Protein 6OFA (pdb70)

GO terms:
  GO:0005576 extracellular region (C, EXP)
  GO:0030430 host cell cytoplasm (C, EXP)

Radius of gyration: 8.74 Å; Cα contacts (8 Å, |Δi|>4): 18; chains: 1; bounding box: 26×16×8 Å

Nearest PDB structures (foldseek):
  6ofa-assembly1_A  TM=9.555E-01  e=1.919E-04  Urodacus manicatus
  1nbl-assembly1_A  TM=8.081E-01  e=2.956E+00  Helleborus purpurascens
  6ofa-assembly1_A  TM=9.724E-01  e=1.717E-04  Urodacus manicatus
  6ofa-assembly1_A  TM=9.137E-01  e=6.428E-04  Urodacus manicatus
  6ofa-assembly1_A  TM=9.213E-01  e=3.884E-04  Urodacus manicatus

Secondary structure (P-SEA, 3-state):
ccaaaaaaaaaccccccccaaaaaaaccccccc

Foldseek 3Di:
DCVVVLVVLQVCVVVVPDDNVRSCVPCCVPPPD

Solvent-accessible surface area: 2827 Å² total; per-residue (Å²): 152,41,95,124,94,7,127,126,18,42,85,53,5,92,92,111,187,29,77,159,108,80,3,126,133,101,0,21,86,84,79,191,100

Structure (mmCIF, N/CA/C/O backbone):
data_6OFA
#
_entry.id   6OFA
#
loop_
_atom_site.group_PDB
_atom_site.id
_atom_site.type_symbol
_atom_site.label_atom_id
_atom_site.label_alt_id
_atom_site.label_comp_id
_atom_site.label_asym_id
_atom_site.label_entity_id
_atom_site.label_seq_id
_atom_site.pdbx_PDB_ins_code
_atom_site.Cartn_x
_atom_site.Cartn_y
_atom_site.Cartn_z
_atom_site.occupancy
_atom_site.B_iso_or_equiv
_atom_site.auth_seq_id
_atom_site.auth_comp_id
_atom_site.auth_asym_id
_atom_site.auth_atom_id
_atom_site.pdbx_PDB_model_num
ATOM 1 N N . ALA A 1 1 ? -17.642 2.973 2.065 1.00 0.00 1 ALA A N 1
ATOM 2 C CA . ALA A 1 1 ? -16.407 2.576 1.353 1.00 0.00 1 ALA A CA 1
ATOM 3 C C . ALA A 1 1 ? -15.487 3.775 1.202 1.00 0.00 1 ALA A C 1
ATOM 4 O O . ALA A 1 1 ? -15.885 4.907 1.478 1.00 0.00 1 ALA A O 1
ATOM 10 N N . SER A 1 2 ? -14.269 3.535 0.745 1.00 0.00 2 SER A N 1
ATOM 11 C CA . SER A 1 2 ? -13.281 4.596 0.644 1.00 0.00 2 SER A CA 1
ATOM 12 C C . SER A 1 2 ? -12.147 4.190 -0.299 1.00 0.00 2 SER A C 1
ATOM 13 O O . SER A 1 2 ? -11.055 3.828 0.148 1.00 0.00 2 SER A O 1
ATOM 21 N N . PRO A 1 3 ? -12.391 4.233 -1.627 1.00 0.00 3 PRO A N 1
ATOM 22 C CA . PRO A 1 3 ? -11.354 3.941 -2.627 1.00 0.00 3 PRO A CA 1
ATOM 23 C C . PRO A 1 3 ? -10.126 4.836 -2.463 1.00 0.00 3 PRO A C 1
ATOM 24 O O . PRO A 1 3 ? -9.015 4.464 -2.843 1.00 0.00 3 PRO A O 1
ATOM 35 N N . GLN A 1 4 ? -10.338 6.011 -1.879 1.00 0.00 4 GLN A N 1
ATOM 36 C CA . GLN A 1 4 ? -9.265 6.970 -1.654 1.00 0.00 4 GLN A CA 1
ATOM 37 C C . GLN A 1 4 ? -8.273 6.436 -0.631 1.00 0.00 4 GLN A C 1
ATOM 38 O O . GLN A 1 4 ? -7.061 6.556 -0.806 1.00 0.00 4 GLN A O 1
ATOM 52 N N . GLN A 1 5 ? -8.791 5.840 0.435 1.00 0.00 5 GLN A N 1
ATOM 53 C CA . GLN A 1 5 ? -7.937 5.268 1.471 1.00 0.00 5 GLN A CA 1
ATOM 54 C C . GLN A 1 5 ? -7.148 4.091 0.921 1.00 0.00 5 GLN A C 1
ATOM 55 O O . GLN A 1 5 ? -5.988 3.883 1.284 1.00 0.00 5 GLN A O 1
ATOM 69 N N . ALA A 1 6 ? -7.784 3.332 0.046 1.00 0.00 6 ALA A N 1
ATOM 70 C CA . ALA A 1 6 ? -7.120 2.227 -0.627 1.00 0.00 6 ALA A CA 1
ATOM 71 C C . ALA A 1 6 ? -5.971 2.743 -1.479 1.00 0.00 6 ALA A C 1
ATOM 72 O O . ALA A 1 6 ? -4.852 2.240 -1.393 1.00 0.00 6 ALA A O 1
ATOM 79 N N . LYS A 1 7 ? -6.244 3.777 -2.267 1.00 0.00 7 LYS A N 1
ATOM 80 C CA . LYS A 1 7 ? -5.234 4.353 -3.145 1.00 0.00 7 LYS A CA 1
ATOM 81 C C . LYS A 1 7 ? -4.092 4.942 -2.322 1.00 0.00 7 LYS A C 1
ATOM 82 O O . LYS A 1 7 ? -2.932 4.895 -2.726 1.00 0.00 7 LYS A O 1
ATOM 101 N N . TYR A 1 8 ? -4.435 5.488 -1.162 1.00 0.00 8 TYR A N 1
ATOM 102 C CA . TYR A 1 8 ? -3.446 6.031 -0.243 1.00 0.00 8 TYR A CA 1
ATOM 103 C C . TYR A 1 8 ? -2.534 4.922 0.271 1.00 0.00 8 TYR A C 1
ATOM 104 O O . TYR A 1 8 ? -1.317 5.085 0.328 1.00 0.00 8 TYR A O 1
ATOM 122 N N . CYS A 1 9 ? -3.132 3.790 0.622 1.00 0.00 9 CYS A N 1
ATOM 123 C CA . CYS A 1 9 ? -2.376 2.655 1.143 1.00 0.00 9 CYS A CA 1
ATOM 124 C C . CYS A 1 9 ? -1.427 2.114 0.076 1.00 0.00 9 CYS A C 1
ATOM 125 O O . CYS A 1 9 ? -0.233 1.949 0.325 1.00 0.00 9 CYS A O 1
ATOM 132 N N . TYR A 1 10 ? -1.957 1.882 -1.121 1.00 0.00 10 TYR A N 1
ATOM 133 C CA . TYR A 1 10 ? -1.163 1.344 -2.223 1.00 0.00 10 TYR A CA 1
ATOM 134 C C . TYR A 1 10 ? -0.112 2.339 -2.699 1.00 0.00 10 TYR A C 1
ATOM 135 O O . TYR A 1 10 ? 0.884 1.957 -3.312 1.00 0.00 10 TYR A O 1
ATOM 153 N N . GLU A 1 11 ? -0.343 3.616 -2.446 1.00 0.00 11 GLU A N 1
ATOM 154 C CA . GLU A 1 11 ? 0.627 4.632 -2.803 1.00 0.00 11 GLU A CA 1
ATOM 155 C C . GLU A 1 11 ? 1.718 4.735 -1.738 1.00 0.00 11 GLU A C 1
ATOM 156 O O . GLU A 1 11 ? 2.900 4.592 -2.044 1.00 0.00 11 GLU A O 1
ATOM 168 N N . GLN A 1 12 ? 1.329 4.931 -0.483 1.00 0.00 12 GLN A N 1
ATOM 169 C CA . GLN A 1 12 ? 2.295 5.196 0.572 1.00 0.00 12 GLN A CA 1
ATOM 170 C C . GLN A 1 12 ? 3.128 3.967 0.899 1.00 0.00 12 GLN A C 1
ATOM 171 O O . GLN A 1 12 ? 4.243 4.095 1.399 1.00 0.00 12 GLN A O 1
ATOM 185 N N . CYS A 1 13 ? 2.609 2.785 0.593 1.00 0.00 13 CYS A N 1
ATOM 186 C CA . CYS A 1 13 ? 3.313 1.549 0.903 1.00 0.00 13 CYS A CA 1
ATOM 187 C C . CYS A 1 13 ? 4.675 1.517 0.206 1.00 0.00 13 CYS A C 1
ATOM 188 O O . CYS A 1 13 ? 5.705 1.311 0.847 1.00 0.00 13 CYS A O 1
ATOM 195 N N . ASN A 1 14 ? 4.685 1.756 -1.100 1.00 0.00 14 ASN A N 1
ATOM 196 C CA . ASN A 1 14 ? 5.934 1.761 -1.855 1.00 0.00 14 ASN A CA 1
ATOM 197 C C . ASN A 1 14 ? 6.681 3.080 -1.675 1.00 0.00 14 ASN A C 1
ATOM 198 O O . ASN A 1 14 ? 7.909 3.112 -1.758 1.00 0.00 14 ASN A O 1
ATOM 209 N N . VAL A 1 15 ? 5.945 4.166 -1.432 1.00 0.00 15 VAL A N 1
ATOM 210 C CA . VAL A 1 15 ? 6.571 5.460 -1.179 1.00 0.00 15 VAL A CA 1
ATOM 211 C C . VAL A 1 15 ? 7.448 5.388 0.065 1.00 0.00 15 VAL A C 1
ATOM 212 O O . VAL A 1 15 ? 8.560 5.918 0.076 1.00 0.00 15 VAL A O 1
ATOM 225 N N . ASN A 1 16 ? 6.959 4.721 1.110 1.00 0.00 16 ASN A N 1
ATOM 226 C CA . ASN A 1 16 ? 7.764 4.547 2.309 1.00 0.00 16 ASN A CA 1
ATOM 227 C C . ASN A 1 16 ? 8.888 3.565 2.014 1.00 0.00 16 ASN A C 1
ATOM 228 O O . ASN A 1 16 ? 10.026 3.982 1.797 1.00 0.00 16 ASN A O 1
ATOM 239 N N . LYS A 1 17 ? 8.552 2.270 1.975 1.00 0.00 17 LYS A N 1
ATOM 240 C CA . LYS A 1 17 ? 9.430 1.238 1.420 1.00 0.00 17 LYS A CA 1
ATOM 241 C C . LYS A 1 17 ? 8.854 -0.158 1.685 1.00 0.00 17 LYS A C 1
ATOM 242 O O . LYS A 1 17 ? 9.188 -0.774 2.699 1.00 0.00 17 LYS A O 1
ATOM 261 N N . VAL A 1 18 ? 7.989 -0.665 0.808 1.00 0.00 18 VAL A N 1
ATOM 262 C CA . VAL A 1 18 ? 7.534 -2.050 0.930 1.00 0.00 18 VAL A CA 1
ATOM 263 C C . VAL A 1 18 ? 7.408 -2.672 -0.464 1.00 0.00 18 VAL A C 1
ATOM 264 O O . VAL A 1 18 ? 7.093 -1.974 -1.433 1.00 0.00 18 VAL A O 1
ATOM 277 N N . PRO A 1 19 ? 7.707 -3.974 -0.589 1.00 0.00 19 PRO A N 1
ATOM 278 C CA . PRO A 1 19 ? 7.486 -4.731 -1.828 1.00 0.00 19 PRO A CA 1
ATOM 279 C C . PRO A 1 19 ? 6.009 -4.753 -2.230 1.00 0.00 19 PRO A C 1
ATOM 280 O O . PRO A 1 19 ? 5.136 -4.665 -1.364 1.00 0.00 19 PRO A O 1
ATOM 291 N N . PHE A 1 20 ? 5.724 -4.881 -3.524 1.00 0.00 20 PHE A N 1
ATOM 292 C CA . PHE A 1 20 ? 4.342 -4.857 -4.011 1.00 0.00 20 PHE A CA 1
ATOM 293 C C . PHE A 1 20 ? 3.490 -5.926 -3.322 1.00 0.00 20 PHE A C 1
ATOM 294 O O . PHE A 1 20 ? 2.366 -5.652 -2.894 1.00 0.00 20 PHE A O 1
ATOM 311 N N . ASP A 1 21 ? 4.034 -7.132 -3.197 1.00 0.00 21 ASP A N 1
ATOM 312 C CA . ASP A 1 21 ? 3.315 -8.238 -2.567 1.00 0.00 21 ASP A CA 1
ATOM 313 C C . ASP A 1 21 ? 2.993 -7.922 -1.108 1.00 0.00 21 ASP A C 1
ATOM 314 O O . ASP A 1 21 ? 1.917 -8.260 -0.618 1.00 0.00 21 ASP A O 1
ATOM 323 N N . GLN A 1 22 ? 3.920 -7.263 -0.418 1.00 0.00 22 GLN A N 1
ATOM 324 C CA . GLN A 1 22 ? 3.680 -6.828 0.952 1.00 0.00 22 GLN A CA 1
ATOM 325 C C . GLN A 1 22 ? 2.628 -5.721 0.975 1.00 0.00 22 GLN A C 1
ATOM 326 O O . GLN A 1 22 ? 1.801 -5.651 1.887 1.00 0.00 22 GLN A O 1
ATOM 340 N N . CYS A 1 23 ? 2.660 -4.861 -0.040 1.00 0.00 23 CYS A N 1
ATOM 341 C CA . CYS A 1 23 ? 1.673 -3.788 -0.160 1.00 0.00 23 CYS A CA 1
ATOM 342 C C . CYS A 1 23 ? 0.283 -4.386 -0.299 1.00 0.00 23 CYS A C 1
ATOM 343 O O . CYS A 1 23 ? -0.650 -3.986 0.401 1.00 0.00 23 CYS A O 1
ATOM 350 N N . TYR A 1 24 ? 0.157 -5.373 -1.179 1.00 0.00 24 TYR A N 1
ATOM 351 C CA . TYR A 1 24 ? -1.106 -6.065 -1.371 1.00 0.00 24 TYR A CA 1
ATOM 352 C C . TYR A 1 24 ? -1.528 -6.752 -0.077 1.00 0.00 24 TYR A C 1
ATOM 353 O O . TYR A 1 24 ? -2.706 -6.799 0.247 1.00 0.00 24 TYR A O 1
ATOM 371 N N . GLN A 1 25 ? -0.558 -7.243 0.680 1.00 0.00 25 GLN A N 1
ATOM 372 C CA . GLN A 1 25 ? -0.836 -7.982 1.901 1.00 0.00 25 GLN A CA 1
ATOM 373 C C . GLN A 1 25 ? -1.482 -7.075 2.950 1.00 0.00 25 GLN A C 1
ATOM 374 O O . GLN A 1 25 ? -2.389 -7.487 3.672 1.00 0.00 25 GLN A O 1
ATOM 388 N N . MET A 1 26 ? -1.014 -5.840 3.016 1.00 0.00 26 MET A N 1
ATOM 389 C CA . MET A 1 26 ? -1.503 -4.892 4.006 1.00 0.00 26 MET A CA 1
ATOM 390 C C . MET A 1 26 ? -2.761 -4.169 3.526 1.00 0.00 26 MET A C 1
ATOM 391 O O . MET A 1 26 ? -3.716 -4.003 4.283 1.00 0.00 26 MET A O 1
ATOM 405 N N . CYS A 1 27 ? -2.767 -3.745 2.272 1.00 0.00 27 CYS A N 1
ATOM 406 C CA . CYS A 1 27 ? -3.856 -2.911 1.764 1.00 0.00 27 CYS A CA 1
ATOM 407 C C . CYS A 1 27 ? -5.086 -3.722 1.346 1.00 0.00 27 CYS A C 1
ATOM 408 O O . CYS A 1 27 ? -6.185 -3.170 1.266 1.00 0.00 27 CYS A O 1
ATOM 415 N N . SER A 1 28 ? -4.920 -5.018 1.090 1.00 0.00 28 SER A N 1
ATOM 416 C CA . SER A 1 28 ? -6.042 -5.843 0.639 1.00 0.00 28 SER A CA 1
ATOM 417 C C . SER A 1 28 ? -7.220 -5.865 1.635 1.00 0.00 28 SER A C 1
ATOM 418 O O . SER A 1 28 ? -8.361 -5.707 1.207 1.00 0.00 28 SER A O 1
ATOM 426 N N . PRO A 1 29 ? -6.992 -6.060 2.964 1.00 0.00 29 PRO A N 1
ATOM 427 C CA . PRO A 1 29 ? -8.084 -6.028 3.956 1.00 0.00 29 PRO A CA 1
ATOM 428 C C . PRO A 1 29 ? -8.900 -4.738 3.887 1.00 0.00 29 PRO A C 1
ATOM 429 O O . PRO A 1 29 ? -10.122 -4.749 4.050 1.00 0.00 29 PRO A O 1
ATOM 440 N N . LEU A 1 30 ? -8.207 -3.638 3.633 1.00 0.00 30 LEU A N 1
ATOM 441 C CA . LEU A 1 30 ? -8.835 -2.330 3.493 1.00 0.00 30 LEU A CA 1
ATOM 442 C C . LEU A 1 30 ? -9.662 -2.303 2.212 1.00 0.00 30 LEU A C 1
ATOM 443 O O . LEU A 1 30 ? -10.872 -2.068 2.235 1.00 0.00 30 LEU A O 1
ATOM 459 N N . GLU A 1 31 ? -8.991 -2.567 1.104 1.00 0.00 31 GLU A N 1
ATOM 460 C CA . GLU A 1 31 ? -9.593 -2.439 -0.219 1.00 0.00 31 GLU A CA 1
ATOM 461 C C . GLU A 1 31 ? -10.721 -3.448 -0.422 1.00 0.00 31 GLU A C 1
ATOM 462 O O . GLU A 1 31 ? -11.874 -3.064 -0.610 1.00 0.00 31 GLU A O 1
ATOM 474 N N . ARG A 1 32 ? -10.394 -4.730 -0.371 1.00 0.00 32 ARG A N 1
ATOM 475 C CA . ARG A 1 32 ? -11.387 -5.778 -0.584 1.00 0.00 32 ARG A CA 1
ATOM 476 C C . ARG A 1 32 ? -11.026 -7.054 0.164 1.00 0.00 32 ARG A C 1
ATOM 477 O O . ARG A 1 32 ? -10.103 -7.773 -0.220 1.00 0.00 32 ARG A O 1
ATOM 498 N N . SER A 1 33 ? -11.745 -7.315 1.244 1.00 0.00 33 SER A N 1
ATOM 499 C CA . SER A 1 33 ? -11.643 -8.580 1.962 1.00 0.00 33 SER A CA 1
ATOM 500 C C . SER A 1 33 ? -12.970 -8.879 2.652 1.00 0.00 33 SER A C 1
ATOM 508 N N . ALA A 1 1 ? -18.023 2.501 -0.301 1.00 0.00 1 ALA A N 2
ATOM 509 C CA . ALA A 1 1 ? -17.116 2.654 -1.458 1.00 0.00 1 ALA A CA 2
ATOM 510 C C . ALA A 1 1 ? -16.191 3.844 -1.249 1.00 0.00 1 ALA A C 2
ATOM 511 O O . ALA A 1 1 ? -16.652 4.971 -1.065 1.00 0.00 1 ALA A O 2
ATOM 517 N N . SER A 1 2 ? -14.891 3.592 -1.277 1.00 0.00 2 SER A N 2
ATOM 518 C CA . SER A 1 2 ? -13.902 4.646 -1.072 1.00 0.00 2 SER A CA 2
ATOM 519 C C . SER A 1 2 ? -12.548 4.206 -1.639 1.00 0.00 2 SER A C 2
ATOM 520 O O . SER A 1 2 ? -11.602 3.959 -0.888 1.00 0.00 2 SER A O 2
ATOM 528 N N . PRO A 1 3 ? -12.440 4.087 -2.980 1.00 0.00 3 PRO A N 2
ATOM 529 C CA . PRO A 1 3 ? -11.201 3.644 -3.637 1.00 0.00 3 PRO A CA 2
ATOM 530 C C . PRO A 1 3 ? -9.989 4.516 -3.299 1.00 0.00 3 PRO A C 2
ATOM 531 O O . PRO A 1 3 ? -8.853 4.047 -3.336 1.00 0.00 3 PRO A O 2
ATOM 542 N N . GLN A 1 4 ? -10.233 5.779 -2.959 1.00 0.00 4 GLN A N 2
ATOM 543 C CA . GLN A 1 4 ? -9.153 6.710 -2.652 1.00 0.00 4 GLN A CA 2
ATOM 544 C C . GLN A 1 4 ? -8.383 6.279 -1.408 1.00 0.00 4 GLN A C 2
ATOM 545 O O . GLN A 1 4 ? -7.164 6.427 -1.344 1.00 0.00 4 GLN A O 2
ATOM 559 N N . GLN A 1 5 ? -9.091 5.734 -0.428 1.00 0.00 5 GLN A N 2
ATOM 560 C CA . GLN A 1 5 ? -8.453 5.283 0.808 1.00 0.00 5 GLN A CA 2
ATOM 561 C C . GLN A 1 5 ? -7.511 4.122 0.520 1.00 0.00 5 GLN A C 2
ATOM 562 O O . GLN A 1 5 ? -6.396 4.058 1.042 1.00 0.00 5 GLN A O 2
ATOM 576 N N . ALA A 1 6 ? -7.966 3.211 -0.324 1.00 0.00 6 ALA A N 2
ATOM 577 C CA . ALA A 1 6 ? -7.144 2.089 -0.752 1.00 0.00 6 ALA A CA 2
ATOM 578 C C . ALA A 1 6 ? -5.964 2.578 -1.574 1.00 0.00 6 ALA A C 2
ATOM 579 O O . ALA A 1 6 ? -4.845 2.085 -1.428 1.00 0.00 6 ALA A O 2
ATOM 586 N N . LYS A 1 7 ? -6.219 3.568 -2.421 1.00 0.00 7 LYS A N 2
ATOM 587 C CA . LYS A 1 7 ? -5.181 4.144 -3.262 1.00 0.00 7 LYS A CA 2
ATOM 588 C C . LYS A 1 7 ? -4.112 4.810 -2.397 1.00 0.00 7 LYS A C 2
ATOM 589 O O . LYS A 1 7 ? -2.927 4.766 -2.718 1.00 0.00 7 LYS A O 2
ATOM 608 N N . TYR A 1 8 ? -4.544 5.405 -1.286 1.00 0.00 8 TYR A N 2
ATOM 609 C CA . TYR A 1 8 ? -3.627 6.009 -0.328 1.00 0.00 8 TYR A CA 2
ATOM 610 C C . TYR A 1 8 ? -2.704 4.948 0.268 1.00 0.00 8 TYR A C 2
ATOM 611 O O . TYR A 1 8 ? -1.504 5.176 0.448 1.00 0.00 8 TYR A O 2
ATOM 629 N N . CYS A 1 9 ? -3.273 3.785 0.562 1.00 0.00 9 CYS A N 2
ATOM 630 C CA . CYS A 1 9 ? -2.510 2.678 1.131 1.00 0.00 9 CYS A CA 2
ATOM 631 C C . CYS A 1 9 ? -1.435 2.213 0.152 1.00 0.00 9 CYS A C 2
ATOM 632 O O . CYS A 1 9 ? -0.269 2.061 0.522 1.00 0.00 9 CYS A O 2
ATOM 639 N N . TYR A 1 10 ? -1.829 2.025 -1.103 1.00 0.00 10 TYR A N 2
ATOM 640 C CA . TYR A 1 10 ? -0.904 1.595 -2.148 1.00 0.00 10 TYR A CA 2
ATOM 641 C C . TYR A 1 10 ? 0.099 2.693 -2.494 1.00 0.00 10 TYR A C 2
ATOM 642 O O . TYR A 1 10 ? 1.186 2.418 -3.004 1.00 0.00 10 TYR A O 2
ATOM 660 N N . GLU A 1 11 ? -0.274 3.935 -2.238 1.00 0.00 11 GLU A N 2
ATOM 661 C CA . GLU A 1 11 ? 0.620 5.054 -2.465 1.00 0.00 11 GLU A CA 2
ATOM 662 C C . GLU A 1 11 ? 1.769 5.022 -1.465 1.00 0.00 11 GLU A C 2
ATOM 663 O O . GLU A 1 11 ? 2.928 4.818 -1.832 1.00 0.00 11 GLU A O 2
ATOM 675 N N . GLN A 1 12 ? 1.429 5.175 -0.191 1.00 0.00 12 GLN A N 2
ATOM 676 C CA . GLN A 1 12 ? 2.426 5.384 0.850 1.00 0.00 12 GLN A CA 2
ATOM 677 C C . GLN A 1 12 ? 3.242 4.128 1.135 1.00 0.00 12 GLN A C 2
ATOM 678 O O . GLN A 1 12 ? 4.370 4.224 1.612 1.00 0.00 12 GLN A O 2
ATOM 692 N N . CYS A 1 13 ? 2.692 2.961 0.825 1.00 0.00 13 CYS A N 2
ATOM 693 C CA . CYS A 1 13 ? 3.397 1.707 1.075 1.00 0.00 13 CYS A CA 2
ATOM 694 C C . CYS A 1 13 ? 4.700 1.665 0.275 1.00 0.00 13 CYS A C 2
ATOM 695 O O . CYS A 1 13 ? 5.775 1.441 0.829 1.00 0.00 13 CYS A O 2
ATOM 702 N N . ASN A 1 14 ? 4.598 1.915 -1.023 1.00 0.00 14 ASN A N 2
ATOM 703 C CA . ASN A 1 14 ? 5.772 1.920 -1.898 1.00 0.00 14 ASN A CA 2
ATOM 704 C C . ASN A 1 14 ? 6.627 3.162 -1.647 1.00 0.00 14 ASN A C 2
ATOM 705 O O . ASN A 1 14 ? 7.841 3.136 -1.846 1.00 0.00 14 ASN A O 2
ATOM 716 N N . VAL A 1 15 ? 5.998 4.246 -1.200 1.00 0.00 15 VAL A N 2
ATOM 717 C CA . VAL A 1 15 ? 6.721 5.479 -0.915 1.00 0.00 15 VAL A CA 2
ATOM 718 C C . VAL A 1 15 ? 7.663 5.291 0.268 1.00 0.00 15 VAL A C 2
ATOM 719 O O . VAL A 1 15 ? 8.781 5.812 0.271 1.00 0.00 15 VAL A O 2
ATOM 732 N N . ASN A 1 16 ? 7.226 4.535 1.272 1.00 0.00 16 ASN A N 2
ATOM 733 C CA . ASN A 1 16 ? 8.073 4.287 2.431 1.00 0.00 16 ASN A CA 2
ATOM 734 C C . ASN A 1 16 ? 9.177 3.305 2.064 1.00 0.00 16 ASN A C 2
ATOM 735 O O . ASN A 1 16 ? 10.320 3.708 1.832 1.00 0.00 16 ASN A O 2
ATOM 746 N N . LYS A 1 17 ? 8.810 2.026 1.978 1.00 0.00 17 LYS A N 2
ATOM 747 C CA . LYS A 1 17 ? 9.691 0.974 1.480 1.00 0.00 17 LYS A CA 2
ATOM 748 C C . LYS A 1 17 ? 9.017 -0.395 1.627 1.00 0.00 17 LYS A C 2
ATOM 749 O O . LYS A 1 17 ? 9.233 -1.091 2.622 1.00 0.00 17 LYS A O 2
ATOM 768 N N . VAL A 1 18 ? 8.199 -0.799 0.659 1.00 0.00 18 VAL A N 2
ATOM 769 C CA . VAL A 1 18 ? 7.606 -2.132 0.699 1.00 0.00 18 VAL A CA 2
ATOM 770 C C . VAL A 1 18 ? 7.456 -2.674 -0.721 1.00 0.00 18 VAL A C 2
ATOM 771 O O . VAL A 1 18 ? 7.192 -1.918 -1.663 1.00 0.00 18 VAL A O 2
ATOM 784 N N . PRO A 1 19 ? 7.671 -3.982 -0.896 1.00 0.00 19 PRO A N 2
ATOM 785 C CA . PRO A 1 19 ? 7.362 -4.676 -2.147 1.00 0.00 19 PRO A CA 2
ATOM 786 C C . PRO A 1 19 ? 5.861 -4.654 -2.441 1.00 0.00 19 PRO A C 2
ATOM 787 O O . PRO A 1 19 ? 5.057 -4.571 -1.509 1.00 0.00 19 PRO A O 2
ATOM 798 N N . PHE A 1 20 ? 5.475 -4.736 -3.713 1.00 0.00 20 PHE A N 2
ATOM 799 C CA . PHE A 1 20 ? 4.057 -4.660 -4.076 1.00 0.00 20 PHE A CA 2
ATOM 800 C C . PHE A 1 20 ? 3.244 -5.736 -3.357 1.00 0.00 20 PHE A C 2
ATOM 801 O O . PHE A 1 20 ? 2.151 -5.459 -2.855 1.00 0.00 20 PHE A O 2
ATOM 818 N N . ASP A 1 21 ? 3.784 -6.951 -3.287 1.00 0.00 21 ASP A N 2
ATOM 819 C CA . ASP A 1 21 ? 3.087 -8.054 -2.628 1.00 0.00 21 ASP A CA 2
ATOM 820 C C . ASP A 1 21 ? 2.825 -7.718 -1.162 1.00 0.00 21 ASP A C 2
ATOM 821 O O . ASP A 1 21 ? 1.745 -7.985 -0.642 1.00 0.00 21 ASP A O 2
ATOM 830 N N . GLN A 1 22 ? 3.808 -7.103 -0.511 1.00 0.00 22 GLN A N 2
ATOM 831 C CA . GLN A 1 22 ? 3.659 -6.653 0.865 1.00 0.00 22 GLN A CA 2
ATOM 832 C C . GLN A 1 22 ? 2.576 -5.585 0.954 1.00 0.00 22 GLN A C 2
ATOM 833 O O . GLN A 1 22 ? 1.773 -5.572 1.890 1.00 0.00 22 GLN A O 2
ATOM 847 N N . CYS A 1 23 ? 2.558 -4.691 -0.028 1.00 0.00 23 CYS A N 2
ATOM 848 C CA . CYS A 1 23 ? 1.548 -3.639 -0.069 1.00 0.00 23 CYS A CA 2
ATOM 849 C C . CYS A 1 23 ? 0.169 -4.265 -0.201 1.00 0.00 23 CYS A C 2
ATOM 850 O O . CYS A 1 23 ? -0.766 -3.888 0.504 1.00 0.00 23 CYS A O 2
ATOM 857 N N . TYR A 1 24 ? 0.059 -5.251 -1.084 1.00 0.00 24 TYR A N 2
ATOM 858 C CA . TYR A 1 24 ? -1.180 -5.987 -1.255 1.00 0.00 24 TYR A CA 2
ATOM 859 C C . TYR A 1 24 ? -1.600 -6.623 0.065 1.00 0.00 24 TYR A C 2
ATOM 860 O O . TYR A 1 24 ? -2.773 -6.632 0.401 1.00 0.00 24 TYR A O 2
ATOM 878 N N . GLN A 1 25 ? -0.629 -7.107 0.827 1.00 0.00 25 GLN A N 2
ATOM 879 C CA . GLN A 1 25 ? -0.915 -7.841 2.058 1.00 0.00 25 GLN A CA 2
ATOM 880 C C . GLN A 1 25 ? -1.505 -6.915 3.112 1.00 0.00 25 GLN A C 2
ATOM 881 O O . GLN A 1 25 ? -2.381 -7.309 3.876 1.00 0.00 25 GLN A O 2
ATOM 895 N N . MET A 1 26 ? -1.030 -5.681 3.143 1.00 0.00 26 MET A N 2
ATOM 896 C CA . MET A 1 26 ? -1.494 -4.717 4.127 1.00 0.00 26 MET A CA 2
ATOM 897 C C . MET A 1 26 ? -2.765 -4.001 3.661 1.00 0.00 26 MET A C 2
ATOM 898 O O . MET A 1 26 ? -3.656 -3.718 4.463 1.00 0.00 26 MET A O 2
ATOM 912 N N . CYS A 1 27 ? -2.853 -3.712 2.370 1.00 0.00 27 CYS A N 2
ATOM 913 C CA . CYS A 1 27 ? -3.996 -2.971 1.838 1.00 0.00 27 CYS A CA 2
ATOM 914 C C . CYS A 1 27 ? -5.190 -3.881 1.520 1.00 0.00 27 CYS A C 2
ATOM 915 O O . CYS A 1 27 ? -6.321 -3.402 1.433 1.00 0.00 27 CYS A O 2
ATOM 922 N N . SER A 1 28 ? -4.959 -5.184 1.345 1.00 0.00 28 SER A N 2
ATOM 923 C CA . SER A 1 28 ? -6.057 -6.104 1.031 1.00 0.00 28 SER A CA 2
ATOM 924 C C . SER A 1 28 ? -7.123 -6.169 2.142 1.00 0.00 28 SER A C 2
ATOM 925 O O . SER A 1 28 ? -8.310 -6.136 1.830 1.00 0.00 28 SER A O 2
ATOM 933 N N . PRO A 1 29 ? -6.754 -6.261 3.447 1.00 0.00 29 PRO A N 2
ATOM 934 C CA . PRO A 1 29 ? -7.740 -6.207 4.542 1.00 0.00 29 PRO A CA 2
ATOM 935 C C . PRO A 1 29 ? -8.566 -4.919 4.529 1.00 0.00 29 PRO A C 2
ATOM 936 O O . PRO A 1 29 ? -9.680 -4.876 5.048 1.00 0.00 29 PRO A O 2
ATOM 947 N N . LEU A 1 30 ? -8.011 -3.882 3.919 1.00 0.00 30 LEU A N 2
ATOM 948 C CA . LEU A 1 30 ? -8.669 -2.586 3.833 1.00 0.00 30 LEU A CA 2
ATOM 949 C C . LEU A 1 30 ? -9.626 -2.582 2.643 1.00 0.00 30 LEU A C 2
ATOM 950 O O . LEU A 1 30 ? -10.842 -2.459 2.804 1.00 0.00 30 LEU A O 2
ATOM 966 N N . GLU A 1 31 ? -9.060 -2.731 1.455 1.00 0.00 31 GLU A N 2
ATOM 967 C CA . GLU A 1 31 ? -9.825 -2.646 0.212 1.00 0.00 31 GLU A CA 2
ATOM 968 C C . GLU A 1 31 ? -10.808 -3.808 0.099 1.00 0.00 31 GLU A C 2
ATOM 969 O O . GLU A 1 31 ? -11.962 -3.611 -0.285 1.00 0.00 31 GLU A O 2
ATOM 981 N N . ARG A 1 32 ? -10.345 -5.002 0.451 1.00 0.00 32 ARG A N 2
ATOM 982 C CA . ARG A 1 32 ? -11.183 -6.207 0.451 1.00 0.00 32 ARG A CA 2
ATOM 983 C C . ARG A 1 32 ? -11.735 -6.504 -0.939 1.00 0.00 32 ARG A C 2
ATOM 984 O O . ARG A 1 32 ? -12.862 -6.134 -1.272 1.00 0.00 32 ARG A O 2
ATOM 1005 N N . SER A 1 33 ? -10.925 -7.167 -1.743 1.00 0.00 33 SER A N 2
ATOM 1006 C CA . SER A 1 33 ? -11.342 -7.608 -3.060 1.00 0.00 33 SER A CA 2
ATOM 1007 C C . SER A 1 33 ? -11.409 -9.132 -3.080 1.00 0.00 33 SER A C 2
ATOM 1015 N N . ALA A 1 1 ? -18.113 3.204 1.149 1.00 0.00 1 ALA A N 3
ATOM 1016 C CA . ALA A 1 1 ? -16.871 2.909 0.402 1.00 0.00 1 ALA A CA 3
ATOM 1017 C C . ALA A 1 1 ? -16.003 4.155 0.302 1.00 0.00 1 ALA A C 3
ATOM 1018 O O . ALA A 1 1 ? -16.513 5.276 0.255 1.00 0.00 1 ALA A O 3
ATOM 1024 N N . SER A 1 2 ? -14.696 3.954 0.264 1.00 0.00 2 SER A N 3
ATOM 1025 C CA . SER A 1 2 ? -13.751 5.057 0.177 1.00 0.00 2 SER A CA 3
ATOM 1026 C C . SER A 1 2 ? -12.471 4.579 -0.513 1.00 0.00 2 SER A C 3
ATOM 1027 O O . SER A 1 2 ? -11.426 4.444 0.129 1.00 0.00 2 SER A O 3
ATOM 1035 N N . PRO A 1 3 ? -12.538 4.311 -1.838 1.00 0.00 3 PRO A N 3
ATOM 1036 C CA . PRO A 1 3 ? -11.398 3.790 -2.614 1.00 0.00 3 PRO A CA 3
ATOM 1037 C C . PRO A 1 3 ? -10.127 4.635 -2.488 1.00 0.00 3 PRO A C 3
ATOM 1038 O O . PRO A 1 3 ? -9.022 4.137 -2.709 1.00 0.00 3 PRO A O 3
ATOM 1049 N N . GLN A 1 4 ? -10.283 5.903 -2.122 1.00 0.00 4 GLN A N 3
ATOM 1050 C CA . GLN A 1 4 ? -9.135 6.794 -1.966 1.00 0.00 4 GLN A CA 3
ATOM 1051 C C . GLN A 1 4 ? -8.244 6.342 -0.819 1.00 0.00 4 GLN A C 3
ATOM 1052 O O . GLN A 1 4 ? -7.036 6.567 -0.836 1.00 0.00 4 GLN A O 3
ATOM 1066 N N . GLN A 1 5 ? -8.844 5.690 0.165 1.00 0.00 5 GLN A N 3
ATOM 1067 C CA . GLN A 1 5 ? -8.085 5.164 1.296 1.00 0.00 5 GLN A CA 3
ATOM 1068 C C . GLN A 1 5 ? -7.200 4.014 0.838 1.00 0.00 5 GLN A C 3
ATOM 1069 O O . GLN A 1 5 ? -6.058 3.875 1.275 1.00 0.00 5 GLN A O 3
ATOM 1083 N N . ALA A 1 6 ? -7.735 3.198 -0.057 1.00 0.00 6 ALA A N 3
ATOM 1084 C CA . ALA A 1 6 ? -6.973 2.110 -0.651 1.00 0.00 6 ALA A CA 3
ATOM 1085 C C . ALA A 1 6 ? -5.850 2.666 -1.514 1.00 0.00 6 ALA A C 3
ATOM 1086 O O . ALA A 1 6 ? -4.716 2.192 -1.457 1.00 0.00 6 ALA A O 3
ATOM 1093 N N . LYS A 1 7 ? -6.173 3.692 -2.289 1.00 0.00 7 LYS A N 3
ATOM 1094 C CA . LYS A 1 7 ? -5.196 4.338 -3.156 1.00 0.00 7 LYS A CA 3
ATOM 1095 C C . LYS A 1 7 ? -4.079 4.968 -2.321 1.00 0.00 7 LYS A C 3
ATOM 1096 O O . LYS A 1 7 ? -2.914 4.972 -2.721 1.00 0.00 7 LYS A O 3
ATOM 1115 N N . TYR A 1 8 ? -4.447 5.487 -1.155 1.00 0.00 8 TYR A N 3
ATOM 1116 C CA . TYR A 1 8 ? -3.482 6.059 -0.224 1.00 0.00 8 TYR A CA 3
ATOM 1117 C C . TYR A 1 8 ? -2.594 4.961 0.354 1.00 0.00 8 TYR A C 3
ATOM 1118 O O . TYR A 1 8 ? -1.377 5.127 0.464 1.00 0.00 8 TYR A O 3
ATOM 1136 N N . CYS A 1 9 ? -3.212 3.838 0.705 1.00 0.00 9 CYS A N 3
ATOM 1137 C CA . CYS A 1 9 ? -2.493 2.697 1.265 1.00 0.00 9 CYS A CA 3
ATOM 1138 C C . CYS A 1 9 ? -1.417 2.217 0.296 1.00 0.00 9 CYS A C 3
ATOM 1139 O O . CYS A 1 9 ? -0.251 2.077 0.670 1.00 0.00 9 CYS A O 3
ATOM 1146 N N . TYR A 1 10 ? -1.807 2.005 -0.957 1.00 0.00 10 TYR A N 3
ATOM 1147 C CA . TYR A 1 10 ? -0.879 1.532 -1.979 1.00 0.00 10 TYR A CA 3
ATOM 1148 C C . TYR A 1 10 ? 0.190 2.577 -2.292 1.00 0.00 10 TYR A C 3
ATOM 1149 O O . TYR A 1 10 ? 1.342 2.229 -2.554 1.00 0.00 10 TYR A O 3
ATOM 1167 N N . GLU A 1 11 ? -0.188 3.852 -2.260 1.00 0.00 11 GLU A N 3
ATOM 1168 C CA . GLU A 1 11 ? 0.742 4.932 -2.564 1.00 0.00 11 GLU A CA 3
ATOM 1169 C C . GLU A 1 11 ? 1.849 5.000 -1.516 1.00 0.00 11 GLU A C 3
ATOM 1170 O O . GLU A 1 11 ? 3.035 5.024 -1.850 1.00 0.00 11 GLU A O 3
ATOM 1182 N N . GLN A 1 12 ? 1.459 5.010 -0.246 1.00 0.00 12 GLN A N 3
ATOM 1183 C CA . GLN A 1 12 ? 2.424 5.125 0.843 1.00 0.00 12 GLN A CA 3
ATOM 1184 C C . GLN A 1 12 ? 3.360 3.923 0.887 1.00 0.00 12 GLN A C 3
ATOM 1185 O O . GLN A 1 12 ? 4.465 4.010 1.424 1.00 0.00 12 GLN A O 3
ATOM 1199 N N . CYS A 1 13 ? 2.925 2.813 0.304 1.00 0.00 13 CYS A N 3
ATOM 1200 C CA . CYS A 1 13 ? 3.752 1.617 0.229 1.00 0.00 13 CYS A CA 3
ATOM 1201 C C . CYS A 1 13 ? 5.072 1.899 -0.488 1.00 0.00 13 CYS A C 3
ATOM 1202 O O . CYS A 1 13 ? 6.145 1.594 0.035 1.00 0.00 13 CYS A O 3
ATOM 1209 N N . ASN A 1 14 ? 4.999 2.493 -1.673 1.00 0.00 14 ASN A N 3
ATOM 1210 C CA . ASN A 1 14 ? 6.200 2.797 -2.436 1.00 0.00 14 ASN A CA 3
ATOM 1211 C C . ASN A 1 14 ? 6.863 4.066 -1.925 1.00 0.00 14 ASN A C 3
ATOM 1212 O O . ASN A 1 14 ? 8.080 4.217 -2.031 1.00 0.00 14 ASN A O 3
ATOM 1223 N N . VAL A 1 15 ? 6.061 4.969 -1.367 1.00 0.00 15 VAL A N 3
ATOM 1224 C CA . VAL A 1 15 ? 6.588 6.185 -0.764 1.00 0.00 15 VAL A CA 3
ATOM 1225 C C . VAL A 1 15 ? 7.591 5.844 0.330 1.00 0.00 15 VAL A C 3
ATOM 1226 O O . VAL A 1 15 ? 8.693 6.393 0.360 1.00 0.00 15 VAL A O 3
ATOM 1239 N N . ASN A 1 16 ? 7.223 4.923 1.220 1.00 0.00 16 ASN A N 3
ATOM 1240 C CA . ASN A 1 16 ? 8.122 4.562 2.306 1.00 0.00 16 ASN A CA 3
ATOM 1241 C C . ASN A 1 16 ? 9.176 3.581 1.801 1.00 0.00 16 ASN A C 3
ATOM 1242 O O . ASN A 1 16 ? 10.287 3.992 1.462 1.00 0.00 16 ASN A O 3
ATOM 1253 N N . LYS A 1 17 ? 8.799 2.300 1.709 1.00 0.00 17 LYS A N 3
ATOM 1254 C CA . LYS A 1 17 ? 9.588 1.274 1.025 1.00 0.00 17 LYS A CA 3
ATOM 1255 C C . LYS A 1 17 ? 9.007 -0.116 1.303 1.00 0.00 17 LYS A C 3
ATOM 1256 O O . LYS A 1 17 ? 9.430 -0.767 2.259 1.00 0.00 17 LYS A O 3
ATOM 1275 N N . VAL A 1 18 ? 8.050 -0.590 0.517 1.00 0.00 18 VAL A N 3
ATOM 1276 C CA . VAL A 1 18 ? 7.572 -1.957 0.711 1.00 0.00 18 VAL A CA 3
ATOM 1277 C C . VAL A 1 18 ? 7.389 -2.645 -0.642 1.00 0.00 18 VAL A C 3
ATOM 1278 O O . VAL A 1 18 ? 7.044 -1.996 -1.632 1.00 0.00 18 VAL A O 3
ATOM 1291 N N . PRO A 1 19 ? 7.665 -3.956 -0.709 1.00 0.00 19 PRO A N 3
ATOM 1292 C CA . PRO A 1 19 ? 7.370 -4.766 -1.894 1.00 0.00 19 PRO A CA 3
ATOM 1293 C C . PRO A 1 19 ? 5.866 -4.834 -2.161 1.00 0.00 19 PRO A C 3
ATOM 1294 O O . PRO A 1 19 ? 5.066 -4.765 -1.226 1.00 0.00 19 PRO A O 3
ATOM 1305 N N . PHE A 1 20 ? 5.479 -4.975 -3.426 1.00 0.00 20 PHE A N 3
ATOM 1306 C CA . PHE A 1 20 ? 4.062 -4.963 -3.794 1.00 0.00 20 PHE A CA 3
ATOM 1307 C C . PHE A 1 20 ? 3.285 -6.069 -3.078 1.00 0.00 20 PHE A C 3
ATOM 1308 O O . PHE A 1 20 ? 2.171 -5.842 -2.609 1.00 0.00 20 PHE A O 3
ATOM 1325 N N . ASP A 1 21 ? 3.879 -7.255 -2.983 1.00 0.00 21 ASP A N 3
ATOM 1326 C CA . ASP A 1 21 ? 3.224 -8.391 -2.333 1.00 0.00 21 ASP A CA 3
ATOM 1327 C C . ASP A 1 21 ? 2.944 -8.078 -0.865 1.00 0.00 21 ASP A C 3
ATOM 1328 O O . ASP A 1 21 ? 1.903 -8.457 -0.330 1.00 0.00 21 ASP A O 3
ATOM 1337 N N . GLN A 1 22 ? 3.873 -7.374 -0.228 1.00 0.00 22 GLN A N 3
ATOM 1338 C CA . GLN A 1 22 ? 3.680 -6.903 1.137 1.00 0.00 22 GLN A CA 3
ATOM 1339 C C . GLN A 1 22 ? 2.545 -5.886 1.190 1.00 0.00 22 GLN A C 3
ATOM 1340 O O . GLN A 1 22 ? 1.694 -5.930 2.080 1.00 0.00 22 GLN A O 3
ATOM 1354 N N . CYS A 1 23 ? 2.529 -4.980 0.218 1.00 0.00 23 CYS A N 3
ATOM 1355 C CA . CYS A 1 23 ? 1.494 -3.950 0.158 1.00 0.00 23 CYS A CA 3
ATOM 1356 C C . CYS A 1 23 ? 0.128 -4.589 -0.033 1.00 0.00 23 CYS A C 3
ATOM 1357 O O . CYS A 1 23 ? -0.847 -4.209 0.618 1.00 0.00 23 CYS A O 3
ATOM 1364 N N . TYR A 1 24 ? 0.071 -5.579 -0.915 1.00 0.00 24 TYR A N 3
ATOM 1365 C CA . TYR A 1 24 ? -1.164 -6.294 -1.179 1.00 0.00 24 TYR A CA 3
ATOM 1366 C C . TYR A 1 24 ? -1.667 -6.975 0.091 1.00 0.00 24 TYR A C 3
ATOM 1367 O O . TYR A 1 24 ? -2.866 -7.080 0.312 1.00 0.00 24 TYR A O 3
ATOM 1385 N N . GLN A 1 25 ? -0.746 -7.397 0.947 1.00 0.00 25 GLN A N 3
ATOM 1386 C CA . GLN A 1 25 ? -1.121 -8.109 2.164 1.00 0.00 25 GLN A CA 3
ATOM 1387 C C . GLN A 1 25 ? -1.784 -7.168 3.162 1.00 0.00 25 GLN A C 3
ATOM 1388 O O . GLN A 1 25 ? -2.641 -7.580 3.944 1.00 0.00 25 GLN A O 3
ATOM 1402 N N . MET A 1 26 ? -1.384 -5.908 3.133 1.00 0.00 26 MET A N 3
ATOM 1403 C CA . MET A 1 26 ? -1.930 -4.916 4.043 1.00 0.00 26 MET A CA 3
ATOM 1404 C C . MET A 1 26 ? -3.156 -4.212 3.455 1.00 0.00 26 MET A C 3
ATOM 1405 O O . MET A 1 26 ? -4.185 -4.085 4.119 1.00 0.00 26 MET A O 3
ATOM 1419 N N . CYS A 1 27 ? -3.050 -3.760 2.214 1.00 0.00 27 CYS A N 3
ATOM 1420 C CA . CYS A 1 27 ? -4.092 -2.924 1.620 1.00 0.00 27 CYS A CA 3
ATOM 1421 C C . CYS A 1 27 ? -5.264 -3.734 1.058 1.00 0.00 27 CYS A C 3
ATOM 1422 O O . CYS A 1 27 ? -6.370 -3.206 0.933 1.00 0.00 27 CYS A O 3
ATOM 1429 N N . SER A 1 28 ? -5.047 -5.006 0.723 1.00 0.00 28 SER A N 3
ATOM 1430 C CA . SER A 1 28 ? -6.134 -5.824 0.170 1.00 0.00 28 SER A CA 3
ATOM 1431 C C . SER A 1 28 ? -7.282 -6.005 1.179 1.00 0.00 28 SER A C 3
ATOM 1432 O O . SER A 1 28 ? -8.434 -5.780 0.822 1.00 0.00 28 SER A O 3
ATOM 1440 N N . PRO A 1 29 ? -7.013 -6.400 2.451 1.00 0.00 29 PRO A N 3
ATOM 1441 C CA . PRO A 1 29 ? -8.070 -6.506 3.480 1.00 0.00 29 PRO A CA 3
ATOM 1442 C C . PRO A 1 29 ? -8.826 -5.189 3.707 1.00 0.00 29 PRO A C 3
ATOM 1443 O O . PRO A 1 29 ? -9.889 -5.167 4.324 1.00 0.00 29 PRO A O 3
ATOM 1454 N N . LEU A 1 30 ? -8.260 -4.099 3.214 1.00 0.00 30 LEU A N 3
ATOM 1455 C CA . LEU A 1 30 ? -8.898 -2.790 3.277 1.00 0.00 30 LEU A CA 3
ATOM 1456 C C . LEU A 1 30 ? -9.843 -2.646 2.087 1.00 0.00 30 LEU A C 3
ATOM 1457 O O . LEU A 1 30 ? -11.046 -2.440 2.246 1.00 0.00 30 LEU A O 3
ATOM 1473 N N . GLU A 1 31 ? -9.274 -2.771 0.900 1.00 0.00 31 GLU A N 3
ATOM 1474 C CA . GLU A 1 31 ? -10.008 -2.561 -0.346 1.00 0.00 31 GLU A CA 3
ATOM 1475 C C . GLU A 1 31 ? -11.050 -3.656 -0.573 1.00 0.00 31 GLU A C 3
ATOM 1476 O O . GLU A 1 31 ? -12.096 -3.422 -1.183 1.00 0.00 31 GLU A O 3
ATOM 1488 N N . ARG A 1 32 ? -10.762 -4.847 -0.075 1.00 0.00 32 ARG A N 3
ATOM 1489 C CA . ARG A 1 32 ? -11.637 -5.990 -0.286 1.00 0.00 32 ARG A CA 3
ATOM 1490 C C . ARG A 1 32 ? -12.204 -6.441 1.050 1.00 0.00 32 ARG A C 3
ATOM 1491 O O . ARG A 1 32 ? -11.588 -6.228 2.096 1.00 0.00 32 ARG A O 3
ATOM 1512 N N . SER A 1 33 ? -13.369 -7.054 1.020 1.00 0.00 33 SER A N 3
ATOM 1513 C CA . SER A 1 33 ? -13.998 -7.550 2.232 1.00 0.00 33 SER A CA 3
ATOM 1514 C C . SER A 1 33 ? -14.091 -9.072 2.191 1.00 0.00 33 SER A C 3
ATOM 1522 N N . ALA A 1 1 ? -16.256 0.575 0.461 1.00 0.00 1 ALA A N 4
ATOM 1523 C CA . ALA A 1 1 ? -15.884 0.660 1.893 1.00 0.00 1 ALA A CA 4
ATOM 1524 C C . ALA A 1 1 ? -14.925 1.819 2.148 1.00 0.00 1 ALA A C 4
ATOM 1525 O O . ALA A 1 1 ? -15.244 2.747 2.891 1.00 0.00 1 ALA A O 4
ATOM 1531 N N . SER A 1 2 ? -13.750 1.772 1.533 1.00 0.00 2 SER A N 4
ATOM 1532 C CA . SER A 1 2 ? -12.746 2.817 1.733 1.00 0.00 2 SER A CA 4
ATOM 1533 C C . SER A 1 2 ? -11.832 2.958 0.504 1.00 0.00 2 SER A C 4
ATOM 1534 O O . SER A 1 2 ? -10.613 2.832 0.619 1.00 0.00 2 SER A O 4
ATOM 1542 N N . PRO A 1 3 ? -12.409 3.239 -0.688 1.00 0.00 3 PRO A N 4
ATOM 1543 C CA . PRO A 1 3 ? -11.641 3.314 -1.944 1.00 0.00 3 PRO A CA 4
ATOM 1544 C C . PRO A 1 3 ? -10.534 4.369 -1.913 1.00 0.00 3 PRO A C 4
ATOM 1545 O O . PRO A 1 3 ? -9.364 4.066 -2.150 1.00 0.00 3 PRO A O 4
ATOM 1556 N N . GLN A 1 4 ? -10.918 5.604 -1.609 1.00 0.00 4 GLN A N 4
ATOM 1557 C CA . GLN A 1 4 ? -9.994 6.733 -1.595 1.00 0.00 4 GLN A CA 4
ATOM 1558 C C . GLN A 1 4 ? -8.829 6.500 -0.636 1.00 0.00 4 GLN A C 4
ATOM 1559 O O . GLN A 1 4 ? -7.696 6.902 -0.907 1.00 0.00 4 GLN A O 4
ATOM 1573 N N . GLN A 1 5 ? -9.110 5.836 0.473 1.00 0.00 5 GLN A N 4
ATOM 1574 C CA . GLN A 1 5 ? -8.087 5.569 1.478 1.00 0.00 5 GLN A CA 4
ATOM 1575 C C . GLN A 1 5 ? -7.185 4.430 1.023 1.00 0.00 5 GLN A C 4
ATOM 1576 O O . GLN A 1 5 ? -5.986 4.417 1.302 1.00 0.00 5 GLN A O 4
ATOM 1590 N N . ALA A 1 6 ? -7.774 3.474 0.321 1.00 0.00 6 ALA A N 4
ATOM 1591 C CA . ALA A 1 6 ? -7.026 2.347 -0.214 1.00 0.00 6 ALA A CA 4
ATOM 1592 C C . ALA A 1 6 ? -6.013 2.812 -1.244 1.00 0.00 6 ALA A C 4
ATOM 1593 O O . ALA A 1 6 ? -4.895 2.303 -1.300 1.00 0.00 6 ALA A O 4
ATOM 1600 N N . LYS A 1 7 ? -6.406 3.792 -2.047 1.00 0.00 7 LYS A N 4
ATOM 1601 C CA . LYS A 1 7 ? -5.511 4.348 -3.052 1.00 0.00 7 LYS A CA 4
ATOM 1602 C C . LYS A 1 7 ? -4.301 4.987 -2.371 1.00 0.00 7 LYS A C 4
ATOM 1603 O O . LYS A 1 7 ? -3.184 4.935 -2.883 1.00 0.00 7 LYS A O 4
ATOM 1622 N N . TYR A 1 8 ? -4.536 5.563 -1.195 1.00 0.00 8 TYR A N 4
ATOM 1623 C CA . TYR A 1 8 ? -3.465 6.129 -0.383 1.00 0.00 8 TYR A CA 4
ATOM 1624 C C . TYR A 1 8 ? -2.541 5.021 0.126 1.00 0.00 8 TYR A C 4
ATOM 1625 O O . TYR A 1 8 ? -1.319 5.175 0.137 1.00 0.00 8 TYR A O 4
ATOM 1643 N N . CYS A 1 9 ? -3.139 3.904 0.536 1.00 0.00 9 CYS A N 4
ATOM 1644 C CA . CYS A 1 9 ? -2.382 2.750 1.027 1.00 0.00 9 CYS A CA 4
ATOM 1645 C C . CYS A 1 9 ? -1.429 2.248 -0.054 1.00 0.00 9 CYS A C 4
ATOM 1646 O O . CYS A 1 9 ? -0.244 2.034 0.198 1.00 0.00 9 CYS A O 4
ATOM 1653 N N . TYR A 1 10 ? -1.951 2.096 -1.267 1.00 0.00 10 TYR A N 4
ATOM 1654 C CA . TYR A 1 10 ? -1.160 1.596 -2.386 1.00 0.00 10 TYR A CA 4
ATOM 1655 C C . TYR A 1 10 ? -0.136 2.625 -2.863 1.00 0.00 10 TYR A C 4
ATOM 1656 O O . TYR A 1 10 ? 0.920 2.260 -3.376 1.00 0.00 10 TYR A O 4
ATOM 1674 N N . GLU A 1 11 ? -0.442 3.906 -2.708 1.00 0.00 11 GLU A N 4
ATOM 1675 C CA . GLU A 1 11 ? 0.496 4.947 -3.101 1.00 0.00 11 GLU A CA 4
ATOM 1676 C C . GLU A 1 11 ? 1.694 4.979 -2.152 1.00 0.00 11 GLU A C 4
ATOM 1677 O O . GLU A 1 11 ? 2.843 4.873 -2.586 1.00 0.00 11 GLU A O 4
ATOM 1689 N N . GLN A 1 12 ? 1.422 5.074 -0.854 1.00 0.00 12 GLN A N 4
ATOM 1690 C CA . GLN A 1 12 ? 2.467 5.332 0.127 1.00 0.00 12 GLN A CA 4
ATOM 1691 C C . GLN A 1 12 ? 3.252 4.082 0.493 1.00 0.00 12 GLN A C 4
ATOM 1692 O O . GLN A 1 12 ? 4.369 4.186 0.984 1.00 0.00 12 GLN A O 4
ATOM 1706 N N . CYS A 1 13 ? 2.689 2.909 0.231 1.00 0.00 13 CYS A N 4
ATOM 1707 C CA . CYS A 1 13 ? 3.320 1.658 0.641 1.00 0.00 13 CYS A CA 4
ATOM 1708 C C . CYS A 1 13 ? 4.733 1.536 0.056 1.00 0.00 13 CYS A C 4
ATOM 1709 O O . CYS A 1 13 ? 5.705 1.373 0.794 1.00 0.00 13 CYS A O 4
ATOM 1716 N N . ASN A 1 14 ? 4.847 1.642 -1.262 1.00 0.00 14 ASN A N 4
ATOM 1717 C CA . ASN A 1 14 ? 6.155 1.583 -1.925 1.00 0.00 14 ASN A CA 4
ATOM 1718 C C . ASN A 1 14 ? 6.981 2.827 -1.612 1.00 0.00 14 ASN A C 4
ATOM 1719 O O . ASN A 1 14 ? 8.212 2.774 -1.587 1.00 0.00 14 ASN A O 4
ATOM 1730 N N . VAL A 1 15 ? 6.305 3.943 -1.367 1.00 0.00 15 VAL A N 4
ATOM 1731 C CA . VAL A 1 15 ? 6.986 5.198 -1.079 1.00 0.00 15 VAL A CA 4
ATOM 1732 C C . VAL A 1 15 ? 7.680 5.127 0.276 1.00 0.00 15 VAL A C 4
ATOM 1733 O O . VAL A 1 15 ? 8.793 5.627 0.434 1.00 0.00 15 VAL A O 4
ATOM 1746 N N . ASN A 1 16 ? 7.029 4.499 1.252 1.00 0.00 16 ASN A N 4
ATOM 1747 C CA . ASN A 1 16 ? 7.643 4.325 2.561 1.00 0.00 16 ASN A CA 4
ATOM 1748 C C . ASN A 1 16 ? 8.816 3.366 2.438 1.00 0.00 16 ASN A C 4
ATOM 1749 O O . ASN A 1 16 ? 9.964 3.802 2.396 1.00 0.00 16 ASN A O 4
ATOM 1760 N N . LYS A 1 17 ? 8.502 2.072 2.320 1.00 0.00 17 LYS A N 4
ATOM 1761 C CA . LYS A 1 17 ? 9.474 1.022 2.002 1.00 0.00 17 LYS A CA 4
ATOM 1762 C C . LYS A 1 17 ? 8.803 -0.349 2.070 1.00 0.00 17 LYS A C 4
ATOM 1763 O O . LYS A 1 17 ? 8.883 -1.015 3.102 1.00 0.00 17 LYS A O 4
ATOM 1782 N N . VAL A 1 18 ? 8.155 -0.794 0.995 1.00 0.00 18 VAL A N 4
ATOM 1783 C CA . VAL A 1 18 ? 7.563 -2.132 0.987 1.00 0.00 18 VAL A CA 4
ATOM 1784 C C . VAL A 1 18 ? 7.577 -2.704 -0.433 1.00 0.00 18 VAL A C 4
ATOM 1785 O O . VAL A 1 18 ? 7.412 -1.966 -1.408 1.00 0.00 18 VAL A O 4
ATOM 1798 N N . PRO A 1 19 ? 7.821 -4.013 -0.561 1.00 0.00 19 PRO A N 4
ATOM 1799 C CA . PRO A 1 19 ? 7.628 -4.745 -1.819 1.00 0.00 19 PRO A CA 4
ATOM 1800 C C . PRO A 1 19 ? 6.152 -4.785 -2.223 1.00 0.00 19 PRO A C 4
ATOM 1801 O O . PRO A 1 19 ? 5.281 -4.649 -1.360 1.00 0.00 19 PRO A O 4
ATOM 1812 N N . PHE A 1 20 ? 5.854 -4.949 -3.509 1.00 0.00 20 PHE A N 4
ATOM 1813 C CA . PHE A 1 20 ? 4.463 -4.899 -3.972 1.00 0.00 20 PHE A CA 4
ATOM 1814 C C . PHE A 1 20 ? 3.580 -5.908 -3.230 1.00 0.00 20 PHE A C 4
ATOM 1815 O O . PHE A 1 20 ? 2.475 -5.571 -2.809 1.00 0.00 20 PHE A O 4
ATOM 1832 N N . ASP A 1 21 ? 4.075 -7.128 -3.058 1.00 0.00 21 ASP A N 4
ATOM 1833 C CA . ASP A 1 21 ? 3.321 -8.174 -2.365 1.00 0.00 21 ASP A CA 4
ATOM 1834 C C . ASP A 1 21 ? 2.999 -7.760 -0.931 1.00 0.00 21 ASP A C 4
ATOM 1835 O O . ASP A 1 21 ? 1.914 -8.037 -0.426 1.00 0.00 21 ASP A O 4
ATOM 1844 N N . GLN A 1 22 ? 3.945 -7.087 -0.287 1.00 0.00 22 GLN A N 4
ATOM 1845 C CA . GLN A 1 22 ? 3.722 -6.520 1.036 1.00 0.00 22 GLN A CA 4
ATOM 1846 C C . GLN A 1 22 ? 2.651 -5.432 0.965 1.00 0.00 22 GLN A C 4
ATOM 1847 O O . GLN A 1 22 ? 1.794 -5.327 1.841 1.00 0.00 22 GLN A O 4
ATOM 1861 N N . CYS A 1 23 ? 2.700 -4.631 -0.093 1.00 0.00 23 CYS A N 4
ATOM 1862 C CA . CYS A 1 23 ? 1.692 -3.590 -0.305 1.00 0.00 23 CYS A CA 4
ATOM 1863 C C . CYS A 1 23 ? 0.318 -4.228 -0.450 1.00 0.00 23 CYS A C 4
ATOM 1864 O O . CYS A 1 23 ? -0.648 -3.813 0.193 1.00 0.00 23 CYS A O 4
ATOM 1871 N N . TYR A 1 24 ? 0.252 -5.266 -1.268 1.00 0.00 24 TYR A N 4
ATOM 1872 C CA . TYR A 1 24 ? -0.990 -5.975 -1.504 1.00 0.00 24 TYR A CA 4
ATOM 1873 C C . TYR A 1 24 ? -1.488 -6.620 -0.216 1.00 0.00 24 TYR A C 4
ATOM 1874 O O . TYR A 1 24 ? -2.673 -6.561 0.087 1.00 0.00 24 TYR A O 4
ATOM 1892 N N . GLN A 1 25 ? -0.578 -7.191 0.564 1.00 0.00 25 GLN A N 4
ATOM 1893 C CA . GLN A 1 25 ? -0.976 -7.974 1.733 1.00 0.00 25 GLN A CA 4
ATOM 1894 C C . GLN A 1 25 ? -1.478 -7.064 2.852 1.00 0.00 25 GLN A C 4
ATOM 1895 O O . GLN A 1 25 ? -2.258 -7.488 3.703 1.00 0.00 25 GLN A O 4
ATOM 1909 N N . MET A 1 26 ? -1.042 -5.813 2.842 1.00 0.00 26 MET A N 4
ATOM 1910 C CA . MET A 1 26 ? -1.473 -4.859 3.850 1.00 0.00 26 MET A CA 4
ATOM 1911 C C . MET A 1 26 ? -2.765 -4.155 3.430 1.00 0.00 26 MET A C 4
ATOM 1912 O O . MET A 1 26 ? -3.683 -3.999 4.234 1.00 0.00 26 MET A O 4
ATOM 1926 N N . CYS A 1 27 ? -2.839 -3.738 2.172 1.00 0.00 27 CYS A N 4
ATOM 1927 C CA . CYS A 1 27 ? -3.968 -2.934 1.714 1.00 0.00 27 CYS A CA 4
ATOM 1928 C C . CYS A 1 27 ? -5.184 -3.783 1.316 1.00 0.00 27 CYS A C 4
ATOM 1929 O O . CYS A 1 27 ? -6.314 -3.291 1.357 1.00 0.00 27 CYS A O 4
ATOM 1936 N N . SER A 1 28 ? -4.979 -5.048 0.938 1.00 0.00 28 SER A N 4
ATOM 1937 C CA . SER A 1 28 ? -6.099 -5.892 0.505 1.00 0.00 28 SER A CA 4
ATOM 1938 C C . SER A 1 28 ? -7.148 -6.124 1.615 1.00 0.00 28 SER A C 4
ATOM 1939 O O . SER A 1 28 ? -8.339 -5.978 1.348 1.00 0.00 28 SER A O 4
ATOM 1947 N N . PRO A 1 29 ? -6.756 -6.474 2.873 1.00 0.00 29 PRO A N 4
ATOM 1948 C CA . PRO A 1 29 ? -7.722 -6.636 3.979 1.00 0.00 29 PRO A CA 4
ATOM 1949 C C . PRO A 1 29 ? -8.499 -5.352 4.284 1.00 0.00 29 PRO A C 4
ATOM 1950 O O . PRO A 1 29 ? -9.510 -5.374 4.988 1.00 0.00 29 PRO A O 4
ATOM 1961 N N . LEU A 1 30 ? -8.016 -4.243 3.752 1.00 0.00 30 LEU A N 4
ATOM 1962 C CA . LEU A 1 30 ? -8.676 -2.955 3.903 1.00 0.00 30 LEU A CA 4
ATOM 1963 C C . LEU A 1 30 ? -9.714 -2.760 2.804 1.00 0.00 30 LEU A C 4
ATOM 1964 O O . LEU A 1 30 ? -10.903 -2.572 3.073 1.00 0.00 30 LEU A O 4
ATOM 1980 N N . GLU A 1 31 ? -9.252 -2.823 1.569 1.00 0.00 31 GLU A N 4
ATOM 1981 C CA . GLU A 1 31 ? -10.096 -2.548 0.414 1.00 0.00 31 GLU A CA 4
ATOM 1982 C C . GLU A 1 31 ? -11.066 -3.696 0.158 1.00 0.00 31 GLU A C 4
ATOM 1983 O O . GLU A 1 31 ? -12.273 -3.481 0.022 1.00 0.00 31 GLU A O 4
ATOM 1995 N N . ARG A 1 32 ? -10.547 -4.913 0.130 1.00 0.00 32 ARG A N 4
ATOM 1996 C CA . ARG A 1 32 ? -11.339 -6.053 -0.310 1.00 0.00 32 ARG A CA 4
ATOM 1997 C C . ARG A 1 32 ? -11.901 -6.812 0.887 1.00 0.00 32 ARG A C 4
ATOM 1998 O O . ARG A 1 32 ? -11.565 -7.974 1.126 1.00 0.00 32 ARG A O 4
ATOM 2019 N N . SER A 1 33 ? -12.757 -6.142 1.635 1.00 0.00 33 SER A N 4
ATOM 2020 C CA . SER A 1 33 ? -13.434 -6.749 2.772 1.00 0.00 33 SER A CA 4
ATOM 2021 C C . SER A 1 33 ? -14.844 -6.186 2.880 1.00 0.00 33 SER A C 4
ATOM 2029 N N . ALA A 1 1 ? -16.089 1.315 3.495 1.00 0.00 1 ALA A N 5
ATOM 2030 C CA . ALA A 1 1 ? -16.067 1.350 2.016 1.00 0.00 1 ALA A CA 5
ATOM 2031 C C . ALA A 1 1 ? -15.359 2.604 1.525 1.00 0.00 1 ALA A C 5
ATOM 2032 O O . ALA A 1 1 ? -15.870 3.714 1.678 1.00 0.00 1 ALA A O 5
ATOM 2038 N N . SER A 1 2 ? -14.186 2.426 0.932 1.00 0.00 2 SER A N 5
ATOM 2039 C CA . SER A 1 2 ? -13.399 3.554 0.449 1.00 0.00 2 SER A CA 5
ATOM 2040 C C . SER A 1 2 ? -12.229 3.069 -0.406 1.00 0.00 2 SER A C 5
ATOM 2041 O O . SER A 1 2 ? -11.110 2.920 0.091 1.00 0.00 2 SER A O 5
ATOM 2049 N N . PRO A 1 3 ? -12.463 2.794 -1.702 1.00 0.00 3 PRO A N 5
ATOM 2050 C CA . PRO A 1 3 ? -11.376 2.497 -2.645 1.00 0.00 3 PRO A CA 5
ATOM 2051 C C . PRO A 1 3 ? -10.364 3.643 -2.733 1.00 0.00 3 PRO A C 5
ATOM 2052 O O . PRO A 1 3 ? -9.234 3.462 -3.187 1.00 0.00 3 PRO A O 5
ATOM 2063 N N . GLN A 1 4 ? -10.775 4.820 -2.269 1.00 0.00 4 GLN A N 5
ATOM 2064 C CA . GLN A 1 4 ? -9.922 6.003 -2.298 1.00 0.00 4 GLN A CA 5
ATOM 2065 C C . GLN A 1 4 ? -8.799 5.895 -1.276 1.00 0.00 4 GLN A C 5
ATOM 2066 O O . GLN A 1 4 ? -7.633 6.110 -1.606 1.00 0.00 4 GLN A O 5
ATOM 2080 N N . GLN A 1 5 ? -9.143 5.561 -0.039 1.00 0.00 5 GLN A N 5
ATOM 2081 C CA . GLN A 1 5 ? -8.135 5.429 1.015 1.00 0.00 5 GLN A CA 5
ATOM 2082 C C . GLN A 1 5 ? -7.167 4.300 0.688 1.00 0.00 5 GLN A C 5
ATOM 2083 O O . GLN A 1 5 ? -6.009 4.311 1.111 1.00 0.00 5 GLN A O 5
ATOM 2097 N N . ALA A 1 6 ? -7.652 3.326 -0.065 1.00 0.00 6 ALA A N 5
ATOM 2098 C CA . ALA A 1 6 ? -6.828 2.207 -0.492 1.00 0.00 6 ALA A CA 5
ATOM 2099 C C . ALA A 1 6 ? -5.725 2.673 -1.425 1.00 0.00 6 ALA A C 5
ATOM 2100 O O . ALA A 1 6 ? -4.595 2.192 -1.350 1.00 0.00 6 ALA A O 5
ATOM 2107 N N . LYS A 1 7 ? -6.053 3.630 -2.287 1.00 0.00 7 LYS A N 5
ATOM 2108 C CA . LYS A 1 7 ? -5.080 4.187 -3.216 1.00 0.00 7 LYS A CA 5
ATOM 2109 C C . LYS A 1 7 ? -3.942 4.840 -2.440 1.00 0.00 7 LYS A C 5
ATOM 2110 O O . LYS A 1 7 ? -2.780 4.756 -2.831 1.00 0.00 7 LYS A O 5
ATOM 2129 N N . TYR A 1 8 ? -4.289 5.470 -1.323 1.00 0.00 8 TYR A N 5
ATOM 2130 C CA . TYR A 1 8 ? -3.300 6.074 -0.442 1.00 0.00 8 TYR A CA 5
ATOM 2131 C C . TYR A 1 8 ? -2.434 4.994 0.200 1.00 0.00 8 TYR A C 5
ATOM 2132 O O . TYR A 1 8 ? -1.211 5.129 0.271 1.00 0.00 8 TYR A O 5
ATOM 2150 N N . CYS A 1 9 ? -3.078 3.920 0.647 1.00 0.00 9 CYS A N 5
ATOM 2151 C CA . CYS A 1 9 ? -2.377 2.803 1.281 1.00 0.00 9 CYS A CA 5
ATOM 2152 C C . CYS A 1 9 ? -1.307 2.260 0.338 1.00 0.00 9 CYS A C 5
ATOM 2153 O O . CYS A 1 9 ? -0.142 2.128 0.715 1.00 0.00 9 CYS A O 5
ATOM 2160 N N . TYR A 1 10 ? -1.703 1.998 -0.904 1.00 0.00 10 TYR A N 5
ATOM 2161 C CA . TYR A 1 10 ? -0.792 1.456 -1.908 1.00 0.00 10 TYR A CA 5
ATOM 2162 C C . TYR A 1 10 ? 0.270 2.474 -2.318 1.00 0.00 10 TYR A C 5
ATOM 2163 O O . TYR A 1 10 ? 1.451 2.133 -2.435 1.00 0.00 10 TYR A O 5
ATOM 2181 N N . GLU A 1 11 ? -0.143 3.721 -2.525 1.00 0.00 11 GLU A N 5
ATOM 2182 C CA . GLU A 1 11 ? 0.763 4.750 -3.015 1.00 0.00 11 GLU A CA 5
ATOM 2183 C C . GLU A 1 11 ? 1.884 5.015 -2.012 1.00 0.00 11 GLU A C 5
ATOM 2184 O O . GLU A 1 11 ? 3.030 5.205 -2.399 1.00 0.00 11 GLU A O 5
ATOM 2196 N N . GLN A 1 12 ? 1.565 4.999 -0.724 1.00 0.00 12 GLN A N 5
ATOM 2197 C CA . GLN A 1 12 ? 2.558 5.307 0.290 1.00 0.00 12 GLN A CA 5
ATOM 2198 C C . GLN A 1 12 ? 3.471 4.121 0.560 1.00 0.00 12 GLN A C 5
ATOM 2199 O O . GLN A 1 12 ? 4.554 4.294 1.112 1.00 0.00 12 GLN A O 5
ATOM 2213 N N . CYS A 1 13 ? 3.043 2.925 0.166 1.00 0.00 13 CYS A N 5
ATOM 2214 C CA . CYS A 1 13 ? 3.841 1.725 0.399 1.00 0.00 13 CYS A CA 5
ATOM 2215 C C . CYS A 1 13 ? 5.251 1.868 -0.182 1.00 0.00 13 CYS A C 5
ATOM 2216 O O . CYS A 1 13 ? 6.233 1.835 0.559 1.00 0.00 13 CYS A O 5
ATOM 2223 N N . ASN A 1 14 ? 5.363 2.069 -1.491 1.00 0.00 14 ASN A N 5
ATOM 2224 C CA . ASN A 1 14 ? 6.680 2.184 -2.115 1.00 0.00 14 ASN A CA 5
ATOM 2225 C C . ASN A 1 14 ? 7.358 3.496 -1.727 1.00 0.00 14 ASN A C 5
ATOM 2226 O O . ASN A 1 14 ? 8.585 3.590 -1.725 1.00 0.00 14 ASN A O 5
ATOM 2237 N N . VAL A 1 15 ? 6.554 4.503 -1.411 1.00 0.00 15 VAL A N 5
ATOM 2238 C CA . VAL A 1 15 ? 7.073 5.778 -0.942 1.00 0.00 15 VAL A CA 5
ATOM 2239 C C . VAL A 1 15 ? 7.843 5.594 0.364 1.00 0.00 15 VAL A C 5
ATOM 2240 O O . VAL A 1 15 ? 8.942 6.129 0.524 1.00 0.00 15 VAL A O 5
ATOM 2253 N N . ASN A 1 16 ? 7.274 4.827 1.292 1.00 0.00 16 ASN A N 5
ATOM 2254 C CA . ASN A 1 16 ? 7.938 4.596 2.569 1.00 0.00 16 ASN A CA 5
ATOM 2255 C C . ASN A 1 16 ? 9.022 3.534 2.403 1.00 0.00 16 ASN A C 5
ATOM 2256 O O . ASN A 1 16 ? 10.203 3.869 2.292 1.00 0.00 16 ASN A O 5
ATOM 2267 N N . LYS A 1 17 ? 8.605 2.263 2.332 1.00 0.00 17 LYS A N 5
ATOM 2268 C CA . LYS A 1 17 ? 9.484 1.150 1.971 1.00 0.00 17 LYS A CA 5
ATOM 2269 C C . LYS A 1 17 ? 8.720 -0.189 2.067 1.00 0.00 17 LYS A C 5
ATOM 2270 O O . LYS A 1 17 ? 8.778 -0.888 3.077 1.00 0.00 17 LYS A O 5
ATOM 2289 N N . VAL A 1 18 ? 7.990 -0.552 1.016 1.00 0.00 18 VAL A N 5
ATOM 2290 C CA . VAL A 1 18 ? 7.304 -1.843 0.982 1.00 0.00 18 VAL A CA 5
ATOM 2291 C C . VAL A 1 18 ? 6.932 -2.211 -0.458 1.00 0.00 18 VAL A C 5
ATOM 2292 O O . VAL A 1 18 ? 6.354 -1.401 -1.190 1.00 0.00 18 VAL A O 5
ATOM 2305 N N . PRO A 1 19 ? 7.320 -3.426 -0.894 1.00 0.00 19 PRO A N 5
ATOM 2306 C CA . PRO A 1 19 ? 6.974 -3.957 -2.222 1.00 0.00 19 PRO A CA 5
ATOM 2307 C C . PRO A 1 19 ? 5.464 -4.082 -2.427 1.00 0.00 19 PRO A C 5
ATOM 2308 O O . PRO A 1 19 ? 4.721 -4.278 -1.461 1.00 0.00 19 PRO A O 5
ATOM 2319 N N . PHE A 1 20 ? 5.012 -3.989 -3.678 1.00 0.00 20 PHE A N 5
ATOM 2320 C CA . PHE A 1 20 ? 3.581 -4.045 -3.989 1.00 0.00 20 PHE A CA 5
ATOM 2321 C C . PHE A 1 20 ? 2.933 -5.317 -3.435 1.00 0.00 20 PHE A C 5
ATOM 2322 O O . PHE A 1 20 ? 1.848 -5.263 -2.863 1.00 0.00 20 PHE A O 5
ATOM 2339 N N . ASP A 1 21 ? 3.608 -6.451 -3.590 1.00 0.00 21 ASP A N 5
ATOM 2340 C CA . ASP A 1 21 ? 3.068 -7.738 -3.145 1.00 0.00 21 ASP A CA 5
ATOM 2341 C C . ASP A 1 21 ? 2.841 -7.753 -1.635 1.00 0.00 21 ASP A C 5
ATOM 2342 O O . ASP A 1 21 ? 1.819 -8.247 -1.157 1.00 0.00 21 ASP A O 5
ATOM 2351 N N . GLN A 1 22 ? 3.790 -7.211 -0.886 1.00 0.00 22 GLN A N 5
ATOM 2352 C CA . GLN A 1 22 ? 3.642 -7.085 0.556 1.00 0.00 22 GLN A CA 5
ATOM 2353 C C . GLN A 1 22 ? 2.568 -6.047 0.893 1.00 0.00 22 GLN A C 5
ATOM 2354 O O . GLN A 1 22 ? 1.836 -6.191 1.873 1.00 0.00 22 GLN A O 5
ATOM 2368 N N . CYS A 1 23 ? 2.478 -5.006 0.071 1.00 0.00 23 CYS A N 5
ATOM 2369 C CA . CYS A 1 23 ? 1.451 -3.975 0.251 1.00 0.00 23 CYS A CA 5
ATOM 2370 C C . CYS A 1 23 ? 0.068 -4.585 0.055 1.00 0.00 23 CYS A C 5
ATOM 2371 O O . CYS A 1 23 ? -0.880 -4.251 0.767 1.00 0.00 23 CYS A O 5
ATOM 2378 N N . TYR A 1 24 ? -0.024 -5.498 -0.907 1.00 0.00 24 TYR A N 5
ATOM 2379 C CA . TYR A 1 24 ? -1.253 -6.234 -1.170 1.00 0.00 24 TYR A CA 5
ATOM 2380 C C . TYR A 1 24 ? -1.707 -6.966 0.088 1.00 0.00 24 TYR A C 5
ATOM 2381 O O . TYR A 1 24 ? -2.896 -7.048 0.376 1.00 0.00 24 TYR A O 5
ATOM 2399 N N . GLN A 1 25 ? -0.749 -7.448 0.864 1.00 0.00 25 GLN A N 5
ATOM 2400 C CA . GLN A 1 25 ? -1.062 -8.236 2.049 1.00 0.00 25 GLN A CA 5
ATOM 2401 C C . GLN A 1 25 ? -1.694 -7.365 3.129 1.00 0.00 25 GLN A C 5
ATOM 2402 O O . GLN A 1 25 ? -2.512 -7.838 3.917 1.00 0.00 25 GLN A O 5
ATOM 2416 N N . MET A 1 26 ? -1.319 -6.093 3.157 1.00 0.00 26 MET A N 5
ATOM 2417 C CA . MET A 1 26 ? -1.849 -5.166 4.144 1.00 0.00 26 MET A CA 5
ATOM 2418 C C . MET A 1 26 ? -3.101 -4.444 3.638 1.00 0.00 26 MET A C 5
ATOM 2419 O O . MET A 1 26 ? -4.144 -4.475 4.291 1.00 0.00 26 MET A O 5
ATOM 2433 N N . CYS A 1 27 ? -3.003 -3.809 2.475 1.00 0.00 27 CYS A N 5
ATOM 2434 C CA . CYS A 1 27 ? -4.062 -2.913 2.006 1.00 0.00 27 CYS A CA 5
ATOM 2435 C C . CYS A 1 27 ? -5.268 -3.663 1.431 1.00 0.00 27 CYS A C 5
ATOM 2436 O O . CYS A 1 27 ? -6.382 -3.136 1.440 1.00 0.00 27 CYS A O 5
ATOM 2443 N N . SER A 1 28 ? -5.068 -4.878 0.927 1.00 0.00 28 SER A N 5
ATOM 2444 C CA . SER A 1 28 ? -6.183 -5.638 0.357 1.00 0.00 28 SER A CA 5
ATOM 2445 C C . SER A 1 28 ? -7.267 -5.969 1.391 1.00 0.00 28 SER A C 5
ATOM 2446 O O . SER A 1 28 ? -8.436 -5.723 1.120 1.00 0.00 28 SER A O 5
ATOM 2454 N N . PRO A 1 29 ? -6.932 -6.539 2.572 1.00 0.00 29 PRO A N 5
ATOM 2455 C CA . PRO A 1 29 ? -7.924 -6.760 3.642 1.00 0.00 29 PRO A CA 5
ATOM 2456 C C . PRO A 1 29 ? -8.721 -5.494 3.973 1.00 0.00 29 PRO A C 5
ATOM 2457 O O . PRO A 1 29 ? -9.928 -5.546 4.216 1.00 0.00 29 PRO A O 5
ATOM 2468 N N . LEU A 1 30 ? -8.023 -4.364 3.975 1.00 0.00 30 LEU A N 5
ATOM 2469 C CA . LEU A 1 30 ? -8.638 -3.053 4.168 1.00 0.00 30 LEU A CA 5
ATOM 2470 C C . LEU A 1 30 ? -9.733 -2.802 3.134 1.00 0.00 30 LEU A C 5
ATOM 2471 O O . LEU A 1 30 ? -10.885 -2.533 3.479 1.00 0.00 30 LEU A O 5
ATOM 2487 N N . GLU A 1 31 ? -9.355 -2.903 1.872 1.00 0.00 31 GLU A N 5
ATOM 2488 C CA . GLU A 1 31 ? -10.245 -2.565 0.765 1.00 0.00 31 GLU A CA 5
ATOM 2489 C C . GLU A 1 31 ? -11.272 -3.675 0.529 1.00 0.00 31 GLU A C 5
ATOM 2490 O O . GLU A 1 31 ? -12.479 -3.433 0.534 1.00 0.00 31 GLU A O 5
ATOM 2502 N N . ARG A 1 32 ? -10.789 -4.891 0.345 1.00 0.00 32 ARG A N 5
ATOM 2503 C CA . ARG A 1 32 ? -11.666 -6.029 0.088 1.00 0.00 32 ARG A CA 5
ATOM 2504 C C . ARG A 1 32 ? -11.890 -6.817 1.368 1.00 0.00 32 ARG A C 5
ATOM 2505 O O . ARG A 1 32 ? -11.228 -7.828 1.614 1.00 0.00 32 ARG A O 5
ATOM 2526 N N . SER A 1 33 ? -12.809 -6.336 2.182 1.00 0.00 33 SER A N 5
ATOM 2527 C CA . SER A 1 33 ? -13.178 -7.022 3.411 1.00 0.00 33 SER A CA 5
ATOM 2528 C C . SER A 1 33 ? -14.047 -8.233 3.078 1.00 0.00 33 SER A C 5
ATOM 2536 N N . ALA A 1 1 ? -17.272 2.583 2.567 1.00 0.00 1 ALA A N 6
ATOM 2537 C CA . ALA A 1 1 ? -16.083 2.419 1.703 1.00 0.00 1 ALA A CA 6
ATOM 2538 C C . ALA A 1 1 ? -15.470 3.776 1.388 1.00 0.00 1 ALA A C 6
ATOM 2539 O O . ALA A 1 1 ? -16.140 4.804 1.479 1.00 0.00 1 ALA A O 6
ATOM 2545 N N . SER A 1 2 ? -14.197 3.782 1.027 1.00 0.00 2 SER A N 6
ATOM 2546 C CA . SER A 1 2 ? -13.483 5.021 0.744 1.00 0.00 2 SER A CA 6
ATOM 2547 C C . SER A 1 2 ? -12.277 4.732 -0.153 1.00 0.00 2 SER A C 6
ATOM 2548 O O . SER A 1 2 ? -11.178 4.494 0.347 1.00 0.00 2 SER A O 6
ATOM 2556 N N . PRO A 1 3 ? -12.470 4.721 -1.491 1.00 0.00 3 PRO A N 6
ATOM 2557 C CA . PRO A 1 3 ? -11.392 4.437 -2.457 1.00 0.00 3 PRO A CA 6
ATOM 2558 C C . PRO A 1 3 ? -10.113 5.237 -2.204 1.00 0.00 3 PRO A C 6
ATOM 2559 O O . PRO A 1 3 ? -9.009 4.735 -2.413 1.00 0.00 3 PRO A O 6
ATOM 2570 N N . GLN A 1 4 ? -10.263 6.480 -1.746 1.00 0.00 4 GLN A N 6
ATOM 2571 C CA . GLN A 1 4 ? -9.111 7.331 -1.437 1.00 0.00 4 GLN A CA 6
ATOM 2572 C C . GLN A 1 4 ? -8.213 6.705 -0.370 1.00 0.00 4 GLN A C 6
ATOM 2573 O O . GLN A 1 4 ? -7.017 6.985 -0.313 1.00 0.00 4 GLN A O 6
ATOM 2587 N N . GLN A 1 5 ? -8.790 5.856 0.466 1.00 0.00 5 GLN A N 6
ATOM 2588 C CA . GLN A 1 5 ? -8.029 5.188 1.513 1.00 0.00 5 GLN A CA 6
ATOM 2589 C C . GLN A 1 5 ? -7.198 4.067 0.914 1.00 0.00 5 GLN A C 6
ATOM 2590 O O . GLN A 1 5 ? -6.027 3.892 1.251 1.00 0.00 5 GLN A O 6
ATOM 2604 N N . ALA A 1 6 ? -7.813 3.320 0.010 1.00 0.00 6 ALA A N 6
ATOM 2605 C CA . ALA A 1 6 ? -7.132 2.242 -0.686 1.00 0.00 6 ALA A CA 6
ATOM 2606 C C . ALA A 1 6 ? -6.013 2.796 -1.551 1.00 0.00 6 ALA A C 6
ATOM 2607 O O . ALA A 1 6 ? -4.892 2.289 -1.526 1.00 0.00 6 ALA A O 6
ATOM 2614 N N . LYS A 1 7 ? -6.312 3.860 -2.288 1.00 0.00 7 LYS A N 6
ATOM 2615 C CA . LYS A 1 7 ? -5.318 4.485 -3.145 1.00 0.00 7 LYS A CA 6
ATOM 2616 C C . LYS A 1 7 ? -4.164 5.006 -2.301 1.00 0.00 7 LYS A C 6
ATOM 2617 O O . LYS A 1 7 ? -3.009 4.912 -2.696 1.00 0.00 7 LYS A O 6
ATOM 2636 N N . TYR A 1 8 ? -4.488 5.522 -1.121 1.00 0.00 8 TYR A N 6
ATOM 2637 C CA . TYR A 1 8 ? -3.483 6.051 -0.210 1.00 0.00 8 TYR A CA 6
ATOM 2638 C C . TYR A 1 8 ? -2.567 4.939 0.289 1.00 0.00 8 TYR A C 6
ATOM 2639 O O . TYR A 1 8 ? -1.349 5.106 0.341 1.00 0.00 8 TYR A O 6
ATOM 2657 N N . CYS A 1 9 ? -3.160 3.806 0.643 1.00 0.00 9 CYS A N 6
ATOM 2658 C CA . CYS A 1 9 ? -2.399 2.679 1.176 1.00 0.00 9 CYS A CA 6
ATOM 2659 C C . CYS A 1 9 ? -1.414 2.163 0.132 1.00 0.00 9 CYS A C 6
ATOM 2660 O O . CYS A 1 9 ? -0.220 2.049 0.404 1.00 0.00 9 CYS A O 6
ATOM 2667 N N . TYR A 1 10 ? -1.910 1.895 -1.072 1.00 0.00 10 TYR A N 6
ATOM 2668 C CA . TYR A 1 10 ? -1.065 1.388 -2.148 1.00 0.00 10 TYR A CA 6
ATOM 2669 C C . TYR A 1 10 ? -0.063 2.443 -2.606 1.00 0.00 10 TYR A C 6
ATOM 2670 O O . TYR A 1 10 ? 1.033 2.116 -3.053 1.00 0.00 10 TYR A O 6
ATOM 2688 N N . GLU A 1 11 ? -0.443 3.704 -2.506 1.00 0.00 11 GLU A N 6
ATOM 2689 C CA . GLU A 1 11 ? 0.427 4.783 -2.931 1.00 0.00 11 GLU A CA 6
ATOM 2690 C C . GLU A 1 11 ? 1.586 4.947 -1.949 1.00 0.00 11 GLU A C 6
ATOM 2691 O O . GLU A 1 11 ? 2.743 4.970 -2.350 1.00 0.00 11 GLU A O 6
ATOM 2703 N N . GLN A 1 12 ? 1.281 5.015 -0.658 1.00 0.00 12 GLN A N 6
ATOM 2704 C CA . GLN A 1 12 ? 2.294 5.304 0.342 1.00 0.00 12 GLN A CA 6
ATOM 2705 C C . GLN A 1 12 ? 3.115 4.075 0.717 1.00 0.00 12 GLN A C 6
ATOM 2706 O O . GLN A 1 12 ? 4.244 4.215 1.181 1.00 0.00 12 GLN A O 6
ATOM 2720 N N . CYS A 1 13 ? 2.566 2.881 0.513 1.00 0.00 13 CYS A N 6
ATOM 2721 C CA . CYS A 1 13 ? 3.250 1.657 0.931 1.00 0.00 13 CYS A CA 6
ATOM 2722 C C . CYS A 1 13 ? 4.619 1.538 0.256 1.00 0.00 13 CYS A C 6
ATOM 2723 O O . CYS A 1 13 ? 5.643 1.446 0.933 1.00 0.00 13 CYS A O 6
ATOM 2730 N N . ASN A 1 14 ? 4.642 1.569 -1.071 1.00 0.00 14 ASN A N 6
ATOM 2731 C CA . ASN A 1 14 ? 5.901 1.490 -1.808 1.00 0.00 14 ASN A CA 6
ATOM 2732 C C . ASN A 1 14 ? 6.712 2.779 -1.682 1.00 0.00 14 ASN A C 6
ATOM 2733 O O . ASN A 1 14 ? 7.935 2.756 -1.794 1.00 0.00 14 ASN A O 6
ATOM 2744 N N . VAL A 1 15 ? 6.030 3.900 -1.449 1.00 0.00 15 VAL A N 6
ATOM 2745 C CA . VAL A 1 15 ? 6.711 5.179 -1.258 1.00 0.00 15 VAL A CA 6
ATOM 2746 C C . VAL A 1 15 ? 7.510 5.178 0.042 1.00 0.00 15 VAL A C 6
ATOM 2747 O O . VAL A 1 15 ? 8.612 5.721 0.096 1.00 0.00 15 VAL A O 6
ATOM 2760 N N . ASN A 1 16 ? 6.958 4.569 1.090 1.00 0.00 16 ASN A N 6
ATOM 2761 C CA . ASN A 1 16 ? 7.693 4.452 2.347 1.00 0.00 16 ASN A CA 6
ATOM 2762 C C . ASN A 1 16 ? 8.865 3.506 2.150 1.00 0.00 16 ASN A C 6
ATOM 2763 O O . ASN A 1 16 ? 10.006 3.947 2.030 1.00 0.00 16 ASN A O 6
ATOM 2774 N N . LYS A 1 17 ? 8.561 2.209 2.090 1.00 0.00 17 LYS A N 6
ATOM 2775 C CA . LYS A 1 17 ? 9.503 1.195 1.638 1.00 0.00 17 LYS A CA 6
ATOM 2776 C C . LYS A 1 17 ? 8.896 -0.197 1.820 1.00 0.00 17 LYS A C 6
ATOM 2777 O O . LYS A 1 17 ? 9.138 -0.842 2.841 1.00 0.00 17 LYS A O 6
ATOM 2796 N N . VAL A 1 18 ? 8.115 -0.671 0.854 1.00 0.00 18 VAL A N 6
ATOM 2797 C CA . VAL A 1 18 ? 7.605 -2.040 0.909 1.00 0.00 18 VAL A CA 6
ATOM 2798 C C . VAL A 1 18 ? 7.484 -2.594 -0.511 1.00 0.00 18 VAL A C 6
ATOM 2799 O O . VAL A 1 18 ? 7.212 -1.844 -1.455 1.00 0.00 18 VAL A O 6
ATOM 2812 N N . PRO A 1 19 ? 7.735 -3.897 -0.686 1.00 0.00 19 PRO A N 6
ATOM 2813 C CA . PRO A 1 19 ? 7.463 -4.598 -1.944 1.00 0.00 19 PRO A CA 6
ATOM 2814 C C . PRO A 1 19 ? 5.964 -4.617 -2.249 1.00 0.00 19 PRO A C 6
ATOM 2815 O O . PRO A 1 19 ? 5.144 -4.637 -1.329 1.00 0.00 19 PRO A O 6
ATOM 2826 N N . PHE A 1 20 ? 5.605 -4.618 -3.531 1.00 0.00 20 PHE A N 6
ATOM 2827 C CA . PHE A 1 20 ? 4.198 -4.585 -3.933 1.00 0.00 20 PHE A CA 6
ATOM 2828 C C . PHE A 1 20 ? 3.433 -5.779 -3.364 1.00 0.00 20 PHE A C 6
ATOM 2829 O O . PHE A 1 20 ? 2.293 -5.640 -2.920 1.00 0.00 20 PHE A O 6
ATOM 2846 N N . ASP A 1 21 ? 4.068 -6.947 -3.364 1.00 0.00 21 ASP A N 6
ATOM 2847 C CA . ASP A 1 21 ? 3.449 -8.156 -2.828 1.00 0.00 21 ASP A CA 6
ATOM 2848 C C . ASP A 1 21 ? 3.129 -7.991 -1.343 1.00 0.00 21 ASP A C 6
ATOM 2849 O O . ASP A 1 21 ? 2.126 -8.510 -0.856 1.00 0.00 21 ASP A O 6
ATOM 2858 N N . GLN A 1 22 ? 3.982 -7.263 -0.632 1.00 0.00 22 GLN A N 6
ATOM 2859 C CA . GLN A 1 22 ? 3.737 -6.941 0.767 1.00 0.00 22 GLN A CA 6
ATOM 2860 C C . GLN A 1 22 ? 2.636 -5.892 0.889 1.00 0.00 22 GLN A C 6
ATOM 2861 O O . GLN A 1 22 ? 1.813 -5.949 1.801 1.00 0.00 22 GLN A O 6
ATOM 2875 N N . CYS A 1 23 ? 2.623 -4.937 -0.032 1.00 0.00 23 CYS A N 6
ATOM 2876 C CA . CYS A 1 23 ? 1.579 -3.909 -0.045 1.00 0.00 23 CYS A CA 6
ATOM 2877 C C . CYS A 1 23 ? 0.214 -4.573 -0.190 1.00 0.00 23 CYS A C 6
ATOM 2878 O O . CYS A 1 23 ? -0.756 -4.187 0.467 1.00 0.00 23 CYS A O 6
ATOM 2885 N N . TYR A 1 24 ? 0.161 -5.604 -1.027 1.00 0.00 24 TYR A N 6
ATOM 2886 C CA . TYR A 1 24 ? -1.055 -6.385 -1.226 1.00 0.00 24 TYR A CA 6
ATOM 2887 C C . TYR A 1 24 ? -1.445 -7.148 0.039 1.00 0.00 24 TYR A C 6
ATOM 2888 O O . TYR A 1 24 ? -2.580 -7.579 0.182 1.00 0.00 24 TYR A O 6
ATOM 2906 N N . GLN A 1 25 ? -0.517 -7.306 0.965 1.00 0.00 25 GLN A N 6
ATOM 2907 C CA . GLN A 1 25 ? -0.808 -8.035 2.193 1.00 0.00 25 GLN A CA 6
ATOM 2908 C C . GLN A 1 25 ? -1.524 -7.123 3.184 1.00 0.00 25 GLN A C 6
ATOM 2909 O O . GLN A 1 25 ? -2.476 -7.530 3.848 1.00 0.00 25 GLN A O 6
ATOM 2923 N N . MET A 1 26 ? -1.073 -5.879 3.252 1.00 0.00 26 MET A N 6
ATOM 2924 C CA . MET A 1 26 ? -1.597 -4.923 4.217 1.00 0.00 26 MET A CA 6
ATOM 2925 C C . MET A 1 26 ? -2.823 -4.175 3.683 1.00 0.00 26 MET A C 6
ATOM 2926 O O . MET A 1 26 ? -3.806 -3.986 4.402 1.00 0.00 26 MET A O 6
ATOM 2940 N N . CYS A 1 27 ? -2.770 -3.754 2.427 1.00 0.00 27 CYS A N 6
ATOM 2941 C CA . CYS A 1 27 ? -3.825 -2.910 1.866 1.00 0.00 27 CYS A CA 6
ATOM 2942 C C . CYS A 1 27 ? -5.029 -3.716 1.374 1.00 0.00 27 CYS A C 6
ATOM 2943 O O . CYS A 1 27 ? -6.107 -3.151 1.169 1.00 0.00 27 CYS A O 6
ATOM 2950 N N . SER A 1 28 ? -4.868 -5.025 1.190 1.00 0.00 28 SER A N 6
ATOM 2951 C CA . SER A 1 28 ? -5.955 -5.842 0.651 1.00 0.00 28 SER A CA 6
ATOM 2952 C C . SER A 1 28 ? -7.210 -5.850 1.548 1.00 0.00 28 SER A C 6
ATOM 2953 O O . SER A 1 28 ? -8.309 -5.659 1.033 1.00 0.00 28 SER A O 6
ATOM 2961 N N . PRO A 1 29 ? -7.102 -6.052 2.891 1.00 0.00 29 PRO A N 6
ATOM 2962 C CA . PRO A 1 29 ? -8.278 -6.012 3.783 1.00 0.00 29 PRO A CA 6
ATOM 2963 C C . PRO A 1 29 ? -9.021 -4.675 3.725 1.00 0.00 29 PRO A C 6
ATOM 2964 O O . PRO A 1 29 ? -10.198 -4.585 4.074 1.00 0.00 29 PRO A O 6
ATOM 2975 N N . LEU A 1 30 ? -8.321 -3.642 3.286 1.00 0.00 30 LEU A N 6
ATOM 2976 C CA . LEU A 1 30 ? -8.900 -2.314 3.139 1.00 0.00 30 LEU A CA 6
ATOM 2977 C C . LEU A 1 30 ? -9.679 -2.252 1.830 1.00 0.00 30 LEU A C 6
ATOM 2978 O O . LEU A 1 30 ? -10.878 -1.962 1.813 1.00 0.00 30 LEU A O 6
ATOM 2994 N N . GLU A 1 31 ? -8.981 -2.545 0.745 1.00 0.00 31 GLU A N 6
ATOM 2995 C CA . GLU A 1 31 ? -9.549 -2.450 -0.596 1.00 0.00 31 GLU A CA 6
ATOM 2996 C C . GLU A 1 31 ? -10.633 -3.507 -0.816 1.00 0.00 31 GLU A C 6
ATOM 2997 O O . GLU A 1 31 ? -11.632 -3.256 -1.495 1.00 0.00 31 GLU A O 6
ATOM 3009 N N . ARG A 1 32 ? -10.438 -4.678 -0.232 1.00 0.00 32 ARG A N 6
ATOM 3010 C CA . ARG A 1 32 ? -11.416 -5.757 -0.312 1.00 0.00 32 ARG A CA 6
ATOM 3011 C C . ARG A 1 32 ? -11.597 -6.379 1.066 1.00 0.00 32 ARG A C 6
ATOM 3012 O O . ARG A 1 32 ? -10.884 -7.314 1.438 1.00 0.00 32 ARG A O 6
ATOM 3033 N N . SER A 1 33 ? -12.540 -5.843 1.824 1.00 0.00 33 SER A N 6
ATOM 3034 C CA . SER A 1 33 ? -12.793 -6.313 3.181 1.00 0.00 33 SER A CA 6
ATOM 3035 C C . SER A 1 33 ? -13.650 -7.573 3.156 1.00 0.00 33 SER A C 6
ATOM 3043 N N . ALA A 1 1 ? -17.650 2.048 0.103 1.00 0.00 1 ALA A N 7
ATOM 3044 C CA . ALA A 1 1 ? -16.492 2.015 -0.815 1.00 0.00 1 ALA A CA 7
ATOM 3045 C C . ALA A 1 1 ? -15.249 2.532 -0.106 1.00 0.00 1 ALA A C 7
ATOM 3046 O O . ALA A 1 1 ? -15.342 3.068 1.001 1.00 0.00 1 ALA A O 7
ATOM 3052 N N . SER A 1 2 ? -14.089 2.378 -0.737 1.00 0.00 2 SER A N 7
ATOM 3053 C CA . SER A 1 2 ? -12.835 2.820 -0.137 1.00 0.00 2 SER A CA 7
ATOM 3054 C C . SER A 1 2 ? -11.722 2.960 -1.190 1.00 0.00 2 SER A C 7
ATOM 3055 O O . SER A 1 2 ? -10.631 2.415 -1.015 1.00 0.00 2 SER A O 7
ATOM 3063 N N . PRO A 1 3 ? -11.966 3.703 -2.293 1.00 0.00 3 PRO A N 7
ATOM 3064 C CA . PRO A 1 3 ? -10.986 3.817 -3.381 1.00 0.00 3 PRO A CA 7
ATOM 3065 C C . PRO A 1 3 ? -9.752 4.637 -2.994 1.00 0.00 3 PRO A C 7
ATOM 3066 O O . PRO A 1 3 ? -8.618 4.184 -3.161 1.00 0.00 3 PRO A O 7
ATOM 3077 N N . GLN A 1 4 ? -9.976 5.833 -2.464 1.00 0.00 4 GLN A N 7
ATOM 3078 C CA . GLN A 1 4 ? -8.881 6.738 -2.123 1.00 0.00 4 GLN A CA 7
ATOM 3079 C C . GLN A 1 4 ? -8.054 6.188 -0.973 1.00 0.00 4 GLN A C 7
ATOM 3080 O O . GLN A 1 4 ? -6.831 6.292 -0.978 1.00 0.00 4 GLN A O 7
ATOM 3094 N N . GLN A 1 5 ? -8.727 5.587 -0.006 1.00 0.00 5 GLN A N 7
ATOM 3095 C CA . GLN A 1 5 ? -8.049 4.986 1.139 1.00 0.00 5 GLN A CA 7
ATOM 3096 C C . GLN A 1 5 ? -7.125 3.867 0.683 1.00 0.00 5 GLN A C 7
ATOM 3097 O O . GLN A 1 5 ? -5.988 3.754 1.142 1.00 0.00 5 GLN A O 7
ATOM 3111 N N . ALA A 1 6 ? -7.621 3.043 -0.229 1.00 0.00 6 ALA A N 7
ATOM 3112 C CA . ALA A 1 6 ? -6.825 1.953 -0.773 1.00 0.00 6 ALA A CA 7
ATOM 3113 C C . ALA A 1 6 ? -5.671 2.496 -1.600 1.00 0.00 6 ALA A C 7
ATOM 3114 O O . ALA A 1 6 ? -4.545 2.012 -1.499 1.00 0.00 6 ALA A O 7
ATOM 3121 N N . LYS A 1 7 ? -5.949 3.523 -2.393 1.00 0.00 7 LYS A N 7
ATOM 3122 C CA . LYS A 1 7 ? -4.933 4.121 -3.246 1.00 0.00 7 LYS A CA 7
ATOM 3123 C C . LYS A 1 7 ? -3.837 4.757 -2.390 1.00 0.00 7 LYS A C 7
ATOM 3124 O O . LYS A 1 7 ? -2.654 4.679 -2.717 1.00 0.00 7 LYS A O 7
ATOM 3143 N N . TYR A 1 8 ? -4.247 5.368 -1.282 1.00 0.00 8 TYR A N 7
ATOM 3144 C CA . TYR A 1 8 ? -3.315 5.957 -0.329 1.00 0.00 8 TYR A CA 7
ATOM 3145 C C . TYR A 1 8 ? -2.445 4.874 0.301 1.00 0.00 8 TYR A C 7
ATOM 3146 O O . TYR A 1 8 ? -1.232 5.043 0.441 1.00 0.00 8 TYR A O 7
ATOM 3164 N N . CYS A 1 9 ? -3.076 3.760 0.662 1.00 0.00 9 CYS A N 7
ATOM 3165 C CA . CYS A 1 9 ? -2.370 2.638 1.275 1.00 0.00 9 CYS A CA 7
ATOM 3166 C C . CYS A 1 9 ? -1.276 2.137 0.338 1.00 0.00 9 CYS A C 7
ATOM 3167 O O . CYS A 1 9 ? -0.128 1.962 0.745 1.00 0.00 9 CYS A O 7
ATOM 3174 N N . TYR A 1 10 ? -1.633 1.959 -0.931 1.00 0.00 10 TYR A N 7
ATOM 3175 C CA . TYR A 1 10 ? -0.698 1.457 -1.932 1.00 0.00 10 TYR A CA 7
ATOM 3176 C C . TYR A 1 10 ? 0.356 2.497 -2.303 1.00 0.00 10 TYR A C 7
ATOM 3177 O O . TYR A 1 10 ? 1.520 2.150 -2.514 1.00 0.00 10 TYR A O 7
ATOM 3195 N N . GLU A 1 11 ? -0.040 3.763 -2.389 1.00 0.00 11 GLU A N 7
ATOM 3196 C CA . GLU A 1 11 ? 0.899 4.816 -2.753 1.00 0.00 11 GLU A CA 7
ATOM 3197 C C . GLU A 1 11 ? 1.970 4.972 -1.679 1.00 0.00 11 GLU A C 7
ATOM 3198 O O . GLU A 1 11 ? 3.160 5.048 -1.984 1.00 0.00 11 GLU A O 7
ATOM 3210 N N . GLN A 1 12 ? 1.555 4.985 -0.415 1.00 0.00 12 GLN A N 7
ATOM 3211 C CA . GLN A 1 12 ? 2.488 5.198 0.676 1.00 0.00 12 GLN A CA 7
ATOM 3212 C C . GLN A 1 12 ? 3.440 4.024 0.822 1.00 0.00 12 GLN A C 7
ATOM 3213 O O . GLN A 1 12 ? 4.525 4.171 1.377 1.00 0.00 12 GLN A O 7
ATOM 3227 N N . CYS A 1 13 ? 3.045 2.870 0.305 1.00 0.00 13 CYS A N 7
ATOM 3228 C CA . CYS A 1 13 ? 3.902 1.699 0.355 1.00 0.00 13 CYS A CA 7
ATOM 3229 C C . CYS A 1 13 ? 5.231 1.957 -0.359 1.00 0.00 13 CYS A C 7
ATOM 3230 O O . CYS A 1 13 ? 6.297 1.758 0.220 1.00 0.00 13 CYS A O 7
ATOM 3237 N N . ASN A 1 14 ? 5.183 2.428 -1.599 1.00 0.00 14 ASN A N 7
ATOM 3238 C CA . ASN A 1 14 ? 6.414 2.681 -2.342 1.00 0.00 14 ASN A CA 7
ATOM 3239 C C . ASN A 1 14 ? 7.072 3.976 -1.881 1.00 0.00 14 ASN A C 7
ATOM 3240 O O . ASN A 1 14 ? 8.293 4.118 -1.957 1.00 0.00 14 ASN A O 7
ATOM 3251 N N . VAL A 1 15 ? 6.263 4.915 -1.402 1.00 0.00 15 VAL A N 7
ATOM 3252 C CA . VAL A 1 15 ? 6.785 6.163 -0.862 1.00 0.00 15 VAL A CA 7
ATOM 3253 C C . VAL A 1 15 ? 7.662 5.886 0.354 1.00 0.00 15 VAL A C 7
ATOM 3254 O O . VAL A 1 15 ? 8.764 6.425 0.467 1.00 0.00 15 VAL A O 7
ATOM 3267 N N . ASN A 1 16 ? 7.186 5.026 1.250 1.00 0.00 16 ASN A N 7
ATOM 3268 C CA . ASN A 1 16 ? 7.947 4.719 2.452 1.00 0.00 16 ASN A CA 7
ATOM 3269 C C . ASN A 1 16 ? 9.015 3.673 2.149 1.00 0.00 16 ASN A C 7
ATOM 3270 O O . ASN A 1 16 ? 10.184 4.024 1.974 1.00 0.00 16 ASN A O 7
ATOM 3281 N N . LYS A 1 17 ? 8.603 2.402 2.051 1.00 0.00 17 LYS A N 7
ATOM 3282 C CA . LYS A 1 17 ? 9.465 1.324 1.559 1.00 0.00 17 LYS A CA 7
ATOM 3283 C C . LYS A 1 17 ? 8.775 -0.038 1.729 1.00 0.00 17 LYS A C 7
ATOM 3284 O O . LYS A 1 17 ? 8.972 -0.705 2.748 1.00 0.00 17 LYS A O 7
ATOM 3303 N N . VAL A 1 18 ? 7.968 -0.463 0.760 1.00 0.00 18 VAL A N 7
ATOM 3304 C CA . VAL A 1 18 ? 7.348 -1.790 0.823 1.00 0.00 18 VAL A CA 7
ATOM 3305 C C . VAL A 1 18 ? 6.907 -2.247 -0.572 1.00 0.00 18 VAL A C 7
ATOM 3306 O O . VAL A 1 18 ? 6.277 -1.489 -1.315 1.00 0.00 18 VAL A O 7
ATOM 3319 N N . PRO A 1 19 ? 7.276 -3.489 -0.945 1.00 0.00 19 PRO A N 7
ATOM 3320 C CA . PRO A 1 19 ? 6.884 -4.108 -2.223 1.00 0.00 19 PRO A CA 7
ATOM 3321 C C . PRO A 1 19 ? 5.366 -4.222 -2.385 1.00 0.00 19 PRO A C 7
ATOM 3322 O O . PRO A 1 19 ? 4.634 -4.351 -1.402 1.00 0.00 19 PRO A O 7
ATOM 3333 N N . PHE A 1 20 ? 4.911 -4.210 -3.638 1.00 0.00 20 PHE A N 7
ATOM 3334 C CA . PHE A 1 20 ? 3.485 -4.249 -3.957 1.00 0.00 20 PHE A CA 7
ATOM 3335 C C . PHE A 1 20 ? 2.815 -5.504 -3.400 1.00 0.00 20 PHE A C 7
ATOM 3336 O O . PHE A 1 20 ? 1.691 -5.442 -2.908 1.00 0.00 20 PHE A O 7
ATOM 3353 N N . ASP A 1 21 ? 3.504 -6.640 -3.475 1.00 0.00 21 ASP A N 7
ATOM 3354 C CA . ASP A 1 21 ? 2.935 -7.905 -3.008 1.00 0.00 21 ASP A CA 7
ATOM 3355 C C . ASP A 1 21 ? 2.702 -7.879 -1.497 1.00 0.00 21 ASP A C 7
ATOM 3356 O O . ASP A 1 21 ? 1.663 -8.335 -1.017 1.00 0.00 21 ASP A O 7
ATOM 3365 N N . GLN A 1 22 ? 3.658 -7.337 -0.752 1.00 0.00 22 GLN A N 7
ATOM 3366 C CA . GLN A 1 22 ? 3.495 -7.154 0.685 1.00 0.00 22 GLN A CA 7
ATOM 3367 C C . GLN A 1 22 ? 2.465 -6.060 0.967 1.00 0.00 22 GLN A C 7
ATOM 3368 O O . GLN A 1 22 ? 1.692 -6.153 1.918 1.00 0.00 22 GLN A O 7
ATOM 3382 N N . CYS A 1 23 ? 2.449 -5.029 0.129 1.00 0.00 23 CYS A N 7
ATOM 3383 C CA . CYS A 1 23 ? 1.453 -3.965 0.264 1.00 0.00 23 CYS A CA 7
ATOM 3384 C C . CYS A 1 23 ? 0.056 -4.550 0.111 1.00 0.00 23 CYS A C 7
ATOM 3385 O O . CYS A 1 23 ? -0.854 -4.212 0.869 1.00 0.00 23 CYS A O 7
ATOM 3392 N N . TYR A 1 24 ? -0.100 -5.453 -0.855 1.00 0.00 24 TYR A N 7
ATOM 3393 C CA . TYR A 1 24 ? -1.357 -6.157 -1.047 1.00 0.00 24 TYR A CA 7
ATOM 3394 C C . TYR A 1 24 ? -1.740 -6.904 0.221 1.00 0.00 24 TYR A C 7
ATOM 3395 O O . TYR A 1 24 ? -2.905 -6.969 0.573 1.00 0.00 24 TYR A O 7
ATOM 3413 N N . GLN A 1 25 ? -0.749 -7.426 0.929 1.00 0.00 25 GLN A N 7
ATOM 3414 C CA . GLN A 1 25 ? -1.009 -8.246 2.111 1.00 0.00 25 GLN A CA 7
ATOM 3415 C C . GLN A 1 25 ? -1.644 -7.400 3.210 1.00 0.00 25 GLN A C 7
ATOM 3416 O O . GLN A 1 25 ? -2.505 -7.867 3.956 1.00 0.00 25 GLN A O 7
ATOM 3430 N N . MET A 1 26 ? -1.226 -6.146 3.291 1.00 0.00 26 MET A N 7
ATOM 3431 C CA . MET A 1 26 ? -1.718 -5.243 4.317 1.00 0.00 26 MET A CA 7
ATOM 3432 C C . MET A 1 26 ? -2.963 -4.476 3.860 1.00 0.00 26 MET A C 7
ATOM 3433 O O . MET A 1 26 ? -3.927 -4.343 4.615 1.00 0.00 26 MET A O 7
ATOM 3447 N N . CYS A 1 27 ? -2.948 -3.980 2.629 1.00 0.00 27 CYS A N 7
ATOM 3448 C CA . CYS A 1 27 ? -4.033 -3.126 2.140 1.00 0.00 27 CYS A CA 7
ATOM 3449 C C . CYS A 1 27 ? -5.246 -3.928 1.652 1.00 0.00 27 CYS A C 7
ATOM 3450 O O . CYS A 1 27 ? -6.331 -3.363 1.500 1.00 0.00 27 CYS A O 7
ATOM 3457 N N . SER A 1 28 ? -5.082 -5.232 1.410 1.00 0.00 28 SER A N 7
ATOM 3458 C CA . SER A 1 28 ? -6.191 -6.046 0.902 1.00 0.00 28 SER A CA 7
ATOM 3459 C C . SER A 1 28 ? -7.418 -6.032 1.835 1.00 0.00 28 SER A C 7
ATOM 3460 O O . SER A 1 28 ? -8.518 -5.773 1.358 1.00 0.00 28 SER A O 7
ATOM 3468 N N . PRO A 1 29 ? -7.273 -6.281 3.168 1.00 0.00 29 PRO A N 7
ATOM 3469 C CA . PRO A 1 29 ? -8.416 -6.236 4.102 1.00 0.00 29 PRO A CA 7
ATOM 3470 C C . PRO A 1 29 ? -9.175 -4.908 4.054 1.00 0.00 29 PRO A C 7
ATOM 3471 O O . PRO A 1 29 ? -10.377 -4.855 4.316 1.00 0.00 29 PRO A O 7
ATOM 3482 N N . LEU A 1 30 ? -8.458 -3.846 3.722 1.00 0.00 30 LEU A N 7
ATOM 3483 C CA . LEU A 1 30 ? -9.043 -2.516 3.589 1.00 0.00 30 LEU A CA 7
ATOM 3484 C C . LEU A 1 30 ? -9.922 -2.479 2.343 1.00 0.00 30 LEU A C 7
ATOM 3485 O O . LEU A 1 30 ? -11.105 -2.135 2.403 1.00 0.00 30 LEU A O 7
ATOM 3501 N N . GLU A 1 31 ? -9.327 -2.853 1.223 1.00 0.00 31 GLU A N 7
ATOM 3502 C CA . GLU A 1 31 ? -9.981 -2.747 -0.077 1.00 0.00 31 GLU A CA 7
ATOM 3503 C C . GLU A 1 31 ? -11.103 -3.778 -0.202 1.00 0.00 31 GLU A C 7
ATOM 3504 O O . GLU A 1 31 ? -12.225 -3.440 -0.586 1.00 0.00 31 GLU A O 7
ATOM 3516 N N . ARG A 1 32 ? -10.816 -5.023 0.143 1.00 0.00 32 ARG A N 7
ATOM 3517 C CA . ARG A 1 32 ? -11.800 -6.086 0.001 1.00 0.00 32 ARG A CA 7
ATOM 3518 C C . ARG A 1 32 ? -11.652 -7.103 1.128 1.00 0.00 32 ARG A C 7
ATOM 3519 O O . ARG A 1 32 ? -10.566 -7.637 1.358 1.00 0.00 32 ARG A O 7
ATOM 3540 N N . SER A 1 33 ? -12.743 -7.371 1.824 1.00 0.00 33 SER A N 7
ATOM 3541 C CA . SER A 1 33 ? -12.720 -8.305 2.939 1.00 0.00 33 SER A CA 7
ATOM 3542 C C . SER A 1 33 ? -14.053 -9.041 3.019 1.00 0.00 33 SER A C 7
ATOM 3550 N N . ALA A 1 1 ? -16.535 2.402 1.419 1.00 0.00 1 ALA A N 8
ATOM 3551 C CA . ALA A 1 1 ? -16.964 3.570 0.619 1.00 0.00 1 ALA A CA 8
ATOM 3552 C C . ALA A 1 1 ? -15.915 4.676 0.672 1.00 0.00 1 ALA A C 8
ATOM 3553 O O . ALA A 1 1 ? -16.206 5.811 1.053 1.00 0.00 1 ALA A O 8
ATOM 3559 N N . SER A 1 2 ? -14.693 4.335 0.290 1.00 0.00 2 SER A N 8
ATOM 3560 C CA . SER A 1 2 ? -13.587 5.287 0.295 1.00 0.00 2 SER A CA 8
ATOM 3561 C C . SER A 1 2 ? -12.423 4.730 -0.527 1.00 0.00 2 SER A C 8
ATOM 3562 O O . SER A 1 2 ? -11.383 4.365 0.023 1.00 0.00 2 SER A O 8
ATOM 3570 N N . PRO A 1 3 ? -12.588 4.629 -1.862 1.00 0.00 3 PRO A N 8
ATOM 3571 C CA . PRO A 1 3 ? -11.532 4.116 -2.748 1.00 0.00 3 PRO A CA 8
ATOM 3572 C C . PRO A 1 3 ? -10.220 4.891 -2.620 1.00 0.00 3 PRO A C 8
ATOM 3573 O O . PRO A 1 3 ? -9.140 4.347 -2.858 1.00 0.00 3 PRO A O 8
ATOM 3584 N N . GLN A 1 4 ? -10.314 6.155 -2.227 1.00 0.00 4 GLN A N 8
ATOM 3585 C CA . GLN A 1 4 ? -9.143 7.003 -2.104 1.00 0.00 4 GLN A CA 8
ATOM 3586 C C . GLN A 1 4 ? -8.259 6.555 -0.944 1.00 0.00 4 GLN A C 8
ATOM 3587 O O . GLN A 1 4 ? -7.034 6.576 -1.050 1.00 0.00 4 GLN A O 8
ATOM 3601 N N . GLN A 1 5 ? -8.878 6.140 0.158 1.00 0.00 5 GLN A N 8
ATOM 3602 C CA . GLN A 1 5 ? -8.115 5.690 1.322 1.00 0.00 5 GLN A CA 8
ATOM 3603 C C . GLN A 1 5 ? -7.360 4.410 0.985 1.00 0.00 5 GLN A C 8
ATOM 3604 O O . GLN A 1 5 ? -6.263 4.161 1.494 1.00 0.00 5 GLN A O 8
ATOM 3618 N N . ALA A 1 6 ? -7.949 3.611 0.109 1.00 0.00 6 ALA A N 8
ATOM 3619 C CA . ALA A 1 6 ? -7.297 2.411 -0.390 1.00 0.00 6 ALA A CA 8
ATOM 3620 C C . ALA A 1 6 ? -6.124 2.784 -1.282 1.00 0.00 6 ALA A C 8
ATOM 3621 O O . ALA A 1 6 ? -5.037 2.223 -1.154 1.00 0.00 6 ALA A O 8
ATOM 3628 N N . LYS A 1 7 ? -6.340 3.752 -2.167 1.00 0.00 7 LYS A N 8
ATOM 3629 C CA . LYS A 1 7 ? -5.285 4.217 -3.058 1.00 0.00 7 LYS A CA 8
ATOM 3630 C C . LYS A 1 7 ? -4.125 4.789 -2.249 1.00 0.00 7 LYS A C 8
ATOM 3631 O O . LYS A 1 7 ? -2.965 4.582 -2.590 1.00 0.00 7 LYS A O 8
ATOM 3650 N N . TYR A 1 8 ? -4.448 5.487 -1.167 1.00 0.00 8 TYR A N 8
ATOM 3651 C CA . TYR A 1 8 ? -3.431 6.055 -0.289 1.00 0.00 8 TYR A CA 8
ATOM 3652 C C . TYR A 1 8 ? -2.571 4.945 0.309 1.00 0.00 8 TYR A C 8
ATOM 3653 O O . TYR A 1 8 ? -1.353 5.087 0.435 1.00 0.00 8 TYR A O 8
ATOM 3671 N N . CYS A 1 9 ? -3.214 3.832 0.651 1.00 0.00 9 CYS A N 8
ATOM 3672 C CA . CYS A 1 9 ? -2.518 2.670 1.205 1.00 0.00 9 CYS A CA 8
ATOM 3673 C C . CYS A 1 9 ? -1.533 2.108 0.179 1.00 0.00 9 CYS A C 8
ATOM 3674 O O . CYS A 1 9 ? -0.359 1.900 0.479 1.00 0.00 9 CYS A O 8
ATOM 3681 N N . TYR A 1 10 ? -2.014 1.908 -1.045 1.00 0.00 10 TYR A N 8
ATOM 3682 C CA . TYR A 1 10 ? -1.195 1.347 -2.119 1.00 0.00 10 TYR A CA 8
ATOM 3683 C C . TYR A 1 10 ? -0.151 2.344 -2.624 1.00 0.00 10 TYR A C 8
ATOM 3684 O O . TYR A 1 10 ? 0.857 1.955 -3.215 1.00 0.00 10 TYR A O 8
ATOM 3702 N N . GLU A 1 11 ? -0.403 3.626 -2.416 1.00 0.00 11 GLU A N 8
ATOM 3703 C CA . GLU A 1 11 ? 0.505 4.662 -2.883 1.00 0.00 11 GLU A CA 8
ATOM 3704 C C . GLU A 1 11 ? 1.664 4.838 -1.895 1.00 0.00 11 GLU A C 8
ATOM 3705 O O . GLU A 1 11 ? 2.828 4.760 -2.280 1.00 0.00 11 GLU A O 8
ATOM 3717 N N . GLN A 1 12 ? 1.349 5.015 -0.614 1.00 0.00 12 GLN A N 8
ATOM 3718 C CA . GLN A 1 12 ? 2.364 5.347 0.380 1.00 0.00 12 GLN A CA 8
ATOM 3719 C C . GLN A 1 12 ? 3.178 4.130 0.802 1.00 0.00 12 GLN A C 8
ATOM 3720 O O . GLN A 1 12 ? 4.287 4.274 1.317 1.00 0.00 12 GLN A O 8
ATOM 3734 N N . CYS A 1 13 ? 2.642 2.938 0.569 1.00 0.00 13 CYS A N 8
ATOM 3735 C CA . CYS A 1 13 ? 3.306 1.711 0.994 1.00 0.00 13 CYS A CA 8
ATOM 3736 C C . CYS A 1 13 ? 4.688 1.594 0.350 1.00 0.00 13 CYS A C 8
ATOM 3737 O O . CYS A 1 13 ? 5.695 1.446 1.044 1.00 0.00 13 CYS A O 8
ATOM 3744 N N . ASN A 1 14 ? 4.737 1.690 -0.971 1.00 0.00 14 ASN A N 8
ATOM 3745 C CA . ASN A 1 14 ? 6.005 1.607 -1.691 1.00 0.00 14 ASN A CA 8
ATOM 3746 C C . ASN A 1 14 ? 6.825 2.879 -1.503 1.00 0.00 14 ASN A C 8
ATOM 3747 O O . ASN A 1 14 ? 8.057 2.840 -1.544 1.00 0.00 14 ASN A O 8
ATOM 3758 N N . VAL A 1 15 ? 6.142 4.002 -1.292 1.00 0.00 15 VAL A N 8
ATOM 3759 C CA . VAL A 1 15 ? 6.815 5.276 -1.070 1.00 0.00 15 VAL A CA 8
ATOM 3760 C C . VAL A 1 15 ? 7.658 5.224 0.195 1.00 0.00 15 VAL A C 8
ATOM 3761 O O . VAL A 1 15 ? 8.780 5.735 0.220 1.00 0.00 15 VAL A O 8
ATOM 3774 N N . ASN A 1 16 ? 7.130 4.601 1.245 1.00 0.00 16 ASN A N 8
ATOM 3775 C CA . ASN A 1 16 ? 7.910 4.423 2.461 1.00 0.00 16 ASN A CA 8
ATOM 3776 C C . ASN A 1 16 ? 9.036 3.438 2.187 1.00 0.00 16 ASN A C 8
ATOM 3777 O O . ASN A 1 16 ? 10.187 3.846 2.022 1.00 0.00 16 ASN A O 8
ATOM 3788 N N . LYS A 1 17 ? 8.690 2.153 2.104 1.00 0.00 17 LYS A N 8
ATOM 3789 C CA . LYS A 1 17 ? 9.588 1.122 1.586 1.00 0.00 17 LYS A CA 8
ATOM 3790 C C . LYS A 1 17 ? 8.953 -0.256 1.749 1.00 0.00 17 LYS A C 8
ATOM 3791 O O . LYS A 1 17 ? 9.193 -0.924 2.756 1.00 0.00 17 LYS A O 8
ATOM 3810 N N . VAL A 1 18 ? 8.139 -0.693 0.792 1.00 0.00 18 VAL A N 8
ATOM 3811 C CA . VAL A 1 18 ? 7.615 -2.055 0.831 1.00 0.00 18 VAL A CA 8
ATOM 3812 C C . VAL A 1 18 ? 7.483 -2.593 -0.593 1.00 0.00 18 VAL A C 8
ATOM 3813 O O . VAL A 1 18 ? 7.210 -1.834 -1.528 1.00 0.00 18 VAL A O 8
ATOM 3826 N N . PRO A 1 19 ? 7.719 -3.898 -0.780 1.00 0.00 19 PRO A N 8
ATOM 3827 C CA . PRO A 1 19 ? 7.454 -4.577 -2.049 1.00 0.00 19 PRO A CA 8
ATOM 3828 C C . PRO A 1 19 ? 5.959 -4.603 -2.374 1.00 0.00 19 PRO A C 8
ATOM 3829 O O . PRO A 1 19 ? 5.130 -4.538 -1.461 1.00 0.00 19 PRO A O 8
ATOM 3840 N N . PHE A 1 20 ? 5.609 -4.696 -3.654 1.00 0.00 20 PHE A N 8
ATOM 3841 C CA . PHE A 1 20 ? 4.202 -4.688 -4.061 1.00 0.00 20 PHE A CA 8
ATOM 3842 C C . PHE A 1 20 ? 3.409 -5.782 -3.346 1.00 0.00 20 PHE A C 8
ATOM 3843 O O . PHE A 1 20 ? 2.308 -5.533 -2.852 1.00 0.00 20 PHE A O 8
ATOM 3860 N N . ASP A 1 21 ? 3.977 -6.984 -3.277 1.00 0.00 21 ASP A N 8
ATOM 3861 C CA . ASP A 1 21 ? 3.306 -8.108 -2.627 1.00 0.00 21 ASP A CA 8
ATOM 3862 C C . ASP A 1 21 ? 3.011 -7.789 -1.163 1.00 0.00 21 ASP A C 8
ATOM 3863 O O . ASP A 1 21 ? 1.938 -8.112 -0.659 1.00 0.00 21 ASP A O 8
ATOM 3872 N N . GLN A 1 22 ? 3.956 -7.133 -0.497 1.00 0.00 22 GLN A N 8
ATOM 3873 C CA . GLN A 1 22 ? 3.771 -6.699 0.882 1.00 0.00 22 GLN A CA 8
ATOM 3874 C C . GLN A 1 22 ? 2.668 -5.646 0.966 1.00 0.00 22 GLN A C 8
ATOM 3875 O O . GLN A 1 22 ? 1.842 -5.664 1.880 1.00 0.00 22 GLN A O 8
ATOM 3889 N N . CYS A 1 23 ? 2.658 -4.733 0.001 1.00 0.00 23 CYS A N 8
ATOM 3890 C CA . CYS A 1 23 ? 1.624 -3.699 -0.060 1.00 0.00 23 CYS A CA 8
ATOM 3891 C C . CYS A 1 23 ? 0.259 -4.353 -0.203 1.00 0.00 23 CYS A C 8
ATOM 3892 O O . CYS A 1 23 ? -0.703 -3.979 0.471 1.00 0.00 23 CYS A O 8
ATOM 3899 N N . TYR A 1 24 ? 0.199 -5.362 -1.058 1.00 0.00 24 TYR A N 8
ATOM 3900 C CA . TYR A 1 24 ? -1.026 -6.104 -1.286 1.00 0.00 24 TYR A CA 8
ATOM 3901 C C . TYR A 1 24 ? -1.463 -6.821 -0.014 1.00 0.00 24 TYR A C 8
ATOM 3902 O O . TYR A 1 24 ? -2.645 -7.015 0.208 1.00 0.00 24 TYR A O 8
ATOM 3920 N N . GLN A 1 25 ? -0.511 -7.178 0.839 1.00 0.00 25 GLN A N 8
ATOM 3921 C CA . GLN A 1 25 ? -0.829 -7.955 2.037 1.00 0.00 25 GLN A CA 8
ATOM 3922 C C . GLN A 1 25 ? -1.541 -7.088 3.070 1.00 0.00 25 GLN A C 8
ATOM 3923 O O . GLN A 1 25 ? -2.448 -7.550 3.758 1.00 0.00 25 GLN A O 8
ATOM 3937 N N . MET A 1 26 ? -1.136 -5.832 3.173 1.00 0.00 26 MET A N 8
ATOM 3938 C CA . MET A 1 26 ? -1.712 -4.939 4.170 1.00 0.00 26 MET A CA 8
ATOM 3939 C C . MET A 1 26 ? -2.985 -4.269 3.660 1.00 0.00 26 MET A C 8
ATOM 3940 O O . MET A 1 26 ? -3.967 -4.147 4.395 1.00 0.00 26 MET A O 8
ATOM 3954 N N . CYS A 1 27 ? -2.977 -3.835 2.409 1.00 0.00 27 CYS A N 8
ATOM 3955 C CA . CYS A 1 27 ? -4.098 -3.065 1.878 1.00 0.00 27 CYS A CA 8
ATOM 3956 C C . CYS A 1 27 ? -5.241 -3.960 1.372 1.00 0.00 27 CYS A C 8
ATOM 3957 O O . CYS A 1 27 ? -6.338 -3.464 1.116 1.00 0.00 27 CYS A O 8
ATOM 3964 N N . SER A 1 28 ? -5.003 -5.269 1.234 1.00 0.00 28 SER A N 8
ATOM 3965 C CA . SER A 1 28 ? -6.049 -6.174 0.742 1.00 0.00 28 SER A CA 8
ATOM 3966 C C . SER A 1 28 ? -7.278 -6.234 1.670 1.00 0.00 28 SER A C 8
ATOM 3967 O O . SER A 1 28 ? -8.394 -6.071 1.186 1.00 0.00 28 SER A O 8
ATOM 3975 N N . PRO A 1 29 ? -7.126 -6.453 3.003 1.00 0.00 29 PRO A N 8
ATOM 3976 C CA . PRO A 1 29 ? -8.278 -6.454 3.923 1.00 0.00 29 PRO A CA 8
ATOM 3977 C C . PRO A 1 29 ? -9.043 -5.128 3.900 1.00 0.00 29 PRO A C 8
ATOM 3978 O O . PRO A 1 29 ? -10.219 -5.063 4.261 1.00 0.00 29 PRO A O 8
ATOM 3989 N N . LEU A 1 30 ? -8.365 -4.079 3.465 1.00 0.00 30 LEU A N 8
ATOM 3990 C CA . LEU A 1 30 ? -8.959 -2.757 3.367 1.00 0.00 30 LEU A CA 8
ATOM 3991 C C . LEU A 1 30 ? -9.775 -2.667 2.084 1.00 0.00 30 LEU A C 8
ATOM 3992 O O . LEU A 1 30 ? -10.994 -2.508 2.115 1.00 0.00 30 LEU A O 8
ATOM 4008 N N . GLU A 1 31 ? -9.083 -2.788 0.962 1.00 0.00 31 GLU A N 8
ATOM 4009 C CA . GLU A 1 31 ? -9.688 -2.593 -0.352 1.00 0.00 31 GLU A CA 8
ATOM 4010 C C . GLU A 1 31 ? -10.654 -3.724 -0.700 1.00 0.00 31 GLU A C 8
ATOM 4011 O O . GLU A 1 31 ? -11.697 -3.481 -1.307 1.00 0.00 31 GLU A O 8
ATOM 4023 N N . ARG A 1 32 ? -10.308 -4.944 -0.304 1.00 0.00 32 ARG A N 8
ATOM 4024 C CA . ARG A 1 32 ? -11.088 -6.130 -0.670 1.00 0.00 32 ARG A CA 8
ATOM 4025 C C . ARG A 1 32 ? -11.145 -6.254 -2.188 1.00 0.00 32 ARG A C 8
ATOM 4026 O O . ARG A 1 32 ? -12.165 -5.951 -2.817 1.00 0.00 32 ARG A O 8
ATOM 4047 N N . SER A 1 33 ? -10.028 -6.669 -2.765 1.00 0.00 33 SER A N 8
ATOM 4048 C CA . SER A 1 33 ? -9.910 -6.806 -4.210 1.00 0.00 33 SER A CA 8
ATOM 4049 C C . SER A 1 33 ? -10.809 -7.933 -4.714 1.00 0.00 33 SER A C 8
ATOM 4057 N N . ALA A 1 1 ? -18.578 4.281 -1.024 1.00 0.00 1 ALA A N 9
ATOM 4058 C CA . ALA A 1 1 ? -17.252 3.848 -1.515 1.00 0.00 1 ALA A CA 9
ATOM 4059 C C . ALA A 1 1 ? -16.197 4.888 -1.160 1.00 0.00 1 ALA A C 9
ATOM 4060 O O . ALA A 1 1 ? -16.524 6.039 -0.879 1.00 0.00 1 ALA A O 9
ATOM 4066 N N . SER A 1 2 ? -14.934 4.486 -1.162 1.00 0.00 2 SER A N 9
ATOM 4067 C CA . SER A 1 2 ? -13.849 5.393 -0.794 1.00 0.00 2 SER A CA 9
ATOM 4068 C C . SER A 1 2 ? -12.535 4.979 -1.466 1.00 0.00 2 SER A C 9
ATOM 4069 O O . SER A 1 2 ? -11.580 4.604 -0.787 1.00 0.00 2 SER A O 9
ATOM 4077 N N . PRO A 1 3 ? -12.459 5.057 -2.810 1.00 0.00 3 PRO A N 9
ATOM 4078 C CA . PRO A 1 3 ? -11.275 4.611 -3.558 1.00 0.00 3 PRO A CA 9
ATOM 4079 C C . PRO A 1 3 ? -9.984 5.311 -3.128 1.00 0.00 3 PRO A C 9
ATOM 4080 O O . PRO A 1 3 ? -8.901 4.734 -3.225 1.00 0.00 3 PRO A O 9
ATOM 4091 N N . GLN A 1 4 ? -10.100 6.542 -2.632 1.00 0.00 4 GLN A N 9
ATOM 4092 C CA . GLN A 1 4 ? -8.924 7.328 -2.277 1.00 0.00 4 GLN A CA 9
ATOM 4093 C C . GLN A 1 4 ? -8.189 6.734 -1.080 1.00 0.00 4 GLN A C 9
ATOM 4094 O O . GLN A 1 4 ? -6.963 6.805 -1.002 1.00 0.00 4 GLN A O 9
ATOM 4108 N N . GLN A 1 5 ? -8.931 6.134 -0.157 1.00 0.00 5 GLN A N 9
ATOM 4109 C CA . GLN A 1 5 ? -8.317 5.546 1.031 1.00 0.00 5 GLN A CA 9
ATOM 4110 C C . GLN A 1 5 ? -7.506 4.312 0.654 1.00 0.00 5 GLN A C 9
ATOM 4111 O O . GLN A 1 5 ? -6.430 4.067 1.199 1.00 0.00 5 GLN A O 9
ATOM 4125 N N . ALA A 1 6 ? -8.026 3.546 -0.292 1.00 0.00 6 ALA A N 9
ATOM 4126 C CA . ALA A 1 6 ? -7.312 2.388 -0.806 1.00 0.00 6 ALA A CA 9
ATOM 4127 C C . ALA A 1 6 ? -6.095 2.835 -1.595 1.00 0.00 6 ALA A C 9
ATOM 4128 O O . ALA A 1 6 ? -5.004 2.294 -1.429 1.00 0.00 6 ALA A O 9
ATOM 4135 N N . LYS A 1 7 ? -6.282 3.856 -2.422 1.00 0.00 7 LYS A N 9
ATOM 4136 C CA . LYS A 1 7 ? -5.198 4.400 -3.224 1.00 0.00 7 LYS A CA 9
ATOM 4137 C C . LYS A 1 7 ? -4.107 4.965 -2.315 1.00 0.00 7 LYS A C 9
ATOM 4138 O O . LYS A 1 7 ? -2.927 4.926 -2.646 1.00 0.00 7 LYS A O 9
ATOM 4157 N N . TYR A 1 8 ? -4.520 5.468 -1.155 1.00 0.00 8 TYR A N 9
ATOM 4158 C CA . TYR A 1 8 ? -3.594 5.998 -0.161 1.00 0.00 8 TYR A CA 9
ATOM 4159 C C . TYR A 1 8 ? -2.739 4.876 0.423 1.00 0.00 8 TYR A C 9
ATOM 4160 O O . TYR A 1 8 ? -1.534 5.036 0.618 1.00 0.00 8 TYR A O 9
ATOM 4178 N N . CYS A 1 9 ? -3.369 3.740 0.690 1.00 0.00 9 CYS A N 9
ATOM 4179 C CA . CYS A 1 9 ? -2.662 2.582 1.228 1.00 0.00 9 CYS A CA 9
ATOM 4180 C C . CYS A 1 9 ? -1.591 2.114 0.244 1.00 0.00 9 CYS A C 9
ATOM 4181 O O . CYS A 1 9 ? -0.438 1.893 0.620 1.00 0.00 9 CYS A O 9
ATOM 4188 N N . TYR A 1 10 ? -1.973 2.006 -1.023 1.00 0.00 10 TYR A N 9
ATOM 4189 C CA . TYR A 1 10 ? -1.060 1.545 -2.061 1.00 0.00 10 TYR A CA 9
ATOM 4190 C C . TYR A 1 10 ? -0.035 2.615 -2.435 1.00 0.00 10 TYR A C 9
ATOM 4191 O O . TYR A 1 10 ? 1.035 2.297 -2.952 1.00 0.00 10 TYR A O 9
ATOM 4209 N N . GLU A 1 11 ? -0.354 3.882 -2.204 1.00 0.00 11 GLU A N 9
ATOM 4210 C CA . GLU A 1 11 ? 0.576 4.942 -2.547 1.00 0.00 11 GLU A CA 9
ATOM 4211 C C . GLU A 1 11 ? 1.705 5.021 -1.519 1.00 0.00 11 GLU A C 9
ATOM 4212 O O . GLU A 1 11 ? 2.875 5.039 -1.882 1.00 0.00 11 GLU A O 9
ATOM 4224 N N . GLN A 1 12 ? 1.361 5.012 -0.234 1.00 0.00 12 GLN A N 9
ATOM 4225 C CA . GLN A 1 12 ? 2.348 5.236 0.810 1.00 0.00 12 GLN A CA 9
ATOM 4226 C C . GLN A 1 12 ? 3.222 4.011 1.025 1.00 0.00 12 GLN A C 9
ATOM 4227 O O . GLN A 1 12 ? 4.367 4.137 1.454 1.00 0.00 12 GLN A O 9
ATOM 4241 N N . CYS A 1 13 ? 2.699 2.835 0.704 1.00 0.00 13 CYS A N 9
ATOM 4242 C CA . CYS A 1 13 ? 3.421 1.594 0.950 1.00 0.00 13 CYS A CA 9
ATOM 4243 C C . CYS A 1 13 ? 4.755 1.578 0.199 1.00 0.00 13 CYS A C 9
ATOM 4244 O O . CYS A 1 13 ? 5.813 1.411 0.808 1.00 0.00 13 CYS A O 9
ATOM 4251 N N . ASN A 1 14 ? 4.714 1.779 -1.114 1.00 0.00 14 ASN A N 9
ATOM 4252 C CA . ASN A 1 14 ? 5.939 1.801 -1.913 1.00 0.00 14 ASN A CA 9
ATOM 4253 C C . ASN A 1 14 ? 6.738 3.083 -1.683 1.00 0.00 14 ASN A C 9
ATOM 4254 O O . ASN A 1 14 ? 7.955 3.099 -1.859 1.00 0.00 14 ASN A O 9
ATOM 4265 N N . VAL A 1 15 ? 6.052 4.157 -1.302 1.00 0.00 15 VAL A N 9
ATOM 4266 C CA . VAL A 1 15 ? 6.725 5.410 -0.976 1.00 0.00 15 VAL A CA 9
ATOM 4267 C C . VAL A 1 15 ? 7.647 5.221 0.221 1.00 0.00 15 VAL A C 9
ATOM 4268 O O . VAL A 1 15 ? 8.777 5.716 0.224 1.00 0.00 15 VAL A O 9
ATOM 4281 N N . ASN A 1 16 ? 7.171 4.494 1.233 1.00 0.00 16 ASN A N 9
ATOM 4282 C CA . ASN A 1 16 ? 7.986 4.251 2.414 1.00 0.00 16 ASN A CA 9
ATOM 4283 C C . ASN A 1 16 ? 9.117 3.293 2.069 1.00 0.00 16 ASN A C 9
ATOM 4284 O O . ASN A 1 16 ? 10.256 3.723 1.897 1.00 0.00 16 ASN A O 9
ATOM 4295 N N . LYS A 1 17 ? 8.783 2.002 1.952 1.00 0.00 17 LYS A N 9
ATOM 4296 C CA . LYS A 1 17 ? 9.685 0.992 1.398 1.00 0.00 17 LYS A CA 9
ATOM 4297 C C . LYS A 1 17 ? 9.046 -0.407 1.510 1.00 0.00 17 LYS A C 9
ATOM 4298 O O . LYS A 1 17 ? 9.294 -1.141 2.465 1.00 0.00 17 LYS A O 9
ATOM 4317 N N . VAL A 1 18 ? 8.216 -0.799 0.545 1.00 0.00 18 VAL A N 9
ATOM 4318 C CA . VAL A 1 18 ? 7.659 -2.150 0.569 1.00 0.00 18 VAL A CA 9
ATOM 4319 C C . VAL A 1 18 ? 7.519 -2.693 -0.853 1.00 0.00 18 VAL A C 9
ATOM 4320 O O . VAL A 1 18 ? 7.213 -1.946 -1.787 1.00 0.00 18 VAL A O 9
ATOM 4333 N N . PRO A 1 19 ? 7.785 -3.992 -1.036 1.00 0.00 19 PRO A N 9
ATOM 4334 C CA . PRO A 1 19 ? 7.481 -4.697 -2.283 1.00 0.00 19 PRO A CA 9
ATOM 4335 C C . PRO A 1 19 ? 5.971 -4.795 -2.508 1.00 0.00 19 PRO A C 9
ATOM 4336 O O . PRO A 1 19 ? 5.207 -4.735 -1.539 1.00 0.00 19 PRO A O 9
ATOM 4347 N N . PHE A 1 20 ? 5.530 -4.927 -3.757 1.00 0.00 20 PHE A N 9
ATOM 4348 C CA . PHE A 1 20 ? 4.094 -4.943 -4.057 1.00 0.00 20 PHE A CA 9
ATOM 4349 C C . PHE A 1 20 ? 3.356 -5.987 -3.219 1.00 0.00 20 PHE A C 9
ATOM 4350 O O . PHE A 1 20 ? 2.279 -5.708 -2.687 1.00 0.00 20 PHE A O 9
ATOM 4367 N N . ASP A 1 21 ? 3.944 -7.171 -3.080 1.00 0.00 21 ASP A N 9
ATOM 4368 C CA . ASP A 1 21 ? 3.313 -8.253 -2.324 1.00 0.00 21 ASP A CA 9
ATOM 4369 C C . ASP A 1 21 ? 3.049 -7.819 -0.885 1.00 0.00 21 ASP A C 9
ATOM 4370 O O . ASP A 1 21 ? 1.990 -8.109 -0.329 1.00 0.00 21 ASP A O 9
ATOM 4379 N N . GLN A 1 22 ? 4.000 -7.100 -0.294 1.00 0.00 22 GLN A N 9
ATOM 4380 C CA . GLN A 1 22 ? 3.830 -6.559 1.048 1.00 0.00 22 GLN A CA 9
ATOM 4381 C C . GLN A 1 22 ? 2.721 -5.512 1.066 1.00 0.00 22 GLN A C 9
ATOM 4382 O O . GLN A 1 22 ? 1.912 -5.466 1.994 1.00 0.00 22 GLN A O 9
ATOM 4396 N N . CYS A 1 23 ? 2.684 -4.678 0.033 1.00 0.00 23 CYS A N 9
ATOM 4397 C CA . CYS A 1 23 ? 1.640 -3.659 -0.079 1.00 0.00 23 CYS A CA 9
ATOM 4398 C C . CYS A 1 23 ? 0.279 -4.335 -0.157 1.00 0.00 23 CYS A C 9
ATOM 4399 O O . CYS A 1 23 ? -0.671 -3.937 0.520 1.00 0.00 23 CYS A O 9
ATOM 4406 N N . TYR A 1 24 ? 0.210 -5.390 -0.959 1.00 0.00 24 TYR A N 9
ATOM 4407 C CA . TYR A 1 24 ? -1.009 -6.165 -1.111 1.00 0.00 24 TYR A CA 9
ATOM 4408 C C . TYR A 1 24 ? -1.413 -6.796 0.218 1.00 0.00 24 TYR A C 9
ATOM 4409 O O . TYR A 1 24 ? -2.590 -6.966 0.485 1.00 0.00 24 TYR A O 9
ATOM 4427 N N . GLN A 1 25 ? -0.438 -7.115 1.061 1.00 0.00 25 GLN A N 9
ATOM 4428 C CA . GLN A 1 25 ? -0.730 -7.789 2.326 1.00 0.00 25 GLN A CA 9
ATOM 4429 C C . GLN A 1 25 ? -1.438 -6.846 3.288 1.00 0.00 25 GLN A C 9
ATOM 4430 O O . GLN A 1 25 ? -2.352 -7.245 4.008 1.00 0.00 25 GLN A O 9
ATOM 4444 N N . MET A 1 26 ? -1.021 -5.592 3.285 1.00 0.00 26 MET A N 9
ATOM 4445 C CA . MET A 1 26 ? -1.580 -4.603 4.193 1.00 0.00 26 MET A CA 9
ATOM 4446 C C . MET A 1 26 ? -2.886 -4.015 3.656 1.00 0.00 26 MET A C 9
ATOM 4447 O O . MET A 1 26 ? -3.832 -3.789 4.413 1.00 0.00 26 MET A O 9
ATOM 4461 N N . CYS A 1 27 ? -2.942 -3.772 2.356 1.00 0.00 27 CYS A N 9
ATOM 4462 C CA . CYS A 1 27 ? -4.101 -3.109 1.764 1.00 0.00 27 CYS A CA 9
ATOM 4463 C C . CYS A 1 27 ? -5.224 -4.090 1.402 1.00 0.00 27 CYS A C 9
ATOM 4464 O O . CYS A 1 27 ? -6.355 -3.662 1.165 1.00 0.00 27 CYS A O 9
ATOM 4471 N N . SER A 1 28 ? -4.935 -5.393 1.369 1.00 0.00 28 SER A N 9
ATOM 4472 C CA . SER A 1 28 ? -5.955 -6.383 1.009 1.00 0.00 28 SER A CA 9
ATOM 4473 C C . SER A 1 28 ? -7.179 -6.356 1.947 1.00 0.00 28 SER A C 9
ATOM 4474 O O . SER A 1 28 ? -8.304 -6.263 1.457 1.00 0.00 28 SER A O 9
ATOM 4482 N N . PRO A 1 29 ? -7.009 -6.413 3.295 1.00 0.00 29 PRO A N 9
ATOM 4483 C CA . PRO A 1 29 ? -8.149 -6.352 4.230 1.00 0.00 29 PRO A CA 9
ATOM 4484 C C . PRO A 1 29 ? -8.929 -5.039 4.135 1.00 0.00 29 PRO A C 9
ATOM 4485 O O . PRO A 1 29 ? -10.023 -4.906 4.684 1.00 0.00 29 PRO A O 9
ATOM 4496 N N . LEU A 1 30 ? -8.348 -4.065 3.455 1.00 0.00 30 LEU A N 9
ATOM 4497 C CA . LEU A 1 30 ? -8.977 -2.768 3.269 1.00 0.00 30 LEU A CA 9
ATOM 4498 C C . LEU A 1 30 ? -9.783 -2.772 1.976 1.00 0.00 30 LEU A C 9
ATOM 4499 O O . LEU A 1 30 ? -11.010 -2.682 1.988 1.00 0.00 30 LEU A O 9
ATOM 4515 N N . GLU A 1 31 ? -9.071 -2.894 0.865 1.00 0.00 31 GLU A N 9
ATOM 4516 C CA . GLU A 1 31 ? -9.662 -2.717 -0.459 1.00 0.00 31 GLU A CA 9
ATOM 4517 C C . GLU A 1 31 ? -10.553 -3.896 -0.848 1.00 0.00 31 GLU A C 9
ATOM 4518 O O . GLU A 1 31 ? -11.723 -3.712 -1.181 1.00 0.00 31 GLU A O 9
ATOM 4530 N N . ARG A 1 32 ? -10.007 -5.100 -0.796 1.00 0.00 32 ARG A N 9
ATOM 4531 C CA . ARG A 1 32 ? -10.736 -6.280 -1.251 1.00 0.00 32 ARG A CA 9
ATOM 4532 C C . ARG A 1 32 ? -10.718 -7.369 -0.191 1.00 0.00 32 ARG A C 9
ATOM 4533 O O . ARG A 1 32 ? -9.837 -8.234 -0.185 1.00 0.00 32 ARG A O 9
ATOM 4554 N N . SER A 1 33 ? -11.686 -7.318 0.705 1.00 0.00 33 SER A N 9
ATOM 4555 C CA . SER A 1 33 ? -11.827 -8.332 1.731 1.00 0.00 33 SER A CA 9
ATOM 4556 C C . SER A 1 33 ? -13.190 -9.005 1.606 1.00 0.00 33 SER A C 9
ATOM 4564 N N . ALA A 1 1 ? -15.110 0.085 -0.559 1.00 0.00 1 ALA A N 10
ATOM 4565 C CA . ALA A 1 1 ? -15.947 1.300 -0.667 1.00 0.00 1 ALA A CA 10
ATOM 4566 C C . ALA A 1 1 ? -15.211 2.507 -0.094 1.00 0.00 1 ALA A C 10
ATOM 4567 O O . ALA A 1 1 ? -15.784 3.304 0.647 1.00 0.00 1 ALA A O 10
ATOM 4573 N N . SER A 1 2 ? -13.939 2.642 -0.451 1.00 0.00 2 SER A N 10
ATOM 4574 C CA . SER A 1 2 ? -13.103 3.724 0.063 1.00 0.00 2 SER A CA 10
ATOM 4575 C C . SER A 1 2 ? -11.922 3.964 -0.887 1.00 0.00 2 SER A C 10
ATOM 4576 O O . SER A 1 2 ? -10.764 3.821 -0.492 1.00 0.00 2 SER A O 10
ATOM 4584 N N . PRO A 1 3 ? -12.205 4.340 -2.156 1.00 0.00 3 PRO A N 10
ATOM 4585 C CA . PRO A 1 3 ? -11.173 4.484 -3.197 1.00 0.00 3 PRO A CA 10
ATOM 4586 C C . PRO A 1 3 ? -10.011 5.388 -2.793 1.00 0.00 3 PRO A C 10
ATOM 4587 O O . PRO A 1 3 ? -8.859 4.970 -2.840 1.00 0.00 3 PRO A O 10
ATOM 4598 N N . GLN A 1 4 ? -10.319 6.616 -2.386 1.00 0.00 4 GLN A N 10
ATOM 4599 C CA . GLN A 1 4 ? -9.288 7.599 -2.052 1.00 0.00 4 GLN A CA 10
ATOM 4600 C C . GLN A 1 4 ? -8.371 7.090 -0.944 1.00 0.00 4 GLN A C 10
ATOM 4601 O O . GLN A 1 4 ? -7.146 7.179 -1.046 1.00 0.00 4 GLN A O 10
ATOM 4615 N N . GLN A 1 5 ? -8.965 6.534 0.100 1.00 0.00 5 GLN A N 10
ATOM 4616 C CA . GLN A 1 5 ? -8.191 6.058 1.238 1.00 0.00 5 GLN A CA 10
ATOM 4617 C C . GLN A 1 5 ? -7.406 4.805 0.878 1.00 0.00 5 GLN A C 10
ATOM 4618 O O . GLN A 1 5 ? -6.250 4.649 1.282 1.00 0.00 5 GLN A O 10
ATOM 4632 N N . ALA A 1 6 ? -8.028 3.914 0.119 1.00 0.00 6 ALA A N 10
ATOM 4633 C CA . ALA A 1 6 ? -7.349 2.711 -0.338 1.00 0.00 6 ALA A CA 10
ATOM 4634 C C . ALA A 1 6 ? -6.207 3.075 -1.277 1.00 0.00 6 ALA A C 10
ATOM 4635 O O . ALA A 1 6 ? -5.141 2.462 -1.240 1.00 0.00 6 ALA A O 10
ATOM 4642 N N . LYS A 1 7 ? -6.432 4.095 -2.097 1.00 0.00 7 LYS A N 10
ATOM 4643 C CA . LYS A 1 7 ? -5.415 4.578 -3.019 1.00 0.00 7 LYS A CA 10
ATOM 4644 C C . LYS A 1 7 ? -4.210 5.092 -2.243 1.00 0.00 7 LYS A C 10
ATOM 4645 O O . LYS A 1 7 ? -3.066 4.858 -2.629 1.00 0.00 7 LYS A O 10
ATOM 4664 N N . TYR A 1 8 ? -4.478 5.770 -1.131 1.00 0.00 8 TYR A N 10
ATOM 4665 C CA . TYR A 1 8 ? -3.422 6.319 -0.288 1.00 0.00 8 TYR A CA 10
ATOM 4666 C C . TYR A 1 8 ? -2.615 5.191 0.349 1.00 0.00 8 TYR A C 10
ATOM 4667 O O . TYR A 1 8 ? -1.393 5.283 0.490 1.00 0.00 8 TYR A O 10
ATOM 4685 N N . CYS A 1 9 ? -3.315 4.128 0.723 1.00 0.00 9 CYS A N 10
ATOM 4686 C CA . CYS A 1 9 ? -2.688 2.945 1.310 1.00 0.00 9 CYS A CA 10
ATOM 4687 C C . CYS A 1 9 ? -1.655 2.354 0.356 1.00 0.00 9 CYS A C 10
ATOM 4688 O O . CYS A 1 9 ? -0.504 2.127 0.730 1.00 0.00 9 CYS A O 10
ATOM 4695 N N . TYR A 1 10 ? -2.066 2.141 -0.887 1.00 0.00 10 TYR A N 10
ATOM 4696 C CA . TYR A 1 10 ? -1.212 1.497 -1.878 1.00 0.00 10 TYR A CA 10
ATOM 4697 C C . TYR A 1 10 ? -0.169 2.450 -2.453 1.00 0.00 10 TYR A C 10
ATOM 4698 O O . TYR A 1 10 ? 0.882 2.013 -2.915 1.00 0.00 10 TYR A O 10
ATOM 4716 N N . GLU A 1 11 ? -0.453 3.743 -2.457 1.00 0.00 11 GLU A N 10
ATOM 4717 C CA . GLU A 1 11 ? 0.483 4.695 -3.029 1.00 0.00 11 GLU A CA 10
ATOM 4718 C C . GLU A 1 11 ? 1.688 4.898 -2.104 1.00 0.00 11 GLU A C 10
ATOM 4719 O O . GLU A 1 11 ? 2.828 4.835 -2.549 1.00 0.00 11 GLU A O 10
ATOM 4731 N N . GLN A 1 12 ? 1.438 5.092 -0.812 1.00 0.00 12 GLN A N 10
ATOM 4732 C CA . GLN A 1 12 ? 2.504 5.432 0.120 1.00 0.00 12 GLN A CA 10
ATOM 4733 C C . GLN A 1 12 ? 3.311 4.216 0.551 1.00 0.00 12 GLN A C 10
ATOM 4734 O O . GLN A 1 12 ? 4.471 4.357 0.926 1.00 0.00 12 GLN A O 10
ATOM 4748 N N . CYS A 1 13 ? 2.718 3.030 0.484 1.00 0.00 13 CYS A N 10
ATOM 4749 C CA . CYS A 1 13 ? 3.377 1.828 0.990 1.00 0.00 13 CYS A CA 10
ATOM 4750 C C . CYS A 1 13 ? 4.721 1.598 0.289 1.00 0.00 13 CYS A C 10
ATOM 4751 O O . CYS A 1 13 ? 5.754 1.480 0.949 1.00 0.00 13 CYS A O 10
ATOM 4758 N N . ASN A 1 14 ? 4.718 1.565 -1.037 1.00 0.00 14 ASN A N 10
ATOM 4759 C CA . ASN A 1 14 ? 5.960 1.376 -1.787 1.00 0.00 14 ASN A CA 10
ATOM 4760 C C . ASN A 1 14 ? 6.824 2.635 -1.772 1.00 0.00 14 ASN A C 10
ATOM 4761 O O . ASN A 1 14 ? 8.046 2.549 -1.858 1.00 0.00 14 ASN A O 10
ATOM 4772 N N . VAL A 1 15 ? 6.194 3.799 -1.664 1.00 0.00 15 VAL A N 10
ATOM 4773 C CA . VAL A 1 15 ? 6.934 5.055 -1.613 1.00 0.00 15 VAL A CA 10
ATOM 4774 C C . VAL A 1 15 ? 7.758 5.135 -0.332 1.00 0.00 15 VAL A C 10
ATOM 4775 O O . VAL A 1 15 ? 8.906 5.579 -0.349 1.00 0.00 15 VAL A O 10
ATOM 4788 N N . ASN A 1 16 ? 7.179 4.689 0.777 1.00 0.00 16 ASN A N 10
ATOM 4789 C CA . ASN A 1 16 ? 7.898 4.671 2.044 1.00 0.00 16 ASN A CA 10
ATOM 4790 C C . ASN A 1 16 ? 8.987 3.609 2.001 1.00 0.00 16 ASN A C 10
ATOM 4791 O O . ASN A 1 16 ? 10.167 3.940 1.886 1.00 0.00 16 ASN A O 10
ATOM 4802 N N . LYS A 1 17 ? 8.584 2.337 2.067 1.00 0.00 17 LYS A N 10
ATOM 4803 C CA . LYS A 1 17 ? 9.486 1.218 1.805 1.00 0.00 17 LYS A CA 10
ATOM 4804 C C . LYS A 1 17 ? 8.778 -0.120 2.032 1.00 0.00 17 LYS A C 10
ATOM 4805 O O . LYS A 1 17 ? 8.903 -0.711 3.110 1.00 0.00 17 LYS A O 10
ATOM 4824 N N . VAL A 1 18 ? 8.057 -0.620 1.032 1.00 0.00 18 VAL A N 10
ATOM 4825 C CA . VAL A 1 18 ? 7.520 -1.977 1.090 1.00 0.00 18 VAL A CA 10
ATOM 4826 C C . VAL A 1 18 ? 7.414 -2.525 -0.333 1.00 0.00 18 VAL A C 10
ATOM 4827 O O . VAL A 1 18 ? 7.135 -1.773 -1.272 1.00 0.00 18 VAL A O 10
ATOM 4840 N N . PRO A 1 19 ? 7.688 -3.823 -0.524 1.00 0.00 19 PRO A N 10
ATOM 4841 C CA . PRO A 1 19 ? 7.456 -4.495 -1.803 1.00 0.00 19 PRO A CA 10
ATOM 4842 C C . PRO A 1 19 ? 5.962 -4.560 -2.123 1.00 0.00 19 PRO A C 10
ATOM 4843 O O . PRO A 1 19 ? 5.148 -4.646 -1.201 1.00 0.00 19 PRO A O 10
ATOM 4854 N N . PHE A 1 20 ? 5.589 -4.518 -3.401 1.00 0.00 20 PHE A N 10
ATOM 4855 C CA . PHE A 1 20 ? 4.169 -4.478 -3.765 1.00 0.00 20 PHE A CA 10
ATOM 4856 C C . PHE A 1 20 ? 3.408 -5.655 -3.158 1.00 0.00 20 PHE A C 10
ATOM 4857 O O . PHE A 1 20 ? 2.303 -5.483 -2.641 1.00 0.00 20 PHE A O 10
ATOM 4874 N N . ASP A 1 21 ? 4.014 -6.838 -3.201 1.00 0.00 21 ASP A N 10
ATOM 4875 C CA . ASP A 1 21 ? 3.405 -8.034 -2.628 1.00 0.00 21 ASP A CA 10
ATOM 4876 C C . ASP A 1 21 ? 3.074 -7.826 -1.155 1.00 0.00 21 ASP A C 10
ATOM 4877 O O . ASP A 1 21 ? 1.985 -8.176 -0.705 1.00 0.00 21 ASP A O 10
ATOM 4886 N N . GLN A 1 22 ? 4.004 -7.233 -0.415 1.00 0.00 22 GLN A N 10
ATOM 4887 C CA . GLN A 1 22 ? 3.785 -6.933 0.991 1.00 0.00 22 GLN A CA 10
ATOM 4888 C C . GLN A 1 22 ? 2.659 -5.915 1.144 1.00 0.00 22 GLN A C 10
ATOM 4889 O O . GLN A 1 22 ? 1.837 -6.012 2.060 1.00 0.00 22 GLN A O 10
ATOM 4903 N N . CYS A 1 23 ? 2.612 -4.952 0.229 1.00 0.00 23 CYS A N 10
ATOM 4904 C CA . CYS A 1 23 ? 1.559 -3.940 0.243 1.00 0.00 23 CYS A CA 10
ATOM 4905 C C . CYS A 1 23 ? 0.207 -4.606 0.025 1.00 0.00 23 CYS A C 10
ATOM 4906 O O . CYS A 1 23 ? -0.753 -4.334 0.746 1.00 0.00 23 CYS A O 10
ATOM 4913 N N . TYR A 1 24 ? 0.146 -5.510 -0.949 1.00 0.00 24 TYR A N 10
ATOM 4914 C CA . TYR A 1 24 ? -1.075 -6.246 -1.222 1.00 0.00 24 TYR A CA 10
ATOM 4915 C C . TYR A 1 24 ? -1.441 -7.143 -0.050 1.00 0.00 24 TYR A C 10
ATOM 4916 O O . TYR A 1 24 ? -2.598 -7.228 0.326 1.00 0.00 24 TYR A O 10
ATOM 4934 N N . GLN A 1 25 ? -0.455 -7.779 0.559 1.00 0.00 25 GLN A N 10
ATOM 4935 C CA . GLN A 1 25 ? -0.734 -8.730 1.633 1.00 0.00 25 GLN A CA 10
ATOM 4936 C C . GLN A 1 25 ? -1.319 -8.020 2.847 1.00 0.00 25 GLN A C 10
ATOM 4937 O O . GLN A 1 25 ? -2.138 -8.583 3.575 1.00 0.00 25 GLN A O 10
ATOM 4951 N N . MET A 1 26 ? -0.907 -6.782 3.056 1.00 0.00 26 MET A N 10
ATOM 4952 C CA . MET A 1 26 ? -1.371 -6.014 4.198 1.00 0.00 26 MET A CA 10
ATOM 4953 C C . MET A 1 26 ? -2.641 -5.216 3.881 1.00 0.00 26 MET A C 10
ATOM 4954 O O . MET A 1 26 ? -3.560 -5.161 4.697 1.00 0.00 26 MET A O 10
ATOM 4968 N N . CYS A 1 27 ? -2.703 -4.612 2.699 1.00 0.00 27 CYS A N 10
ATOM 4969 C CA . CYS A 1 27 ? -3.812 -3.705 2.381 1.00 0.00 27 CYS A CA 10
ATOM 4970 C C . CYS A 1 27 ? -4.977 -4.422 1.680 1.00 0.00 27 CYS A C 10
ATOM 4971 O O . CYS A 1 27 ? -6.047 -3.835 1.510 1.00 0.00 27 CYS A O 10
ATOM 4978 N N . SER A 1 28 ? -4.791 -5.680 1.278 1.00 0.00 28 SER A N 10
ATOM 4979 C CA . SER A 1 28 ? -5.867 -6.419 0.608 1.00 0.00 28 SER A CA 10
ATOM 4980 C C . SER A 1 28 ? -7.140 -6.533 1.469 1.00 0.00 28 SER A C 10
ATOM 4981 O O . SER A 1 28 ? -8.229 -6.333 0.944 1.00 0.00 28 SER A O 10
ATOM 4989 N N . PRO A 1 29 ? -7.054 -6.839 2.790 1.00 0.00 29 PRO A N 10
ATOM 4990 C CA . PRO A 1 29 ? -8.245 -6.870 3.662 1.00 0.00 29 PRO A CA 10
ATOM 4991 C C . PRO A 1 29 ? -8.984 -5.525 3.728 1.00 0.00 29 PRO A C 10
ATOM 4992 O O . PRO A 1 29 ? -10.097 -5.446 4.245 1.00 0.00 29 PRO A O 10
ATOM 5003 N N . LEU A 1 30 ? -8.360 -4.476 3.206 1.00 0.00 30 LEU A N 10
ATOM 5004 C CA . LEU A 1 30 ? -8.967 -3.151 3.170 1.00 0.00 30 LEU A CA 10
ATOM 5005 C C . LEU A 1 30 ? -9.767 -2.998 1.877 1.00 0.00 30 LEU A C 10
ATOM 5006 O O . LEU A 1 30 ? -10.991 -2.881 1.897 1.00 0.00 30 LEU A O 10
ATOM 5022 N N . GLU A 1 31 ? -9.057 -3.014 0.756 1.00 0.00 31 GLU A N 10
ATOM 5023 C CA . GLU A 1 31 ? -9.668 -2.772 -0.552 1.00 0.00 31 GLU A CA 10
ATOM 5024 C C . GLU A 1 31 ? -10.501 -3.981 -0.989 1.00 0.00 31 GLU A C 10
ATOM 5025 O O . GLU A 1 31 ? -11.527 -3.838 -1.650 1.00 0.00 31 GLU A O 10
ATOM 5037 N N . ARG A 1 32 ? -10.077 -5.166 -0.579 1.00 0.00 32 ARG A N 10
ATOM 5038 C CA . ARG A 1 32 ? -10.741 -6.402 -0.980 1.00 0.00 32 ARG A CA 10
ATOM 5039 C C . ARG A 1 32 ? -11.211 -7.161 0.255 1.00 0.00 32 ARG A C 10
ATOM 5040 O O . ARG A 1 32 ? -10.841 -8.317 0.460 1.00 0.00 32 ARG A O 10
ATOM 5061 N N . SER A 1 33 ? -12.009 -6.499 1.084 1.00 0.00 33 SER A N 10
ATOM 5062 C CA . SER A 1 33 ? -12.532 -7.125 2.299 1.00 0.00 33 SER A CA 10
ATOM 5063 C C . SER A 1 33 ? -13.465 -8.277 1.937 1.00 0.00 33 SER A C 10
ATOM 5071 N N . ALA A 1 1 ? -15.799 2.447 2.881 1.00 0.00 1 ALA A N 11
ATOM 5072 C CA . ALA A 1 1 ? -16.639 3.479 2.234 1.00 0.00 1 ALA A CA 11
ATOM 5073 C C . ALA A 1 1 ? -15.801 4.695 1.847 1.00 0.00 1 ALA A C 11
ATOM 5074 O O . ALA A 1 1 ? -16.249 5.837 1.961 1.00 0.00 1 ALA A O 11
ATOM 5080 N N . SER A 1 2 ? -14.590 4.443 1.374 1.00 0.00 2 SER A N 11
ATOM 5081 C CA . SER A 1 2 ? -13.664 5.513 1.025 1.00 0.00 2 SER A CA 11
ATOM 5082 C C . SER A 1 2 ? -12.576 4.964 0.103 1.00 0.00 2 SER A C 11
ATOM 5083 O O . SER A 1 2 ? -11.437 4.780 0.525 1.00 0.00 2 SER A O 11
ATOM 5091 N N . PRO A 1 3 ? -12.915 4.678 -1.172 1.00 0.00 3 PRO A N 11
ATOM 5092 C CA . PRO A 1 3 ? -11.966 4.098 -2.139 1.00 0.00 3 PRO A CA 11
ATOM 5093 C C . PRO A 1 3 ? -10.655 4.881 -2.239 1.00 0.00 3 PRO A C 11
ATOM 5094 O O . PRO A 1 3 ? -9.604 4.313 -2.541 1.00 0.00 3 PRO A O 11
ATOM 5105 N N . GLN A 1 4 ? -10.722 6.181 -1.977 1.00 0.00 4 GLN A N 11
ATOM 5106 C CA . GLN A 1 4 ? -9.540 7.034 -2.022 1.00 0.00 4 GLN A CA 11
ATOM 5107 C C . GLN A 1 4 ? -8.487 6.591 -1.003 1.00 0.00 4 GLN A C 11
ATOM 5108 O O . GLN A 1 4 ? -7.288 6.735 -1.244 1.00 0.00 4 GLN A O 11
ATOM 5122 N N . GLN A 1 5 ? -8.927 6.029 0.118 1.00 0.00 5 GLN A N 11
ATOM 5123 C CA . GLN A 1 5 ? -7.997 5.620 1.165 1.00 0.00 5 GLN A CA 11
ATOM 5124 C C . GLN A 1 5 ? -7.235 4.368 0.746 1.00 0.00 5 GLN A C 11
ATOM 5125 O O . GLN A 1 5 ? -6.112 4.127 1.193 1.00 0.00 5 GLN A O 11
ATOM 5139 N N . ALA A 1 6 ? -7.852 3.575 -0.117 1.00 0.00 6 ALA A N 11
ATOM 5140 C CA . ALA A 1 6 ? -7.194 2.403 -0.677 1.00 0.00 6 ALA A CA 11
ATOM 5141 C C . ALA A 1 6 ? -6.018 2.839 -1.533 1.00 0.00 6 ALA A C 11
ATOM 5142 O O . ALA A 1 6 ? -4.937 2.255 -1.463 1.00 0.00 6 ALA A O 11
ATOM 5149 N N . LYS A 1 7 ? -6.224 3.899 -2.306 1.00 0.00 7 LYS A N 11
ATOM 5150 C CA . LYS A 1 7 ? -5.173 4.441 -3.152 1.00 0.00 7 LYS A CA 11
ATOM 5151 C C . LYS A 1 7 ? -4.031 4.981 -2.293 1.00 0.00 7 LYS A C 11
ATOM 5152 O O . LYS A 1 7 ? -2.868 4.926 -2.686 1.00 0.00 7 LYS A O 11
ATOM 5171 N N . TYR A 1 8 ? -4.379 5.486 -1.113 1.00 0.00 8 TYR A N 11
ATOM 5172 C CA . TYR A 1 8 ? -3.392 5.979 -0.155 1.00 0.00 8 TYR A CA 11
ATOM 5173 C C . TYR A 1 8 ? -2.507 4.836 0.320 1.00 0.00 8 TYR A C 11
ATOM 5174 O O . TYR A 1 8 ? -1.283 4.963 0.371 1.00 0.00 8 TYR A O 11
ATOM 5192 N N . CYS A 1 9 ? -3.138 3.715 0.646 1.00 0.00 9 CYS A N 11
ATOM 5193 C CA . CYS A 1 9 ? -2.423 2.546 1.141 1.00 0.00 9 CYS A CA 11
ATOM 5194 C C . CYS A 1 9 ? -1.428 2.053 0.097 1.00 0.00 9 CYS A C 11
ATOM 5195 O O . CYS A 1 9 ? -0.247 1.871 0.393 1.00 0.00 9 CYS A O 11
ATOM 5202 N N . TYR A 1 10 ? -1.900 1.884 -1.134 1.00 0.00 10 TYR A N 11
ATOM 5203 C CA . TYR A 1 10 ? -1.057 1.382 -2.214 1.00 0.00 10 TYR A CA 11
ATOM 5204 C C . TYR A 1 10 ? -0.008 2.407 -2.641 1.00 0.00 10 TYR A C 11
ATOM 5205 O O . TYR A 1 10 ? 1.064 2.044 -3.122 1.00 0.00 10 TYR A O 11
ATOM 5223 N N . GLU A 1 11 ? -0.311 3.687 -2.492 1.00 0.00 11 GLU A N 11
ATOM 5224 C CA . GLU A 1 11 ? 0.644 4.710 -2.874 1.00 0.00 11 GLU A CA 11
ATOM 5225 C C . GLU A 1 11 ? 1.763 4.819 -1.843 1.00 0.00 11 GLU A C 11
ATOM 5226 O O . GLU A 1 11 ? 2.940 4.711 -2.187 1.00 0.00 11 GLU A O 11
ATOM 5238 N N . GLN A 1 12 ? 1.399 4.985 -0.575 1.00 0.00 12 GLN A N 11
ATOM 5239 C CA . GLN A 1 12 ? 2.377 5.289 0.459 1.00 0.00 12 GLN A CA 11
ATOM 5240 C C . GLN A 1 12 ? 3.177 4.058 0.867 1.00 0.00 12 GLN A C 11
ATOM 5241 O O . GLN A 1 12 ? 4.285 4.188 1.383 1.00 0.00 12 GLN A O 11
ATOM 5255 N N . CYS A 1 13 ? 2.636 2.869 0.615 1.00 0.00 13 CYS A N 11
ATOM 5256 C CA . CYS A 1 13 ? 3.317 1.633 0.989 1.00 0.00 13 CYS A CA 11
ATOM 5257 C C . CYS A 1 13 ? 4.673 1.545 0.287 1.00 0.00 13 CYS A C 11
ATOM 5258 O O . CYS A 1 13 ? 5.714 1.413 0.932 1.00 0.00 13 CYS A O 11
ATOM 5265 N N . ASN A 1 14 ? 4.658 1.654 -1.034 1.00 0.00 14 ASN A N 11
ATOM 5266 C CA . ASN A 1 14 ? 5.891 1.600 -1.820 1.00 0.00 14 ASN A CA 11
ATOM 5267 C C . ASN A 1 14 ? 6.725 2.862 -1.601 1.00 0.00 14 ASN A C 11
ATOM 5268 O O . ASN A 1 14 ? 7.954 2.823 -1.687 1.00 0.00 14 ASN A O 11
ATOM 5279 N N . VAL A 1 15 ? 6.059 3.976 -1.302 1.00 0.00 15 VAL A N 11
ATOM 5280 C CA . VAL A 1 15 ? 6.751 5.236 -1.065 1.00 0.00 15 VAL A CA 11
ATOM 5281 C C . VAL A 1 15 ? 7.597 5.158 0.202 1.00 0.00 15 VAL A C 11
ATOM 5282 O O . VAL A 1 15 ? 8.749 5.590 0.206 1.00 0.00 15 VAL A O 11
ATOM 5295 N N . ASN A 1 16 ? 7.037 4.596 1.271 1.00 0.00 16 ASN A N 11
ATOM 5296 C CA . ASN A 1 16 ? 7.804 4.411 2.498 1.00 0.00 16 ASN A CA 11
ATOM 5297 C C . ASN A 1 16 ? 8.928 3.419 2.236 1.00 0.00 16 ASN A C 11
ATOM 5298 O O . ASN A 1 16 ? 10.086 3.818 2.082 1.00 0.00 16 ASN A O 11
ATOM 5309 N N . LYS A 1 17 ? 8.570 2.138 2.139 1.00 0.00 17 LYS A N 11
ATOM 5310 C CA . LYS A 1 17 ? 9.464 1.108 1.622 1.00 0.00 17 LYS A CA 11
ATOM 5311 C C . LYS A 1 17 ? 8.817 -0.271 1.743 1.00 0.00 17 LYS A C 11
ATOM 5312 O O . LYS A 1 17 ? 9.071 -0.990 2.711 1.00 0.00 17 LYS A O 11
ATOM 5331 N N . VAL A 1 18 ? 7.995 -0.660 0.772 1.00 0.00 18 VAL A N 11
ATOM 5332 C CA . VAL A 1 18 ? 7.471 -2.021 0.742 1.00 0.00 18 VAL A CA 11
ATOM 5333 C C . VAL A 1 18 ? 7.336 -2.480 -0.709 1.00 0.00 18 VAL A C 11
ATOM 5334 O O . VAL A 1 18 ? 7.036 -1.674 -1.596 1.00 0.00 18 VAL A O 11
ATOM 5347 N N . PRO A 1 19 ? 7.640 -3.754 -0.979 1.00 0.00 19 PRO A N 11
ATOM 5348 C CA . PRO A 1 19 ? 7.361 -4.387 -2.273 1.00 0.00 19 PRO A CA 11
ATOM 5349 C C . PRO A 1 19 ? 5.860 -4.563 -2.506 1.00 0.00 19 PRO A C 11
ATOM 5350 O O . PRO A 1 19 ? 5.096 -4.623 -1.539 1.00 0.00 19 PRO A O 11
ATOM 5361 N N . PHE A 1 20 ? 5.434 -4.639 -3.766 1.00 0.00 20 PHE A N 11
ATOM 5362 C CA . PHE A 1 20 ? 4.004 -4.715 -4.091 1.00 0.00 20 PHE A CA 11
ATOM 5363 C C . PHE A 1 20 ? 3.303 -5.826 -3.304 1.00 0.00 20 PHE A C 11
ATOM 5364 O O . PHE A 1 20 ? 2.211 -5.620 -2.768 1.00 0.00 20 PHE A O 11
ATOM 5381 N N . ASP A 1 21 ? 3.942 -6.988 -3.213 1.00 0.00 21 ASP A N 11
ATOM 5382 C CA . ASP A 1 21 ? 3.358 -8.141 -2.524 1.00 0.00 21 ASP A CA 11
ATOM 5383 C C . ASP A 1 21 ? 3.077 -7.828 -1.054 1.00 0.00 21 ASP A C 11
ATOM 5384 O O . ASP A 1 21 ? 2.049 -8.239 -0.517 1.00 0.00 21 ASP A O 11
ATOM 5393 N N . GLN A 1 22 ? 3.985 -7.105 -0.405 1.00 0.00 22 GLN A N 11
ATOM 5394 C CA . GLN A 1 22 ? 3.758 -6.677 0.968 1.00 0.00 22 GLN A CA 11
ATOM 5395 C C . GLN A 1 22 ? 2.646 -5.635 1.015 1.00 0.00 22 GLN A C 11
ATOM 5396 O O . GLN A 1 22 ? 1.842 -5.608 1.948 1.00 0.00 22 GLN A O 11
ATOM 5410 N N . CYS A 1 23 ? 2.601 -4.780 0.001 1.00 0.00 23 CYS A N 11
ATOM 5411 C CA . CYS A 1 23 ? 1.561 -3.758 -0.076 1.00 0.00 23 CYS A CA 11
ATOM 5412 C C . CYS A 1 23 ? 0.200 -4.427 -0.177 1.00 0.00 23 CYS A C 11
ATOM 5413 O O . CYS A 1 23 ? -0.747 -4.037 0.505 1.00 0.00 23 CYS A O 11
ATOM 5420 N N . TYR A 1 24 ? 0.117 -5.460 -1.007 1.00 0.00 24 TYR A N 11
ATOM 5421 C CA . TYR A 1 24 ? -1.106 -6.233 -1.145 1.00 0.00 24 TYR A CA 11
ATOM 5422 C C . TYR A 1 24 ? -1.494 -6.850 0.196 1.00 0.00 24 TYR A C 11
ATOM 5423 O O . TYR A 1 24 ? -2.666 -6.920 0.535 1.00 0.00 24 TYR A O 11
ATOM 5441 N N . GLN A 1 25 ? -0.500 -7.258 0.975 1.00 0.00 25 GLN A N 11
ATOM 5442 C CA . GLN A 1 25 ? -0.747 -7.909 2.254 1.00 0.00 25 GLN A CA 11
ATOM 5443 C C . GLN A 1 25 ? -1.410 -6.944 3.235 1.00 0.00 25 GLN A C 11
ATOM 5444 O O . GLN A 1 25 ? -2.264 -7.336 4.031 1.00 0.00 25 GLN A O 11
ATOM 5458 N N . MET A 1 26 ? -1.017 -5.683 3.172 1.00 0.00 26 MET A N 11
ATOM 5459 C CA . MET A 1 26 ? -1.548 -4.679 4.080 1.00 0.00 26 MET A CA 11
ATOM 5460 C C . MET A 1 26 ? -2.842 -4.062 3.547 1.00 0.00 26 MET A C 11
ATOM 5461 O O . MET A 1 26 ? -3.799 -3.868 4.297 1.00 0.00 26 MET A O 11
ATOM 5475 N N . CYS A 1 27 ? -2.877 -3.767 2.258 1.00 0.00 27 CYS A N 11
ATOM 5476 C CA . CYS A 1 27 ? -4.005 -3.045 1.679 1.00 0.00 27 CYS A CA 11
ATOM 5477 C C . CYS A 1 27 ? -5.174 -3.961 1.297 1.00 0.00 27 CYS A C 11
ATOM 5478 O O . CYS A 1 27 ? -6.293 -3.481 1.119 1.00 0.00 27 CYS A O 11
ATOM 5485 N N . SER A 1 28 ? -4.939 -5.268 1.169 1.00 0.00 28 SER A N 11
ATOM 5486 C CA . SER A 1 28 ? -6.024 -6.184 0.805 1.00 0.00 28 SER A CA 11
ATOM 5487 C C . SER A 1 28 ? -7.150 -6.219 1.857 1.00 0.00 28 SER A C 11
ATOM 5488 O O . SER A 1 28 ? -8.322 -6.175 1.482 1.00 0.00 28 SER A O 11
ATOM 5496 N N . PRO A 1 29 ? -6.849 -6.283 3.183 1.00 0.00 29 PRO A N 11
ATOM 5497 C CA . PRO A 1 29 ? -7.889 -6.200 4.224 1.00 0.00 29 PRO A CA 11
ATOM 5498 C C . PRO A 1 29 ? -8.734 -4.929 4.110 1.00 0.00 29 PRO A C 11
ATOM 5499 O O . PRO A 1 29 ? -9.855 -4.859 4.616 1.00 0.00 29 PRO A O 11
ATOM 5510 N N . LEU A 1 30 ? -8.185 -3.935 3.433 1.00 0.00 30 LEU A N 11
ATOM 5511 C CA . LEU A 1 30 ? -8.857 -2.663 3.236 1.00 0.00 30 LEU A CA 11
ATOM 5512 C C . LEU A 1 30 ? -9.674 -2.701 1.944 1.00 0.00 30 LEU A C 11
ATOM 5513 O O . LEU A 1 30 ? -10.902 -2.613 1.966 1.00 0.00 30 LEU A O 11
ATOM 5529 N N . GLU A 1 31 ? -8.977 -2.858 0.828 1.00 0.00 31 GLU A N 11
ATOM 5530 C CA . GLU A 1 31 ? -9.584 -2.714 -0.493 1.00 0.00 31 GLU A CA 11
ATOM 5531 C C . GLU A 1 31 ? -10.538 -3.869 -0.817 1.00 0.00 31 GLU A C 11
ATOM 5532 O O . GLU A 1 31 ? -11.729 -3.649 -1.046 1.00 0.00 31 GLU A O 11
ATOM 5544 N N . ARG A 1 32 ? -10.028 -5.093 -0.818 1.00 0.00 32 ARG A N 11
ATOM 5545 C CA . ARG A 1 32 ? -10.839 -6.253 -1.194 1.00 0.00 32 ARG A CA 11
ATOM 5546 C C . ARG A 1 32 ? -10.725 -7.372 -0.167 1.00 0.00 32 ARG A C 11
ATOM 5547 O O . ARG A 1 32 ? -9.707 -8.062 -0.088 1.00 0.00 32 ARG A O 11
ATOM 5568 N N . SER A 1 33 ? -11.777 -7.546 0.613 1.00 0.00 33 SER A N 11
ATOM 5569 C CA . SER A 1 33 ? -11.856 -8.647 1.563 1.00 0.00 33 SER A CA 11
ATOM 5570 C C . SER A 1 33 ? -13.245 -9.276 1.519 1.00 0.00 33 SER A C 11
ATOM 5578 N N . ALA A 1 1 ? -15.688 -0.314 0.110 1.00 0.00 1 ALA A N 12
ATOM 5579 C CA . ALA A 1 1 ? -15.231 -0.057 1.492 1.00 0.00 1 ALA A CA 12
ATOM 5580 C C . ALA A 1 1 ? -14.618 1.332 1.614 1.00 0.00 1 ALA A C 12
ATOM 5581 O O . ALA A 1 1 ? -15.085 2.154 2.404 1.00 0.00 1 ALA A O 12
ATOM 5587 N N . SER A 1 2 ? -13.582 1.594 0.821 1.00 0.00 2 SER A N 12
ATOM 5588 C CA . SER A 1 2 ? -12.888 2.878 0.863 1.00 0.00 2 SER A CA 12
ATOM 5589 C C . SER A 1 2 ? -11.836 2.939 -0.253 1.00 0.00 2 SER A C 12
ATOM 5590 O O . SER A 1 2 ? -10.635 2.834 0.011 1.00 0.00 2 SER A O 12
ATOM 5598 N N . PRO A 1 3 ? -12.269 3.096 -1.523 1.00 0.00 3 PRO A N 12
ATOM 5599 C CA . PRO A 1 3 ? -11.358 3.102 -2.677 1.00 0.00 3 PRO A CA 12
ATOM 5600 C C . PRO A 1 3 ? -10.285 4.191 -2.611 1.00 0.00 3 PRO A C 12
ATOM 5601 O O . PRO A 1 3 ? -9.175 4.004 -3.112 1.00 0.00 3 PRO A O 12
ATOM 5612 N N . GLN A 1 4 ? -10.605 5.322 -1.991 1.00 0.00 4 GLN A N 12
ATOM 5613 C CA . GLN A 1 4 ? -9.669 6.442 -1.948 1.00 0.00 4 GLN A CA 12
ATOM 5614 C C . GLN A 1 4 ? -8.570 6.192 -0.928 1.00 0.00 4 GLN A C 12
ATOM 5615 O O . GLN A 1 4 ? -7.385 6.371 -1.223 1.00 0.00 4 GLN A O 12
ATOM 5629 N N . GLN A 1 5 ? -8.958 5.765 0.266 1.00 0.00 5 GLN A N 12
ATOM 5630 C CA . GLN A 1 5 ? -7.984 5.460 1.309 1.00 0.00 5 GLN A CA 12
ATOM 5631 C C . GLN A 1 5 ? -7.113 4.286 0.886 1.00 0.00 5 GLN A C 12
ATOM 5632 O O . GLN A 1 5 ? -5.932 4.215 1.230 1.00 0.00 5 GLN A O 12
ATOM 5646 N N . ALA A 1 6 ? -7.704 3.371 0.130 1.00 0.00 6 ALA A N 12
ATOM 5647 C CA . ALA A 1 6 ? -6.967 2.238 -0.407 1.00 0.00 6 ALA A CA 12
ATOM 5648 C C . ALA A 1 6 ? -5.865 2.710 -1.341 1.00 0.00 6 ALA A C 12
ATOM 5649 O O . ALA A 1 6 ? -4.735 2.227 -1.276 1.00 0.00 6 ALA A O 12
ATOM 5656 N N . LYS A 1 7 ? -6.191 3.677 -2.189 1.00 0.00 7 LYS A N 12
ATOM 5657 C CA . LYS A 1 7 ? -5.219 4.209 -3.132 1.00 0.00 7 LYS A CA 12
ATOM 5658 C C . LYS A 1 7 ? -4.091 4.909 -2.381 1.00 0.00 7 LYS A C 12
ATOM 5659 O O . LYS A 1 7 ? -2.934 4.863 -2.795 1.00 0.00 7 LYS A O 12
ATOM 5678 N N . TYR A 1 8 ? -4.437 5.540 -1.262 1.00 0.00 8 TYR A N 12
ATOM 5679 C CA . TYR A 1 8 ? -3.448 6.193 -0.413 1.00 0.00 8 TYR A CA 12
ATOM 5680 C C . TYR A 1 8 ? -2.503 5.156 0.182 1.00 0.00 8 TYR A C 12
ATOM 5681 O O . TYR A 1 8 ? -1.285 5.344 0.180 1.00 0.00 8 TYR A O 12
ATOM 5699 N N . CYS A 1 9 ? -3.071 4.056 0.676 1.00 0.00 9 CYS A N 12
ATOM 5700 C CA . CYS A 1 9 ? -2.272 2.966 1.230 1.00 0.00 9 CYS A CA 12
ATOM 5701 C C . CYS A 1 9 ? -1.276 2.456 0.198 1.00 0.00 9 CYS A C 12
ATOM 5702 O O . CYS A 1 9 ? -0.074 2.387 0.459 1.00 0.00 9 CYS A O 12
ATOM 5709 N N . TYR A 1 10 ? -1.786 2.129 -0.977 1.00 0.00 10 TYR A N 12
ATOM 5710 C CA . TYR A 1 10 ? -0.971 1.552 -2.037 1.00 0.00 10 TYR A CA 12
ATOM 5711 C C . TYR A 1 10 ? -0.008 2.570 -2.635 1.00 0.00 10 TYR A C 12
ATOM 5712 O O . TYR A 1 10 ? 0.964 2.202 -3.286 1.00 0.00 10 TYR A O 12
ATOM 5730 N N . GLU A 1 11 ? -0.287 3.845 -2.435 1.00 0.00 11 GLU A N 12
ATOM 5731 C CA . GLU A 1 11 ? 0.620 4.884 -2.882 1.00 0.00 11 GLU A CA 12
ATOM 5732 C C . GLU A 1 11 ? 1.784 5.042 -1.902 1.00 0.00 11 GLU A C 12
ATOM 5733 O O . GLU A 1 11 ? 2.945 5.005 -2.299 1.00 0.00 11 GLU A O 12
ATOM 5745 N N . GLN A 1 12 ? 1.474 5.178 -0.614 1.00 0.00 12 GLN A N 12
ATOM 5746 C CA . GLN A 1 12 ? 2.484 5.522 0.378 1.00 0.00 12 GLN A CA 12
ATOM 5747 C C . GLN A 1 12 ? 3.306 4.313 0.812 1.00 0.00 12 GLN A C 12
ATOM 5748 O O . GLN A 1 12 ? 4.427 4.472 1.289 1.00 0.00 12 GLN A O 12
ATOM 5762 N N . CYS A 1 13 ? 2.767 3.111 0.633 1.00 0.00 13 CYS A N 12
ATOM 5763 C CA . CYS A 1 13 ? 3.440 1.902 1.103 1.00 0.00 13 CYS A CA 12
ATOM 5764 C C . CYS A 1 13 ? 4.809 1.740 0.440 1.00 0.00 13 CYS A C 12
ATOM 5765 O O . CYS A 1 13 ? 5.825 1.626 1.127 1.00 0.00 13 CYS A O 12
ATOM 5772 N N . ASN A 1 14 ? 4.840 1.757 -0.886 1.00 0.00 14 ASN A N 12
ATOM 5773 C CA . ASN A 1 14 ? 6.102 1.643 -1.619 1.00 0.00 14 ASN A CA 12
ATOM 5774 C C . ASN A 1 14 ? 6.936 2.915 -1.491 1.00 0.00 14 ASN A C 12
ATOM 5775 O O . ASN A 1 14 ? 8.164 2.868 -1.560 1.00 0.00 14 ASN A O 12
ATOM 5786 N N . VAL A 1 15 ? 6.269 4.051 -1.310 1.00 0.00 15 VAL A N 12
ATOM 5787 C CA . VAL A 1 15 ? 6.962 5.317 -1.096 1.00 0.00 15 VAL A CA 12
ATOM 5788 C C . VAL A 1 15 ? 7.755 5.272 0.209 1.00 0.00 15 VAL A C 12
ATOM 5789 O O . VAL A 1 15 ? 8.848 5.835 0.302 1.00 0.00 15 VAL A O 12
ATOM 5802 N N . ASN A 1 16 ? 7.210 4.593 1.215 1.00 0.00 16 ASN A N 12
ATOM 5803 C CA . ASN A 1 16 ? 7.935 4.406 2.467 1.00 0.00 16 ASN A CA 12
ATOM 5804 C C . ASN A 1 16 ? 9.019 3.357 2.282 1.00 0.00 16 ASN A C 12
ATOM 5805 O O . ASN A 1 16 ? 10.201 3.697 2.192 1.00 0.00 16 ASN A O 12
ATOM 5816 N N . LYS A 1 17 ? 8.609 2.090 2.198 1.00 0.00 17 LYS A N 12
ATOM 5817 C CA . LYS A 1 17 ? 9.502 1.001 1.813 1.00 0.00 17 LYS A CA 12
ATOM 5818 C C . LYS A 1 17 ? 8.772 -0.341 1.896 1.00 0.00 17 LYS A C 12
ATOM 5819 O O . LYS A 1 17 ? 8.891 -1.043 2.900 1.00 0.00 17 LYS A O 12
ATOM 5838 N N . VAL A 1 18 ? 8.029 -0.715 0.852 1.00 0.00 18 VAL A N 12
ATOM 5839 C CA . VAL A 1 18 ? 7.431 -2.051 0.786 1.00 0.00 18 VAL A CA 12
ATOM 5840 C C . VAL A 1 18 ? 7.255 -2.453 -0.683 1.00 0.00 18 VAL A C 12
ATOM 5841 O O . VAL A 1 18 ? 6.981 -1.603 -1.535 1.00 0.00 18 VAL A O 12
ATOM 5854 N N . PRO A 1 19 ? 7.470 -3.736 -1.006 1.00 0.00 19 PRO A N 12
ATOM 5855 C CA . PRO A 1 19 ? 7.151 -4.285 -2.325 1.00 0.00 19 PRO A CA 12
ATOM 5856 C C . PRO A 1 19 ? 5.640 -4.348 -2.564 1.00 0.00 19 PRO A C 12
ATOM 5857 O O . PRO A 1 19 ? 4.872 -4.416 -1.600 1.00 0.00 19 PRO A O 12
ATOM 5868 N N . PHE A 1 20 ? 5.210 -4.323 -3.826 1.00 0.00 20 PHE A N 12
ATOM 5869 C CA . PHE A 1 20 ? 3.778 -4.346 -4.150 1.00 0.00 20 PHE A CA 12
ATOM 5870 C C . PHE A 1 20 ? 3.062 -5.491 -3.428 1.00 0.00 20 PHE A C 12
ATOM 5871 O O . PHE A 1 20 ? 2.005 -5.286 -2.827 1.00 0.00 20 PHE A O 12
ATOM 5888 N N . ASP A 1 21 ? 3.657 -6.682 -3.465 1.00 0.00 21 ASP A N 12
ATOM 5889 C CA . ASP A 1 21 ? 3.054 -7.861 -2.843 1.00 0.00 21 ASP A CA 12
ATOM 5890 C C . ASP A 1 21 ? 2.834 -7.645 -1.349 1.00 0.00 21 ASP A C 12
ATOM 5891 O O . ASP A 1 21 ? 1.792 -8.020 -0.813 1.00 0.00 21 ASP A O 12
ATOM 5900 N N . GLN A 1 22 ? 3.806 -7.030 -0.686 1.00 0.00 22 GLN A N 12
ATOM 5901 C CA . GLN A 1 22 ? 3.684 -6.716 0.729 1.00 0.00 22 GLN A CA 12
ATOM 5902 C C . GLN A 1 22 ? 2.615 -5.651 0.950 1.00 0.00 22 GLN A C 12
ATOM 5903 O O . GLN A 1 22 ? 1.893 -5.678 1.947 1.00 0.00 22 GLN A O 12
ATOM 5917 N N . CYS A 1 23 ? 2.512 -4.717 0.012 1.00 0.00 23 CYS A N 12
ATOM 5918 C CA . CYS A 1 23 ? 1.491 -3.673 0.097 1.00 0.00 23 CYS A CA 12
ATOM 5919 C C . CYS A 1 23 ? 0.108 -4.311 0.033 1.00 0.00 23 CYS A C 12
ATOM 5920 O O . CYS A 1 23 ? -0.800 -3.942 0.785 1.00 0.00 23 CYS A O 12
ATOM 5927 N N . TYR A 1 24 ? -0.034 -5.298 -0.850 1.00 0.00 24 TYR A N 12
ATOM 5928 C CA . TYR A 1 24 ? -1.263 -6.072 -0.943 1.00 0.00 24 TYR A CA 12
ATOM 5929 C C . TYR A 1 24 ? -1.511 -6.837 0.351 1.00 0.00 24 TYR A C 12
ATOM 5930 O O . TYR A 1 24 ? -2.645 -7.002 0.762 1.00 0.00 24 TYR A O 12
ATOM 5948 N N . GLN A 1 25 ? -0.449 -7.269 1.014 1.00 0.00 25 GLN A N 12
ATOM 5949 C CA . GLN A 1 25 ? -0.594 -8.097 2.213 1.00 0.00 25 GLN A CA 12
ATOM 5950 C C . GLN A 1 25 ? -1.267 -7.305 3.328 1.00 0.00 25 GLN A C 12
ATOM 5951 O O . GLN A 1 25 ? -2.068 -7.841 4.093 1.00 0.00 25 GLN A O 12
ATOM 5965 N N . MET A 1 26 ? -0.952 -6.020 3.398 1.00 0.00 26 MET A N 12
ATOM 5966 C CA . MET A 1 26 ? -1.467 -5.164 4.454 1.00 0.00 26 MET A CA 12
ATOM 5967 C C . MET A 1 26 ? -2.871 -4.646 4.141 1.00 0.00 26 MET A C 12
ATOM 5968 O O . MET A 1 26 ? -3.766 -4.720 4.983 1.00 0.00 26 MET A O 12
ATOM 5982 N N . CYS A 1 27 ? -3.075 -4.134 2.937 1.00 0.00 27 CYS A N 12
ATOM 5983 C CA . CYS A 1 27 ? -4.335 -3.465 2.611 1.00 0.00 27 CYS A CA 12
ATOM 5984 C C . CYS A 1 27 ? -5.291 -4.321 1.781 1.00 0.00 27 CYS A C 12
ATOM 5985 O O . CYS A 1 27 ? -6.314 -3.820 1.314 1.00 0.00 27 CYS A O 12
ATOM 5992 N N . SER A 1 28 ? -4.970 -5.596 1.575 1.00 0.00 28 SER A N 12
ATOM 5993 C CA . SER A 1 28 ? -5.912 -6.512 0.928 1.00 0.00 28 SER A CA 12
ATOM 5994 C C . SER A 1 28 ? -7.280 -6.543 1.639 1.00 0.00 28 SER A C 12
ATOM 5995 O O . SER A 1 28 ? -8.303 -6.460 0.967 1.00 0.00 28 SER A O 12
ATOM 6003 N N . PRO A 1 29 ? -7.345 -6.645 2.992 1.00 0.00 29 PRO A N 12
ATOM 6004 C CA . PRO A 1 29 ? -8.629 -6.579 3.718 1.00 0.00 29 PRO A CA 12
ATOM 6005 C C . PRO A 1 29 ? -9.361 -5.248 3.517 1.00 0.00 29 PRO A C 12
ATOM 6006 O O . PRO A 1 29 ? -10.541 -5.117 3.835 1.00 0.00 29 PRO A O 12
ATOM 6017 N N . LEU A 1 30 ? -8.645 -4.263 3.002 1.00 0.00 30 LEU A N 12
ATOM 6018 C CA . LEU A 1 30 ? -9.203 -2.942 2.748 1.00 0.00 30 LEU A CA 12
ATOM 6019 C C . LEU A 1 30 ? -9.752 -2.885 1.320 1.00 0.00 30 LEU A C 12
ATOM 6020 O O . LEU A 1 30 ? -10.944 -2.669 1.102 1.00 0.00 30 LEU A O 12
ATOM 6036 N N . GLU A 1 31 ? -8.862 -3.097 0.363 1.00 0.00 31 GLU A N 12
ATOM 6037 C CA . GLU A 1 31 ? -9.188 -2.963 -1.057 1.00 0.00 31 GLU A CA 12
ATOM 6038 C C . GLU A 1 31 ? -9.955 -4.192 -1.548 1.00 0.00 31 GLU A C 12
ATOM 6039 O O . GLU A 1 31 ? -11.026 -4.062 -2.142 1.00 0.00 31 GLU A O 12
ATOM 6051 N N . ARG A 1 32 ? -9.405 -5.372 -1.274 1.00 0.00 32 ARG A N 12
ATOM 6052 C CA . ARG A 1 32 ? -10.051 -6.652 -1.604 1.00 0.00 32 ARG A CA 12
ATOM 6053 C C . ARG A 1 32 ? -10.233 -6.828 -3.112 1.00 0.00 32 ARG A C 12
ATOM 6054 O O . ARG A 1 32 ? -11.210 -6.351 -3.702 1.00 0.00 32 ARG A O 12
ATOM 6075 N N . SER A 1 33 ? -9.291 -7.522 -3.731 1.00 0.00 33 SER A N 12
ATOM 6076 C CA . SER A 1 33 ? -9.371 -7.829 -5.149 1.00 0.00 33 SER A CA 12
ATOM 6077 C C . SER A 1 33 ? -8.777 -9.206 -5.430 1.00 0.00 33 SER A C 12
ATOM 6085 N N . ALA A 1 1 ? -17.814 3.596 0.689 1.00 0.00 1 ALA A N 13
ATOM 6086 C CA . ALA A 1 1 ? -17.102 3.779 -0.595 1.00 0.00 1 ALA A CA 13
ATOM 6087 C C . ALA A 1 1 ? -16.089 4.903 -0.480 1.00 0.00 1 ALA A C 13
ATOM 6088 O O . ALA A 1 1 ? -16.445 6.035 -0.157 1.00 0.00 1 ALA A O 13
ATOM 6094 N N . SER A 1 2 ? -14.827 4.588 -0.736 1.00 0.00 2 SER A N 13
ATOM 6095 C CA . SER A 1 2 ? -13.758 5.576 -0.647 1.00 0.00 2 SER A CA 13
ATOM 6096 C C . SER A 1 2 ? -12.497 5.031 -1.318 1.00 0.00 2 SER A C 13
ATOM 6097 O O . SER A 1 2 ? -11.526 4.692 -0.643 1.00 0.00 2 SER A O 13
ATOM 6105 N N . PRO A 1 3 ? -12.492 4.928 -2.663 1.00 0.00 3 PRO A N 13
ATOM 6106 C CA . PRO A 1 3 ? -11.360 4.352 -3.403 1.00 0.00 3 PRO A CA 13
ATOM 6107 C C . PRO A 1 3 ? -10.038 5.078 -3.148 1.00 0.00 3 PRO A C 13
ATOM 6108 O O . PRO A 1 3 ? -8.963 4.520 -3.377 1.00 0.00 3 PRO A O 13
ATOM 6119 N N . GLN A 1 4 ? -10.116 6.312 -2.657 1.00 0.00 4 GLN A N 13
ATOM 6120 C CA . GLN A 1 4 ? -8.916 7.098 -2.389 1.00 0.00 4 GLN A CA 13
ATOM 6121 C C . GLN A 1 4 ? -8.153 6.548 -1.191 1.00 0.00 4 GLN A C 13
ATOM 6122 O O . GLN A 1 4 ? -6.925 6.538 -1.187 1.00 0.00 4 GLN A O 13
ATOM 6136 N N . GLN A 1 5 ? -8.879 6.080 -0.184 1.00 0.00 5 GLN A N 13
ATOM 6137 C CA . GLN A 1 5 ? -8.240 5.554 1.023 1.00 0.00 5 GLN A CA 13
ATOM 6138 C C . GLN A 1 5 ? -7.444 4.291 0.700 1.00 0.00 5 GLN A C 13
ATOM 6139 O O . GLN A 1 5 ? -6.391 4.037 1.289 1.00 0.00 5 GLN A O 13
ATOM 6153 N N . ALA A 1 6 ? -7.953 3.512 -0.243 1.00 0.00 6 ALA A N 13
ATOM 6154 C CA . ALA A 1 6 ? -7.242 2.334 -0.727 1.00 0.00 6 ALA A CA 13
ATOM 6155 C C . ALA A 1 6 ? -6.040 2.751 -1.559 1.00 0.00 6 ALA A C 13
ATOM 6156 O O . ALA A 1 6 ? -4.945 2.216 -1.395 1.00 0.00 6 ALA A O 13
ATOM 6163 N N . LYS A 1 7 ? -6.249 3.732 -2.427 1.00 0.00 7 LYS A N 13
ATOM 6164 C CA . LYS A 1 7 ? -5.188 4.246 -3.285 1.00 0.00 7 LYS A CA 13
ATOM 6165 C C . LYS A 1 7 ? -4.034 4.786 -2.439 1.00 0.00 7 LYS A C 13
ATOM 6166 O O . LYS A 1 7 ? -2.862 4.582 -2.759 1.00 0.00 7 LYS A O 13
ATOM 6185 N N . TYR A 1 8 ? -4.387 5.445 -1.347 1.00 0.00 8 TYR A N 13
ATOM 6186 C CA . TYR A 1 8 ? -3.413 6.024 -0.431 1.00 0.00 8 TYR A CA 13
ATOM 6187 C C . TYR A 1 8 ? -2.603 4.928 0.262 1.00 0.00 8 TYR A C 13
ATOM 6188 O O . TYR A 1 8 ? -1.394 5.066 0.452 1.00 0.00 8 TYR A O 13
ATOM 6206 N N . CYS A 1 9 ? -3.275 3.835 0.615 1.00 0.00 9 CYS A N 13
ATOM 6207 C CA . CYS A 1 9 ? -2.628 2.716 1.307 1.00 0.00 9 CYS A CA 13
ATOM 6208 C C . CYS A 1 9 ? -1.511 2.135 0.445 1.00 0.00 9 CYS A C 13
ATOM 6209 O O . CYS A 1 9 ? -0.397 1.909 0.922 1.00 0.00 9 CYS A O 13
ATOM 6216 N N . TYR A 1 10 ? -1.807 1.942 -0.835 1.00 0.00 10 TYR A N 13
ATOM 6217 C CA . TYR A 1 10 ? -0.868 1.319 -1.760 1.00 0.00 10 TYR A CA 13
ATOM 6218 C C . TYR A 1 10 ? 0.272 2.256 -2.149 1.00 0.00 10 TYR A C 13
ATOM 6219 O O . TYR A 1 10 ? 1.422 1.825 -2.252 1.00 0.00 10 TYR A O 13
ATOM 6237 N N . GLU A 1 11 ? -0.035 3.532 -2.368 1.00 0.00 11 GLU A N 13
ATOM 6238 C CA . GLU A 1 11 ? 0.980 4.474 -2.811 1.00 0.00 11 GLU A CA 13
ATOM 6239 C C . GLU A 1 11 ? 1.964 4.797 -1.693 1.00 0.00 11 GLU A C 13
ATOM 6240 O O . GLU A 1 11 ? 3.157 4.957 -1.941 1.00 0.00 11 GLU A O 13
ATOM 6252 N N . GLN A 1 12 ? 1.476 4.875 -0.462 1.00 0.00 12 GLN A N 13
ATOM 6253 C CA . GLN A 1 12 ? 2.349 5.135 0.669 1.00 0.00 12 GLN A CA 13
ATOM 6254 C C . GLN A 1 12 ? 3.289 3.968 0.916 1.00 0.00 12 GLN A C 13
ATOM 6255 O O . GLN A 1 12 ? 4.355 4.149 1.498 1.00 0.00 12 GLN A O 13
ATOM 6269 N N . CYS A 1 13 ? 2.905 2.781 0.462 1.00 0.00 13 CYS A N 13
ATOM 6270 C CA . CYS A 1 13 ? 3.769 1.617 0.590 1.00 0.00 13 CYS A CA 13
ATOM 6271 C C . CYS A 1 13 ? 5.120 1.864 -0.084 1.00 0.00 13 CYS A C 13
ATOM 6272 O O . CYS A 1 13 ? 6.165 1.751 0.552 1.00 0.00 13 CYS A O 13
ATOM 6279 N N . ASN A 1 14 ? 5.103 2.245 -1.356 1.00 0.00 14 ASN A N 13
ATOM 6280 C CA . ASN A 1 14 ? 6.345 2.479 -2.085 1.00 0.00 14 ASN A CA 13
ATOM 6281 C C . ASN A 1 14 ? 7.016 3.767 -1.620 1.00 0.00 14 ASN A C 13
ATOM 6282 O O . ASN A 1 14 ? 8.236 3.904 -1.705 1.00 0.00 14 ASN A O 13
ATOM 6293 N N . VAL A 1 15 ? 6.214 4.709 -1.140 1.00 0.00 15 VAL A N 13
ATOM 6294 C CA . VAL A 1 15 ? 6.742 5.952 -0.595 1.00 0.00 15 VAL A CA 13
ATOM 6295 C C . VAL A 1 15 ? 7.546 5.681 0.676 1.00 0.00 15 VAL A C 13
ATOM 6296 O O . VAL A 1 15 ? 8.581 6.310 0.907 1.00 0.00 15 VAL A O 13
ATOM 6309 N N . ASN A 1 16 ? 7.086 4.738 1.496 1.00 0.00 16 ASN A N 13
ATOM 6310 C CA . ASN A 1 16 ? 7.820 4.400 2.708 1.00 0.00 16 ASN A CA 13
ATOM 6311 C C . ASN A 1 16 ? 8.962 3.449 2.376 1.00 0.00 16 ASN A C 13
ATOM 6312 O O . ASN A 1 16 ? 10.105 3.884 2.290 1.00 0.00 16 ASN A O 13
ATOM 6323 N N . LYS A 1 17 ? 8.623 2.167 2.170 1.00 0.00 17 LYS A N 13
ATOM 6324 C CA . LYS A 1 17 ? 9.532 1.145 1.628 1.00 0.00 17 LYS A CA 13
ATOM 6325 C C . LYS A 1 17 ? 8.867 -0.234 1.693 1.00 0.00 17 LYS A C 13
ATOM 6326 O O . LYS A 1 17 ? 9.073 -0.970 2.661 1.00 0.00 17 LYS A O 13
ATOM 6345 N N . VAL A 1 18 ? 8.074 -0.599 0.688 1.00 0.00 18 VAL A N 13
ATOM 6346 C CA . VAL A 1 18 ? 7.449 -1.925 0.659 1.00 0.00 18 VAL A CA 13
ATOM 6347 C C . VAL A 1 18 ? 7.006 -2.292 -0.766 1.00 0.00 18 VAL A C 13
ATOM 6348 O O . VAL A 1 18 ? 6.365 -1.493 -1.457 1.00 0.00 18 VAL A O 13
ATOM 6361 N N . PRO A 1 19 ? 7.391 -3.501 -1.229 1.00 0.00 19 PRO A N 13
ATOM 6362 C CA . PRO A 1 19 ? 6.982 -4.035 -2.539 1.00 0.00 19 PRO A CA 13
ATOM 6363 C C . PRO A 1 19 ? 5.470 -4.245 -2.642 1.00 0.00 19 PRO A C 13
ATOM 6364 O O . PRO A 1 19 ? 4.819 -4.507 -1.627 1.00 0.00 19 PRO A O 13
ATOM 6375 N N . PHE A 1 20 ? 4.914 -4.155 -3.849 1.00 0.00 20 PHE A N 13
ATOM 6376 C CA . PHE A 1 20 ? 3.460 -4.221 -4.030 1.00 0.00 20 PHE A CA 13
ATOM 6377 C C . PHE A 1 20 ? 2.860 -5.478 -3.396 1.00 0.00 20 PHE A C 13
ATOM 6378 O O . PHE A 1 20 ? 1.852 -5.399 -2.693 1.00 0.00 20 PHE A O 13
ATOM 6395 N N . ASP A 1 21 ? 3.491 -6.625 -3.625 1.00 0.00 21 ASP A N 13
ATOM 6396 C CA . ASP A 1 21 ? 2.964 -7.904 -3.139 1.00 0.00 21 ASP A CA 13
ATOM 6397 C C . ASP A 1 21 ? 2.860 -7.918 -1.617 1.00 0.00 21 ASP A C 13
ATOM 6398 O O . ASP A 1 21 ? 1.907 -8.461 -1.057 1.00 0.00 21 ASP A O 13
ATOM 6407 N N . GLN A 1 22 ? 3.841 -7.324 -0.950 1.00 0.00 22 GLN A N 13
ATOM 6408 C CA . GLN A 1 22 ? 3.799 -7.187 0.497 1.00 0.00 22 GLN A CA 13
ATOM 6409 C C . GLN A 1 22 ? 2.754 -6.145 0.902 1.00 0.00 22 GLN A C 13
ATOM 6410 O O . GLN A 1 22 ? 2.064 -6.307 1.909 1.00 0.00 22 GLN A O 13
ATOM 6424 N N . CYS A 1 23 ? 2.625 -5.088 0.103 1.00 0.00 23 CYS A N 13
ATOM 6425 C CA . CYS A 1 23 ? 1.611 -4.056 0.359 1.00 0.00 23 CYS A CA 13
ATOM 6426 C C . CYS A 1 23 ? 0.222 -4.670 0.279 1.00 0.00 23 CYS A C 13
ATOM 6427 O O . CYS A 1 23 ? -0.657 -4.358 1.086 1.00 0.00 23 CYS A O 13
ATOM 6434 N N . TYR A 1 24 ? 0.043 -5.562 -0.688 1.00 0.00 24 TYR A N 13
ATOM 6435 C CA . TYR A 1 24 ? -1.211 -6.272 -0.867 1.00 0.00 24 TYR A CA 13
ATOM 6436 C C . TYR A 1 24 ? -1.575 -7.042 0.394 1.00 0.00 24 TYR A C 13
ATOM 6437 O O . TYR A 1 24 ? -2.743 -7.223 0.698 1.00 0.00 24 TYR A O 13
ATOM 6455 N N . GLN A 1 25 ? -0.575 -7.464 1.147 1.00 0.00 25 GLN A N 13
ATOM 6456 C CA . GLN A 1 25 ? -0.824 -8.252 2.345 1.00 0.00 25 GLN A CA 13
ATOM 6457 C C . GLN A 1 25 ? -1.349 -7.365 3.470 1.00 0.00 25 GLN A C 13
ATOM 6458 O O . GLN A 1 25 ? -2.091 -7.823 4.338 1.00 0.00 25 GLN A O 13
ATOM 6472 N N . MET A 1 26 ? -0.976 -6.092 3.442 1.00 0.00 26 MET A N 13
ATOM 6473 C CA . MET A 1 26 ? -1.419 -5.146 4.457 1.00 0.00 26 MET A CA 13
ATOM 6474 C C . MET A 1 26 ? -2.721 -4.446 4.055 1.00 0.00 26 MET A C 13
ATOM 6475 O O . MET A 1 26 ? -3.643 -4.336 4.861 1.00 0.00 26 MET A O 13
ATOM 6489 N N . CYS A 1 27 ? -2.802 -3.974 2.815 1.00 0.00 27 CYS A N 13
ATOM 6490 C CA . CYS A 1 27 ? -3.972 -3.209 2.368 1.00 0.00 27 CYS A CA 13
ATOM 6491 C C . CYS A 1 27 ? -5.120 -4.115 1.900 1.00 0.00 27 CYS A C 13
ATOM 6492 O O . CYS A 1 27 ? -6.189 -3.618 1.539 1.00 0.00 27 CYS A O 13
ATOM 6499 N N . SER A 1 28 ? -4.914 -5.434 1.909 1.00 0.00 28 SER A N 13
ATOM 6500 C CA . SER A 1 28 ? -5.952 -6.369 1.464 1.00 0.00 28 SER A CA 13
ATOM 6501 C C . SER A 1 28 ? -7.260 -6.256 2.272 1.00 0.00 28 SER A C 13
ATOM 6502 O O . SER A 1 28 ? -8.324 -6.143 1.666 1.00 0.00 28 SER A O 13
ATOM 6510 N N . PRO A 1 29 ? -7.231 -6.271 3.632 1.00 0.00 29 PRO A N 13
ATOM 6511 C CA . PRO A 1 29 ? -8.458 -6.118 4.439 1.00 0.00 29 PRO A CA 13
ATOM 6512 C C . PRO A 1 29 ? -9.196 -4.808 4.148 1.00 0.00 29 PRO A C 13
ATOM 6513 O O . PRO A 1 29 ? -10.370 -4.649 4.483 1.00 0.00 29 PRO A O 13
ATOM 6524 N N . LEU A 1 30 ? -8.495 -3.880 3.515 1.00 0.00 30 LEU A N 13
ATOM 6525 C CA . LEU A 1 30 ? -9.058 -2.588 3.171 1.00 0.00 30 LEU A CA 13
ATOM 6526 C C . LEU A 1 30 ? -9.688 -2.649 1.781 1.00 0.00 30 LEU A C 13
ATOM 6527 O O . LEU A 1 30 ? -10.900 -2.503 1.629 1.00 0.00 30 LEU A O 13
ATOM 6543 N N . GLU A 1 31 ? -8.853 -2.876 0.777 1.00 0.00 31 GLU A N 13
ATOM 6544 C CA . GLU A 1 31 ? -9.286 -2.796 -0.618 1.00 0.00 31 GLU A CA 13
ATOM 6545 C C . GLU A 1 31 ? -10.127 -4.005 -1.027 1.00 0.00 31 GLU A C 13
ATOM 6546 O O . GLU A 1 31 ? -10.962 -3.915 -1.929 1.00 0.00 31 GLU A O 13
ATOM 6558 N N . ARG A 1 32 ? -9.925 -5.129 -0.362 1.00 0.00 32 ARG A N 13
ATOM 6559 C CA . ARG A 1 32 ? -10.608 -6.356 -0.744 1.00 0.00 32 ARG A CA 13
ATOM 6560 C C . ARG A 1 32 ? -11.565 -6.778 0.363 1.00 0.00 32 ARG A C 13
ATOM 6561 O O . ARG A 1 32 ? -11.148 -7.042 1.489 1.00 0.00 32 ARG A O 13
ATOM 6582 N N . SER A 1 33 ? -12.848 -6.806 0.048 1.00 0.00 33 SER A N 13
ATOM 6583 C CA . SER A 1 33 ? -13.865 -7.238 0.998 1.00 0.00 33 SER A CA 13
ATOM 6584 C C . SER A 1 33 ? -15.045 -7.847 0.246 1.00 0.00 33 SER A C 13
ATOM 6592 N N . ALA A 1 1 ? -15.561 0.056 2.910 1.00 0.00 1 ALA A N 14
ATOM 6593 C CA . ALA A 1 1 ? -15.705 0.823 1.654 1.00 0.00 1 ALA A CA 14
ATOM 6594 C C . ALA A 1 1 ? -15.103 2.214 1.800 1.00 0.00 1 ALA A C 14
ATOM 6595 O O . ALA A 1 1 ? -15.734 3.120 2.347 1.00 0.00 1 ALA A O 14
ATOM 6601 N N . SER A 1 2 ? -13.879 2.375 1.322 1.00 0.00 2 SER A N 14
ATOM 6602 C CA . SER A 1 2 ? -13.186 3.661 1.364 1.00 0.00 2 SER A CA 14
ATOM 6603 C C . SER A 1 2 ? -12.089 3.702 0.294 1.00 0.00 2 SER A C 14
ATOM 6604 O O . SER A 1 2 ? -10.899 3.718 0.619 1.00 0.00 2 SER A O 14
ATOM 6612 N N . PRO A 1 3 ? -12.476 3.707 -1.001 1.00 0.00 3 PRO A N 14
ATOM 6613 C CA . PRO A 1 3 ? -11.522 3.685 -2.122 1.00 0.00 3 PRO A CA 14
ATOM 6614 C C . PRO A 1 3 ? -10.419 4.742 -2.017 1.00 0.00 3 PRO A C 14
ATOM 6615 O O . PRO A 1 3 ? -9.269 4.482 -2.381 1.00 0.00 3 PRO A O 14
ATOM 6626 N N . GLN A 1 4 ? -10.762 5.922 -1.509 1.00 0.00 4 GLN A N 14
ATOM 6627 C CA . GLN A 1 4 ? -9.813 7.033 -1.468 1.00 0.00 4 GLN A CA 14
ATOM 6628 C C . GLN A 1 4 ? -8.649 6.749 -0.519 1.00 0.00 4 GLN A C 14
ATOM 6629 O O . GLN A 1 4 ? -7.498 7.059 -0.827 1.00 0.00 4 GLN A O 14
ATOM 6643 N N . GLN A 1 5 ? -8.941 6.155 0.631 1.00 0.00 5 GLN A N 14
ATOM 6644 C CA . GLN A 1 5 ? -7.888 5.850 1.594 1.00 0.00 5 GLN A CA 14
ATOM 6645 C C . GLN A 1 5 ? -7.112 4.617 1.156 1.00 0.00 5 GLN A C 14
ATOM 6646 O O . GLN A 1 5 ? -5.928 4.468 1.464 1.00 0.00 5 GLN A O 14
ATOM 6660 N N . ALA A 1 6 ? -7.785 3.737 0.430 1.00 0.00 6 ALA A N 14
ATOM 6661 C CA . ALA A 1 6 ? -7.141 2.554 -0.116 1.00 0.00 6 ALA A CA 14
ATOM 6662 C C . ALA A 1 6 ? -6.110 2.944 -1.162 1.00 0.00 6 ALA A C 14
ATOM 6663 O O . ALA A 1 6 ? -5.022 2.373 -1.217 1.00 0.00 6 ALA A O 14
ATOM 6670 N N . LYS A 1 7 ? -6.451 3.940 -1.972 1.00 0.00 7 LYS A N 14
ATOM 6671 C CA . LYS A 1 7 ? -5.541 4.440 -2.993 1.00 0.00 7 LYS A CA 14
ATOM 6672 C C . LYS A 1 7 ? -4.289 5.006 -2.331 1.00 0.00 7 LYS A C 14
ATOM 6673 O O . LYS A 1 7 ? -3.182 4.872 -2.848 1.00 0.00 7 LYS A O 14
ATOM 6692 N N . TYR A 1 8 ? -4.483 5.613 -1.164 1.00 0.00 8 TYR A N 14
ATOM 6693 C CA . TYR A 1 8 ? -3.383 6.162 -0.381 1.00 0.00 8 TYR A CA 14
ATOM 6694 C C . TYR A 1 8 ? -2.490 5.033 0.130 1.00 0.00 8 TYR A C 14
ATOM 6695 O O . TYR A 1 8 ? -1.266 5.133 0.095 1.00 0.00 8 TYR A O 14
ATOM 6713 N N . CYS A 1 9 ? -3.119 3.952 0.581 1.00 0.00 9 CYS A N 14
ATOM 6714 C CA . CYS A 1 9 ? -2.391 2.788 1.086 1.00 0.00 9 CYS A CA 14
ATOM 6715 C C . CYS A 1 9 ? -1.512 2.197 -0.015 1.00 0.00 9 CYS A C 14
ATOM 6716 O O . CYS A 1 9 ? -0.320 1.972 0.185 1.00 0.00 9 CYS A O 14
ATOM 6723 N N . TYR A 1 10 ? -2.102 1.994 -1.190 1.00 0.00 10 TYR A N 14
ATOM 6724 C CA . TYR A 1 10 ? -1.395 1.380 -2.314 1.00 0.00 10 TYR A CA 14
ATOM 6725 C C . TYR A 1 10 ? -0.357 2.314 -2.930 1.00 0.00 10 TYR A C 14
ATOM 6726 O O . TYR A 1 10 ? 0.564 1.858 -3.606 1.00 0.00 10 TYR A O 14
ATOM 6744 N N . GLU A 1 11 ? -0.517 3.611 -2.731 1.00 0.00 11 GLU A N 14
ATOM 6745 C CA . GLU A 1 11 ? 0.430 4.571 -3.277 1.00 0.00 11 GLU A CA 14
ATOM 6746 C C . GLU A 1 11 ? 1.598 4.815 -2.318 1.00 0.00 11 GLU A C 14
ATOM 6747 O O . GLU A 1 11 ? 2.750 4.861 -2.738 1.00 0.00 11 GLU A O 14
ATOM 6759 N N . GLN A 1 12 ? 1.303 4.964 -1.032 1.00 0.00 12 GLN A N 14
ATOM 6760 C CA . GLN A 1 12 ? 2.330 5.298 -0.051 1.00 0.00 12 GLN A CA 14
ATOM 6761 C C . GLN A 1 12 ? 3.117 4.074 0.406 1.00 0.00 12 GLN A C 14
ATOM 6762 O O . GLN A 1 12 ? 4.204 4.212 0.961 1.00 0.00 12 GLN A O 14
ATOM 6776 N N . CYS A 1 13 ? 2.572 2.884 0.176 1.00 0.00 13 CYS A N 14
ATOM 6777 C CA . CYS A 1 13 ? 3.191 1.653 0.661 1.00 0.00 13 CYS A CA 14
ATOM 6778 C C . CYS A 1 13 ? 4.630 1.514 0.154 1.00 0.00 13 CYS A C 14
ATOM 6779 O O . CYS A 1 13 ? 5.562 1.381 0.951 1.00 0.00 13 CYS A O 14
ATOM 6786 N N . ASN A 1 14 ? 4.818 1.572 -1.161 1.00 0.00 14 ASN A N 14
ATOM 6787 C CA . ASN A 1 14 ? 6.165 1.477 -1.738 1.00 0.00 14 ASN A CA 14
ATOM 6788 C C . ASN A 1 14 ? 6.967 2.741 -1.435 1.00 0.00 14 ASN A C 14
ATOM 6789 O O . ASN A 1 14 ? 8.192 2.698 -1.339 1.00 0.00 14 ASN A O 14
ATOM 6800 N N . VAL A 1 15 ? 6.272 3.863 -1.275 1.00 0.00 15 VAL A N 14
ATOM 6801 C CA . VAL A 1 15 ? 6.923 5.133 -0.975 1.00 0.00 15 VAL A CA 14
ATOM 6802 C C . VAL A 1 15 ? 7.591 5.085 0.397 1.00 0.00 15 VAL A C 14
ATOM 6803 O O . VAL A 1 15 ? 8.701 5.589 0.575 1.00 0.00 15 VAL A O 14
ATOM 6816 N N . ASN A 1 16 ? 6.919 4.471 1.367 1.00 0.00 16 ASN A N 14
ATOM 6817 C CA . ASN A 1 16 ? 7.500 4.316 2.695 1.00 0.00 16 ASN A CA 14
ATOM 6818 C C . ASN A 1 16 ? 8.660 3.335 2.630 1.00 0.00 16 ASN A C 14
ATOM 6819 O O . ASN A 1 16 ? 9.823 3.739 2.682 1.00 0.00 16 ASN A O 14
ATOM 6830 N N . LYS A 1 17 ? 8.323 2.048 2.502 1.00 0.00 17 LYS A N 14
ATOM 6831 C CA . LYS A 1 17 ? 9.290 0.994 2.210 1.00 0.00 17 LYS A CA 14
ATOM 6832 C C . LYS A 1 17 ? 8.603 -0.380 2.227 1.00 0.00 17 LYS A C 14
ATOM 6833 O O . LYS A 1 17 ? 8.594 -1.065 3.246 1.00 0.00 17 LYS A O 14
ATOM 6852 N N . VAL A 1 18 ? 8.005 -0.794 1.109 1.00 0.00 18 VAL A N 14
ATOM 6853 C CA . VAL A 1 18 ? 7.454 -2.146 1.010 1.00 0.00 18 VAL A CA 14
ATOM 6854 C C . VAL A 1 18 ? 7.527 -2.629 -0.438 1.00 0.00 18 VAL A C 14
ATOM 6855 O O . VAL A 1 18 ? 7.401 -1.833 -1.372 1.00 0.00 18 VAL A O 14
ATOM 6868 N N . PRO A 1 19 ? 7.785 -3.926 -0.640 1.00 0.00 19 PRO A N 14
ATOM 6869 C CA . PRO A 1 19 ? 7.634 -4.573 -1.944 1.00 0.00 19 PRO A CA 14
ATOM 6870 C C . PRO A 1 19 ? 6.164 -4.661 -2.359 1.00 0.00 19 PRO A C 14
ATOM 6871 O O . PRO A 1 19 ? 5.284 -4.652 -1.493 1.00 0.00 19 PRO A O 14
ATOM 6882 N N . PHE A 1 20 ? 5.888 -4.735 -3.658 1.00 0.00 20 PHE A N 14
ATOM 6883 C CA . PHE A 1 20 ? 4.507 -4.768 -4.148 1.00 0.00 20 PHE A CA 14
ATOM 6884 C C . PHE A 1 20 ? 3.685 -5.851 -3.442 1.00 0.00 20 PHE A C 14
ATOM 6885 O O . PHE A 1 20 ? 2.559 -5.596 -3.005 1.00 0.00 20 PHE A O 14
ATOM 6902 N N . ASP A 1 21 ? 4.258 -7.045 -3.313 1.00 0.00 21 ASP A N 14
ATOM 6903 C CA . ASP A 1 21 ? 3.566 -8.160 -2.667 1.00 0.00 21 ASP A CA 14
ATOM 6904 C C . ASP A 1 21 ? 3.188 -7.811 -1.228 1.00 0.00 21 ASP A C 14
ATOM 6905 O O . ASP A 1 21 ? 2.093 -8.135 -0.770 1.00 0.00 21 ASP A O 14
ATOM 6914 N N . GLN A 1 22 ? 4.085 -7.127 -0.530 1.00 0.00 22 GLN A N 14
ATOM 6915 C CA . GLN A 1 22 ? 3.814 -6.661 0.822 1.00 0.00 22 GLN A CA 14
ATOM 6916 C C . GLN A 1 22 ? 2.715 -5.599 0.811 1.00 0.00 22 GLN A C 14
ATOM 6917 O O . GLN A 1 22 ? 1.867 -5.558 1.704 1.00 0.00 22 GLN A O 14
ATOM 6931 N N . CYS A 1 23 ? 2.734 -4.745 -0.210 1.00 0.00 23 CYS A N 14
ATOM 6932 C CA . CYS A 1 23 ? 1.720 -3.695 -0.347 1.00 0.00 23 CYS A CA 14
ATOM 6933 C C . CYS A 1 23 ? 0.342 -4.326 -0.448 1.00 0.00 23 CYS A C 14
ATOM 6934 O O . CYS A 1 23 ? -0.605 -3.893 0.214 1.00 0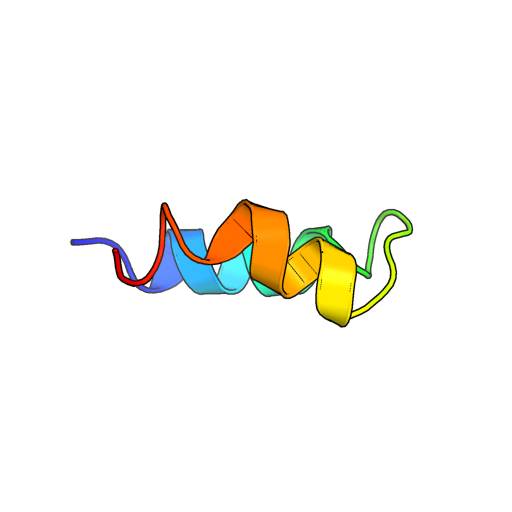.00 23 CYS A O 14
ATOM 6941 N N . TYR A 1 24 ? 0.244 -5.372 -1.260 1.00 0.00 24 TYR A N 14
ATOM 6942 C CA . TYR A 1 24 ? -0.992 -6.120 -1.380 1.00 0.00 24 TYR A CA 14
ATOM 6943 C C . TYR A 1 24 ? -1.376 -6.724 -0.034 1.00 0.00 24 TYR A C 14
ATOM 6944 O O . TYR A 1 24 ? -2.530 -6.675 0.359 1.00 0.00 24 TYR A O 14
ATOM 6962 N N . GLN A 1 25 ? -0.394 -7.240 0.694 1.00 0.00 25 GLN A N 14
ATOM 6963 C CA . GLN A 1 25 ? -0.666 -7.946 1.949 1.00 0.00 25 GLN A CA 14
ATOM 6964 C C . GLN A 1 25 ? -1.313 -7.020 2.970 1.00 0.00 25 GLN A C 14
ATOM 6965 O O . GLN A 1 25 ? -2.221 -7.421 3.699 1.00 0.00 25 GLN A O 14
ATOM 6979 N N . MET A 1 26 ? -0.850 -5.782 3.015 1.00 0.00 26 MET A N 14
ATOM 6980 C CA . MET A 1 26 ? -1.342 -4.831 3.996 1.00 0.00 26 MET A CA 14
ATOM 6981 C C . MET A 1 26 ? -2.642 -4.167 3.544 1.00 0.00 26 MET A C 14
ATOM 6982 O O . MET A 1 26 ? -3.592 -4.063 4.318 1.00 0.00 26 MET A O 14
ATOM 6996 N N . CYS A 1 27 ? -2.692 -3.726 2.296 1.00 0.00 27 CYS A N 14
ATOM 6997 C CA . CYS A 1 27 ? -3.826 -2.930 1.832 1.00 0.00 27 CYS A CA 14
ATOM 6998 C C . CYS A 1 27 ? -5.001 -3.786 1.334 1.00 0.00 27 CYS A C 14
ATOM 6999 O O . CYS A 1 27 ? -6.113 -3.272 1.195 1.00 0.00 27 CYS A O 14
ATOM 7006 N N . SER A 1 28 ? -4.781 -5.075 1.066 1.00 0.00 28 SER A N 14
ATOM 7007 C CA . SER A 1 28 ? -5.871 -5.926 0.573 1.00 0.00 28 SER A CA 14
ATOM 7008 C C . SER A 1 28 ? -7.023 -6.068 1.588 1.00 0.00 28 SER A C 14
ATOM 7009 O O . SER A 1 28 ? -8.177 -5.906 1.199 1.00 0.00 28 SER A O 14
ATOM 7017 N N . PRO A 1 29 ? -6.762 -6.352 2.895 1.00 0.00 29 PRO A N 14
ATOM 7018 C CA . PRO A 1 29 ? -7.836 -6.434 3.907 1.00 0.00 29 PRO A CA 14
ATOM 7019 C C . PRO A 1 29 ? -8.609 -5.123 4.058 1.00 0.00 29 PRO A C 14
ATOM 7020 O O . PRO A 1 29 ? -9.692 -5.085 4.643 1.00 0.00 29 PRO A O 14
ATOM 7031 N N . LEU A 1 30 ? -8.037 -4.055 3.530 1.00 0.00 30 LEU A N 14
ATOM 7032 C CA . LEU A 1 30 ? -8.656 -2.739 3.565 1.00 0.00 30 LEU A CA 14
ATOM 7033 C C . LEU A 1 30 ? -9.586 -2.591 2.366 1.00 0.00 30 LEU A C 14
ATOM 7034 O O . LEU A 1 30 ? -10.788 -2.372 2.513 1.00 0.00 30 LEU A O 14
ATOM 7050 N N . GLU A 1 31 ? -9.006 -2.725 1.185 1.00 0.00 31 GLU A N 14
ATOM 7051 C CA . GLU A 1 31 ? -9.719 -2.498 -0.070 1.00 0.00 31 GLU A CA 14
ATOM 7052 C C . GLU A 1 31 ? -10.741 -3.603 -0.328 1.00 0.00 31 GLU A C 14
ATOM 7053 O O . GLU A 1 31 ? -11.886 -3.330 -0.697 1.00 0.00 31 GLU A O 14
ATOM 7065 N N . ARG A 1 32 ? -10.339 -4.842 -0.105 1.00 0.00 32 ARG A N 14
ATOM 7066 C CA . ARG A 1 32 ? -11.160 -5.974 -0.492 1.00 0.00 32 ARG A CA 14
ATOM 7067 C C . ARG A 1 32 ? -11.195 -7.024 0.611 1.00 0.00 32 ARG A C 14
ATOM 7068 O O . ARG A 1 32 ? -10.297 -7.858 0.717 1.00 0.00 32 ARG A O 14
ATOM 7089 N N . SER A 1 33 ? -12.228 -6.976 1.431 1.00 0.00 33 SER A N 14
ATOM 7090 C CA . SER A 1 33 ? -12.404 -7.959 2.486 1.00 0.00 33 SER A CA 14
ATOM 7091 C C . SER A 1 33 ? -13.892 -8.219 2.688 1.00 0.00 33 SER A C 14
ATOM 7099 N N . ALA A 1 1 ? -15.634 -0.522 2.978 1.00 0.00 1 ALA A N 15
ATOM 7100 C CA . ALA A 1 1 ? -15.871 0.520 1.955 1.00 0.00 1 ALA A CA 15
ATOM 7101 C C . ALA A 1 1 ? -14.912 1.691 2.138 1.00 0.00 1 ALA A C 15
ATOM 7102 O O . ALA A 1 1 ? -15.170 2.594 2.937 1.00 0.00 1 ALA A O 15
ATOM 7108 N N . SER A 1 2 ? -13.803 1.667 1.407 1.00 0.00 2 SER A N 15
ATOM 7109 C CA . SER A 1 2 ? -12.838 2.765 1.443 1.00 0.00 2 SER A CA 15
ATOM 7110 C C . SER A 1 2 ? -11.894 2.709 0.227 1.00 0.00 2 SER A C 15
ATOM 7111 O O . SER A 1 2 ? -10.673 2.725 0.387 1.00 0.00 2 SER A O 15
ATOM 7119 N N . PRO A 1 3 ? -12.442 2.656 -1.011 1.00 0.00 3 PRO A N 15
ATOM 7120 C CA . PRO A 1 3 ? -11.631 2.522 -2.235 1.00 0.00 3 PRO A CA 15
ATOM 7121 C C . PRO A 1 3 ? -10.582 3.624 -2.403 1.00 0.00 3 PRO A C 15
ATOM 7122 O O . PRO A 1 3 ? -9.398 3.342 -2.592 1.00 0.00 3 PRO A O 15
ATOM 7133 N N . GLN A 1 4 ? -11.016 4.877 -2.322 1.00 0.00 4 GLN A N 15
ATOM 7134 C CA . GLN A 1 4 ? -10.127 6.012 -2.565 1.00 0.00 4 GLN A CA 15
ATOM 7135 C C . GLN A 1 4 ? -9.032 6.101 -1.512 1.00 0.00 4 GLN A C 15
ATOM 7136 O O . GLN A 1 4 ? -7.869 6.327 -1.835 1.00 0.00 4 GLN A O 15
ATOM 7150 N N . GLN A 1 5 ? -9.406 5.921 -0.255 1.00 0.00 5 GLN A N 15
ATOM 7151 C CA . GLN A 1 5 ? -8.442 5.963 0.841 1.00 0.00 5 GLN A CA 15
ATOM 7152 C C . GLN A 1 5 ? -7.468 4.793 0.756 1.00 0.00 5 GLN A C 15
ATOM 7153 O O . GLN A 1 5 ? -6.320 4.896 1.188 1.00 0.00 5 GLN A O 15
ATOM 7167 N N . ALA A 1 6 ? -7.926 3.683 0.194 1.00 0.00 6 ALA A N 15
ATOM 7168 C CA . ALA A 1 6 ? -7.063 2.528 -0.012 1.00 0.00 6 ALA A CA 15
ATOM 7169 C C . ALA A 1 6 ? -5.958 2.853 -1.006 1.00 0.00 6 ALA A C 15
ATOM 7170 O O . ALA A 1 6 ? -4.840 2.350 -0.890 1.00 0.00 6 ALA A O 15
ATOM 7177 N N . LYS A 1 7 ? -6.271 3.710 -1.971 1.00 0.00 7 LYS A N 15
ATOM 7178 C CA . LYS A 1 7 ? -5.286 4.146 -2.952 1.00 0.00 7 LYS A CA 15
ATOM 7179 C C . LYS A 1 7 ? -4.131 4.862 -2.253 1.00 0.00 7 LYS A C 15
ATOM 7180 O O . LYS A 1 7 ? -2.981 4.781 -2.683 1.00 0.00 7 LYS A O 15
ATOM 7199 N N . TYR A 1 8 ? -4.448 5.538 -1.153 1.00 0.00 8 TYR A N 15
ATOM 7200 C CA . TYR A 1 8 ? -3.445 6.236 -0.361 1.00 0.00 8 TYR A CA 15
ATOM 7201 C C . TYR A 1 8 ? -2.502 5.236 0.307 1.00 0.00 8 TYR A C 15
ATOM 7202 O O . TYR A 1 8 ? -1.305 5.489 0.449 1.00 0.00 8 TYR A O 15
ATOM 7220 N N . CYS A 1 9 ? -3.044 4.101 0.724 1.00 0.00 9 CYS A N 15
ATOM 7221 C CA . CYS A 1 9 ? -2.216 3.025 1.257 1.00 0.00 9 CYS A CA 15
ATOM 7222 C C . CYS A 1 9 ? -1.268 2.514 0.181 1.00 0.00 9 CYS A C 15
ATOM 7223 O O . CYS A 1 9 ? -0.057 2.439 0.388 1.00 0.00 9 CYS A O 15
ATOM 7230 N N . TYR A 1 10 ? -1.831 2.204 -0.979 1.00 0.00 10 TYR A N 15
ATOM 7231 C CA . TYR A 1 10 ? -1.069 1.636 -2.084 1.00 0.00 10 TYR A CA 15
ATOM 7232 C C . TYR A 1 10 ? -0.030 2.614 -2.625 1.00 0.00 10 TYR A C 15
ATOM 7233 O O . TYR A 1 10 ? 0.981 2.200 -3.188 1.00 0.00 10 TYR A O 15
ATOM 7251 N N . GLU A 1 11 ? -0.272 3.906 -2.471 1.00 0.00 11 GLU A N 15
ATOM 7252 C CA . GLU A 1 11 ? 0.697 4.891 -2.911 1.00 0.00 11 GLU A CA 15
ATOM 7253 C C . GLU A 1 11 ? 1.836 5.017 -1.893 1.00 0.00 11 GLU A C 15
ATOM 7254 O O . GLU A 1 11 ? 3.005 4.901 -2.250 1.00 0.00 11 GLU A O 15
ATOM 7266 N N . GLN A 1 12 ? 1.493 5.195 -0.617 1.00 0.00 12 GLN A N 15
ATOM 7267 C CA . GLN A 1 12 ? 2.491 5.442 0.415 1.00 0.00 12 GLN A CA 15
ATOM 7268 C C . GLN A 1 12 ? 3.292 4.193 0.757 1.00 0.00 12 GLN A C 15
ATOM 7269 O O . GLN A 1 12 ? 4.429 4.300 1.206 1.00 0.00 12 GLN A O 15
ATOM 7283 N N . CYS A 1 13 ? 2.713 3.019 0.540 1.00 0.00 13 CYS A N 15
ATOM 7284 C CA . CYS A 1 13 ? 3.393 1.771 0.876 1.00 0.00 13 CYS A CA 15
ATOM 7285 C C . CYS A 1 13 ? 4.709 1.659 0.106 1.00 0.00 13 CYS A C 15
ATOM 7286 O O . CYS A 1 13 ? 5.758 1.367 0.684 1.00 0.00 13 CYS A O 15
ATOM 7293 N N . ASN A 1 14 ? 4.652 1.920 -1.193 1.00 0.00 14 ASN A N 15
ATOM 7294 C CA . ASN A 1 14 ? 5.851 1.885 -2.034 1.00 0.00 14 ASN A CA 15
ATOM 7295 C C . ASN A 1 14 ? 6.725 3.114 -1.783 1.00 0.00 14 ASN A C 15
ATOM 7296 O O . ASN A 1 14 ? 7.946 3.051 -1.923 1.00 0.00 14 ASN A O 15
ATOM 7307 N N . VAL A 1 15 ? 6.101 4.223 -1.395 1.00 0.00 15 VAL A N 15
ATOM 7308 C CA . VAL A 1 15 ? 6.834 5.454 -1.123 1.00 0.00 15 VAL A CA 15
ATOM 7309 C C . VAL A 1 15 ? 7.700 5.301 0.122 1.00 0.00 15 VAL A C 15
ATOM 7310 O O . VAL A 1 15 ? 8.840 5.767 0.151 1.00 0.00 15 VAL A O 15
ATOM 7323 N N . ASN A 1 16 ? 7.167 4.645 1.150 1.00 0.00 16 ASN A N 15
ATOM 7324 C CA . ASN A 1 16 ? 7.933 4.445 2.372 1.00 0.00 16 ASN A CA 15
ATOM 7325 C C . ASN A 1 16 ? 9.052 3.446 2.111 1.00 0.00 16 ASN A C 15
ATOM 7326 O O . ASN A 1 16 ? 10.205 3.842 1.955 1.00 0.00 16 ASN A O 15
ATOM 7337 N N . LYS A 1 17 ? 8.688 2.160 2.044 1.00 0.00 17 LYS A N 15
ATOM 7338 C CA . LYS A 1 17 ? 9.565 1.088 1.567 1.00 0.00 17 LYS A CA 15
ATOM 7339 C C . LYS A 1 17 ? 8.903 -0.272 1.775 1.00 0.00 17 LYS A C 15
ATOM 7340 O O . LYS A 1 17 ? 9.143 -0.916 2.798 1.00 0.00 17 LYS A O 15
ATOM 7359 N N . VAL A 1 18 ? 8.077 -0.725 0.838 1.00 0.00 18 VAL A N 15
ATOM 7360 C CA . VAL A 1 18 ? 7.543 -2.081 0.917 1.00 0.00 18 VAL A CA 15
ATOM 7361 C C . VAL A 1 18 ? 7.450 -2.669 -0.490 1.00 0.00 18 VAL A C 15
ATOM 7362 O O . VAL A 1 18 ? 7.191 -1.940 -1.454 1.00 0.00 18 VAL A O 15
ATOM 7375 N N . PRO A 1 19 ? 7.715 -3.972 -0.638 1.00 0.00 19 PRO A N 15
ATOM 7376 C CA . PRO A 1 19 ? 7.479 -4.688 -1.893 1.00 0.00 19 PRO A CA 15
ATOM 7377 C C . PRO A 1 19 ? 5.993 -4.690 -2.257 1.00 0.00 19 PRO A C 15
ATOM 7378 O O . PRO A 1 19 ? 5.143 -4.591 -1.369 1.00 0.00 19 PRO A O 15
ATOM 7389 N N . PHE A 1 20 ? 5.671 -4.798 -3.541 1.00 0.00 20 PHE A N 15
ATOM 7390 C CA . PHE A 1 20 ? 4.277 -4.756 -3.977 1.00 0.00 20 PHE A CA 15
ATOM 7391 C C . PHE A 1 20 ? 3.455 -5.843 -3.285 1.00 0.00 20 PHE A C 15
ATOM 7392 O O . PHE A 1 20 ? 2.340 -5.584 -2.827 1.00 0.00 20 PHE A O 15
ATOM 7409 N N . ASP A 1 21 ? 4.016 -7.048 -3.192 1.00 0.00 21 ASP A N 15
ATOM 7410 C CA . ASP A 1 21 ? 3.338 -8.162 -2.529 1.00 0.00 21 ASP A CA 15
ATOM 7411 C C . ASP A 1 21 ? 2.993 -7.808 -1.084 1.00 0.00 21 ASP A C 15
ATOM 7412 O O . ASP A 1 21 ? 1.904 -8.122 -0.604 1.00 0.00 21 ASP A O 15
ATOM 7421 N N . GLN A 1 22 ? 3.916 -7.136 -0.405 1.00 0.00 22 GLN A N 15
ATOM 7422 C CA . GLN A 1 22 ? 3.688 -6.683 0.957 1.00 0.00 22 GLN A CA 15
ATOM 7423 C C . GLN A 1 22 ? 2.583 -5.631 0.993 1.00 0.00 22 GLN A C 15
ATOM 7424 O O . GLN A 1 22 ? 1.719 -5.652 1.872 1.00 0.00 22 GLN A O 15
ATOM 7438 N N . CYS A 1 23 ? 2.608 -4.721 0.025 1.00 0.00 23 CYS A N 15
ATOM 7439 C CA . CYS A 1 23 ? 1.588 -3.677 -0.062 1.00 0.00 23 CYS A CA 15
ATOM 7440 C C . CYS A 1 23 ? 0.217 -4.313 -0.234 1.00 0.00 23 CYS A C 15
ATOM 7441 O O . CYS A 1 23 ? -0.755 -3.921 0.421 1.00 0.00 23 CYS A O 15
ATOM 7448 N N . TYR A 1 24 ? 0.156 -5.318 -1.098 1.00 0.00 24 TYR A N 15
ATOM 7449 C CA . TYR A 1 24 ? -1.067 -6.066 -1.320 1.00 0.00 24 TYR A CA 15
ATOM 7450 C C . TYR A 1 24 ? -1.505 -6.757 -0.037 1.00 0.00 24 TYR A C 15
ATOM 7451 O O . TYR A 1 24 ? -2.659 -6.667 0.350 1.00 0.00 24 TYR A O 15
ATOM 7469 N N . GLN A 1 25 ? -0.572 -7.397 0.652 1.00 0.00 25 GLN A N 15
ATOM 7470 C CA . GLN A 1 25 ? -0.917 -8.207 1.820 1.00 0.00 25 GLN A CA 15
ATOM 7471 C C . GLN A 1 25 ? -1.482 -7.349 2.942 1.00 0.00 25 GLN A C 15
ATOM 7472 O O . GLN A 1 25 ? -2.332 -7.801 3.708 1.00 0.00 25 GLN A O 15
ATOM 7486 N N . MET A 1 26 ? -1.026 -6.112 3.026 1.00 0.00 26 MET A N 15
ATOM 7487 C CA . MET A 1 26 ? -1.457 -5.226 4.090 1.00 0.00 26 MET A CA 15
ATOM 7488 C C . MET A 1 26 ? -2.845 -4.648 3.813 1.00 0.00 26 MET A C 15
ATOM 7489 O O . MET A 1 26 ? -3.730 -4.725 4.666 1.00 0.00 26 MET A O 15
ATOM 7503 N N . CYS A 1 27 ? -3.053 -4.097 2.625 1.00 0.00 27 CYS A N 15
ATOM 7504 C CA . CYS A 1 27 ? -4.289 -3.362 2.360 1.00 0.00 27 CYS A CA 15
ATOM 7505 C C . CYS A 1 27 ? -5.272 -4.093 1.442 1.00 0.00 27 CYS A C 15
ATOM 7506 O O . CYS A 1 27 ? -6.298 -3.522 1.072 1.00 0.00 27 CYS A O 15
ATOM 7513 N N . SER A 1 28 ? -4.989 -5.337 1.068 1.00 0.00 28 SER A N 15
ATOM 7514 C CA . SER A 1 28 ? -5.996 -6.135 0.369 1.00 0.00 28 SER A CA 15
ATOM 7515 C C . SER A 1 28 ? -7.268 -6.305 1.226 1.00 0.00 28 SER A C 15
ATOM 7516 O O . SER A 1 28 ? -8.367 -6.086 0.720 1.00 0.00 28 SER A O 15
ATOM 7524 N N . PRO A 1 29 ? -7.163 -6.665 2.537 1.00 0.00 29 PRO A N 15
ATOM 7525 C CA . PRO A 1 29 ? -8.338 -6.728 3.426 1.00 0.00 29 PRO A CA 15
ATOM 7526 C C . PRO A 1 29 ? -8.999 -5.364 3.634 1.00 0.00 29 PRO A C 15
ATOM 7527 O O . PRO A 1 29 ? -10.130 -5.279 4.106 1.00 0.00 29 PRO A O 15
ATOM 7538 N N . LEU A 1 30 ? -8.287 -4.304 3.274 1.00 0.00 30 LEU A N 15
ATOM 7539 C CA . LEU A 1 30 ? -8.797 -2.944 3.415 1.00 0.00 30 LEU A CA 15
ATOM 7540 C C . LEU A 1 30 ? -9.787 -2.665 2.293 1.00 0.00 30 LEU A C 15
ATOM 7541 O O . LEU A 1 30 ? -10.946 -2.323 2.535 1.00 0.00 30 LEU A O 15
ATOM 7557 N N . GLU A 1 31 ? -9.319 -2.836 1.067 1.00 0.00 31 GLU A N 15
ATOM 7558 C CA . GLU A 1 31 ? -10.114 -2.504 -0.107 1.00 0.00 31 GLU A CA 15
ATOM 7559 C C . GLU A 1 31 ? -11.136 -3.608 -0.363 1.00 0.00 31 GLU A C 15
ATOM 7560 O O . GLU A 1 31 ? -12.325 -3.437 -0.102 1.00 0.00 31 GLU A O 15
ATOM 7572 N N . ARG A 1 32 ? -10.649 -4.752 -0.815 1.00 0.00 32 ARG A N 15
ATOM 7573 C CA . ARG A 1 32 ? -11.491 -5.911 -1.098 1.00 0.00 32 ARG A CA 15
ATOM 7574 C C . ARG A 1 32 ? -10.633 -7.165 -1.099 1.00 0.00 32 ARG A C 15
ATOM 7575 O O . ARG A 1 32 ? -9.625 -7.229 -1.804 1.00 0.00 32 ARG A O 15
ATOM 7596 N N . SER A 1 33 ? -11.025 -8.151 -0.310 1.00 0.00 33 SER A N 15
ATOM 7597 C CA . SER A 1 33 ? -10.260 -9.383 -0.197 1.00 0.00 33 SER A CA 15
ATOM 7598 C C . SER A 1 33 ? -11.209 -10.575 -0.211 1.00 0.00 33 SER A C 15
ATOM 7606 N N . ALA A 1 1 ? -17.001 2.401 0.756 1.00 0.00 1 ALA A N 16
ATOM 7607 C CA . ALA A 1 1 ? -17.361 3.386 -0.286 1.00 0.00 1 ALA A CA 16
ATOM 7608 C C . ALA A 1 1 ? -16.350 4.528 -0.319 1.00 0.00 1 ALA A C 16
ATOM 7609 O O . ALA A 1 1 ? -16.714 5.701 -0.226 1.00 0.00 1 ALA A O 16
ATOM 7615 N N . SER A 1 2 ? -15.079 4.180 -0.460 1.00 0.00 2 SER A N 16
ATOM 7616 C CA . SER A 1 2 ? -14.007 5.169 -0.477 1.00 0.00 2 SER A CA 16
ATOM 7617 C C . SER A 1 2 ? -12.731 4.545 -1.045 1.00 0.00 2 SER A C 16
ATOM 7618 O O . SER A 1 2 ? -11.766 4.319 -0.314 1.00 0.00 2 SER A O 16
ATOM 7626 N N . PRO A 1 3 ? -12.701 4.250 -2.360 1.00 0.00 3 PRO A N 16
ATOM 7627 C CA . PRO A 1 3 ? -11.535 3.619 -2.997 1.00 0.00 3 PRO A CA 16
ATOM 7628 C C . PRO A 1 3 ? -10.254 4.447 -2.848 1.00 0.00 3 PRO A C 16
ATOM 7629 O O . PRO A 1 3 ? -9.146 3.939 -3.037 1.00 0.00 3 PRO A O 16
ATOM 7640 N N . GLN A 1 4 ? -10.412 5.721 -2.501 1.00 0.00 4 GLN A N 16
ATOM 7641 C CA . GLN A 1 4 ? -9.271 6.612 -2.301 1.00 0.00 4 GLN A CA 16
ATOM 7642 C C . GLN A 1 4 ? -8.427 6.183 -1.102 1.00 0.00 4 GLN A C 16
ATOM 7643 O O . GLN A 1 4 ? -7.217 6.405 -1.080 1.00 0.00 4 GLN A O 16
ATOM 7657 N N . GLN A 1 5 ? -9.062 5.565 -0.112 1.00 0.00 5 GLN A N 16
ATOM 7658 C CA . GLN A 1 5 ? -8.351 5.129 1.089 1.00 0.00 5 GLN A CA 16
ATOM 7659 C C . GLN A 1 5 ? -7.399 3.989 0.753 1.00 0.00 5 GLN A C 16
ATOM 7660 O O . GLN A 1 5 ? -6.281 3.918 1.262 1.00 0.00 5 GLN A O 16
ATOM 7674 N N . ALA A 1 6 ? -7.851 3.107 -0.123 1.00 0.00 6 ALA A N 16
ATOM 7675 C CA . ALA A 1 6 ? -7.026 2.008 -0.594 1.00 0.00 6 ALA A CA 16
ATOM 7676 C C . ALA A 1 6 ? -5.916 2.532 -1.489 1.00 0.00 6 ALA A C 16
ATOM 7677 O O . ALA A 1 6 ? -4.773 2.084 -1.406 1.00 0.00 6 ALA A O 16
ATOM 7684 N N . LYS A 1 7 ? -6.257 3.511 -2.319 1.00 0.00 7 LYS A N 16
ATOM 7685 C CA . LYS A 1 7 ? -5.294 4.122 -3.226 1.00 0.00 7 LYS A CA 16
ATOM 7686 C C . LYS A 1 7 ? -4.198 4.835 -2.433 1.00 0.00 7 LYS A C 16
ATOM 7687 O O . LYS A 1 7 ? -3.031 4.817 -2.817 1.00 0.00 7 LYS A O 16
ATOM 7706 N N . TYR A 1 8 ? -4.585 5.443 -1.314 1.00 0.00 8 TYR A N 16
ATOM 7707 C CA . TYR A 1 8 ? -3.629 6.094 -0.427 1.00 0.00 8 TYR A CA 16
ATOM 7708 C C . TYR A 1 8 ? -2.645 5.070 0.128 1.00 0.00 8 TYR A C 16
ATOM 7709 O O . TYR A 1 8 ? -1.445 5.333 0.235 1.00 0.00 8 TYR A O 16
ATOM 7727 N N . CYS A 1 9 ? -3.167 3.900 0.472 1.00 0.00 9 CYS A N 16
ATOM 7728 C CA . CYS A 1 9 ? -2.349 2.814 0.999 1.00 0.00 9 CYS A CA 16
ATOM 7729 C C . CYS A 1 9 ? -1.349 2.343 -0.054 1.00 0.00 9 CYS A C 16
ATOM 7730 O O . CYS A 1 9 ? -0.151 2.268 0.211 1.00 0.00 9 CYS A O 16
ATOM 7737 N N . TYR A 1 10 ? -1.845 2.064 -1.259 1.00 0.00 10 TYR A N 16
ATOM 7738 C CA . TYR A 1 10 ? -0.994 1.611 -2.360 1.00 0.00 10 TYR A CA 16
ATOM 7739 C C . TYR A 1 10 ? 0.008 2.687 -2.770 1.00 0.00 10 TYR A C 16
ATOM 7740 O O . TYR A 1 10 ? 1.056 2.389 -3.346 1.00 0.00 10 TYR A O 16
ATOM 7758 N N . GLU A 1 11 ? -0.321 3.937 -2.489 1.00 0.00 11 GLU A N 16
ATOM 7759 C CA . GLU A 1 11 ? 0.585 5.034 -2.769 1.00 0.00 11 GLU A CA 16
ATOM 7760 C C . GLU A 1 11 ? 1.738 5.032 -1.771 1.00 0.00 11 GLU A C 16
ATOM 7761 O O . GLU A 1 11 ? 2.893 4.840 -2.137 1.00 0.00 11 GLU A O 16
ATOM 7773 N N . GLN A 1 12 ? 1.407 5.212 -0.499 1.00 0.00 12 GLN A N 16
ATOM 7774 C CA . GLN A 1 12 ? 2.415 5.408 0.535 1.00 0.00 12 GLN A CA 16
ATOM 7775 C C . GLN A 1 12 ? 3.180 4.128 0.868 1.00 0.00 12 GLN A C 16
ATOM 7776 O O . GLN A 1 12 ? 4.285 4.196 1.400 1.00 0.00 12 GLN A O 16
ATOM 7790 N N . CYS A 1 13 ? 2.614 2.969 0.535 1.00 0.00 13 CYS A N 16
ATOM 7791 C CA . CYS A 1 13 ? 3.219 1.694 0.918 1.00 0.00 13 CYS A CA 16
ATOM 7792 C C . CYS A 1 13 ? 4.633 1.553 0.349 1.00 0.00 13 CYS A C 16
ATOM 7793 O O . CYS A 1 13 ? 5.602 1.442 1.101 1.00 0.00 13 CYS A O 16
ATOM 7800 N N . ASN A 1 14 ? 4.760 1.574 -0.972 1.00 0.00 14 ASN A N 16
ATOM 7801 C CA . ASN A 1 14 ? 6.076 1.468 -1.602 1.00 0.00 14 ASN A CA 16
ATOM 7802 C C . ASN A 1 14 ? 6.894 2.736 -1.383 1.00 0.00 14 ASN A C 16
ATOM 7803 O O . ASN A 1 14 ? 8.121 2.685 -1.364 1.00 0.00 14 ASN A O 16
ATOM 7814 N N . VAL A 1 15 ? 6.210 3.867 -1.223 1.00 0.00 15 VAL A N 16
ATOM 7815 C CA . VAL A 1 15 ? 6.878 5.133 -0.943 1.00 0.00 15 VAL A CA 16
ATOM 7816 C C . VAL A 1 15 ? 7.698 5.034 0.338 1.00 0.00 15 VAL A C 16
ATOM 7817 O O . VAL A 1 15 ? 8.837 5.507 0.390 1.00 0.00 15 VAL A O 16
ATOM 7830 N N . ASN A 1 16 ? 7.130 4.414 1.368 1.00 0.00 16 ASN A N 16
ATOM 7831 C CA . ASN A 1 16 ? 7.860 4.227 2.612 1.00 0.00 16 ASN A CA 16
ATOM 7832 C C . ASN A 1 16 ? 8.967 3.205 2.400 1.00 0.00 16 ASN A C 16
ATOM 7833 O O . ASN A 1 16 ? 10.137 3.574 2.286 1.00 0.00 16 ASN A O 16
ATOM 7844 N N . LYS A 1 17 ? 8.582 1.931 2.312 1.00 0.00 17 LYS A N 16
ATOM 7845 C CA . LYS A 1 17 ? 9.484 0.862 1.894 1.00 0.00 17 LYS A CA 16
ATOM 7846 C C . LYS A 1 17 ? 8.784 -0.501 1.968 1.00 0.00 17 LYS A C 16
ATOM 7847 O O . LYS A 1 17 ? 8.924 -1.228 2.952 1.00 0.00 17 LYS A O 16
ATOM 7866 N N . VAL A 1 18 ? 8.044 -0.873 0.927 1.00 0.00 18 VAL A N 16
ATOM 7867 C CA . VAL A 1 18 ? 7.458 -2.209 0.873 1.00 0.00 18 VAL A CA 16
ATOM 7868 C C . VAL A 1 18 ? 7.420 -2.692 -0.577 1.00 0.00 18 VAL A C 16
ATOM 7869 O O . VAL A 1 18 ? 7.205 -1.902 -1.501 1.00 0.00 18 VAL A O 16
ATOM 7882 N N . PRO A 1 19 ? 7.697 -3.981 -0.795 1.00 0.00 19 PRO A N 16
ATOM 7883 C CA . PRO A 1 19 ? 7.491 -4.632 -2.091 1.00 0.00 19 PRO A CA 16
ATOM 7884 C C . PRO A 1 19 ? 6.007 -4.693 -2.454 1.00 0.00 19 PRO A C 16
ATOM 7885 O O . PRO A 1 19 ? 5.159 -4.655 -1.558 1.00 0.00 19 PRO A O 16
ATOM 7896 N N . PHE A 1 20 ? 5.683 -4.773 -3.741 1.00 0.00 20 PHE A N 16
ATOM 7897 C CA . PHE A 1 20 ? 4.283 -4.757 -4.175 1.00 0.00 20 PHE A CA 16
ATOM 7898 C C . PHE A 1 20 ? 3.451 -5.808 -3.436 1.00 0.00 20 PHE A C 16
ATOM 7899 O O . PHE A 1 20 ? 2.342 -5.516 -2.977 1.00 0.00 20 PHE A O 16
ATOM 7916 N N . ASP A 1 21 ? 3.997 -7.016 -3.300 1.00 0.00 21 ASP A N 16
ATOM 7917 C CA . ASP A 1 21 ? 3.290 -8.104 -2.625 1.00 0.00 21 ASP A CA 16
ATOM 7918 C C . ASP A 1 21 ? 2.961 -7.722 -1.184 1.00 0.00 21 ASP A C 16
ATOM 7919 O O . ASP A 1 21 ? 1.871 -8.005 -0.693 1.00 0.00 21 ASP A O 16
ATOM 7928 N N . GLN A 1 22 ? 3.898 -7.051 -0.519 1.00 0.00 22 GLN A N 16
ATOM 7929 C CA . GLN A 1 22 ? 3.670 -6.573 0.835 1.00 0.00 22 GLN A CA 16
ATOM 7930 C C . GLN A 1 22 ? 2.589 -5.498 0.839 1.00 0.00 22 GLN A C 16
ATOM 7931 O O . GLN A 1 22 ? 1.745 -5.454 1.737 1.00 0.00 22 GLN A O 16
ATOM 7945 N N . CYS A 1 23 ? 2.615 -4.638 -0.174 1.00 0.00 23 CYS A N 16
ATOM 7946 C CA . CYS A 1 23 ? 1.614 -3.582 -0.297 1.00 0.00 23 CYS A CA 16
ATOM 7947 C C . CYS A 1 23 ? 0.231 -4.203 -0.421 1.00 0.00 23 CYS A C 16
ATOM 7948 O O . CYS A 1 23 ? -0.713 -3.782 0.247 1.00 0.00 23 CYS A O 16
ATOM 7955 N N . TYR A 1 24 ? 0.124 -5.230 -1.254 1.00 0.00 24 TYR A N 16
ATOM 7956 C CA . TYR A 1 24 ? -1.124 -5.956 -1.400 1.00 0.00 24 TYR A CA 16
ATOM 7957 C C . TYR A 1 24 ? -1.549 -6.562 -0.064 1.00 0.00 24 TYR A C 16
ATOM 7958 O O . TYR A 1 24 ? -2.716 -6.502 0.302 1.00 0.00 24 TYR A O 16
ATOM 7976 N N . GLN A 1 25 ? -0.589 -7.096 0.681 1.00 0.00 25 GLN A N 16
ATOM 7977 C CA . GLN A 1 25 ? -0.897 -7.822 1.912 1.00 0.00 25 GLN A CA 16
ATOM 7978 C C . GLN A 1 25 ? -1.417 -6.888 2.996 1.00 0.00 25 GLN A C 16
ATOM 7979 O O . GLN A 1 25 ? -2.164 -7.308 3.875 1.00 0.00 25 GLN A O 16
ATOM 7993 N N . MET A 1 26 ? -1.017 -5.628 2.945 1.00 0.00 26 MET A N 16
ATOM 7994 C CA . MET A 1 26 ? -1.501 -4.650 3.905 1.00 0.00 26 MET A CA 16
ATOM 7995 C C . MET A 1 26 ? -2.773 -3.957 3.404 1.00 0.00 26 MET A C 16
ATOM 7996 O O . MET A 1 26 ? -3.758 -3.847 4.134 1.00 0.00 26 MET A O 16
ATOM 8010 N N . CYS A 1 27 ? -2.754 -3.507 2.157 1.00 0.00 27 CYS A N 16
ATOM 8011 C CA . CYS A 1 27 ? -3.852 -2.707 1.622 1.00 0.00 27 CYS A CA 16
ATOM 8012 C C . CYS A 1 27 ? -5.075 -3.555 1.259 1.00 0.00 27 CYS A C 16
ATOM 8013 O O . CYS A 1 27 ? -6.199 -3.054 1.278 1.00 0.00 27 CYS A O 16
ATOM 8020 N N . SER A 1 28 ? -4.874 -4.831 0.933 1.00 0.00 28 SER A N 16
ATOM 8021 C CA . SER A 1 28 ? -6.008 -5.688 0.573 1.00 0.00 28 SER A CA 16
ATOM 8022 C C . SER A 1 28 ? -6.962 -5.890 1.765 1.00 0.00 28 SER A C 16
ATOM 8023 O O . SER A 1 28 ? -8.148 -5.609 1.629 1.00 0.00 28 SER A O 16
ATOM 8031 N N . PRO A 1 29 ? -6.487 -6.359 2.950 1.00 0.00 29 PRO A N 16
ATOM 8032 C CA . PRO A 1 29 ? -7.341 -6.469 4.150 1.00 0.00 29 PRO A CA 16
ATOM 8033 C C . PRO A 1 29 ? -7.968 -5.135 4.561 1.00 0.00 29 PRO A C 16
ATOM 8034 O O . PRO A 1 29 ? -8.969 -5.100 5.270 1.00 0.00 29 PRO A O 16
ATOM 8045 N N . LEU A 1 30 ? -7.366 -4.042 4.121 1.00 0.00 30 LEU A N 16
ATOM 8046 C CA . LEU A 1 30 ? -7.912 -2.714 4.366 1.00 0.00 30 LEU A CA 16
ATOM 8047 C C . LEU A 1 30 ? -9.185 -2.555 3.542 1.00 0.00 30 LEU A C 16
ATOM 8048 O O . LEU A 1 30 ? -10.266 -2.297 4.076 1.00 0.00 30 LEU A O 16
ATOM 8064 N N . GLU A 1 31 ? -9.037 -2.733 2.241 1.00 0.00 31 GLU A N 16
ATOM 8065 C CA . GLU A 1 31 ? -10.139 -2.555 1.302 1.00 0.00 31 GLU A CA 16
ATOM 8066 C C . GLU A 1 31 ? -11.190 -3.646 1.506 1.00 0.00 31 GLU A C 16
ATOM 8067 O O . GLU A 1 31 ? -12.378 -3.361 1.647 1.00 0.00 31 GLU A O 16
ATOM 8079 N N . ARG A 1 32 ? -10.743 -4.889 1.553 1.00 0.00 32 ARG A N 16
ATOM 8080 C CA . ARG A 1 32 ? -11.651 -6.021 1.656 1.00 0.00 32 ARG A CA 16
ATOM 8081 C C . ARG A 1 32 ? -11.121 -7.017 2.685 1.00 0.00 32 ARG A C 16
ATOM 8082 O O . ARG A 1 32 ? -10.051 -7.598 2.500 1.00 0.00 32 ARG A O 16
ATOM 8103 N N . SER A 1 33 ? -11.865 -7.217 3.759 1.00 0.00 33 SER A N 16
ATOM 8104 C CA . SER A 1 33 ? -11.407 -8.068 4.849 1.00 0.00 33 SER A CA 16
ATOM 8105 C C . SER A 1 33 ? -12.535 -8.980 5.312 1.00 0.00 33 SER A C 16
ATOM 8113 N N . ALA A 1 1 ? -15.648 0.575 1.534 1.00 0.00 1 ALA A N 17
ATOM 8114 C CA . ALA A 1 1 ? -16.142 1.763 2.264 1.00 0.00 1 ALA A CA 17
ATOM 8115 C C . ALA A 1 1 ? -15.443 3.035 1.794 1.00 0.00 1 ALA A C 17
ATOM 8116 O O . ALA A 1 1 ? -15.955 4.140 1.988 1.00 0.00 1 ALA A O 17
ATOM 8122 N N . SER A 1 2 ? -14.284 2.882 1.164 1.00 0.00 2 SER A N 17
ATOM 8123 C CA . SER A 1 2 ? -13.479 4.033 0.777 1.00 0.00 2 SER A CA 17
ATOM 8124 C C . SER A 1 2 ? -12.368 3.603 -0.185 1.00 0.00 2 SER A C 17
ATOM 8125 O O . SER A 1 2 ? -11.221 3.421 0.228 1.00 0.00 2 SER A O 17
ATOM 8133 N N . PRO A 1 3 ? -12.689 3.409 -1.480 1.00 0.00 3 PRO A N 17
ATOM 8134 C CA . PRO A 1 3 ? -11.686 3.044 -2.492 1.00 0.00 3 PRO A CA 17
ATOM 8135 C C . PRO A 1 3 ? -10.527 4.040 -2.560 1.00 0.00 3 PRO A C 17
ATOM 8136 O O . PRO A 1 3 ? -9.401 3.678 -2.911 1.00 0.00 3 PRO A O 17
ATOM 8147 N N . GLN A 1 4 ? -10.801 5.291 -2.204 1.00 0.00 4 GLN A N 17
ATOM 8148 C CA . GLN A 1 4 ? -9.782 6.335 -2.246 1.00 0.00 4 GLN A CA 17
ATOM 8149 C C . GLN A 1 4 ? -8.725 6.120 -1.172 1.00 0.00 4 GLN A C 17
ATOM 8150 O O . GLN A 1 4 ? -7.530 6.285 -1.426 1.00 0.00 4 GLN A O 17
ATOM 8164 N N . GLN A 1 5 ? -9.162 5.751 0.027 1.00 0.00 5 GLN A N 17
ATOM 8165 C CA . GLN A 1 5 ? -8.235 5.554 1.138 1.00 0.00 5 GLN A CA 17
ATOM 8166 C C . GLN A 1 5 ? -7.305 4.382 0.848 1.00 0.00 5 GLN A C 17
ATOM 8167 O O . GLN A 1 5 ? -6.151 4.363 1.279 1.00 0.00 5 GLN A O 17
ATOM 8181 N N . ALA A 1 6 ? -7.818 3.412 0.107 1.00 0.00 6 ALA A N 17
ATOM 8182 C CA . ALA A 1 6 ? -7.026 2.258 -0.295 1.00 0.00 6 ALA A CA 17
ATOM 8183 C C . ALA A 1 6 ? -5.929 2.673 -1.258 1.00 0.00 6 ALA A C 17
ATOM 8184 O O . ALA A 1 6 ? -4.807 2.179 -1.181 1.00 0.00 6 ALA A O 17
ATOM 8191 N N . LYS A 1 7 ? -6.255 3.600 -2.150 1.00 0.00 7 LYS A N 17
ATOM 8192 C CA . LYS A 1 7 ? -5.284 4.092 -3.118 1.00 0.00 7 LYS A CA 17
ATOM 8193 C C . LYS A 1 7 ? -4.161 4.833 -2.393 1.00 0.00 7 LYS A C 17
ATOM 8194 O O . LYS A 1 7 ? -3.008 4.799 -2.813 1.00 0.00 7 LYS A O 17
ATOM 8213 N N . TYR A 1 8 ? -4.514 5.478 -1.284 1.00 0.00 8 TYR A N 17
ATOM 8214 C CA . TYR A 1 8 ? -3.535 6.137 -0.425 1.00 0.00 8 TYR A CA 17
ATOM 8215 C C . TYR A 1 8 ? -2.589 5.104 0.185 1.00 0.00 8 TYR A C 17
ATOM 8216 O O . TYR A 1 8 ? -1.381 5.325 0.265 1.00 0.00 8 TYR A O 17
ATOM 8234 N N . CYS A 1 9 ? -3.152 3.972 0.600 1.00 0.00 9 CYS A N 17
ATOM 8235 C CA . CYS A 1 9 ? -2.367 2.879 1.177 1.00 0.00 9 CYS A CA 17
ATOM 8236 C C . CYS A 1 9 ? -1.355 2.370 0.153 1.00 0.00 9 CYS A C 17
ATOM 8237 O O . CYS A 1 9 ? -0.164 2.250 0.444 1.00 0.00 9 CYS A O 17
ATOM 8244 N N . TYR A 1 10 ? -1.835 2.118 -1.060 1.00 0.00 10 TYR A N 17
ATOM 8245 C CA . TYR A 1 10 ? -0.989 1.611 -2.136 1.00 0.00 10 TYR A CA 17
ATOM 8246 C C . TYR A 1 10 ? 0.023 2.651 -2.605 1.00 0.00 10 TYR A C 17
ATOM 8247 O O . TYR A 1 10 ? 1.098 2.300 -3.088 1.00 0.00 10 TYR A O 17
ATOM 8265 N N . GLU A 1 11 ? -0.318 3.927 -2.492 1.00 0.00 11 GLU A N 17
ATOM 8266 C CA . GLU A 1 11 ? 0.606 4.972 -2.892 1.00 0.00 11 GLU A CA 17
ATOM 8267 C C . GLU A 1 11 ? 1.753 5.088 -1.889 1.00 0.00 11 GLU A C 17
ATOM 8268 O O . GLU A 1 11 ? 2.917 5.085 -2.272 1.00 0.00 11 GLU A O 17
ATOM 8280 N N . GLN A 1 12 ? 1.431 5.151 -0.603 1.00 0.00 12 GLN A N 17
ATOM 8281 C CA . GLN A 1 12 ? 2.436 5.440 0.406 1.00 0.00 12 GLN A CA 17
ATOM 8282 C C . GLN A 1 12 ? 3.257 4.213 0.783 1.00 0.00 12 GLN A C 17
ATOM 8283 O O . GLN A 1 12 ? 4.400 4.350 1.214 1.00 0.00 12 GLN A O 17
ATOM 8297 N N . CYS A 1 13 ? 2.694 3.024 0.603 1.00 0.00 13 CYS A N 17
ATOM 8298 C CA . CYS A 1 13 ? 3.362 1.793 1.024 1.00 0.00 13 CYS A CA 17
ATOM 8299 C C . CYS A 1 13 ? 4.741 1.667 0.372 1.00 0.00 13 CYS A C 17
ATOM 8300 O O . CYS A 1 13 ? 5.755 1.565 1.064 1.00 0.00 13 CYS A O 17
ATOM 8307 N N . ASN A 1 14 ? 4.782 1.709 -0.952 1.00 0.00 14 ASN A N 17
ATOM 8308 C CA . ASN A 1 14 ? 6.045 1.603 -1.678 1.00 0.00 14 ASN A CA 17
ATOM 8309 C C . ASN A 1 14 ? 6.891 2.865 -1.527 1.00 0.00 14 ASN A C 17
ATOM 8310 O O . ASN A 1 14 ? 8.114 2.805 -1.615 1.00 0.00 14 ASN A O 17
ATOM 8321 N N . VAL A 1 15 ? 6.241 4.003 -1.299 1.00 0.00 15 VAL A N 17
ATOM 8322 C CA . VAL A 1 15 ? 6.953 5.264 -1.114 1.00 0.00 15 VAL A CA 17
ATOM 8323 C C . VAL A 1 15 ? 7.777 5.228 0.170 1.00 0.00 15 VAL A C 17
ATOM 8324 O O . VAL A 1 15 ? 8.885 5.768 0.221 1.00 0.00 15 VAL A O 17
ATOM 8337 N N . ASN A 1 16 ? 7.243 4.587 1.207 1.00 0.00 16 ASN A N 17
ATOM 8338 C CA . ASN A 1 16 ? 8.001 4.430 2.440 1.00 0.00 16 ASN A CA 17
ATOM 8339 C C . ASN A 1 16 ? 9.105 3.407 2.212 1.00 0.00 16 ASN A C 17
ATOM 8340 O O . ASN A 1 16 ? 10.266 3.776 2.034 1.00 0.00 16 ASN A O 17
ATOM 8351 N N . LYS A 1 17 ? 8.720 2.125 2.175 1.00 0.00 17 LYS A N 17
ATOM 8352 C CA . LYS A 1 17 ? 9.597 1.045 1.732 1.00 0.00 17 LYS A CA 17
ATOM 8353 C C . LYS A 1 17 ? 8.892 -0.315 1.876 1.00 0.00 17 LYS A C 17
ATOM 8354 O O . LYS A 1 17 ? 9.062 -1.009 2.875 1.00 0.00 17 LYS A O 17
ATOM 8373 N N . VAL A 1 18 ? 8.099 -0.719 0.885 1.00 0.00 18 VAL A N 17
ATOM 8374 C CA . VAL A 1 18 ? 7.517 -2.060 0.907 1.00 0.00 18 VAL A CA 17
ATOM 8375 C C . VAL A 1 18 ? 7.382 -2.586 -0.523 1.00 0.00 18 VAL A C 17
ATOM 8376 O O . VAL A 1 18 ? 7.077 -1.826 -1.447 1.00 0.00 18 VAL A O 17
ATOM 8389 N N . PRO A 1 19 ? 7.658 -3.883 -0.726 1.00 0.00 19 PRO A N 17
ATOM 8390 C CA . PRO A 1 19 ? 7.413 -4.560 -2.003 1.00 0.00 19 PRO A CA 17
ATOM 8391 C C . PRO A 1 19 ? 5.918 -4.640 -2.325 1.00 0.00 19 PRO A C 17
ATOM 8392 O O . PRO A 1 19 ? 5.094 -4.645 -1.406 1.00 0.00 19 PRO A O 17
ATOM 8403 N N . PHE A 1 20 ? 5.564 -4.705 -3.607 1.00 0.00 20 PHE A N 17
ATOM 8404 C CA . PHE A 1 20 ? 4.156 -4.693 -4.013 1.00 0.00 20 PHE A CA 17
ATOM 8405 C C . PHE A 1 20 ? 3.360 -5.794 -3.314 1.00 0.00 20 PHE A C 17
ATOM 8406 O O . PHE A 1 20 ? 2.271 -5.545 -2.797 1.00 0.00 20 PHE A O 17
ATOM 8423 N N . ASP A 1 21 ? 3.917 -6.999 -3.281 1.00 0.00 21 ASP A N 17
ATOM 8424 C CA . 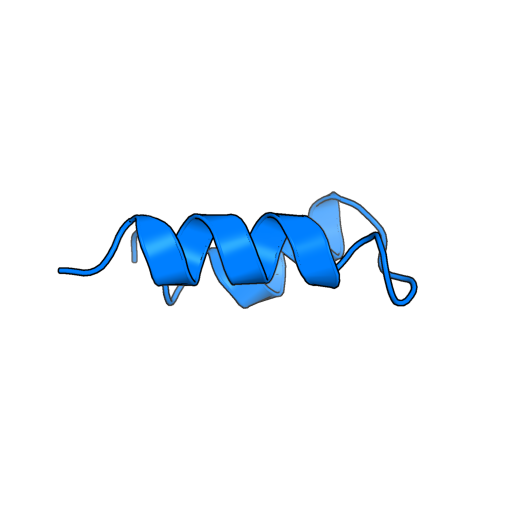ASP A 1 21 ? 3.240 -8.147 -2.678 1.00 0.00 21 ASP A CA 17
ATOM 8425 C C . ASP A 1 21 ? 2.941 -7.898 -1.201 1.00 0.00 21 ASP A C 17
ATOM 8426 O O . ASP A 1 21 ? 1.907 -8.323 -0.689 1.00 0.00 21 ASP A O 17
ATOM 8435 N N . GLN A 1 22 ? 3.849 -7.209 -0.521 1.00 0.00 22 GLN A N 17
ATOM 8436 C CA . GLN A 1 22 ? 3.630 -6.820 0.865 1.00 0.00 22 GLN A CA 17
ATOM 8437 C C . GLN A 1 22 ? 2.556 -5.737 0.948 1.00 0.00 22 GLN A C 17
ATOM 8438 O O . GLN A 1 22 ? 1.705 -5.761 1.836 1.00 0.00 22 GLN A O 17
ATOM 8452 N N . CYS A 1 23 ? 2.596 -4.796 0.008 1.00 0.00 23 CYS A N 17
ATOM 8453 C CA . CYS A 1 23 ? 1.590 -3.733 -0.047 1.00 0.00 23 CYS A CA 17
ATOM 8454 C C . CYS A 1 23 ? 0.213 -4.345 -0.254 1.00 0.00 23 CYS A C 17
ATOM 8455 O O . CYS A 1 23 ? -0.756 -3.966 0.406 1.00 0.00 23 CYS A O 17
ATOM 8462 N N . TYR A 1 24 ? 0.149 -5.320 -1.152 1.00 0.00 24 TYR A N 17
ATOM 8463 C CA . TYR A 1 24 ? -1.083 -6.042 -1.421 1.00 0.00 24 TYR A CA 17
ATOM 8464 C C . TYR A 1 24 ? -1.575 -6.737 -0.156 1.00 0.00 24 TYR A C 17
ATOM 8465 O O . TYR A 1 24 ? -2.765 -6.758 0.121 1.00 0.00 24 TYR A O 17
ATOM 8483 N N . GLN A 1 25 ? -0.649 -7.260 0.632 1.00 0.00 25 GLN A N 17
ATOM 8484 C CA . GLN A 1 25 ? -1.005 -8.051 1.796 1.00 0.00 25 GLN A CA 17
ATOM 8485 C C . GLN A 1 25 ? -1.574 -7.165 2.902 1.00 0.00 25 GLN A C 17
ATOM 8486 O O . GLN A 1 25 ? -2.388 -7.610 3.710 1.00 0.00 25 GLN A O 17
ATOM 8500 N N . MET A 1 26 ? -1.149 -5.911 2.933 1.00 0.00 26 MET A N 17
ATOM 8501 C CA . MET A 1 26 ? -1.622 -4.979 3.945 1.00 0.00 26 MET A CA 17
ATOM 8502 C C . MET A 1 26 ? -2.871 -4.224 3.485 1.00 0.00 26 MET A C 17
ATOM 8503 O O . MET A 1 26 ? -3.855 -4.134 4.221 1.00 0.00 26 MET A O 17
ATOM 8517 N N . CYS A 1 27 ? -2.841 -3.690 2.271 1.00 0.00 27 CYS A N 17
ATOM 8518 C CA . CYS A 1 27 ? -3.919 -2.822 1.804 1.00 0.00 27 CYS A CA 17
ATOM 8519 C C . CYS A 1 27 ? -5.117 -3.610 1.254 1.00 0.00 27 CYS A C 17
ATOM 8520 O O . CYS A 1 27 ? -6.225 -3.076 1.181 1.00 0.00 27 CYS A O 17
ATOM 8527 N N . SER A 1 28 ? -4.917 -4.872 0.868 1.00 0.00 28 SER A N 17
ATOM 8528 C CA . SER A 1 28 ? -6.033 -5.689 0.370 1.00 0.00 28 SER A CA 17
ATOM 8529 C C . SER A 1 28 ? -7.120 -5.894 1.441 1.00 0.00 28 SER A C 17
ATOM 8530 O O . SER A 1 28 ? -8.286 -5.612 1.171 1.00 0.00 28 SER A O 17
ATOM 8538 N N . PRO A 1 29 ? -6.780 -6.375 2.667 1.00 0.00 29 PRO A N 17
ATOM 8539 C CA . PRO A 1 29 ? -7.765 -6.509 3.762 1.00 0.00 29 PRO A CA 17
ATOM 8540 C C . PRO A 1 29 ? -8.480 -5.194 4.092 1.00 0.00 29 PRO A C 17
ATOM 8541 O O . PRO A 1 29 ? -9.565 -5.189 4.670 1.00 0.00 29 PRO A O 17
ATOM 8552 N N . LEU A 1 30 ? -7.857 -4.088 3.719 1.00 0.00 30 LEU A N 17
ATOM 8553 C CA . LEU A 1 30 ? -8.437 -2.765 3.907 1.00 0.00 30 LEU A CA 17
ATOM 8554 C C . LEU A 1 30 ? -9.541 -2.548 2.871 1.00 0.00 30 LEU A C 17
ATOM 8555 O O . LEU A 1 30 ? -10.667 -2.172 3.202 1.00 0.00 30 LEU A O 17
ATOM 8571 N N . GLU A 1 31 ? -9.207 -2.813 1.621 1.00 0.00 31 GLU A N 17
ATOM 8572 C CA . GLU A 1 31 ? -10.101 -2.527 0.505 1.00 0.00 31 GLU A CA 17
ATOM 8573 C C . GLU A 1 31 ? -11.165 -3.617 0.372 1.00 0.00 31 GLU A C 17
ATOM 8574 O O . GLU A 1 31 ? -12.351 -3.361 0.590 1.00 0.00 31 GLU A O 17
ATOM 8586 N N . ARG A 1 32 ? -10.723 -4.828 0.039 1.00 0.00 32 ARG A N 17
ATOM 8587 C CA . ARG A 1 32 ? -11.611 -5.995 -0.078 1.00 0.00 32 ARG A CA 17
ATOM 8588 C C . ARG A 1 32 ? -12.716 -5.767 -1.108 1.00 0.00 32 ARG A C 17
ATOM 8589 O O . ARG A 1 32 ? -13.827 -5.361 -0.762 1.00 0.00 32 ARG A O 17
ATOM 8610 N N . SER A 1 33 ? -12.409 -6.027 -2.370 1.00 0.00 33 SER A N 17
ATOM 8611 C CA . SER A 1 33 ? -13.423 -5.974 -3.420 1.00 0.00 33 SER A CA 17
ATOM 8612 C C . SER A 1 33 ? -14.321 -7.204 -3.323 1.00 0.00 33 SER A C 17
ATOM 8620 N N . ALA A 1 1 ? -15.869 0.905 0.356 1.00 0.00 1 ALA A N 18
ATOM 8621 C CA . ALA A 1 1 ? -16.099 1.594 -0.930 1.00 0.00 1 ALA A CA 18
ATOM 8622 C C . ALA A 1 1 ? -15.344 2.914 -0.968 1.00 0.00 1 ALA A C 18
ATOM 8623 O O . ALA A 1 1 ? -15.932 3.990 -0.846 1.00 0.00 1 ALA A O 18
ATOM 8629 N N . SER A 1 2 ? -14.035 2.828 -1.137 1.00 0.00 2 SER A N 18
ATOM 8630 C CA . SER A 1 2 ? -13.186 4.007 -1.181 1.00 0.00 2 SER A CA 18
ATOM 8631 C C . SER A 1 2 ? -11.898 3.688 -1.939 1.00 0.00 2 SER A C 18
ATOM 8632 O O . SER A 1 2 ? -10.836 3.511 -1.335 1.00 0.00 2 SER A O 18
ATOM 8640 N N . PRO A 1 3 ? -11.968 3.596 -3.283 1.00 0.00 3 PRO A N 18
ATOM 8641 C CA . PRO A 1 3 ? -10.793 3.303 -4.112 1.00 0.00 3 PRO A CA 18
ATOM 8642 C C . PRO A 1 3 ? -9.700 4.363 -3.973 1.00 0.00 3 PRO A C 18
ATOM 8643 O O . PRO A 1 3 ? -8.559 4.149 -4.385 1.00 0.00 3 PRO A O 18
ATOM 8654 N N . GLN A 1 4 ? -10.054 5.499 -3.382 1.00 0.00 4 GLN A N 18
ATOM 8655 C CA . GLN A 1 4 ? -9.104 6.586 -3.187 1.00 0.00 4 GLN A CA 18
ATOM 8656 C C . GLN A 1 4 ? -8.293 6.383 -1.911 1.00 0.00 4 GLN A C 18
ATOM 8657 O O . GLN A 1 4 ? -7.066 6.498 -1.929 1.00 0.00 4 GLN A O 18
ATOM 8671 N N . GLN A 1 5 ? -8.967 6.073 -0.809 1.00 0.00 5 GLN A N 18
ATOM 8672 C CA . GLN A 1 5 ? -8.273 5.889 0.464 1.00 0.00 5 GLN A CA 18
ATOM 8673 C C . GLN A 1 5 ? -7.409 4.637 0.419 1.00 0.00 5 GLN A C 18
ATOM 8674 O O . GLN A 1 5 ? -6.339 4.584 1.027 1.00 0.00 5 GLN A O 18
ATOM 8688 N N . ALA A 1 6 ? -7.875 3.633 -0.309 1.00 0.00 6 ALA A N 18
ATOM 8689 C CA . ALA A 1 6 ? -7.096 2.420 -0.499 1.00 0.00 6 ALA A CA 18
ATOM 8690 C C . ALA A 1 6 ? -5.862 2.714 -1.332 1.00 0.00 6 ALA A C 18
ATOM 8691 O O . ALA A 1 6 ? -4.786 2.178 -1.073 1.00 0.00 6 ALA A O 18
ATOM 8698 N N . LYS A 1 7 ? -6.017 3.596 -2.312 1.00 0.00 7 LYS A N 18
ATOM 8699 C CA . LYS A 1 7 ? -4.905 3.978 -3.167 1.00 0.00 7 LYS A CA 18
ATOM 8700 C C . LYS A 1 7 ? -3.858 4.729 -2.350 1.00 0.00 7 LYS A C 18
ATOM 8701 O O . LYS A 1 7 ? -2.665 4.660 -2.637 1.00 0.00 7 LYS A O 18
ATOM 8720 N N . TYR A 1 8 ? -4.317 5.427 -1.312 1.00 0.00 8 TYR A N 18
ATOM 8721 C CA . TYR A 1 8 ? -3.417 6.135 -0.414 1.00 0.00 8 TYR A CA 18
ATOM 8722 C C . TYR A 1 8 ? -2.562 5.141 0.366 1.00 0.00 8 TYR A C 18
ATOM 8723 O O . TYR A 1 8 ? -1.359 5.346 0.531 1.00 0.00 8 TYR A O 18
ATOM 8741 N N . CYS A 1 9 ? -3.190 4.062 0.837 1.00 0.00 9 CYS A N 18
ATOM 8742 C CA . CYS A 1 9 ? -2.469 2.988 1.525 1.00 0.00 9 CYS A CA 18
ATOM 8743 C C . CYS A 1 9 ? -1.323 2.481 0.661 1.00 0.00 9 CYS A C 18
ATOM 8744 O O . CYS A 1 9 ? -0.167 2.447 1.093 1.00 0.00 9 CYS A O 18
ATOM 8751 N N . TYR A 1 10 ? -1.658 2.115 -0.566 1.00 0.00 10 TYR A N 18
ATOM 8752 C CA . TYR A 1 10 ? -0.689 1.571 -1.503 1.00 0.00 10 TYR A CA 18
ATOM 8753 C C . TYR A 1 10 ? 0.364 2.609 -1.877 1.00 0.00 10 TYR A C 18
ATOM 8754 O O . TYR A 1 10 ? 1.529 2.269 -2.079 1.00 0.00 10 TYR A O 18
ATOM 8772 N N . GLU A 1 11 ? -0.049 3.872 -1.953 1.00 0.00 11 GLU A N 18
ATOM 8773 C CA . GLU A 1 11 ? 0.870 4.966 -2.241 1.00 0.00 11 GLU A CA 18
ATOM 8774 C C . GLU A 1 11 ? 1.961 5.033 -1.179 1.00 0.00 11 GLU A C 18
ATOM 8775 O O . GLU A 1 11 ? 3.149 5.060 -1.494 1.00 0.00 11 GLU A O 18
ATOM 8787 N N . GLN A 1 12 ? 1.549 5.036 0.086 1.00 0.00 12 GLN A N 18
ATOM 8788 C CA . GLN A 1 12 ? 2.490 5.175 1.193 1.00 0.00 12 GLN A CA 18
ATOM 8789 C C . GLN A 1 12 ? 3.488 4.024 1.196 1.00 0.00 12 GLN A C 18
ATOM 8790 O O . GLN A 1 12 ? 4.620 4.177 1.651 1.00 0.00 12 GLN A O 18
ATOM 8804 N N . CYS A 1 13 ? 3.073 2.882 0.663 1.00 0.00 13 CYS A N 18
ATOM 8805 C CA . CYS A 1 13 ? 3.945 1.723 0.596 1.00 0.00 13 CYS A CA 18
ATOM 8806 C C . CYS A 1 13 ? 5.180 2.011 -0.259 1.00 0.00 13 CYS A C 18
ATOM 8807 O O . CYS A 1 13 ? 6.310 1.817 0.189 1.00 0.00 13 CYS A O 18
ATOM 8814 N N . ASN A 1 14 ? 4.976 2.502 -1.476 1.00 0.00 14 ASN A N 18
ATOM 8815 C CA . ASN A 1 14 ? 6.096 2.807 -2.355 1.00 0.00 14 ASN A CA 18
ATOM 8816 C C . ASN A 1 14 ? 6.788 4.092 -1.925 1.00 0.00 14 ASN A C 18
ATOM 8817 O O . ASN A 1 14 ? 7.983 4.266 -2.161 1.00 0.00 14 ASN A O 18
ATOM 8828 N N . VAL A 1 15 ? 6.038 4.989 -1.298 1.00 0.00 15 VAL A N 18
ATOM 8829 C CA . VAL A 1 15 ? 6.610 6.215 -0.761 1.00 0.00 15 VAL A CA 18
ATOM 8830 C C . VAL A 1 15 ? 7.653 5.900 0.310 1.00 0.00 15 VAL A C 18
ATOM 8831 O O . VAL A 1 15 ? 8.726 6.499 0.331 1.00 0.00 15 VAL A O 18
ATOM 8844 N N . ASN A 1 16 ? 7.354 4.949 1.191 1.00 0.00 16 ASN A N 18
ATOM 8845 C CA . ASN A 1 16 ? 8.305 4.613 2.244 1.00 0.00 16 ASN A CA 18
ATOM 8846 C C . ASN A 1 16 ? 9.315 3.583 1.747 1.00 0.00 16 ASN A C 18
ATOM 8847 O O . ASN A 1 16 ? 10.433 3.940 1.374 1.00 0.00 16 ASN A O 18
ATOM 8858 N N . LYS A 1 17 ? 8.891 2.318 1.699 1.00 0.00 17 LYS A N 18
ATOM 8859 C CA . LYS A 1 17 ? 9.687 1.231 1.133 1.00 0.00 17 LYS A CA 18
ATOM 8860 C C . LYS A 1 17 ? 8.986 -0.110 1.381 1.00 0.00 17 LYS A C 18
ATOM 8861 O O . LYS A 1 17 ? 9.249 -0.769 2.389 1.00 0.00 17 LYS A O 18
ATOM 8880 N N . VAL A 1 18 ? 8.082 -0.518 0.499 1.00 0.00 18 VAL A N 18
ATOM 8881 C CA . VAL A 1 18 ? 7.458 -1.835 0.622 1.00 0.00 18 VAL A CA 18
ATOM 8882 C C . VAL A 1 18 ? 6.982 -2.319 -0.747 1.00 0.00 18 VAL A C 18
ATOM 8883 O O . VAL A 1 18 ? 6.359 -1.564 -1.499 1.00 0.00 18 VAL A O 18
ATOM 8896 N N . PRO A 1 19 ? 7.311 -3.576 -1.098 1.00 0.00 19 PRO A N 18
ATOM 8897 C CA . PRO A 1 19 ? 6.879 -4.194 -2.354 1.00 0.00 19 PRO A CA 18
ATOM 8898 C C . PRO A 1 19 ? 5.359 -4.303 -2.441 1.00 0.00 19 PRO A C 18
ATOM 8899 O O . PRO A 1 19 ? 4.683 -4.431 -1.415 1.00 0.00 19 PRO A O 18
ATOM 8910 N N . PHE A 1 20 ? 4.822 -4.265 -3.657 1.00 0.00 20 PHE A N 18
ATOM 8911 C CA . PHE A 1 20 ? 3.377 -4.347 -3.853 1.00 0.00 20 PHE A CA 18
ATOM 8912 C C . PHE A 1 20 ? 2.812 -5.628 -3.243 1.00 0.00 20 PHE A C 18
ATOM 8913 O O . PHE A 1 20 ? 1.758 -5.605 -2.618 1.00 0.00 20 PHE A O 18
ATOM 8930 N N . ASP A 1 21 ? 3.527 -6.737 -3.415 1.00 0.00 21 ASP A N 18
ATOM 8931 C CA . ASP A 1 21 ? 3.083 -8.028 -2.891 1.00 0.00 21 ASP A CA 18
ATOM 8932 C C . ASP A 1 21 ? 2.903 -7.981 -1.375 1.00 0.00 21 ASP A C 18
ATOM 8933 O O . ASP A 1 21 ? 1.971 -8.577 -0.832 1.00 0.00 21 ASP A O 18
ATOM 8942 N N . GLN A 1 22 ? 3.795 -7.274 -0.698 1.00 0.00 22 GLN A N 18
ATOM 8943 C CA . GLN A 1 22 ? 3.692 -7.098 0.740 1.00 0.00 22 GLN A CA 18
ATOM 8944 C C . GLN A 1 22 ? 2.592 -6.095 1.079 1.00 0.00 22 GLN A C 18
ATOM 8945 O O . GLN A 1 22 ? 1.820 -6.305 2.014 1.00 0.00 22 GLN A O 18
ATOM 8959 N N . CYS A 1 23 ? 2.509 -5.014 0.308 1.00 0.00 23 CYS A N 18
ATOM 8960 C CA . CYS A 1 23 ? 1.483 -3.993 0.540 1.00 0.00 23 CYS A CA 18
ATOM 8961 C C . CYS A 1 23 ? 0.099 -4.598 0.350 1.00 0.00 23 CYS A C 18
ATOM 8962 O O . CYS A 1 23 ? -0.847 -4.267 1.070 1.00 0.00 23 CYS A O 18
ATOM 8969 N N . TYR A 1 24 ? -0.001 -5.503 -0.617 1.00 0.00 24 TYR A N 18
ATOM 8970 C CA . TYR A 1 24 ? -1.241 -6.203 -0.894 1.00 0.00 24 TYR A CA 18
ATOM 8971 C C . TYR A 1 24 ? -1.683 -6.994 0.326 1.00 0.00 24 TYR A C 18
ATOM 8972 O O . TYR A 1 24 ? -2.865 -7.115 0.591 1.00 0.00 24 TYR A O 18
ATOM 8990 N N . GLN A 1 25 ? -0.731 -7.495 1.096 1.00 0.00 25 GLN A N 18
ATOM 8991 C CA . GLN A 1 25 ? -1.063 -8.326 2.247 1.00 0.00 25 GLN A CA 18
ATOM 8992 C C . GLN A 1 25 ? -1.568 -7.470 3.405 1.00 0.00 25 GLN A C 18
ATOM 8993 O O . GLN A 1 25 ? -2.214 -7.972 4.322 1.00 0.00 25 GLN A O 18
ATOM 9007 N N . MET A 1 26 ? -1.283 -6.176 3.353 1.00 0.00 26 MET A N 18
ATOM 9008 C CA . MET A 1 26 ? -1.712 -5.266 4.404 1.00 0.00 26 MET A CA 18
ATOM 9009 C C . MET A 1 26 ? -3.092 -4.667 4.111 1.00 0.00 26 MET A C 18
ATOM 9010 O O . MET A 1 26 ? -3.947 -4.603 4.994 1.00 0.00 26 MET A O 18
ATOM 9024 N N . CYS A 1 27 ? -3.315 -4.226 2.877 1.00 0.00 27 CYS A N 18
ATOM 9025 C CA . CYS A 1 27 ? -4.562 -3.537 2.549 1.00 0.00 27 CYS A CA 18
ATOM 9026 C C . CYS A 1 27 ? -5.529 -4.374 1.706 1.00 0.00 27 CYS A C 18
ATOM 9027 O O . CYS A 1 27 ? -6.558 -3.865 1.260 1.00 0.00 27 CYS A O 18
ATOM 9034 N N . SER A 1 28 ? -5.214 -5.645 1.472 1.00 0.00 28 SER A N 18
ATOM 9035 C CA . SER A 1 28 ? -6.202 -6.553 0.888 1.00 0.00 28 SER A CA 18
ATOM 9036 C C . SER A 1 28 ? -7.457 -6.679 1.773 1.00 0.00 28 SER A C 18
ATOM 9037 O O . SER A 1 28 ? -8.571 -6.644 1.249 1.00 0.00 28 SER A O 18
ATOM 9045 N N . PRO A 1 29 ? -7.327 -6.817 3.123 1.00 0.00 29 PRO A N 18
ATOM 9046 C CA . PRO A 1 29 ? -8.495 -6.809 4.023 1.00 0.00 29 PRO A CA 18
ATOM 9047 C C . PRO A 1 29 ? -9.277 -5.495 3.956 1.00 0.00 29 PRO A C 18
ATOM 9048 O O . PRO A 1 29 ? -10.381 -5.387 4.488 1.00 0.00 29 PRO A O 18
ATOM 9059 N N . LEU A 1 30 ? -8.690 -4.500 3.306 1.00 0.00 30 LEU A N 18
ATOM 9060 C CA . LEU A 1 30 ? -9.325 -3.204 3.140 1.00 0.00 30 LEU A CA 18
ATOM 9061 C C . LEU A 1 30 ? -10.136 -3.209 1.846 1.00 0.00 30 LEU A C 18
ATOM 9062 O O . LEU A 1 30 ? -11.365 -3.212 1.870 1.00 0.00 30 LEU A O 18
ATOM 9078 N N . GLU A 1 31 ? -9.435 -3.222 0.718 1.00 0.00 31 GLU A N 18
ATOM 9079 C CA . GLU A 1 31 ? -10.094 -3.128 -0.580 1.00 0.00 31 GLU A CA 18
ATOM 9080 C C . GLU A 1 31 ? -10.619 -4.498 -1.014 1.00 0.00 31 GLU A C 18
ATOM 9081 O O . GLU A 1 31 ? -11.823 -4.758 -0.959 1.00 0.00 31 GLU A O 18
ATOM 9093 N N . ARG A 1 32 ? -9.705 -5.382 -1.399 1.00 0.00 32 ARG A N 18
ATOM 9094 C CA . ARG A 1 32 ? -10.059 -6.715 -1.885 1.00 0.00 32 ARG A CA 18
ATOM 9095 C C . ARG A 1 32 ? -8.881 -7.664 -1.724 1.00 0.00 32 ARG A C 18
ATOM 9096 O O . ARG A 1 32 ? -7.725 -7.247 -1.800 1.00 0.00 32 ARG A O 18
ATOM 9117 N N . SER A 1 33 ? -9.179 -8.932 -1.506 1.00 0.00 33 SER A N 18
ATOM 9118 C CA . SER A 1 33 ? -8.142 -9.938 -1.326 1.00 0.00 33 SER A CA 18
ATOM 9119 C C . SER A 1 33 ? -8.151 -10.913 -2.498 1.00 0.00 33 SER A C 18
ATOM 9127 N N . ALA A 1 1 ? -15.692 0.655 -0.940 1.00 0.00 1 ALA A N 19
ATOM 9128 C CA . ALA A 1 1 ? -15.780 1.051 0.484 1.00 0.00 1 ALA A CA 19
ATOM 9129 C C . ALA A 1 1 ? -15.070 2.377 0.733 1.00 0.00 1 ALA A C 19
ATOM 9130 O O . ALA A 1 1 ? -15.645 3.295 1.316 1.00 0.00 1 ALA A O 19
ATOM 9136 N N . SER A 1 2 ? -13.824 2.478 0.280 1.00 0.00 2 SER A N 19
ATOM 9137 C CA . SER A 1 2 ? -13.007 3.658 0.555 1.00 0.00 2 SER A CA 19
ATOM 9138 C C . SER A 1 2 ? -11.882 3.772 -0.484 1.00 0.00 2 SER A C 19
ATOM 9139 O O . SER A 1 2 ? -10.713 3.553 -0.167 1.00 0.00 2 SER A O 19
ATOM 9147 N N . PRO A 1 3 ? -12.230 4.104 -1.746 1.00 0.00 3 PRO A N 19
ATOM 9148 C CA . PRO A 1 3 ? -11.259 4.172 -2.853 1.00 0.00 3 PRO A CA 19
ATOM 9149 C C . PRO A 1 3 ? -10.048 5.060 -2.563 1.00 0.00 3 PRO A C 19
ATOM 9150 O O . PRO A 1 3 ? -8.908 4.607 -2.663 1.00 0.00 3 PRO A O 19
ATOM 9161 N N . GLN A 1 4 ? -10.294 6.313 -2.195 1.00 0.00 4 GLN A N 19
ATOM 9162 C CA . GLN A 1 4 ? -9.209 7.278 -1.997 1.00 0.00 4 GLN A CA 19
ATOM 9163 C C . GLN A 1 4 ? -8.280 6.851 -0.872 1.00 0.00 4 GLN A C 19
ATOM 9164 O O . GLN A 1 4 ? -7.057 6.926 -1.005 1.00 0.00 4 GLN A O 19
ATOM 9178 N N . GLN A 1 5 ? -8.858 6.393 0.224 1.00 0.00 5 GLN A N 19
ATOM 9179 C CA . GLN A 1 5 ? -8.066 5.991 1.379 1.00 0.00 5 GLN A CA 19
ATOM 9180 C C . GLN A 1 5 ? -7.286 4.715 1.090 1.00 0.00 5 GLN A C 19
ATOM 9181 O O . GLN A 1 5 ? -6.147 4.559 1.534 1.00 0.00 5 GLN A O 19
ATOM 9195 N N . ALA A 1 6 ? -7.895 3.804 0.344 1.00 0.00 6 ALA A N 19
ATOM 9196 C CA . ALA A 1 6 ? -7.210 2.588 -0.070 1.00 0.00 6 ALA A CA 19
ATOM 9197 C C . ALA A 1 6 ? -6.105 2.912 -1.066 1.00 0.00 6 ALA A C 19
ATOM 9198 O O . ALA A 1 6 ? -5.024 2.326 -1.018 1.00 0.00 6 ALA A O 19
ATOM 9205 N N . LYS A 1 7 ? -6.375 3.866 -1.953 1.00 0.00 7 LYS A N 19
ATOM 9206 C CA . LYS A 1 7 ? -5.389 4.296 -2.937 1.00 0.00 7 LYS A CA 19
ATOM 9207 C C . LYS A 1 7 ? -4.188 4.918 -2.230 1.00 0.00 7 LYS A C 19
ATOM 9208 O O . LYS A 1 7 ? -3.049 4.742 -2.650 1.00 0.00 7 LYS A O 19
ATOM 9227 N N . TYR A 1 8 ? -4.461 5.621 -1.137 1.00 0.00 8 TYR A N 19
ATOM 9228 C CA . TYR A 1 8 ? -3.413 6.211 -0.309 1.00 0.00 8 TYR A CA 19
ATOM 9229 C C . TYR A 1 8 ? -2.512 5.120 0.264 1.00 0.00 8 TYR A C 19
ATOM 9230 O O . TYR A 1 8 ? -1.292 5.272 0.317 1.00 0.00 8 TYR A O 19
ATOM 9248 N N . CYS A 1 9 ? -3.125 4.015 0.677 1.00 0.00 9 CYS A N 19
ATOM 9249 C CA . CYS A 1 9 ? -2.381 2.879 1.216 1.00 0.00 9 CYS A CA 19
ATOM 9250 C C . CYS A 1 9 ? -1.485 2.282 0.132 1.00 0.00 9 CYS A C 19
ATOM 9251 O O . CYS A 1 9 ? -0.283 2.107 0.334 1.00 0.00 9 CYS A O 19
ATOM 9258 N N . TYR A 1 10 ? -2.073 2.013 -1.031 1.00 0.00 10 TYR A N 19
ATOM 9259 C CA . TYR A 1 10 ? -1.338 1.438 -2.157 1.00 0.00 10 TYR A CA 19
ATOM 9260 C C . TYR A 1 10 ? -0.278 2.396 -2.686 1.00 0.00 10 TYR A C 19
ATOM 9261 O O . TYR A 1 10 ? 0.699 1.973 -3.297 1.00 0.00 10 TYR A O 19
ATOM 9279 N N . GLU A 1 11 ? -0.486 3.684 -2.484 1.00 0.00 11 GLU A N 19
ATOM 9280 C CA . GLU A 1 11 ? 0.468 4.672 -2.946 1.00 0.00 11 GLU A CA 19
ATOM 9281 C C . GLU A 1 11 ? 1.643 4.781 -1.975 1.00 0.00 11 GLU A C 19
ATOM 9282 O O . GLU A 1 11 ? 2.798 4.652 -2.376 1.00 0.00 11 GLU A O 19
ATOM 9294 N N . GLN A 1 12 ? 1.348 4.966 -0.693 1.00 0.00 12 GLN A N 19
ATOM 9295 C CA . GLN A 1 12 ? 2.382 5.245 0.291 1.00 0.00 12 GLN A CA 19
ATOM 9296 C C . GLN A 1 12 ? 3.133 3.993 0.714 1.00 0.00 12 GLN A C 19
ATOM 9297 O O . GLN A 1 12 ? 4.245 4.091 1.224 1.00 0.00 12 GLN A O 19
ATOM 9311 N N . CYS A 1 13 ? 2.542 2.825 0.493 1.00 0.00 13 CYS A N 19
ATOM 9312 C CA . CYS A 1 13 ? 3.167 1.571 0.900 1.00 0.00 13 CYS A CA 19
ATOM 9313 C C . CYS A 1 13 ? 4.556 1.433 0.272 1.00 0.00 13 CYS A C 19
ATOM 9314 O O . CYS A 1 13 ? 5.552 1.287 0.978 1.00 0.00 13 CYS A O 19
ATOM 9321 N N . ASN A 1 14 ? 4.622 1.518 -1.049 1.00 0.00 14 ASN A N 19
ATOM 9322 C CA . ASN A 1 14 ? 5.896 1.407 -1.756 1.00 0.00 14 ASN A CA 19
ATOM 9323 C C . ASN A 1 14 ? 6.735 2.666 -1.601 1.00 0.00 14 ASN A C 19
ATOM 9324 O O . ASN A 1 14 ? 7.962 2.595 -1.592 1.00 0.00 14 ASN A O 19
ATOM 9335 N N . VAL A 1 15 ? 6.077 3.815 -1.476 1.00 0.00 15 VAL A N 19
ATOM 9336 C CA . VAL A 1 15 ? 6.784 5.078 -1.308 1.00 0.00 15 VAL A CA 19
ATOM 9337 C C . VAL A 1 15 ? 7.583 5.074 -0.013 1.00 0.00 15 VAL A C 19
ATOM 9338 O O . VAL A 1 15 ? 8.741 5.493 0.008 1.00 0.00 15 VAL A O 19
ATOM 9351 N N . ASN A 1 16 ? 6.971 4.589 1.061 1.00 0.00 16 ASN A N 19
ATOM 9352 C CA . ASN A 1 16 ? 7.670 4.491 2.334 1.00 0.00 16 ASN A CA 19
ATOM 9353 C C . ASN A 1 16 ? 8.792 3.471 2.216 1.00 0.00 16 ASN A C 19
ATOM 9354 O O . ASN A 1 16 ? 9.962 3.849 2.126 1.00 0.00 16 ASN A O 19
ATOM 9365 N N . LYS A 1 17 ? 8.428 2.187 2.188 1.00 0.00 17 LYS A N 19
ATOM 9366 C CA . LYS A 1 17 ? 9.357 1.119 1.840 1.00 0.00 17 LYS A CA 19
ATOM 9367 C C . LYS A 1 17 ? 8.690 -0.249 1.989 1.00 0.00 17 LYS A C 19
ATOM 9368 O O . LYS A 1 17 ? 8.829 -0.893 3.031 1.00 0.00 17 LYS A O 19
ATOM 9387 N N . VAL A 1 18 ? 7.975 -0.709 0.962 1.00 0.00 18 VAL A N 19
ATOM 9388 C CA . VAL A 1 18 ? 7.467 -2.080 0.957 1.00 0.00 18 VAL A CA 19
ATOM 9389 C C . VAL A 1 18 ? 7.441 -2.607 -0.478 1.00 0.00 18 VAL A C 19
ATOM 9390 O O . VAL A 1 18 ? 7.198 -1.849 -1.422 1.00 0.00 18 VAL A O 19
ATOM 9403 N N . PRO A 1 19 ? 7.747 -3.898 -0.663 1.00 0.00 19 PRO A N 19
ATOM 9404 C CA . PRO A 1 19 ? 7.549 -4.588 -1.942 1.00 0.00 19 PRO A CA 19
ATOM 9405 C C . PRO A 1 19 ? 6.064 -4.717 -2.277 1.00 0.00 19 PRO A C 19
ATOM 9406 O O . PRO A 1 19 ? 5.231 -4.692 -1.366 1.00 0.00 19 PRO A O 19
ATOM 9417 N N . PHE A 1 20 ? 5.717 -4.839 -3.557 1.00 0.00 20 PHE A N 19
ATOM 9418 C CA . PHE A 1 20 ? 4.306 -4.912 -3.953 1.00 0.00 20 PHE A CA 19
ATOM 9419 C C . PHE A 1 20 ? 3.559 -5.996 -3.178 1.00 0.00 20 PHE A C 19
ATOM 9420 O O . PHE A 1 20 ? 2.445 -5.762 -2.705 1.00 0.00 20 PHE A O 19
ATOM 9437 N N . ASP A 1 21 ? 4.177 -7.167 -3.032 1.00 0.00 21 ASP A N 19
ATOM 9438 C CA . ASP A 1 21 ? 3.538 -8.284 -2.340 1.00 0.00 21 ASP A CA 19
ATOM 9439 C C . ASP A 1 21 ? 3.151 -7.893 -0.916 1.00 0.00 21 ASP A C 19
ATOM 9440 O O . ASP A 1 21 ? 2.107 -8.301 -0.415 1.00 0.00 21 ASP A O 19
ATOM 9449 N N . GLN A 1 22 ? 3.988 -7.083 -0.277 1.00 0.00 22 GLN A N 19
ATOM 9450 C CA . GLN A 1 22 ? 3.697 -6.592 1.058 1.00 0.00 22 GLN A CA 19
ATOM 9451 C C . GLN A 1 22 ? 2.568 -5.561 1.021 1.00 0.00 22 GLN A C 19
ATOM 9452 O O . GLN A 1 22 ? 1.740 -5.499 1.930 1.00 0.00 22 GLN A O 19
ATOM 9466 N N . CYS A 1 23 ? 2.534 -4.759 -0.035 1.00 0.00 23 CYS A N 19
ATOM 9467 C CA . CYS A 1 23 ? 1.465 -3.774 -0.198 1.00 0.00 23 CYS A CA 19
ATOM 9468 C C . CYS A 1 23 ? 0.134 -4.495 -0.395 1.00 0.00 23 CYS A C 19
ATOM 9469 O O . CYS A 1 23 ? -0.881 -4.123 0.194 1.00 0.00 23 CYS A O 19
ATOM 9476 N N . TYR A 1 24 ? 0.160 -5.545 -1.208 1.00 0.00 24 TYR A N 19
ATOM 9477 C CA . TYR A 1 24 ? -1.007 -6.389 -1.428 1.00 0.00 24 TYR A CA 19
ATOM 9478 C C . TYR A 1 24 ? -1.393 -7.121 -0.140 1.00 0.00 24 TYR A C 19
ATOM 9479 O O . TYR A 1 24 ? -2.555 -7.455 0.085 1.00 0.00 24 TYR A O 19
ATOM 9497 N N . GLN A 1 25 ? -0.412 -7.351 0.715 1.00 0.00 25 GLN A N 19
ATOM 9498 C CA . GLN A 1 25 ? -0.639 -8.064 1.956 1.00 0.00 25 GLN A CA 19
ATOM 9499 C C . GLN A 1 25 ? -1.372 -7.172 2.954 1.00 0.00 25 GLN A C 19
ATOM 9500 O O . GLN A 1 25 ? -2.258 -7.623 3.677 1.00 0.00 25 GLN A O 19
ATOM 9514 N N . MET A 1 26 ? -0.996 -5.900 2.986 1.00 0.00 26 MET A N 19
ATOM 9515 C CA . MET A 1 26 ? -1.560 -4.962 3.947 1.00 0.00 26 MET A CA 19
ATOM 9516 C C . MET A 1 26 ? -2.791 -4.227 3.401 1.00 0.00 26 MET A C 19
ATOM 9517 O O . MET A 1 26 ? -3.849 -4.233 4.033 1.00 0.00 26 MET A O 19
ATOM 9531 N N . CYS A 1 27 ? -2.657 -3.609 2.233 1.00 0.00 27 CYS A N 19
ATOM 9532 C CA . CYS A 1 27 ? -3.688 -2.695 1.730 1.00 0.00 27 CYS A CA 19
ATOM 9533 C C . CYS A 1 27 ? -4.870 -3.423 1.096 1.00 0.00 27 CYS A C 19
ATOM 9534 O O . CYS A 1 27 ? -5.997 -2.932 1.142 1.00 0.00 27 CYS A O 19
ATOM 9541 N N . SER A 1 28 ? -4.630 -4.582 0.500 1.00 0.00 28 SER A N 19
ATOM 9542 C CA . SER A 1 28 ? -5.698 -5.301 -0.187 1.00 0.00 28 SER A CA 19
ATOM 9543 C C . SER A 1 28 ? -6.823 -5.751 0.760 1.00 0.00 28 SER A C 19
ATOM 9544 O O . SER A 1 28 ? -7.991 -5.554 0.431 1.00 0.00 28 SER A O 19
ATOM 9552 N N . PRO A 1 29 ? -6.519 -6.359 1.936 1.00 0.00 29 PRO A N 19
ATOM 9553 C CA . PRO A 1 29 ? -7.553 -6.687 2.938 1.00 0.00 29 PRO A CA 19
ATOM 9554 C C . PRO A 1 29 ? -8.402 -5.475 3.334 1.00 0.00 29 PRO A C 19
ATOM 9555 O O . PRO A 1 29 ? -9.580 -5.608 3.665 1.00 0.00 29 PRO A O 19
ATOM 9566 N N . LEU A 1 30 ? -7.786 -4.300 3.298 1.00 0.00 30 LEU A N 19
ATOM 9567 C CA . LEU A 1 30 ? -8.482 -3.040 3.563 1.00 0.00 30 LEU A CA 19
ATOM 9568 C C . LEU A 1 30 ? -9.525 -2.807 2.474 1.00 0.00 30 LEU A C 19
ATOM 9569 O O . LEU A 1 30 ? -10.700 -2.552 2.749 1.00 0.00 30 LEU A O 19
ATOM 9585 N N . GLU A 1 31 ? -9.075 -2.925 1.240 1.00 0.00 31 GLU A N 19
ATOM 9586 C CA . GLU A 1 31 ? -9.892 -2.605 0.075 1.00 0.00 31 GLU A CA 19
ATOM 9587 C C . GLU A 1 31 ? -10.973 -3.673 -0.144 1.00 0.00 31 GLU A C 19
ATOM 9588 O O . GLU A 1 31 ? -12.145 -3.344 -0.340 1.00 0.00 31 GLU A O 19
ATOM 9600 N N . ARG A 1 32 ? -10.582 -4.942 -0.085 1.00 0.00 32 ARG A N 19
ATOM 9601 C CA . ARG A 1 32 ? -11.530 -6.056 -0.182 1.00 0.00 32 ARG A CA 19
ATOM 9602 C C . ARG A 1 32 ? -11.193 -7.105 0.872 1.00 0.00 32 ARG A C 19
ATOM 9603 O O . ARG A 1 32 ? -10.021 -7.365 1.139 1.00 0.00 32 ARG A O 19
ATOM 9624 N N . SER A 1 33 ? -12.212 -7.712 1.459 1.00 0.00 33 SER A N 19
ATOM 9625 C CA . SER A 1 33 ? -12.001 -8.739 2.470 1.00 0.00 33 SER A CA 19
ATOM 9626 C C . SER A 1 33 ? -13.231 -9.634 2.560 1.00 0.00 33 SER A C 19
ATOM 9634 N N . ALA A 1 1 ? -16.430 0.100 0.462 1.00 0.00 1 ALA A N 20
ATOM 9635 C CA . ALA A 1 1 ? -16.185 1.354 -0.281 1.00 0.00 1 ALA A CA 20
ATOM 9636 C C . ALA A 1 1 ? -15.194 2.240 0.467 1.00 0.00 1 ALA A C 20
ATOM 9637 O O . ALA A 1 1 ? -15.553 2.938 1.416 1.00 0.00 1 ALA A O 20
ATOM 9643 N N . SER A 1 2 ? -13.944 2.198 0.036 1.00 0.00 2 SER A N 20
ATOM 9644 C CA . SER A 1 2 ? -12.885 3.004 0.638 1.00 0.00 2 SER A CA 20
ATOM 9645 C C . SER A 1 2 ? -11.859 3.390 -0.436 1.00 0.00 2 SER A C 20
ATOM 9646 O O . SER A 1 2 ? -10.674 3.085 -0.308 1.00 0.00 2 SER A O 20
ATOM 9654 N N . PRO A 1 3 ? -12.313 4.078 -1.509 1.00 0.00 3 PRO A N 20
ATOM 9655 C CA . PRO A 1 3 ? -11.498 4.319 -2.713 1.00 0.00 3 PRO A CA 20
ATOM 9656 C C . PRO A 1 3 ? -10.198 5.074 -2.443 1.00 0.00 3 PRO A C 20
ATOM 9657 O O . PRO A 1 3 ? -9.108 4.519 -2.596 1.00 0.00 3 PRO A O 20
ATOM 9668 N N . GLN A 1 4 ? -10.313 6.334 -2.042 1.00 0.00 4 GLN A N 20
ATOM 9669 C CA . GLN A 1 4 ? -9.149 7.188 -1.849 1.00 0.00 4 GLN A CA 20
ATOM 9670 C C . GLN A 1 4 ? -8.231 6.634 -0.766 1.00 0.00 4 GLN A C 20
ATOM 9671 O O . GLN A 1 4 ? -7.009 6.695 -0.886 1.00 0.00 4 GLN A O 20
ATOM 9685 N N . GLN A 1 5 ? -8.822 6.075 0.279 1.00 0.00 5 GLN A N 20
ATOM 9686 C CA . GLN A 1 5 ? -8.042 5.508 1.374 1.00 0.00 5 GLN A CA 20
ATOM 9687 C C . GLN A 1 5 ? -7.219 4.322 0.886 1.00 0.00 5 GLN A C 20
ATOM 9688 O O . GLN A 1 5 ? -6.052 4.171 1.249 1.00 0.00 5 GLN A O 20
ATOM 9702 N N . ALA A 1 6 ? -7.833 3.489 0.058 1.00 0.00 6 ALA A N 20
ATOM 9703 C CA . ALA A 1 6 ? -7.134 2.359 -0.535 1.00 0.00 6 ALA A CA 20
ATOM 9704 C C . ALA A 1 6 ? -6.014 2.852 -1.439 1.00 0.00 6 ALA A C 20
ATOM 9705 O O . ALA A 1 6 ? -4.903 2.323 -1.411 1.00 0.00 6 ALA A O 20
ATOM 9712 N N . LYS A 1 7 ? -6.301 3.897 -2.210 1.00 0.00 7 LYS A N 20
ATOM 9713 C CA . LYS A 1 7 ? -5.313 4.473 -3.117 1.00 0.00 7 LYS A CA 20
ATOM 9714 C C . LYS A 1 7 ? -4.150 5.066 -2.333 1.00 0.00 7 LYS A C 20
ATOM 9715 O O . LYS A 1 7 ? -2.997 4.981 -2.757 1.00 0.00 7 LYS A O 20
ATOM 9734 N N . TYR A 1 8 ? -4.465 5.658 -1.188 1.00 0.00 8 TYR A N 20
ATOM 9735 C CA . TYR A 1 8 ? -3.457 6.219 -0.300 1.00 0.00 8 TYR A CA 20
ATOM 9736 C C . TYR A 1 8 ? -2.565 5.112 0.252 1.00 0.00 8 TYR A C 20
ATOM 9737 O O . TYR A 1 8 ? -1.346 5.265 0.337 1.00 0.00 8 TYR A O 20
ATOM 9755 N N . CYS A 1 9 ? -3.182 3.993 0.614 1.00 0.00 9 CYS A N 20
ATOM 9756 C CA . CYS A 1 9 ? -2.449 2.850 1.146 1.00 0.00 9 CYS A CA 20
ATOM 9757 C C . CYS A 1 9 ? -1.482 2.308 0.096 1.00 0.00 9 CYS A C 20
ATOM 9758 O O . CYS A 1 9 ? -0.290 2.153 0.361 1.00 0.00 9 CYS A O 20
ATOM 9765 N N . TYR A 1 10 ? -1.993 2.056 -1.110 1.00 0.00 10 TYR A N 20
ATOM 9766 C CA . TYR A 1 10 ? -1.169 1.531 -2.196 1.00 0.00 10 TYR A CA 20
ATOM 9767 C C . TYR A 1 10 ? -0.119 2.544 -2.637 1.00 0.00 10 TYR A C 20
ATOM 9768 O O . TYR A 1 10 ? 0.909 2.176 -3.199 1.00 0.00 10 TYR A O 20
ATOM 9786 N N . GLU A 1 11 ? -0.386 3.819 -2.407 1.00 0.00 11 GLU A N 20
ATOM 9787 C CA . GLU A 1 11 ? 0.586 4.850 -2.721 1.00 0.00 11 GLU A CA 20
ATOM 9788 C C . GLU A 1 11 ? 1.710 4.850 -1.686 1.00 0.00 11 GLU A C 20
ATOM 9789 O O . GLU A 1 11 ? 2.875 4.655 -2.029 1.00 0.00 11 GLU A O 20
ATOM 9801 N N . GLN A 1 12 ? 1.355 5.006 -0.414 1.00 0.00 12 GLN A N 20
ATOM 9802 C CA . GLN A 1 12 ? 2.348 5.227 0.624 1.00 0.00 12 GLN A CA 20
ATOM 9803 C C . GLN A 1 12 ? 3.133 3.965 0.944 1.00 0.00 12 GLN A C 20
ATOM 9804 O O . GLN A 1 12 ? 4.251 4.048 1.444 1.00 0.00 12 GLN A O 20
ATOM 9818 N N . CYS A 1 13 ? 2.569 2.802 0.636 1.00 0.00 13 CYS A N 20
ATOM 9819 C CA . CYS A 1 13 ? 3.232 1.543 0.941 1.00 0.00 13 CYS A CA 20
ATOM 9820 C C . CYS A 1 13 ? 4.595 1.480 0.249 1.00 0.00 13 CYS A C 20
ATOM 9821 O O . CYS A 1 13 ? 5.621 1.265 0.896 1.00 0.00 13 CYS A O 20
ATOM 9828 N N . ASN A 1 14 ? 4.613 1.707 -1.059 1.00 0.00 14 ASN A N 20
ATOM 9829 C CA . ASN A 1 14 ? 5.862 1.672 -1.814 1.00 0.00 14 ASN A CA 20
ATOM 9830 C C . ASN A 1 14 ? 6.654 2.969 -1.641 1.00 0.00 14 ASN A C 20
ATOM 9831 O O . ASN A 1 14 ? 7.881 2.965 -1.739 1.00 0.00 14 ASN A O 20
ATOM 9842 N N . VAL A 1 15 ? 5.956 4.076 -1.389 1.00 0.00 15 VAL A N 20
ATOM 9843 C CA . VAL A 1 15 ? 6.621 5.358 -1.159 1.00 0.00 15 VAL A CA 20
ATOM 9844 C C . VAL A 1 15 ? 7.473 5.303 0.107 1.00 0.00 15 VAL A C 20
ATOM 9845 O O . VAL A 1 15 ? 8.536 5.924 0.178 1.00 0.00 15 VAL A O 20
ATOM 9858 N N . ASN A 1 16 ? 7.011 4.563 1.112 1.00 0.00 16 ASN A N 20
ATOM 9859 C CA . ASN A 1 16 ? 7.793 4.410 2.331 1.00 0.00 16 ASN A CA 20
ATOM 9860 C C . ASN A 1 16 ? 8.929 3.427 2.096 1.00 0.00 16 ASN A C 20
ATOM 9861 O O . ASN A 1 16 ? 10.079 3.839 1.941 1.00 0.00 16 ASN A O 20
ATOM 9872 N N . LYS A 1 17 ? 8.595 2.136 2.038 1.00 0.00 17 LYS A N 20
ATOM 9873 C CA . LYS A 1 17 ? 9.533 1.102 1.615 1.00 0.00 17 LYS A CA 20
ATOM 9874 C C . LYS A 1 17 ? 8.896 -0.279 1.767 1.00 0.00 17 LYS A C 20
ATOM 9875 O O . LYS A 1 17 ? 9.076 -0.921 2.803 1.00 0.00 17 LYS A O 20
ATOM 9894 N N . VAL A 1 18 ? 8.155 -0.747 0.765 1.00 0.00 18 VAL A N 20
ATOM 9895 C CA . VAL A 1 18 ? 7.633 -2.113 0.798 1.00 0.00 18 VAL A CA 20
ATOM 9896 C C . VAL A 1 18 ? 7.564 -2.675 -0.622 1.00 0.00 18 VAL A C 20
ATOM 9897 O O . VAL A 1 18 ? 7.321 -1.935 -1.581 1.00 0.00 18 VAL A O 20
ATOM 9910 N N . PRO A 1 19 ? 7.821 -3.979 -0.778 1.00 0.00 19 PRO A N 20
ATOM 9911 C CA . PRO A 1 19 ? 7.576 -4.692 -2.031 1.00 0.00 19 PRO A CA 20
ATOM 9912 C C . PRO A 1 19 ? 6.080 -4.769 -2.345 1.00 0.00 19 PRO A C 20
ATOM 9913 O O . PRO A 1 19 ? 5.257 -4.685 -1.428 1.00 0.00 19 PRO A O 20
ATOM 9924 N N . PHE A 1 20 ? 5.720 -4.911 -3.617 1.00 0.00 20 PHE A N 20
ATOM 9925 C CA . PHE A 1 20 ? 4.308 -4.958 -4.009 1.00 0.00 20 PHE A CA 20
ATOM 9926 C C . PHE A 1 20 ? 3.549 -6.026 -3.219 1.00 0.00 20 PHE A C 20
ATOM 9927 O O . PHE A 1 20 ? 2.441 -5.778 -2.736 1.00 0.00 20 PHE A O 20
ATOM 9944 N N . ASP A 1 21 ? 4.160 -7.201 -3.069 1.00 0.00 21 ASP A N 20
ATOM 9945 C CA . ASP A 1 21 ? 3.543 -8.303 -2.329 1.00 0.00 21 ASP A CA 20
ATOM 9946 C C . ASP A 1 21 ? 3.193 -7.884 -0.901 1.00 0.00 21 ASP A C 20
ATOM 9947 O O . ASP A 1 21 ? 2.150 -8.270 -0.371 1.00 0.00 21 ASP A O 20
ATOM 9956 N N . GLN A 1 22 ? 4.058 -7.085 -0.287 1.00 0.00 22 GLN A N 20
ATOM 9957 C CA . GLN A 1 22 ? 3.800 -6.556 1.044 1.00 0.00 22 GLN A CA 20
ATOM 9958 C C . GLN A 1 22 ? 2.651 -5.553 1.011 1.00 0.00 22 GLN A C 20
ATOM 9959 O O . GLN A 1 22 ? 1.815 -5.522 1.918 1.00 0.00 22 GLN A O 20
ATOM 9973 N N . CYS A 1 23 ? 2.609 -4.737 -0.035 1.00 0.00 23 CYS A N 20
ATOM 9974 C CA . CYS A 1 23 ? 1.540 -3.748 -0.184 1.00 0.00 23 CYS A CA 20
ATOM 9975 C C . CYS A 1 23 ? 0.197 -4.456 -0.333 1.00 0.00 23 CYS A C 20
ATOM 9976 O O . CYS A 1 23 ? -0.801 -4.052 0.267 1.00 0.00 23 CYS A O 20
ATOM 9983 N N . TYR A 1 24 ? 0.196 -5.536 -1.108 1.00 0.00 24 TYR A N 20
ATOM 9984 C CA . TYR A 1 24 ? -0.992 -6.356 -1.299 1.00 0.00 24 TYR A CA 20
ATOM 9985 C C . TYR A 1 24 ? -1.467 -6.948 0.028 1.00 0.00 24 TYR A C 20
ATOM 9986 O O . TYR A 1 24 ? -2.663 -7.128 0.251 1.00 0.00 24 TYR A O 20
ATOM 10004 N N . GLN A 1 25 ? -0.532 -7.228 0.921 1.00 0.00 25 GLN A N 20
ATOM 10005 C CA . GLN A 1 25 ? -0.869 -7.886 2.177 1.00 0.00 25 GLN A CA 20
ATOM 10006 C C . GLN A 1 25 ? -1.604 -6.944 3.121 1.00 0.00 25 GLN A C 20
ATOM 10007 O O . GLN A 1 25 ? -2.475 -7.373 3.871 1.00 0.00 25 GLN A O 20
ATOM 10021 N N . MET A 1 26 ? -1.261 -5.665 3.087 1.00 0.00 26 MET A N 20
ATOM 10022 C CA . MET A 1 26 ? -1.912 -4.697 3.964 1.00 0.00 26 MET A CA 20
ATOM 10023 C C . MET A 1 26 ? -3.128 -4.051 3.305 1.00 0.00 26 MET A C 20
ATOM 10024 O O . MET A 1 26 ? -4.222 -4.043 3.874 1.00 0.00 26 MET A O 20
ATOM 10038 N N . CYS A 1 27 ? -2.940 -3.513 2.109 1.00 0.00 27 CYS A N 20
ATOM 10039 C CA . CYS A 1 27 ? -3.946 -2.650 1.499 1.00 0.00 27 CYS A CA 20
ATOM 10040 C C . CYS A 1 27 ? -5.105 -3.431 0.880 1.00 0.00 27 CYS A C 20
ATOM 10041 O O . CYS A 1 27 ? -6.235 -2.943 0.861 1.00 0.00 27 CYS A O 20
ATOM 10048 N N . SER A 1 28 ? -4.845 -4.631 0.379 1.00 0.00 28 SER A N 20
ATOM 10049 C CA . SER A 1 28 ? -5.902 -5.406 -0.262 1.00 0.00 28 SER A CA 20
ATOM 10050 C C . SER A 1 28 ? -6.984 -5.855 0.735 1.00 0.00 28 SER A C 20
ATOM 10051 O O . SER A 1 28 ? -8.168 -5.637 0.473 1.00 0.00 28 SER A O 20
ATOM 10059 N N . PRO A 1 29 ? -6.626 -6.474 1.891 1.00 0.00 29 PRO A N 20
ATOM 10060 C CA . PRO A 1 29 ? -7.614 -6.801 2.934 1.00 0.00 29 PRO A CA 20
ATOM 10061 C C . PRO A 1 29 ? -8.380 -5.568 3.424 1.00 0.00 29 PRO A C 20
ATOM 10062 O O . PRO A 1 29 ? -9.527 -5.666 3.865 1.00 0.00 29 PRO A O 20
ATOM 10073 N N . LEU A 1 30 ? -7.727 -4.413 3.340 1.00 0.00 30 LEU A N 20
ATOM 10074 C CA . LEU A 1 30 ? -8.348 -3.135 3.677 1.00 0.00 30 LEU A CA 20
ATOM 10075 C C . LEU A 1 30 ? -9.491 -2.878 2.704 1.00 0.00 30 LEU A C 20
ATOM 10076 O O . LEU A 1 30 ? -10.652 -2.760 3.101 1.00 0.00 30 LEU A O 20
ATOM 10092 N N . GLU A 1 31 ? -9.136 -2.806 1.431 1.00 0.00 31 GLU A N 20
ATOM 10093 C CA . GLU A 1 31 ? -10.086 -2.487 0.372 1.00 0.00 31 GLU A CA 20
ATOM 10094 C C . GLU A 1 31 ? -11.205 -3.521 0.317 1.00 0.00 31 GLU A C 20
ATOM 10095 O O . GLU A 1 31 ? -12.388 -3.174 0.390 1.00 0.00 31 GLU A O 20
ATOM 10107 N N . ARG A 1 32 ? -10.831 -4.786 0.209 1.00 0.00 32 ARG A N 20
ATOM 10108 C CA . ARG A 1 32 ? -11.806 -5.862 0.114 1.00 0.00 32 ARG A CA 20
ATOM 10109 C C . ARG A 1 32 ? -11.193 -7.185 0.563 1.00 0.00 32 ARG A C 20
ATOM 10110 O O . ARG A 1 32 ? -10.245 -7.682 -0.049 1.00 0.00 32 ARG A O 20
ATOM 10131 N N . SER A 1 33 ? -11.737 -7.750 1.628 1.00 0.00 33 SER A N 20
ATOM 10132 C CA . SER A 1 33 ? -11.277 -9.037 2.127 1.00 0.00 33 SER A CA 20
ATOM 10133 C C . SER A 1 33 ? -12.471 -9.969 2.294 1.00 0.00 33 SER A C 20
ATOM 10141 N N . ALA A 1 1 ? -15.519 0.192 -0.693 1.00 0.00 1 ALA A N 21
ATOM 10142 C CA . ALA A 1 1 ? -15.310 0.127 0.773 1.00 0.00 1 ALA A CA 21
ATOM 10143 C C . ALA A 1 1 ? -14.524 1.336 1.268 1.00 0.00 1 ALA A C 21
ATOM 10144 O O . ALA A 1 1 ? -14.975 2.056 2.157 1.00 0.00 1 ALA A O 21
ATOM 10150 N N . SER A 1 2 ? -13.355 1.569 0.685 1.00 0.00 2 SER A N 21
ATOM 10151 C CA . SER A 1 2 ? -12.510 2.683 1.108 1.00 0.00 2 SER A CA 21
ATOM 10152 C C . SER A 1 2 ? -11.570 3.107 -0.028 1.00 0.00 2 SER A C 21
ATOM 10153 O O . SER A 1 2 ? -10.352 3.039 0.117 1.00 0.00 2 SER A O 21
ATOM 10161 N N . PRO A 1 3 ? -12.127 3.548 -1.178 1.00 0.00 3 PRO A N 21
ATOM 10162 C CA . PRO A 1 3 ? -11.333 3.924 -2.363 1.00 0.00 3 PRO A CA 21
ATOM 10163 C C . PRO A 1 3 ? -10.211 4.924 -2.071 1.00 0.00 3 PRO A C 21
ATOM 10164 O O . PRO A 1 3 ? -9.090 4.757 -2.552 1.00 0.00 3 PRO A O 21
ATOM 10175 N N . GLN A 1 4 ? -10.505 5.952 -1.283 1.00 0.00 4 GLN A N 21
ATOM 10176 C CA . GLN A 1 4 ? -9.527 7.009 -1.024 1.00 0.00 4 GLN A CA 21
ATOM 10177 C C . GLN A 1 4 ? -8.389 6.503 -0.148 1.00 0.00 4 GLN A C 21
ATOM 10178 O O . GLN A 1 4 ? -7.211 6.719 -0.453 1.00 0.00 4 GLN A O 21
ATOM 10192 N N . GLN A 1 5 ? -8.738 5.821 0.930 1.00 0.00 5 GLN A N 21
ATOM 10193 C CA . GLN A 1 5 ? -7.734 5.301 1.850 1.00 0.00 5 GLN A CA 21
ATOM 10194 C C . GLN A 1 5 ? -6.957 4.157 1.215 1.00 0.00 5 GLN A C 21
ATOM 10195 O O . GLN A 1 5 ? -5.757 4.003 1.450 1.00 0.00 5 GLN A O 21
ATOM 10209 N N . ALA A 1 6 ? -7.638 3.363 0.401 1.00 0.00 6 ALA A N 21
ATOM 10210 C CA . ALA A 1 6 ? -6.985 2.287 -0.334 1.00 0.00 6 ALA A CA 21
ATOM 10211 C C . ALA A 1 6 ? -5.958 2.858 -1.296 1.00 0.00 6 ALA A C 21
ATOM 10212 O O . ALA A 1 6 ? -4.841 2.352 -1.395 1.00 0.00 6 ALA A O 21
ATOM 10219 N N . LYS A 1 7 ? -6.333 3.935 -1.979 1.00 0.00 7 LYS A N 21
ATOM 10220 C CA . LYS A 1 7 ? -5.438 4.585 -2.924 1.00 0.00 7 LYS A CA 21
ATOM 10221 C C . LYS A 1 7 ? -4.226 5.150 -2.191 1.00 0.00 7 LYS A C 21
ATOM 10222 O O . LYS A 1 7 ? -3.109 5.097 -2.695 1.00 0.00 7 LYS A O 21
ATOM 10241 N N . TYR A 1 8 ? -4.452 5.667 -0.987 1.00 0.00 8 TYR A N 21
ATOM 10242 C CA . TYR A 1 8 ? -3.367 6.179 -0.160 1.00 0.00 8 TYR A CA 21
ATOM 10243 C C . TYR A 1 8 ? -2.457 5.036 0.273 1.00 0.00 8 TYR A C 21
ATOM 10244 O O . TYR A 1 8 ? -1.234 5.179 0.311 1.00 0.00 8 TYR A O 21
ATOM 10262 N N . CYS A 1 9 ? -3.067 3.900 0.590 1.00 0.00 9 CYS A N 21
ATOM 10263 C CA . CYS A 1 9 ? -2.324 2.732 1.039 1.00 0.00 9 CYS A CA 21
ATOM 10264 C C . CYS A 1 9 ? -1.414 2.221 -0.072 1.00 0.00 9 CYS A C 21
ATOM 10265 O O . CYS A 1 9 ? -0.208 2.108 0.122 1.00 0.00 9 CYS A O 21
ATOM 10272 N N . TYR A 1 10 ? -1.984 1.955 -1.246 1.00 0.00 10 TYR A N 21
ATOM 10273 C CA . TYR A 1 10 ? -1.204 1.443 -2.371 1.00 0.00 10 TYR A CA 21
ATOM 10274 C C . TYR A 1 10 ? -0.191 2.475 -2.855 1.00 0.00 10 TYR A C 21
ATOM 10275 O O . TYR A 1 10 ? 0.871 2.123 -3.366 1.00 0.00 10 TYR A O 21
ATOM 10293 N N . GLU A 1 11 ? -0.522 3.747 -2.703 1.00 0.00 11 GLU A N 21
ATOM 10294 C CA . GLU A 1 11 ? 0.379 4.811 -3.101 1.00 0.00 11 GLU A CA 21
ATOM 10295 C C . GLU A 1 11 ? 1.588 4.848 -2.177 1.00 0.00 11 GLU A C 21
ATOM 10296 O O . GLU A 1 11 ? 2.721 4.645 -2.605 1.00 0.00 11 GLU A O 21
ATOM 10308 N N . GLN A 1 12 ? 1.335 5.075 -0.898 1.00 0.00 12 GLN A N 21
ATOM 10309 C CA . GLN A 1 12 ? 2.401 5.313 0.054 1.00 0.00 12 GLN A CA 21
ATOM 10310 C C . GLN A 1 12 ? 3.126 4.039 0.464 1.00 0.00 12 GLN A C 21
ATOM 10311 O O . GLN A 1 12 ? 4.254 4.114 0.929 1.00 0.00 12 GLN A O 21
ATOM 10325 N N . CYS A 1 13 ? 2.506 2.880 0.278 1.00 0.00 13 CYS A N 21
ATOM 10326 C CA . CYS A 1 13 ? 3.102 1.624 0.737 1.00 0.00 13 CYS A CA 21
ATOM 10327 C C . CYS A 1 13 ? 4.511 1.443 0.171 1.00 0.00 13 CYS A C 21
ATOM 10328 O O . CYS A 1 13 ? 5.481 1.344 0.924 1.00 0.00 13 CYS A O 21
ATOM 10335 N N . ASN A 1 14 ? 4.635 1.428 -1.152 1.00 0.00 14 ASN A N 21
ATOM 10336 C CA . ASN A 1 14 ? 5.949 1.276 -1.776 1.00 0.00 14 ASN A CA 21
ATOM 10337 C C . ASN A 1 14 ? 6.787 2.544 -1.626 1.00 0.00 14 ASN A C 21
ATOM 10338 O O . ASN A 1 14 ? 8.015 2.473 -1.600 1.00 0.00 14 ASN A O 21
ATOM 10349 N N . VAL A 1 15 ? 6.130 3.694 -1.528 1.00 0.00 15 VAL A N 21
ATOM 10350 C CA . VAL A 1 15 ? 6.831 4.961 -1.357 1.00 0.00 15 VAL A CA 21
ATOM 10351 C C . VAL A 1 15 ? 7.548 4.997 -0.012 1.00 0.00 15 VAL A C 21
ATOM 10352 O O . VAL A 1 15 ? 8.706 5.409 0.066 1.00 0.00 15 VAL A O 21
ATOM 10365 N N . ASN A 1 16 ? 6.863 4.555 1.042 1.00 0.00 16 ASN A N 21
ATOM 10366 C CA . ASN A 1 16 ? 7.473 4.490 2.364 1.00 0.00 16 ASN A CA 21
ATOM 10367 C C . ASN A 1 16 ? 8.630 3.505 2.325 1.00 0.00 16 ASN A C 21
ATOM 10368 O O . ASN A 1 16 ? 9.795 3.910 2.341 1.00 0.00 16 ASN A O 21
ATOM 10379 N N . LYS A 1 17 ? 8.296 2.214 2.263 1.00 0.00 17 LYS A N 21
ATOM 10380 C CA . LYS A 1 17 ? 9.247 1.164 1.913 1.00 0.00 17 LYS A CA 21
ATOM 10381 C C . LYS A 1 17 ? 8.590 -0.209 2.044 1.00 0.00 17 LYS A C 21
ATOM 10382 O O . LYS A 1 17 ? 8.711 -0.854 3.086 1.00 0.00 17 LYS A O 21
ATOM 10401 N N . VAL A 1 18 ? 7.896 -0.669 1.008 1.00 0.00 18 VAL A N 21
ATOM 10402 C CA . VAL A 1 18 ? 7.392 -2.038 1.000 1.00 0.00 18 VAL A CA 21
ATOM 10403 C C . VAL A 1 18 ? 7.405 -2.579 -0.432 1.00 0.00 18 VAL A C 21
ATOM 10404 O O . VAL A 1 18 ? 7.175 -1.835 -1.392 1.00 0.00 18 VAL A O 21
ATOM 10417 N N . PRO A 1 19 ? 7.734 -3.865 -0.594 1.00 0.00 19 PRO A N 21
ATOM 10418 C CA . PRO A 1 19 ? 7.570 -4.571 -1.865 1.00 0.00 19 PRO A CA 21
ATOM 10419 C C . PRO A 1 19 ? 6.092 -4.721 -2.231 1.00 0.00 19 PRO A C 21
ATOM 10420 O O . PRO A 1 19 ? 5.242 -4.697 -1.338 1.00 0.00 19 PRO A O 21
ATOM 10431 N N . PHE A 1 20 ? 5.771 -4.858 -3.517 1.00 0.00 20 PHE A N 21
ATOM 10432 C CA . PHE A 1 20 ? 4.368 -4.896 -3.945 1.00 0.00 20 PHE A CA 21
ATOM 10433 C C . PHE A 1 20 ? 3.579 -5.973 -3.201 1.00 0.00 20 PHE A C 21
ATOM 10434 O O . PHE A 1 20 ? 2.458 -5.725 -2.754 1.00 0.00 20 PHE A O 21
ATOM 10451 N N . ASP A 1 21 ? 4.172 -7.153 -3.044 1.00 0.00 21 ASP A N 21
ATOM 10452 C CA . ASP A 1 21 ? 3.499 -8.263 -2.366 1.00 0.00 21 ASP A CA 21
ATOM 10453 C C . ASP A 1 21 ? 3.133 -7.878 -0.932 1.00 0.00 21 ASP A C 21
ATOM 10454 O O . ASP A 1 21 ? 2.058 -8.219 -0.447 1.00 0.00 21 ASP A O 21
ATOM 10463 N N . GLN A 1 22 ? 4.026 -7.148 -0.268 1.00 0.00 22 GLN A N 21
ATOM 10464 C CA . GLN A 1 22 ? 3.762 -6.642 1.072 1.00 0.00 22 GLN A CA 21
ATOM 10465 C C . GLN A 1 22 ? 2.628 -5.617 1.039 1.00 0.00 22 GLN A C 21
ATOM 10466 O O . GLN A 1 22 ? 1.785 -5.576 1.937 1.00 0.00 22 GLN A O 21
ATOM 10480 N N . CYS A 1 23 ? 2.611 -4.796 -0.007 1.00 0.00 23 CYS A N 21
ATOM 10481 C CA . CYS A 1 23 ? 1.548 -3.803 -0.179 1.00 0.00 23 CYS A CA 21
ATOM 10482 C C . CYS A 1 23 ? 0.210 -4.513 -0.349 1.00 0.00 23 CYS A C 21
ATOM 10483 O O . CYS A 1 23 ? -0.800 -4.117 0.236 1.00 0.00 23 CYS A O 21
ATOM 10490 N N . TYR A 1 24 ? 0.222 -5.584 -1.131 1.00 0.00 24 TYR A N 21
ATOM 10491 C CA . TYR A 1 24 ? -0.964 -6.400 -1.347 1.00 0.00 24 TYR A CA 21
ATOM 10492 C C . TYR A 1 24 ? -1.404 -7.065 -0.038 1.00 0.00 24 TYR A C 21
ATOM 10493 O O . TYR A 1 24 ? -2.585 -7.332 0.170 1.00 0.00 24 TYR A O 21
ATOM 10511 N N . GLN A 1 25 ? -0.455 -7.310 0.855 1.00 0.00 25 GLN A N 21
ATOM 10512 C CA . GLN A 1 25 ? -0.764 -7.971 2.122 1.00 0.00 25 GLN A CA 21
ATOM 10513 C C . GLN A 1 25 ? -1.580 -7.048 3.015 1.00 0.00 25 GLN A C 21
ATOM 10514 O O . GLN A 1 25 ? -2.521 -7.481 3.680 1.00 0.00 25 GLN A O 21
ATOM 10528 N N . MET A 1 26 ? -1.210 -5.780 3.025 1.00 0.00 26 MET A N 21
ATOM 10529 C CA . MET A 1 26 ? -1.836 -4.807 3.905 1.00 0.00 26 MET A CA 21
ATOM 10530 C C . MET A 1 26 ? -3.034 -4.119 3.247 1.00 0.00 26 MET A C 21
ATOM 10531 O O . MET A 1 26 ? -4.127 -4.083 3.813 1.00 0.00 26 MET A O 21
ATOM 10545 N N . CYS A 1 27 ? -2.836 -3.594 2.048 1.00 0.00 27 CYS A N 21
ATOM 10546 C CA . CYS A 1 27 ? -3.831 -2.723 1.429 1.00 0.00 27 CYS A CA 21
ATOM 10547 C C . CYS A 1 27 ? -5.013 -3.492 0.841 1.00 0.00 27 CYS A C 21
ATOM 10548 O O . CYS A 1 27 ? -6.124 -2.967 0.797 1.00 0.00 27 CYS A O 21
ATOM 10555 N N . SER A 1 28 ? -4.793 -4.722 0.389 1.00 0.00 28 SER A N 21
ATOM 10556 C CA . SER A 1 28 ? -5.872 -5.494 -0.227 1.00 0.00 28 SER A CA 21
ATOM 10557 C C . SER A 1 28 ? -7.022 -5.792 0.754 1.00 0.00 28 SER A C 21
ATOM 10558 O O . SER A 1 28 ? -8.179 -5.575 0.404 1.00 0.00 28 SER A O 21
ATOM 10566 N N . PRO A 1 29 ? -6.749 -6.292 1.985 1.00 0.00 29 PRO A N 21
ATOM 10567 C CA . PRO A 1 29 ? -7.796 -6.448 3.014 1.00 0.00 29 PRO A CA 21
ATOM 10568 C C . PRO A 1 29 ? -8.543 -5.141 3.300 1.00 0.00 29 PRO A C 21
ATOM 10569 O O . PRO A 1 29 ? -9.746 -5.141 3.555 1.00 0.00 29 PRO A O 21
ATOM 10580 N N . LEU A 1 30 ? -7.814 -4.036 3.259 1.00 0.00 30 LEU A N 21
ATOM 10581 C CA . LEU A 1 30 ? -8.396 -2.706 3.441 1.00 0.00 30 LEU A CA 21
ATOM 10582 C C . LEU A 1 30 ? -9.382 -2.424 2.310 1.00 0.00 30 LEU A C 21
ATOM 10583 O O . LEU A 1 30 ? -10.500 -1.955 2.530 1.00 0.00 30 LEU A O 21
ATOM 10599 N N . GLU A 1 31 ? -8.956 -2.733 1.103 1.00 0.00 31 GLU A N 21
ATOM 10600 C CA . GLU A 1 31 ? -9.716 -2.398 -0.093 1.00 0.00 31 GLU A CA 21
ATOM 10601 C C . GLU A 1 31 ? -10.906 -3.340 -0.299 1.00 0.00 31 GLU A C 21
ATOM 10602 O O . GLU A 1 31 ? -11.982 -2.905 -0.720 1.00 0.00 31 GLU A O 21
ATOM 10614 N N . ARG A 1 32 ? -10.722 -4.619 0.001 1.00 0.00 32 ARG A N 21
ATOM 10615 C CA . ARG A 1 32 ? -11.777 -5.604 -0.207 1.00 0.00 32 ARG A CA 21
ATOM 10616 C C . ARG A 1 32 ? -11.685 -6.736 0.817 1.00 0.00 32 ARG A C 21
ATOM 10617 O O . ARG A 1 32 ? -10.639 -7.370 0.960 1.00 0.00 32 ARG A O 21
ATOM 10638 N N . SER A 1 33 ? -12.778 -6.964 1.537 1.00 0.00 33 SER A N 21
ATOM 10639 C CA . SER A 1 33 ? -12.889 -8.091 2.463 1.00 0.00 33 SER A CA 21
ATOM 10640 C C . SER A 1 33 ? -14.360 -8.439 2.683 1.00 0.00 33 SER A C 21
ATOM 10648 N N . ALA A 1 1 ? -17.354 2.030 2.034 1.00 0.00 1 ALA A N 22
ATOM 10649 C CA . ALA A 1 1 ? -16.128 1.919 1.217 1.00 0.00 1 ALA A CA 22
ATOM 10650 C C . ALA A 1 1 ? -15.335 3.215 1.292 1.00 0.00 1 ALA A C 22
ATOM 10651 O O . ALA A 1 1 ? -15.818 4.213 1.828 1.00 0.00 1 ALA A O 22
ATOM 10657 N N . SER A 1 2 ? -14.128 3.200 0.753 1.00 0.00 2 SER A N 22
ATOM 10658 C CA . SER A 1 2 ? -13.271 4.377 0.765 1.00 0.00 2 SER A CA 22
ATOM 10659 C C . SER A 1 2 ? -12.130 4.190 -0.236 1.00 0.00 2 SER A C 22
ATOM 10660 O O . SER A 1 2 ? -10.983 3.955 0.154 1.00 0.00 2 SER A O 22
ATOM 10668 N N . PRO A 1 3 ? -12.434 4.274 -1.549 1.00 0.00 3 PRO A N 22
ATOM 10669 C CA . PRO A 1 3 ? -11.433 4.108 -2.613 1.00 0.00 3 PRO A CA 22
ATOM 10670 C C . PRO A 1 3 ? -10.212 5.013 -2.441 1.00 0.00 3 PRO A C 22
ATOM 10671 O O . PRO A 1 3 ? -9.109 4.669 -2.872 1.00 0.00 3 PRO A O 22
ATOM 10682 N N . GLN A 1 4 ? -10.409 6.160 -1.800 1.00 0.00 4 GLN A N 22
ATOM 10683 C CA . GLN A 1 4 ? -9.324 7.114 -1.603 1.00 0.00 4 GLN A CA 22
ATOM 10684 C C . GLN A 1 4 ? -8.327 6.603 -0.575 1.00 0.00 4 GLN A C 22
ATOM 10685 O O . GLN A 1 4 ? -7.117 6.672 -0.791 1.00 0.00 4 GLN A O 22
ATOM 10699 N N . GLN A 1 5 ? -8.830 6.077 0.537 1.00 0.00 5 GLN A N 22
ATOM 10700 C CA . GLN A 1 5 ? -7.952 5.585 1.594 1.00 0.00 5 GLN A CA 22
ATOM 10701 C C . GLN A 1 5 ? -7.196 4.352 1.117 1.00 0.00 5 GLN A C 22
ATOM 10702 O O . GLN A 1 5 ? -6.055 4.109 1.517 1.00 0.00 5 GLN A O 22
ATOM 10716 N N . ALA A 1 6 ? -7.839 3.584 0.251 1.00 0.00 6 ALA A N 22
ATOM 10717 C CA . ALA A 1 6 ? -7.198 2.435 -0.368 1.00 0.00 6 ALA A CA 22
ATOM 10718 C C . ALA A 1 6 ? -6.073 2.889 -1.279 1.00 0.00 6 ALA A C 22
ATOM 10719 O O . ALA A 1 6 ? -4.971 2.342 -1.235 1.00 0.00 6 ALA A O 22
ATOM 10726 N N . LYS A 1 7 ? -6.344 3.914 -2.081 1.00 0.00 7 LYS A N 22
ATOM 10727 C CA . LYS A 1 7 ? -5.346 4.440 -2.997 1.00 0.00 7 LYS A CA 22
ATOM 10728 C C . LYS A 1 7 ? -4.181 5.032 -2.213 1.00 0.00 7 LYS A C 22
ATOM 10729 O O . LYS A 1 7 ? -3.030 4.931 -2.627 1.00 0.00 7 LYS A O 22
ATOM 10748 N N . TYR A 1 8 ? -4.489 5.640 -1.072 1.00 0.00 8 TYR A N 22
ATOM 10749 C CA . TYR A 1 8 ? -3.465 6.177 -0.184 1.00 0.00 8 TYR A CA 22
ATOM 10750 C C . TYR A 1 8 ? -2.572 5.051 0.330 1.00 0.00 8 TYR A C 22
ATOM 10751 O O . TYR A 1 8 ? -1.349 5.192 0.401 1.00 0.00 8 TYR A O 22
ATOM 10769 N N . CYS A 1 9 ? -3.192 3.928 0.675 1.00 0.00 9 CYS A N 22
ATOM 10770 C CA . CYS A 1 9 ? -2.458 2.771 1.175 1.00 0.00 9 CYS A CA 22
ATOM 10771 C C . CYS A 1 9 ? -1.501 2.252 0.103 1.00 0.00 9 CYS A C 22
ATOM 10772 O O . CYS A 1 9 ? -0.307 2.080 0.360 1.00 0.00 9 CYS A O 22
ATOM 10779 N N . TYR A 1 10 ? -2.023 2.042 -1.103 1.00 0.00 10 TYR A N 22
ATOM 10780 C CA . TYR A 1 10 ? -1.216 1.541 -2.214 1.00 0.00 10 TYR A CA 22
ATOM 10781 C C . TYR A 1 10 ? -0.189 2.574 -2.670 1.00 0.00 10 TYR A C 22
ATOM 10782 O O . TYR A 1 10 ? 0.894 2.220 -3.130 1.00 0.00 10 TYR A O 22
ATOM 10800 N N . GLU A 1 11 ? -0.525 3.849 -2.559 1.00 0.00 11 GLU A N 22
ATOM 10801 C CA . GLU A 1 11 ? 0.410 4.897 -2.932 1.00 0.00 11 GLU A CA 22
ATOM 10802 C C . GLU A 1 11 ? 1.578 4.940 -1.947 1.00 0.00 11 GLU A C 22
ATOM 10803 O O . GLU A 1 11 ? 2.735 4.836 -2.345 1.00 0.00 11 GLU A O 22
ATOM 10815 N N . GLN A 1 12 ? 1.271 5.029 -0.657 1.00 0.00 12 GLN A N 22
ATOM 10816 C CA . GLN A 1 12 ? 2.295 5.248 0.354 1.00 0.00 12 GLN A CA 22
ATOM 10817 C C . GLN A 1 12 ? 3.118 4.001 0.638 1.00 0.00 12 GLN A C 22
ATOM 10818 O O . GLN A 1 12 ? 4.241 4.110 1.120 1.00 0.00 12 GLN A O 22
ATOM 10832 N N . CYS A 1 13 ? 2.580 2.826 0.330 1.00 0.00 13 CYS A N 22
ATOM 10833 C CA . CYS A 1 13 ? 3.253 1.577 0.679 1.00 0.00 13 CYS A CA 22
ATOM 10834 C C . CYS A 1 13 ? 4.649 1.519 0.052 1.00 0.00 13 CYS A C 22
ATOM 10835 O O . CYS A 1 13 ? 5.648 1.392 0.761 1.00 0.00 13 CYS A O 22
ATOM 10842 N N . ASN A 1 14 ? 4.729 1.649 -1.265 1.00 0.00 14 ASN A N 22
ATOM 10843 C CA . ASN A 1 14 ? 6.020 1.638 -1.946 1.00 0.00 14 ASN A CA 22
ATOM 10844 C C . ASN A 1 14 ? 6.774 2.951 -1.752 1.00 0.00 14 ASN A C 22
ATOM 10845 O O . ASN A 1 14 ? 8.003 2.973 -1.791 1.00 0.00 14 ASN A O 22
ATOM 10856 N N . VAL A 1 15 ? 6.040 4.043 -1.538 1.00 0.00 15 VAL A N 22
ATOM 10857 C CA . VAL A 1 15 ? 6.665 5.338 -1.281 1.00 0.00 15 VAL A CA 22
ATOM 10858 C C . VAL A 1 15 ? 7.506 5.274 -0.013 1.00 0.00 15 VAL A C 22
ATOM 10859 O O . VAL A 1 15 ? 8.616 5.809 0.033 1.00 0.00 15 VAL A O 22
ATOM 10872 N N . ASN A 1 16 ? 6.978 4.610 1.012 1.00 0.00 16 ASN A N 22
ATOM 10873 C CA . ASN A 1 16 ? 7.710 4.462 2.260 1.00 0.00 16 ASN A CA 22
ATOM 10874 C C . ASN A 1 16 ? 8.842 3.463 2.083 1.00 0.00 16 ASN A C 22
ATOM 10875 O O . ASN A 1 16 ? 10.002 3.856 1.948 1.00 0.00 16 ASN A O 22
ATOM 10886 N N . LYS A 1 17 ? 8.490 2.177 2.044 1.00 0.00 17 LYS A N 22
ATOM 10887 C CA . LYS A 1 17 ? 9.441 1.107 1.761 1.00 0.00 17 LYS A CA 22
ATOM 10888 C C . LYS A 1 17 ? 8.761 -0.253 1.920 1.00 0.00 17 LYS A C 22
ATOM 10889 O O . LYS A 1 17 ? 8.833 -0.848 2.999 1.00 0.00 17 LYS A O 22
ATOM 10908 N N . VAL A 1 18 ? 8.093 -0.754 0.878 1.00 0.00 18 VAL A N 22
ATOM 10909 C CA . VAL A 1 18 ? 7.524 -2.101 0.930 1.00 0.00 18 VAL A CA 22
ATOM 10910 C C . VAL A 1 18 ? 7.491 -2.704 -0.478 1.00 0.00 18 VAL A C 22
ATOM 10911 O O . VAL A 1 18 ? 7.281 -1.988 -1.464 1.00 0.00 18 VAL A O 22
ATOM 10924 N N . PRO A 1 19 ? 7.743 -4.017 -0.590 1.00 0.00 19 PRO A N 22
ATOM 10925 C CA . PRO A 1 19 ? 7.554 -4.764 -1.837 1.00 0.00 19 PRO A CA 22
ATOM 10926 C C . PRO A 1 19 ? 6.075 -4.883 -2.209 1.00 0.00 19 PRO A C 22
ATOM 10927 O O . PRO A 1 19 ? 5.214 -4.806 -1.327 1.00 0.00 19 PRO A O 22
ATOM 10938 N N . PHE A 1 20 ? 5.774 -5.063 -3.495 1.00 0.00 20 PHE A N 22
ATOM 10939 C CA . PHE A 1 20 ? 4.383 -5.150 -3.951 1.00 0.00 20 PHE A CA 22
ATOM 10940 C C . PHE A 1 20 ? 3.593 -6.178 -3.141 1.00 0.00 20 PHE A C 22
ATOM 10941 O O . PHE A 1 20 ? 2.463 -5.910 -2.727 1.00 0.00 20 PHE A O 22
ATOM 10958 N N . ASP A 1 21 ? 4.195 -7.341 -2.895 1.00 0.00 21 ASP A N 22
ATOM 10959 C CA . ASP A 1 21 ? 3.523 -8.407 -2.155 1.00 0.00 21 ASP A CA 22
ATOM 10960 C C . ASP A 1 21 ? 3.111 -7.938 -0.763 1.00 0.00 21 ASP A C 22
ATOM 10961 O O . ASP A 1 21 ? 2.021 -8.263 -0.293 1.00 0.00 21 ASP A O 22
ATOM 10970 N N . GLN A 1 22 ? 3.972 -7.164 -0.116 1.00 0.00 22 GLN A N 22
ATOM 10971 C CA . GLN A 1 22 ? 3.654 -6.601 1.187 1.00 0.00 22 GLN A CA 22
ATOM 10972 C C . GLN A 1 22 ? 2.583 -5.520 1.056 1.00 0.00 22 GLN A C 22
ATOM 10973 O O . GLN A 1 22 ? 1.713 -5.390 1.917 1.00 0.00 22 GLN A O 22
ATOM 10987 N N . CYS A 1 23 ? 2.645 -4.748 -0.022 1.00 0.00 23 CYS A N 22
ATOM 10988 C CA . CYS A 1 23 ? 1.632 -3.720 -0.267 1.00 0.00 23 CYS A CA 22
ATOM 10989 C C . CYS A 1 23 ? 0.270 -4.379 -0.414 1.00 0.00 23 CYS A C 22
ATOM 10990 O O . CYS A 1 23 ? -0.716 -3.942 0.184 1.00 0.00 23 CYS A O 22
ATOM 10997 N N . TYR A 1 24 ? 0.233 -5.459 -1.182 1.00 0.00 24 TYR A N 22
ATOM 10998 C CA . TYR A 1 24 ? -0.988 -6.215 -1.379 1.00 0.00 24 TYR A CA 22
ATOM 10999 C C . TYR A 1 24 ? -1.459 -6.833 -0.065 1.00 0.00 24 TYR A C 22
ATOM 11000 O O . TYR A 1 24 ? -2.646 -6.817 0.239 1.00 0.00 24 TYR A O 22
ATOM 11018 N N . GLN A 1 25 ? -0.524 -7.339 0.735 1.00 0.00 25 GLN A N 22
ATOM 11019 C CA . GLN A 1 25 ? -0.888 -8.075 1.949 1.00 0.00 25 GLN A CA 22
ATOM 11020 C C . GLN A 1 25 ? -1.498 -7.136 2.989 1.00 0.00 25 GLN A C 22
ATOM 11021 O O . GLN A 1 25 ? -2.307 -7.551 3.819 1.00 0.00 25 GLN A O 22
ATOM 11035 N N . MET A 1 26 ? -1.104 -5.871 2.942 1.00 0.00 26 MET A N 22
ATOM 11036 C CA . MET A 1 26 ? -1.617 -4.883 3.876 1.00 0.00 26 MET A CA 22
ATOM 11037 C C . MET A 1 26 ? -2.862 -4.181 3.333 1.00 0.00 26 MET A C 22
ATOM 11038 O O . MET A 1 26 ? -3.883 -4.096 4.017 1.00 0.00 26 MET A O 22
ATOM 11052 N N . CYS A 1 27 ? -2.783 -3.684 2.105 1.00 0.00 27 CYS A N 22
ATOM 11053 C CA . CYS A 1 27 ? -3.840 -2.832 1.564 1.00 0.00 27 CYS A CA 22
ATOM 11054 C C . CYS A 1 27 ? -5.017 -3.627 0.991 1.00 0.00 27 CYS A C 22
ATOM 11055 O O . CYS A 1 27 ? -6.140 -3.121 0.961 1.00 0.00 27 CYS A O 22
ATOM 11062 N N . SER A 1 28 ? -4.786 -4.859 0.541 1.00 0.00 28 SER A N 22
ATOM 11063 C CA . SER A 1 28 ? -5.876 -5.653 -0.037 1.00 0.00 28 SER A CA 22
ATOM 11064 C C . SER A 1 28 ? -6.977 -5.952 0.994 1.00 0.00 28 SER A C 22
ATOM 11065 O O . SER A 1 28 ? -8.150 -5.746 0.693 1.00 0.00 28 SER A O 22
ATOM 11073 N N . PRO A 1 29 ? -6.646 -6.441 2.217 1.00 0.00 29 PRO A N 22
ATOM 11074 C CA . PRO A 1 29 ? -7.652 -6.643 3.276 1.00 0.00 29 PRO A CA 22
ATOM 11075 C C . PRO A 1 29 ? -8.487 -5.389 3.552 1.00 0.00 29 PRO A C 22
ATOM 11076 O O . PRO A 1 29 ? -9.634 -5.473 3.990 1.00 0.00 29 PRO A O 22
ATOM 11087 N N . LEU A 1 30 ? -7.897 -4.234 3.295 1.00 0.00 30 LEU A N 22
ATOM 11088 C CA . LEU A 1 30 ? -8.585 -2.957 3.434 1.00 0.00 30 LEU A CA 22
ATOM 11089 C C . LEU A 1 30 ? -9.534 -2.778 2.254 1.00 0.00 30 LEU A C 22
ATOM 11090 O O . LEU A 1 30 ? -10.753 -2.716 2.416 1.00 0.00 30 LEU A O 22
ATOM 11106 N N . GLU A 1 31 ? -8.942 -2.725 1.072 1.00 0.00 31 GLU A N 22
ATOM 11107 C CA . GLU A 1 31 ? -9.664 -2.439 -0.169 1.00 0.00 31 GLU A CA 22
ATOM 11108 C C . GLU A 1 31 ? -10.759 -3.475 -0.425 1.00 0.00 31 GLU A C 22
ATOM 11109 O O . GLU A 1 31 ? -11.859 -3.140 -0.866 1.00 0.00 3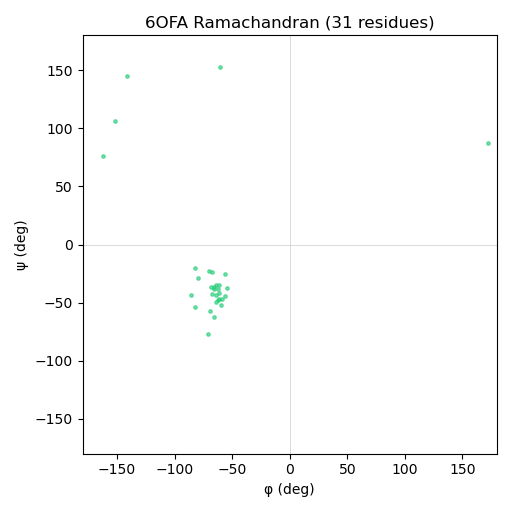1 GLU A O 22
ATOM 11121 N N . ARG A 1 32 ? -10.467 -4.727 -0.126 1.00 0.00 32 ARG A N 22
ATOM 11122 C CA . ARG A 1 32 ? -11.434 -5.796 -0.328 1.00 0.00 32 ARG A CA 22
ATOM 11123 C C . ARG A 1 32 ? -12.033 -6.227 1.002 1.00 0.00 32 ARG A C 22
ATOM 11124 O O . ARG A 1 32 ? -11.386 -6.913 1.792 1.00 0.00 32 ARG A O 22
ATOM 11145 N N . SER A 1 33 ? -13.264 -5.809 1.248 1.00 0.00 33 SER A N 22
ATOM 11146 C CA . SER A 1 33 ? -13.966 -6.178 2.468 1.00 0.00 33 SER A CA 22
ATOM 11147 C C . SER A 1 33 ? -15.411 -6.546 2.151 1.00 0.00 33 SER A C 22
ATOM 11155 N N . ALA A 1 1 ? -16.895 2.257 0.071 1.00 0.00 1 ALA A N 23
ATOM 11156 C CA . ALA A 1 1 ? -17.368 3.642 0.286 1.00 0.00 1 ALA A CA 23
ATOM 11157 C C . ALA A 1 1 ? -16.210 4.635 0.224 1.00 0.00 1 ALA A C 23
ATOM 11158 O O . ALA A 1 1 ? -16.405 5.837 0.410 1.00 0.00 1 ALA A O 23
ATOM 11164 N N . SER A 1 2 ? -15.006 4.138 -0.043 1.00 0.00 2 SER A N 23
ATOM 11165 C CA . SER A 1 2 ? -13.825 4.998 -0.096 1.00 0.00 2 SER A CA 23
ATOM 11166 C C . SER A 1 2 ? -12.666 4.285 -0.800 1.00 0.00 2 SER A C 23
ATOM 11167 O O . SER A 1 2 ? -11.689 3.897 -0.160 1.00 0.00 2 SER A O 23
ATOM 11175 N N . PRO A 1 3 ? -12.751 4.087 -2.131 1.00 0.00 3 PRO A N 23
ATOM 11176 C CA . PRO A 1 3 ? -11.664 3.466 -2.893 1.00 0.00 3 PRO A CA 23
ATOM 11177 C C . PRO A 1 3 ? -10.392 4.315 -2.890 1.00 0.00 3 PRO A C 23
ATOM 11178 O O . PRO A 1 3 ? -9.302 3.824 -3.184 1.00 0.00 3 PRO A O 23
ATOM 11189 N N . GLN A 1 4 ? -10.532 5.585 -2.529 1.00 0.00 4 GLN A N 23
ATOM 11190 C CA . GLN A 1 4 ? -9.406 6.512 -2.552 1.00 0.00 4 GLN A CA 23
ATOM 11191 C C . GLN A 1 4 ? -8.425 6.208 -1.430 1.00 0.00 4 GLN A C 23
ATOM 11192 O O . GLN A 1 4 ? -7.211 6.292 -1.619 1.00 0.00 4 GLN A O 23
ATOM 11206 N N . GLN A 1 5 ? -8.949 5.839 -0.268 1.00 0.00 5 GLN A N 23
ATOM 11207 C CA . GLN A 1 5 ? -8.096 5.530 0.875 1.00 0.00 5 GLN A CA 23
ATOM 11208 C C . GLN A 1 5 ? -7.251 4.292 0.593 1.00 0.00 5 GLN A C 23
ATOM 11209 O O . GLN A 1 5 ? -6.133 4.157 1.096 1.00 0.00 5 GLN A O 23
ATOM 11223 N N . ALA A 1 6 ? -7.787 3.394 -0.220 1.00 0.00 6 ALA A N 23
ATOM 11224 C CA . ALA A 1 6 ? -7.043 2.215 -0.640 1.00 0.00 6 ALA A CA 23
ATOM 11225 C C . ALA A 1 6 ? -5.869 2.621 -1.523 1.00 0.00 6 ALA A C 23
ATOM 11226 O O . ALA A 1 6 ? -4.775 2.074 -1.403 1.00 0.00 6 ALA A O 23
ATOM 11233 N N . LYS A 1 7 ? -6.097 3.609 -2.382 1.00 0.00 7 LYS A N 23
ATOM 11234 C CA . LYS A 1 7 ? -5.044 4.121 -3.252 1.00 0.00 7 LYS A CA 23
ATOM 11235 C C . LYS A 1 7 ? -3.941 4.751 -2.410 1.00 0.00 7 LYS A C 23
ATOM 11236 O O . LYS A 1 7 ? -2.761 4.614 -2.716 1.00 0.00 7 LYS A O 23
ATOM 11255 N N . TYR A 1 8 ? -4.342 5.424 -1.336 1.00 0.00 8 TYR A N 23
ATOM 11256 C CA . TYR A 1 8 ? -3.400 6.033 -0.401 1.00 0.00 8 TYR A CA 23
ATOM 11257 C C . TYR A 1 8 ? -2.536 4.959 0.255 1.00 0.00 8 TYR A C 23
ATOM 11258 O O . TYR A 1 8 ? -1.322 5.119 0.380 1.00 0.00 8 TYR A O 23
ATOM 11276 N N . CYS A 1 9 ? -3.172 3.861 0.649 1.00 0.00 9 CYS A N 23
ATOM 11277 C CA . CYS A 1 9 ? -2.469 2.751 1.290 1.00 0.00 9 CYS A CA 23
ATOM 11278 C C . CYS A 1 9 ? -1.397 2.203 0.352 1.00 0.00 9 CYS A C 23
ATOM 11279 O O . CYS A 1 9 ? -0.232 2.083 0.734 1.00 0.00 9 CYS A O 23
ATOM 11286 N N . TYR A 1 10 ? -1.790 1.924 -0.888 1.00 0.00 10 TYR A N 23
ATOM 11287 C CA . TYR A 1 10 ? -0.879 1.370 -1.888 1.00 0.00 10 TYR A CA 23
ATOM 11288 C C . TYR A 1 10 ? 0.194 2.374 -2.300 1.00 0.00 10 TYR A C 23
ATOM 11289 O O . TYR A 1 10 ? 1.352 2.007 -2.513 1.00 0.00 10 TYR A O 23
ATOM 11307 N N . GLU A 1 11 ? -0.190 3.636 -2.420 1.00 0.00 11 GLU A N 23
ATOM 11308 C CA . GLU A 1 11 ? 0.720 4.668 -2.890 1.00 0.00 11 GLU A CA 23
ATOM 11309 C C . GLU A 1 11 ? 1.809 4.946 -1.854 1.00 0.00 11 GLU A C 23
ATOM 11310 O O . GLU A 1 11 ? 2.975 5.122 -2.202 1.00 0.00 11 GLU A O 23
ATOM 11322 N N . GLN A 1 12 ? 1.440 4.952 -0.575 1.00 0.00 12 GLN A N 23
ATOM 11323 C CA . GLN A 1 12 ? 2.396 5.231 0.484 1.00 0.00 12 GLN A CA 23
ATOM 11324 C C . GLN A 1 12 ? 3.322 4.046 0.721 1.00 0.00 12 GLN A C 23
ATOM 11325 O O . GLN A 1 12 ? 4.399 4.208 1.286 1.00 0.00 12 GLN A O 23
ATOM 11339 N N . CYS A 1 13 ? 2.905 2.866 0.275 1.00 0.00 13 CYS A N 23
ATOM 11340 C CA . CYS A 1 13 ? 3.713 1.658 0.431 1.00 0.00 13 CYS A CA 23
ATOM 11341 C C . CYS A 1 13 ? 5.117 1.839 -0.145 1.00 0.00 13 CYS A C 23
ATOM 11342 O O . CYS A 1 13 ? 6.109 1.626 0.553 1.00 0.00 13 CYS A O 23
ATOM 11349 N N . ASN A 1 14 ? 5.209 2.250 -1.404 1.00 0.00 14 ASN A N 23
ATOM 11350 C CA . ASN A 1 14 ? 6.507 2.420 -2.047 1.00 0.00 14 ASN A CA 23
ATOM 11351 C C . ASN A 1 14 ? 7.155 3.728 -1.622 1.00 0.00 14 ASN A C 23
ATOM 11352 O O . ASN A 1 14 ? 8.381 3.850 -1.618 1.00 0.00 14 ASN A O 23
ATOM 11363 N N . VAL A 1 15 ? 6.328 4.708 -1.273 1.00 0.00 15 VAL A N 23
ATOM 11364 C CA . VAL A 1 15 ? 6.824 5.975 -0.761 1.00 0.00 15 VAL A CA 23
ATOM 11365 C C . VAL A 1 15 ? 7.576 5.756 0.547 1.00 0.00 15 VAL A C 23
ATOM 11366 O O . VAL A 1 15 ? 8.580 6.418 0.808 1.00 0.00 15 VAL A O 23
ATOM 11379 N N . ASN A 1 16 ? 7.101 4.819 1.369 1.00 0.00 16 ASN A N 23
ATOM 11380 C CA . ASN A 1 16 ? 7.815 4.502 2.595 1.00 0.00 16 ASN A CA 23
ATOM 11381 C C . ASN A 1 16 ? 8.964 3.553 2.284 1.00 0.00 16 ASN A C 23
ATOM 11382 O O . ASN A 1 16 ? 10.107 3.993 2.165 1.00 0.00 16 ASN A O 23
ATOM 11393 N N . LYS A 1 17 ? 8.644 2.260 2.120 1.00 0.00 17 LYS A N 23
ATOM 11394 C CA . LYS A 1 17 ? 9.577 1.267 1.585 1.00 0.00 17 LYS A CA 23
ATOM 11395 C C . LYS A 1 17 ? 8.986 -0.140 1.738 1.00 0.00 17 LYS A C 23
ATOM 11396 O O . LYS A 1 17 ? 9.271 -0.808 2.734 1.00 0.00 17 LYS A O 23
ATOM 11415 N N . VAL A 1 18 ? 8.168 -0.607 0.791 1.00 0.00 18 VAL A N 23
ATOM 11416 C CA . VAL A 1 18 ? 7.651 -1.982 0.864 1.00 0.00 18 VAL A CA 23
ATOM 11417 C C . VAL A 1 18 ? 7.435 -2.536 -0.549 1.00 0.00 18 VAL A C 23
ATOM 11418 O O . VAL A 1 18 ? 7.125 -1.782 -1.476 1.00 0.00 18 VAL A O 23
ATOM 11431 N N . PRO A 1 19 ? 7.628 -3.853 -0.736 1.00 0.00 19 PRO A N 23
ATOM 11432 C CA . PRO A 1 19 ? 7.289 -4.538 -1.988 1.00 0.00 19 PRO A CA 23
ATOM 11433 C C . PRO A 1 19 ? 5.782 -4.497 -2.244 1.00 0.00 19 PRO A C 23
ATOM 11434 O O . PRO A 1 19 ? 4.982 -4.589 -1.310 1.00 0.00 19 PRO A O 23
ATOM 11445 N N . PHE A 1 20 ? 5.402 -4.375 -3.515 1.00 0.00 20 PHE A N 23
ATOM 11446 C CA . PHE A 1 20 ? 3.999 -4.220 -3.898 1.00 0.00 20 PHE A CA 23
ATOM 11447 C C . PHE A 1 20 ? 3.160 -5.409 -3.438 1.00 0.00 20 PHE A C 23
ATOM 11448 O O . PHE A 1 20 ? 2.016 -5.239 -3.020 1.00 0.00 20 PHE A O 23
ATOM 11465 N N . ASP A 1 21 ? 3.727 -6.609 -3.507 1.00 0.00 21 ASP A N 23
ATOM 11466 C CA . ASP A 1 21 ? 3.019 -7.806 -3.064 1.00 0.00 21 ASP A CA 23
ATOM 11467 C C . ASP A 1 21 ? 2.767 -7.764 -1.557 1.00 0.00 21 ASP A C 23
ATOM 11468 O O . ASP A 1 21 ? 1.715 -8.198 -1.084 1.00 0.00 21 ASP A O 23
ATOM 11477 N N . GLN A 1 22 ? 3.728 -7.234 -0.806 1.00 0.00 22 GLN A N 23
ATOM 11478 C CA . GLN A 1 22 ? 3.540 -7.011 0.623 1.00 0.00 22 GLN A CA 23
ATOM 11479 C C . GLN A 1 22 ? 2.481 -5.938 0.849 1.00 0.00 22 GLN A C 23
ATOM 11480 O O . GLN A 1 22 ? 1.717 -5.997 1.812 1.00 0.00 22 GLN A O 23
ATOM 11494 N N . CYS A 1 23 ? 2.439 -4.954 -0.040 1.00 0.00 23 CYS A N 23
ATOM 11495 C CA . CYS A 1 23 ? 1.424 -3.908 0.053 1.00 0.00 23 CYS A CA 23
ATOM 11496 C C . CYS A 1 23 ? 0.044 -4.516 -0.137 1.00 0.00 23 CYS A C 23
ATOM 11497 O O . CYS A 1 23 ? -0.894 -4.186 0.590 1.00 0.00 23 CYS A O 23
ATOM 11504 N N . TYR A 1 24 ? -0.069 -5.424 -1.103 1.00 0.00 24 TYR A N 23
ATOM 11505 C CA . TYR A 1 24 ? -1.305 -6.162 -1.308 1.00 0.00 24 TYR A CA 23
ATOM 11506 C C . TYR A 1 24 ? -1.672 -6.909 -0.035 1.00 0.00 24 TYR A C 23
ATOM 11507 O O . TYR A 1 24 ? -2.835 -7.003 0.317 1.00 0.00 24 TYR A O 23
ATOM 11525 N N . GLN A 1 25 ? -0.665 -7.404 0.672 1.00 0.00 25 GLN A N 23
ATOM 11526 C CA . GLN A 1 25 ? -0.880 -8.161 1.896 1.00 0.00 25 GLN A CA 23
ATOM 11527 C C . GLN A 1 25 ? -1.532 -7.286 2.966 1.00 0.00 25 GLN A C 23
ATOM 11528 O O . GLN A 1 25 ? -2.477 -7.702 3.636 1.00 0.00 25 GLN A O 23
ATOM 11542 N N . MET A 1 26 ? -1.037 -6.064 3.099 1.00 0.00 26 MET A N 23
ATOM 11543 C CA . MET A 1 26 ? -1.479 -5.171 4.160 1.00 0.00 26 MET A CA 23
ATOM 11544 C C . MET A 1 26 ? -2.750 -4.405 3.783 1.00 0.00 26 MET A C 23
ATOM 11545 O O . MET A 1 26 ? -3.663 -4.277 4.595 1.00 0.00 26 MET A O 23
ATOM 11559 N N . CYS A 1 27 ? -2.820 -3.905 2.558 1.00 0.00 27 CYS A N 23
ATOM 11560 C CA . CYS A 1 27 ? -3.933 -3.040 2.163 1.00 0.00 27 CYS A CA 23
ATOM 11561 C C . CYS A 1 27 ? -5.169 -3.827 1.713 1.00 0.00 27 CYS A C 23
ATOM 11562 O O . CYS A 1 27 ? -6.254 -3.252 1.595 1.00 0.00 27 CYS A O 23
ATOM 11569 N N . SER A 1 28 ? -5.028 -5.128 1.467 1.00 0.00 28 SER A N 23
ATOM 11570 C CA . SER A 1 28 ? -6.160 -5.929 0.998 1.00 0.00 28 SER A CA 23
ATOM 11571 C C . SER A 1 28 ? -7.324 -5.990 2.008 1.00 0.00 28 SER A C 23
ATOM 11572 O O . SER A 1 28 ? -8.461 -5.741 1.615 1.00 0.00 28 SER A O 23
ATOM 11580 N N . PRO A 1 29 ? -7.094 -6.313 3.313 1.00 0.00 29 PRO A N 23
ATOM 11581 C CA . PRO A 1 29 ? -8.182 -6.353 4.310 1.00 0.00 29 PRO A CA 23
ATOM 11582 C C . PRO A 1 29 ? -8.949 -5.033 4.398 1.00 0.00 29 PRO A C 23
ATOM 11583 O O . PRO A 1 29 ? -10.145 -5.014 4.698 1.00 0.00 29 PRO A O 23
ATOM 11594 N N . LEU A 1 30 ? -8.244 -3.939 4.139 1.00 0.00 30 LEU A N 23
ATOM 11595 C CA . LEU A 1 30 ? -8.849 -2.612 4.079 1.00 0.00 30 LEU A CA 23
ATOM 11596 C C . LEU A 1 30 ? -9.814 -2.565 2.899 1.00 0.00 30 LEU A C 23
ATOM 11597 O O . LEU A 1 30 ? -11.014 -2.345 3.063 1.00 0.00 30 LEU A O 23
ATOM 11613 N N . GLU A 1 31 ? -9.264 -2.791 1.718 1.00 0.00 31 GLU A N 23
ATOM 11614 C CA . GLU A 1 31 ? -10.014 -2.668 0.470 1.00 0.00 31 GLU A CA 23
ATOM 11615 C C . GLU A 1 31 ? -11.163 -3.676 0.426 1.00 0.00 31 GLU A C 23
ATOM 11616 O O . GLU A 1 31 ? -12.290 -3.331 0.070 1.00 0.00 31 GLU A O 23
ATOM 11628 N N . ARG A 1 32 ? -10.880 -4.909 0.812 1.00 0.00 32 ARG A N 23
ATOM 11629 C CA . ARG A 1 32 ? -11.882 -5.961 0.789 1.00 0.00 32 ARG A CA 23
ATOM 11630 C C . ARG A 1 32 ? -11.864 -6.717 2.112 1.00 0.00 32 ARG A C 23
ATOM 11631 O O . ARG A 1 32 ? -10.834 -7.257 2.514 1.00 0.00 32 ARG A O 23
ATOM 11652 N N . SER A 1 33 ? -13.000 -6.751 2.787 1.00 0.00 33 SER A N 23
ATOM 11653 C CA . SER A 1 33 ? -13.081 -7.378 4.099 1.00 0.00 33 SER A CA 23
ATOM 11654 C C . SER A 1 33 ? -13.975 -8.612 4.041 1.00 0.00 33 SER A C 23
ATOM 11662 N N . ALA A 1 1 ? -16.741 -0.058 1.635 1.00 0.00 1 ALA A N 24
ATOM 11663 C CA . ALA A 1 1 ? -15.792 0.292 0.556 1.00 0.00 1 ALA A CA 24
ATOM 11664 C C . ALA A 1 1 ? -15.107 1.613 0.864 1.00 0.00 1 ALA A C 24
ATOM 11665 O O . ALA A 1 1 ? -15.707 2.504 1.463 1.00 0.00 1 ALA A O 24
ATOM 11671 N N . SER A 1 2 ? -13.851 1.732 0.460 1.00 0.00 2 SER A N 24
ATOM 11672 C CA . SER A 1 2 ? -13.094 2.962 0.654 1.00 0.00 2 SER A CA 24
ATOM 11673 C C . SER A 1 2 ? -11.936 3.031 -0.353 1.00 0.00 2 SER A C 24
ATOM 11674 O O . SER A 1 2 ? -10.763 2.972 0.025 1.00 0.00 2 SER A O 24
ATOM 11682 N N . PRO A 1 3 ? -12.260 3.143 -1.663 1.00 0.00 3 PRO A N 24
ATOM 11683 C CA . PRO A 1 3 ? -11.256 3.139 -2.741 1.00 0.00 3 PRO A CA 24
ATOM 11684 C C . PRO A 1 3 ? -10.120 4.144 -2.532 1.00 0.00 3 PRO A C 24
ATOM 11685 O O . PRO A 1 3 ? -8.956 3.836 -2.792 1.00 0.00 3 PRO A O 24
ATOM 11696 N N . GLN A 1 4 ? -10.456 5.337 -2.051 1.00 0.00 4 GLN A N 24
ATOM 11697 C CA . GLN A 1 4 ? -9.468 6.395 -1.884 1.00 0.00 4 GLN A CA 24
ATOM 11698 C C . GLN A 1 4 ? -8.438 6.020 -0.822 1.00 0.00 4 GLN A C 24
ATOM 11699 O O . GLN A 1 4 ? -7.241 6.268 -0.992 1.00 0.00 4 GLN A O 24
ATOM 11713 N N . GLN A 1 5 ? -8.901 5.408 0.261 1.00 0.00 5 GLN A N 24
ATOM 11714 C CA . GLN A 1 5 ? -8.003 4.969 1.326 1.00 0.00 5 GLN A CA 24
ATOM 11715 C C . GLN A 1 5 ? -7.076 3.878 0.821 1.00 0.00 5 GLN A C 24
ATOM 11716 O O . GLN A 1 5 ? -5.890 3.847 1.152 1.00 0.00 5 GLN A O 24
ATOM 11730 N N . ALA A 1 6 ? -7.626 2.986 0.012 1.00 0.00 6 ALA A N 24
ATOM 11731 C CA . ALA A 1 6 ? -6.842 1.915 -0.580 1.00 0.00 6 ALA A CA 24
ATOM 11732 C C . ALA A 1 6 ? -5.761 2.482 -1.487 1.00 0.00 6 ALA A C 24
ATOM 11733 O O . ALA A 1 6 ? -4.610 2.054 -1.435 1.00 0.00 6 ALA A O 24
ATOM 11740 N N . LYS A 1 7 ? -6.131 3.475 -2.288 1.00 0.00 7 LYS A N 24
ATOM 11741 C CA . LYS A 1 7 ? -5.194 4.098 -3.212 1.00 0.00 7 LYS A CA 24
ATOM 11742 C C . LYS A 1 7 ? -4.085 4.805 -2.437 1.00 0.00 7 LYS A C 24
ATOM 11743 O O . LYS A 1 7 ? -2.924 4.792 -2.841 1.00 0.00 7 LYS A O 24
ATOM 11762 N N . TYR A 1 8 ? -4.455 5.400 -1.308 1.00 0.00 8 TYR A N 24
ATOM 11763 C CA . TYR A 1 8 ? -3.500 6.063 -0.426 1.00 0.00 8 TYR A CA 24
ATOM 11764 C C . TYR A 1 8 ? -2.539 5.041 0.179 1.00 0.00 8 TYR A C 24
ATOM 11765 O O . TYR A 1 8 ? -1.335 5.279 0.266 1.00 0.00 8 TYR A O 24
ATOM 11783 N N . CYS A 1 9 ? -3.089 3.898 0.582 1.00 0.00 9 CYS A N 24
ATOM 11784 C CA . CYS A 1 9 ? -2.298 2.816 1.165 1.00 0.00 9 CYS A CA 24
ATOM 11785 C C . CYS A 1 9 ? -1.244 2.335 0.169 1.00 0.00 9 CYS A C 24
ATOM 11786 O O . CYS A 1 9 ? -0.059 2.257 0.497 1.00 0.00 9 CYS A O 24
ATOM 11793 N N . TYR A 1 10 ? -1.679 2.054 -1.057 1.00 0.00 10 TYR A N 24
ATOM 11794 C CA . TYR A 1 10 ? -0.778 1.569 -2.100 1.00 0.00 10 TYR A CA 24
ATOM 11795 C C . TYR A 1 10 ? 0.257 2.624 -2.482 1.00 0.00 10 TYR A C 24
ATOM 11796 O O . TYR A 1 10 ? 1.422 2.301 -2.714 1.00 0.00 10 TYR A O 24
ATOM 11814 N N . GLU A 1 11 ? -0.168 3.882 -2.543 1.00 0.00 11 GLU A N 24
ATOM 11815 C CA . GLU A 1 11 ? 0.727 4.961 -2.932 1.00 0.00 11 GLU A CA 24
ATOM 11816 C C . GLU A 1 11 ? 1.859 5.119 -1.918 1.00 0.00 11 GLU A C 24
ATOM 11817 O O . GLU A 1 11 ? 3.025 5.239 -2.292 1.00 0.00 11 GLU A O 24
ATOM 11829 N N . GLN A 1 12 ? 1.520 5.084 -0.632 1.00 0.00 12 GLN A N 24
ATOM 11830 C CA . GLN A 1 12 ? 2.504 5.296 0.414 1.00 0.00 12 GLN A CA 24
ATOM 11831 C C . GLN A 1 12 ? 3.435 4.102 0.548 1.00 0.00 12 GLN A C 24
ATOM 11832 O O . GLN A 1 12 ? 4.526 4.226 1.095 1.00 0.00 12 GLN A O 24
ATOM 11846 N N . CYS A 1 13 ? 3.014 2.957 0.031 1.00 0.00 13 CYS A N 24
ATOM 11847 C CA . CYS A 1 13 ? 3.808 1.740 0.135 1.00 0.00 13 CYS A CA 24
ATOM 11848 C C . CYS A 1 13 ? 5.217 1.923 -0.434 1.00 0.00 13 CYS A C 24
ATOM 11849 O O . CYS A 1 13 ? 6.203 1.737 0.281 1.00 0.00 13 CYS A O 24
ATOM 11856 N N . ASN A 1 14 ? 5.327 2.317 -1.695 1.00 0.00 14 ASN A N 24
ATOM 11857 C CA . ASN A 1 14 ? 6.641 2.489 -2.306 1.00 0.00 14 ASN A CA 24
ATOM 11858 C C . ASN A 1 14 ? 7.312 3.754 -1.786 1.00 0.00 14 ASN A C 24
ATOM 11859 O O . ASN A 1 14 ? 8.539 3.847 -1.744 1.00 0.00 14 ASN A O 24
ATOM 11870 N N . VAL A 1 15 ? 6.500 4.725 -1.389 1.00 0.00 15 VAL A N 24
ATOM 11871 C CA . VAL A 1 15 ? 7.009 5.972 -0.843 1.00 0.00 15 VAL A CA 24
ATOM 11872 C C . VAL A 1 15 ? 7.714 5.726 0.491 1.00 0.00 15 VAL A C 24
ATOM 11873 O O . VAL A 1 15 ? 8.738 6.351 0.785 1.00 0.00 15 VAL A O 24
ATOM 11886 N N . ASN A 1 16 ? 7.178 4.810 1.294 1.00 0.00 16 ASN A N 24
ATOM 11887 C CA . ASN A 1 16 ? 7.783 4.513 2.588 1.00 0.00 16 ASN A CA 24
ATOM 11888 C C . ASN A 1 16 ? 8.854 3.438 2.445 1.00 0.00 16 ASN A C 24
ATOM 11889 O O . ASN A 1 16 ? 10.041 3.755 2.423 1.00 0.00 16 ASN A O 24
ATOM 11900 N N . LYS A 1 17 ? 8.424 2.179 2.322 1.00 0.00 17 LYS A N 24
ATOM 11901 C CA . LYS A 1 17 ? 9.316 1.066 2.006 1.00 0.00 17 LYS A CA 24
ATOM 11902 C C . LYS A 1 17 ? 8.559 -0.263 2.102 1.00 0.00 17 LYS A C 24
ATOM 11903 O O . LYS A 1 17 ? 8.582 -0.909 3.151 1.00 0.00 17 LYS A O 24
ATOM 11922 N N . VAL A 1 18 ? 7.883 -0.683 1.042 1.00 0.00 18 VAL A N 24
ATOM 11923 C CA . VAL A 1 18 ? 7.227 -1.989 1.047 1.00 0.00 18 VAL A CA 24
ATOM 11924 C C . VAL A 1 18 ? 6.894 -2.444 -0.376 1.00 0.00 18 VAL A C 24
ATOM 11925 O O . VAL A 1 18 ? 6.258 -1.714 -1.137 1.00 0.00 18 VAL A O 24
ATOM 11938 N N . PRO A 1 19 ? 7.369 -3.648 -0.758 1.00 0.00 19 PRO A N 24
ATOM 11939 C CA . PRO A 1 19 ? 7.114 -4.234 -2.082 1.00 0.00 19 PRO A CA 24
ATOM 11940 C C . PRO A 1 19 ? 5.624 -4.376 -2.392 1.00 0.00 19 PRO A C 24
ATOM 11941 O O . PRO A 1 19 ? 4.826 -4.589 -1.478 1.00 0.00 19 PRO A O 24
ATOM 11952 N N . PHE A 1 20 ? 5.253 -4.271 -3.665 1.00 0.00 20 PHE A N 24
ATOM 11953 C CA . PHE A 1 20 ? 3.840 -4.242 -4.051 1.00 0.00 20 PHE A CA 24
ATOM 11954 C C . PHE A 1 20 ? 3.064 -5.439 -3.491 1.00 0.00 20 PHE A C 24
ATOM 11955 O O . PHE A 1 20 ? 1.983 -5.271 -2.922 1.00 0.00 20 PHE A O 24
ATOM 11972 N N . ASP A 1 21 ? 3.621 -6.639 -3.630 1.00 0.00 21 ASP A N 24
ATOM 11973 C CA . ASP A 1 21 ? 2.926 -7.857 -3.212 1.00 0.00 21 ASP A CA 24
ATOM 11974 C C . ASP A 1 21 ? 2.705 -7.871 -1.703 1.00 0.00 21 ASP A C 24
ATOM 11975 O O . ASP A 1 21 ? 1.635 -8.254 -1.231 1.00 0.00 21 ASP A O 24
ATOM 11984 N N . GLN A 1 22 ? 3.708 -7.446 -0.948 1.00 0.00 22 GLN A N 24
ATOM 11985 C CA . GLN A 1 22 ? 3.573 -7.339 0.496 1.00 0.00 22 GLN A CA 24
ATOM 11986 C C . GLN A 1 22 ? 2.614 -6.199 0.847 1.00 0.00 22 GLN A C 24
ATOM 11987 O O . GLN A 1 22 ? 1.851 -6.286 1.810 1.00 0.00 22 GLN A O 24
ATOM 12001 N N . CYS A 1 23 ? 2.649 -5.138 0.044 1.00 0.00 23 CYS A N 24
ATOM 12002 C CA . CYS A 1 23 ? 1.702 -4.027 0.186 1.00 0.00 23 CYS A CA 24
ATOM 12003 C C . CYS A 1 23 ? 0.278 -4.536 0.024 1.00 0.00 23 CYS A C 24
ATOM 12004 O O . CYS A 1 23 ? -0.624 -4.151 0.771 1.00 0.00 23 CYS A O 24
ATOM 12011 N N . TYR A 1 24 ? 0.091 -5.422 -0.949 1.00 0.00 24 TYR A N 24
ATOM 12012 C CA . TYR A 1 24 ? -1.198 -6.047 -1.184 1.00 0.00 24 TYR A CA 24
ATOM 12013 C C . TYR A 1 24 ? -1.696 -6.725 0.086 1.00 0.00 24 TYR A C 24
ATOM 12014 O O . TYR A 1 24 ? -2.881 -6.694 0.387 1.00 0.00 24 TYR A O 24
ATOM 12032 N N . GLN A 1 25 ? -0.776 -7.291 0.856 1.00 0.00 25 GLN A N 24
ATOM 12033 C CA . GLN A 1 25 ? -1.148 -8.055 2.042 1.00 0.00 25 GLN A CA 24
ATOM 12034 C C . GLN A 1 25 ? -1.653 -7.134 3.148 1.00 0.00 25 GLN A C 24
ATOM 12035 O O . GLN A 1 25 ? -2.438 -7.550 3.997 1.00 0.00 25 GLN A O 24
ATOM 12049 N N . MET A 1 26 ? -1.205 -5.887 3.131 1.00 0.00 26 MET A N 24
ATOM 12050 C CA . MET A 1 26 ? -1.653 -4.912 4.113 1.00 0.00 26 MET A CA 24
ATOM 12051 C C . MET A 1 26 ? -2.887 -4.151 3.618 1.00 0.00 26 MET A C 24
ATOM 12052 O O . MET A 1 26 ? -3.879 -4.032 4.336 1.00 0.00 26 MET A O 24
ATOM 12066 N N . CYS A 1 27 ? -2.832 -3.652 2.390 1.00 0.00 27 CYS A N 24
ATOM 12067 C CA . CYS A 1 27 ? -3.898 -2.796 1.871 1.00 0.00 27 CYS A CA 24
ATOM 12068 C C . CYS A 1 27 ? -5.134 -3.589 1.429 1.00 0.00 27 CYS A C 24
ATOM 12069 O O . CYS A 1 27 ? -6.236 -3.046 1.423 1.00 0.00 27 CYS A O 24
ATOM 12076 N N . SER A 1 28 ? -4.968 -4.859 1.060 1.00 0.00 28 SER A N 24
ATOM 12077 C CA . SER A 1 28 ? -6.117 -5.661 0.617 1.00 0.00 28 SER A CA 24
ATOM 12078 C C . SER A 1 28 ? -7.174 -5.798 1.727 1.00 0.00 28 SER A C 24
ATOM 12079 O O . SER A 1 28 ? -8.350 -5.569 1.463 1.00 0.00 28 SER A O 24
ATOM 12087 N N . PRO A 1 29 ? -6.796 -6.171 2.979 1.00 0.00 29 PRO A N 24
ATOM 12088 C CA . PRO A 1 29 ? -7.744 -6.206 4.112 1.00 0.00 29 PRO A CA 24
ATOM 12089 C C . PRO A 1 29 ? -8.511 -4.895 4.298 1.00 0.00 29 PRO A C 24
ATOM 12090 O O . PRO A 1 29 ? -9.662 -4.894 4.734 1.00 0.00 29 PRO A O 24
ATOM 12101 N N . LEU A 1 30 ? -7.857 -3.788 3.972 1.00 0.00 30 LEU A N 24
ATOM 12102 C CA . LEU A 1 30 ? -8.484 -2.469 4.019 1.00 0.00 30 LEU A CA 24
ATOM 12103 C C . LEU A 1 30 ? -9.564 -2.393 2.943 1.00 0.00 30 LEU A C 24
ATOM 12104 O O . LEU A 1 30 ? -10.707 -2.005 3.203 1.00 0.00 30 LEU A O 24
ATOM 12120 N N . GLU A 1 31 ? -9.190 -2.800 1.746 1.00 0.00 31 GLU A N 24
ATOM 12121 C CA . GLU A 1 31 ? -10.047 -2.676 0.574 1.00 0.00 31 GLU A CA 24
ATOM 12122 C C . GLU A 1 31 ? -11.150 -3.739 0.606 1.00 0.00 31 GLU A C 24
ATOM 12123 O O . GLU A 1 31 ? -12.316 -3.421 0.853 1.00 0.00 31 GLU A O 24
ATOM 12135 N N . ARG A 1 32 ? -10.774 -4.996 0.398 1.00 0.00 32 ARG A N 24
ATOM 12136 C CA . ARG A 1 32 ? -11.724 -6.110 0.398 1.00 0.00 32 ARG A CA 24
ATOM 12137 C C . ARG A 1 32 ? -11.019 -7.430 0.702 1.00 0.00 32 ARG A C 24
ATOM 12138 O O . ARG A 1 32 ? -10.265 -7.944 -0.124 1.00 0.00 32 ARG A O 24
ATOM 12159 N N . SER A 1 33 ? -11.259 -7.973 1.887 1.00 0.00 33 SER A N 24
ATOM 12160 C CA . SER A 1 33 ? -10.761 -9.301 2.246 1.00 0.00 33 SER A CA 24
ATOM 12161 C C . SER A 1 33 ? -11.641 -9.910 3.332 1.00 0.00 33 SER A C 24
ATOM 12169 N N . ALA A 1 1 ? -17.657 3.125 3.122 1.00 0.00 1 ALA A N 25
ATOM 12170 C CA . ALA A 1 1 ? -16.668 2.776 2.080 1.00 0.00 1 ALA A CA 25
ATOM 12171 C C . ALA A 1 1 ? -15.787 3.975 1.769 1.00 0.00 1 ALA A C 25
ATOM 12172 O O . ALA A 1 1 ? -16.214 5.122 1.910 1.00 0.00 1 ALA A O 25
ATOM 12178 N N . SER A 1 2 ? -14.562 3.705 1.350 1.00 0.00 2 SER A N 25
ATOM 12179 C CA . SER A 1 2 ? -13.609 4.755 1.029 1.00 0.00 2 SER A CA 25
ATOM 12180 C C . SER A 1 2 ? -12.463 4.172 0.198 1.00 0.00 2 SER A C 25
ATOM 12181 O O . SER A 1 2 ? -11.353 3.999 0.704 1.00 0.00 2 SER A O 25
ATOM 12189 N N . PRO A 1 3 ? -12.721 3.836 -1.084 1.00 0.00 3 PRO A N 25
ATOM 12190 C CA . PRO A 1 3 ? -11.695 3.287 -1.988 1.00 0.00 3 PRO A CA 25
ATOM 12191 C C . PRO A 1 3 ? -10.446 4.168 -2.085 1.00 0.00 3 PRO A C 25
ATOM 12192 O O . PRO A 1 3 ? -9.369 3.695 -2.452 1.00 0.00 3 PRO A O 25
ATOM 12203 N N . GLN A 1 4 ? -10.590 5.443 -1.738 1.00 0.00 4 GLN A N 25
ATOM 12204 C CA . GLN A 1 4 ? -9.465 6.372 -1.762 1.00 0.00 4 GLN A CA 25
ATOM 12205 C C . GLN A 1 4 ? -8.423 5.977 -0.722 1.00 0.00 4 GLN A C 25
ATOM 12206 O O . GLN A 1 4 ? -7.228 6.204 -0.911 1.00 0.00 4 GLN A O 25
ATOM 12220 N N . GLN A 1 5 ? -8.882 5.373 0.368 1.00 0.00 5 GLN A N 25
ATOM 12221 C CA . GLN A 1 5 ? -7.976 4.894 1.410 1.00 0.00 5 GLN A CA 25
ATOM 12222 C C . GLN A 1 5 ? -7.085 3.791 0.863 1.00 0.00 5 GLN A C 25
ATOM 12223 O O . GLN A 1 5 ? -5.905 3.697 1.201 1.00 0.00 5 GLN A O 25
ATOM 12237 N N . ALA A 1 6 ? -7.661 2.962 0.008 1.00 0.00 6 ALA A N 25
ATOM 12238 C CA . ALA A 1 6 ? -6.916 1.892 -0.635 1.00 0.00 6 ALA A CA 25
ATOM 12239 C C . ALA A 1 6 ? -5.826 2.468 -1.523 1.00 0.00 6 ALA A C 25
ATOM 12240 O O . ALA A 1 6 ? -4.686 2.008 -1.495 1.00 0.00 6 ALA A O 25
ATOM 12247 N N . LYS A 1 7 ? -6.172 3.503 -2.279 1.00 0.00 7 LYS A N 25
ATOM 12248 C CA . LYS A 1 7 ? -5.221 4.125 -3.189 1.00 0.00 7 LYS A CA 25
ATOM 12249 C C . LYS A 1 7 ? -4.113 4.820 -2.402 1.00 0.00 7 LYS A C 25
ATOM 12250 O O . LYS A 1 7 ? -2.957 4.825 -2.820 1.00 0.00 7 LYS A O 25
ATOM 12269 N N . TYR A 1 8 ? -4.473 5.395 -1.260 1.00 0.00 8 TYR A N 25
ATOM 12270 C CA . TYR A 1 8 ? -3.496 6.016 -0.374 1.00 0.00 8 TYR A CA 25
ATOM 12271 C C . TYR A 1 8 ? -2.553 4.959 0.194 1.00 0.00 8 TYR A C 25
ATOM 12272 O O . TYR A 1 8 ? -1.344 5.169 0.281 1.00 0.00 8 TYR A O 25
ATOM 12290 N N . CYS A 1 9 ? -3.114 3.822 0.570 1.00 0.00 9 CYS A N 25
ATOM 12291 C CA . CYS A 1 9 ? -2.320 2.712 1.082 1.00 0.00 9 CYS A CA 25
ATOM 12292 C C . CYS A 1 9 ? -1.339 2.236 0.014 1.00 0.00 9 CYS A C 25
ATOM 12293 O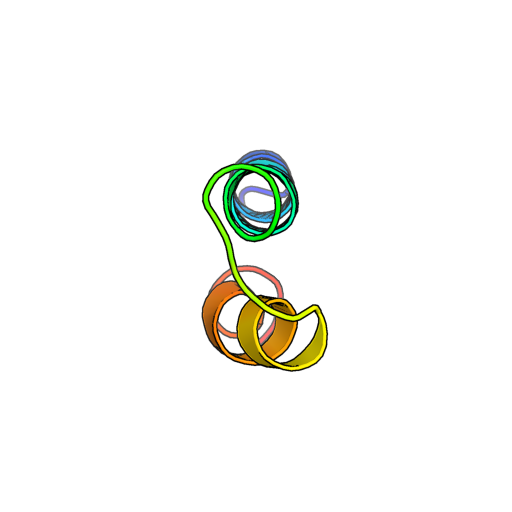 O . CYS A 1 9 ? -0.145 2.082 0.276 1.00 0.00 9 CYS A O 25
ATOM 12300 N N . TYR A 1 10 ? -1.844 2.046 -1.200 1.00 0.00 10 TYR A N 25
ATOM 12301 C CA . TYR A 1 10 ? -1.022 1.590 -2.316 1.00 0.00 10 TYR A CA 25
ATOM 12302 C C . TYR A 1 10 ? -0.053 2.665 -2.792 1.00 0.00 10 TYR A C 25
ATOM 12303 O O . TYR A 1 10 ? 0.932 2.360 -3.460 1.00 0.00 10 TYR A O 25
ATOM 12321 N N . GLU A 1 11 ? -0.334 3.923 -2.489 1.00 0.00 11 GLU A N 25
ATOM 12322 C CA . GLU A 1 11 ? 0.551 4.992 -2.908 1.00 0.00 11 GLU A CA 25
ATOM 12323 C C . GLU A 1 11 ? 1.715 5.144 -1.928 1.00 0.00 11 GLU A C 25
ATOM 12324 O O . GLU A 1 11 ? 2.867 5.223 -2.342 1.00 0.00 11 GLU A O 25
ATOM 12336 N N . GLN A 1 12 ? 1.422 5.140 -0.631 1.00 0.00 12 GLN A N 25
ATOM 12337 C CA . GLN A 1 12 ? 2.444 5.393 0.371 1.00 0.00 12 GLN A CA 25
ATOM 12338 C C . GLN A 1 12 ? 3.291 4.160 0.647 1.00 0.00 12 GLN A C 25
ATOM 12339 O O . GLN A 1 12 ? 4.442 4.288 1.044 1.00 0.00 12 GLN A O 25
ATOM 12353 N N . CYS A 1 13 ? 2.737 2.974 0.417 1.00 0.00 13 CYS A N 25
ATOM 12354 C CA . CYS A 1 13 ? 3.434 1.734 0.754 1.00 0.00 13 CYS A CA 25
ATOM 12355 C C . CYS A 1 13 ? 4.804 1.667 0.075 1.00 0.00 13 CYS A C 25
ATOM 12356 O O . CYS A 1 13 ? 5.817 1.417 0.729 1.00 0.00 13 CYS A O 25
ATOM 12363 N N . ASN A 1 14 ? 4.837 1.916 -1.229 1.00 0.00 14 ASN A N 25
ATOM 12364 C CA . ASN A 1 14 ? 6.097 1.916 -1.975 1.00 0.00 14 ASN A CA 25
ATOM 12365 C C . ASN A 1 14 ? 6.939 3.143 -1.644 1.00 0.00 14 ASN A C 25
ATOM 12366 O O . ASN A 1 14 ? 8.167 3.094 -1.705 1.00 0.00 14 ASN A O 25
ATOM 12377 N N . VAL A 1 15 ? 6.275 4.237 -1.294 1.00 0.00 15 VAL A N 25
ATOM 12378 C CA . VAL A 1 15 ? 6.961 5.471 -0.946 1.00 0.00 15 VAL A CA 25
ATOM 12379 C C . VAL A 1 15 ? 7.712 5.308 0.369 1.00 0.00 15 VAL A C 25
ATOM 12380 O O . VAL A 1 15 ? 8.817 5.835 0.537 1.00 0.00 15 VAL A O 25
ATOM 12393 N N . ASN A 1 16 ? 7.121 4.567 1.302 1.00 0.00 16 ASN A N 25
ATOM 12394 C CA . ASN A 1 16 ? 7.773 4.331 2.579 1.00 0.00 16 ASN A CA 25
ATOM 12395 C C . ASN A 1 16 ? 8.921 3.350 2.386 1.00 0.00 16 ASN A C 25
ATOM 12396 O O . ASN A 1 16 ? 10.080 3.760 2.307 1.00 0.00 16 ASN A O 25
ATOM 12407 N N . LYS A 1 17 ? 8.581 2.060 2.264 1.00 0.00 17 LYS A N 25
ATOM 12408 C CA . LYS A 1 17 ? 9.534 1.016 1.892 1.00 0.00 17 LYS A CA 25
ATOM 12409 C C . LYS A 1 17 ? 8.864 -0.371 1.947 1.00 0.00 17 LYS A C 25
ATOM 12410 O O . LYS A 1 17 ? 8.962 -1.077 2.953 1.00 0.00 17 LYS A O 25
ATOM 12429 N N . VAL A 1 18 ? 8.184 -0.785 0.876 1.00 0.00 18 VAL A N 25
ATOM 12430 C CA . VAL A 1 18 ? 7.589 -2.125 0.846 1.00 0.00 18 VAL A CA 25
ATOM 12431 C C . VAL A 1 18 ? 7.534 -2.645 -0.590 1.00 0.00 18 VAL A C 25
ATOM 12432 O O . VAL A 1 18 ? 7.415 -1.867 -1.541 1.00 0.00 18 VAL A O 25
ATOM 12445 N N . PRO A 1 19 ? 7.655 -3.970 -0.763 1.00 0.00 19 PRO A N 25
ATOM 12446 C CA . PRO A 1 19 ? 7.431 -4.622 -2.051 1.00 0.00 19 PRO A CA 25
ATOM 12447 C C . PRO A 1 19 ? 5.945 -4.675 -2.398 1.00 0.00 19 PRO A C 25
ATOM 12448 O O . PRO A 1 19 ? 5.109 -4.657 -1.491 1.00 0.00 19 PRO A O 25
ATOM 12459 N N . PHE A 1 20 ? 5.606 -4.728 -3.682 1.00 0.00 20 PHE A N 25
ATOM 12460 C CA . PHE A 1 20 ? 4.200 -4.695 -4.097 1.00 0.00 20 PHE A CA 25
ATOM 12461 C C . PHE A 1 20 ? 3.385 -5.779 -3.391 1.00 0.00 20 PHE A C 25
ATOM 12462 O O . PHE A 1 20 ? 2.272 -5.523 -2.925 1.00 0.00 20 PHE A O 25
ATOM 12479 N N . ASP A 1 21 ? 3.951 -6.978 -3.292 1.00 0.00 21 ASP A N 25
ATOM 12480 C CA . ASP A 1 21 ? 3.274 -8.094 -2.636 1.00 0.00 21 ASP A CA 25
ATOM 12481 C C . ASP A 1 21 ? 2.933 -7.754 -1.186 1.00 0.00 21 ASP A C 25
ATOM 12482 O O . ASP A 1 21 ? 1.844 -8.067 -0.712 1.00 0.00 21 ASP A O 25
ATOM 12491 N N . GLN A 1 22 ? 3.859 -7.108 -0.483 1.00 0.00 22 GLN A N 25
ATOM 12492 C CA . GLN A 1 22 ? 3.598 -6.664 0.878 1.00 0.00 22 GLN A CA 25
ATOM 12493 C C . GLN A 1 22 ? 2.541 -5.565 0.881 1.00 0.00 22 GLN A C 25
ATOM 12494 O O . GLN A 1 22 ? 1.695 -5.505 1.775 1.00 0.00 22 GLN A O 25
ATOM 12508 N N . CYS A 1 23 ? 2.591 -4.698 -0.125 1.00 0.00 23 CYS A N 25
ATOM 12509 C CA . CYS A 1 23 ? 1.597 -3.635 -0.254 1.00 0.00 23 CYS A CA 25
ATOM 12510 C C . CYS A 1 23 ? 0.216 -4.253 -0.412 1.00 0.00 23 CYS A C 25
ATOM 12511 O O . CYS A 1 23 ? -0.745 -3.827 0.229 1.00 0.00 23 CYS A O 25
ATOM 12518 N N . TYR A 1 24 ? 0.128 -5.289 -1.237 1.00 0.00 24 TYR A N 25
ATOM 12519 C CA . TYR A 1 24 ? -1.120 -6.003 -1.423 1.00 0.00 24 TYR A CA 25
ATOM 12520 C C . TYR A 1 24 ? -1.568 -6.635 -0.109 1.00 0.00 24 TYR A C 25
ATOM 12521 O O . TYR A 1 24 ? -2.749 -6.637 0.204 1.00 0.00 24 TYR A O 25
ATOM 12539 N N . GLN A 1 25 ? -0.615 -7.125 0.675 1.00 0.00 25 GLN A N 25
ATOM 12540 C CA . GLN A 1 25 ? -0.931 -7.824 1.922 1.00 0.00 25 GLN A CA 25
ATOM 12541 C C . GLN A 1 25 ? -1.556 -6.873 2.934 1.00 0.00 25 GLN A C 25
ATOM 12542 O O . GLN A 1 25 ? -2.504 -7.229 3.632 1.00 0.00 25 GLN A O 25
ATOM 12556 N N . MET A 1 26 ? -1.028 -5.663 3.008 1.00 0.00 26 MET A N 25
ATOM 12557 C CA . MET A 1 26 ? -1.491 -4.694 3.990 1.00 0.00 26 MET A CA 25
ATOM 12558 C C . MET A 1 26 ? -2.763 -3.983 3.528 1.00 0.00 26 MET A C 25
ATOM 12559 O O . MET A 1 26 ? -3.681 -3.761 4.316 1.00 0.00 26 MET A O 25
ATOM 12573 N N . CYS A 1 27 ? -2.824 -3.636 2.253 1.00 0.00 27 CYS A N 25
ATOM 12574 C CA . CYS A 1 27 ? -3.938 -2.841 1.745 1.00 0.00 27 CYS A CA 25
ATOM 12575 C C . CYS A 1 27 ? -5.161 -3.695 1.383 1.00 0.00 27 CYS A C 25
ATOM 12576 O O . CYS A 1 27 ? -6.264 -3.160 1.253 1.00 0.00 27 CYS A O 25
ATOM 12583 N N . SER A 1 28 ? -4.986 -5.009 1.228 1.00 0.00 28 SER A N 25
ATOM 12584 C CA . SER A 1 28 ? -6.104 -5.870 0.830 1.00 0.00 28 SER A CA 25
ATOM 12585 C C . SER A 1 28 ? -7.247 -5.895 1.865 1.00 0.00 28 SER A C 25
ATOM 12586 O O . SER A 1 28 ? -8.392 -5.656 1.488 1.00 0.00 28 SER A O 25
ATOM 12594 N N . PRO A 1 29 ? -6.991 -6.164 3.174 1.00 0.00 29 PRO A N 25
ATOM 12595 C CA . PRO A 1 29 ? -8.057 -6.156 4.194 1.00 0.00 29 PRO A CA 25
ATOM 12596 C C . PRO A 1 29 ? -8.757 -4.800 4.302 1.00 0.00 29 PRO A C 25
ATOM 12597 O O . PRO A 1 29 ? -9.880 -4.700 4.795 1.00 0.00 29 PRO A O 25
ATOM 12608 N N . LEU A 1 30 ? -8.080 -3.761 3.836 1.00 0.00 30 LEU A N 25
ATOM 12609 C CA . LEU A 1 30 ? -8.637 -2.415 3.811 1.00 0.00 30 LEU A CA 25
ATOM 12610 C C . LEU A 1 30 ? -9.681 -2.338 2.705 1.00 0.00 30 LEU A C 25
ATOM 12611 O O . LEU A 1 30 ? -10.841 -1.999 2.947 1.00 0.00 30 LEU A O 25
ATOM 12627 N N . GLU A 1 31 ? -9.254 -2.676 1.501 1.00 0.00 31 GLU A N 25
ATOM 12628 C CA . GLU A 1 31 ? -10.112 -2.603 0.318 1.00 0.00 31 GLU A CA 25
ATOM 12629 C C . GLU A 1 31 ? -11.232 -3.636 0.417 1.00 0.00 31 GLU A C 25
ATOM 12630 O O . GLU A 1 31 ? -12.399 -3.337 0.153 1.00 0.00 31 GLU A O 25
ATOM 12642 N N . ARG A 1 32 ? -10.878 -4.843 0.822 1.00 0.00 32 ARG A N 25
ATOM 12643 C CA . ARG A 1 32 ? -11.838 -5.929 0.881 1.00 0.00 32 ARG A CA 25
ATOM 12644 C C . ARG A 1 32 ? -11.645 -6.738 2.160 1.00 0.00 32 ARG A C 25
ATOM 12645 O O . ARG A 1 32 ? -10.713 -7.532 2.271 1.00 0.00 32 ARG A O 25
ATOM 12666 N N . SER A 1 33 ? -12.517 -6.515 3.129 1.00 0.00 33 SER A N 25
ATOM 12667 C CA . SER A 1 33 ? -12.466 -7.246 4.384 1.00 0.00 33 SER A CA 25
ATOM 12668 C C . SER A 1 33 ? -13.604 -8.262 4.452 1.00 0.00 33 SER A C 25
ATOM 12676 N N . ALA A 1 1 ? -17.379 1.365 1.367 1.00 0.00 1 ALA A N 26
ATOM 12677 C CA . ALA A 1 1 ? -16.019 1.257 0.796 1.00 0.00 1 ALA A CA 26
ATOM 12678 C C . ALA A 1 1 ? -15.279 2.583 0.927 1.00 0.00 1 ALA A C 26
ATOM 12679 O O . ALA A 1 1 ? -15.822 3.554 1.454 1.00 0.00 1 ALA A O 26
ATOM 12685 N N . SER A 1 2 ? -14.048 2.623 0.440 1.00 0.00 2 SER A N 26
ATOM 12686 C CA . SER A 1 2 ? -13.231 3.828 0.523 1.00 0.00 2 SER A CA 26
ATOM 12687 C C . SER A 1 2 ? -12.047 3.713 -0.438 1.00 0.00 2 SER A C 26
ATOM 12688 O O . SER A 1 2 ? -10.915 3.459 -0.018 1.00 0.00 2 SER A O 26
ATOM 12696 N N . PRO A 1 3 ? -12.298 3.863 -1.755 1.00 0.00 3 PRO A N 26
ATOM 12697 C CA . PRO A 1 3 ? -11.246 3.762 -2.777 1.00 0.00 3 PRO A CA 26
ATOM 12698 C C . PRO A 1 3 ? -10.066 4.699 -2.523 1.00 0.00 3 PRO A C 26
ATOM 12699 O O . PRO A 1 3 ? -8.929 4.382 -2.868 1.00 0.00 3 PRO A O 26
ATOM 12710 N N . GLN A 1 4 ? -10.332 5.840 -1.900 1.00 0.00 4 GLN A N 26
ATOM 12711 C CA . GLN A 1 4 ? -9.297 6.846 -1.691 1.00 0.00 4 GLN A CA 26
ATOM 12712 C C . GLN A 1 4 ? -8.298 6.402 -0.630 1.00 0.00 4 GLN A C 26
ATOM 12713 O O . GLN A 1 4 ? -7.091 6.590 -0.791 1.00 0.00 4 GLN A O 26
ATOM 12727 N N . GLN A 1 5 ? -8.795 5.804 0.446 1.00 0.00 5 GLN A N 26
ATOM 12728 C CA . GLN A 1 5 ? -7.919 5.350 1.520 1.00 0.00 5 GLN A CA 26
ATOM 12729 C C . GLN A 1 5 ? -7.093 4.156 1.056 1.00 0.00 5 GLN A C 26
ATOM 12730 O O . GLN A 1 5 ? -5.925 4.010 1.420 1.00 0.00 5 GLN A O 26
ATOM 12744 N N . ALA A 1 6 ? -7.704 3.312 0.238 1.00 0.00 6 ALA A N 26
ATOM 12745 C CA . ALA A 1 6 ? -7.010 2.165 -0.326 1.00 0.00 6 ALA A CA 26
ATOM 12746 C C . ALA A 1 6 ? -5.936 2.626 -1.300 1.00 0.00 6 ALA A C 26
ATOM 12747 O O . ALA A 1 6 ? -4.819 2.109 -1.296 1.00 0.00 6 ALA A O 26
ATOM 12754 N N . LYS A 1 7 ? -6.272 3.623 -2.111 1.00 0.00 7 LYS A N 26
ATOM 12755 C CA . LYS A 1 7 ? -5.333 4.166 -3.085 1.00 0.00 7 LYS A CA 26
ATOM 12756 C C . LYS A 1 7 ? -4.149 4.813 -2.369 1.00 0.00 7 LYS A C 26
ATOM 12757 O O . LYS A 1 7 ? -3.013 4.748 -2.838 1.00 0.00 7 LYS A O 26
ATOM 12776 N N . TYR A 1 8 ? -4.432 5.424 -1.220 1.00 0.00 8 TYR A N 26
ATOM 12777 C CA . TYR A 1 8 ? -3.396 6.023 -0.388 1.00 0.00 8 TYR A CA 26
ATOM 12778 C C . TYR A 1 8 ? -2.470 4.941 0.166 1.00 0.00 8 TYR A C 26
ATOM 12779 O O . TYR A 1 8 ? -1.251 5.117 0.223 1.00 0.00 8 TYR A O 26
ATOM 12797 N N . CYS A 1 9 ? -3.066 3.822 0.561 1.00 0.00 9 CYS A N 26
ATOM 12798 C CA . CYS A 1 9 ? -2.318 2.692 1.105 1.00 0.00 9 CYS A CA 26
ATOM 12799 C C . CYS A 1 9 ? -1.336 2.155 0.065 1.00 0.00 9 CYS A C 26
ATOM 12800 O O . CYS A 1 9 ? -0.153 1.979 0.351 1.00 0.00 9 CYS A O 26
ATOM 12807 N N . TYR A 1 10 ? -1.827 1.930 -1.151 1.00 0.00 10 TYR A N 26
ATOM 12808 C CA . TYR A 1 10 ? -0.989 1.427 -2.238 1.00 0.00 10 TYR A CA 26
ATOM 12809 C C . TYR A 1 10 ? 0.011 2.479 -2.702 1.00 0.00 10 TYR A C 26
ATOM 12810 O O . TYR A 1 10 ? 1.034 2.153 -3.299 1.00 0.00 10 TYR A O 26
ATOM 12828 N N . GLU A 1 11 ? -0.298 3.740 -2.453 1.00 0.00 11 GLU A N 26
ATOM 12829 C CA . GLU A 1 11 ? 0.592 4.820 -2.834 1.00 0.00 11 GLU A CA 26
ATOM 12830 C C . GLU A 1 11 ? 1.805 4.852 -1.918 1.00 0.00 11 GLU A C 26
ATOM 12831 O O . GLU A 1 11 ? 2.933 4.626 -2.350 1.00 0.00 11 GLU A O 26
ATOM 12843 N N . GLN A 1 12 ? 1.555 5.093 -0.640 1.00 0.00 12 GLN A N 26
ATOM 12844 C CA . GLN A 1 12 ? 2.618 5.348 0.317 1.00 0.00 12 GLN A CA 26
ATOM 12845 C C . GLN A 1 12 ? 3.382 4.084 0.689 1.00 0.00 12 GLN A C 26
ATOM 12846 O O . GLN A 1 12 ? 4.502 4.170 1.186 1.00 0.00 12 GLN A O 26
ATOM 12860 N N . CYS A 1 13 ? 2.794 2.919 0.438 1.00 0.00 13 CYS A N 26
ATOM 12861 C CA . CYS A 1 13 ? 3.409 1.655 0.844 1.00 0.00 13 CYS A CA 26
ATOM 12862 C C . CYS A 1 13 ? 4.815 1.518 0.251 1.00 0.00 13 CYS A C 26
ATOM 12863 O O . CYS A 1 13 ? 5.794 1.386 0.988 1.00 0.00 13 CYS A O 26
ATOM 12870 N N . ASN A 1 14 ? 4.922 1.587 -1.069 1.00 0.00 14 ASN A N 26
ATOM 12871 C CA . ASN A 1 14 ? 6.222 1.477 -1.728 1.00 0.00 14 ASN A CA 26
ATOM 12872 C C . ASN A 1 14 ? 7.020 2.769 -1.592 1.00 0.00 14 ASN A C 26
ATOM 12873 O O . ASN A 1 14 ? 8.250 2.742 -1.586 1.00 0.00 14 ASN A O 26
ATOM 12884 N N . VAL A 1 15 ? 6.323 3.896 -1.481 1.00 0.00 15 VAL A N 26
ATOM 12885 C CA . VAL A 1 15 ? 6.983 5.188 -1.321 1.00 0.00 15 VAL A CA 26
ATOM 12886 C C . VAL A 1 15 ? 7.798 5.214 -0.035 1.00 0.00 15 VAL A C 26
ATOM 12887 O O . VAL A 1 15 ? 8.932 5.697 -0.017 1.00 0.00 15 VAL A O 26
ATOM 12900 N N . ASN A 1 16 ? 7.225 4.687 1.040 1.00 0.00 16 ASN A N 26
ATOM 12901 C CA . ASN A 1 16 ? 7.940 4.626 2.305 1.00 0.00 16 ASN A CA 26
ATOM 12902 C C . ASN A 1 16 ? 9.035 3.575 2.214 1.00 0.00 16 ASN A C 26
ATOM 12903 O O . ASN A 1 16 ? 10.209 3.924 2.079 1.00 0.00 16 ASN A O 26
ATOM 12914 N N . LYS A 1 17 ? 8.641 2.295 2.253 1.00 0.00 17 LYS A N 26
ATOM 12915 C CA . LYS A 1 17 ? 9.529 1.189 1.896 1.00 0.00 17 LYS A CA 26
ATOM 12916 C C . LYS A 1 17 ? 8.833 -0.170 2.095 1.00 0.00 17 LYS A C 26
ATOM 12917 O O . LYS A 1 17 ? 9.001 -0.824 3.123 1.00 0.00 17 LYS A O 26
ATOM 12936 N N . VAL A 1 18 ? 8.057 -0.613 1.107 1.00 0.00 18 VAL A N 26
ATOM 12937 C CA . VAL A 1 18 ? 7.510 -1.971 1.121 1.00 0.00 18 VAL A CA 26
ATOM 12938 C C . VAL A 1 18 ? 7.336 -2.447 -0.323 1.00 0.00 18 VAL A C 26
ATOM 12939 O O . VAL A 1 18 ? 7.028 -1.648 -1.211 1.00 0.00 18 VAL A O 26
ATOM 12952 N N . PRO A 1 19 ? 7.588 -3.736 -0.589 1.00 0.00 19 PRO A N 26
ATOM 12953 C CA . PRO A 1 19 ? 7.314 -4.347 -1.896 1.00 0.00 19 PRO A CA 26
ATOM 12954 C C . PRO A 1 19 ? 5.814 -4.359 -2.208 1.00 0.00 19 PRO A C 26
ATOM 12955 O O . PRO A 1 19 ? 4.993 -4.391 -1.294 1.00 0.00 19 PRO A O 26
ATOM 12966 N N . PHE A 1 20 ? 5.459 -4.346 -3.492 1.00 0.00 20 PHE A N 26
ATOM 12967 C CA . PHE A 1 20 ? 4.049 -4.314 -3.900 1.00 0.00 20 PHE A CA 26
ATOM 12968 C C . PHE A 1 20 ? 3.280 -5.517 -3.354 1.00 0.00 20 PHE A C 26
ATOM 12969 O O . PHE A 1 20 ? 2.126 -5.387 -2.947 1.00 0.00 20 PHE A O 26
ATOM 12986 N N . ASP A 1 21 ? 3.917 -6.683 -3.342 1.00 0.00 21 ASP A N 26
ATOM 12987 C CA . ASP A 1 21 ? 3.284 -7.885 -2.800 1.00 0.00 21 ASP A CA 26
ATOM 12988 C C . ASP A 1 21 ? 2.967 -7.693 -1.319 1.00 0.00 21 ASP A C 26
ATOM 12989 O O . ASP A 1 21 ? 1.987 -8.231 -0.806 1.00 0.00 21 ASP A O 26
ATOM 12998 N N . GLN A 1 22 ? 3.793 -6.906 -0.642 1.00 0.00 22 GLN A N 26
ATOM 12999 C CA . GLN A 1 22 ? 3.547 -6.556 0.746 1.00 0.00 22 GLN A CA 26
ATOM 13000 C C . GLN A 1 22 ? 2.426 -5.519 0.833 1.00 0.00 22 GLN A C 26
ATOM 13001 O O . GLN A 1 22 ? 1.596 -5.569 1.742 1.00 0.00 22 GLN A O 26
ATOM 13015 N N . CYS A 1 23 ? 2.403 -4.578 -0.119 1.00 0.00 23 CYS A N 26
ATOM 13016 C CA . CYS A 1 23 ? 1.298 -3.625 -0.217 1.00 0.00 23 CYS A CA 26
ATOM 13017 C C . CYS A 1 23 ? -0.020 -4.379 -0.322 1.00 0.00 23 CYS A C 26
ATOM 13018 O O . CYS A 1 23 ? -1.005 -4.027 0.324 1.00 0.00 23 CYS A O 26
ATOM 13025 N N . TYR A 1 24 ? -0.013 -5.432 -1.132 1.00 0.00 24 TYR A N 26
ATOM 13026 C CA . TYR A 1 24 ? -1.193 -6.249 -1.348 1.00 0.00 24 TYR A CA 26
ATOM 13027 C C . TYR A 1 24 ? -1.690 -6.844 -0.031 1.00 0.00 24 TYR A C 26
ATOM 13028 O O . TYR A 1 24 ? -2.884 -6.849 0.242 1.00 0.00 24 TYR A O 26
ATOM 13046 N N . GLN A 1 25 ? -0.768 -7.288 0.811 1.00 0.00 25 GLN A N 26
ATOM 13047 C CA . GLN A 1 25 ? -1.144 -8.003 2.028 1.00 0.00 25 GLN A CA 26
ATOM 13048 C C . GLN A 1 25 ? -1.728 -7.060 3.073 1.00 0.00 25 GLN A C 26
ATOM 13049 O O . GLN A 1 25 ? -2.507 -7.476 3.930 1.00 0.00 25 GLN A O 26
ATOM 13063 N N . MET A 1 26 ? -1.343 -5.798 3.012 1.00 0.00 26 MET A N 26
ATOM 13064 C CA . MET A 1 26 ? -1.879 -4.807 3.929 1.00 0.00 26 MET A CA 26
ATOM 13065 C C . MET A 1 26 ? -3.117 -4.118 3.351 1.00 0.00 26 MET A C 26
ATOM 13066 O O . MET A 1 26 ? -4.149 -4.016 4.014 1.00 0.00 26 MET A O 26
ATOM 13080 N N . CYS A 1 27 ? -3.017 -3.660 2.112 1.00 0.00 27 CYS A N 26
ATOM 13081 C CA . CYS A 1 27 ? -4.052 -2.809 1.533 1.00 0.00 27 CYS A CA 26
ATOM 13082 C C . CYS A 1 27 ? -5.230 -3.605 0.959 1.00 0.00 27 CYS A C 26
ATOM 13083 O O . CYS A 1 27 ? -6.361 -3.121 0.980 1.00 0.00 27 CYS A O 26
ATOM 13090 N N . SER A 1 28 ? -4.989 -4.811 0.442 1.00 0.00 28 SER A N 26
ATOM 13091 C CA . SER A 1 28 ? -6.080 -5.599 -0.136 1.00 0.00 28 SER A CA 26
ATOM 13092 C C . SER A 1 28 ? -7.131 -5.987 0.916 1.00 0.00 28 SER A C 26
ATOM 13093 O O . SER A 1 28 ? -8.318 -5.736 0.696 1.00 0.00 28 SER A O 26
ATOM 13101 N N . PRO A 1 29 ? -6.740 -6.590 2.067 1.00 0.00 29 PRO A N 26
ATOM 13102 C CA . PRO A 1 29 ? -7.678 -6.845 3.171 1.00 0.00 29 PRO A CA 26
ATOM 13103 C C . PRO A 1 29 ? -8.431 -5.584 3.588 1.00 0.00 29 PRO A C 26
ATOM 13104 O O . PRO A 1 29 ? -9.636 -5.616 3.809 1.00 0.00 29 PRO A O 26
ATOM 13115 N N . LEU A 1 30 ? -7.699 -4.478 3.681 1.00 0.00 30 LEU A N 26
ATOM 13116 C CA . LEU A 1 30 ? -8.279 -3.167 3.977 1.00 0.00 30 LEU A CA 26
ATOM 13117 C C . LEU A 1 30 ? -9.437 -2.896 3.021 1.00 0.00 30 LEU A C 26
ATOM 13118 O O . LEU A 1 30 ? -10.568 -2.638 3.438 1.00 0.00 30 LEU A O 26
ATOM 13134 N N . GLU A 1 31 ? -9.129 -2.975 1.739 1.00 0.00 31 GLU A N 26
ATOM 13135 C CA . GLU A 1 31 ? -10.072 -2.618 0.686 1.00 0.00 31 GLU A CA 26
ATOM 13136 C C . GLU A 1 31 ? -11.237 -3.607 0.612 1.00 0.00 31 GLU A C 26
ATOM 13137 O O . GLU A 1 31 ? -12.380 -3.214 0.383 1.00 0.00 31 GLU A O 26
ATOM 13149 N N . ARG A 1 32 ? -10.955 -4.886 0.813 1.00 0.00 32 ARG A N 26
ATOM 13150 C CA . ARG A 1 32 ? -11.980 -5.917 0.676 1.00 0.00 32 ARG A CA 26
ATOM 13151 C C . ARG A 1 32 ? -12.074 -6.777 1.935 1.00 0.00 32 ARG A C 26
ATOM 13152 O O . ARG A 1 32 ? -11.515 -7.874 1.999 1.00 0.00 32 ARG A O 26
ATOM 13173 N N . SER A 1 33 ? -12.767 -6.266 2.939 1.00 0.00 33 SER A N 26
ATOM 13174 C CA . SER A 1 33 ? -13.060 -7.032 4.144 1.00 0.00 33 SER A CA 26
ATOM 13175 C C . SER A 1 33 ? -14.511 -6.816 4.553 1.00 0.00 33 SER A C 26
ATOM 13183 N N . ALA A 1 1 ? -15.865 0.852 -2.080 1.00 0.00 1 ALA A N 27
ATOM 13184 C CA . ALA A 1 1 ? -16.116 1.284 -0.688 1.00 0.00 1 ALA A CA 27
ATOM 13185 C C . ALA A 1 1 ? -15.468 2.637 -0.418 1.00 0.00 1 ALA A C 27
ATOM 13186 O O . ALA A 1 1 ? -16.152 3.611 -0.102 1.00 0.00 1 ALA A O 27
ATOM 13192 N N . SER A 1 2 ? -14.151 2.697 -0.558 1.00 0.00 2 SER A N 27
ATOM 13193 C CA . SER A 1 2 ? -13.407 3.921 -0.302 1.00 0.00 2 SER A CA 27
ATOM 13194 C C . SER A 1 2 ? -12.123 3.940 -1.142 1.00 0.00 2 SER A C 27
ATOM 13195 O O . SER A 1 2 ? -11.029 3.723 -0.616 1.00 0.00 2 SER A O 27
ATOM 13203 N N . PRO A 1 3 ? -12.244 4.181 -2.466 1.00 0.00 3 PRO A N 27
ATOM 13204 C CA . PRO A 1 3 ? -11.099 4.155 -3.391 1.00 0.00 3 PRO A CA 27
ATOM 13205 C C . PRO A 1 3 ? -9.920 5.006 -2.932 1.00 0.00 3 PRO A C 27
ATOM 13206 O O . PRO A 1 3 ? -8.766 4.626 -3.119 1.00 0.00 3 PRO A O 27
ATOM 13217 N N . GLN A 1 4 ? -10.208 6.145 -2.312 1.00 0.00 4 GLN A N 27
ATOM 13218 C CA . GLN A 1 4 ? -9.153 7.059 -1.879 1.00 0.00 4 GLN A CA 27
ATOM 13219 C C . GLN A 1 4 ? -8.310 6.435 -0.779 1.00 0.00 4 GLN A C 27
ATOM 13220 O O . GLN A 1 4 ? -7.096 6.618 -0.737 1.00 0.00 4 GLN A O 27
ATOM 13234 N N . GLN A 1 5 ? -8.956 5.690 0.101 1.00 0.00 5 GLN A N 27
ATOM 13235 C CA . GLN A 1 5 ? -8.252 5.038 1.199 1.00 0.00 5 GLN A CA 27
ATOM 13236 C C . GLN A 1 5 ? -7.359 3.929 0.671 1.00 0.00 5 GLN A C 27
ATOM 13237 O O . GLN A 1 5 ? -6.202 3.803 1.075 1.00 0.00 5 GLN A O 27
ATOM 13251 N N . ALA A 1 6 ? -7.897 3.137 -0.241 1.00 0.00 6 ALA A N 27
ATOM 13252 C CA . ALA A 1 6 ? -7.131 2.068 -0.860 1.00 0.00 6 ALA A CA 27
ATOM 13253 C C . ALA A 1 6 ? -5.970 2.639 -1.655 1.00 0.00 6 ALA A C 27
ATOM 13254 O O . ALA A 1 6 ? -4.843 2.153 -1.561 1.00 0.00 6 ALA A O 27
ATOM 13261 N N . LYS A 1 7 ? -6.242 3.696 -2.406 1.00 0.00 7 LYS A N 27
ATOM 13262 C CA . LYS A 1 7 ? -5.232 4.310 -3.249 1.00 0.00 7 LYS A CA 27
ATOM 13263 C C . LYS A 1 7 ? -4.146 4.946 -2.388 1.00 0.00 7 LYS A C 27
ATOM 13264 O O . LYS A 1 7 ? -2.976 4.959 -2.765 1.00 0.00 7 LYS A O 27
ATOM 13283 N N . TYR A 1 8 ? -4.541 5.458 -1.225 1.00 0.00 8 TYR A N 27
ATOM 13284 C CA . TYR A 1 8 ? -3.598 6.056 -0.288 1.00 0.00 8 TYR A CA 27
ATOM 13285 C C . TYR A 1 8 ? -2.698 4.981 0.315 1.00 0.00 8 TYR A C 27
ATOM 13286 O O . TYR A 1 8 ? -1.484 5.168 0.444 1.00 0.00 8 TYR A O 27
ATOM 13304 N N . CYS A 1 9 ? -3.301 3.850 0.671 1.00 0.00 9 CYS A N 27
ATOM 13305 C CA . CYS A 1 9 ? -2.561 2.725 1.238 1.00 0.00 9 CYS A CA 27
ATOM 13306 C C . CYS A 1 9 ? -1.530 2.210 0.234 1.00 0.00 9 CYS A C 27
ATOM 13307 O O . CYS A 1 9 ? -0.360 2.019 0.576 1.00 0.00 9 CYS A O 27
ATOM 13314 N N . TYR A 1 10 ? -1.967 2.023 -1.009 1.00 0.00 10 TYR A N 27
ATOM 13315 C CA . TYR A 1 10 ? -1.088 1.547 -2.077 1.00 0.00 10 TYR A CA 27
ATOM 13316 C C . TYR A 1 10 ? -0.087 2.616 -2.499 1.00 0.00 10 TYR A C 27
ATOM 13317 O O . TYR A 1 10 ? 0.916 2.316 -3.137 1.00 0.00 10 TYR A O 27
ATOM 13335 N N . GLU A 1 11 ? -0.377 3.860 -2.170 1.00 0.00 11 GLU A N 27
ATOM 13336 C CA . GLU A 1 11 ? 0.526 4.956 -2.478 1.00 0.00 11 GLU A CA 27
ATOM 13337 C C . GLU A 1 11 ? 1.722 4.935 -1.539 1.00 0.00 11 GLU A C 27
ATOM 13338 O O . GLU A 1 11 ? 2.856 4.701 -1.953 1.00 0.00 11 GLU A O 27
ATOM 13350 N N . GLN A 1 12 ? 1.444 5.135 -0.261 1.00 0.00 12 GLN A N 27
ATOM 13351 C CA . GLN A 1 12 ? 2.488 5.370 0.725 1.00 0.00 12 GLN A CA 27
ATOM 13352 C C . GLN A 1 12 ? 3.305 4.115 1.010 1.00 0.00 12 GLN A C 27
ATOM 13353 O O . GLN A 1 12 ? 4.418 4.209 1.519 1.00 0.00 12 GLN A O 27
ATOM 13367 N N . CYS A 1 13 ? 2.771 2.948 0.663 1.00 0.00 13 CYS A N 27
ATOM 13368 C CA . CYS A 1 13 ? 3.449 1.690 0.962 1.00 0.00 13 CYS A CA 27
ATOM 13369 C C . CYS A 1 13 ? 4.808 1.624 0.256 1.00 0.00 13 CYS A C 27
ATOM 13370 O O . CYS A 1 13 ? 5.844 1.477 0.905 1.00 0.00 13 CYS A O 27
ATOM 13377 N N . ASN A 1 14 ? 4.808 1.761 -1.064 1.00 0.00 14 ASN A N 27
ATOM 13378 C CA . ASN A 1 14 ? 6.053 1.749 -1.829 1.00 0.00 14 ASN A CA 27
ATOM 13379 C C . ASN A 1 14 ? 6.835 3.040 -1.635 1.00 0.00 14 ASN A C 27
ATOM 13380 O O . ASN A 1 14 ? 8.062 3.047 -1.737 1.00 0.00 14 ASN A O 27
ATOM 13391 N N . VAL A 1 15 ? 6.125 4.131 -1.366 1.00 0.00 15 VAL A N 27
ATOM 13392 C CA . VAL A 1 15 ? 6.769 5.413 -1.122 1.00 0.00 15 VAL A CA 27
ATOM 13393 C C . VAL A 1 15 ? 7.661 5.336 0.115 1.00 0.00 15 VAL A C 27
ATOM 13394 O O . VAL A 1 15 ? 8.730 5.947 0.156 1.00 0.00 15 VAL A O 27
ATOM 13407 N N . ASN A 1 16 ? 7.233 4.581 1.123 1.00 0.00 16 ASN A N 27
ATOM 13408 C CA . ASN A 1 16 ? 8.070 4.395 2.301 1.00 0.00 16 ASN A CA 27
ATOM 13409 C C . ASN A 1 16 ? 9.174 3.396 1.984 1.00 0.00 16 ASN A C 27
ATOM 13410 O O . ASN A 1 16 ? 10.316 3.796 1.739 1.00 0.00 16 ASN A O 27
ATOM 13421 N N . LYS A 1 17 ? 8.817 2.106 1.954 1.00 0.00 17 LYS A N 27
ATOM 13422 C CA . LYS A 1 17 ? 9.668 1.053 1.406 1.00 0.00 17 LYS A CA 27
ATOM 13423 C C . LYS A 1 17 ? 9.015 -0.328 1.610 1.00 0.00 17 LYS A C 27
ATOM 13424 O O . LYS A 1 17 ? 9.278 -1.008 2.602 1.00 0.00 17 LYS A O 27
ATOM 13443 N N . VAL A 1 18 ? 8.151 -0.757 0.692 1.00 0.00 18 VAL A N 27
ATOM 13444 C CA . VAL A 1 18 ? 7.605 -2.112 0.776 1.00 0.00 18 VAL A CA 27
ATOM 13445 C C . VAL A 1 18 ? 7.456 -2.703 -0.628 1.00 0.00 18 VAL A C 27
ATOM 13446 O O . VAL A 1 18 ? 7.136 -1.988 -1.585 1.00 0.00 18 VAL A O 27
ATOM 13459 N N . PRO A 1 19 ? 7.732 -4.008 -0.772 1.00 0.00 19 PRO A N 27
ATOM 13460 C CA . PRO A 1 19 ? 7.464 -4.748 -2.010 1.00 0.00 19 PRO A CA 27
ATOM 13461 C C . PRO A 1 19 ? 5.970 -4.766 -2.341 1.00 0.00 19 PRO A C 27
ATOM 13462 O O . PRO A 1 19 ? 5.140 -4.667 -1.432 1.00 0.00 19 PRO A O 27
ATOM 13473 N N . PHE A 1 20 ? 5.619 -4.892 -3.617 1.00 0.00 20 PHE A N 27
ATOM 13474 C CA . PHE A 1 20 ? 4.215 -4.826 -4.028 1.00 0.00 20 PHE A CA 27
ATOM 13475 C C . PHE A 1 20 ? 3.364 -5.854 -3.280 1.00 0.00 20 PHE A C 27
ATOM 13476 O O . PHE A 1 20 ? 2.267 -5.536 -2.815 1.00 0.00 20 PHE A O 27
ATOM 13493 N N . ASP A 1 21 ? 3.878 -7.073 -3.145 1.00 0.00 21 ASP A N 27
ATOM 13494 C CA . ASP A 1 21 ? 3.143 -8.141 -2.473 1.00 0.00 21 ASP A CA 27
ATOM 13495 C C . ASP A 1 21 ? 2.844 -7.770 -1.024 1.00 0.00 21 ASP A C 27
ATOM 13496 O O . ASP A 1 21 ? 1.764 -8.061 -0.516 1.00 0.00 21 ASP A O 27
ATOM 13505 N N . GLN A 1 22 ? 3.797 -7.121 -0.366 1.00 0.00 22 GLN A N 27
ATOM 13506 C CA . GLN A 1 22 ? 3.590 -6.650 0.994 1.00 0.00 22 GLN A CA 27
ATOM 13507 C C . GLN A 1 22 ? 2.559 -5.529 1.008 1.00 0.00 22 GLN A C 27
ATOM 13508 O O . GLN A 1 22 ? 1.732 -5.443 1.914 1.00 0.00 22 GLN A O 27
ATOM 13522 N N . CYS A 1 23 ? 2.602 -4.675 -0.007 1.00 0.00 23 CYS A N 27
ATOM 13523 C CA . CYS A 1 23 ? 1.616 -3.604 -0.128 1.00 0.00 23 CYS A CA 27
ATOM 13524 C C . CYS A 1 23 ? 0.229 -4.210 -0.281 1.00 0.00 23 CYS A C 27
ATOM 13525 O O . CYS A 1 23 ? -0.730 -3.767 0.353 1.00 0.00 23 CYS A O 27
ATOM 13532 N N . TYR A 1 24 ? 0.135 -5.247 -1.103 1.00 0.00 24 TYR A N 27
ATOM 13533 C CA . TYR A 1 24 ? -1.118 -5.957 -1.285 1.00 0.00 24 TYR A CA 27
ATOM 13534 C C . TYR A 1 24 ? -1.560 -6.595 0.022 1.00 0.00 24 TYR A C 27
ATOM 13535 O O . TYR A 1 24 ? -2.729 -6.531 0.368 1.00 0.00 24 TYR A O 27
ATOM 13553 N N . GLN A 1 25 ? -0.617 -7.166 0.764 1.00 0.00 25 GLN A N 27
ATOM 13554 C CA . GLN A 1 25 ? -0.956 -7.949 1.951 1.00 0.00 25 GLN A CA 27
ATOM 13555 C C . GLN A 1 25 ? -1.487 -7.051 3.066 1.00 0.00 25 GLN A C 27
ATOM 13556 O O . GLN A 1 25 ? -2.277 -7.489 3.901 1.00 0.00 25 GLN A O 27
ATOM 13570 N N . MET A 1 26 ? -1.048 -5.802 3.082 1.00 0.00 26 MET A N 27
ATOM 13571 C CA . MET A 1 26 ? -1.488 -4.859 4.100 1.00 0.00 26 MET A CA 27
ATOM 13572 C C . MET A 1 26 ? -2.782 -4.164 3.690 1.00 0.00 26 MET A C 27
ATOM 13573 O O . MET A 1 26 ? -3.698 -4.018 4.497 1.00 0.00 26 MET A O 27
ATOM 13587 N N . CYS A 1 27 ? -2.863 -3.743 2.435 1.00 0.00 27 CYS A N 27
ATOM 13588 C CA . CYS A 1 27 ? -4.029 -3.003 1.961 1.00 0.00 27 CYS A CA 27
ATOM 13589 C C . CYS A 1 27 ? -5.175 -3.938 1.556 1.00 0.00 27 CYS A C 27
ATOM 13590 O O . CYS A 1 27 ? -6.284 -3.475 1.277 1.00 0.00 27 CYS A O 27
ATOM 13597 N N . SER A 1 28 ? -4.919 -5.245 1.517 1.00 0.00 28 SER A N 27
ATOM 13598 C CA . SER A 1 28 ? -5.953 -6.208 1.144 1.00 0.00 28 SER A CA 27
ATOM 13599 C C . SER A 1 28 ? -7.150 -6.210 2.117 1.00 0.00 28 SER A C 27
ATOM 13600 O O . SER A 1 28 ? -8.285 -6.106 1.657 1.00 0.00 28 SER A O 27
ATOM 13608 N N . PRO A 1 29 ? -6.947 -6.296 3.460 1.00 0.00 29 PRO A N 27
ATOM 13609 C CA . PRO A 1 29 ? -8.064 -6.265 4.427 1.00 0.00 29 PRO A CA 27
ATOM 13610 C C . PRO A 1 29 ? -8.886 -4.978 4.342 1.00 0.00 29 PRO A C 27
ATOM 13611 O O . PRO A 1 29 ? -9.962 -4.869 4.932 1.00 0.00 29 PRO A O 27
ATOM 13622 N N . LEU A 1 30 ? -8.363 -4.004 3.616 1.00 0.00 30 LEU A N 27
ATOM 13623 C CA . LEU A 1 30 ? -9.044 -2.738 3.410 1.00 0.00 30 LEU A CA 27
ATOM 13624 C C . LEU A 1 30 ? -9.912 -2.825 2.155 1.00 0.00 30 LEU A C 27
ATOM 13625 O O . LEU A 1 30 ? -11.138 -2.742 2.223 1.00 0.00 30 LEU A O 27
ATOM 13641 N N . GLU A 1 31 ? -9.264 -3.016 1.016 1.00 0.00 31 GLU A N 27
ATOM 13642 C CA . GLU A 1 31 ? -9.947 -2.936 -0.271 1.00 0.00 31 GLU A CA 27
ATOM 13643 C C . GLU A 1 31 ? -10.709 -4.219 -0.600 1.00 0.00 31 GLU A C 27
ATOM 13644 O O . GLU A 1 31 ? -11.934 -4.200 -0.694 1.00 0.00 31 GLU A O 27
ATOM 13656 N N . ARG A 1 32 ? -10.004 -5.331 -0.761 1.00 0.00 32 ARG A N 27
ATOM 13657 C CA . ARG A 1 32 ? -10.659 -6.565 -1.192 1.00 0.00 32 ARG A CA 27
ATOM 13658 C C . ARG A 1 32 ? -10.520 -7.674 -0.153 1.00 0.00 32 ARG A C 27
ATOM 13659 O O . ARG A 1 32 ? -9.424 -8.164 0.123 1.00 0.00 32 ARG A O 27
ATOM 13680 N N . SER A 1 33 ? -11.649 -8.050 0.430 1.00 0.00 33 SER A N 27
ATOM 13681 C CA . SER A 1 33 ? -11.711 -9.148 1.385 1.00 0.00 33 SER A CA 27
ATOM 13682 C C . SER A 1 33 ? -13.074 -9.826 1.287 1.00 0.00 33 SER A C 27
ATOM 13690 N N . ALA A 1 1 ? -15.136 0.516 0.101 1.00 0.00 1 ALA A N 28
ATOM 13691 C CA . ALA A 1 1 ? -16.134 1.609 0.144 1.00 0.00 1 ALA A CA 28
ATOM 13692 C C . ALA A 1 1 ? -15.453 2.976 0.173 1.00 0.00 1 ALA A C 28
ATOM 13693 O O . ALA A 1 1 ? -15.980 3.924 0.759 1.00 0.00 1 ALA A O 28
ATOM 13699 N N . SER A 1 2 ? -14.286 3.067 -0.461 1.00 0.00 2 SER A N 28
ATOM 13700 C CA . SER A 1 2 ? -13.507 4.303 -0.502 1.00 0.00 2 SER A CA 28
ATOM 13701 C C . SER A 1 2 ? -12.209 4.057 -1.279 1.00 0.00 2 SER A C 28
ATOM 13702 O O . SER A 1 2 ? -11.139 3.923 -0.680 1.00 0.00 2 SER A O 28
ATOM 13710 N N . PRO A 1 3 ? -12.285 3.976 -2.627 1.00 0.00 3 PRO A N 28
ATOM 13711 C CA . PRO A 1 3 ? -11.116 3.674 -3.472 1.00 0.00 3 PRO A CA 28
ATOM 13712 C C . PRO A 1 3 ? -9.927 4.598 -3.213 1.00 0.00 3 PRO A C 28
ATOM 13713 O O . PRO A 1 3 ? -8.773 4.182 -3.319 1.00 0.00 3 PRO A O 28
ATOM 13724 N N . GLN A 1 4 ? -10.213 5.845 -2.853 1.00 0.00 4 GLN A N 28
ATOM 13725 C CA . GLN A 1 4 ? -9.170 6.833 -2.625 1.00 0.00 4 GLN A CA 28
ATOM 13726 C C . GLN A 1 4 ? -8.286 6.442 -1.445 1.00 0.00 4 GLN A C 28
ATOM 13727 O O . GLN A 1 4 ? -7.060 6.499 -1.534 1.00 0.00 4 GLN A O 28
ATOM 13741 N N . GLN A 1 5 ? -8.908 6.032 -0.346 1.00 0.00 5 GLN A N 28
ATOM 13742 C CA . GLN A 1 5 ? -8.153 5.707 0.859 1.00 0.00 5 GLN A CA 28
ATOM 13743 C C . GLN A 1 5 ? -7.314 4.451 0.644 1.00 0.00 5 GLN A C 28
ATOM 13744 O O . GLN A 1 5 ? -6.233 4.305 1.217 1.00 0.00 5 GLN A O 28
ATOM 13758 N N . ALA A 1 6 ? -7.817 3.552 -0.190 1.00 0.00 6 ALA A N 28
ATOM 13759 C CA . ALA A 1 6 ? -7.075 2.352 -0.543 1.00 0.00 6 ALA A CA 28
ATOM 13760 C C . ALA A 1 6 ? -5.864 2.715 -1.385 1.00 0.00 6 ALA A C 28
ATOM 13761 O O . ALA A 1 6 ? -4.778 2.167 -1.193 1.00 0.00 6 ALA A O 28
ATOM 13768 N N . LYS A 1 7 ? -6.044 3.666 -2.297 1.00 0.00 7 LYS A N 28
ATOM 13769 C CA . LYS A 1 7 ? -4.949 4.124 -3.139 1.00 0.00 7 LYS A CA 28
ATOM 13770 C C . LYS A 1 7 ? -3.860 4.758 -2.280 1.00 0.00 7 LYS A C 28
ATOM 13771 O O . LYS A 1 7 ? -2.675 4.615 -2.562 1.00 0.00 7 LYS A O 28
ATOM 13790 N N . TYR A 1 8 ? -4.278 5.441 -1.220 1.00 0.00 8 TYR A N 28
ATOM 13791 C CA . TYR A 1 8 ? -3.347 6.050 -0.279 1.00 0.00 8 TYR A CA 28
ATOM 13792 C C . TYR A 1 8 ? -2.482 4.982 0.385 1.00 0.00 8 TYR A C 28
ATOM 13793 O O . TYR A 1 8 ? -1.269 5.143 0.507 1.00 0.00 8 TYR A O 28
ATOM 13811 N N . CYS A 1 9 ? -3.113 3.886 0.793 1.00 0.00 9 CYS A N 28
ATOM 13812 C CA . CYS A 1 9 ? -2.400 2.787 1.445 1.00 0.00 9 CYS A CA 28
ATOM 13813 C C . CYS A 1 9 ? -1.362 2.197 0.491 1.00 0.00 9 CYS A C 28
ATOM 13814 O O . CYS A 1 9 ? -0.204 2.001 0.860 1.00 0.00 9 CYS A O 28
ATOM 13821 N N . TYR A 1 10 ? -1.779 1.959 -0.749 1.00 0.00 10 TYR A N 28
ATOM 13822 C CA . TYR A 1 10 ? -0.897 1.393 -1.768 1.00 0.00 10 TYR A CA 28
ATOM 13823 C C . TYR A 1 10 ? 0.194 2.374 -2.182 1.00 0.00 10 TYR A C 28
ATOM 13824 O O . TYR A 1 10 ? 1.327 1.974 -2.454 1.00 0.00 10 TYR A O 28
ATOM 13842 N N . GLU A 1 11 ? -0.144 3.653 -2.240 1.00 0.00 11 GLU A N 28
ATOM 13843 C CA . GLU A 1 11 ? 0.811 4.663 -2.663 1.00 0.00 11 GLU A CA 28
ATOM 13844 C C . GLU A 1 11 ? 1.863 4.899 -1.579 1.00 0.00 11 GLU A C 28
ATOM 13845 O O . GLU A 1 11 ? 3.047 5.035 -1.883 1.00 0.00 11 GLU A O 28
ATOM 13857 N N . GLN A 1 12 ? 1.447 4.912 -0.311 1.00 0.00 12 GLN A N 28
ATOM 13858 C CA . GLN A 1 12 ? 2.391 5.073 0.790 1.00 0.00 12 GLN A CA 28
ATOM 13859 C C . GLN A 1 12 ? 3.347 3.891 0.851 1.00 0.00 12 GLN A C 28
ATOM 13860 O O . GLN A 1 12 ? 4.455 4.010 1.371 1.00 0.00 12 GLN A O 28
ATOM 13874 N N . CYS A 1 13 ? 2.923 2.761 0.298 1.00 0.00 13 CYS A N 28
ATOM 13875 C CA . CYS A 1 13 ? 3.762 1.574 0.263 1.00 0.00 13 CYS A CA 28
ATOM 13876 C C . CYS A 1 13 ? 5.065 1.839 -0.490 1.00 0.00 13 CYS A C 28
ATOM 13877 O O . CYS A 1 13 ? 6.148 1.547 0.014 1.00 0.00 13 CYS A O 28
ATOM 13884 N N . ASN A 1 14 ? 4.970 2.406 -1.687 1.00 0.00 14 ASN A N 28
ATOM 13885 C CA . ASN A 1 14 ? 6.161 2.692 -2.473 1.00 0.00 14 ASN A CA 28
ATOM 13886 C C . ASN A 1 14 ? 6.832 3.973 -1.999 1.00 0.00 14 ASN A C 28
ATOM 13887 O O . ASN A 1 14 ? 8.049 4.128 -2.128 1.00 0.00 14 ASN A O 28
ATOM 13898 N N . VAL A 1 15 ? 6.041 4.892 -1.452 1.00 0.00 15 VAL A N 28
ATOM 13899 C CA . VAL A 1 15 ? 6.584 6.122 -0.899 1.00 0.00 15 VAL A CA 28
ATOM 13900 C C . VAL A 1 15 ? 7.522 5.808 0.259 1.00 0.00 15 VAL A C 28
ATOM 13901 O O . VAL A 1 15 ? 8.666 6.267 0.273 1.00 0.00 15 VAL A O 28
ATOM 13914 N N . ASN A 1 16 ? 7.057 5.004 1.215 1.00 0.00 16 ASN A N 28
ATOM 13915 C CA . ASN A 1 16 ? 7.878 4.700 2.379 1.00 0.00 16 ASN A CA 28
ATOM 13916 C C . ASN A 1 16 ? 8.963 3.696 2.006 1.00 0.00 16 ASN A C 28
ATOM 13917 O O . ASN A 1 16 ? 10.105 4.092 1.764 1.00 0.00 16 ASN A O 28
ATOM 13928 N N . LYS A 1 17 ? 8.594 2.412 1.920 1.00 0.00 17 LYS A N 28
ATOM 13929 C CA . LYS A 1 17 ? 9.442 1.378 1.327 1.00 0.00 17 LYS A CA 28
ATOM 13930 C C . LYS A 1 17 ? 8.842 -0.013 1.561 1.00 0.00 17 LYS A C 28
ATOM 13931 O O . LYS A 1 17 ? 9.192 -0.671 2.543 1.00 0.00 17 LYS A O 28
ATOM 13950 N N . VAL A 1 18 ? 7.947 -0.479 0.695 1.00 0.00 18 VAL A N 28
ATOM 13951 C CA . VAL A 1 18 ? 7.453 -1.852 0.818 1.00 0.00 18 VAL A CA 28
ATOM 13952 C C . VAL A 1 18 ? 7.200 -2.445 -0.570 1.00 0.00 18 VAL A C 28
ATOM 13953 O O . VAL A 1 18 ? 6.749 -1.745 -1.483 1.00 0.00 18 VAL A O 28
ATOM 13966 N N . PRO A 1 19 ? 7.538 -3.734 -0.757 1.00 0.00 19 PRO A N 28
ATOM 13967 C CA . PRO A 1 19 ? 7.226 -4.471 -1.988 1.00 0.00 19 PRO A CA 28
ATOM 13968 C C . PRO A 1 19 ? 5.718 -4.550 -2.212 1.00 0.00 19 PRO A C 28
ATOM 13969 O O . PRO A 1 19 ? 4.947 -4.672 -1.259 1.00 0.00 19 PRO A O 28
ATOM 13980 N N . PHE A 1 20 ? 5.299 -4.493 -3.474 1.00 0.00 20 PHE A N 28
ATOM 13981 C CA . PHE A 1 20 ? 3.879 -4.465 -3.811 1.00 0.00 20 PHE A CA 28
ATOM 13982 C C . PHE A 1 20 ? 3.158 -5.719 -3.323 1.00 0.00 20 PHE A C 28
ATOM 13983 O O . PHE A 1 20 ? 2.011 -5.643 -2.887 1.00 0.00 20 PHE A O 28
ATOM 14000 N N . ASP A 1 21 ? 3.823 -6.866 -3.399 1.00 0.00 21 ASP A N 28
ATOM 14001 C CA . ASP A 1 21 ? 3.230 -8.115 -2.927 1.00 0.00 21 ASP A CA 28
ATOM 14002 C C . ASP A 1 21 ? 2.958 -8.039 -1.425 1.00 0.00 21 ASP A C 28
ATOM 14003 O O . ASP A 1 21 ? 1.950 -8.549 -0.939 1.00 0.00 21 ASP A O 28
ATOM 14012 N N . GLN A 1 22 ? 3.861 -7.387 -0.700 1.00 0.00 22 GLN A N 28
ATOM 14013 C CA . GLN A 1 22 ? 3.673 -7.146 0.722 1.00 0.00 22 GLN A CA 28
ATOM 14014 C C . GLN A 1 22 ? 2.562 -6.119 0.941 1.00 0.00 22 GLN A C 28
ATOM 14015 O O . GLN A 1 22 ? 1.765 -6.238 1.871 1.00 0.00 22 GLN A O 28
ATOM 14029 N N . CYS A 1 23 ? 2.503 -5.119 0.067 1.00 0.00 23 CYS A N 28
ATOM 14030 C CA . CYS A 1 23 ? 1.460 -4.094 0.158 1.00 0.00 23 CYS A CA 28
ATOM 14031 C C . CYS A 1 23 ? 0.092 -4.724 -0.048 1.00 0.00 23 CYS A C 28
ATOM 14032 O O . CYS A 1 23 ? -0.880 -4.370 0.624 1.00 0.00 23 CYS A O 28
ATOM 14039 N N . TYR A 1 24 ? 0.025 -5.675 -0.972 1.00 0.00 24 TYR A N 28
ATOM 14040 C CA . TYR A 1 24 ? -1.198 -6.418 -1.215 1.00 0.00 24 TYR A CA 28
ATOM 14041 C C . TYR A 1 24 ? -1.610 -7.203 0.022 1.00 0.00 24 TYR A C 28
ATOM 14042 O O . TYR A 1 24 ? -2.779 -7.502 0.208 1.00 0.00 24 TYR A O 28
ATOM 14060 N N . GLN A 1 25 ? -0.661 -7.518 0.880 1.00 0.00 25 GLN A N 28
ATOM 14061 C CA . GLN A 1 25 ? -0.970 -8.273 2.083 1.00 0.00 25 GLN A CA 28
ATOM 14062 C C . GLN A 1 25 ? -1.555 -7.362 3.157 1.00 0.00 25 GLN A C 28
ATOM 14063 O O . GLN A 1 25 ? -2.395 -7.784 3.950 1.00 0.00 25 GLN A O 28
ATOM 14077 N N . MET A 1 26 ? -1.123 -6.110 3.163 1.00 0.00 26 MET A N 28
ATOM 14078 C CA . MET A 1 26 ? -1.558 -5.160 4.178 1.00 0.00 26 MET A CA 28
ATOM 14079 C C . MET A 1 26 ? -2.817 -4.398 3.754 1.00 0.00 26 MET A C 28
ATOM 14080 O O . MET A 1 26 ? -3.779 -4.315 4.514 1.00 0.00 26 MET A O 28
ATOM 14094 N N . CYS A 1 27 ? -2.819 -3.851 2.544 1.00 0.00 27 CYS A N 28
ATOM 14095 C CA . CYS A 1 27 ? -3.889 -2.940 2.131 1.00 0.00 27 CYS A CA 28
ATOM 14096 C C . CYS A 1 27 ? -5.099 -3.659 1.526 1.00 0.00 27 CYS A C 28
ATOM 14097 O O . CYS A 1 27 ? -6.144 -3.041 1.337 1.00 0.00 27 CYS A O 28
ATOM 14104 N N . SER A 1 28 ? -4.981 -4.950 1.215 1.00 0.00 28 SER A N 28
ATOM 14105 C CA . SER A 1 28 ? -6.105 -5.661 0.600 1.00 0.00 28 SER A CA 28
ATOM 14106 C C . SER A 1 28 ? -7.326 -5.772 1.537 1.00 0.00 28 SER A C 28
ATOM 14107 O O . SER A 1 28 ? -8.441 -5.508 1.092 1.00 0.00 28 SER A O 28
ATOM 14115 N N . PRO A 1 29 ? -7.165 -6.140 2.841 1.00 0.00 29 PRO A N 28
ATOM 14116 C CA . PRO A 1 29 ? -8.303 -6.205 3.779 1.00 0.00 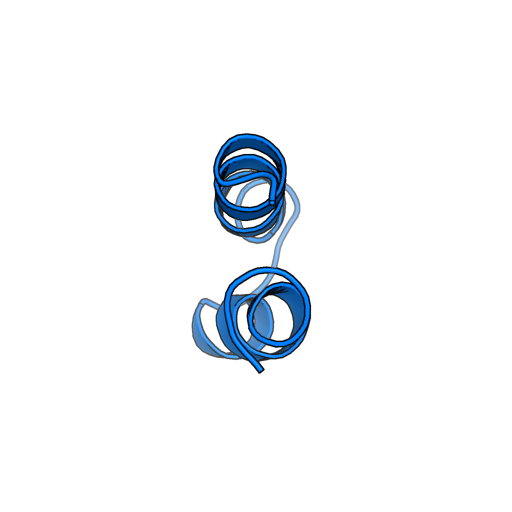29 PRO A CA 28
ATOM 14117 C C . PRO A 1 29 ? -9.012 -4.861 3.951 1.00 0.00 29 PRO A C 28
ATOM 14118 O O . PRO A 1 29 ? -10.130 -4.793 4.466 1.00 0.00 29 PRO A O 28
ATOM 14129 N N . LEU A 1 30 ? -8.354 -3.797 3.527 1.00 0.00 30 LEU A N 28
ATOM 14130 C CA . LEU A 1 30 ? -8.942 -2.467 3.548 1.00 0.00 30 LEU A CA 28
ATOM 14131 C C . LEU A 1 30 ? -9.967 -2.364 2.422 1.00 0.00 30 LEU A C 28
ATOM 14132 O O . LEU A 1 30 ? -11.110 -1.964 2.639 1.00 0.00 30 LEU A O 28
ATOM 14148 N N . GLU A 1 31 ? -9.550 -2.755 1.230 1.00 0.00 31 GLU A N 28
ATOM 14149 C CA . GLU A 1 31 ? -10.383 -2.617 0.042 1.00 0.00 31 GLU A CA 28
ATOM 14150 C C . GLU A 1 31 ? -11.406 -3.755 -0.013 1.00 0.00 31 GLU A C 28
ATOM 14151 O O . GLU A 1 31 ? -12.597 -3.532 0.203 1.00 0.00 31 GLU A O 28
ATOM 14163 N N . ARG A 1 32 ? -10.932 -4.971 -0.274 1.00 0.00 32 ARG A N 28
ATOM 14164 C CA . ARG A 1 32 ? -11.790 -6.159 -0.288 1.00 0.00 32 ARG A CA 28
ATOM 14165 C C . ARG A 1 32 ? -10.987 -7.395 0.097 1.00 0.00 32 ARG A C 28
ATOM 14166 O O . ARG A 1 32 ? -9.930 -7.664 -0.475 1.00 0.00 32 ARG A O 28
ATOM 14187 N N . SER A 1 33 ? -11.495 -8.139 1.068 1.00 0.00 33 SER A N 28
ATOM 14188 C CA . SER A 1 33 ? -10.878 -9.388 1.485 1.00 0.00 33 SER A CA 28
ATOM 14189 C C . SER A 1 33 ? -11.898 -10.218 2.258 1.00 0.00 33 SER A C 28
ATOM 14197 N N . ALA A 1 1 ? -15.862 2.056 4.098 1.00 0.00 1 ALA A N 29
ATOM 14198 C CA . ALA A 1 1 ? -16.533 2.785 2.998 1.00 0.00 1 ALA A CA 29
ATOM 14199 C C . ALA A 1 1 ? -15.698 3.982 2.556 1.00 0.00 1 ALA A C 29
ATOM 14200 O O . ALA A 1 1 ? -16.142 5.129 2.635 1.00 0.00 1 ALA A O 29
ATOM 14206 N N . SER A 1 2 ? -14.494 3.711 2.077 1.00 0.00 2 SER A N 29
ATOM 14207 C CA . SER A 1 2 ? -13.574 4.765 1.667 1.00 0.00 2 SER A CA 29
ATOM 14208 C C . SER A 1 2 ? -12.584 4.221 0.630 1.00 0.00 2 SER A C 29
ATOM 14209 O O . SER A 1 2 ? -11.399 4.066 0.918 1.00 0.00 2 SER A O 29
ATOM 14217 N N . PRO A 1 3 ? -13.061 3.901 -0.594 1.00 0.00 3 PRO A N 29
ATOM 14218 C CA . PRO A 1 3 ? -12.204 3.353 -1.663 1.00 0.00 3 PRO A CA 29
ATOM 14219 C C . PRO A 1 3 ? -11.018 4.258 -2.020 1.00 0.00 3 PRO A C 29
ATOM 14220 O O . PRO A 1 3 ? -10.029 3.800 -2.596 1.00 0.00 3 PRO A O 29
ATOM 14231 N N . GLN A 1 4 ? -11.111 5.537 -1.676 1.00 0.00 4 GLN A N 29
ATOM 14232 C CA . GLN A 1 4 ? -10.027 6.477 -1.951 1.00 0.00 4 GLN A CA 29
ATOM 14233 C C . GLN A 1 4 ? -8.846 6.247 -1.015 1.00 0.00 4 GLN A C 29
ATOM 14234 O O . GLN A 1 4 ? -7.694 6.358 -1.430 1.00 0.00 4 GLN A O 29
ATOM 14248 N N . GLN A 1 5 ? -9.130 5.908 0.238 1.00 0.00 5 GLN A N 29
ATOM 14249 C CA . GLN A 1 5 ? -8.065 5.672 1.216 1.00 0.00 5 GLN A CA 29
ATOM 14250 C C . GLN A 1 5 ? -7.217 4.477 0.792 1.00 0.00 5 GLN A C 29
ATOM 14251 O O . GLN A 1 5 ? -6.038 4.378 1.136 1.00 0.00 5 GLN A O 29
ATOM 14265 N N . ALA A 1 6 ? -7.832 3.574 0.041 1.00 0.00 6 ALA A N 29
ATOM 14266 C CA . ALA A 1 6 ? -7.129 2.421 -0.504 1.00 0.00 6 ALA A CA 29
ATOM 14267 C C . ALA A 1 6 ? -6.020 2.871 -1.443 1.00 0.00 6 ALA A C 29
ATOM 14268 O O . ALA A 1 6 ? -4.923 2.317 -1.434 1.00 0.00 6 ALA A O 29
ATOM 14275 N N . LYS A 1 7 ? -6.305 3.905 -2.228 1.00 0.00 7 LYS A N 29
ATOM 14276 C CA . LYS A 1 7 ? -5.325 4.458 -3.157 1.00 0.00 7 LYS A CA 29
ATOM 14277 C C . LYS A 1 7 ? -4.151 5.060 -2.384 1.00 0.00 7 LYS A C 29
ATOM 14278 O O . LYS A 1 7 ? -3.009 5.033 -2.843 1.00 0.00 7 LYS A O 29
ATOM 14297 N N . TYR A 1 8 ? -4.447 5.586 -1.203 1.00 0.00 8 TYR A N 29
ATOM 14298 C CA . TYR A 1 8 ? -3.427 6.147 -0.329 1.00 0.00 8 TYR A CA 29
ATOM 14299 C C . TYR A 1 8 ? -2.535 5.034 0.220 1.00 0.00 8 TYR A C 29
ATOM 14300 O O . TYR A 1 8 ? -1.314 5.181 0.282 1.00 0.00 8 TYR A O 29
ATOM 14318 N N . CYS A 1 9 ? -3.155 3.919 0.597 1.00 0.00 9 CYS A N 29
ATOM 14319 C CA . CYS A 1 9 ? -2.419 2.762 1.108 1.00 0.00 9 CYS A CA 29
ATOM 14320 C C . CYS A 1 9 ? -1.480 2.218 0.036 1.00 0.00 9 CYS A C 29
ATOM 14321 O O . CYS A 1 9 ? -0.288 2.028 0.281 1.00 0.00 9 CYS A O 29
ATOM 14328 N N . TYR A 1 10 ? -2.017 2.005 -1.163 1.00 0.00 10 TYR A N 29
ATOM 14329 C CA . TYR A 1 10 ? -1.237 1.462 -2.273 1.00 0.00 10 TYR A CA 29
ATOM 14330 C C . TYR A 1 10 ? -0.186 2.452 -2.762 1.00 0.00 10 TYR A C 29
ATOM 14331 O O . TYR A 1 10 ? 0.763 2.075 -3.450 1.00 0.00 10 TYR A O 29
ATOM 14349 N N . GLU A 1 11 ? -0.360 3.720 -2.433 1.00 0.00 11 GLU A N 29
ATOM 14350 C CA . GLU A 1 11 ? 0.627 4.718 -2.788 1.00 0.00 11 GLU A CA 29
ATOM 14351 C C . GLU A 1 11 ? 1.752 4.738 -1.760 1.00 0.00 11 GLU A C 29
ATOM 14352 O O . GLU A 1 11 ? 2.901 4.424 -2.074 1.00 0.00 11 GLU A O 29
ATOM 14364 N N . GLN A 1 12 ? 1.401 5.061 -0.521 1.00 0.00 12 GLN A N 29
ATOM 14365 C CA . GLN A 1 12 ? 2.385 5.273 0.529 1.00 0.00 12 GLN A CA 29
ATOM 14366 C C . GLN A 1 12 ? 3.136 3.998 0.884 1.00 0.00 12 GLN A C 29
ATOM 14367 O O . GLN A 1 12 ? 4.230 4.067 1.434 1.00 0.00 12 GLN A O 29
ATOM 14381 N N . CYS A 1 13 ? 2.570 2.846 0.550 1.00 0.00 13 CYS A N 29
ATOM 14382 C CA . CYS A 1 13 ? 3.229 1.574 0.827 1.00 0.00 13 CYS A CA 29
ATOM 14383 C C . CYS A 1 13 ? 4.610 1.536 0.161 1.00 0.00 13 CYS A C 29
ATOM 14384 O O . CYS A 1 13 ? 5.623 1.302 0.821 1.00 0.00 13 CYS A O 29
ATOM 14391 N N . ASN A 1 14 ? 4.648 1.800 -1.139 1.00 0.00 14 ASN A N 29
ATOM 14392 C CA . ASN A 1 14 ? 5.910 1.820 -1.883 1.00 0.00 14 ASN A CA 29
ATOM 14393 C C . ASN A 1 14 ? 6.713 3.071 -1.557 1.00 0.00 14 ASN A C 29
ATOM 14394 O O . ASN A 1 14 ? 7.945 3.043 -1.564 1.00 0.00 14 ASN A O 29
ATOM 14405 N N . VAL A 1 15 ? 6.015 4.165 -1.264 1.00 0.00 15 VAL A N 29
ATOM 14406 C CA . VAL A 1 15 ? 6.672 5.427 -0.953 1.00 0.00 15 VAL A CA 29
ATOM 14407 C C . VAL A 1 15 ? 7.497 5.289 0.320 1.00 0.00 15 VAL A C 29
ATOM 14408 O O . VAL A 1 15 ? 8.595 5.839 0.419 1.00 0.00 15 VAL A O 29
ATOM 14421 N N . ASN A 1 16 ? 6.976 4.546 1.292 1.00 0.00 16 ASN A N 29
ATOM 14422 C CA . ASN A 1 16 ? 7.725 4.305 2.515 1.00 0.00 16 ASN A CA 29
ATOM 14423 C C . ASN A 1 16 ? 8.860 3.331 2.230 1.00 0.00 16 ASN A C 29
ATOM 14424 O O . ASN A 1 16 ? 10.009 3.746 2.079 1.00 0.00 16 ASN A O 29
ATOM 14435 N N . LYS A 1 17 ? 8.520 2.046 2.103 1.00 0.00 17 LYS A N 29
ATOM 14436 C CA . LYS A 1 17 ? 9.460 1.023 1.652 1.00 0.00 17 LYS A CA 29
ATOM 14437 C C . LYS A 1 17 ? 8.818 -0.360 1.751 1.00 0.00 17 LYS A C 29
ATOM 14438 O O . LYS A 1 17 ? 8.992 -1.044 2.759 1.00 0.00 17 LYS A O 29
ATOM 14457 N N . VAL A 1 18 ? 8.078 -0.791 0.732 1.00 0.00 18 VAL A N 29
ATOM 14458 C CA . VAL A 1 18 ? 7.524 -2.144 0.746 1.00 0.00 18 VAL A CA 29
ATOM 14459 C C . VAL A 1 18 ? 7.483 -2.713 -0.673 1.00 0.00 18 VAL A C 29
ATOM 14460 O O . VAL A 1 18 ? 7.243 -1.984 -1.640 1.00 0.00 18 VAL A O 29
ATOM 14473 N N . PRO A 1 19 ? 7.765 -4.013 -0.815 1.00 0.00 19 PRO A N 29
ATOM 14474 C CA . PRO A 1 19 ? 7.546 -4.746 -2.065 1.00 0.00 19 PRO A CA 29
ATOM 14475 C C . PRO A 1 19 ? 6.056 -4.873 -2.391 1.00 0.00 19 PRO A C 29
ATOM 14476 O O . PRO A 1 19 ? 5.227 -4.780 -1.482 1.00 0.00 19 PRO A O 29
ATOM 14487 N N . PHE A 1 20 ? 5.708 -5.054 -3.665 1.00 0.00 20 PHE A N 29
ATOM 14488 C CA . PHE A 1 20 ? 4.300 -5.158 -4.069 1.00 0.00 20 PHE A CA 29
ATOM 14489 C C . PHE A 1 20 ? 3.537 -6.161 -3.203 1.00 0.00 20 PHE A C 29
ATOM 14490 O O . PHE A 1 20 ? 2.438 -5.865 -2.730 1.00 0.00 20 PHE A O 29
ATOM 14507 N N . ASP A 1 21 ? 4.131 -7.333 -2.980 1.00 0.00 21 ASP A N 29
ATOM 14508 C CA . ASP A 1 21 ? 3.479 -8.387 -2.196 1.00 0.00 21 ASP A CA 29
ATOM 14509 C C . ASP A 1 21 ? 3.137 -7.885 -0.796 1.00 0.00 21 ASP A C 29
ATOM 14510 O O . ASP A 1 21 ? 2.106 -8.246 -0.230 1.00 0.00 21 ASP A O 29
ATOM 14519 N N . GLN A 1 22 ? 4.007 -7.050 -0.240 1.00 0.00 22 GLN A N 29
ATOM 14520 C CA . GLN A 1 22 ? 3.763 -6.447 1.059 1.00 0.00 22 GLN A CA 29
ATOM 14521 C C . GLN A 1 22 ? 2.655 -5.407 0.958 1.00 0.00 22 GLN A C 29
ATOM 14522 O O . GLN A 1 22 ? 1.783 -5.331 1.823 1.00 0.00 22 GLN A O 29
ATOM 14536 N N . CYS A 1 23 ? 2.686 -4.616 -0.112 1.00 0.00 23 CYS A N 29
ATOM 14537 C CA . CYS A 1 23 ? 1.668 -3.587 -0.320 1.00 0.00 23 CYS A CA 29
ATOM 14538 C C . CYS A 1 23 ? 0.302 -4.239 -0.429 1.00 0.00 23 CYS A C 29
ATOM 14539 O O . CYS A 1 23 ? -0.658 -3.806 0.210 1.00 0.00 23 CYS A O 29
ATOM 14546 N N . TYR A 1 24 ? 0.227 -5.308 -1.210 1.00 0.00 24 TYR A N 29
ATOM 14547 C CA . TYR A 1 24 ? -1.008 -6.047 -1.349 1.00 0.00 24 TYR A CA 29
ATOM 14548 C C . TYR A 1 24 ? -1.430 -6.633 -0.011 1.00 0.00 24 TYR A C 29
ATOM 14549 O O . TYR A 1 24 ? -2.584 -6.522 0.373 1.00 0.00 24 TYR A O 29
ATOM 14567 N N . GLN A 1 25 ? -0.488 -7.207 0.727 1.00 0.00 25 GLN A N 29
ATOM 14568 C CA . GLN A 1 25 ? -0.842 -7.970 1.922 1.00 0.00 25 GLN A CA 29
ATOM 14569 C C . GLN A 1 25 ? -1.355 -7.047 3.028 1.00 0.00 25 GLN A C 29
ATOM 14570 O O . GLN A 1 25 ? -2.089 -7.478 3.917 1.00 0.00 25 GLN A O 29
ATOM 14584 N N . MET A 1 26 ? -0.975 -5.778 2.967 1.00 0.00 26 MET A N 29
ATOM 14585 C CA . MET A 1 26 ? -1.455 -4.800 3.931 1.00 0.00 26 MET A CA 29
ATOM 14586 C C . MET A 1 26 ? -2.743 -4.126 3.453 1.00 0.00 26 MET A C 29
ATOM 14587 O O . MET A 1 26 ? -3.706 -4.010 4.208 1.00 0.00 26 MET A O 29
ATOM 14601 N N . CYS A 1 27 ? -2.765 -3.691 2.200 1.00 0.00 27 CYS A N 29
ATOM 14602 C CA . CYS A 1 27 ? -3.885 -2.896 1.697 1.00 0.00 27 CYS A CA 29
ATOM 14603 C C . CYS A 1 27 ? -5.070 -3.754 1.236 1.00 0.00 27 CYS A C 29
ATOM 14604 O O . CYS A 1 27 ? -6.196 -3.261 1.175 1.00 0.00 27 CYS A O 29
ATOM 14611 N N . SER A 1 28 ? -4.840 -5.026 0.913 1.00 0.00 28 SER A N 29
ATOM 14612 C CA . SER A 1 28 ? -5.928 -5.883 0.436 1.00 0.00 28 SER A CA 29
ATOM 14613 C C . SER A 1 28 ? -7.041 -6.083 1.487 1.00 0.00 28 SER A C 29
ATOM 14614 O O . SER A 1 28 ? -8.218 -6.013 1.132 1.00 0.00 28 SER A O 29
ATOM 14622 N N . PRO A 1 29 ? -6.721 -6.335 2.788 1.00 0.00 29 PRO A N 29
ATOM 14623 C CA . PRO A 1 29 ? -7.749 -6.406 3.843 1.00 0.00 29 PRO A CA 29
ATOM 14624 C C . PRO A 1 29 ? -8.570 -5.120 3.954 1.00 0.00 29 PRO A C 29
ATOM 14625 O O . PRO A 1 29 ? -9.702 -5.130 4.437 1.00 0.00 29 PRO A O 29
ATOM 14636 N N . LEU A 1 30 ? -7.984 -4.020 3.505 1.00 0.00 30 LEU A N 29
ATOM 14637 C CA . LEU A 1 30 ? -8.643 -2.720 3.516 1.00 0.00 30 LEU A CA 29
ATOM 14638 C C . LEU A 1 30 ? -9.568 -2.616 2.308 1.00 0.00 30 LEU A C 29
ATOM 14639 O O . LEU A 1 30 ? -10.779 -2.445 2.446 1.00 0.00 30 LEU A O 29
ATOM 14655 N N . GLU A 1 31 ? -8.973 -2.731 1.132 1.00 0.00 31 GLU A N 29
ATOM 14656 C CA . GLU A 1 31 ? -9.688 -2.539 -0.128 1.00 0.00 31 GLU A CA 29
ATOM 14657 C C . GLU A 1 31 ? -10.779 -3.591 -0.299 1.00 0.00 31 GLU A C 29
ATOM 14658 O O . GLU A 1 31 ? -11.915 -3.272 -0.651 1.00 0.00 31 GLU A O 29
ATOM 14670 N N . ARG A 1 32 ? -10.447 -4.837 -0.017 1.00 0.00 32 ARG A N 29
ATOM 14671 C CA . ARG A 1 32 ? -11.395 -5.924 -0.190 1.00 0.00 32 ARG A CA 29
ATOM 14672 C C . ARG A 1 32 ? -11.662 -6.594 1.154 1.00 0.00 32 ARG A C 29
ATOM 14673 O O . ARG A 1 32 ? -11.086 -7.638 1.475 1.00 0.00 32 ARG A O 29
ATOM 14694 N N . SER A 1 33 ? -12.525 -5.973 1.941 1.00 0.00 33 SER A N 29
ATOM 14695 C CA . SER A 1 33 ? -12.861 -6.474 3.264 1.00 0.00 33 SER A CA 29
ATOM 14696 C C . SER A 1 33 ? -14.182 -7.241 3.231 1.00 0.00 33 SER A C 29
ATOM 14704 N N . ALA A 1 1 ? -15.531 -0.747 -1.246 1.00 0.00 1 ALA A N 30
ATOM 14705 C CA . ALA A 1 1 ? -15.805 -0.535 0.192 1.00 0.00 1 ALA A CA 30
ATOM 14706 C C . ALA A 1 1 ? -14.978 0.624 0.741 1.00 0.00 1 ALA A C 30
ATOM 14707 O O . ALA A 1 1 ? -15.486 1.455 1.491 1.00 0.00 1 ALA A O 30
ATOM 14713 N N . SER A 1 2 ? -13.704 0.681 0.369 1.00 0.00 2 SER A N 30
ATOM 14714 C CA . SER A 1 2 ? -12.827 1.759 0.830 1.00 0.00 2 SER A CA 30
ATOM 14715 C C . SER A 1 2 ? -11.712 2.048 -0.189 1.00 0.00 2 SER A C 30
ATOM 14716 O O . SER A 1 2 ? -10.529 2.027 0.159 1.00 0.00 2 SER A O 30
ATOM 14724 N N . PRO A 1 3 ? -12.076 2.345 -1.456 1.00 0.00 3 PRO A N 30
ATOM 14725 C CA . PRO A 1 3 ? -11.100 2.526 -2.545 1.00 0.00 3 PRO A CA 30
ATOM 14726 C C . PRO A 1 3 ? -10.047 3.608 -2.277 1.00 0.00 3 PRO A C 30
ATOM 14727 O O . PRO A 1 3 ? -8.850 3.345 -2.389 1.00 0.00 3 PRO A O 30
ATOM 14738 N N . GLN A 1 4 ? -10.483 4.812 -1.909 1.00 0.00 4 GLN A N 30
ATOM 14739 C CA . GLN A 1 4 ? -9.565 5.948 -1.786 1.00 0.00 4 GLN A CA 30
ATOM 14740 C C . GLN A 1 4 ? -8.512 5.714 -0.713 1.00 0.00 4 GLN A C 30
ATOM 14741 O O . GLN A 1 4 ? -7.322 5.929 -0.951 1.00 0.00 4 GLN A O 30
ATOM 14755 N N . GLN A 1 5 ? -8.947 5.277 0.459 1.00 0.00 5 GLN A N 30
ATOM 14756 C CA . GLN A 1 5 ? -8.021 4.995 1.553 1.00 0.00 5 GLN A CA 30
ATOM 14757 C C . GLN A 1 5 ? -7.021 3.922 1.149 1.00 0.00 5 GLN A C 30
ATOM 14758 O O . GLN A 1 5 ? -5.833 4.012 1.462 1.00 0.00 5 GLN A O 30
ATOM 14772 N N . ALA A 1 6 ? -7.502 2.914 0.439 1.00 0.00 6 ALA A N 30
ATOM 14773 C CA . ALA A 1 6 ? -6.638 1.842 -0.022 1.00 0.00 6 ALA A CA 30
ATOM 14774 C C . ALA A 1 6 ? -5.640 2.362 -1.041 1.00 0.00 6 ALA A C 30
ATOM 14775 O O . ALA A 1 6 ? -4.461 2.016 -1.001 1.00 0.00 6 ALA A O 30
ATOM 14782 N N . LYS A 1 7 ? -6.117 3.219 -1.934 1.00 0.00 7 LYS A N 30
ATOM 14783 C CA . LYS A 1 7 ? -5.267 3.813 -2.952 1.00 0.00 7 LYS A CA 30
ATOM 14784 C C . LYS A 1 7 ? -4.189 4.677 -2.301 1.00 0.00 7 LYS A C 30
ATOM 14785 O O . LYS A 1 7 ? -3.060 4.738 -2.780 1.00 0.00 7 LYS A O 30
ATOM 14804 N N . TYR A 1 8 ? -4.538 5.323 -1.192 1.00 0.00 8 TYR A N 30
ATOM 14805 C CA . TYR A 1 8 ? -3.579 6.128 -0.452 1.00 0.00 8 TYR A CA 30
ATOM 14806 C C . TYR A 1 8 ? -2.488 5.239 0.133 1.00 0.00 8 TYR A C 30
ATOM 14807 O O . TYR A 1 8 ? -1.302 5.576 0.080 1.00 0.00 8 TYR A O 30
ATOM 14825 N N . CYS A 1 9 ? -2.896 4.102 0.685 1.00 0.00 9 CYS A N 30
ATOM 14826 C CA . CYS A 1 9 ? -1.948 3.125 1.204 1.00 0.00 9 CYS A CA 30
ATOM 14827 C C . CYS A 1 9 ? -1.025 2.650 0.094 1.00 0.00 9 CYS A C 30
ATOM 14828 O O . CYS A 1 9 ? 0.193 2.712 0.228 1.00 0.00 9 CYS A O 30
ATOM 14835 N N . TYR A 1 10 ? -1.614 2.206 -1.010 1.00 0.00 10 TYR A N 30
ATOM 14836 C CA . TYR A 1 10 ? -0.847 1.705 -2.145 1.00 0.00 10 TYR A CA 30
ATOM 14837 C C . TYR A 1 10 ? 0.065 2.780 -2.721 1.00 0.00 10 TYR A C 30
ATOM 14838 O O . TYR A 1 10 ? 1.091 2.477 -3.317 1.00 0.00 10 TYR A O 30
ATOM 14856 N N . GLU A 1 11 ? -0.322 4.032 -2.553 1.00 0.00 11 GLU A N 30
ATOM 14857 C CA . GLU A 1 11 ? 0.504 5.147 -2.977 1.00 0.00 11 GLU A CA 30
ATOM 14858 C C . GLU A 1 11 ? 1.759 5.240 -2.116 1.00 0.00 11 GLU A C 30
ATOM 14859 O O . GLU A 1 11 ? 2.878 5.158 -2.615 1.00 0.00 11 GLU A O 30
ATOM 14871 N N . GLN A 1 12 ? 1.562 5.396 -0.814 1.00 0.00 12 GLN A N 30
ATOM 14872 C CA . GLN A 1 12 ? 2.662 5.671 0.098 1.00 0.00 12 GLN A CA 30
ATOM 14873 C C . GLN A 1 12 ? 3.444 4.418 0.493 1.00 0.00 12 GLN A C 30
ATOM 14874 O O . GLN A 1 12 ? 4.606 4.524 0.867 1.00 0.00 12 GLN A O 30
ATOM 14888 N N . CYS A 1 13 ? 2.828 3.244 0.404 1.00 0.00 13 CYS A N 30
ATOM 14889 C CA . CYS A 1 13 ? 3.464 2.011 0.881 1.00 0.00 13 CYS A CA 30
ATOM 14890 C C . CYS A 1 13 ? 4.800 1.762 0.177 1.00 0.00 13 CYS A C 30
ATOM 14891 O O . CYS A 1 13 ? 5.836 1.619 0.833 1.00 0.00 13 CYS A O 30
ATOM 14898 N N . ASN A 1 14 ? 4.788 1.733 -1.150 1.00 0.00 14 ASN A N 30
ATOM 14899 C CA . ASN A 1 14 ? 6.020 1.542 -1.917 1.00 0.00 14 ASN A CA 30
ATOM 14900 C C . ASN A 1 14 ? 6.941 2.749 -1.781 1.00 0.00 14 ASN A C 30
ATOM 14901 O O . ASN A 1 14 ? 8.162 2.625 -1.884 1.00 0.00 14 ASN A O 30
ATOM 14912 N N . VAL A 1 15 ? 6.347 3.913 -1.554 1.00 0.00 15 VAL A N 30
ATOM 14913 C CA . VAL A 1 15 ? 7.102 5.145 -1.382 1.00 0.00 15 VAL A CA 30
ATOM 14914 C C . VAL A 1 15 ? 7.889 5.119 -0.075 1.00 0.00 15 VAL A C 30
ATOM 14915 O O . VAL A 1 15 ? 9.050 5.532 -0.035 1.00 0.00 15 VAL A O 30
ATOM 14928 N N . ASN A 1 16 ? 7.266 4.623 0.991 1.00 0.00 16 ASN A N 30
ATOM 14929 C CA . ASN A 1 16 ? 7.943 4.540 2.281 1.00 0.00 16 ASN A CA 30
ATOM 14930 C C . ASN A 1 16 ? 9.013 3.460 2.227 1.00 0.00 16 ASN A C 30
ATOM 14931 O O . ASN A 1 16 ? 10.202 3.765 2.112 1.00 0.00 16 ASN A O 30
ATOM 14942 N N . LYS A 1 17 ? 8.575 2.199 2.267 1.00 0.00 17 LYS A N 30
ATOM 14943 C CA . LYS A 1 17 ? 9.449 1.053 2.041 1.00 0.00 17 LYS A CA 30
ATOM 14944 C C . LYS A 1 17 ? 8.668 -0.262 2.211 1.00 0.00 17 LYS A C 30
ATOM 14945 O O . LYS A 1 17 ? 8.677 -0.874 3.280 1.00 0.00 17 LYS A O 30
ATOM 14964 N N . VAL A 1 18 ? 7.985 -0.706 1.157 1.00 0.00 18 VAL A N 30
ATOM 14965 C CA . VAL A 1 18 ? 7.363 -2.027 1.160 1.00 0.00 18 VAL A CA 30
ATOM 14966 C C . VAL A 1 18 ? 7.299 -2.548 -0.277 1.00 0.00 18 VAL A C 30
ATOM 14967 O O . VAL A 1 18 ? 7.079 -1.775 -1.215 1.00 0.00 18 VAL A O 30
ATOM 14980 N N . PRO A 1 19 ? 7.550 -3.847 -0.475 1.00 0.00 19 PRO A N 30
ATOM 14981 C CA . PRO A 1 19 ? 7.337 -4.507 -1.763 1.00 0.00 19 PRO A CA 30
ATOM 14982 C C . PRO A 1 19 ? 5.858 -4.512 -2.152 1.00 0.00 19 PRO A C 30
ATOM 14983 O O . PRO A 1 19 ? 4.991 -4.521 -1.274 1.00 0.00 19 PRO A O 30
ATOM 14994 N N . PHE A 1 20 ? 5.563 -4.510 -3.448 1.00 0.00 20 PHE A N 30
ATOM 14995 C CA . PHE A 1 20 ? 4.174 -4.459 -3.912 1.00 0.00 20 PHE A CA 30
ATOM 14996 C C . PHE A 1 20 ? 3.344 -5.595 -3.311 1.00 0.00 20 PHE A C 30
ATOM 14997 O O . PHE A 1 20 ? 2.224 -5.370 -2.847 1.00 0.00 20 PHE A O 30
ATOM 15014 N N . ASP A 1 21 ? 3.906 -6.801 -3.290 1.00 0.00 21 ASP A N 30
ATOM 15015 C CA . ASP A 1 21 ? 3.194 -7.969 -2.772 1.00 0.00 21 ASP A CA 30
ATOM 15016 C C . ASP A 1 21 ? 2.877 -7.796 -1.289 1.00 0.00 21 ASP A C 30
ATOM 15017 O O . ASP A 1 21 ? 1.865 -8.297 -0.799 1.00 0.00 21 ASP A O 30
ATOM 15026 N N . GLN A 1 22 ? 3.741 -7.084 -0.575 1.00 0.00 22 GLN A N 30
ATOM 15027 C CA . GLN A 1 22 ? 3.492 -6.771 0.823 1.00 0.00 22 GLN A CA 30
ATOM 15028 C C . GLN A 1 22 ? 2.396 -5.713 0.938 1.00 0.00 22 GLN A C 30
ATOM 15029 O O . GLN A 1 22 ? 1.550 -5.777 1.829 1.00 0.00 22 GLN A O 30
ATOM 15043 N N . CYS A 1 23 ? 2.414 -4.741 0.030 1.00 0.00 23 CYS A N 30
ATOM 15044 C CA . CYS A 1 23 ? 1.393 -3.691 0.027 1.00 0.00 23 CYS A CA 30
ATOM 15045 C C . CYS A 1 23 ? 0.027 -4.312 -0.238 1.00 0.00 23 CYS A C 30
ATOM 15046 O O . CYS A 1 23 ? -0.966 -3.960 0.407 1.00 0.00 23 CYS A O 30
ATOM 15053 N N . TYR A 1 24 ? -0.002 -5.261 -1.166 1.00 0.00 24 TYR A N 30
ATOM 15054 C CA . TYR A 1 24 ? -1.210 -6.011 -1.469 1.00 0.00 24 TYR A CA 30
ATOM 15055 C C . TYR A 1 24 ? -1.646 -6.819 -0.248 1.00 0.00 24 TYR A C 30
ATOM 15056 O O . TYR A 1 24 ? -2.831 -6.950 0.036 1.00 0.00 24 TYR A O 30
ATOM 15074 N N . GLN A 1 25 ? -0.671 -7.324 0.490 1.00 0.00 25 GLN A N 30
ATOM 15075 C CA . GLN A 1 25 ? -0.929 -8.220 1.606 1.00 0.00 25 GLN A CA 30
ATOM 15076 C C . GLN A 1 25 ? -1.614 -7.478 2.750 1.00 0.00 25 GLN A C 30
ATOM 15077 O O . GLN A 1 25 ? -2.471 -8.027 3.443 1.00 0.00 25 GLN A O 30
ATOM 15091 N N . MET A 1 26 ? -1.234 -6.224 2.935 1.00 0.00 26 MET A N 30
ATOM 15092 C CA . MET A 1 26 ? -1.740 -5.429 4.041 1.00 0.00 26 MET A CA 30
ATOM 15093 C C . MET A 1 26 ? -3.017 -4.670 3.673 1.00 0.00 26 MET A C 30
ATOM 15094 O O . MET A 1 26 ? -4.015 -4.741 4.393 1.00 0.00 26 MET A O 30
ATOM 15108 N N . CYS A 1 27 ? -3.003 -3.955 2.555 1.00 0.00 27 CYS A N 30
ATOM 15109 C CA . CYS A 1 27 ? -4.085 -3.019 2.263 1.00 0.00 27 CYS A CA 30
ATOM 15110 C C . CYS A 1 27 ? -5.099 -3.539 1.247 1.00 0.00 27 CYS A C 30
ATOM 15111 O O . CYS A 1 27 ? -6.012 -2.807 0.861 1.00 0.00 27 CYS A O 30
ATOM 15118 N N . SER A 1 28 ? -4.967 -4.784 0.805 1.00 0.00 28 SER A N 30
ATOM 15119 C CA . SER A 1 28 ? -6.053 -5.396 0.040 1.00 0.00 28 SER A CA 30
ATOM 15120 C C . SER A 1 28 ? -7.281 -5.629 0.941 1.00 0.00 28 SER A C 30
ATOM 15121 O O . SER A 1 28 ? -8.389 -5.243 0.565 1.00 0.00 28 SER A O 30
ATOM 15129 N N . PRO A 1 29 ? -7.124 -6.246 2.148 1.00 0.00 29 PRO A N 30
ATOM 15130 C CA . PRO A 1 29 ? -8.238 -6.396 3.104 1.00 0.00 29 PRO A CA 30
ATOM 15131 C C . PRO A 1 29 ? -8.835 -5.058 3.537 1.00 0.00 29 PRO A C 30
ATOM 15132 O O . PRO A 1 29 ? -9.978 -4.994 3.996 1.00 0.00 29 PRO A O 30
ATOM 15143 N N . LEU A 1 30 ? -8.050 -3.998 3.406 1.00 0.00 30 LEU A N 30
ATOM 15144 C CA . LEU A 1 30 ? -8.514 -2.646 3.705 1.00 0.00 30 LEU A CA 30
ATOM 15145 C C . LEU A 1 30 ? -9.684 -2.318 2.790 1.00 0.00 30 LEU A C 30
ATOM 15146 O O . LEU A 1 30 ? -10.726 -1.834 3.231 1.00 0.00 30 LEU A O 30
ATOM 15162 N N . GLU A 1 31 ? -9.503 -2.614 1.516 1.00 0.00 31 GLU A N 30
ATOM 15163 C CA . GLU A 1 31 ? -10.530 -2.344 0.523 1.00 0.00 31 GLU A CA 30
ATOM 15164 C C . GLU A 1 31 ? -11.563 -3.465 0.548 1.00 0.00 31 GLU A C 30
ATOM 15165 O O . GLU A 1 31 ? -12.673 -3.290 1.053 1.00 0.00 31 GLU A O 30
ATOM 15177 N N . ARG A 1 32 ? -11.162 -4.632 0.057 1.00 0.00 32 ARG A N 30
ATOM 15178 C CA . ARG A 1 32 ? -12.037 -5.799 -0.017 1.00 0.00 32 ARG A CA 30
ATOM 15179 C C . ARG A 1 32 ? -11.209 -7.080 -0.046 1.00 0.00 32 ARG A C 30
ATOM 15180 O O . ARG A 1 32 ? -10.300 -7.216 -0.866 1.00 0.00 32 ARG A O 30
ATOM 15201 N N . SER A 1 33 ? -11.506 -7.995 0.864 1.00 0.00 33 SER A N 30
ATOM 15202 C CA . SER A 1 33 ? -10.912 -9.331 0.853 1.00 0.00 33 SER A CA 30
ATOM 15203 C C . SER A 1 33 ? -11.831 -10.300 1.583 1.00 0.00 33 SER A C 30
ATOM 15211 N N . ALA A 1 1 ? -14.977 -0.342 -1.734 1.00 0.00 1 ALA A N 31
ATOM 15212 C CA . ALA A 1 1 ? -14.944 0.052 -0.310 1.00 0.00 1 ALA A CA 31
ATOM 15213 C C . ALA A 1 1 ? -14.523 1.507 -0.159 1.00 0.00 1 ALA A C 31
ATOM 15214 O O . ALA A 1 1 ? -15.200 2.292 0.503 1.00 0.00 1 ALA A O 31
ATOM 15220 N N . SER A 1 2 ? -13.409 1.860 -0.786 1.00 0.00 2 SER A N 31
ATOM 15221 C CA . SER A 1 2 ? -12.870 3.212 -0.702 1.00 0.00 2 SER A CA 31
ATOM 15222 C C . SER A 1 2 ? -11.697 3.344 -1.674 1.00 0.00 2 SER A C 31
ATOM 15223 O O . SER A 1 2 ? -10.540 3.361 -1.256 1.00 0.00 2 SER A O 31
ATOM 15231 N N . PRO A 1 3 ? -11.982 3.411 -2.992 1.00 0.00 3 PRO A N 31
ATOM 15232 C CA . PRO A 1 3 ? -10.945 3.438 -4.038 1.00 0.00 3 PRO A CA 31
ATOM 15233 C C . PRO A 1 3 ? -9.837 4.461 -3.787 1.00 0.00 3 PRO A C 31
ATOM 15234 O O . PRO A 1 3 ? -8.657 4.163 -3.982 1.00 0.00 3 PRO A O 31
ATOM 15245 N N . GLN A 1 4 ? -10.213 5.648 -3.331 1.00 0.00 4 GLN A N 31
ATOM 15246 C CA . GLN A 1 4 ? -9.251 6.731 -3.146 1.00 0.00 4 GLN A CA 31
ATOM 15247 C C . GLN A 1 4 ? -8.365 6.487 -1.930 1.00 0.00 4 GLN A C 31
ATOM 15248 O O . GLN A 1 4 ? -7.142 6.638 -2.005 1.00 0.00 4 GLN A O 31
ATOM 15262 N N . GLN A 1 5 ? -8.973 6.098 -0.819 1.00 0.00 5 GLN A N 31
ATOM 15263 C CA . GLN A 1 5 ? -8.212 5.814 0.396 1.00 0.00 5 GLN A CA 31
ATOM 15264 C C . GLN A 1 5 ? -7.367 4.561 0.221 1.00 0.00 5 GLN A C 31
ATOM 15265 O O . GLN A 1 5 ? -6.262 4.464 0.757 1.00 0.00 5 GLN A O 31
ATOM 15279 N N . ALA A 1 6 ? -7.887 3.609 -0.536 1.00 0.00 6 ALA A N 31
ATOM 15280 C CA . ALA A 1 6 ? -7.145 2.399 -0.850 1.00 0.00 6 ALA A CA 31
ATOM 15281 C C . ALA A 1 6 ? -5.916 2.730 -1.684 1.00 0.00 6 ALA A C 31
ATOM 15282 O O . ALA A 1 6 ? -4.835 2.192 -1.451 1.00 0.00 6 ALA A O 31
ATOM 15289 N N . LYS A 1 7 ? -6.079 3.641 -2.639 1.00 0.00 7 LYS A N 31
ATOM 15290 C CA . LYS A 1 7 ? -4.966 4.052 -3.484 1.00 0.00 7 LYS A CA 31
ATOM 15291 C C . LYS A 1 7 ? -3.896 4.734 -2.636 1.00 0.00 7 LYS A C 31
ATOM 15292 O O . LYS A 1 7 ? -2.702 4.572 -2.878 1.00 0.00 7 LYS A O 31
ATOM 15311 N N . TYR A 1 8 ? -4.338 5.475 -1.625 1.00 0.00 8 TYR A N 31
ATOM 15312 C CA . TYR A 1 8 ? -3.428 6.130 -0.695 1.00 0.00 8 TYR A CA 31
ATOM 15313 C C . TYR A 1 8 ? -2.639 5.088 0.091 1.00 0.00 8 TYR A C 31
ATOM 15314 O O . TYR A 1 8 ? -1.428 5.219 0.274 1.00 0.00 8 TYR A O 31
ATOM 15332 N N . CYS A 1 9 ? -3.338 4.049 0.533 1.00 0.00 9 CYS A N 31
ATOM 15333 C CA . CYS A 1 9 ? -2.729 2.953 1.285 1.00 0.00 9 CYS A CA 31
ATOM 15334 C C . CYS A 1 9 ? -1.581 2.328 0.496 1.00 0.00 9 CYS A C 31
ATOM 15335 O O . CYS A 1 9 ? -0.473 2.168 1.011 1.00 0.00 9 CYS A O 31
ATOM 15342 N N . TYR A 1 10 ? -1.847 2.001 -0.762 1.00 0.00 10 TYR A N 31
ATOM 15343 C CA . TYR A 1 10 ? -0.846 1.383 -1.620 1.00 0.00 10 TYR A CA 31
ATOM 15344 C C . TYR A 1 10 ? 0.255 2.371 -1.999 1.00 0.00 10 TYR A C 31
ATOM 15345 O O . TYR A 1 10 ? 1.425 1.994 -2.107 1.00 0.00 10 TYR A O 31
ATOM 15363 N N . GLU A 1 11 ? -0.120 3.632 -2.185 1.00 0.00 11 GLU A N 31
ATOM 15364 C CA . GLU A 1 11 ? 0.834 4.671 -2.550 1.00 0.00 11 GLU A CA 31
ATOM 15365 C C . GLU A 1 11 ? 1.851 4.901 -1.432 1.00 0.00 11 GLU A C 31
ATOM 15366 O O . GLU A 1 11 ? 3.047 5.026 -1.691 1.00 0.00 11 GLU A O 31
ATOM 15378 N N . GLN A 1 12 ? 1.386 4.926 -0.185 1.00 0.00 12 GLN A N 31
ATOM 15379 C CA . GLN A 1 12 ? 2.273 5.196 0.938 1.00 0.00 12 GLN A CA 31
ATOM 15380 C C . GLN A 1 12 ? 3.214 4.023 1.184 1.00 0.00 12 GLN A C 31
ATOM 15381 O O . GLN A 1 12 ? 4.264 4.185 1.808 1.00 0.00 12 GLN A O 31
ATOM 15395 N N . CYS A 1 13 ? 2.844 2.849 0.682 1.00 0.00 13 CYS A N 31
ATOM 15396 C CA . CYS A 1 13 ? 3.694 1.676 0.813 1.00 0.00 13 CYS A CA 31
ATOM 15397 C C . CYS A 1 13 ? 5.050 1.905 0.142 1.00 0.00 13 CYS A C 31
ATOM 15398 O O . CYS A 1 13 ? 6.090 1.813 0.794 1.00 0.00 13 CYS A O 31
ATOM 15405 N N . ASN A 1 14 ? 5.049 2.245 -1.141 1.00 0.00 14 ASN A N 31
ATOM 15406 C CA . ASN A 1 14 ? 6.304 2.443 -1.859 1.00 0.00 14 ASN A CA 31
ATOM 15407 C C . ASN A 1 14 ? 6.990 3.727 -1.405 1.00 0.00 14 ASN A C 31
ATOM 15408 O O . ASN A 1 14 ? 8.213 3.837 -1.464 1.00 0.00 14 ASN A O 31
ATOM 15419 N N . VAL A 1 15 ? 6.196 4.693 -0.954 1.00 0.00 15 VAL A N 31
ATOM 15420 C CA . VAL A 1 15 ? 6.730 5.940 -0.418 1.00 0.00 15 VAL A CA 31
ATOM 15421 C C . VAL A 1 15 ? 7.653 5.667 0.770 1.00 0.00 15 VAL A C 31
ATOM 15422 O O . VAL A 1 15 ? 8.707 6.291 0.902 1.00 0.00 15 VAL A O 31
ATOM 15435 N N . ASN A 1 16 ? 7.275 4.720 1.623 1.00 0.00 16 ASN A N 31
ATOM 15436 C CA . ASN A 1 16 ? 8.128 4.369 2.754 1.00 0.00 16 ASN A CA 31
ATOM 15437 C C . ASN A 1 16 ? 9.155 3.321 2.340 1.00 0.00 16 ASN A C 31
ATOM 15438 O O . ASN A 1 16 ? 10.323 3.652 2.121 1.00 0.00 16 ASN A O 31
ATOM 15449 N N . LYS A 1 17 ? 8.706 2.071 2.209 1.00 0.00 17 LYS A N 31
ATOM 15450 C CA . LYS A 1 17 ? 9.513 0.994 1.643 1.00 0.00 17 LYS A CA 31
ATOM 15451 C C . LYS A 1 17 ? 8.760 -0.335 1.738 1.00 0.00 17 LYS A C 31
ATOM 15452 O O . LYS A 1 17 ? 8.930 -1.077 2.710 1.00 0.00 17 LYS A O 31
ATOM 15471 N N . VAL A 1 18 ? 7.914 -0.631 0.757 1.00 0.00 18 VAL A N 31
ATOM 15472 C CA . VAL A 1 18 ? 7.241 -1.928 0.689 1.00 0.00 18 VAL A CA 31
ATOM 15473 C C . VAL A 1 18 ? 6.722 -2.173 -0.732 1.00 0.00 18 VAL A C 31
ATOM 15474 O O . VAL A 1 18 ? 6.068 -1.308 -1.317 1.00 0.00 18 VAL A O 31
ATOM 15487 N N . PRO A 1 19 ? 7.074 -3.331 -1.321 1.00 0.00 19 PRO A N 31
ATOM 15488 C CA . PRO A 1 19 ? 6.601 -3.736 -2.656 1.00 0.00 19 PRO A CA 31
ATOM 15489 C C . PRO A 1 19 ? 5.078 -3.883 -2.728 1.00 0.00 19 PRO A C 31
ATOM 15490 O O . PRO A 1 19 ? 4.439 -4.156 -1.713 1.00 0.00 19 PRO A O 31
ATOM 15501 N N . PHE A 1 20 ? 4.503 -3.719 -3.916 1.00 0.00 20 PHE A N 31
ATOM 15502 C CA . PHE A 1 20 ? 3.046 -3.765 -4.081 1.00 0.00 20 PHE A CA 31
ATOM 15503 C C . PHE A 1 20 ? 2.452 -5.065 -3.530 1.00 0.00 20 PHE A C 31
ATOM 15504 O O . PHE A 1 20 ? 1.466 -5.032 -2.792 1.00 0.00 20 PHE A O 31
ATOM 15521 N N . ASP A 1 21 ? 3.061 -6.202 -3.867 1.00 0.00 21 ASP A N 31
ATOM 15522 C CA . ASP A 1 21 ? 2.545 -7.503 -3.432 1.00 0.00 21 ASP A CA 31
ATOM 15523 C C . ASP A 1 21 ? 2.544 -7.600 -1.911 1.00 0.00 21 ASP A C 31
ATOM 15524 O O . ASP A 1 21 ? 1.604 -8.122 -1.311 1.00 0.00 21 ASP A O 31
ATOM 15533 N N . GLN A 1 22 ? 3.594 -7.084 -1.292 1.00 0.00 22 GLN A N 31
ATOM 15534 C CA . GLN A 1 22 ? 3.686 -7.045 0.156 1.00 0.00 22 GLN A CA 31
ATOM 15535 C C . GLN A 1 22 ? 2.686 -6.037 0.725 1.00 0.00 22 GLN A C 31
ATOM 15536 O O . GLN A 1 22 ? 2.133 -6.237 1.807 1.00 0.00 22 GLN A O 31
ATOM 15550 N N . CYS A 1 23 ? 2.444 -4.959 -0.015 1.00 0.00 23 CYS A N 31
ATOM 15551 C CA . CYS A 1 23 ? 1.436 -3.977 0.387 1.00 0.00 23 CYS A CA 31
ATOM 15552 C C . CYS A 1 23 ? 0.060 -4.627 0.362 1.00 0.00 23 CYS A C 31
ATOM 15553 O O . CYS A 1 23 ? -0.761 -4.384 1.238 1.00 0.00 23 CYS A O 31
ATOM 15560 N N . TYR A 1 24 ? -0.173 -5.475 -0.637 1.00 0.00 24 TYR A N 31
ATOM 15561 C CA . TYR A 1 24 ? -1.407 -6.247 -0.719 1.00 0.00 24 TYR A CA 31
ATOM 15562 C C . TYR A 1 24 ? -1.563 -7.124 0.516 1.00 0.00 24 TYR A C 31
ATOM 15563 O O . TYR A 1 24 ? -2.667 -7.328 1.000 1.00 0.00 24 TYR A O 31
ATOM 15581 N N . GLN A 1 25 ? -0.451 -7.616 1.039 1.00 0.00 25 GLN A N 31
ATOM 15582 C CA . GLN A 1 25 ? -0.483 -8.493 2.194 1.00 0.00 25 GLN A CA 31
ATOM 15583 C C . GLN A 1 25 ? -1.015 -7.742 3.414 1.00 0.00 25 GLN A C 31
ATOM 15584 O O . GLN A 1 25 ? -1.824 -8.269 4.176 1.00 0.00 25 GLN A O 31
ATOM 15598 N N . MET A 1 26 ? -0.580 -6.498 3.574 1.00 0.00 26 MET A N 31
ATOM 15599 C CA . MET A 1 26 ? -0.976 -5.691 4.723 1.00 0.00 26 MET A CA 31
ATOM 15600 C C . MET A 1 26 ? -2.272 -4.914 4.464 1.00 0.00 26 MET A C 31
ATOM 15601 O O . MET A 1 26 ? -3.107 -4.782 5.357 1.00 0.00 26 MET A O 31
ATOM 15615 N N . CYS A 1 27 ? -2.442 -4.409 3.249 1.00 0.00 27 CYS A N 31
ATOM 15616 C CA . CYS A 1 27 ? -3.583 -3.542 2.938 1.00 0.00 27 CYS A CA 31
ATOM 15617 C C . CYS A 1 27 ? -4.796 -4.347 2.460 1.00 0.00 27 CYS A C 31
ATOM 15618 O O . CYS A 1 27 ? -5.850 -3.775 2.177 1.00 0.00 27 CYS A O 31
ATOM 15625 N N . SER A 1 28 ? -4.653 -5.668 2.372 1.00 0.00 28 SER A N 31
ATOM 15626 C CA . SER A 1 28 ? -5.760 -6.527 1.946 1.00 0.00 28 SER A CA 31
ATOM 15627 C C . SER A 1 28 ? -7.030 -6.362 2.810 1.00 0.00 28 SER A C 31
ATOM 15628 O O . SER A 1 28 ? -8.135 -6.350 2.262 1.00 0.00 28 SER A O 31
ATOM 15636 N N . PRO A 1 29 ? -6.922 -6.244 4.162 1.00 0.00 29 PRO A N 31
ATOM 15637 C CA . PRO A 1 29 ? -8.085 -5.956 5.022 1.00 0.00 29 PRO A CA 31
ATOM 15638 C C . PRO A 1 29 ? -8.847 -4.692 4.614 1.00 0.00 29 PRO A C 31
ATOM 15639 O O . PRO A 1 29 ? -10.021 -4.530 4.945 1.00 0.00 29 PRO A O 31
ATOM 15650 N N . LEU A 1 30 ? -8.180 -3.800 3.897 1.00 0.00 30 LEU A N 31
ATOM 15651 C CA . LEU A 1 30 ? -8.793 -2.549 3.475 1.00 0.00 30 LEU A CA 31
ATOM 15652 C C . LEU A 1 30 ? -9.456 -2.727 2.113 1.00 0.00 30 LEU A C 31
ATOM 15653 O O . LEU A 1 30 ? -10.682 -2.730 2.001 1.00 0.00 30 LEU A O 31
ATOM 15669 N N . GLU A 1 31 ? -8.636 -2.886 1.089 1.00 0.00 31 GLU A N 31
ATOM 15670 C CA . GLU A 1 31 ? -9.131 -2.927 -0.283 1.00 0.00 31 GLU A CA 31
ATOM 15671 C C . GLU A 1 31 ? -9.756 -4.281 -0.598 1.00 0.00 31 GLU A C 31
ATOM 15672 O O . GLU A 1 31 ? -10.980 -4.406 -0.681 1.00 0.00 31 GLU A O 31
ATOM 15684 N N . ARG A 1 32 ? -8.919 -5.299 -0.729 1.00 0.00 32 ARG A N 31
ATOM 15685 C CA . ARG A 1 32 ? -9.380 -6.628 -1.113 1.00 0.00 32 ARG A CA 31
ATOM 15686 C C . ARG A 1 32 ? -8.441 -7.698 -0.590 1.00 0.00 32 ARG A C 31
ATOM 15687 O O . ARG A 1 32 ? -7.223 -7.532 -0.610 1.00 0.00 32 ARG A O 31
ATOM 15708 N N . SER A 1 33 ? -9.015 -8.791 -0.124 1.00 0.00 33 SER A N 31
ATOM 15709 C CA . SER A 1 33 ? -8.236 -9.938 0.305 1.00 0.00 33 SER A CA 31
ATOM 15710 C C . SER A 1 33 ? -8.455 -11.089 -0.671 1.00 0.00 33 SER A C 31
ATOM 15718 N N . ALA A 1 1 ? -16.830 1.952 3.492 1.00 0.00 1 ALA A N 32
ATOM 15719 C CA . ALA A 1 1 ? -15.910 1.872 2.338 1.00 0.00 1 ALA A CA 32
ATOM 15720 C C . ALA A 1 1 ? -15.226 3.213 2.120 1.00 0.00 1 ALA A C 32
ATOM 15721 O O . ALA A 1 1 ? -15.674 4.235 2.644 1.00 0.00 1 ALA A O 32
ATOM 15727 N N . SER A 1 2 ? -14.148 3.207 1.346 1.00 0.00 2 SER A N 32
ATOM 15728 C CA . SER A 1 2 ? -13.368 4.413 1.101 1.00 0.00 2 SER A CA 32
ATOM 15729 C C . SER A 1 2 ? -12.291 4.139 0.049 1.00 0.00 2 SER A C 32
ATOM 15730 O O . SER A 1 2 ? -11.147 3.828 0.393 1.00 0.00 2 SER A O 32
ATOM 15738 N N . PRO A 1 3 ? -12.638 4.231 -1.253 1.00 0.00 3 PRO A N 32
ATOM 15739 C CA . PRO A 1 3 ? -11.669 4.015 -2.337 1.00 0.00 3 PRO A CA 32
ATOM 15740 C C . PRO A 1 3 ? -10.448 4.929 -2.222 1.00 0.00 3 PRO A C 32
ATOM 15741 O O . PRO A 1 3 ? -9.351 4.579 -2.658 1.00 0.00 3 PRO A O 32
ATOM 15752 N N . GLN A 1 4 ? -10.648 6.093 -1.615 1.00 0.00 4 GLN A N 32
ATOM 15753 C CA . GLN A 1 4 ? -9.589 7.084 -1.471 1.00 0.00 4 GLN A CA 32
ATOM 15754 C C . GLN A 1 4 ? -8.482 6.569 -0.562 1.00 0.00 4 GLN A C 32
ATOM 15755 O O . GLN A 1 4 ? -7.297 6.711 -0.871 1.00 0.00 4 GLN A O 32
ATOM 15769 N N . GLN A 1 5 ? -8.875 5.958 0.547 1.00 0.00 5 GLN A N 32
ATOM 15770 C CA . GLN A 1 5 ? -7.911 5.446 1.517 1.00 0.00 5 GLN A CA 32
ATOM 15771 C C . GLN A 1 5 ? -7.123 4.282 0.931 1.00 0.00 5 GLN A C 32
ATOM 15772 O O . GLN A 1 5 ? -5.926 4.136 1.181 1.00 0.00 5 GLN A O 32
ATOM 15786 N N . ALA A 1 6 ? -7.798 3.463 0.141 1.00 0.00 6 ALA A N 32
ATOM 15787 C CA . ALA A 1 6 ? -7.145 2.348 -0.531 1.00 0.00 6 ALA A CA 32
ATOM 15788 C C . ALA A 1 6 ? -6.083 2.856 -1.493 1.00 0.00 6 ALA A C 32
ATOM 15789 O O . ALA A 1 6 ? -4.974 2.324 -1.544 1.00 0.00 6 ALA A O 32
ATOM 15796 N N . LYS A 1 7 ? -6.414 3.908 -2.228 1.00 0.00 7 LYS A N 32
ATOM 15797 C CA . LYS A 1 7 ? -5.489 4.477 -3.198 1.00 0.00 7 LYS A CA 32
ATOM 15798 C C . LYS A 1 7 ? -4.308 5.131 -2.478 1.00 0.00 7 LYS A C 32
ATOM 15799 O O . LYS A 1 7 ? -3.210 5.242 -3.022 1.00 0.00 7 LYS A O 32
ATOM 15818 N N . TYR A 1 8 ? -4.550 5.563 -1.248 1.00 0.00 8 TYR A N 32
ATOM 15819 C CA . TYR A 1 8 ? -3.504 6.123 -0.403 1.00 0.00 8 TYR A CA 32
ATOM 15820 C C . TYR A 1 8 ? -2.581 5.018 0.110 1.00 0.00 8 TYR A C 32
ATOM 15821 O O . TYR A 1 8 ? -1.359 5.168 0.105 1.00 0.00 8 TYR A O 32
ATOM 15839 N N . CYS A 1 9 ? -3.176 3.907 0.539 1.00 0.00 9 CYS A N 32
ATOM 15840 C CA . CYS A 1 9 ? -2.412 2.777 1.069 1.00 0.00 9 CYS A CA 32
ATOM 15841 C C . CYS A 1 9 ? -1.456 2.236 0.012 1.00 0.00 9 CYS A C 32
ATOM 15842 O O . CYS A 1 9 ? -0.270 2.040 0.280 1.00 0.00 9 CYS A O 32
ATOM 15849 N N . TYR A 1 10 ? -1.971 2.032 -1.197 1.00 0.00 10 TYR A N 32
ATOM 15850 C CA . TYR A 1 10 ? -1.169 1.494 -2.293 1.00 0.00 10 TYR A CA 32
ATOM 15851 C C . TYR A 1 10 ? -0.131 2.498 -2.781 1.00 0.00 10 TYR A C 32
ATOM 15852 O O . TYR A 1 10 ? 0.859 2.122 -3.404 1.00 0.00 10 TYR A O 32
ATOM 15870 N N . GLU A 1 11 ? -0.361 3.772 -2.520 1.00 0.00 11 GLU A N 32
ATOM 15871 C CA . GLU A 1 11 ? 0.613 4.787 -2.875 1.00 0.00 11 GLU A CA 32
ATOM 15872 C C . GLU A 1 11 ? 1.752 4.792 -1.865 1.00 0.00 11 GLU A C 32
ATOM 15873 O O . GLU A 1 11 ? 2.910 4.566 -2.211 1.00 0.00 11 GLU A O 32
ATOM 15885 N N . GLN A 1 12 ? 1.401 5.013 -0.606 1.00 0.00 12 GLN A N 32
ATOM 15886 C CA . GLN A 1 12 ? 2.388 5.222 0.441 1.00 0.00 12 GLN A CA 32
ATOM 15887 C C . GLN A 1 12 ? 3.150 3.949 0.778 1.00 0.00 12 GLN A C 32
ATOM 15888 O O . GLN A 1 12 ? 4.220 4.016 1.373 1.00 0.00 12 GLN A O 32
ATOM 15902 N N . CYS A 1 13 ? 2.611 2.795 0.401 1.00 0.00 13 CYS A N 32
ATOM 15903 C CA . CYS A 1 13 ? 3.256 1.529 0.731 1.00 0.00 13 CYS A CA 32
ATOM 15904 C C . CYS A 1 13 ? 4.651 1.459 0.105 1.00 0.00 13 CYS A C 32
ATOM 15905 O O . CYS A 1 13 ? 5.642 1.256 0.806 1.00 0.00 13 CYS A O 32
ATOM 15912 N N . ASN A 1 14 ? 4.733 1.660 -1.204 1.00 0.00 14 ASN A N 32
ATOM 15913 C CA . ASN A 1 14 ? 6.022 1.650 -1.893 1.00 0.00 14 ASN A CA 32
ATOM 15914 C C . ASN A 1 14 ? 6.801 2.935 -1.628 1.00 0.00 14 ASN A C 32
ATOM 15915 O O . ASN A 1 14 ? 8.031 2.931 -1.637 1.00 0.00 14 ASN A O 32
ATOM 15926 N N . VAL A 1 15 ? 6.084 4.030 -1.391 1.00 0.00 15 VAL A N 32
ATOM 15927 C CA . VAL A 1 15 ? 6.720 5.309 -1.097 1.00 0.00 15 VAL A CA 32
ATOM 15928 C C . VAL A 1 15 ? 7.447 5.246 0.243 1.00 0.00 15 VAL A C 32
ATOM 15929 O O . VAL A 1 15 ? 8.507 5.853 0.415 1.00 0.00 15 VAL A O 32
ATOM 15942 N N . ASN A 1 16 ? 6.883 4.501 1.189 1.00 0.00 16 ASN A N 32
ATOM 15943 C CA . ASN A 1 16 ? 7.520 4.339 2.493 1.00 0.00 16 ASN A CA 32
ATOM 15944 C C . ASN A 1 16 ? 8.701 3.389 2.370 1.00 0.00 16 ASN A C 32
ATOM 15945 O O . ASN A 1 16 ? 9.845 3.832 2.367 1.00 0.00 16 ASN A O 32
ATOM 15956 N N . LYS A 1 17 ? 8.400 2.091 2.248 1.00 0.00 17 LYS A N 32
ATOM 15957 C CA . LYS A 1 17 ? 9.381 1.053 1.918 1.00 0.00 17 LYS A CA 32
ATOM 15958 C C . LYS A 1 17 ? 8.733 -0.326 2.000 1.00 0.00 17 LYS A C 32
ATOM 15959 O O . LYS A 1 17 ? 8.837 -0.986 3.035 1.00 0.00 17 LYS A O 32
ATOM 15978 N N . VAL A 1 18 ? 8.072 -0.782 0.939 1.00 0.00 18 VAL A N 32
ATOM 15979 C CA . VAL A 1 18 ? 7.532 -2.141 0.924 1.00 0.00 18 VAL A CA 32
ATOM 15980 C C . VAL A 1 18 ? 7.515 -2.673 -0.511 1.00 0.00 18 VAL A C 32
ATOM 15981 O O . VAL A 1 18 ? 7.309 -1.913 -1.462 1.00 0.00 18 VAL A O 32
ATOM 15994 N N . PRO A 1 19 ? 7.776 -3.974 -0.686 1.00 0.00 19 PRO A N 32
ATOM 15995 C CA . PRO A 1 19 ? 7.595 -4.651 -1.971 1.00 0.00 19 PRO A CA 32
ATOM 15996 C C . PRO A 1 19 ? 6.119 -4.715 -2.362 1.00 0.00 19 PRO A C 32
ATOM 15997 O O . PRO A 1 19 ? 5.254 -4.686 -1.481 1.00 0.00 19 PRO A O 32
ATOM 16008 N N . PHE A 1 20 ? 5.815 -4.805 -3.654 1.00 0.00 20 PHE A N 32
ATOM 16009 C CA . PHE A 1 20 ? 4.421 -4.799 -4.102 1.00 0.00 20 PHE A CA 32
ATOM 16010 C C . PHE A 1 20 ? 3.608 -5.891 -3.409 1.00 0.00 20 PHE A C 32
ATOM 16011 O O . PHE A 1 20 ? 2.480 -5.647 -2.969 1.00 0.00 20 PHE A O 32
ATOM 16028 N N . ASP A 1 21 ? 4.190 -7.080 -3.290 1.00 0.00 21 ASP A N 32
ATOM 16029 C CA . ASP A 1 21 ? 3.519 -8.202 -2.638 1.00 0.00 21 ASP A CA 32
ATOM 16030 C C . ASP A 1 21 ? 3.122 -7.845 -1.210 1.00 0.00 21 ASP A C 32
ATOM 16031 O O . ASP A 1 21 ? 1.999 -8.117 -0.789 1.00 0.00 21 ASP A O 32
ATOM 16040 N N . GLN A 1 22 ? 4.029 -7.210 -0.473 1.00 0.00 22 GLN A N 32
ATOM 16041 C CA . GLN A 1 22 ? 3.722 -6.753 0.875 1.00 0.00 22 GLN A CA 32
ATOM 16042 C C . GLN A 1 22 ? 2.653 -5.664 0.842 1.00 0.00 22 GLN A C 32
ATOM 16043 O O . GLN A 1 22 ? 1.798 -5.593 1.727 1.00 0.00 22 GLN A O 32
ATOM 16057 N N . CYS A 1 23 ? 2.706 -4.816 -0.180 1.00 0.00 23 CYS A N 32
ATOM 16058 C CA . CYS A 1 23 ? 1.707 -3.759 -0.340 1.00 0.00 23 CYS A CA 32
ATOM 16059 C C . CYS A 1 23 ? 0.323 -4.380 -0.459 1.00 0.00 23 CYS A C 32
ATOM 16060 O O . CYS A 1 23 ? -0.634 -3.916 0.163 1.00 0.00 23 CYS A O 32
ATOM 16067 N N . TYR A 1 24 ? 0.227 -5.452 -1.236 1.00 0.00 24 TYR A N 32
ATOM 16068 C CA . TYR A 1 24 ? -1.019 -6.185 -1.348 1.00 0.00 24 TYR A CA 32
ATOM 16069 C C . TYR A 1 24 ? -1.392 -6.815 -0.012 1.00 0.00 24 TYR A C 32
ATOM 16070 O O . TYR A 1 24 ? -2.556 -6.819 0.360 1.00 0.00 24 TYR A O 32
ATOM 16088 N N . GLN A 1 25 ? -0.401 -7.304 0.725 1.00 0.00 25 GLN A N 32
ATOM 16089 C CA . GLN A 1 25 ? -0.667 -8.004 1.985 1.00 0.00 25 GLN A CA 32
ATOM 16090 C C . GLN A 1 25 ? -1.303 -7.055 2.992 1.00 0.00 25 GLN A C 32
ATOM 16091 O O . GLN A 1 25 ? -2.248 -7.414 3.693 1.00 0.00 25 GLN A O 32
ATOM 16105 N N . MET A 1 26 ? -0.790 -5.834 3.038 1.00 0.00 26 MET A N 32
ATOM 16106 C CA . MET A 1 26 ? -1.220 -4.860 4.025 1.00 0.00 26 MET A CA 32
ATOM 16107 C C . MET A 1 26 ? -2.498 -4.136 3.595 1.00 0.00 26 MET A C 32
ATOM 16108 O O . MET A 1 26 ? -3.410 -3.954 4.400 1.00 0.00 26 MET A O 32
ATOM 16122 N N . CYS A 1 27 ? -2.573 -3.734 2.332 1.00 0.00 27 CYS A N 32
ATOM 16123 C CA . CYS A 1 27 ? -3.693 -2.911 1.866 1.00 0.00 27 CYS A CA 32
ATOM 16124 C C . CYS A 1 27 ? -4.923 -3.737 1.472 1.00 0.00 27 CYS A C 32
ATOM 16125 O O . CYS A 1 27 ? -6.017 -3.186 1.348 1.00 0.00 27 CYS A O 32
ATOM 16132 N N . SER A 1 28 ? -4.761 -5.044 1.273 1.00 0.00 28 SER A N 32
ATOM 16133 C CA . SER A 1 28 ? -5.891 -5.878 0.852 1.00 0.00 28 SER A CA 32
ATOM 16134 C C . SER A 1 28 ? -7.048 -5.898 1.873 1.00 0.00 28 SER A C 32
ATOM 16135 O O . SER A 1 28 ? -8.197 -5.725 1.471 1.00 0.00 28 SER A O 32
ATOM 16143 N N . PRO A 1 29 ? -6.794 -6.093 3.196 1.00 0.00 29 PRO A N 32
ATOM 16144 C CA . PRO A 1 29 ? -7.869 -6.090 4.210 1.00 0.00 29 PRO A CA 32
ATOM 16145 C C . PRO A 1 29 ? -8.685 -4.794 4.227 1.00 0.00 29 PRO A C 32
ATOM 16146 O O . PRO A 1 29 ? -9.799 -4.756 4.750 1.00 0.00 29 PRO A O 32
ATOM 16157 N N . LEU A 1 30 ? -8.127 -3.739 3.651 1.00 0.00 30 LEU A N 32
ATOM 16158 C CA . LEU A 1 30 ? -8.800 -2.448 3.591 1.00 0.00 30 LEU A CA 32
ATOM 16159 C C . LEU A 1 30 ? -9.813 -2.458 2.453 1.00 0.00 30 LEU A C 32
ATOM 16160 O O . LEU A 1 30 ? -11.014 -2.298 2.669 1.00 0.00 30 LEU A O 32
ATOM 16176 N N . GLU A 1 31 ? -9.314 -2.666 1.244 1.00 0.00 31 GLU A N 32
ATOM 16177 C CA . GLU A 1 31 ? -10.152 -2.604 0.052 1.00 0.00 31 GLU A CA 32
ATOM 16178 C C . GLU A 1 31 ? -11.001 -3.864 -0.067 1.00 0.00 31 GLU A C 32
ATOM 16179 O O . GLU A 1 31 ? -12.230 -3.805 -0.031 1.00 0.00 31 GLU A O 32
ATOM 16191 N N . ARG A 1 32 ? -10.341 -5.003 -0.179 1.00 0.00 32 ARG A N 32
ATOM 16192 C CA . ARG A 1 32 ? -11.033 -6.245 -0.483 1.00 0.00 32 ARG A CA 32
ATOM 16193 C C . ARG A 1 32 ? -11.048 -7.156 0.739 1.00 0.00 32 ARG A C 32
ATOM 16194 O O . ARG A 1 32 ? -10.172 -8.005 0.909 1.00 0.00 32 ARG A O 32
ATOM 16215 N N . SER A 1 33 ? -12.044 -6.976 1.588 1.00 0.00 33 SER A N 32
ATOM 16216 C CA . SER A 1 33 ? -12.187 -7.799 2.778 1.00 0.00 33 SER A CA 32
ATOM 16217 C C . SER A 1 33 ? -13.476 -8.610 2.669 1.00 0.00 33 SER A C 32
ATOM 16225 N N . ALA A 1 1 ? -17.616 3.459 2.829 1.00 0.00 1 ALA A N 33
ATOM 16226 C CA . ALA A 1 1 ? -16.783 3.529 1.607 1.00 0.00 1 ALA A CA 33
ATOM 16227 C C . ALA A 1 1 ? -15.741 4.631 1.730 1.00 0.00 1 ALA A C 33
ATOM 16228 O O . ALA A 1 1 ? -16.036 5.724 2.219 1.00 0.00 1 ALA A O 33
ATOM 16234 N N . SER A 1 2 ? -14.529 4.345 1.278 1.00 0.00 2 SER A N 33
ATOM 16235 C CA . SER A 1 2 ? -13.443 5.319 1.316 1.00 0.00 2 SER A CA 33
ATOM 16236 C C . SER A 1 2 ? -12.340 4.896 0.336 1.00 0.00 2 SER A C 33
ATOM 16237 O O . SER A 1 2 ? -11.258 4.490 0.751 1.00 0.00 2 SER A O 33
ATOM 16245 N N . PRO A 1 3 ? -12.607 4.963 -0.987 1.00 0.00 3 PRO A N 33
ATOM 16246 C CA . PRO A 1 3 ? -11.638 4.530 -2.008 1.00 0.00 3 PRO A CA 33
ATOM 16247 C C . PRO A 1 3 ? -10.283 5.237 -1.904 1.00 0.00 3 PRO A C 33
ATOM 16248 O O . PRO A 1 3 ? -9.257 4.693 -2.319 1.00 0.00 3 PRO A O 33
ATOM 16259 N N . GLN A 1 4 ? -10.277 6.437 -1.334 1.00 0.00 4 GLN A N 33
ATOM 16260 C CA . GLN A 1 4 ? -9.049 7.216 -1.225 1.00 0.00 4 GLN A CA 33
ATOM 16261 C C . GLN A 1 4 ? -8.082 6.595 -0.228 1.00 0.00 4 GLN A C 33
ATOM 16262 O O . GLN A 1 4 ? -6.871 6.621 -0.438 1.00 0.00 4 GLN A O 33
ATOM 16276 N N . GLN A 1 5 ? -8.612 6.030 0.850 1.00 0.00 5 GLN A N 33
ATOM 16277 C CA . GLN A 1 5 ? -7.763 5.407 1.865 1.00 0.00 5 GLN A CA 33
ATOM 16278 C C . GLN A 1 5 ? -7.047 4.192 1.283 1.00 0.00 5 GLN A C 33
ATOM 16279 O O . GLN A 1 5 ? -5.905 3.898 1.638 1.00 0.00 5 GLN A O 33
ATOM 16293 N N . ALA A 1 6 ? -7.725 3.500 0.382 1.00 0.00 6 ALA A N 33
ATOM 16294 C CA . ALA A 1 6 ? -7.138 2.355 -0.298 1.00 0.00 6 ALA A CA 33
ATOM 16295 C C . ALA A 1 6 ? -6.048 2.809 -1.254 1.00 0.00 6 ALA A C 33
ATOM 16296 O O . ALA A 1 6 ? -4.953 2.245 -1.276 1.00 0.00 6 ALA A O 33
ATOM 16303 N N . LYS A 1 7 ? -6.345 3.854 -2.016 1.00 0.00 7 LYS A N 33
ATOM 16304 C CA . LYS A 1 7 ? -5.397 4.386 -2.984 1.00 0.00 7 LYS A CA 33
ATOM 16305 C C . LYS A 1 7 ? -4.175 4.951 -2.265 1.00 0.00 7 LYS A C 33
ATOM 16306 O O . LYS A 1 7 ? -3.049 4.830 -2.744 1.00 0.00 7 LYS A O 33
ATOM 16325 N N . TYR A 1 8 ? -4.412 5.555 -1.105 1.00 0.00 8 TYR A N 33
ATOM 16326 C CA . TYR A 1 8 ? -3.340 6.081 -0.266 1.00 0.00 8 TYR A CA 33
ATOM 16327 C C . TYR A 1 8 ? -2.436 4.949 0.207 1.00 0.00 8 TYR A C 33
ATOM 16328 O O . TYR A 1 8 ? -1.215 5.083 0.223 1.00 0.00 8 TYR A O 33
ATOM 16346 N N . CYS A 1 9 ? -3.050 3.831 0.577 1.00 0.00 9 CYS A N 33
ATOM 16347 C CA . CYS A 1 9 ? -2.307 2.678 1.075 1.00 0.00 9 CYS A CA 33
ATOM 16348 C C . CYS A 1 9 ? -1.394 2.117 -0.012 1.00 0.00 9 CYS A C 33
ATOM 16349 O O . CYS A 1 9 ? -0.202 1.915 0.215 1.00 0.00 9 CYS A O 33
ATOM 16356 N N . TYR A 1 10 ? -1.949 1.895 -1.201 1.00 0.00 10 TYR A N 33
ATOM 16357 C CA . TYR A 1 10 ? -1.177 1.353 -2.317 1.00 0.00 10 TYR A CA 33
ATOM 16358 C C . TYR A 1 10 ? -0.133 2.353 -2.809 1.00 0.00 10 TYR A C 33
ATOM 16359 O O . TYR A 1 10 ? 0.896 1.966 -3.355 1.00 0.00 10 TYR A O 33
ATOM 16377 N N . GLU A 1 11 ? -0.409 3.636 -2.640 1.00 0.00 11 GLU A N 33
ATOM 16378 C CA . GLU A 1 11 ? 0.535 4.665 -3.044 1.00 0.00 11 GLU A CA 33
ATOM 16379 C C . GLU A 1 11 ? 1.697 4.741 -2.057 1.00 0.00 11 GLU A C 33
ATOM 16380 O O . GLU A 1 11 ? 2.856 4.580 -2.433 1.00 0.00 11 GLU A O 33
ATOM 16392 N N . GLN A 1 12 ? 1.377 4.953 -0.788 1.00 0.00 12 GLN A N 33
ATOM 16393 C CA . GLN A 1 12 ? 2.389 5.193 0.225 1.00 0.00 12 GLN A CA 33
ATOM 16394 C C . GLN A 1 12 ? 3.171 3.936 0.581 1.00 0.00 12 GLN A C 33
ATOM 16395 O O . GLN A 1 12 ? 4.265 4.034 1.125 1.00 0.00 12 GLN A O 33
ATOM 16409 N N . CYS A 1 13 ? 2.629 2.767 0.266 1.00 0.00 13 CYS A N 33
ATOM 16410 C CA . CYS A 1 13 ? 3.283 1.514 0.631 1.00 0.00 13 CYS A CA 33
ATOM 16411 C C . CYS A 1 13 ? 4.695 1.453 0.036 1.00 0.00 13 CYS A C 33
ATOM 16412 O O . CYS A 1 13 ? 5.675 1.277 0.763 1.00 0.00 13 CYS A O 33
ATOM 16419 N N . ASN A 1 14 ? 4.802 1.637 -1.273 1.00 0.00 14 ASN A N 33
ATOM 16420 C CA . ASN A 1 14 ? 6.103 1.640 -1.941 1.00 0.00 14 ASN A CA 33
ATOM 16421 C C . ASN A 1 14 ? 6.860 2.941 -1.691 1.00 0.00 14 ASN A C 33
ATOM 16422 O O . ASN A 1 14 ? 8.091 2.958 -1.688 1.00 0.00 14 ASN A O 33
ATOM 16433 N N . VAL A 1 15 ? 6.126 4.031 -1.489 1.00 0.00 15 VAL A N 33
ATOM 16434 C CA . VAL A 1 15 ? 6.743 5.323 -1.214 1.00 0.00 15 VAL A CA 33
ATOM 16435 C C . VAL A 1 15 ? 7.505 5.280 0.107 1.00 0.00 15 VAL A C 33
ATOM 16436 O O . VAL A 1 15 ? 8.614 5.805 0.209 1.00 0.00 15 VAL A O 33
ATOM 16449 N N . ASN A 1 16 ? 6.916 4.639 1.111 1.00 0.00 16 ASN A N 33
ATOM 16450 C CA . ASN A 1 16 ? 7.576 4.506 2.402 1.00 0.00 16 ASN A CA 33
ATOM 16451 C C . ASN A 1 16 ? 8.741 3.533 2.282 1.00 0.00 16 ASN A C 33
ATOM 16452 O O . ASN A 1 16 ? 9.899 3.951 2.270 1.00 0.00 16 ASN A O 33
ATOM 16463 N N . LYS A 1 17 ? 8.420 2.238 2.198 1.00 0.00 17 LYS A N 33
ATOM 16464 C CA . LYS A 1 17 ? 9.373 1.201 1.807 1.00 0.00 17 LYS A CA 33
ATOM 16465 C C . LYS A 1 17 ? 8.745 -0.182 1.973 1.00 0.00 17 LYS A C 33
ATOM 16466 O O . LYS A 1 17 ? 8.913 -0.803 3.024 1.00 0.00 17 LYS A O 33
ATOM 16485 N N . VAL A 1 18 ? 8.017 -0.677 0.976 1.00 0.00 18 VAL A N 33
ATOM 16486 C CA . VAL A 1 18 ? 7.519 -2.050 1.036 1.00 0.00 18 VAL A CA 33
ATOM 16487 C C . VAL A 1 18 ? 7.462 -2.635 -0.377 1.00 0.00 18 VAL A C 33
ATOM 16488 O O . VAL A 1 18 ? 7.254 -1.907 -1.352 1.00 0.00 18 VAL A O 33
ATOM 16501 N N . PRO A 1 19 ? 7.697 -3.949 -0.509 1.00 0.00 19 PRO A N 33
ATOM 16502 C CA . PRO A 1 19 ? 7.475 -4.672 -1.766 1.00 0.00 19 PRO A CA 33
ATOM 16503 C C . PRO A 1 19 ? 5.995 -4.667 -2.155 1.00 0.00 19 PRO A C 33
ATOM 16504 O O . PRO A 1 19 ? 5.131 -4.561 -1.283 1.00 0.00 19 PRO A O 33
ATOM 16515 N N . PHE A 1 20 ? 5.694 -4.786 -3.447 1.00 0.00 20 PHE A N 33
ATOM 16516 C CA . PHE A 1 20 ? 4.304 -4.754 -3.911 1.00 0.00 20 PHE A CA 33
ATOM 16517 C C . PHE A 1 20 ? 3.474 -5.851 -3.249 1.00 0.00 20 PHE A C 33
ATOM 16518 O O . PHE A 1 20 ? 2.316 -5.630 -2.893 1.00 0.00 20 PHE A O 33
ATOM 16535 N N . ASP A 1 21 ? 4.066 -7.028 -3.073 1.00 0.00 21 ASP A N 33
ATOM 16536 C CA . ASP A 1 21 ? 3.377 -8.129 -2.404 1.00 0.00 21 ASP A CA 33
ATOM 16537 C C . ASP A 1 21 ? 3.006 -7.734 -0.976 1.00 0.00 21 ASP A C 33
ATOM 16538 O O . ASP A 1 21 ? 1.960 -8.127 -0.464 1.00 0.00 21 ASP A O 33
ATOM 16547 N N . GLN A 1 22 ? 3.863 -6.936 -0.345 1.00 0.00 22 GLN A N 33
ATOM 16548 C CA . GLN A 1 22 ? 3.585 -6.415 0.982 1.00 0.00 22 GLN A CA 33
ATOM 16549 C C . GLN A 1 22 ? 2.460 -5.382 0.916 1.00 0.00 22 GLN A C 33
ATOM 16550 O O . GLN A 1 22 ? 1.611 -5.327 1.808 1.00 0.00 22 GLN A O 33
ATOM 16564 N N . CYS A 1 23 ? 2.449 -4.571 -0.146 1.00 0.00 23 CYS A N 33
ATOM 16565 C CA . CYS A 1 23 ? 1.335 -3.653 -0.387 1.00 0.00 23 CYS A CA 33
ATOM 16566 C C . CYS A 1 23 ? 0.034 -4.441 -0.460 1.00 0.00 23 CYS A C 33
ATOM 16567 O O . CYS A 1 23 ? -0.978 -4.053 0.120 1.00 0.00 23 CYS A O 33
ATOM 16574 N N . TYR A 1 24 ? 0.085 -5.559 -1.169 1.00 0.00 24 TYR A N 33
ATOM 16575 C CA . TYR A 1 24 ? -1.070 -6.426 -1.339 1.00 0.00 24 TYR A CA 33
ATOM 16576 C C . TYR A 1 24 ? -1.500 -7.035 -0.002 1.00 0.00 24 TYR A C 33
ATOM 16577 O O . TYR A 1 24 ? -2.684 -7.214 0.257 1.00 0.00 24 TYR A O 33
ATOM 16595 N N . GLN A 1 25 ? -0.537 -7.320 0.862 1.00 0.00 25 GLN A N 33
ATOM 16596 C CA . GLN A 1 25 ? -0.838 -7.977 2.133 1.00 0.00 25 GLN A CA 33
ATOM 16597 C C . GLN A 1 25 ? -1.533 -7.019 3.090 1.00 0.00 25 GLN A C 33
ATOM 16598 O O . GLN A 1 25 ? -2.387 -7.421 3.876 1.00 0.00 25 GLN A O 33
ATOM 16612 N N . MET A 1 26 ? -1.158 -5.753 3.025 1.00 0.00 26 MET A N 33
ATOM 16613 C CA . MET A 1 26 ? -1.728 -4.748 3.907 1.00 0.00 26 MET A CA 33
ATOM 16614 C C . MET A 1 26 ? -2.961 -4.077 3.294 1.00 0.00 26 MET A C 33
ATOM 16615 O O . MET A 1 26 ? -4.013 -3.995 3.928 1.00 0.00 26 MET A O 33
ATOM 16629 N N . CYS A 1 27 ? -2.837 -3.614 2.061 1.00 0.00 27 CYS A N 33
ATOM 16630 C CA . CYS A 1 27 ? -3.865 -2.766 1.464 1.00 0.00 27 CYS A CA 33
ATOM 16631 C C . CYS A 1 27 ? -5.036 -3.562 0.889 1.00 0.00 27 CYS A C 33
ATOM 16632 O O . CYS A 1 27 ? -6.172 -3.099 0.938 1.00 0.00 27 CYS A O 33
ATOM 16639 N N . SER A 1 28 ? -4.776 -4.747 0.349 1.00 0.00 28 SER A N 33
ATOM 16640 C CA . SER A 1 28 ? -5.834 -5.526 -0.291 1.00 0.00 28 SER A CA 33
ATOM 16641 C C . SER A 1 28 ? -6.942 -5.940 0.694 1.00 0.00 28 SER A C 33
ATOM 16642 O O . SER A 1 28 ? -8.118 -5.752 0.383 1.00 0.00 28 SER A O 33
ATOM 16650 N N . PRO A 1 29 ? -6.616 -6.504 1.885 1.00 0.00 29 PRO A N 33
ATOM 16651 C CA . PRO A 1 29 ? -7.627 -6.769 2.926 1.00 0.00 29 PRO A CA 33
ATOM 16652 C C . PRO A 1 29 ? -8.455 -5.528 3.271 1.00 0.00 29 PRO A C 33
ATOM 16653 O O . PRO A 1 29 ? -9.669 -5.609 3.463 1.00 0.00 29 PRO A O 33
ATOM 16664 N N . LEU A 1 30 ? -7.781 -4.386 3.346 1.00 0.00 30 LEU A N 33
ATOM 16665 C CA . LEU A 1 30 ? -8.435 -3.096 3.564 1.00 0.00 30 LEU A CA 33
ATOM 16666 C C . LEU A 1 30 ? -9.416 -2.835 2.425 1.00 0.00 30 LEU A C 33
ATOM 16667 O O . LEU A 1 30 ? -10.622 -2.681 2.633 1.00 0.00 30 LEU A O 33
ATOM 16683 N N . GLU A 1 31 ? -8.865 -2.804 1.226 1.00 0.00 31 GLU A N 33
ATOM 16684 C CA . GLU A 1 31 ? -9.595 -2.425 0.020 1.00 0.00 31 GLU A CA 33
ATOM 16685 C C . GLU A 1 31 ? -10.805 -3.325 -0.211 1.00 0.00 31 GLU A C 33
ATOM 16686 O O . GLU A 1 31 ? -11.935 -2.842 -0.287 1.00 0.00 31 GLU A O 33
ATOM 16698 N N . ARG A 1 32 ? -10.569 -4.624 -0.309 1.00 0.00 32 ARG A N 33
ATOM 16699 C CA . ARG A 1 32 ? -11.644 -5.589 -0.534 1.00 0.00 32 ARG A CA 33
ATOM 16700 C C . ARG A 1 32 ? -11.306 -6.915 0.135 1.00 0.00 32 ARG A C 33
ATOM 16701 O O . ARG A 1 32 ? -10.265 -7.511 -0.145 1.00 0.00 32 ARG A O 33
ATOM 16722 N N . SER A 1 33 ? -12.181 -7.368 1.018 1.00 0.00 33 SER A N 33
ATOM 16723 C CA . SER A 1 33 ? -11.973 -8.621 1.729 1.00 0.00 33 SER A CA 33
ATOM 16724 C C . SER A 1 33 ? -13.314 -9.151 2.225 1.00 0.00 33 SER A C 33
ATOM 16732 N N . ALA A 1 1 ? -16.807 0.034 1.260 1.00 0.00 1 ALA A N 34
ATOM 16733 C CA . ALA A 1 1 ? -15.917 0.588 0.219 1.00 0.00 1 ALA A CA 34
ATOM 16734 C C . ALA A 1 1 ? -15.081 1.727 0.786 1.00 0.00 1 ALA A C 34
ATOM 16735 O O . ALA A 1 1 ? -15.451 2.341 1.790 1.00 0.00 1 ALA A O 34
ATOM 16741 N N . SER A 1 2 ? -13.961 2.007 0.134 1.00 0.00 2 SER A N 34
ATOM 16742 C CA . SER A 1 2 ? -13.031 3.037 0.583 1.00 0.00 2 SER A CA 34
ATOM 16743 C C . SER A 1 2 ? -11.917 3.213 -0.463 1.00 0.00 2 SER A C 34
ATOM 16744 O O . SER A 1 2 ? -10.735 3.051 -0.150 1.00 0.00 2 SER A O 34
ATOM 16752 N N . PRO A 1 3 ? -12.277 3.538 -1.730 1.00 0.00 3 PRO A N 34
ATOM 16753 C CA . PRO A 1 3 ? -11.304 3.602 -2.834 1.00 0.00 3 PRO A CA 34
ATOM 16754 C C . PRO A 1 3 ? -10.169 4.596 -2.584 1.00 0.00 3 PRO A C 34
ATOM 16755 O O . PRO A 1 3 ? -9.009 4.310 -2.881 1.00 0.00 3 PRO A O 34
ATOM 16766 N N . GLN A 1 4 ? -10.502 5.753 -2.022 1.00 0.00 4 GLN A N 34
ATOM 16767 C CA . GLN A 1 4 ? -9.506 6.800 -1.787 1.00 0.00 4 GLN A CA 34
ATOM 16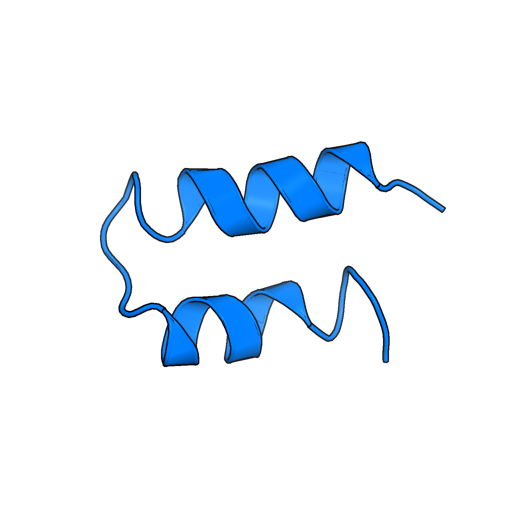768 C C . GLN A 1 4 ? -8.483 6.343 -0.755 1.00 0.00 4 GLN A C 34
ATOM 16769 O O . GLN A 1 4 ? -7.280 6.548 -0.925 1.00 0.00 4 GLN A O 34
ATOM 16783 N N . GLN A 1 5 ? -8.964 5.714 0.308 1.00 0.00 5 GLN A N 34
ATOM 16784 C CA . GLN A 1 5 ? -8.080 5.219 1.358 1.00 0.00 5 GLN A CA 34
ATOM 16785 C C . GLN A 1 5 ? -7.231 4.067 0.843 1.00 0.00 5 GLN A C 34
ATOM 16786 O O . GLN A 1 5 ? -6.056 3.942 1.191 1.00 0.00 5 GLN A O 34
ATOM 16800 N N . ALA A 1 6 ? -7.833 3.232 0.009 1.00 0.00 6 ALA A N 34
ATOM 16801 C CA . ALA A 1 6 ? -7.117 2.123 -0.603 1.00 0.00 6 ALA A CA 34
ATOM 16802 C C . ALA A 1 6 ? -5.988 2.634 -1.480 1.00 0.00 6 ALA A C 34
ATOM 16803 O O . ALA A 1 6 ? -4.870 2.124 -1.422 1.00 0.00 6 ALA A O 34
ATOM 16810 N N . LYS A 1 7 ? -6.270 3.661 -2.272 1.00 0.00 7 LYS A N 34
ATOM 16811 C CA . LYS A 1 7 ? -5.271 4.207 -3.174 1.00 0.00 7 LYS A CA 34
ATOM 16812 C C . LYS A 1 7 ? -4.142 4.854 -2.380 1.00 0.00 7 LYS A C 34
ATOM 16813 O O . LYS A 1 7 ? -2.979 4.791 -2.773 1.00 0.00 7 LYS A O 34
ATOM 16832 N N . TYR A 1 8 ? -4.495 5.457 -1.249 1.00 0.00 8 TYR A N 34
ATOM 16833 C CA . TYR A 1 8 ? -3.513 6.059 -0.357 1.00 0.00 8 TYR A CA 34
ATOM 16834 C C . TYR A 1 8 ? -2.592 4.982 0.214 1.00 0.00 8 TYR A C 34
ATOM 16835 O O . TYR A 1 8 ? -1.380 5.176 0.312 1.00 0.00 8 TYR A O 34
ATOM 16853 N N . CYS A 1 9 ? -3.179 3.845 0.571 1.00 0.00 9 CYS A N 34
ATOM 16854 C CA . CYS A 1 9 ? -2.424 2.728 1.129 1.00 0.00 9 CYS A CA 34
ATOM 16855 C C . CYS A 1 9 ? -1.395 2.220 0.119 1.00 0.00 9 CYS A C 34
ATOM 16856 O O . CYS A 1 9 ? -0.218 2.064 0.448 1.00 0.00 9 CYS A O 34
ATOM 16863 N N . TYR A 1 10 ? -1.841 2.007 -1.117 1.00 0.00 10 TYR A N 34
ATOM 16864 C CA . TYR A 1 10 ? -0.973 1.501 -2.182 1.00 0.00 10 TYR A CA 34
ATOM 16865 C C . TYR A 1 10 ? 0.040 2.552 -2.635 1.00 0.00 10 TYR A C 34
ATOM 16866 O O . TYR A 1 10 ? 1.116 2.215 -3.126 1.00 0.00 10 TYR A O 34
ATOM 16884 N N . GLU A 1 11 ? -0.312 3.819 -2.495 1.00 0.00 11 GLU A N 34
ATOM 16885 C CA . GLU A 1 11 ? 0.596 4.897 -2.858 1.00 0.00 11 GLU A CA 34
ATOM 16886 C C . GLU A 1 11 ? 1.743 4.960 -1.855 1.00 0.00 11 GLU A C 34
ATOM 16887 O O . GLU A 1 11 ? 2.908 4.820 -2.214 1.00 0.00 11 GLU A O 34
ATOM 16899 N N . GLN A 1 12 ? 1.395 5.119 -0.587 1.00 0.00 12 GLN A N 34
ATOM 16900 C CA . GLN A 1 12 ? 2.380 5.412 0.444 1.00 0.00 12 GLN A CA 34
ATOM 16901 C C . GLN A 1 12 ? 3.169 4.179 0.870 1.00 0.00 12 GLN A C 34
ATOM 16902 O O . GLN A 1 12 ? 4.257 4.312 1.425 1.00 0.00 12 GLN A O 34
ATOM 16916 N N . CYS A 1 13 ? 2.646 2.989 0.593 1.00 0.00 13 CYS A N 34
ATOM 16917 C CA . CYS A 1 13 ? 3.302 1.757 1.024 1.00 0.00 13 CYS A CA 34
ATOM 16918 C C . CYS A 1 13 ? 4.697 1.645 0.409 1.00 0.00 13 CYS A C 34
ATOM 16919 O O . CYS A 1 13 ? 5.694 1.582 1.127 1.00 0.00 13 CYS A O 34
ATOM 16926 N N . ASN A 1 14 ? 4.770 1.656 -0.916 1.00 0.00 14 ASN A N 34
ATOM 16927 C CA . ASN A 1 14 ? 6.056 1.571 -1.604 1.00 0.00 14 ASN A CA 34
ATOM 16928 C C . ASN A 1 14 ? 6.873 2.846 -1.411 1.00 0.00 14 ASN A C 34
ATOM 16929 O O . ASN A 1 14 ? 8.100 2.813 -1.464 1.00 0.00 14 ASN A O 34
ATOM 16940 N N . VAL A 1 15 ? 6.190 3.967 -1.189 1.00 0.00 15 VAL A N 34
ATOM 16941 C CA . VAL A 1 15 ? 6.865 5.236 -0.938 1.00 0.00 15 VAL A CA 34
ATOM 16942 C C . VAL A 1 15 ? 7.677 5.160 0.349 1.00 0.00 15 VAL A C 34
ATOM 16943 O O . VAL A 1 15 ? 8.795 5.673 0.414 1.00 0.00 15 VAL A O 34
ATOM 16956 N N . ASN A 1 16 ? 7.116 4.515 1.369 1.00 0.00 16 ASN A N 34
ATOM 16957 C CA . ASN A 1 16 ? 7.848 4.311 2.610 1.00 0.00 16 ASN A CA 34
ATOM 16958 C C . ASN A 1 16 ? 8.973 3.317 2.367 1.00 0.00 16 ASN A C 34
ATOM 16959 O O . ASN A 1 16 ? 10.140 3.704 2.286 1.00 0.00 16 ASN A O 34
ATOM 16970 N N . LYS A 1 17 ? 8.603 2.041 2.226 1.00 0.00 17 LYS A N 34
ATOM 16971 C CA . LYS A 1 17 ? 9.516 1.000 1.765 1.00 0.00 17 LYS A CA 34
ATOM 16972 C C . LYS A 1 17 ? 8.828 -0.365 1.818 1.00 0.00 17 LYS A C 34
ATOM 16973 O O . LYS A 1 17 ? 8.978 -1.087 2.804 1.00 0.00 17 LYS A O 34
ATOM 16992 N N . VAL A 1 18 ? 8.078 -0.740 0.780 1.00 0.00 18 VAL A N 34
ATOM 16993 C CA . VAL A 1 18 ? 7.487 -2.077 0.734 1.00 0.00 18 VAL A CA 34
ATOM 16994 C C . VAL A 1 18 ? 7.345 -2.536 -0.721 1.00 0.00 18 VAL A C 34
ATOM 16995 O O . VAL A 1 18 ? 7.030 -1.735 -1.605 1.00 0.00 18 VAL A O 34
ATOM 17008 N N . PRO A 1 19 ? 7.626 -3.819 -0.990 1.00 0.00 19 PRO A N 34
ATOM 17009 C CA . PRO A 1 19 ? 7.344 -4.443 -2.286 1.00 0.00 19 PRO A CA 34
ATOM 17010 C C . PRO A 1 19 ? 5.840 -4.575 -2.535 1.00 0.00 19 PRO A C 34
ATOM 17011 O O . PRO A 1 19 ? 5.067 -4.634 -1.574 1.00 0.00 19 PRO A O 34
ATOM 17022 N N . PHE A 1 20 ? 5.417 -4.624 -3.799 1.00 0.00 20 PHE A N 34
ATOM 17023 C CA . PHE A 1 20 ? 3.986 -4.634 -4.123 1.00 0.00 20 PHE A CA 34
ATOM 17024 C C . PHE A 1 20 ? 3.244 -5.744 -3.373 1.00 0.00 20 PHE A C 34
ATOM 17025 O O . PHE A 1 20 ? 2.170 -5.511 -2.816 1.00 0.00 20 PHE A O 34
ATOM 17042 N N . ASP A 1 21 ? 3.829 -6.939 -3.338 1.00 0.00 21 ASP A N 34
ATOM 17043 C CA . ASP A 1 21 ? 3.198 -8.086 -2.686 1.00 0.00 21 ASP A CA 34
ATOM 17044 C C . ASP A 1 21 ? 2.972 -7.832 -1.195 1.00 0.00 21 ASP A C 34
ATOM 17045 O O . ASP A 1 21 ? 1.968 -8.273 -0.632 1.00 0.00 21 ASP A O 34
ATOM 17054 N N . GLN A 1 22 ? 3.899 -7.123 -0.555 1.00 0.00 22 GLN A N 34
ATOM 17055 C CA . GLN A 1 22 ? 3.716 -6.718 0.834 1.00 0.00 22 GLN A CA 34
ATOM 17056 C C . GLN A 1 22 ? 2.637 -5.644 0.934 1.00 0.00 22 GLN A C 34
ATOM 17057 O O . GLN A 1 22 ? 1.831 -5.642 1.867 1.00 0.00 22 GLN A O 34
ATOM 17071 N N . CYS A 1 23 ? 2.622 -4.734 -0.035 1.00 0.00 23 CYS A N 34
ATOM 17072 C CA . CYS A 1 23 ? 1.612 -3.675 -0.068 1.00 0.00 23 CYS A CA 34
ATOM 17073 C C . CYS A 1 23 ? 0.228 -4.296 -0.165 1.00 0.00 23 CYS A C 34
ATOM 17074 O O . CYS A 1 23 ? -0.683 -3.926 0.577 1.00 0.00 23 CYS A O 34
ATOM 17081 N N . TYR A 1 24 ? 0.091 -5.268 -1.059 1.00 0.00 24 TYR A N 34
ATOM 17082 C CA . TYR A 1 24 ? -1.155 -6.001 -1.204 1.00 0.00 24 TYR A CA 34
ATOM 17083 C C . TYR A 1 24 ? -1.527 -6.668 0.112 1.00 0.00 24 TYR A C 34
ATOM 17084 O O . TYR A 1 24 ? -2.689 -6.705 0.478 1.00 0.00 24 TYR A O 34
ATOM 17102 N N . GLN A 1 25 ? -0.531 -7.157 0.839 1.00 0.00 25 GLN A N 34
ATOM 17103 C CA . GLN A 1 25 ? -0.780 -7.900 2.066 1.00 0.00 25 GLN A CA 34
ATOM 17104 C C . GLN A 1 25 ? -1.442 -7.009 3.113 1.00 0.00 25 GLN A C 34
ATOM 17105 O O . GLN A 1 25 ? -2.371 -7.429 3.801 1.00 0.00 25 GLN A O 34
ATOM 17119 N N . MET A 1 26 ? -0.972 -5.776 3.213 1.00 0.00 26 MET A N 34
ATOM 17120 C CA . MET A 1 26 ? -1.484 -4.841 4.203 1.00 0.00 26 MET A CA 34
ATOM 17121 C C . MET A 1 26 ? -2.763 -4.154 3.722 1.00 0.00 26 MET A C 34
ATOM 17122 O O . MET A 1 26 ? -3.720 -4.015 4.480 1.00 0.00 26 MET A O 34
ATOM 17136 N N . CYS A 1 27 ? -2.781 -3.735 2.464 1.00 0.00 27 CYS A N 34
ATOM 17137 C CA . CYS A 1 27 ? -3.905 -2.957 1.945 1.00 0.00 27 CYS A CA 34
ATOM 17138 C C . CYS A 1 27 ? -5.097 -3.836 1.546 1.00 0.00 27 CYS A C 34
ATOM 17139 O O . CYS A 1 27 ? -6.209 -3.327 1.394 1.00 0.00 27 CYS A O 34
ATOM 17146 N N . SER A 1 28 ? -4.881 -5.143 1.378 1.00 0.00 28 SER A N 34
ATOM 17147 C CA . SER A 1 28 ? -5.967 -6.041 0.971 1.00 0.00 28 SER A CA 34
ATOM 17148 C C . SER A 1 28 ? -7.160 -6.020 1.944 1.00 0.00 28 SER A C 34
ATOM 17149 O O . SER A 1 28 ? -8.287 -5.868 1.490 1.00 0.00 28 SER A O 34
ATOM 17157 N N . PRO A 1 29 ? -6.957 -6.153 3.283 1.00 0.00 29 PRO A N 34
ATOM 17158 C CA . PRO A 1 29 ? -8.066 -6.091 4.255 1.00 0.00 29 PRO A CA 34
ATOM 17159 C C . PRO A 1 29 ? -8.913 -4.825 4.115 1.00 0.00 29 PRO A C 34
ATOM 17160 O O . PRO A 1 29 ? -10.107 -4.817 4.425 1.00 0.00 29 PRO A O 34
ATOM 17171 N N . LEU A 1 30 ? -8.279 -3.762 3.647 1.00 0.00 30 LEU A N 34
ATOM 17172 C CA . LEU A 1 30 ? -8.939 -2.479 3.439 1.00 0.00 30 LEU A CA 34
ATOM 17173 C C . LEU A 1 30 ? -9.711 -2.510 2.120 1.00 0.00 30 LEU A C 34
ATOM 17174 O O . LEU A 1 30 ? -10.925 -2.310 2.084 1.00 0.00 30 LEU A O 34
ATOM 17190 N N . GLU A 1 31 ? -8.986 -2.787 1.048 1.00 0.00 31 GLU A N 34
ATOM 17191 C CA . GLU A 1 31 ? -9.530 -2.714 -0.306 1.00 0.00 31 GLU A CA 34
ATOM 17192 C C . GLU A 1 31 ? -10.522 -3.844 -0.586 1.00 0.00 31 GLU A C 34
ATOM 17193 O O . GLU A 1 31 ? -11.438 -3.694 -1.399 1.00 0.00 31 GLU A O 34
ATOM 17205 N N . ARG A 1 32 ? -10.355 -4.966 0.091 1.00 0.00 32 ARG A N 34
ATOM 17206 C CA . ARG A 1 32 ? -11.205 -6.121 -0.136 1.00 0.00 32 ARG A CA 34
ATOM 17207 C C . ARG A 1 32 ? -11.540 -6.783 1.199 1.00 0.00 32 ARG A C 34
ATOM 17208 O O . ARG A 1 32 ? -10.654 -7.276 1.895 1.00 0.00 32 ARG A O 34
ATOM 17229 N N . SER A 1 33 ? -12.811 -6.783 1.561 1.00 0.00 33 SER A N 34
ATOM 17230 C CA . SER A 1 33 ? -13.229 -7.325 2.848 1.00 0.00 33 SER A CA 34
ATOM 17231 C C . SER A 1 33 ? -14.295 -8.402 2.655 1.00 0.00 33 SER A C 34
ATOM 17239 N N . ALA A 1 1 ? -17.467 3.669 2.057 1.00 0.00 1 ALA A N 35
ATOM 17240 C CA . ALA A 1 1 ? -17.260 4.394 0.785 1.00 0.00 1 ALA A CA 35
ATOM 17241 C C . ALA A 1 1 ? -16.141 5.416 0.928 1.00 0.00 1 ALA A C 35
ATOM 17242 O O . ALA A 1 1 ? -16.332 6.491 1.505 1.00 0.00 1 ALA A O 35
ATOM 17248 N N . SER A 1 2 ? -14.973 5.069 0.407 1.00 0.00 2 SER A N 35
ATOM 17249 C CA . SER A 1 2 ? -13.802 5.933 0.482 1.00 0.00 2 SER A CA 35
ATOM 17250 C C . SER A 1 2 ? -12.662 5.336 -0.349 1.00 0.00 2 SER A C 35
ATOM 17251 O O . SER A 1 2 ? -11.652 4.900 0.201 1.00 0.00 2 SER A O 35
ATOM 17259 N N . PRO A 1 3 ? -12.805 5.290 -1.693 1.00 0.00 3 PRO A N 35
ATOM 17260 C CA . PRO A 1 3 ? -11.763 4.748 -2.581 1.00 0.00 3 PRO A CA 35
ATOM 17261 C C . PRO A 1 3 ? -10.401 5.406 -2.359 1.00 0.00 3 PRO A C 35
ATOM 17262 O O . PRO A 1 3 ? -9.354 4.788 -2.568 1.00 0.00 3 PRO A O 35
ATOM 17273 N N . GLN A 1 4 ? -10.428 6.657 -1.910 1.00 0.00 4 GLN A N 35
ATOM 17274 C CA . GLN A 1 4 ? -9.216 7.418 -1.652 1.00 0.00 4 GLN A CA 35
ATOM 17275 C C . GLN A 1 4 ? -8.350 6.746 -0.589 1.00 0.00 4 GLN A C 35
ATOM 17276 O O . GLN A 1 4 ? -7.125 6.732 -0.696 1.00 0.00 4 GLN A O 35
ATOM 17290 N N . GLN A 1 5 ? -8.989 6.177 0.427 1.00 0.00 5 GLN A N 35
ATOM 17291 C CA . GLN A 1 5 ? -8.257 5.556 1.529 1.00 0.00 5 GLN A CA 35
ATOM 17292 C C . GLN A 1 5 ? -7.477 4.341 1.035 1.00 0.00 5 GLN A C 35
ATOM 17293 O O . GLN A 1 5 ? -6.374 4.060 1.509 1.00 0.00 5 GLN A O 35
ATOM 17307 N N . ALA A 1 6 ? -8.050 3.637 0.069 1.00 0.00 6 ALA A N 35
ATOM 17308 C CA . ALA A 1 6 ? -7.383 2.496 -0.542 1.00 0.00 6 ALA A CA 35
ATOM 17309 C C . ALA A 1 6 ? -6.255 2.963 -1.447 1.00 0.00 6 ALA A C 35
ATOM 17310 O O . ALA A 1 6 ? -5.165 2.389 -1.441 1.00 0.00 6 ALA A O 35
ATOM 17317 N N . LYS A 1 7 ? -6.514 4.026 -2.197 1.00 0.00 7 LYS A N 35
ATOM 17318 C CA . LYS A 1 7 ? -5.518 4.589 -3.100 1.00 0.00 7 LYS A CA 35
ATOM 17319 C C . LYS A 1 7 ? -4.313 5.089 -2.306 1.00 0.00 7 LYS A C 35
ATOM 17320 O O . LYS A 1 7 ? -3.171 4.954 -2.743 1.00 0.00 7 LYS A O 35
ATOM 17339 N N . TYR A 1 8 ? -4.579 5.644 -1.129 1.00 0.00 8 TYR A N 35
ATOM 17340 C CA . TYR A 1 8 ? -3.523 6.126 -0.247 1.00 0.00 8 TYR A CA 35
ATOM 17341 C C . TYR A 1 8 ? -2.671 4.964 0.255 1.00 0.00 8 TYR A C 35
ATOM 17342 O O . TYR A 1 8 ? -1.441 5.057 0.303 1.00 0.00 8 TYR A O 35
ATOM 17360 N N . CYS A 1 9 ? -3.333 3.866 0.609 1.00 0.00 9 CYS A N 35
ATOM 17361 C CA . CYS A 1 9 ? -2.646 2.690 1.142 1.00 0.00 9 CYS A CA 35
ATOM 17362 C C . CYS A 1 9 ? -1.665 2.136 0.113 1.00 0.00 9 CYS A C 35
ATOM 17363 O O . CYS A 1 9 ? -0.514 1.838 0.436 1.00 0.00 9 CYS A O 35
ATOM 17370 N N . TYR A 1 10 ? -2.119 2.035 -1.133 1.00 0.00 10 TYR A N 35
ATOM 17371 C CA . TYR A 1 10 ? -1.301 1.476 -2.206 1.00 0.00 10 TYR A CA 35
ATOM 17372 C C . TYR A 1 10 ? -0.265 2.472 -2.723 1.00 0.00 10 TYR A C 35
ATOM 17373 O O . TYR A 1 10 ? 0.756 2.072 -3.281 1.00 0.00 10 TYR A O 35
ATOM 17391 N N . GLU A 1 11 ? -0.527 3.760 -2.571 1.00 0.00 11 GLU A N 35
ATOM 17392 C CA . GLU A 1 11 ? 0.414 4.768 -3.031 1.00 0.00 11 GLU A CA 35
ATOM 17393 C C . GLU A 1 11 ? 1.613 4.873 -2.087 1.00 0.00 11 GLU A C 35
ATOM 17394 O O . GLU A 1 11 ? 2.760 4.804 -2.526 1.00 0.00 11 GLU A O 35
ATOM 17406 N N . GLN A 1 12 ? 1.349 5.016 -0.792 1.00 0.00 12 GLN A N 35
ATOM 17407 C CA . GLN A 1 12 ? 2.400 5.318 0.166 1.00 0.00 12 GLN A CA 35
ATOM 17408 C C . GLN A 1 12 ? 3.187 4.082 0.582 1.00 0.00 12 GLN A C 35
ATOM 17409 O O . GLN A 1 12 ? 4.319 4.205 1.039 1.00 0.00 12 GLN A O 35
ATOM 17423 N N . CYS A 1 13 ? 2.605 2.903 0.404 1.00 0.00 13 CYS A N 35
ATOM 17424 C CA . CYS A 1 13 ? 3.234 1.663 0.856 1.00 0.00 13 CYS A CA 35
ATOM 17425 C C . CYS A 1 13 ? 4.634 1.502 0.259 1.00 0.00 13 CYS A C 35
ATOM 17426 O O . CYS A 1 13 ? 5.619 1.387 0.990 1.00 0.00 13 CYS A O 35
ATOM 17433 N N . ASN A 1 14 ? 4.726 1.518 -1.065 1.00 0.00 14 ASN A N 35
ATOM 17434 C CA . ASN A 1 14 ? 6.016 1.396 -1.741 1.00 0.00 14 ASN A CA 35
ATOM 17435 C C . ASN A 1 14 ? 6.862 2.646 -1.542 1.00 0.00 14 ASN A C 35
ATOM 17436 O O . ASN A 1 14 ? 8.088 2.574 -1.540 1.00 0.00 14 ASN A O 35
ATOM 17447 N N . VAL A 1 15 ? 6.206 3.787 -1.367 1.00 0.00 15 VAL A N 35
ATOM 17448 C CA . VAL A 1 15 ? 6.911 5.044 -1.151 1.00 0.00 15 VAL A CA 35
ATOM 17449 C C . VAL A 1 15 ? 7.687 5.003 0.160 1.00 0.00 15 VAL A C 35
ATOM 17450 O O . VAL A 1 15 ? 8.814 5.497 0.234 1.00 0.00 15 VAL A O 35
ATOM 17463 N N . ASN A 1 16 ? 7.092 4.402 1.186 1.00 0.00 16 ASN A N 35
ATOM 17464 C CA . ASN A 1 16 ? 7.773 4.275 2.467 1.00 0.00 16 ASN A CA 35
ATOM 17465 C C . ASN A 1 16 ? 8.922 3.286 2.333 1.00 0.00 16 ASN A C 35
ATOM 17466 O O . ASN A 1 16 ? 10.084 3.687 2.240 1.00 0.00 16 ASN A O 35
ATOM 17477 N N . LYS A 1 17 ? 8.581 1.994 2.281 1.00 0.00 17 LYS A N 35
ATOM 17478 C CA . LYS A 1 17 ? 9.528 0.940 1.934 1.00 0.00 17 LYS A CA 35
ATOM 17479 C C . LYS A 1 17 ? 8.854 -0.440 2.022 1.00 0.00 17 LYS A C 35
ATOM 17480 O O . LYS A 1 17 ? 8.971 -1.139 3.029 1.00 0.00 17 LYS A O 35
ATOM 17499 N N . VAL A 1 18 ? 8.162 -0.858 0.962 1.00 0.00 18 VAL A N 35
ATOM 17500 C CA . VAL A 1 18 ? 7.577 -2.197 0.931 1.00 0.00 18 VAL A CA 35
ATOM 17501 C C . VAL A 1 18 ? 7.530 -2.706 -0.512 1.00 0.00 18 VAL A C 35
ATOM 17502 O O . VAL A 1 18 ? 7.294 -1.932 -1.445 1.00 0.00 18 VAL A O 35
ATOM 17515 N N . PRO A 1 19 ? 7.807 -3.999 -0.713 1.00 0.00 19 PRO A N 35
ATOM 17516 C CA . PRO A 1 19 ? 7.578 -4.669 -1.996 1.00 0.00 19 PRO A CA 35
ATOM 17517 C C . PRO A 1 19 ? 6.087 -4.721 -2.335 1.00 0.00 19 PRO A C 35
ATOM 17518 O O . PRO A 1 19 ? 5.257 -4.678 -1.425 1.00 0.00 19 PRO A O 35
ATOM 17529 N N . PHE A 1 20 ? 5.732 -4.802 -3.615 1.00 0.00 20 PHE A N 35
ATOM 17530 C CA . PHE A 1 20 ? 4.319 -4.756 -4.000 1.00 0.00 20 PHE A CA 35
ATOM 17531 C C . PHE A 1 20 ? 3.505 -5.845 -3.294 1.00 0.00 20 PHE A C 35
ATOM 17532 O O . PHE A 1 20 ? 2.412 -5.577 -2.787 1.00 0.00 20 PHE A O 35
ATOM 17549 N N . ASP A 1 21 ? 4.046 -7.060 -3.242 1.00 0.00 21 ASP A N 35
ATOM 17550 C CA . ASP A 1 21 ? 3.355 -8.179 -2.599 1.00 0.00 21 ASP A CA 35
ATOM 17551 C C . ASP A 1 21 ? 3.095 -7.880 -1.126 1.00 0.00 21 ASP A C 35
ATOM 17552 O O . ASP A 1 21 ? 2.069 -8.279 -0.574 1.00 0.00 21 ASP A O 35
ATOM 17561 N N . GLN A 1 22 ? 4.023 -7.162 -0.500 1.00 0.00 22 GLN A N 35
ATOM 17562 C CA . GLN A 1 22 ? 3.853 -6.710 0.873 1.00 0.00 22 GLN A CA 35
ATOM 17563 C C . GLN A 1 22 ? 2.780 -5.624 0.947 1.00 0.00 22 GLN A C 35
ATOM 17564 O O . GLN A 1 22 ? 1.991 -5.579 1.893 1.00 0.00 22 GLN A O 35
ATOM 17578 N N . CYS A 1 23 ? 2.754 -4.752 -0.058 1.00 0.00 23 CYS A N 35
ATOM 17579 C CA . CYS A 1 23 ? 1.734 -3.704 -0.132 1.00 0.00 23 CYS A CA 35
ATOM 17580 C C . CYS A 1 23 ? 0.356 -4.338 -0.207 1.00 0.00 23 CYS A C 35
ATOM 17581 O O . CYS A 1 23 ? -0.563 -3.941 0.514 1.00 0.00 23 CYS A O 35
ATOM 17588 N N . TYR A 1 24 ? 0.229 -5.347 -1.061 1.00 0.00 24 TYR A N 35
ATOM 17589 C CA . TYR A 1 24 ? -1.011 -6.089 -1.174 1.00 0.00 24 TYR A CA 35
ATOM 17590 C C . TYR A 1 24 ? -1.346 -6.751 0.154 1.00 0.00 24 TYR A C 35
ATOM 17591 O O . TYR A 1 24 ? -2.494 -6.781 0.555 1.00 0.00 24 TYR A O 35
ATOM 17609 N N . GLN A 1 25 ? -0.328 -7.234 0.853 1.00 0.00 25 GLN A N 35
ATOM 17610 C CA . GLN A 1 25 ? -0.536 -7.978 2.085 1.00 0.00 25 GLN A CA 35
ATOM 17611 C C . GLN A 1 25 ? -1.173 -7.095 3.155 1.00 0.00 25 GLN A C 35
ATOM 17612 O O . GLN A 1 25 ? -1.991 -7.558 3.947 1.00 0.00 25 GLN A O 35
ATOM 17626 N N . MET A 1 26 ? -0.801 -5.825 3.163 1.00 0.00 26 MET A N 35
ATOM 17627 C CA . MET A 1 26 ? -1.322 -4.887 4.145 1.00 0.00 26 MET A CA 35
ATOM 17628 C C . MET A 1 26 ? -2.653 -4.279 3.699 1.00 0.00 26 MET A C 35
ATOM 17629 O O . MET A 1 26 ? -3.597 -4.199 4.485 1.00 0.00 26 MET A O 35
ATOM 17643 N N . CYS A 1 27 ? -2.732 -3.858 2.443 1.00 0.00 27 CYS A N 35
ATOM 17644 C CA . CYS A 1 27 ? -3.914 -3.144 1.956 1.00 0.00 27 CYS A CA 35
ATOM 17645 C C . CYS A 1 27 ? -5.027 -4.096 1.497 1.00 0.00 27 CYS A C 35
ATOM 17646 O O . CYS A 1 27 ? -6.129 -3.645 1.183 1.00 0.00 27 CYS A O 35
ATOM 17653 N N . SER A 1 28 ? -4.752 -5.400 1.457 1.00 0.00 28 SER A N 35
ATOM 17654 C CA . SER A 1 28 ? -5.765 -6.376 1.047 1.00 0.00 28 SER A CA 35
ATOM 17655 C C . SER A 1 28 ? -7.007 -6.377 1.960 1.00 0.00 28 SER A C 35
ATOM 17656 O O . SER A 1 28 ? -8.126 -6.356 1.450 1.00 0.00 28 SER A O 35
ATOM 17664 N N . PRO A 1 29 ? -6.860 -6.406 3.308 1.00 0.00 29 PRO A N 35
ATOM 17665 C CA . PRO A 1 29 ? -8.012 -6.296 4.218 1.00 0.00 29 PRO A CA 35
ATOM 17666 C C . PRO A 1 29 ? -8.864 -5.063 3.926 1.00 0.00 29 PRO A C 35
ATOM 17667 O O . PRO A 1 29 ? -10.074 -5.055 4.150 1.00 0.00 29 PRO A O 35
ATOM 17678 N N . LEU A 1 30 ? -8.222 -4.036 3.398 1.00 0.00 30 LEU A N 35
ATOM 17679 C CA . LEU A 1 30 ? -8.890 -2.787 3.088 1.00 0.00 30 LEU A CA 35
ATOM 17680 C C . LEU A 1 30 ? -9.615 -2.912 1.752 1.00 0.00 30 LEU A C 35
ATOM 17681 O O . LEU A 1 30 ? -10.845 -2.897 1.699 1.00 0.00 30 LEU A O 35
ATOM 17697 N N . GLU A 1 31 ? -8.851 -3.057 0.679 1.00 0.00 31 GLU A N 35
ATOM 17698 C CA . GLU A 1 31 ? -9.432 -3.068 -0.660 1.00 0.00 31 GLU A CA 35
ATOM 17699 C C . GLU A 1 31 ? -10.011 -4.445 -0.966 1.00 0.00 31 GLU A C 35
ATOM 17700 O O . GLU A 1 31 ? -11.228 -4.628 -0.950 1.00 0.00 31 GLU A O 35
ATOM 17712 N N . ARG A 1 32 ? -9.144 -5.423 -1.186 1.00 0.00 32 ARG A N 35
ATOM 17713 C CA . ARG A 1 32 ? -9.586 -6.771 -1.517 1.00 0.00 32 ARG A CA 35
ATOM 17714 C C . ARG A 1 32 ? -8.493 -7.784 -1.204 1.00 0.00 32 ARG A C 35
ATOM 17715 O O . ARG A 1 32 ? -7.350 -7.632 -1.632 1.00 0.00 32 ARG A O 35
ATOM 17736 N N . SER A 1 33 ? -8.851 -8.804 -0.444 1.00 0.00 33 SER A N 35
ATOM 17737 C CA . SER A 1 33 ? -7.921 -9.857 -0.082 1.00 0.00 33 SER A CA 35
ATOM 17738 C C . SER A 1 33 ? -8.179 -11.102 -0.923 1.00 0.00 33 SER A C 35
ATOM 17746 N N . ALA A 1 1 ? -15.980 -1.208 1.376 1.00 0.00 1 ALA A N 36
ATOM 17747 C CA . ALA A 1 1 ? -15.204 -0.554 0.302 1.00 0.00 1 ALA A CA 36
ATOM 17748 C C . ALA A 1 1 ? -14.600 0.745 0.810 1.00 0.00 1 ALA A C 36
ATOM 17749 O O . ALA A 1 1 ? -15.124 1.356 1.741 1.00 0.00 1 ALA A O 36
ATOM 17755 N N . SER A 1 2 ? -13.500 1.159 0.200 1.00 0.00 2 SER A N 36
ATOM 17756 C CA . SER A 1 2 ? -12.797 2.371 0.607 1.00 0.00 2 SER A CA 36
ATOM 17757 C C . SER A 1 2 ? -11.802 2.781 -0.488 1.00 0.00 2 SER A C 36
ATOM 17758 O O . SER A 1 2 ? -10.595 2.827 -0.248 1.00 0.00 2 SER A O 36
ATOM 17766 N N . PRO A 1 3 ? -12.305 3.089 -1.704 1.00 0.00 3 PRO A N 36
ATOM 17767 C CA . PRO A 1 3 ? -11.461 3.364 -2.883 1.00 0.00 3 PRO A CA 36
ATOM 17768 C C . PRO A 1 3 ? -10.354 4.393 -2.640 1.00 0.00 3 PRO A C 36
ATOM 17769 O O . PRO A 1 3 ? -9.193 4.151 -2.981 1.00 0.00 3 PRO A O 36
ATOM 17780 N N . GLN A 1 4 ? -10.707 5.527 -2.048 1.00 0.00 4 GLN A N 36
ATOM 17781 C CA . GLN A 1 4 ? -9.748 6.614 -1.850 1.00 0.00 4 GLN A CA 36
ATOM 17782 C C . GLN A 1 4 ? -8.672 6.227 -0.844 1.00 0.00 4 GLN A C 36
ATOM 17783 O O . GLN A 1 4 ? -7.481 6.424 -1.089 1.00 0.00 4 GLN A O 36
ATOM 17797 N N . GLN A 1 5 ? -9.091 5.660 0.275 1.00 0.00 5 GLN A N 36
ATOM 17798 C CA . GLN A 1 5 ? -8.148 5.263 1.317 1.00 0.00 5 GLN A CA 36
ATOM 17799 C C . GLN A 1 5 ? -7.272 4.111 0.846 1.00 0.00 5 GLN A C 36
ATOM 17800 O O . GLN A 1 5 ? -6.106 4.006 1.232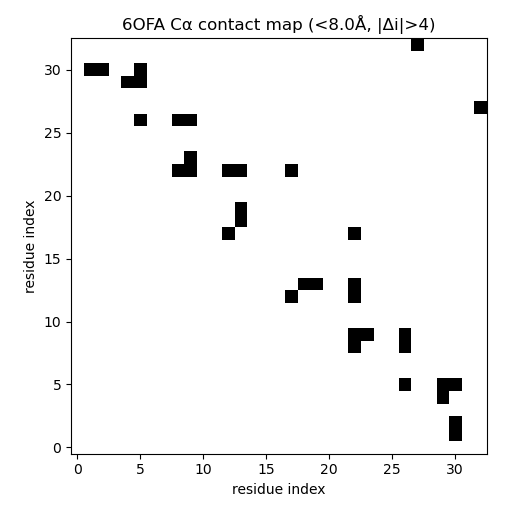 1.00 0.00 5 GLN A O 36
ATOM 17814 N N . ALA A 1 6 ? -7.837 3.247 0.016 1.00 0.00 6 ALA A N 36
ATOM 17815 C CA . ALA A 1 6 ? -7.073 2.167 -0.591 1.00 0.00 6 ALA A CA 36
ATOM 17816 C C . ALA A 1 6 ? -6.002 2.738 -1.511 1.00 0.00 6 ALA A C 36
ATOM 17817 O O . ALA A 1 6 ? -4.862 2.276 -1.517 1.00 0.00 6 ALA A O 36
ATOM 17824 N N . LYS A 1 7 ? -6.375 3.769 -2.261 1.00 0.00 7 LYS A N 36
ATOM 17825 C CA . LYS A 1 7 ? -5.458 4.420 -3.187 1.00 0.00 7 LYS A CA 36
ATOM 17826 C C . LYS A 1 7 ? -4.293 5.050 -2.425 1.00 0.00 7 LYS A C 36
ATOM 17827 O O . LYS A 1 7 ? -3.152 5.027 -2.887 1.00 0.00 7 LYS A O 36
ATOM 17846 N N . TYR A 1 8 ? -4.588 5.596 -1.248 1.00 0.00 8 TYR A N 36
ATOM 17847 C CA . TYR A 1 8 ? -3.559 6.163 -0.382 1.00 0.00 8 TYR A CA 36
ATOM 17848 C C . TYR A 1 8 ? -2.611 5.072 0.105 1.00 0.00 8 TYR A C 36
ATOM 17849 O O . TYR A 1 8 ? -1.394 5.258 0.124 1.00 0.00 8 TYR A O 36
ATOM 17867 N N . CYS A 1 9 ? -3.176 3.930 0.483 1.00 0.00 9 CYS A N 36
ATOM 17868 C CA . CYS A 1 9 ? -2.387 2.815 1.002 1.00 0.00 9 CYS A CA 36
ATOM 17869 C C . CYS A 1 9 ? -1.404 2.320 -0.054 1.00 0.00 9 CYS A C 36
ATOM 17870 O O . CYS A 1 9 ? -0.203 2.229 0.203 1.00 0.00 9 CYS A O 36
ATOM 17877 N N . TYR A 1 10 ? -1.911 2.046 -1.252 1.00 0.00 10 TYR A N 36
ATOM 17878 C CA . TYR A 1 10 ? -1.076 1.544 -2.338 1.00 0.00 10 TYR A CA 36
ATOM 17879 C C . TYR A 1 10 ? -0.070 2.592 -2.797 1.00 0.00 10 TYR A C 36
ATOM 17880 O O . TYR A 1 10 ? 0.976 2.258 -3.353 1.00 0.00 10 TYR A O 36
ATOM 17898 N N . GLU A 1 11 ? -0.386 3.860 -2.582 1.00 0.00 11 GLU A N 36
ATOM 17899 C CA . GLU A 1 11 ? 0.529 4.925 -2.947 1.00 0.00 11 GLU A CA 36
ATOM 17900 C C . GLU A 1 11 ? 1.682 5.023 -1.946 1.00 0.00 11 GLU A C 36
ATOM 17901 O O . GLU A 1 11 ? 2.844 5.028 -2.339 1.00 0.00 11 GLU A O 36
ATOM 17913 N N . GLN A 1 12 ? 1.366 5.076 -0.655 1.00 0.00 12 GLN A N 36
ATOM 17914 C CA . GLN A 1 12 ? 2.375 5.335 0.363 1.00 0.00 12 GLN A CA 36
ATOM 17915 C C . GLN A 1 12 ? 3.174 4.086 0.727 1.00 0.00 12 GLN A C 36
ATOM 17916 O O . GLN A 1 12 ? 4.303 4.196 1.201 1.00 0.00 12 GLN A O 36
ATOM 17930 N N . CYS A 1 13 ? 2.600 2.909 0.493 1.00 0.00 13 CYS A N 36
ATOM 17931 C CA . CYS A 1 13 ? 3.227 1.654 0.906 1.00 0.00 13 CYS A CA 36
ATOM 17932 C C . CYS A 1 13 ? 4.642 1.528 0.334 1.00 0.00 13 CYS A C 36
ATOM 17933 O O . CYS A 1 13 ? 5.612 1.432 1.087 1.00 0.00 13 CYS A O 36
ATOM 17940 N N . ASN A 1 14 ? 4.764 1.549 -0.989 1.00 0.00 14 ASN A N 36
ATOM 17941 C CA . ASN A 1 14 ? 6.082 1.456 -1.625 1.00 0.00 14 ASN A CA 36
ATOM 17942 C C . ASN A 1 14 ? 6.903 2.724 -1.397 1.00 0.00 14 ASN A C 36
ATOM 17943 O O . ASN A 1 14 ? 8.129 2.669 -1.375 1.00 0.00 14 ASN A O 36
ATOM 17954 N N . VAL A 1 15 ? 6.230 3.858 -1.227 1.00 0.00 15 VAL A N 36
ATOM 17955 C CA . VAL A 1 15 ? 6.913 5.119 -0.951 1.00 0.00 15 VAL A CA 36
ATOM 17956 C C . VAL A 1 15 ? 7.708 5.022 0.345 1.00 0.00 15 VAL A C 36
ATOM 17957 O O . VAL A 1 15 ? 8.864 5.440 0.406 1.00 0.00 15 VAL A O 36
ATOM 17970 N N . ASN A 1 16 ? 7.087 4.459 1.375 1.00 0.00 16 ASN A N 36
ATOM 17971 C CA . ASN A 1 16 ? 7.769 4.273 2.647 1.00 0.00 16 ASN A CA 36
ATOM 17972 C C . ASN A 1 16 ? 8.887 3.253 2.480 1.00 0.00 16 ASN A C 36
ATOM 17973 O O . ASN A 1 16 ? 10.062 3.620 2.439 1.00 0.00 16 ASN A O 36
ATOM 17984 N N . LYS A 1 17 ? 8.510 1.977 2.356 1.00 0.00 17 LYS A N 36
ATOM 17985 C CA . LYS A 1 17 ? 9.431 0.921 1.943 1.00 0.00 17 LYS A CA 36
ATOM 17986 C C . LYS A 1 17 ? 8.740 -0.440 1.994 1.00 0.00 17 LYS A C 36
ATOM 17987 O O . LYS A 1 17 ? 8.853 -1.149 2.997 1.00 0.00 17 LYS A O 36
ATOM 18006 N N . VAL A 1 18 ? 8.032 -0.828 0.936 1.00 0.00 18 VAL A N 36
ATOM 18007 C CA . VAL A 1 18 ? 7.465 -2.172 0.868 1.00 0.00 18 VAL A CA 36
ATOM 18008 C C . VAL A 1 18 ? 7.409 -2.631 -0.589 1.00 0.00 18 VAL A C 36
ATOM 18009 O O . VAL A 1 18 ? 7.155 -1.828 -1.492 1.00 0.00 18 VAL A O 36
ATOM 18022 N N . PRO A 1 19 ? 7.700 -3.912 -0.841 1.00 0.00 19 PRO A N 36
ATOM 18023 C CA . PRO A 1 19 ? 7.472 -4.535 -2.145 1.00 0.00 19 PRO A CA 36
ATOM 18024 C C . PRO A 1 19 ? 5.978 -4.625 -2.468 1.00 0.00 19 PRO A C 36
ATOM 18025 O O . PRO A 1 19 ? 5.156 -4.630 -1.549 1.00 0.00 19 PRO A O 36
ATOM 18036 N N . PHE A 1 20 ? 5.617 -4.675 -3.749 1.00 0.00 20 PHE A N 36
ATOM 18037 C CA . PHE A 1 20 ? 4.204 -4.678 -4.148 1.00 0.00 20 PHE A CA 36
ATOM 18038 C C . PHE A 1 20 ? 3.410 -5.762 -3.413 1.00 0.00 20 PHE A C 36
ATOM 18039 O O . PHE A 1 20 ? 2.308 -5.505 -2.920 1.00 0.00 20 PHE A O 36
ATOM 18056 N N . ASP A 1 21 ? 3.983 -6.957 -3.318 1.00 0.00 21 ASP A N 36
ATOM 18057 C CA . ASP A 1 21 ? 3.320 -8.077 -2.656 1.00 0.00 21 ASP A CA 36
ATOM 18058 C C . ASP A 1 21 ? 3.038 -7.755 -1.190 1.00 0.00 21 ASP A C 36
ATOM 18059 O O . ASP A 1 21 ? 1.973 -8.088 -0.671 1.00 0.00 21 ASP A O 36
ATOM 18068 N N . GLN A 1 22 ? 3.981 -7.088 -0.531 1.00 0.00 22 GLN A N 36
ATOM 18069 C CA . GLN A 1 22 ? 3.773 -6.630 0.835 1.00 0.00 22 GLN A CA 36
ATOM 18070 C C . GLN A 1 22 ? 2.682 -5.567 0.873 1.00 0.00 22 GLN A C 36
ATOM 18071 O O . GLN A 1 22 ? 1.857 -5.541 1.787 1.00 0.00 22 GLN A O 36
ATOM 18085 N N . CYS A 1 23 ? 2.674 -4.700 -0.136 1.00 0.00 23 CYS A N 36
ATOM 18086 C CA . CYS A 1 23 ? 1.652 -3.658 -0.234 1.00 0.00 23 CYS A CA 36
ATOM 18087 C C . CYS A 1 23 ? 0.275 -4.296 -0.324 1.00 0.00 23 CYS A C 36
ATOM 18088 O O . CYS A 1 23 ? -0.659 -3.878 0.359 1.00 0.00 23 CYS A O 36
ATOM 18095 N N . TYR A 1 24 ? 0.163 -5.333 -1.146 1.00 0.00 24 TYR A N 36
ATOM 18096 C CA . TYR A 1 24 ? -1.086 -6.064 -1.275 1.00 0.00 24 TYR A CA 36
ATOM 18097 C C . TYR A 1 24 ? -1.492 -6.674 0.064 1.00 0.00 24 TYR A C 36
ATOM 18098 O O . TYR A 1 24 ? -2.663 -6.675 0.418 1.00 0.00 24 TYR A O 36
ATOM 18116 N N . GLN A 1 25 ? -0.519 -7.149 0.828 1.00 0.00 25 GLN A N 36
ATOM 18117 C CA . GLN A 1 25 ? -0.815 -7.861 2.069 1.00 0.00 25 GLN A CA 36
ATOM 18118 C C . GLN A 1 25 ? -1.344 -6.911 3.137 1.00 0.00 25 GLN A C 36
ATOM 18119 O O . GLN A 1 25 ? -2.114 -7.312 4.010 1.00 0.00 25 GLN A O 36
ATOM 18133 N N . MET A 1 26 ? -0.931 -5.656 3.069 1.00 0.00 26 MET A N 36
ATOM 18134 C CA . MET A 1 26 ? -1.386 -4.662 4.027 1.00 0.00 26 MET A CA 36
ATOM 18135 C C . MET A 1 26 ? -2.653 -3.955 3.543 1.00 0.00 26 MET A C 36
ATOM 18136 O O . MET A 1 26 ? -3.596 -3.762 4.309 1.00 0.00 26 MET A O 36
ATOM 18150 N N . CYS A 1 27 ? -2.678 -3.577 2.272 1.00 0.00 27 CYS A N 36
ATOM 18151 C CA . CYS A 1 27 ? -3.779 -2.775 1.741 1.00 0.00 27 CYS A CA 36
ATOM 18152 C C . CYS A 1 27 ? -4.995 -3.621 1.349 1.00 0.00 27 CYS A C 36
ATOM 18153 O O . CYS A 1 27 ? -6.117 -3.112 1.347 1.00 0.00 27 CYS A O 36
ATOM 18160 N N . SER A 1 28 ? -4.794 -4.898 1.022 1.00 0.00 28 SER A N 36
ATOM 18161 C CA . SER A 1 28 ? -5.920 -5.746 0.608 1.00 0.00 28 SER A CA 36
ATOM 18162 C C . SER A 1 28 ? -6.975 -5.890 1.719 1.00 0.00 28 SER A C 36
ATOM 18163 O O . SER A 1 28 ? -8.157 -5.692 1.448 1.00 0.00 28 SER A O 36
ATOM 18171 N N . PRO A 1 29 ? -6.591 -6.232 2.979 1.00 0.00 29 PRO A N 36
ATOM 18172 C CA . PRO A 1 29 ? -7.549 -6.298 4.102 1.00 0.00 29 PRO A CA 36
ATOM 18173 C C . PRO A 1 29 ? -8.340 -5.000 4.293 1.00 0.00 29 PRO A C 36
ATOM 18174 O O . PRO A 1 29 ? -9.439 -5.002 4.850 1.00 0.00 29 PRO A O 36
ATOM 18185 N N . LEU A 1 30 ? -7.770 -3.896 3.832 1.00 0.00 30 LEU A N 36
ATOM 18186 C CA . LEU A 1 30 ? -8.437 -2.601 3.881 1.00 0.00 30 LEU A CA 36
ATOM 18187 C C . LEU A 1 30 ? -9.470 -2.534 2.761 1.00 0.00 30 LEU A C 36
ATOM 18188 O O . LEU A 1 30 ? -10.664 -2.350 3.003 1.00 0.00 30 LEU A O 36
ATOM 18204 N N . GLU A 1 31 ? -8.986 -2.705 1.542 1.00 0.00 31 GLU A N 36
ATOM 18205 C CA . GLU A 1 31 ? -9.804 -2.561 0.344 1.00 0.00 31 GLU A CA 36
ATOM 18206 C C . GLU A 1 31 ? -10.896 -3.630 0.289 1.00 0.00 31 GLU A C 36
ATOM 18207 O O . GLU A 1 31 ? -12.082 -3.315 0.397 1.00 0.00 31 GLU A O 36
ATOM 18219 N N . ARG A 1 32 ? -10.482 -4.887 0.133 1.00 0.00 32 ARG A N 36
ATOM 18220 C CA . ARG A 1 32 ? -11.417 -6.021 0.050 1.00 0.00 32 ARG A CA 36
ATOM 18221 C C . ARG A 1 32 ? -12.527 -5.740 -0.961 1.00 0.00 32 ARG A C 36
ATOM 18222 O O . ARG A 1 32 ? -13.707 -5.959 -0.682 1.00 0.00 32 ARG A O 36
ATOM 18243 N N . SER A 1 33 ? -12.150 -5.255 -2.128 1.00 0.00 33 SER A N 36
ATOM 18244 C CA . SER A 1 33 ? -13.125 -4.893 -3.148 1.00 0.00 33 SER A CA 36
ATOM 18245 C C . SER A 1 33 ? -12.869 -5.688 -4.424 1.00 0.00 33 SER A C 36
ATOM 18253 N N . ALA A 1 1 ? -16.721 -0.241 -1.340 1.00 0.00 1 ALA A N 37
ATOM 18254 C CA . ALA A 1 1 ? -15.408 -0.029 -1.988 1.00 0.00 1 ALA A CA 37
ATOM 18255 C C . ALA A 1 1 ? -14.896 1.381 -1.714 1.00 0.00 1 ALA A C 37
ATOM 18256 O O . ALA A 1 1 ? -15.682 2.317 -1.557 1.00 0.00 1 ALA A O 37
ATOM 18262 N N . SER A 1 2 ? -13.582 1.523 -1.660 1.00 0.00 2 SER A N 37
ATOM 18263 C CA . SER A 1 2 ? -12.954 2.817 -1.407 1.00 0.00 2 SER A CA 37
ATOM 18264 C C . SER A 1 2 ? -11.610 2.884 -2.142 1.00 0.00 2 SER A C 37
ATOM 18265 O O . SER A 1 2 ? -10.546 2.892 -1.516 1.00 0.00 2 SER A O 37
ATOM 18273 N N . PRO A 1 3 ? -11.642 2.904 -3.493 1.00 0.00 3 PRO A N 37
ATOM 18274 C CA . PRO A 1 3 ? -10.427 2.913 -4.323 1.00 0.00 3 PRO A CA 37
ATOM 18275 C C . PRO A 1 3 ? -9.444 4.026 -3.963 1.00 0.00 3 PRO A C 37
ATOM 18276 O O . PRO A 1 3 ? -8.232 3.841 -4.059 1.00 0.00 3 PRO A O 37
ATOM 18287 N N . GLN A 1 4 ? -9.960 5.168 -3.526 1.00 0.00 4 GLN A N 37
ATOM 18288 C CA . GLN A 1 4 ? -9.110 6.318 -3.232 1.00 0.00 4 GLN A CA 37
ATOM 18289 C C . GLN A 1 4 ? -8.291 6.085 -1.970 1.00 0.00 4 GLN A C 37
ATOM 18290 O O . GLN A 1 4 ? -7.081 6.324 -1.951 1.00 0.00 4 GLN A O 37
ATOM 18304 N N . GLN A 1 5 ? -8.948 5.600 -0.926 1.00 0.00 5 GLN A N 37
ATOM 18305 C CA . GLN A 1 5 ? -8.276 5.355 0.345 1.00 0.00 5 GLN A CA 37
ATOM 18306 C C . GLN A 1 5 ? -7.317 4.181 0.226 1.00 0.00 5 GLN A C 37
ATOM 18307 O O . GLN A 1 5 ? -6.216 4.205 0.778 1.00 0.00 5 GLN A O 37
ATOM 18321 N N . ALA A 1 6 ? -7.733 3.158 -0.506 1.00 0.00 6 ALA A N 37
ATOM 18322 C CA . ALA A 1 6 ? -6.871 2.012 -0.753 1.00 0.00 6 ALA A CA 37
ATOM 18323 C C . ALA A 1 6 ? -5.654 2.433 -1.564 1.00 0.00 6 ALA A C 37
ATOM 18324 O O . ALA A 1 6 ? -4.543 1.972 -1.310 1.00 0.00 6 ALA A O 37
ATOM 18331 N N . LYS A 1 7 ? -5.862 3.334 -2.519 1.00 0.00 7 LYS A N 37
ATOM 18332 C CA . LYS A 1 7 ? -4.766 3.829 -3.340 1.00 0.00 7 LYS A CA 37
ATOM 18333 C C . LYS A 1 7 ? -3.781 4.612 -2.480 1.00 0.00 7 LYS A C 37
ATOM 18334 O O . LYS A 1 7 ? -2.582 4.617 -2.746 1.00 0.00 7 LYS A O 37
ATOM 18353 N N . TYR A 1 8 ? -4.290 5.255 -1.434 1.00 0.00 8 TYR A N 37
ATOM 18354 C CA . TYR A 1 8 ? -3.440 5.976 -0.496 1.00 0.00 8 TYR A CA 37
ATOM 18355 C C . TYR A 1 8 ? -2.558 4.998 0.278 1.00 0.00 8 TYR A C 37
ATOM 18356 O O . TYR A 1 8 ? -1.367 5.245 0.481 1.00 0.00 8 TYR A O 37
ATOM 18374 N N . CYS A 1 9 ? -3.153 3.886 0.700 1.00 0.00 9 CYS A N 37
ATOM 18375 C CA . CYS A 1 9 ? -2.426 2.844 1.423 1.00 0.00 9 CYS A CA 37
ATOM 18376 C C . CYS A 1 9 ? -1.291 2.304 0.556 1.00 0.00 9 CYS A C 37
ATOM 18377 O O . CYS A 1 9 ? -0.151 2.180 1.007 1.00 0.00 9 CYS A O 37
ATOM 18384 N N . TYR A 1 10 ? -1.609 2.025 -0.703 1.00 0.00 10 TYR A N 37
ATOM 18385 C CA . TYR A 1 10 ? -0.628 1.513 -1.653 1.00 0.00 10 TYR A CA 37
ATOM 18386 C C . TYR A 1 10 ? 0.412 2.575 -2.009 1.00 0.00 10 TYR A C 37
ATOM 18387 O O . TYR A 1 10 ? 1.581 2.252 -2.228 1.00 0.00 10 TYR A O 37
ATOM 18405 N N . GLU A 1 11 ? -0.017 3.835 -2.059 1.00 0.00 11 GLU A N 37
ATOM 18406 C CA . GLU A 1 11 ? 0.883 4.952 -2.341 1.00 0.00 11 GLU A CA 37
ATOM 18407 C C . GLU A 1 11 ? 1.968 5.040 -1.276 1.00 0.00 11 GLU A C 37
ATOM 18408 O O . GLU A 1 11 ? 3.157 5.065 -1.583 1.00 0.00 11 GLU A O 37
ATOM 18420 N N . GLN A 1 12 ? 1.550 5.065 -0.015 1.00 0.00 12 GLN A N 37
ATOM 18421 C CA . GLN A 1 12 ? 2.486 5.184 1.094 1.00 0.00 12 GLN A CA 37
ATOM 18422 C C . GLN A 1 12 ? 3.448 4.005 1.123 1.00 0.00 12 GLN A C 37
ATOM 18423 O O . GLN A 1 12 ? 4.561 4.121 1.630 1.00 0.00 12 GLN A O 37
ATOM 18437 N N . CYS A 1 13 ? 3.025 2.880 0.563 1.00 0.00 13 CYS A N 37
ATOM 18438 C CA . CYS A 1 13 ? 3.887 1.711 0.486 1.00 0.00 13 CYS A CA 37
ATOM 18439 C C . CYS A 1 13 ? 5.140 1.997 -0.340 1.00 0.00 13 CYS A C 37
ATOM 18440 O O . CYS A 1 13 ? 6.257 1.757 0.119 1.00 0.00 13 CYS A O 37
ATOM 18447 N N . ASN A 1 14 ? 4.968 2.529 -1.544 1.00 0.00 14 ASN A N 37
ATOM 18448 C CA . ASN A 1 14 ? 6.109 2.831 -2.397 1.00 0.00 14 ASN A CA 37
ATOM 18449 C C . ASN A 1 14 ? 6.831 4.080 -1.911 1.00 0.00 14 ASN A C 37
ATOM 18450 O O . ASN A 1 14 ? 8.024 4.246 -2.150 1.00 0.00 14 ASN A O 37
ATOM 18461 N N . VAL A 1 15 ? 6.101 4.962 -1.245 1.00 0.00 15 VAL A N 37
ATOM 18462 C CA . VAL A 1 15 ? 6.700 6.147 -0.654 1.00 0.00 15 VAL A CA 37
ATOM 18463 C C . VAL A 1 15 ? 7.674 5.767 0.458 1.00 0.00 15 VAL A C 37
ATOM 18464 O O . VAL A 1 15 ? 8.788 6.290 0.522 1.00 0.00 15 VAL A O 37
ATOM 18477 N N . ASN A 1 16 ? 7.266 4.850 1.330 1.00 0.00 16 ASN A N 37
ATOM 18478 C CA . ASN A 1 16 ? 8.094 4.518 2.481 1.00 0.00 16 ASN A CA 37
ATOM 18479 C C . ASN A 1 16 ? 9.115 3.440 2.135 1.00 0.00 16 ASN A C 37
ATOM 18480 O O . ASN A 1 16 ? 10.281 3.755 1.880 1.00 0.00 16 ASN A O 37
ATOM 18491 N N . LYS A 1 17 ? 8.666 2.180 2.076 1.00 0.00 17 LYS A N 37
ATOM 18492 C CA . LYS A 1 17 ? 9.516 1.055 1.672 1.00 0.00 17 LYS A CA 37
ATOM 18493 C C . LYS A 1 17 ? 8.759 -0.281 1.755 1.00 0.00 17 LYS A C 37
ATOM 18494 O O . LYS A 1 17 ? 8.918 -1.038 2.707 1.00 0.00 17 LYS A O 37
ATOM 18513 N N . VAL A 1 18 ? 7.970 -0.603 0.744 1.00 0.00 18 VAL A N 37
ATOM 18514 C CA . VAL A 1 18 ? 7.293 -1.896 0.708 1.00 0.00 18 VAL A CA 37
ATOM 18515 C C . VAL A 1 18 ? 6.779 -2.207 -0.699 1.00 0.00 18 VAL A C 37
ATOM 18516 O O . VAL A 1 18 ? 6.057 -1.406 -1.297 1.00 0.00 18 VAL A O 37
ATOM 18529 N N . PRO A 1 19 ? 7.187 -3.364 -1.254 1.00 0.00 19 PRO A N 37
ATOM 18530 C CA . PRO A 1 19 ? 6.747 -3.829 -2.581 1.00 0.00 19 PRO A CA 37
ATOM 18531 C C . PRO A 1 19 ? 5.228 -4.000 -2.676 1.00 0.00 19 PRO A C 37
ATOM 18532 O O . PRO A 1 19 ? 4.570 -4.262 -1.666 1.00 0.00 19 PRO A O 37
ATOM 18543 N N . PHE A 1 20 ? 4.677 -3.873 -3.882 1.00 0.00 20 PHE A N 37
ATOM 18544 C CA . PHE A 1 20 ? 3.227 -3.947 -4.084 1.00 0.00 20 PHE A CA 37
ATOM 18545 C C . PHE A 1 20 ? 2.640 -5.241 -3.516 1.00 0.00 20 PHE A C 37
ATOM 18546 O O . PHE A 1 20 ? 1.610 -5.217 -2.844 1.00 0.00 20 PHE A O 37
ATOM 18563 N N . ASP A 1 21 ? 3.307 -6.363 -3.769 1.00 0.00 21 ASP A N 37
ATOM 18564 C CA . ASP A 1 21 ? 2.817 -7.669 -3.323 1.00 0.00 21 ASP A CA 37
ATOM 18565 C C . ASP A 1 21 ? 2.698 -7.737 -1.804 1.00 0.00 21 ASP A C 37
ATOM 18566 O O . ASP A 1 21 ? 1.704 -8.234 -1.272 1.00 0.00 21 ASP A O 37
ATOM 18575 N N . GLN A 1 22 ? 3.705 -7.238 -1.106 1.00 0.00 22 GLN A N 37
ATOM 18576 C CA . GLN A 1 22 ? 3.685 -7.207 0.348 1.00 0.00 22 GLN A CA 37
ATOM 18577 C C . GLN A 1 22 ? 2.735 -6.114 0.848 1.00 0.00 22 GLN A C 37
ATOM 18578 O O . GLN A 1 22 ? 2.184 -6.212 1.944 1.00 0.00 22 GLN A O 37
ATOM 18592 N N . CYS A 1 23 ? 2.547 -5.076 0.038 1.00 0.00 23 CYS A N 37
ATOM 18593 C CA . CYS A 1 23 ? 1.571 -4.029 0.356 1.00 0.00 23 CYS A CA 37
ATOM 18594 C C . CYS A 1 23 ? 0.161 -4.596 0.263 1.00 0.00 23 CYS A C 37
ATOM 18595 O O . CYS A 1 23 ? -0.704 -4.275 1.081 1.00 0.00 23 CYS A O 37
ATOM 18602 N N . TYR A 1 24 ? -0.057 -5.453 -0.733 1.00 0.00 24 TYR A N 37
ATOM 18603 C CA . TYR A 1 24 ? -1.326 -6.149 -0.897 1.00 0.00 24 TYR A CA 37
ATOM 18604 C C . TYR A 1 24 ? -1.673 -6.901 0.378 1.00 0.00 24 TYR A C 37
ATOM 18605 O O . TYR A 1 24 ? -2.831 -6.993 0.754 1.00 0.00 24 TYR A O 37
ATOM 18623 N N . GLN A 1 25 ? -0.657 -7.408 1.057 1.00 0.00 25 GLN A N 37
ATOM 18624 C CA . GLN A 1 25 ? -0.866 -8.181 2.267 1.00 0.00 25 GLN A CA 37
ATOM 18625 C C . GLN A 1 25 ? -1.467 -7.307 3.370 1.00 0.00 25 GLN A C 37
ATOM 18626 O O . GLN A 1 25 ? -2.297 -7.763 4.158 1.00 0.00 25 GLN A O 37
ATOM 18640 N N . MET A 1 26 ? -1.066 -6.042 3.401 1.00 0.00 26 MET A N 37
ATOM 18641 C CA . MET A 1 26 ? -1.517 -5.120 4.434 1.00 0.00 26 MET A CA 37
ATOM 18642 C C . MET A 1 26 ? -2.792 -4.373 4.032 1.00 0.00 26 MET A C 37
ATOM 18643 O O . MET A 1 26 ? -3.735 -4.289 4.815 1.00 0.00 26 MET A O 37
ATOM 18657 N N . CYS A 1 27 ? -2.821 -3.830 2.821 1.00 0.00 27 CYS A N 37
ATOM 18658 C CA . CYS A 1 27 ? -3.913 -2.941 2.411 1.00 0.00 27 CYS A CA 37
ATOM 18659 C C . CYS A 1 27 ? -5.147 -3.699 1.907 1.00 0.00 27 CYS A C 37
ATOM 18660 O O . CYS A 1 27 ? -6.221 -3.110 1.786 1.00 0.00 27 CYS A O 37
ATOM 18667 N N . SER A 1 28 ? -5.012 -4.992 1.616 1.00 0.00 28 SER A N 37
ATOM 18668 C CA . SER A 1 28 ? -6.141 -5.767 1.091 1.00 0.00 28 SER A CA 37
ATOM 18669 C C . SER A 1 28 ? -7.374 -5.770 2.024 1.00 0.00 28 SER A C 37
ATOM 18670 O O . SER A 1 28 ? -8.484 -5.600 1.533 1.00 0.00 28 SER A O 37
ATOM 18678 N N . PRO A 1 29 ? -7.225 -5.961 3.364 1.00 0.00 29 PRO A N 37
ATOM 18679 C CA . PRO A 1 29 ? -8.369 -5.969 4.297 1.00 0.00 29 PRO A CA 37
ATOM 18680 C C . PRO A 1 29 ? -9.325 -4.785 4.124 1.00 0.00 29 PRO A C 37
ATOM 18681 O O . PRO A 1 29 ? -10.542 -4.970 4.063 1.00 0.00 29 PRO A O 37
ATOM 18692 N N . LEU A 1 30 ? -8.775 -3.579 4.041 1.00 0.00 30 LEU A N 37
ATOM 18693 C CA . LEU A 1 30 ? -9.594 -2.371 3.916 1.00 0.00 30 LEU A CA 37
ATOM 18694 C C . LEU A 1 30 ? -10.231 -2.304 2.529 1.00 0.00 30 LEU A C 37
ATOM 18695 O O . LEU A 1 30 ? -11.324 -1.762 2.357 1.00 0.00 30 LEU A O 37
ATOM 18711 N N . GLU A 1 31 ? -9.542 -2.876 1.553 1.00 0.00 31 GLU A N 37
ATOM 18712 C CA . GLU A 1 31 ? -9.992 -2.846 0.168 1.00 0.00 31 GLU A CA 37
ATOM 18713 C C . GLU A 1 31 ? -11.076 -3.903 -0.039 1.00 0.00 31 GLU A C 37
ATOM 18714 O O . GLU A 1 31 ? -12.242 -3.573 -0.253 1.00 0.00 31 GLU A O 37
ATOM 18726 N N . ARG A 1 32 ? -10.684 -5.166 0.059 1.00 0.00 32 ARG A N 37
ATOM 18727 C CA . ARG A 1 32 ? -11.606 -6.296 -0.054 1.00 0.00 32 ARG A CA 37
ATOM 18728 C C . ARG A 1 32 ? -11.042 -7.494 0.696 1.00 0.00 32 ARG A C 37
ATOM 18729 O O . ARG A 1 32 ? -9.976 -8.006 0.344 1.00 0.00 32 ARG A O 37
ATOM 18750 N N . SER A 1 33 ? -11.746 -7.931 1.728 1.00 0.00 33 SER A N 37
ATOM 18751 C CA . SER A 1 33 ? -11.335 -9.099 2.495 1.00 0.00 33 SER A CA 37
ATOM 18752 C C . SER A 1 33 ? -12.495 -9.572 3.359 1.00 0.00 33 SER A C 37
ATOM 18760 N N . ALA A 1 1 ? -17.340 0.581 0.646 1.00 0.00 1 ALA A N 38
ATOM 18761 C CA . ALA A 1 1 ? -16.156 0.556 -0.242 1.00 0.00 1 ALA A CA 38
ATOM 18762 C C . ALA A 1 1 ? -15.070 1.464 0.312 1.00 0.00 1 ALA A C 38
ATOM 18763 O O . ALA A 1 1 ? -15.348 2.346 1.123 1.00 0.00 1 ALA A O 38
ATOM 18769 N N . SER A 1 2 ? -13.838 1.261 -0.135 1.00 0.00 2 SER A N 38
ATOM 18770 C CA . SER A 1 2 ? -12.707 2.039 0.371 1.00 0.00 2 SER A CA 38
ATOM 18771 C C . SER A 1 2 ? -11.728 2.396 -0.757 1.00 0.00 2 SER A C 38
ATOM 18772 O O . SER A 1 2 ? -10.547 2.054 -0.688 1.00 0.00 2 SER A O 38
ATOM 18780 N N . PRO A 1 3 ? -12.201 3.099 -1.809 1.00 0.00 3 PRO A N 38
ATOM 18781 C CA . PRO A 1 3 ? -11.372 3.427 -2.978 1.00 0.00 3 PRO A CA 38
ATOM 18782 C C . PRO A 1 3 ? -10.172 4.321 -2.647 1.00 0.00 3 PRO A C 38
ATOM 18783 O O . PRO A 1 3 ? -9.026 3.962 -2.930 1.00 0.00 3 PRO A O 38
ATOM 18794 N N . GLN A 1 4 ? -10.433 5.481 -2.051 1.00 0.00 4 GLN A N 38
ATOM 18795 C CA . GLN A 1 4 ? -9.386 6.464 -1.800 1.00 0.00 4 GLN A CA 38
ATOM 18796 C C . GLN A 1 4 ? -8.361 5.946 -0.797 1.00 0.00 4 GLN A C 38
ATOM 18797 O O . GLN A 1 4 ? -7.156 6.112 -0.992 1.00 0.00 4 GLN A O 38
ATOM 18811 N N . GLN A 1 5 ? -8.834 5.310 0.263 1.00 0.00 5 GLN A N 38
ATOM 18812 C CA . GLN A 1 5 ? -7.939 4.794 1.293 1.00 0.00 5 GLN A CA 38
ATOM 18813 C C . GLN A 1 5 ? -7.056 3.690 0.734 1.00 0.00 5 GLN A C 38
ATOM 18814 O O . GLN A 1 5 ? -5.889 3.562 1.115 1.00 0.00 5 GLN A O 38
ATOM 18828 N N . ALA A 1 6 ? -7.614 2.897 -0.173 1.00 0.00 6 ALA A N 38
ATOM 18829 C CA . ALA A 1 6 ? -6.843 1.865 -0.855 1.00 0.00 6 ALA A CA 38
ATOM 18830 C C . ALA A 1 6 ? -5.745 2.503 -1.689 1.00 0.00 6 ALA A C 38
ATOM 18831 O O . ALA A 1 6 ? -4.601 2.050 -1.681 1.00 0.00 6 ALA A O 38
ATOM 18838 N N . LYS A 1 7 ? -6.095 3.586 -2.374 1.00 0.00 7 LYS A N 38
ATOM 18839 C CA . LYS A 1 7 ? -5.142 4.300 -3.212 1.00 0.00 7 LYS A CA 38
ATOM 18840 C C . LYS A 1 7 ? -4.030 4.890 -2.353 1.00 0.00 7 LYS A C 38
ATOM 18841 O O . LYS A 1 7 ? -2.857 4.807 -2.702 1.00 0.00 7 LYS A O 38
ATOM 18860 N N . TYR A 1 8 ? -4.409 5.464 -1.217 1.00 0.00 8 TYR A N 38
ATOM 18861 C CA . TYR A 1 8 ? -3.445 6.023 -0.276 1.00 0.00 8 TYR A CA 38
ATOM 18862 C C . TYR A 1 8 ? -2.516 4.933 0.247 1.00 0.00 8 TYR A C 38
ATOM 18863 O O . TYR A 1 8 ? -1.309 5.139 0.376 1.00 0.00 8 TYR A O 38
ATOM 18881 N N . CYS A 1 9 ? -3.091 3.769 0.527 1.00 0.00 9 CYS A N 38
ATOM 18882 C CA . CYS A 1 9 ? -2.329 2.641 1.052 1.00 0.00 9 CYS A CA 38
ATOM 18883 C C . CYS A 1 9 ? -1.279 2.191 0.041 1.00 0.00 9 CYS A C 38
ATOM 18884 O O . CYS A 1 9 ? -0.099 2.075 0.372 1.00 0.00 9 CYS A O 38
ATOM 18891 N N . TYR A 1 10 ? -1.704 1.976 -1.199 1.00 0.00 10 TYR A N 38
ATOM 18892 C CA . TYR A 1 10 ? -0.796 1.530 -2.251 1.00 0.00 10 TYR A CA 38
ATOM 18893 C C . TYR A 1 10 ? 0.177 2.634 -2.657 1.00 0.00 10 TYR A C 38
ATOM 18894 O O . TYR A 1 10 ? 1.299 2.355 -3.084 1.00 0.00 10 TYR A O 38
ATOM 18912 N N . GLU A 1 11 ? -0.248 3.882 -2.539 1.00 0.00 11 GLU A N 38
ATOM 18913 C CA . GLU A 1 11 ? 0.624 4.997 -2.855 1.00 0.00 11 GLU A CA 38
ATOM 18914 C C . GLU A 1 11 ? 1.767 5.080 -1.846 1.00 0.00 11 GLU A C 38
ATOM 18915 O O . GLU A 1 11 ? 2.934 5.075 -2.227 1.00 0.00 11 GLU A O 38
ATOM 18927 N N . GLN A 1 12 ? 1.439 5.096 -0.558 1.00 0.00 12 GLN A N 38
ATOM 18928 C CA . GLN A 1 12 ? 2.439 5.346 0.468 1.00 0.00 12 GLN A CA 38
ATOM 18929 C C . GLN A 1 12 ? 3.261 4.103 0.790 1.00 0.00 12 GLN A C 38
ATOM 18930 O O . GLN A 1 12 ? 4.413 4.221 1.201 1.00 0.00 12 GLN A O 38
ATOM 18944 N N . CYS A 1 13 ? 2.688 2.918 0.585 1.00 0.00 13 CYS A N 38
ATOM 18945 C CA . CYS A 1 13 ? 3.380 1.669 0.913 1.00 0.00 13 CYS A CA 38
ATOM 18946 C C . CYS A 1 13 ? 4.720 1.594 0.183 1.00 0.00 13 CYS A C 38
ATOM 18947 O O . CYS A 1 13 ? 5.764 1.364 0.795 1.00 0.00 13 CYS A O 38
ATOM 18954 N N . ASN A 1 14 ? 4.688 1.827 -1.120 1.00 0.00 14 ASN A N 38
ATOM 18955 C CA . ASN A 1 14 ? 5.896 1.765 -1.940 1.00 0.00 14 ASN A CA 38
ATOM 18956 C C . ASN A 1 14 ? 6.764 3.009 -1.729 1.00 0.00 14 ASN A C 38
ATOM 18957 O O . ASN A 1 14 ? 7.982 2.953 -1.886 1.00 0.00 14 ASN A O 38
ATOM 18968 N N . VAL A 1 15 ? 6.136 4.129 -1.367 1.00 0.00 15 VAL A N 38
ATOM 18969 C CA . VAL A 1 15 ? 6.868 5.367 -1.115 1.00 0.00 15 VAL A CA 38
ATOM 18970 C C . VAL A 1 15 ? 7.710 5.249 0.151 1.00 0.00 15 VAL A C 38
ATOM 18971 O O . VAL A 1 15 ? 8.850 5.715 0.190 1.00 0.00 15 VAL A O 38
ATOM 18984 N N . ASN A 1 16 ? 7.158 4.621 1.185 1.00 0.00 16 ASN A N 38
ATOM 18985 C CA . ASN A 1 16 ? 7.893 4.456 2.433 1.00 0.00 16 ASN A CA 38
ATOM 18986 C C . ASN A 1 16 ? 9.021 3.457 2.230 1.00 0.00 16 ASN A C 38
ATOM 18987 O O . ASN A 1 16 ? 10.184 3.846 2.093 1.00 0.00 16 ASN A O 38
ATOM 18998 N N . LYS A 1 17 ? 8.661 2.174 2.166 1.00 0.00 17 LYS A N 38
ATOM 18999 C CA . LYS A 1 17 ? 9.583 1.114 1.783 1.00 0.00 17 LYS A CA 38
ATOM 19000 C C . LYS A 1 17 ? 8.897 -0.246 1.922 1.00 0.00 17 LYS A C 38
ATOM 19001 O O . LYS A 1 17 ? 9.058 -0.912 2.945 1.00 0.00 17 LYS A O 38
ATOM 19020 N N . VAL A 1 18 ? 8.137 -0.668 0.915 1.00 0.00 18 VAL A N 38
ATOM 19021 C CA . VAL A 1 18 ? 7.560 -2.012 0.918 1.00 0.00 18 VAL A CA 38
ATOM 19022 C C . VAL A 1 18 ? 7.351 -2.466 -0.529 1.00 0.00 18 VAL A C 38
ATOM 19023 O O . VAL A 1 18 ? 7.050 -1.646 -1.405 1.00 0.00 18 VAL A O 38
ATOM 19036 N N . PRO A 1 19 ? 7.570 -3.760 -0.810 1.00 0.00 19 PRO A N 38
ATOM 19037 C CA . PRO A 1 19 ? 7.261 -4.355 -2.114 1.00 0.00 19 PRO A CA 38
ATOM 19038 C C . PRO A 1 19 ? 5.753 -4.381 -2.389 1.00 0.00 19 PRO A C 38
ATOM 19039 O O . PRO A 1 19 ? 4.959 -4.436 -1.449 1.00 0.00 19 PRO A O 38
ATOM 19050 N N . PHE A 1 20 ? 5.358 -4.359 -3.663 1.00 0.00 20 PHE A N 38
ATOM 19051 C CA . PHE A 1 20 ? 3.937 -4.328 -4.030 1.00 0.00 20 PHE A CA 38
ATOM 19052 C C . PHE A 1 20 ? 3.164 -5.486 -3.396 1.00 0.00 20 PHE A C 38
ATOM 19053 O O . PHE A 1 20 ? 2.039 -5.305 -2.926 1.00 0.00 20 PHE A O 38
ATOM 19070 N N . ASP A 1 21 ? 3.764 -6.669 -3.378 1.00 0.00 21 ASP A N 38
ATOM 19071 C CA . ASP A 1 21 ? 3.122 -7.838 -2.784 1.00 0.00 21 ASP A CA 38
ATOM 19072 C C . ASP A 1 21 ? 2.839 -7.603 -1.303 1.00 0.00 21 ASP A C 38
ATOM 19073 O O . ASP A 1 21 ? 1.794 -8.002 -0.789 1.00 0.00 21 ASP A O 38
ATOM 19082 N N . GLN A 1 22 ? 3.763 -6.935 -0.621 1.00 0.00 22 GLN A N 38
ATOM 19083 C CA . GLN A 1 22 ? 3.564 -6.580 0.773 1.00 0.00 22 GLN A CA 38
ATOM 19084 C C . GLN A 1 22 ? 2.559 -5.432 0.892 1.00 0.00 22 GLN A C 38
ATOM 19085 O O . GLN A 1 22 ? 1.867 -5.310 1.902 1.00 0.00 22 GLN A O 38
ATOM 19099 N N . CYS A 1 23 ? 2.479 -4.583 -0.131 1.00 0.00 23 CYS A N 38
ATOM 19100 C CA . CYS A 1 23 ? 1.403 -3.597 -0.193 1.00 0.00 23 CYS A CA 38
ATOM 19101 C C . CYS A 1 23 ? 0.065 -4.319 -0.191 1.00 0.00 23 CYS A C 38
ATOM 19102 O O . CYS A 1 23 ? -0.826 -3.998 0.592 1.00 0.00 23 CYS A O 38
ATOM 19109 N N . TYR A 1 24 ? -0.049 -5.325 -1.053 1.00 0.00 24 TYR A N 38
ATOM 19110 C CA . TYR A 1 24 ? -1.272 -6.098 -1.178 1.00 0.00 24 TYR A CA 38
ATOM 19111 C C . TYR A 1 24 ? -1.658 -6.722 0.159 1.00 0.00 24 TYR A C 38
ATOM 19112 O O . TYR A 1 24 ? -2.816 -6.672 0.552 1.00 0.00 24 TYR A O 38
ATOM 19130 N N . GLN A 1 25 ? -0.681 -7.269 0.877 1.00 0.00 25 GLN A N 38
ATOM 19131 C CA . GLN A 1 25 ? -0.970 -8.000 2.115 1.00 0.00 25 GLN A CA 38
ATOM 19132 C C . GLN A 1 25 ? -1.576 -7.072 3.169 1.00 0.00 25 GLN A C 38
ATOM 19133 O O . GLN A 1 25 ? -2.382 -7.502 3.995 1.00 0.00 25 GLN A O 38
ATOM 19147 N N . MET A 1 26 ? -1.197 -5.800 3.128 1.00 0.00 26 MET A N 38
ATOM 19148 C CA . MET A 1 26 ? -1.699 -4.824 4.082 1.00 0.00 26 MET A CA 38
ATOM 19149 C C . MET A 1 26 ? -2.974 -4.150 3.575 1.00 0.00 26 MET A C 38
ATOM 19150 O O . MET A 1 26 ? -3.950 -4.016 4.313 1.00 0.00 26 MET A O 38
ATOM 19164 N N . CYS A 1 27 ? -2.966 -3.736 2.317 1.00 0.00 27 CYS A N 38
ATOM 19165 C CA . CYS A 1 27 ? -4.065 -2.945 1.769 1.00 0.00 27 CYS A CA 38
ATOM 19166 C C . CYS A 1 27 ? -5.272 -3.803 1.377 1.00 0.00 27 CYS A C 38
ATOM 19167 O O . CYS A 1 27 ? -6.375 -3.276 1.227 1.00 0.00 27 CYS A O 38
ATOM 19174 N N . SER A 1 28 ? -5.086 -5.112 1.206 1.00 0.00 28 SER A N 38
ATOM 19175 C CA . SER A 1 28 ? -6.194 -5.970 0.786 1.00 0.00 28 SER A CA 38
ATOM 19176 C C . SER A 1 28 ? -7.330 -6.035 1.828 1.00 0.00 28 SER A C 38
ATOM 19177 O O . SER A 1 28 ? -8.483 -5.822 1.455 1.00 0.00 28 SER A O 38
ATOM 19185 N N . PRO A 1 29 ? -7.056 -6.303 3.139 1.00 0.00 29 PRO A N 38
ATOM 19186 C CA . PRO A 1 29 ? -8.108 -6.305 4.178 1.00 0.00 29 PRO A CA 38
ATOM 19187 C C . PRO A 1 29 ? -8.778 -4.940 4.338 1.00 0.00 29 PRO A C 38
ATOM 19188 O O . PRO A 1 29 ? -9.842 -4.818 4.950 1.00 0.00 29 PRO A O 38
ATOM 19199 N N . LEU A 1 30 ? -8.139 -3.925 3.784 1.00 0.00 30 LEU A N 38
ATOM 19200 C CA . LEU A 1 30 ? -8.656 -2.567 3.816 1.00 0.00 30 LEU A CA 38
ATOM 19201 C C . LEU A 1 30 ? -9.694 -2.414 2.714 1.00 0.00 30 LEU A C 38
ATOM 19202 O O . LEU A 1 30 ? -10.862 -2.119 2.972 1.00 0.00 30 LEU A O 38
ATOM 19218 N N . GLU A 1 31 ? -9.248 -2.636 1.489 1.00 0.00 31 GLU A N 38
ATOM 19219 C CA . GLU A 1 31 ? -10.083 -2.446 0.309 1.00 0.00 31 GLU A CA 38
ATOM 19220 C C . GLU A 1 31 ? -11.262 -3.414 0.319 1.00 0.00 31 GLU A C 38
ATOM 19221 O O . GLU A 1 31 ? -12.417 -3.000 0.192 1.00 0.00 31 GLU A O 38
ATOM 19233 N N . ARG A 1 32 ? -10.976 -4.697 0.497 1.00 0.00 32 ARG A N 38
ATOM 19234 C CA . ARG A 1 32 ? -12.016 -5.722 0.496 1.00 0.00 32 ARG A CA 38
ATOM 19235 C C . ARG A 1 32 ? -11.814 -6.673 1.669 1.00 0.00 32 ARG A C 38
ATOM 19236 O O . ARG A 1 32 ? -10.928 -6.471 2.498 1.00 0.00 32 ARG A O 38
ATOM 19257 N N . SER A 1 33 ? -12.650 -7.695 1.749 1.00 0.00 33 SER A N 38
ATOM 19258 C CA . SER A 1 33 ? -12.536 -8.702 2.798 1.00 0.00 33 SER A CA 38
ATOM 19259 C C . SER A 1 33 ? -13.163 -10.013 2.339 1.00 0.00 33 SER A C 38
ATOM 19267 N N . ALA A 1 1 ? -16.469 -0.668 2.121 1.00 0.00 1 ALA A N 39
ATOM 19268 C CA . ALA A 1 1 ? -15.447 -0.415 1.082 1.00 0.00 1 ALA A CA 39
ATOM 19269 C C . ALA A 1 1 ? -14.562 0.757 1.484 1.00 0.00 1 ALA A C 39
ATOM 19270 O O . ALA A 1 1 ? -14.917 1.533 2.373 1.00 0.00 1 ALA A O 39
ATOM 19276 N N . SER A 1 2 ? -13.413 0.885 0.833 1.00 0.00 2 SER A N 39
ATOM 19277 C CA . SER A 1 2 ? -12.507 1.999 1.110 1.00 0.00 2 SER A CA 39
ATOM 19278 C C . SER A 1 2 ? -11.550 2.234 -0.070 1.00 0.00 2 SER A C 39
ATOM 19279 O O . SER A 1 2 ? -10.331 2.185 0.097 1.00 0.00 2 SER A O 39
ATOM 19287 N N . PRO A 1 3 ? -12.087 2.502 -1.282 1.00 0.00 3 PRO A N 39
ATOM 19288 C CA . PRO A 1 3 ? -11.265 2.685 -2.491 1.00 0.00 3 PRO A CA 39
ATOM 19289 C C . PRO A 1 3 ? -10.259 3.833 -2.377 1.00 0.00 3 PRO A C 39
ATOM 19290 O O . PRO A 1 3 ? -9.119 3.716 -2.831 1.00 0.00 3 PRO A O 39
ATOM 19301 N N . GLN A 1 4 ? -10.673 4.933 -1.758 1.00 0.00 4 GLN A N 39
ATOM 19302 C CA . GLN A 1 4 ? -9.825 6.120 -1.673 1.00 0.00 4 GLN A CA 39
ATOM 19303 C C . GLN A 1 4 ? -8.648 5.879 -0.741 1.00 0.00 4 GLN A C 39
ATOM 19304 O O . GLN A 1 4 ? -7.502 6.190 -1.077 1.00 0.00 4 GLN A O 39
ATOM 19318 N N . GLN A 1 5 ? -8.930 5.316 0.424 1.00 0.00 5 GLN A N 39
ATOM 19319 C CA . GLN A 1 5 ? -7.883 5.015 1.392 1.00 0.00 5 GLN A CA 39
ATOM 19320 C C . GLN A 1 5 ? -6.964 3.920 0.868 1.00 0.00 5 GLN A C 39
ATOM 19321 O O . GLN A 1 5 ? -5.771 3.891 1.175 1.00 0.00 5 GLN A O 39
ATOM 19335 N N . ALA A 1 6 ? -7.527 3.020 0.077 1.00 0.00 6 ALA A N 39
ATOM 19336 C CA . ALA A 1 6 ? -6.748 1.953 -0.535 1.00 0.00 6 ALA A CA 39
ATOM 19337 C C . ALA A 1 6 ? -5.731 2.514 -1.519 1.00 0.00 6 ALA A C 39
ATOM 19338 O O . ALA A 1 6 ? -4.577 2.085 -1.543 1.00 0.00 6 ALA A O 39
ATOM 19345 N N . LYS A 1 7 ? -6.157 3.498 -2.307 1.00 0.00 7 LYS A N 39
ATOM 19346 C CA . LYS A 1 7 ? -5.279 4.119 -3.291 1.00 0.00 7 LYS A CA 39
ATOM 19347 C C . LYS A 1 7 ? -4.130 4.830 -2.580 1.00 0.00 7 LYS A C 39
ATOM 19348 O O . LYS A 1 7 ? -2.992 4.826 -3.047 1.00 0.00 7 LYS A O 39
ATOM 19367 N N . TYR A 1 8 ? -4.444 5.412 -1.431 1.00 0.00 8 TYR A N 39
ATOM 19368 C CA . TYR A 1 8 ? -3.449 6.063 -0.588 1.00 0.00 8 TYR A CA 39
ATOM 19369 C C . TYR A 1 8 ? -2.484 5.031 -0.007 1.00 0.00 8 TYR A C 39
ATOM 19370 O O . TYR A 1 8 ? -1.274 5.260 0.056 1.00 0.00 8 TYR A O 39
ATOM 19388 N N . CYS A 1 9 ? -3.029 3.894 0.407 1.00 0.00 9 CYS A N 39
ATOM 19389 C CA . CYS A 1 9 ? -2.229 2.817 0.986 1.00 0.00 9 CYS A CA 39
ATOM 19390 C C . CYS A 1 9 ? -1.240 2.274 -0.040 1.00 0.00 9 CYS A C 39
ATOM 19391 O O . CYS A 1 9 ? -0.047 2.174 0.234 1.00 0.00 9 CYS A O 39
ATOM 19398 N N . TYR A 1 10 ? -1.737 1.953 -1.233 1.00 0.00 10 TYR A N 39
ATOM 19399 C CA . TYR A 1 10 ? -0.892 1.414 -2.297 1.00 0.00 10 TYR A CA 39
ATOM 19400 C C . TYR A 1 10 ? 0.134 2.437 -2.766 1.00 0.00 10 TYR A C 39
ATOM 19401 O O . TYR A 1 10 ? 1.145 2.084 -3.370 1.00 0.00 10 TYR A O 39
ATOM 19419 N N . GLU A 1 11 ? -0.135 3.703 -2.515 1.00 0.00 11 GLU A N 39
ATOM 19420 C CA . GLU A 1 11 ? 0.803 4.743 -2.873 1.00 0.00 11 GLU A CA 39
ATOM 19421 C C . GLU A 1 11 ? 1.931 4.807 -1.849 1.00 0.00 11 GLU A C 39
ATOM 19422 O O . GLU A 1 11 ? 3.096 4.567 -2.172 1.00 0.00 11 GLU A O 39
ATOM 19434 N N . GLN A 1 12 ? 1.568 5.090 -0.603 1.00 0.00 12 GLN A N 39
ATOM 19435 C CA . GLN A 1 12 ? 2.545 5.332 0.446 1.00 0.00 12 GLN A CA 39
ATOM 19436 C C . GLN A 1 12 ? 3.305 4.069 0.833 1.00 0.00 12 GLN A C 39
ATOM 19437 O O . GLN A 1 12 ? 4.421 4.159 1.330 1.00 0.00 12 GLN A O 39
ATOM 19451 N N . CYS A 1 13 ? 2.716 2.902 0.585 1.00 0.00 13 CYS A N 39
ATOM 19452 C CA . CYS A 1 13 ? 3.345 1.636 0.965 1.00 0.00 13 CYS A CA 39
ATOM 19453 C C . CYS A 1 13 ? 4.744 1.527 0.354 1.00 0.00 13 CYS A C 39
ATOM 19454 O O . CYS A 1 13 ? 5.731 1.331 1.066 1.00 0.00 13 CYS A O 39
ATOM 19461 N N . ASN A 1 14 ? 4.831 1.688 -0.958 1.00 0.00 14 ASN A N 39
ATOM 19462 C CA . ASN A 1 14 ? 6.119 1.619 -1.649 1.00 0.00 14 ASN A CA 39
ATOM 19463 C C . ASN A 1 14 ? 6.944 2.881 -1.393 1.00 0.00 14 ASN A C 39
ATOM 19464 O O . ASN A 1 14 ? 8.175 2.832 -1.382 1.00 0.00 14 ASN A O 39
ATOM 19475 N N . VAL A 1 15 ? 6.269 4.006 -1.163 1.00 0.00 15 VAL A N 39
ATOM 19476 C CA . VAL A 1 15 ? 6.959 5.265 -0.914 1.00 0.00 15 VAL A CA 39
ATOM 19477 C C . VAL A 1 15 ? 7.718 5.205 0.408 1.00 0.00 15 VAL A C 39
ATOM 19478 O O . VAL A 1 15 ? 8.834 5.720 0.515 1.00 0.00 15 VAL A O 39
ATOM 19491 N N . ASN A 1 16 ? 7.122 4.567 1.413 1.00 0.00 16 ASN A N 39
ATOM 19492 C CA . ASN A 1 16 ? 7.801 4.396 2.690 1.00 0.00 16 ASN A CA 39
ATOM 19493 C C . ASN A 1 16 ? 8.954 3.424 2.506 1.00 0.00 16 ASN A C 39
ATOM 19494 O O . ASN A 1 16 ? 10.109 3.842 2.441 1.00 0.00 16 ASN A O 39
ATOM 19505 N N . LYS A 1 17 ? 8.621 2.135 2.392 1.00 0.00 17 LYS A N 39
ATOM 19506 C CA . LYS A 1 17 ? 9.546 1.109 1.922 1.00 0.00 17 LYS A CA 39
ATOM 19507 C C . LYS A 1 17 ? 8.902 -0.280 2.011 1.00 0.00 17 LYS A C 39
ATOM 19508 O O . LYS A 1 17 ? 9.109 -1.007 2.985 1.00 0.00 17 LYS A O 39
ATOM 19527 N N . VAL A 1 18 ? 8.125 -0.666 1.000 1.00 0.00 18 VAL A N 39
ATOM 19528 C CA . VAL A 1 18 ? 7.603 -2.030 0.923 1.00 0.00 18 VAL A CA 39
ATOM 19529 C C . VAL A 1 18 ? 7.457 -2.425 -0.548 1.00 0.00 18 VAL A C 39
ATOM 19530 O O . VAL A 1 18 ? 7.269 -1.564 -1.410 1.00 0.00 18 VAL A O 39
ATOM 19543 N N . PRO A 1 19 ? 7.606 -3.718 -0.858 1.00 0.00 19 PRO A N 39
ATOM 19544 C CA . PRO A 1 19 ? 7.266 -4.266 -2.177 1.00 0.00 19 PRO A CA 39
ATOM 19545 C C . PRO A 1 19 ? 5.752 -4.257 -2.408 1.00 0.00 19 PRO A C 39
ATOM 19546 O O . PRO A 1 19 ? 4.981 -4.301 -1.450 1.00 0.00 19 PRO A O 39
ATOM 19557 N N . PHE A 1 20 ? 5.327 -4.213 -3.669 1.00 0.00 20 PHE A N 39
ATOM 19558 C CA . PHE A 1 20 ? 3.899 -4.161 -3.993 1.00 0.00 20 PHE A CA 39
ATOM 19559 C C . PHE A 1 20 ? 3.163 -5.387 -3.455 1.00 0.00 20 PHE A C 39
ATOM 19560 O O . PHE A 1 20 ? 2.021 -5.282 -3.006 1.00 0.00 20 PHE A O 39
ATOM 19577 N N . ASP A 1 21 ? 3.809 -6.547 -3.499 1.00 0.00 21 ASP A N 39
ATOM 19578 C CA . ASP A 1 21 ? 3.214 -7.765 -2.952 1.00 0.00 21 ASP A CA 39
ATOM 19579 C C . ASP A 1 21 ? 2.916 -7.591 -1.465 1.00 0.00 21 ASP A C 39
ATOM 19580 O O . ASP A 1 21 ? 1.933 -8.130 -0.951 1.00 0.00 21 ASP A O 39
ATOM 19589 N N . GLN A 1 22 ? 3.758 -6.819 -0.787 1.00 0.00 22 GLN A N 39
ATOM 19590 C CA . GLN A 1 22 ? 3.535 -6.477 0.609 1.00 0.00 22 GLN A CA 39
ATOM 19591 C C . GLN A 1 22 ? 2.403 -5.458 0.729 1.00 0.00 22 GLN A C 39
ATOM 19592 O O . GLN A 1 22 ? 1.595 -5.529 1.659 1.00 0.00 22 GLN A O 39
ATOM 19606 N N . CYS A 1 23 ? 2.344 -4.510 -0.209 1.00 0.00 23 CYS A N 39
ATOM 19607 C CA . CYS A 1 23 ? 1.226 -3.569 -0.267 1.00 0.00 23 CYS A CA 39
ATOM 19608 C C . CYS A 1 23 ? -0.088 -4.337 -0.357 1.00 0.00 23 CYS A C 39
ATOM 19609 O O . CYS A 1 23 ? -1.065 -4.004 0.308 1.00 0.00 23 CYS A O 39
ATOM 19616 N N . TYR A 1 24 ? -0.088 -5.384 -1.170 1.00 0.00 24 TYR A N 39
ATOM 19617 C CA . TYR A 1 24 ? -1.270 -6.210 -1.369 1.00 0.00 24 TYR A CA 39
ATOM 19618 C C . TYR A 1 24 ? -1.652 -6.941 -0.078 1.00 0.00 24 TYR A C 39
ATOM 19619 O O . TYR A 1 24 ? -2.805 -7.306 0.120 1.00 0.00 24 TYR A O 39
ATOM 19637 N N . GLN A 1 25 ? -0.694 -7.138 0.810 1.00 0.00 25 GLN A N 39
ATOM 19638 C CA . GLN A 1 25 ? -0.968 -7.859 2.046 1.00 0.00 25 GLN A CA 39
ATOM 19639 C C . GLN A 1 25 ? -1.527 -6.926 3.114 1.00 0.00 25 GLN A C 39
ATOM 19640 O O . GLN A 1 25 ? -2.291 -7.347 3.978 1.00 0.00 25 GLN A O 39
ATOM 19654 N N . MET A 1 26 ? -1.134 -5.663 3.062 1.00 0.00 26 MET A N 39
ATOM 19655 C CA . MET A 1 26 ? -1.618 -4.681 4.023 1.00 0.00 26 MET A CA 39
ATOM 19656 C C . MET A 1 26 ? -2.879 -3.971 3.525 1.00 0.00 26 MET A C 39
ATOM 19657 O O . MET A 1 26 ? -3.872 -3.871 4.245 1.00 0.00 26 MET A O 39
ATOM 19671 N N . CYS A 1 27 ? -2.844 -3.491 2.289 1.00 0.00 27 CYS A N 39
ATOM 19672 C CA . CYS A 1 27 ? -3.905 -2.628 1.774 1.00 0.00 27 CYS A CA 39
ATOM 19673 C C . CYS A 1 27 ? -5.164 -3.406 1.395 1.00 0.00 27 CYS A C 39
ATOM 19674 O O . CYS A 1 27 ? -6.274 -2.912 1.582 1.00 0.00 27 CYS A O 39
ATOM 19681 N N . SER A 1 28 ? -5.005 -4.614 0.864 1.00 0.00 28 SER A N 39
ATOM 19682 C CA . SER A 1 28 ? -6.159 -5.397 0.428 1.00 0.00 28 SER A CA 39
ATOM 19683 C C . SER A 1 28 ? -7.131 -5.712 1.579 1.00 0.00 28 SER A C 39
ATOM 19684 O O . SER A 1 28 ? -8.327 -5.472 1.432 1.00 0.00 28 SER A O 39
ATOM 19692 N N . PRO A 1 29 ? -6.659 -6.239 2.740 1.00 0.00 29 PRO A N 39
ATOM 19693 C CA . PRO A 1 29 ? -7.528 -6.486 3.909 1.00 0.00 29 PRO A CA 39
ATOM 19694 C C . PRO A 1 29 ? -8.307 -5.247 4.361 1.00 0.00 29 PRO A C 39
ATOM 19695 O O . PRO A 1 29 ? -9.344 -5.359 5.014 1.00 0.00 29 PRO A O 39
ATOM 19706 N N . LEU A 1 30 ? -7.790 -4.075 4.019 1.00 0.00 30 LEU A N 39
ATOM 19707 C CA . LEU A 1 30 ? -8.456 -2.811 4.316 1.00 0.00 30 LEU A CA 39
ATOM 19708 C C . LEU A 1 30 ? -9.704 -2.646 3.455 1.00 0.00 30 LEU A C 39
ATOM 19709 O O . LEU A 1 30 ? -10.805 -2.419 3.961 1.00 0.00 30 LEU A O 39
ATOM 19725 N N . GLU A 1 31 ? -9.521 -2.768 2.156 1.00 0.00 31 GLU A N 39
ATOM 19726 C CA . GLU A 1 31 ? -10.600 -2.527 1.204 1.00 0.00 31 GLU A CA 39
ATOM 19727 C C . GLU A 1 31 ? -11.521 -3.741 1.117 1.00 0.00 31 GLU A C 39
ATOM 19728 O O . GLU A 1 31 ? -12.736 -3.623 1.271 1.00 0.00 31 GLU A O 39
ATOM 19740 N N . ARG A 1 32 ? -10.935 -4.908 0.907 1.00 0.00 32 ARG A N 39
ATOM 19741 C CA . ARG A 1 32 ? -11.710 -6.104 0.626 1.00 0.00 32 ARG A CA 39
ATOM 19742 C C . ARG A 1 32 ? -11.260 -7.257 1.518 1.00 0.00 32 ARG A C 39
ATOM 19743 O O . ARG A 1 32 ? -10.142 -7.759 1.383 1.00 0.00 32 ARG A O 39
ATOM 19764 N N . SER A 1 33 ? -12.127 -7.666 2.430 1.00 0.00 33 SER A N 39
ATOM 19765 C CA . SER A 1 33 ? -11.819 -8.754 3.348 1.00 0.00 33 SER A CA 39
ATOM 19766 C C . SER A 1 33 ? -13.116 -9.371 3.864 1.00 0.00 33 SER A C 39
ATOM 19774 N N . ALA A 1 1 ? -15.812 0.044 0.165 1.00 0.00 1 ALA A N 40
ATOM 19775 C CA . ALA A 1 1 ? -15.846 0.788 1.445 1.00 0.00 1 ALA A CA 40
ATOM 19776 C C . ALA A 1 1 ? -15.171 2.145 1.299 1.00 0.00 1 ALA A C 40
ATOM 19777 O O . ALA A 1 1 ? -15.740 3.172 1.666 1.00 0.00 1 ALA A O 40
ATOM 19783 N N . SER A 1 2 ? -13.962 2.150 0.751 1.00 0.00 2 SER A N 40
ATOM 19784 C CA . SER A 1 2 ? -13.216 3.387 0.567 1.00 0.00 2 SER A CA 40
ATOM 19785 C C . SER A 1 2 ? -12.143 3.203 -0.509 1.00 0.00 2 SER A C 40
ATOM 19786 O O . SER A 1 2 ? -10.970 2.982 -0.195 1.00 0.00 2 SER A O 40
ATOM 19794 N N . PRO A 1 3 ? -12.527 3.275 -1.801 1.00 0.00 3 PRO A N 40
ATOM 19795 C CA . PRO A 1 3 ? -11.569 3.180 -2.909 1.00 0.00 3 PRO A CA 40
ATOM 19796 C C . PRO A 1 3 ? -10.548 4.318 -2.895 1.00 0.00 3 PRO A C 40
ATOM 19797 O O . PRO A 1 3 ? -9.527 4.265 -3.582 1.00 0.00 3 PRO A O 40
ATOM 19808 N N . GLN A 1 4 ? -10.829 5.341 -2.095 1.00 0.00 4 GLN A N 40
ATOM 19809 C CA . GLN A 1 4 ? -9.967 6.512 -2.011 1.00 0.00 4 GLN A CA 40
ATOM 19810 C C . GLN A 1 4 ? -8.799 6.279 -1.062 1.00 0.00 4 GLN A C 40
ATOM 19811 O O . GLN A 1 4 ? -7.642 6.485 -1.434 1.00 0.00 4 GLN A O 40
ATOM 19825 N N . GLN A 1 5 ? -9.089 5.847 0.160 1.00 0.00 5 GLN A N 40
ATOM 19826 C CA . GLN A 1 5 ? -8.025 5.585 1.128 1.00 0.00 5 GLN A CA 40
ATOM 19827 C C . GLN A 1 5 ? -7.177 4.404 0.671 1.00 0.00 5 GLN A C 40
ATOM 19828 O O . GLN A 1 5 ? -6.001 4.297 1.012 1.00 0.00 5 GLN A O 40
ATOM 19842 N N . ALA A 1 6 ? -7.786 3.521 -0.110 1.00 0.00 6 ALA A N 40
ATOM 19843 C CA . ALA A 1 6 ? -7.067 2.400 -0.705 1.00 0.00 6 ALA A CA 40
ATOM 19844 C C . ALA A 1 6 ? -5.929 2.907 -1.580 1.00 0.00 6 ALA A C 40
ATOM 19845 O O . ALA A 1 6 ? -4.842 2.333 -1.587 1.00 0.00 6 ALA A O 40
ATOM 19852 N N . LYS A 1 7 ? -6.180 4.000 -2.295 1.00 0.00 7 LYS A N 40
ATOM 19853 C CA . LYS A 1 7 ? -5.157 4.600 -3.140 1.00 0.00 7 LYS A CA 40
ATOM 19854 C C . LYS A 1 7 ? -3.998 5.079 -2.276 1.00 0.00 7 LYS A C 40
ATOM 19855 O O . LYS A 1 7 ? -2.840 4.910 -2.635 1.00 0.00 7 LYS A O 40
ATOM 19874 N N . TYR A 1 8 ? -4.327 5.646 -1.119 1.00 0.00 8 TYR A N 40
ATOM 19875 C CA . TYR A 1 8 ? -3.320 6.109 -0.176 1.00 0.00 8 TYR A CA 40
ATOM 19876 C C . TYR A 1 8 ? -2.503 4.932 0.342 1.00 0.00 8 TYR A C 40
ATOM 19877 O O . TYR A 1 8 ? -1.277 5.009 0.419 1.00 0.00 8 TYR A O 40
ATOM 19895 N N . CYS A 1 9 ? -3.188 3.838 0.669 1.00 0.00 9 CYS A N 40
ATOM 19896 C CA . CYS A 1 9 ? -2.526 2.646 1.200 1.00 0.00 9 CYS A CA 40
ATOM 19897 C C . CYS A 1 9 ? -1.443 2.178 0.234 1.00 0.00 9 CYS A C 40
ATOM 19898 O O . CYS A 1 9 ? -0.285 2.049 0.616 1.00 0.00 9 CYS A O 40
ATOM 19905 N N . TYR A 1 10 ? -1.817 1.995 -1.031 1.00 0.00 10 TYR A N 40
ATOM 19906 C CA . TYR A 1 10 ? -0.897 1.476 -2.042 1.00 0.00 10 TYR A CA 40
ATOM 19907 C C . TYR A 1 10 ? 0.127 2.523 -2.483 1.00 0.00 10 TYR A C 40
ATOM 19908 O O . TYR A 1 10 ? 1.297 2.199 -2.707 1.00 0.00 10 TYR A O 40
ATOM 19926 N N . GLU A 1 11 ? -0.308 3.771 -2.606 1.00 0.00 11 GLU A N 40
ATOM 19927 C CA . GLU A 1 11 ? 0.553 4.836 -3.106 1.00 0.00 11 GLU A CA 40
ATOM 19928 C C . GLU A 1 11 ? 1.723 5.081 -2.156 1.00 0.00 11 GLU A C 40
ATOM 19929 O O . GLU A 1 11 ? 2.840 5.356 -2.591 1.00 0.00 11 GLU A O 40
ATOM 19941 N N . GLN A 1 12 ? 1.470 4.955 -0.858 1.00 0.00 12 GLN A N 40
ATOM 19942 C CA . GLN A 1 12 ? 2.497 5.200 0.140 1.00 0.00 12 GLN A CA 40
ATOM 19943 C C . GLN A 1 12 ? 3.421 3.997 0.293 1.00 0.00 12 GLN A C 40
ATOM 19944 O O . GLN A 1 12 ? 4.518 4.125 0.833 1.00 0.00 12 GLN A O 40
ATOM 19958 N N . CYS A 1 13 ? 2.976 2.834 -0.190 1.00 0.00 13 CYS A N 40
ATOM 19959 C CA . CYS A 1 13 ? 3.765 1.606 -0.095 1.00 0.00 13 CYS A CA 40
ATOM 19960 C C . CYS A 1 13 ? 5.180 1.813 -0.638 1.00 0.00 13 CYS A C 40
ATOM 19961 O O . CYS A 1 13 ? 6.166 1.584 0.064 1.00 0.00 13 CYS A O 40
ATOM 19968 N N . ASN A 1 14 ? 5.284 2.287 -1.871 1.00 0.00 14 ASN A N 40
ATOM 19969 C CA . ASN A 1 14 ? 6.589 2.465 -2.503 1.00 0.00 14 ASN A CA 40
ATOM 19970 C C . ASN A 1 14 ? 7.289 3.698 -1.938 1.00 0.00 14 ASN A C 40
ATOM 19971 O O . ASN A 1 14 ? 8.515 3.781 -1.933 1.00 0.00 14 ASN A O 40
ATOM 19982 N N . VAL A 1 15 ? 6.496 4.654 -1.463 1.00 0.00 15 VAL A N 40
ATOM 19983 C CA . VAL A 1 15 ? 7.025 5.891 -0.908 1.00 0.00 15 VAL A CA 40
ATOM 19984 C C . VAL A 1 15 ? 7.740 5.633 0.413 1.00 0.00 15 VAL A C 40
ATOM 19985 O O . VAL A 1 15 ? 8.831 6.158 0.650 1.00 0.00 15 VAL A O 40
ATOM 19998 N N . ASN A 1 16 ? 7.139 4.820 1.274 1.00 0.00 16 ASN A N 40
ATOM 19999 C CA . ASN A 1 16 ? 7.749 4.543 2.566 1.00 0.00 16 ASN A CA 40
ATOM 20000 C C . ASN A 1 16 ? 8.866 3.521 2.411 1.00 0.00 16 ASN A C 40
ATOM 20001 O O . ASN A 1 16 ? 10.041 3.891 2.386 1.00 0.00 16 ASN A O 40
ATOM 20012 N N . LYS A 1 17 ? 8.488 2.249 2.270 1.00 0.00 17 LYS A N 40
ATOM 20013 C CA . LYS A 1 17 ? 9.408 1.178 1.894 1.00 0.00 17 LYS A CA 40
ATOM 20014 C C . LYS A 1 17 ? 8.693 -0.170 1.987 1.00 0.00 17 LYS A C 40
ATOM 20015 O O . LYS A 1 17 ? 8.793 -0.850 3.009 1.00 0.00 17 LYS A O 40
ATOM 20034 N N . VAL A 1 18 ? 7.969 -0.568 0.953 1.00 0.00 18 VAL A N 40
ATOM 20035 C CA . VAL A 1 18 ? 7.344 -1.884 0.953 1.00 0.00 18 VAL A CA 40
ATOM 20036 C C . VAL A 1 18 ? 6.919 -2.285 -0.458 1.00 0.00 18 VAL A C 40
ATOM 20037 O O . VAL A 1 18 ? 6.215 -1.539 -1.141 1.00 0.00 18 VAL A O 40
ATOM 20050 N N . PRO A 1 19 ? 7.383 -3.461 -0.918 1.00 0.00 19 PRO A N 40
ATOM 20051 C CA . PRO A 1 19 ? 6.989 -4.022 -2.215 1.00 0.00 19 PRO A CA 40
ATOM 20052 C C . PRO A 1 19 ? 5.473 -4.185 -2.321 1.00 0.00 19 PRO A C 40
ATOM 20053 O O . PRO A 1 19 ? 4.805 -4.531 -1.346 1.00 0.00 19 PRO A O 40
ATOM 20064 N N . PHE A 1 20 ? 4.953 -3.949 -3.523 1.00 0.00 20 PHE A N 40
ATOM 20065 C CA . PHE A 1 20 ? 3.512 -3.965 -3.782 1.00 0.00 20 PHE A CA 40
ATOM 20066 C C . PHE A 1 20 ? 2.884 -5.297 -3.375 1.00 0.00 20 PHE A C 40
ATOM 20067 O O . PHE A 1 20 ? 1.770 -5.327 -2.860 1.00 0.00 20 PHE A O 40
ATOM 20084 N N . ASP A 1 21 ? 3.603 -6.390 -3.603 1.00 0.00 21 ASP A N 40
ATOM 20085 C CA . ASP A 1 21 ? 3.109 -7.723 -3.261 1.00 0.00 21 ASP A CA 40
ATOM 20086 C C . ASP A 1 21 ? 2.954 -7.884 -1.749 1.00 0.00 21 ASP A C 40
ATOM 20087 O O . ASP A 1 21 ? 1.921 -8.353 -1.270 1.00 0.00 21 ASP A O 40
ATOM 20096 N N . GLN A 1 22 ? 3.973 -7.487 -1.001 1.00 0.00 22 GLN A N 40
ATOM 20097 C CA . GLN A 1 22 ? 3.922 -7.541 0.454 1.00 0.00 22 GLN A CA 40
ATOM 20098 C C . GLN A 1 22 ? 2.937 -6.510 0.993 1.00 0.00 22 GLN A C 40
ATOM 20099 O O . GLN A 1 22 ? 2.286 -6.732 2.012 1.00 0.00 22 GLN A O 40
ATOM 20113 N N . CYS A 1 23 ? 2.825 -5.382 0.313 1.00 0.00 23 CYS A N 40
ATOM 20114 C CA . CYS A 1 23 ? 1.902 -4.338 0.747 1.00 0.00 23 CYS A CA 40
ATOM 20115 C C . CYS A 1 23 ? 0.464 -4.773 0.500 1.00 0.00 23 CYS A C 40
ATOM 20116 O O . CYS A 1 23 ? -0.450 -4.376 1.228 1.00 0.00 23 CYS A O 40
ATOM 20123 N N . TYR A 1 24 ? 0.275 -5.601 -0.524 1.00 0.00 24 TYR A N 40
ATOM 20124 C CA . TYR A 1 24 ? -1.023 -6.193 -0.808 1.00 0.00 24 TYR A CA 40
ATOM 20125 C C . TYR A 1 24 ? -1.549 -6.920 0.422 1.00 0.00 24 TYR A C 40
ATOM 20126 O O . TYR A 1 24 ? -2.741 -6.895 0.691 1.00 0.00 24 TYR A O 40
ATOM 20144 N N . GLN A 1 25 ? -0.653 -7.529 1.194 1.00 0.00 25 GLN A N 40
ATOM 20145 C CA . GLN A 1 25 ? -1.069 -8.312 2.357 1.00 0.00 25 GLN A CA 40
ATOM 20146 C C . GLN A 1 25 ? -1.670 -7.398 3.430 1.00 0.00 25 GLN A C 40
ATOM 20147 O O . GLN A 1 25 ? -2.490 -7.832 4.237 1.00 0.00 25 GLN A O 40
ATOM 20161 N N . MET A 1 26 ? -1.272 -6.128 3.418 1.00 0.00 26 MET A N 40
ATOM 20162 C CA . MET A 1 26 ? -1.768 -5.161 4.388 1.00 0.00 26 MET A CA 40
ATOM 20163 C C . MET A 1 26 ? -3.024 -4.448 3.878 1.00 0.00 26 MET A C 40
ATOM 20164 O O . MET A 1 26 ? -4.011 -4.332 4.601 1.00 0.00 26 MET A O 40
ATOM 20178 N N . CYS A 1 27 ? -2.990 -3.973 2.637 1.00 0.00 27 CYS A N 40
ATOM 20179 C CA . CYS A 1 27 ? -4.107 -3.196 2.088 1.00 0.00 27 CYS A CA 40
ATOM 20180 C C . CYS A 1 27 ? -5.264 -4.090 1.612 1.00 0.00 27 CYS A C 40
ATOM 20181 O O . CYS A 1 27 ? -6.350 -3.586 1.318 1.00 0.00 27 CYS A O 40
ATOM 20188 N N . SER A 1 28 ? -5.043 -5.402 1.538 1.00 0.00 28 SER A N 40
ATOM 20189 C CA . SER A 1 28 ? -6.074 -6.322 1.046 1.00 0.00 28 SER A CA 40
ATOM 20190 C C . SER A 1 28 ? -7.369 -6.296 1.882 1.00 0.00 28 SER A C 40
ATOM 20191 O O . SER A 1 28 ? -8.443 -6.135 1.307 1.00 0.00 28 SER A O 40
ATOM 20199 N N . PRO A 1 29 ? -7.322 -6.439 3.232 1.00 0.00 29 PRO A N 40
ATOM 20200 C CA . PRO A 1 29 ? -8.538 -6.380 4.068 1.00 0.00 29 PRO A CA 40
ATOM 20201 C C . PRO A 1 29 ? -9.257 -5.032 3.969 1.00 0.00 29 PRO A C 40
ATOM 20202 O O . PRO A 1 29 ? -10.405 -4.888 4.396 1.00 0.00 29 PRO A O 40
ATOM 20213 N N . LEU A 1 30 ? -8.575 -4.058 3.389 1.00 0.00 30 LEU A N 40
ATOM 20214 C CA . LEU A 1 30 ? -9.120 -2.722 3.201 1.00 0.00 30 LEU A CA 40
ATOM 20215 C C . LEU A 1 30 ? -9.831 -2.647 1.850 1.00 0.00 30 LEU A C 40
ATOM 20216 O O . LEU A 1 30 ? -11.038 -2.404 1.778 1.00 0.00 30 LEU A O 40
ATOM 20232 N N . GLU A 1 31 ? -9.066 -2.864 0.791 1.00 0.00 31 GLU A N 40
ATOM 20233 C CA . GLU A 1 31 ? -9.552 -2.684 -0.575 1.00 0.00 31 GLU A CA 40
ATOM 20234 C C . GLU A 1 31 ? -10.412 -3.860 -1.043 1.00 0.00 31 GLU A C 40
ATOM 20235 O O . GLU A 1 31 ? -11.345 -3.680 -1.828 1.00 0.00 31 GLU A O 40
ATOM 20247 N N . ARG A 1 32 ? -10.106 -5.057 -0.571 1.00 0.00 32 ARG A N 40
ATOM 20248 C CA . ARG A 1 32 ? -10.790 -6.254 -1.053 1.00 0.00 32 ARG A CA 40
ATOM 20249 C C . ARG A 1 32 ? -11.739 -6.789 0.012 1.00 0.00 32 ARG A C 40
ATOM 20250 O O . ARG A 1 32 ? -11.332 -7.073 1.140 1.00 0.00 32 ARG A O 40
ATOM 20271 N N . SER A 1 33 ? -13.006 -6.907 -0.348 1.00 0.00 33 SER A N 40
ATOM 20272 C CA . SER A 1 33 ? -14.018 -7.401 0.573 1.00 0.00 33 SER A CA 40
ATOM 20273 C C . SER A 1 33 ? -14.418 -8.821 0.191 1.00 0.00 33 SER A C 40
ATOM 20281 N N . ALA A 1 1 ? -16.699 2.507 3.054 1.00 0.00 1 ALA A N 41
ATOM 20282 C CA . ALA A 1 1 ? -16.627 2.738 1.596 1.00 0.00 1 ALA A CA 41
ATOM 20283 C C . ALA A 1 1 ? -15.725 3.929 1.295 1.00 0.00 1 ALA A C 41
ATOM 20284 O O . ALA A 1 1 ? -16.065 5.068 1.611 1.00 0.00 1 ALA A O 41
ATOM 20290 N N . SER A 1 2 ? -14.576 3.655 0.690 1.00 0.00 2 SER A N 41
ATOM 20291 C CA . SER A 1 2 ? -13.593 4.690 0.395 1.00 0.00 2 SER A CA 41
ATOM 20292 C C . SER A 1 2 ? -12.447 4.104 -0.431 1.00 0.00 2 SER A C 41
ATOM 20293 O O . SER A 1 2 ? -11.416 3.723 0.120 1.00 0.00 2 SER A O 41
ATOM 20301 N N . PRO A 1 3 ? -12.612 3.991 -1.764 1.00 0.00 3 PRO A N 41
ATOM 20302 C CA . PRO A 1 3 ? -11.536 3.505 -2.636 1.00 0.00 3 PRO A CA 41
ATOM 20303 C C . PRO A 1 3 ? -10.279 4.374 -2.537 1.00 0.00 3 PRO A C 41
ATOM 20304 O O . PRO A 1 3 ? -9.165 3.906 -2.772 1.00 0.00 3 PRO A O 41
ATOM 20315 N N . GLN A 1 4 ? -10.469 5.637 -2.163 1.00 0.00 4 GLN A N 41
ATOM 20316 C CA . GLN A 1 4 ? -9.370 6.582 -2.049 1.00 0.00 4 GLN A CA 41
ATOM 20317 C C . GLN A 1 4 ? -8.421 6.202 -0.916 1.00 0.00 4 GLN A C 41
ATOM 20318 O O . GLN A 1 4 ? -7.203 6.283 -1.068 1.00 0.00 4 GLN A O 41
ATOM 20332 N N . GLN A 1 5 ? -8.978 5.775 0.215 1.00 0.00 5 GLN A N 41
ATOM 20333 C CA . GLN A 1 5 ? -8.152 5.409 1.366 1.00 0.00 5 GLN A CA 41
ATOM 20334 C C . GLN A 1 5 ? -7.278 4.209 1.033 1.00 0.00 5 GLN A C 41
ATOM 20335 O O . GLN A 1 5 ? -6.161 4.074 1.538 1.00 0.00 5 GLN A O 41
ATOM 20349 N N . ALA A 1 6 ? -7.794 3.343 0.175 1.00 0.00 6 ALA A N 41
ATOM 20350 C CA . ALA A 1 6 ? -7.035 2.199 -0.301 1.00 0.00 6 ALA A CA 41
ATOM 20351 C C . ALA A 1 6 ? -5.947 2.651 -1.258 1.00 0.00 6 ALA A C 41
ATOM 20352 O O . ALA A 1 6 ? -4.813 2.176 -1.192 1.00 0.00 6 ALA A O 41
ATOM 20359 N N . LYS A 1 7 ? -6.292 3.593 -2.126 1.00 0.00 7 LYS A N 41
ATOM 20360 C CA . LYS A 1 7 ? -5.340 4.139 -3.080 1.00 0.00 7 LYS A CA 41
ATOM 20361 C C . LYS A 1 7 ? -4.201 4.840 -2.343 1.00 0.00 7 LYS A C 41
ATOM 20362 O O . LYS A 1 7 ? -3.048 4.780 -2.766 1.00 0.00 7 LYS A O 41
ATOM 20381 N N . TYR A 1 8 ? -4.535 5.485 -1.227 1.00 0.00 8 TYR A N 41
ATOM 20382 C CA . TYR A 1 8 ? -3.540 6.136 -0.382 1.00 0.00 8 TYR A CA 41
ATOM 20383 C C . TYR A 1 8 ? -2.608 5.100 0.240 1.00 0.00 8 TYR A C 41
ATOM 20384 O O . TYR A 1 8 ? -1.399 5.313 0.344 1.00 0.00 8 TYR A O 41
ATOM 20402 N N . CYS A 1 9 ? -3.173 3.976 0.654 1.00 0.00 9 CYS A N 41
ATOM 20403 C CA . CYS A 1 9 ? -2.378 2.893 1.220 1.00 0.00 9 CYS A CA 41
ATOM 20404 C C . CYS A 1 9 ? -1.403 2.367 0.169 1.00 0.00 9 CYS A C 41
ATOM 20405 O O . CYS A 1 9 ? -0.213 2.210 0.433 1.00 0.00 9 CYS A O 41
ATOM 20412 N N . TYR A 1 10 ? -1.915 2.140 -1.036 1.00 0.00 10 TYR A N 41
ATOM 20413 C CA . TYR A 1 10 ? -1.099 1.642 -2.138 1.00 0.00 10 TYR A CA 41
ATOM 20414 C C . TYR A 1 10 ? -0.098 2.684 -2.625 1.00 0.00 10 TYR A C 41
ATOM 20415 O O . TYR A 1 10 ? 0.946 2.334 -3.168 1.00 0.00 10 TYR A O 41
ATOM 20433 N N . GLU A 1 11 ? -0.414 3.959 -2.459 1.00 0.00 11 GLU A N 41
ATOM 20434 C CA . GLU A 1 11 ? 0.482 5.005 -2.918 1.00 0.00 11 GLU A CA 41
ATOM 20435 C C . GLU A 1 11 ? 1.655 5.173 -1.948 1.00 0.00 11 GLU A C 41
ATOM 20436 O O . GLU A 1 11 ? 2.802 5.286 -2.374 1.00 0.00 11 GLU A O 41
ATOM 20448 N N . GLN A 1 12 ? 1.373 5.168 -0.650 1.00 0.00 12 GLN A N 41
ATOM 20449 C CA . GLN A 1 12 ? 2.406 5.393 0.349 1.00 0.00 12 GLN A CA 41
ATOM 20450 C C . GLN A 1 12 ? 3.219 4.140 0.648 1.00 0.00 12 GLN A C 41
ATOM 20451 O O . GLN A 1 12 ? 4.375 4.245 1.046 1.00 0.00 12 GLN A O 41
ATOM 20465 N N . CYS A 1 13 ? 2.631 2.966 0.448 1.00 0.00 13 CYS A N 41
ATOM 20466 C CA . CYS A 1 13 ? 3.281 1.713 0.835 1.00 0.00 13 CYS A CA 41
ATOM 20467 C C . CYS A 1 13 ? 4.657 1.572 0.180 1.00 0.00 13 CYS A C 41
ATOM 20468 O O . CYS A 1 13 ? 5.659 1.359 0.867 1.00 0.00 13 CYS A O 41
ATOM 20475 N N . ASN A 1 14 ? 4.715 1.710 -1.139 1.00 0.00 14 ASN A N 41
ATOM 20476 C CA . ASN A 1 14 ? 5.986 1.619 -1.854 1.00 0.00 14 ASN A CA 41
ATOM 20477 C C . ASN A 1 14 ? 6.859 2.841 -1.594 1.00 0.00 14 ASN A C 41
ATOM 20478 O O . ASN A 1 14 ? 8.085 2.749 -1.626 1.00 0.00 14 ASN A O 41
ATOM 20489 N N . VAL A 1 15 ? 6.228 3.980 -1.333 1.00 0.00 15 VAL A N 41
ATOM 20490 C CA . VAL A 1 15 ? 6.960 5.206 -1.044 1.00 0.00 15 VAL A CA 41
ATOM 20491 C C . VAL A 1 15 ? 7.709 5.080 0.279 1.00 0.00 15 VAL A C 41
ATOM 20492 O O . VAL A 1 15 ? 8.848 5.536 0.400 1.00 0.00 15 VAL A O 41
ATOM 20505 N N . ASN A 1 16 ? 7.074 4.455 1.267 1.00 0.00 16 ASN A N 41
ATOM 20506 C CA . ASN A 1 16 ? 7.723 4.248 2.553 1.00 0.00 16 ASN A CA 41
ATOM 20507 C C . ASN A 1 16 ? 8.870 3.262 2.383 1.00 0.00 16 ASN A C 41
ATOM 20508 O O . ASN A 1 16 ? 10.031 3.667 2.326 1.00 0.00 16 ASN A O 41
ATOM 20519 N N . LYS A 1 17 ? 8.526 1.975 2.264 1.00 0.00 17 LYS A N 41
ATOM 20520 C CA . LYS A 1 17 ? 9.472 0.931 1.879 1.00 0.00 17 LYS A CA 41
ATOM 20521 C C . LYS A 1 17 ? 8.793 -0.451 1.931 1.00 0.00 17 LYS A C 41
ATOM 20522 O O . LYS A 1 17 ? 8.906 -1.173 2.921 1.00 0.00 17 LYS A O 41
ATOM 20541 N N . VAL A 1 18 ? 8.089 -0.843 0.871 1.00 0.00 18 VAL A N 41
ATOM 20542 C CA . VAL A 1 18 ? 7.510 -2.185 0.828 1.00 0.00 18 VAL A CA 41
ATOM 20543 C C . VAL A 1 18 ? 7.456 -2.686 -0.616 1.00 0.00 18 VAL A C 41
ATOM 20544 O O . VAL A 1 18 ? 7.198 -1.913 -1.544 1.00 0.00 18 VAL A O 41
ATOM 20557 N N . PRO A 1 19 ? 7.748 -3.975 -0.829 1.00 0.00 19 PRO A N 41
ATOM 20558 C CA . PRO A 1 19 ? 7.520 -4.639 -2.112 1.00 0.00 19 PRO A CA 41
ATOM 20559 C C . PRO A 1 19 ? 6.025 -4.742 -2.417 1.00 0.00 19 PRO A C 41
ATOM 20560 O O . PRO A 1 19 ? 5.213 -4.725 -1.486 1.00 0.00 19 PRO A O 41
ATOM 20571 N N . PHE A 1 20 ? 5.648 -4.832 -3.689 1.00 0.00 20 PHE A N 41
ATOM 20572 C CA . PHE A 1 20 ? 4.231 -4.840 -4.059 1.00 0.00 20 PHE A CA 41
ATOM 20573 C C . PHE A 1 20 ? 3.456 -5.913 -3.293 1.00 0.00 20 PHE A C 41
ATOM 20574 O O . PHE A 1 20 ? 2.359 -5.649 -2.795 1.00 0.00 20 PHE A O 41
ATOM 20591 N N . ASP A 1 21 ? 4.034 -7.108 -3.179 1.00 0.00 21 ASP A N 41
ATOM 20592 C CA . ASP A 1 21 ? 3.374 -8.213 -2.480 1.00 0.00 21 ASP A CA 41
ATOM 20593 C C . ASP A 1 21 ? 3.055 -7.816 -1.041 1.00 0.00 21 ASP A C 41
ATOM 20594 O O . ASP A 1 21 ? 1.982 -8.125 -0.525 1.00 0.00 21 ASP A O 41
ATOM 20603 N N . GLN A 1 22 ? 3.983 -7.106 -0.408 1.00 0.00 22 GLN A N 41
ATOM 20604 C CA . GLN A 1 22 ? 3.779 -6.615 0.945 1.00 0.00 22 GLN A CA 41
ATOM 20605 C C . GLN A 1 22 ? 2.671 -5.568 0.970 1.00 0.00 22 GLN A C 41
ATOM 20606 O O . GLN A 1 22 ? 1.846 -5.543 1.887 1.00 0.00 22 GLN A O 41
ATOM 20620 N N . CYS A 1 23 ? 2.652 -4.710 -0.045 1.00 0.00 23 CYS A N 41
ATOM 20621 C CA . CYS A 1 23 ? 1.616 -3.684 -0.157 1.00 0.00 23 CYS A CA 41
ATOM 20622 C C . CYS A 1 23 ? 0.255 -4.345 -0.312 1.00 0.00 23 CYS A C 41
ATOM 20623 O O . CYS A 1 23 ? -0.735 -3.917 0.286 1.00 0.00 23 CYS A O 41
ATOM 20630 N N . TYR A 1 24 ? 0.222 -5.409 -1.098 1.00 0.00 24 TYR A N 41
ATOM 20631 C CA . TYR A 1 24 ? -0.998 -6.157 -1.328 1.00 0.00 24 TYR A CA 41
ATOM 20632 C C . TYR A 1 24 ? -1.494 -6.797 -0.031 1.00 0.00 24 TYR A C 41
ATOM 20633 O O . TYR A 1 24 ? -2.693 -6.927 0.181 1.00 0.00 24 TYR A O 41
ATOM 20651 N N . GLN A 1 25 ? -0.577 -7.159 0.852 1.00 0.00 25 GLN A N 41
ATOM 20652 C CA . GLN A 1 25 ? -0.953 -7.865 2.072 1.00 0.00 25 GLN A CA 41
ATOM 20653 C C . GLN A 1 25 ? -1.524 -6.905 3.110 1.00 0.00 25 GLN A C 41
ATOM 20654 O O . GLN A 1 25 ? -2.329 -7.294 3.956 1.00 0.00 25 GLN A O 41
ATOM 20668 N N . MET A 1 26 ? -1.109 -5.653 3.047 1.00 0.00 26 MET A N 41
ATOM 20669 C CA . MET A 1 26 ? -1.609 -4.649 3.971 1.00 0.00 26 MET A CA 41
ATOM 20670 C C . MET A 1 26 ? -2.849 -3.946 3.421 1.00 0.00 26 MET A C 41
ATOM 20671 O O . MET A 1 26 ? -3.867 -3.837 4.106 1.00 0.00 26 MET A O 41
ATOM 20685 N N . CYS A 1 27 ? -2.769 -3.483 2.181 1.00 0.00 27 CYS A N 41
ATOM 20686 C CA . CYS A 1 27 ? -3.805 -2.618 1.625 1.00 0.00 27 CYS A CA 41
ATOM 20687 C C . CYS A 1 27 ? -4.973 -3.396 1.010 1.00 0.00 27 CYS A C 41
ATOM 20688 O O . CYS A 1 27 ? -6.085 -2.874 0.931 1.00 0.00 27 CYS A O 41
ATOM 20695 N N . SER A 1 28 ? -4.747 -4.633 0.571 1.00 0.00 28 SER A N 41
ATOM 20696 C CA . SER A 1 28 ? -5.841 -5.405 -0.030 1.00 0.00 28 SER A CA 41
ATOM 20697 C C . SER A 1 28 ? -6.912 -5.769 1.011 1.00 0.00 28 SER A C 41
ATOM 20698 O O . SER A 1 28 ? -8.086 -5.501 0.779 1.00 0.00 28 SER A O 41
ATOM 20706 N N . PRO A 1 29 ? -6.551 -6.361 2.180 1.00 0.00 29 PRO A N 41
ATOM 20707 C CA . PRO A 1 29 ? -7.530 -6.645 3.247 1.00 0.00 29 PRO A CA 41
ATOM 20708 C C . PRO A 1 29 ? -8.265 -5.389 3.731 1.00 0.00 29 PRO A C 41
ATOM 20709 O O . PRO A 1 29 ? -9.307 -5.475 4.383 1.00 0.00 29 PRO A O 41
ATOM 20720 N N . LEU A 1 30 ? -7.710 -4.228 3.411 1.00 0.00 30 LEU A N 41
ATOM 20721 C CA . LEU A 1 30 ? -8.344 -2.954 3.725 1.00 0.00 30 LEU A CA 41
ATOM 20722 C C . LEU A 1 30 ? -9.572 -2.781 2.838 1.00 0.00 30 LEU A C 41
ATOM 20723 O O . LEU A 1 30 ? -10.689 -2.601 3.323 1.00 0.00 30 LEU A O 41
ATOM 20739 N N . GLU A 1 31 ? -9.350 -2.852 1.537 1.00 0.00 31 GLU A N 41
ATOM 20740 C CA . GLU A 1 31 ? -10.413 -2.637 0.561 1.00 0.00 31 GLU A CA 41
ATOM 20741 C C . GLU A 1 31 ? -11.256 -3.898 0.392 1.00 0.00 31 GLU A C 41
ATOM 20742 O O . GLU A 1 31 ? -12.473 -3.882 0.591 1.00 0.00 31 GLU A O 41
ATOM 20754 N N . ARG A 1 32 ? -10.599 -4.992 0.047 1.00 0.00 32 ARG A N 41
ATOM 20755 C CA . ARG A 1 32 ? -11.295 -6.210 -0.328 1.00 0.00 32 ARG A CA 41
ATOM 20756 C C . ARG A 1 32 ? -10.666 -7.417 0.362 1.00 0.00 32 ARG A C 41
ATOM 20757 O O . ARG A 1 32 ? -9.707 -8.003 -0.141 1.00 0.00 32 ARG A O 41
ATOM 20778 N N . SER A 1 33 ? -11.199 -7.775 1.519 1.00 0.00 33 SER A N 41
ATOM 20779 C CA . SER A 1 33 ? -10.708 -8.929 2.257 1.00 0.00 33 SER A CA 41
ATOM 20780 C C . SER A 1 33 ? -11.562 -10.157 1.950 1.00 0.00 33 SER A C 41
ATOM 20788 N N . ALA A 1 1 ? -15.624 -0.905 2.437 1.00 0.00 1 ALA A N 42
ATOM 20789 C CA . ALA A 1 1 ? -15.269 -0.183 1.199 1.00 0.00 1 ALA A CA 42
ATOM 20790 C C . ALA A 1 1 ? -14.618 1.151 1.533 1.00 0.00 1 ALA A C 42
ATOM 20791 O O . ALA A 1 1 ? -15.096 1.882 2.398 1.00 0.00 1 ALA A O 42
ATOM 20797 N N . SER A 1 2 ? -13.526 1.457 0.852 1.00 0.00 2 SER A N 42
ATOM 20798 C CA . SER A 1 2 ? -12.789 2.694 1.095 1.00 0.00 2 SER A CA 42
ATOM 20799 C C . SER A 1 2 ? -11.816 2.948 -0.062 1.00 0.00 2 SER A C 42
ATOM 20800 O O . SER A 1 2 ? -10.598 2.855 0.108 1.00 0.00 2 SER A O 42
ATOM 20808 N N . PRO A 1 3 ? -12.349 3.265 -1.263 1.00 0.00 3 PRO A N 42
ATOM 20809 C CA . PRO A 1 3 ? -11.534 3.432 -2.477 1.00 0.00 3 PRO A CA 42
ATOM 20810 C C . PRO A 1 3 ? -10.409 4.459 -2.334 1.00 0.00 3 PRO A C 42
ATOM 20811 O O . PRO A 1 3 ? -9.287 4.223 -2.785 1.00 0.00 3 PRO A O 42
ATOM 20822 N N . GLN A 1 4 ? -10.699 5.586 -1.696 1.00 0.00 4 GLN A N 42
ATOM 20823 C CA . GLN A 1 4 ? -9.724 6.671 -1.597 1.00 0.00 4 GLN A CA 42
ATOM 20824 C C . GLN A 1 4 ? -8.601 6.310 -0.638 1.00 0.00 4 GLN A C 42
ATOM 20825 O O . GLN A 1 4 ? -7.425 6.532 -0.931 1.00 0.00 4 GLN A O 42
ATOM 20839 N N . GLN A 1 5 ? -8.965 5.735 0.497 1.00 0.00 5 GLN A N 42
ATOM 20840 C CA . GLN A 1 5 ? -7.977 5.333 1.490 1.00 0.00 5 GLN A CA 42
ATOM 20841 C C . GLN A 1 5 ? -7.120 4.196 0.950 1.00 0.00 5 GLN A C 42
ATOM 20842 O O . GLN A 1 5 ? -5.932 4.092 1.260 1.00 0.00 5 GLN A O 42
ATOM 20856 N N . ALA A 1 6 ? -7.732 3.347 0.136 1.00 0.00 6 ALA A N 42
ATOM 20857 C CA . ALA A 1 6 ? -7.014 2.258 -0.511 1.00 0.00 6 ALA A CA 42
ATOM 20858 C C . ALA A 1 6 ? -5.958 2.798 -1.460 1.00 0.00 6 ALA A C 42
ATOM 20859 O O . ALA A 1 6 ? -4.844 2.278 -1.526 1.00 0.00 6 ALA A O 42
ATOM 20866 N N . LYS A 1 7 ? -6.306 3.858 -2.179 1.00 0.00 7 LYS A N 42
ATOM 20867 C CA . LYS A 1 7 ? -5.380 4.472 -3.118 1.00 0.00 7 LYS A CA 42
ATOM 20868 C C . LYS A 1 7 ? -4.198 5.075 -2.365 1.00 0.00 7 LYS A C 42
ATOM 20869 O O . LYS A 1 7 ? -3.069 5.067 -2.853 1.00 0.00 7 LYS A O 42
ATOM 20888 N N . TYR A 1 8 ? -4.469 5.581 -1.168 1.00 0.00 8 TYR A N 42
ATOM 20889 C CA . TYR A 1 8 ? -3.424 6.108 -0.301 1.00 0.00 8 TYR A CA 42
ATOM 20890 C C . TYR A 1 8 ? -2.508 4.978 0.167 1.00 0.00 8 TYR A C 42
ATOM 20891 O O . TYR A 1 8 ? -1.284 5.120 0.169 1.00 0.00 8 TYR A O 42
ATOM 20909 N N . CYS A 1 9 ? -3.114 3.853 0.540 1.00 0.00 9 CYS A N 42
ATOM 20910 C CA . CYS A 1 9 ? -2.367 2.694 1.029 1.00 0.00 9 CYS A CA 42
ATOM 20911 C C . CYS A 1 9 ? -1.390 2.203 -0.035 1.00 0.00 9 CYS A C 42
ATOM 20912 O O . CYS A 1 9 ? -0.193 2.074 0.226 1.00 0.00 9 CYS A O 42
ATOM 20919 N N . TYR A 1 10 ? -1.896 1.978 -1.243 1.00 0.00 10 TYR A N 42
ATOM 20920 C CA . TYR A 1 10 ? -1.074 1.466 -2.336 1.00 0.00 10 TYR A CA 42
ATOM 20921 C C . TYR A 1 10 ? -0.070 2.503 -2.825 1.00 0.00 10 TYR A C 42
ATOM 20922 O O . TYR A 1 10 ? 0.957 2.155 -3.407 1.00 0.00 10 TYR A O 42
ATOM 20940 N N . GLU A 1 11 ? -0.370 3.774 -2.617 1.00 0.00 11 GLU A N 42
ATOM 20941 C CA . GLU A 1 11 ? 0.530 4.827 -3.046 1.00 0.00 11 GLU A CA 42
ATOM 20942 C C . GLU A 1 11 ? 1.699 4.978 -2.074 1.00 0.00 11 GLU A C 42
ATOM 20943 O O . GLU A 1 11 ? 2.856 4.986 -2.487 1.00 0.00 11 GLU A O 42
ATOM 20955 N N . GLN A 1 12 ? 1.401 5.068 -0.782 1.00 0.00 12 GLN A N 42
ATOM 20956 C CA . GLN A 1 12 ? 2.423 5.369 0.206 1.00 0.00 12 GLN A CA 42
ATOM 20957 C C . GLN A 1 12 ? 3.228 4.141 0.603 1.00 0.00 12 GLN A C 42
ATOM 20958 O O . GLN A 1 12 ? 4.361 4.275 1.053 1.00 0.00 12 GLN A O 42
ATOM 20972 N N . CYS A 1 13 ? 2.660 2.953 0.421 1.00 0.00 13 CYS A N 42
ATOM 20973 C CA . CYS A 1 13 ? 3.316 1.721 0.858 1.00 0.00 13 CYS A CA 42
ATOM 20974 C C . CYS A 1 13 ? 4.711 1.589 0.241 1.00 0.00 13 CYS A C 42
ATOM 20975 O O . CYS A 1 13 ? 5.701 1.423 0.956 1.00 0.00 13 CYS A O 42
ATOM 20982 N N . ASN A 1 14 ? 4.796 1.697 -1.077 1.00 0.00 14 ASN A N 42
ATOM 20983 C CA . ASN A 1 14 ? 6.085 1.610 -1.764 1.00 0.00 14 ASN A CA 42
ATOM 20984 C C . ASN A 1 14 ? 6.920 2.867 -1.528 1.00 0.00 14 ASN A C 42
ATOM 20985 O O . ASN A 1 14 ? 8.151 2.811 -1.531 1.00 0.00 14 ASN A O 42
ATOM 20996 N N . VAL A 1 15 ? 6.250 3.995 -1.315 1.00 0.00 15 VAL A N 42
ATOM 20997 C CA . VAL A 1 15 ? 6.942 5.251 -1.042 1.00 0.00 15 VAL A CA 42
ATOM 20998 C C . VAL A 1 15 ? 7.677 5.175 0.289 1.00 0.00 15 VAL A C 42
ATOM 20999 O O . VAL A 1 15 ? 8.813 5.636 0.402 1.00 0.00 15 VAL A O 42
ATOM 21012 N N . ASN A 1 16 ? 7.034 4.585 1.292 1.00 0.00 16 ASN A N 42
ATOM 21013 C CA . ASN A 1 16 ? 7.684 4.397 2.580 1.00 0.00 16 ASN A CA 42
ATOM 21014 C C . ASN A 1 16 ? 8.843 3.426 2.404 1.00 0.00 16 ASN A C 42
ATOM 21015 O O . ASN A 1 16 ? 10.003 3.842 2.353 1.00 0.00 16 ASN A O 42
ATOM 21026 N N . LYS A 1 17 ? 8.508 2.139 2.275 1.00 0.00 17 LYS A N 42
ATOM 21027 C CA . LYS A 1 17 ? 9.437 1.116 1.806 1.00 0.00 17 LYS A CA 42
ATOM 21028 C C . LYS A 1 17 ? 8.798 -0.264 1.921 1.00 0.00 17 LYS A C 42
ATOM 21029 O O . LYS A 1 17 ? 9.001 -0.946 2.924 1.00 0.00 17 LYS A O 42
ATOM 21048 N N . VAL A 1 18 ? 8.029 -0.692 0.921 1.00 0.00 18 VAL A N 42
ATOM 21049 C CA . VAL A 1 18 ? 7.500 -2.054 0.926 1.00 0.00 18 VAL A CA 42
ATOM 21050 C C . VAL A 1 18 ? 7.429 -2.582 -0.507 1.00 0.00 18 VAL A C 42
ATOM 21051 O O . VAL A 1 18 ? 7.167 -1.821 -1.445 1.00 0.00 18 VAL A O 42
ATOM 21064 N N . PRO A 1 19 ? 7.710 -3.877 -0.703 1.00 0.00 19 PRO A N 42
ATOM 21065 C CA . PRO A 1 19 ? 7.497 -4.551 -1.987 1.00 0.00 19 PRO A CA 42
ATOM 21066 C C . PRO A 1 19 ? 6.009 -4.618 -2.345 1.00 0.00 19 PRO A C 42
ATOM 21067 O O . PRO A 1 19 ? 5.166 -4.612 -1.446 1.00 0.00 19 PRO A O 42
ATOM 21078 N N . PHE A 1 20 ? 5.676 -4.679 -3.633 1.00 0.00 20 PHE A N 42
ATOM 21079 C CA . PHE A 1 20 ? 4.269 -4.679 -4.053 1.00 0.00 20 PHE A CA 42
ATOM 21080 C C . PHE A 1 20 ? 3.492 -5.812 -3.382 1.00 0.00 20 PHE A C 42
ATOM 21081 O O . PHE A 1 20 ? 2.380 -5.605 -2.890 1.00 0.00 20 PHE A O 42
ATOM 21098 N N . ASP A 1 21 ? 4.092 -6.997 -3.345 1.00 0.00 21 ASP A N 42
ATOM 21099 C CA . ASP A 1 21 ? 3.455 -8.164 -2.742 1.00 0.00 21 ASP A CA 42
ATOM 21100 C C . ASP A 1 21 ? 3.136 -7.911 -1.271 1.00 0.00 21 ASP A C 42
ATOM 21101 O O . ASP A 1 21 ? 2.114 -8.371 -0.760 1.00 0.00 21 ASP A O 42
ATOM 21110 N N . GLN A 1 22 ? 4.008 -7.173 -0.594 1.00 0.00 22 GLN A N 42
ATOM 21111 C CA . GLN A 1 22 ? 3.763 -6.782 0.784 1.00 0.00 22 GLN A CA 42
ATOM 21112 C C . GLN A 1 22 ? 2.662 -5.728 0.849 1.00 0.00 22 GLN A C 42
ATOM 21113 O O . GLN A 1 22 ? 1.811 -5.762 1.736 1.00 0.00 22 GLN A O 42
ATOM 21127 N N . CYS A 1 23 ? 2.678 -4.797 -0.103 1.00 0.00 23 CYS A N 42
ATOM 21128 C CA . CYS A 1 23 ? 1.656 -3.749 -0.161 1.00 0.00 23 CYS A CA 42
ATOM 21129 C C . CYS A 1 23 ? 0.280 -4.380 -0.308 1.00 0.00 23 CYS A C 42
ATOM 21130 O O . CYS A 1 23 ? -0.678 -3.978 0.356 1.00 0.00 23 CYS A O 42
ATOM 21137 N N . TYR A 1 24 ? 0.201 -5.398 -1.157 1.00 0.00 24 TYR A N 42
ATOM 21138 C CA . TYR A 1 24 ? -1.035 -6.129 -1.366 1.00 0.00 24 TYR A CA 42
ATOM 21139 C C . TYR A 1 24 ? -1.530 -6.732 -0.057 1.00 0.00 24 TYR A C 42
ATOM 21140 O O . TYR A 1 24 ? -2.724 -6.749 0.205 1.00 0.00 24 TYR A O 42
ATOM 21158 N N . GLN A 1 25 ? -0.610 -7.185 0.782 1.00 0.00 25 GLN A N 42
ATOM 21159 C CA . GLN A 1 25 ? -0.983 -7.905 1.997 1.00 0.00 25 GLN A CA 42
ATOM 21160 C C . GLN A 1 25 ? -1.546 -6.967 3.054 1.00 0.00 25 GLN A C 42
ATOM 21161 O O . GLN A 1 25 ? -2.412 -7.357 3.836 1.00 0.00 25 GLN A O 42
ATOM 21175 N N . MET A 1 26 ? -1.068 -5.734 3.071 1.00 0.00 26 MET A N 42
ATOM 21176 C CA . MET A 1 26 ? -1.548 -4.760 4.036 1.00 0.00 26 MET A CA 42
ATOM 21177 C C . MET A 1 26 ? -2.849 -4.114 3.567 1.00 0.00 26 MET A C 42
ATOM 21178 O O . MET A 1 26 ? -3.801 -3.991 4.338 1.00 0.00 26 MET A O 42
ATOM 21192 N N . CYS A 1 27 ? -2.899 -3.719 2.303 1.00 0.00 27 CYS A N 42
ATOM 21193 C CA . CYS A 1 27 ? -4.034 -2.954 1.797 1.00 0.00 27 CYS A CA 42
ATOM 21194 C C . CYS A 1 27 ? -5.233 -3.842 1.430 1.00 0.00 27 CYS A C 42
ATOM 21195 O O . CYS A 1 27 ? -6.353 -3.340 1.309 1.00 0.00 27 CYS A O 42
ATOM 21202 N N . SER A 1 28 ? -5.019 -5.148 1.254 1.00 0.00 28 SER A N 42
ATOM 21203 C CA . SER A 1 28 ? -6.115 -6.046 0.866 1.00 0.00 28 SER A CA 42
ATOM 21204 C C . SER A 1 28 ? -7.262 -6.091 1.901 1.00 0.00 28 SER A C 42
ATOM 21205 O O . SER A 1 28 ? -8.418 -5.913 1.515 1.00 0.00 28 SER A O 42
ATOM 21213 N N . PRO A 1 29 ? -6.995 -6.307 3.217 1.00 0.00 29 PRO A N 42
ATOM 21214 C CA . PRO A 1 29 ? -8.059 -6.314 4.245 1.00 0.00 29 PRO A CA 42
ATOM 21215 C C . PRO A 1 29 ? -8.814 -4.984 4.331 1.00 0.00 29 PRO A C 42
ATOM 21216 O O . PRO A 1 29 ? -9.903 -4.904 4.905 1.00 0.00 29 PRO A O 42
ATOM 21227 N N . LEU A 1 30 ? -8.219 -3.950 3.762 1.00 0.00 30 LEU A N 42
ATOM 21228 C CA . LEU A 1 30 ? -8.819 -2.624 3.735 1.00 0.00 30 LEU A CA 42
ATOM 21229 C C . LEU A 1 30 ? -9.756 -2.482 2.542 1.00 0.00 30 LEU A C 42
ATOM 21230 O O . LEU A 1 30 ? -10.933 -2.159 2.695 1.00 0.00 30 LEU A O 42
ATOM 21246 N N . GLU A 1 31 ? -9.223 -2.732 1.358 1.00 0.00 31 GLU A N 42
ATOM 21247 C CA . GLU A 1 31 ? -9.978 -2.546 0.124 1.00 0.00 31 GLU A CA 42
ATOM 21248 C C . GLU A 1 31 ? -11.030 -3.643 -0.034 1.00 0.00 31 GLU A C 42
ATOM 21249 O O . GLU A 1 31 ? -12.145 -3.384 -0.489 1.00 0.00 31 GLU A O 42
ATOM 21261 N N . ARG A 1 32 ? -10.693 -4.857 0.384 1.00 0.00 32 ARG A N 42
ATOM 21262 C CA . ARG A 1 32 ? -11.618 -5.979 0.271 1.00 0.00 32 ARG A CA 42
ATOM 21263 C C . ARG A 1 32 ? -12.129 -6.380 1.647 1.00 0.00 32 ARG A C 42
ATOM 21264 O O . ARG A 1 32 ? -11.818 -7.462 2.149 1.00 0.00 32 ARG A O 42
ATOM 21285 N N . SER A 1 33 ? -12.911 -5.506 2.258 1.00 0.00 33 SER A N 42
ATOM 21286 C CA . SER A 1 33 ? -13.491 -5.793 3.559 1.00 0.00 33 SER A CA 42
ATOM 21287 C C . SER A 1 33 ? -14.907 -6.336 3.388 1.00 0.00 33 SER A C 42
ATOM 21295 N N . ALA A 1 1 ? -17.031 2.796 2.033 1.00 0.00 1 ALA A N 43
ATOM 21296 C CA . ALA A 1 1 ? -16.866 3.199 0.618 1.00 0.00 1 ALA A CA 43
ATOM 21297 C C . ALA A 1 1 ? -15.923 4.387 0.506 1.00 0.00 1 ALA A C 43
ATOM 21298 O O . ALA A 1 1 ? -16.322 5.536 0.709 1.00 0.00 1 ALA A O 43
ATOM 21304 N N . SER A 1 2 ? -14.672 4.109 0.177 1.00 0.00 2 SER A N 43
ATOM 21305 C CA . SER A 1 2 ? -13.659 5.149 0.089 1.00 0.00 2 SER A CA 43
ATOM 21306 C C . SER A 1 2 ? -12.470 4.656 -0.731 1.00 0.00 2 SER A C 43
ATOM 21307 O O . SER A 1 2 ? -11.459 4.226 -0.170 1.00 0.00 2 SER A O 43
ATOM 21315 N N . PRO A 1 3 ? -12.571 4.687 -2.076 1.00 0.00 3 PRO A N 43
ATOM 21316 C CA . PRO A 1 3 ? -11.440 4.345 -2.945 1.00 0.00 3 PRO A CA 43
ATOM 21317 C C . PRO A 1 3 ? -10.232 5.244 -2.668 1.00 0.00 3 PRO A C 43
ATOM 21318 O O . PRO A 1 3 ? -9.094 4.903 -2.988 1.00 0.00 3 PRO A O 43
ATOM 21329 N N . GLN A 1 4 ? -10.507 6.390 -2.052 1.00 0.00 4 GLN A N 43
ATOM 21330 C CA . GLN A 1 4 ? -9.484 7.341 -1.651 1.00 0.00 4 GLN A CA 43
ATOM 21331 C C . GLN A 1 4 ? -8.518 6.714 -0.649 1.00 0.00 4 GLN A C 43
ATOM 21332 O O . GLN A 1 4 ? -7.302 6.901 -0.745 1.00 0.00 4 GLN A O 43
ATOM 21346 N N . GLN A 1 5 ? -9.063 5.960 0.302 1.00 0.00 5 GLN A N 43
ATOM 21347 C CA . GLN A 1 5 ? -8.244 5.300 1.317 1.00 0.00 5 GLN A CA 43
ATOM 21348 C C . GLN A 1 5 ? -7.366 4.240 0.680 1.00 0.00 5 GLN A C 43
ATOM 21349 O O . GLN A 1 5 ? -6.171 4.153 0.965 1.00 0.00 5 GLN A O 43
ATOM 21363 N N . ALA A 1 6 ? -7.967 3.441 -0.188 1.00 0.00 6 ALA A N 43
ATOM 21364 C CA . ALA A 1 6 ? -7.232 2.410 -0.905 1.00 0.00 6 ALA A CA 43
ATOM 21365 C C . ALA A 1 6 ? -6.135 3.036 -1.753 1.00 0.00 6 ALA A C 43
ATOM 21366 O O . ALA A 1 6 ? -5.018 2.526 -1.819 1.00 0.00 6 ALA A O 43
ATOM 21373 N N . LYS A 1 7 ? -6.453 4.168 -2.369 1.00 0.00 7 LYS A N 43
ATOM 21374 C CA . LYS A 1 7 ? -5.495 4.880 -3.202 1.00 0.00 7 LYS A CA 43
ATOM 21375 C C . LYS A 1 7 ? -4.315 5.377 -2.368 1.00 0.00 7 LYS A C 43
ATOM 21376 O O . LYS A 1 7 ? -3.166 5.305 -2.802 1.00 0.00 7 LYS A O 43
ATOM 21395 N N . TYR A 1 8 ? -4.603 5.872 -1.169 1.00 0.00 8 TYR A N 43
ATOM 21396 C CA . TYR A 1 8 ? -3.561 6.367 -0.274 1.00 0.00 8 TYR A CA 43
ATOM 21397 C C . TYR A 1 8 ? -2.686 5.215 0.211 1.00 0.00 8 TYR A C 43
ATOM 21398 O O . TYR A 1 8 ? -1.462 5.335 0.293 1.00 0.00 8 TYR A O 43
ATOM 21416 N N . CYS A 1 9 ? -3.333 4.101 0.515 1.00 0.00 9 CYS A N 43
ATOM 21417 C CA . CYS A 1 9 ? -2.657 2.913 1.027 1.00 0.00 9 CYS A CA 43
ATOM 21418 C C . CYS A 1 9 ? -1.595 2.408 0.052 1.00 0.00 9 CYS A C 43
ATOM 21419 O O . CYS A 1 9 ? -0.420 2.298 0.409 1.00 0.00 9 CYS A O 43
ATOM 21426 N N . TYR A 1 10 ? -2.000 2.130 -1.182 1.00 0.00 10 TYR A N 43
ATOM 21427 C CA . TYR A 1 10 ? -1.082 1.594 -2.185 1.00 0.00 10 TYR A CA 43
ATOM 21428 C C . TYR A 1 10 ? -0.074 2.646 -2.631 1.00 0.00 10 TYR A C 43
ATOM 21429 O O . TYR A 1 10 ? 1.016 2.315 -3.103 1.00 0.00 10 TYR A O 43
ATOM 21447 N N . GLU A 1 11 ? -0.441 3.911 -2.489 1.00 0.00 11 GLU A N 43
ATOM 21448 C CA . GLU A 1 11 ? 0.461 4.999 -2.811 1.00 0.00 11 GLU A CA 43
ATOM 21449 C C . GLU A 1 11 ? 1.646 4.994 -1.858 1.00 0.00 11 GLU A C 43
ATOM 21450 O O . GLU A 1 11 ? 2.783 4.786 -2.263 1.00 0.00 11 GLU A O 43
ATOM 21462 N N . GLN A 1 12 ? 1.363 5.183 -0.580 1.00 0.00 12 GLN A N 43
ATOM 21463 C CA . GLN A 1 12 ? 2.410 5.393 0.402 1.00 0.00 12 GLN A CA 43
ATOM 21464 C C . GLN A 1 12 ? 3.158 4.112 0.745 1.00 0.00 12 GLN A C 43
ATOM 21465 O O . GLN A 1 12 ? 4.312 4.177 1.144 1.00 0.00 12 GLN A O 43
ATOM 21479 N N . CYS A 1 13 ? 2.525 2.955 0.569 1.00 0.00 13 CYS A N 43
ATOM 21480 C CA . CYS A 1 13 ? 3.134 1.693 0.997 1.00 0.00 13 CYS A CA 43
ATOM 21481 C C . CYS A 1 13 ? 4.501 1.489 0.338 1.00 0.00 13 CYS A C 43
ATOM 21482 O O . CYS A 1 13 ? 5.511 1.361 1.031 1.00 0.00 13 CYS A O 43
ATOM 21489 N N . ASN A 1 14 ? 4.549 1.480 -0.990 1.00 0.00 14 ASN A N 43
ATOM 21490 C CA . ASN A 1 14 ? 5.829 1.315 -1.686 1.00 0.00 14 ASN A CA 43
ATOM 21491 C C . ASN A 1 14 ? 6.697 2.568 -1.565 1.00 0.00 14 ASN A C 43
ATOM 21492 O O . ASN A 1 14 ? 7.923 2.475 -1.588 1.00 0.00 14 ASN A O 43
ATOM 21503 N N . VAL A 1 15 ? 6.067 3.732 -1.421 1.00 0.00 15 VAL A N 43
ATOM 21504 C CA . VAL A 1 15 ? 6.804 4.981 -1.253 1.00 0.00 15 VAL A CA 43
ATOM 21505 C C . VAL A 1 15 ? 7.573 4.980 0.068 1.00 0.00 15 VAL A C 43
ATOM 21506 O O . VAL A 1 15 ? 8.699 5.475 0.134 1.00 0.00 15 VAL A O 43
ATOM 21519 N N . ASN A 1 16 ? 6.976 4.417 1.117 1.00 0.00 16 ASN A N 43
ATOM 21520 C CA . ASN A 1 16 ? 7.672 4.303 2.393 1.00 0.00 16 ASN A CA 43
ATOM 21521 C C . ASN A 1 16 ? 8.867 3.378 2.221 1.00 0.00 16 ASN A C 43
ATOM 21522 O O . ASN A 1 16 ? 10.008 3.842 2.169 1.00 0.00 16 ASN A O 43
ATOM 21533 N N . LYS A 1 17 ? 8.587 2.077 2.121 1.00 0.00 17 LYS A N 43
ATOM 21534 C CA . LYS A 1 17 ? 9.550 1.083 1.649 1.00 0.00 17 LYS A CA 43
ATOM 21535 C C . LYS A 1 17 ? 8.953 -0.325 1.761 1.00 0.00 17 LYS A C 43
ATOM 21536 O O . LYS A 1 17 ? 9.186 -1.027 2.749 1.00 0.00 17 LYS A O 43
ATOM 21555 N N . VAL A 1 18 ? 8.184 -0.753 0.762 1.00 0.00 18 VAL A N 43
ATOM 21556 C CA . VAL A 1 18 ? 7.653 -2.114 0.763 1.00 0.00 18 VAL A CA 43
ATOM 21557 C C . VAL A 1 18 ? 7.523 -2.615 -0.674 1.00 0.00 18 VAL A C 43
ATOM 21558 O O . VAL A 1 18 ? 7.261 -1.832 -1.593 1.00 0.00 18 VAL A O 43
ATOM 21571 N N . PRO A 1 19 ? 7.756 -3.914 -0.895 1.00 0.00 19 PRO A N 43
ATOM 21572 C CA . PRO A 1 19 ? 7.436 -4.571 -2.162 1.00 0.00 19 PRO A CA 43
ATOM 21573 C C . PRO A 1 19 ? 5.923 -4.620 -2.386 1.00 0.00 19 PRO A C 43
ATOM 21574 O O . PRO A 1 19 ? 5.160 -4.596 -1.416 1.00 0.00 19 PRO A O 43
ATOM 21585 N N . PHE A 1 20 ? 5.479 -4.686 -3.637 1.00 0.00 20 PHE A N 43
ATOM 21586 C CA . PHE A 1 20 ? 4.045 -4.672 -3.932 1.00 0.00 20 PHE A CA 43
ATOM 21587 C C . PHE A 1 20 ? 3.322 -5.812 -3.213 1.00 0.00 20 PHE A C 43
ATOM 21588 O O . PHE A 1 20 ? 2.221 -5.623 -2.691 1.00 0.00 20 PHE A O 43
ATOM 21605 N N . ASP A 1 21 ? 3.950 -6.986 -3.173 1.00 0.00 21 ASP A N 43
ATOM 21606 C CA . ASP A 1 21 ? 3.372 -8.138 -2.481 1.00 0.00 21 ASP A CA 43
ATOM 21607 C C . ASP A 1 21 ? 3.104 -7.803 -1.015 1.00 0.00 21 ASP A C 43
ATOM 21608 O O . ASP A 1 21 ? 2.025 -8.084 -0.497 1.00 0.00 21 ASP A O 43
ATOM 21617 N N . GLN A 1 22 ? 4.078 -7.175 -0.364 1.00 0.00 22 GLN A N 43
ATOM 21618 C CA . GLN A 1 22 ? 3.922 -6.720 1.014 1.00 0.00 22 GLN A CA 43
ATOM 21619 C C . GLN A 1 22 ? 2.775 -5.719 1.120 1.00 0.00 22 GLN A C 43
ATOM 21620 O O . GLN A 1 22 ? 1.988 -5.754 2.068 1.00 0.00 22 GLN A O 43
ATOM 21634 N N . CYS A 1 23 ? 2.677 -4.835 0.131 1.00 0.00 23 CYS A N 43
ATOM 21635 C CA . CYS A 1 23 ? 1.606 -3.838 0.107 1.00 0.00 23 CYS A CA 43
ATOM 21636 C C . CYS A 1 23 ? 0.255 -4.535 0.025 1.00 0.00 23 CYS A C 43
ATOM 21637 O O . CYS A 1 23 ? -0.663 -4.208 0.774 1.00 0.00 23 CYS A O 43
ATOM 21644 N N . TYR A 1 24 ? 0.149 -5.522 -0.858 1.00 0.00 24 TYR A N 43
ATOM 21645 C CA . TYR A 1 24 ? -1.086 -6.276 -1.006 1.00 0.00 24 TYR A CA 43
ATOM 21646 C C . TYR A 1 24 ? -1.412 -7.043 0.269 1.00 0.00 24 TYR A C 43
ATOM 21647 O O . TYR A 1 24 ? -2.572 -7.162 0.639 1.00 0.00 24 TYR A O 43
ATOM 21665 N N . GLN A 1 25 ? -0.392 -7.534 0.959 1.00 0.00 25 GLN A N 43
ATOM 21666 C CA . GLN A 1 25 ? -0.614 -8.365 2.143 1.00 0.00 25 GLN A CA 43
ATOM 21667 C C . GLN A 1 25 ? -1.298 -7.563 3.241 1.00 0.00 25 GLN A C 43
ATOM 21668 O O . GLN A 1 25 ? -2.195 -8.061 3.919 1.00 0.00 25 GLN A O 43
ATOM 21682 N N . MET A 1 26 ? -0.887 -6.317 3.406 1.00 0.00 26 MET A N 43
ATOM 21683 C CA . MET A 1 26 ? -1.469 -5.463 4.432 1.00 0.00 26 MET A CA 43
ATOM 21684 C C . MET A 1 26 ? -2.699 -4.722 3.912 1.00 0.00 26 MET A C 43
ATOM 21685 O O . MET A 1 26 ? -3.645 -4.485 4.659 1.00 0.00 26 MET A O 43
ATOM 21699 N N . CYS A 1 27 ? -2.694 -4.366 2.636 1.00 0.00 27 CYS A N 43
ATOM 21700 C CA . CYS A 1 27 ? -3.761 -3.524 2.090 1.00 0.00 27 CYS A CA 43
ATOM 21701 C C . CYS A 1 27 ? -4.960 -4.346 1.608 1.00 0.00 27 CYS A C 43
ATOM 21702 O O . CYS A 1 27 ? -6.033 -3.790 1.357 1.00 0.00 27 CYS A O 43
ATOM 21709 N N . SER A 1 28 ? -4.797 -5.661 1.483 1.00 0.00 28 SER A N 43
ATOM 21710 C CA . SER A 1 28 ? -5.891 -6.516 1.029 1.00 0.00 28 SER A CA 43
ATOM 21711 C C . SER A 1 28 ? -7.135 -6.418 1.937 1.00 0.00 28 SER A C 43
ATOM 21712 O O . SER A 1 28 ? -8.232 -6.229 1.424 1.00 0.00 28 SER A O 43
ATOM 21720 N N . PRO A 1 29 ? -7.009 -6.505 3.288 1.00 0.00 29 PRO A N 43
ATOM 21721 C CA . PRO A 1 29 ? -8.164 -6.333 4.193 1.00 0.00 29 PRO A CA 43
ATOM 21722 C C . PRO A 1 29 ? -8.910 -5.010 3.977 1.00 0.00 29 PRO A C 43
ATOM 21723 O O . PRO A 1 29 ? -10.060 -4.859 4.393 1.00 0.00 29 PRO A O 43
ATOM 21734 N N . LEU A 1 30 ? -8.251 -4.063 3.324 1.00 0.00 30 LEU A N 43
ATOM 21735 C CA . LEU A 1 30 ? -8.841 -2.764 3.038 1.00 0.00 30 LEU A CA 43
ATOM 21736 C C . LEU A 1 30 ? -9.549 -2.805 1.684 1.00 0.00 30 LEU A C 43
ATOM 21737 O O . LEU A 1 30 ? -10.772 -2.679 1.603 1.00 0.00 30 LEU A O 43
ATOM 21753 N N . GLU A 1 31 ? -8.773 -2.995 0.626 1.00 0.00 31 GLU A N 43
ATOM 21754 C CA . GLU A 1 31 ? -9.296 -2.895 -0.735 1.00 0.00 31 GLU A CA 43
ATOM 21755 C C . GLU A 1 31 ? -10.024 -4.172 -1.165 1.00 0.00 31 GLU A C 43
ATOM 21756 O O . GLU A 1 31 ? -11.208 -4.136 -1.505 1.00 0.00 31 GLU A O 43
ATOM 21768 N N . ARG A 1 32 ? -9.322 -5.296 -1.150 1.00 0.00 32 ARG A N 43
ATOM 21769 C CA . ARG A 1 32 ? -9.883 -6.556 -1.641 1.00 0.00 32 ARG A CA 43
ATOM 21770 C C . ARG A 1 32 ? -9.585 -7.696 -0.677 1.00 0.00 32 ARG A C 43
ATOM 21771 O O . ARG A 1 32 ? -8.494 -8.267 -0.693 1.00 0.00 32 ARG A O 43
ATOM 21792 N N . SER A 1 33 ? -10.557 -8.019 0.162 1.00 0.00 33 SER A N 43
ATOM 21793 C CA . SER A 1 33 ? -10.405 -9.093 1.133 1.00 0.00 33 SER A CA 43
ATOM 21794 C C . SER A 1 33 ? -10.963 -10.404 0.576 1.00 0.00 33 SER A C 43
ATOM 21802 N N . ALA A 1 1 ? -16.382 -0.073 2.969 1.00 0.00 1 ALA A N 44
ATOM 21803 C CA . ALA A 1 1 ? -15.369 0.154 1.917 1.00 0.00 1 ALA A CA 44
ATOM 21804 C C . ALA A 1 1 ? -14.570 1.414 2.218 1.00 0.00 1 ALA A C 44
ATOM 21805 O O . ALA A 1 1 ? -14.966 2.220 3.061 1.00 0.00 1 ALA A O 44
ATOM 21811 N N . SER A 1 2 ? -13.455 1.584 1.526 1.00 0.00 2 SER A N 44
ATOM 21812 C CA . SER A 1 2 ? -12.587 2.734 1.754 1.00 0.00 2 SER A CA 44
ATOM 21813 C C . SER A 1 2 ? -11.738 3.011 0.505 1.00 0.00 2 SER A C 44
ATOM 21814 O O . SER A 1 2 ? -10.510 2.922 0.550 1.00 0.00 2 SER A O 44
ATOM 21822 N N . PRO A 1 3 ? -12.388 3.347 -0.634 1.00 0.00 3 PRO A N 44
ATOM 21823 C CA . PRO A 1 3 ? -11.695 3.566 -1.916 1.00 0.00 3 PRO A CA 44
ATOM 21824 C C . PRO A 1 3 ? -10.562 4.592 -1.830 1.00 0.00 3 PRO A C 44
ATOM 21825 O O . PRO A 1 3 ? -9.461 4.359 -2.335 1.00 0.00 3 PRO A O 44
ATOM 21836 N N . GLN A 1 4 ? -10.833 5.718 -1.184 1.00 0.00 4 GLN A N 44
ATOM 21837 C CA . GLN A 1 4 ? -9.868 6.805 -1.095 1.00 0.00 4 GLN A CA 44
ATOM 21838 C C . GLN A 1 4 ? -8.657 6.398 -0.261 1.00 0.00 4 GLN A C 44
ATOM 21839 O O . GLN A 1 4 ? -7.512 6.595 -0.669 1.00 0.00 4 GLN A O 44
ATOM 21853 N N . GLN A 1 5 ? -8.914 5.812 0.899 1.00 0.00 5 GLN A N 44
ATOM 21854 C CA . GLN A 1 5 ? -7.834 5.394 1.786 1.00 0.00 5 GLN A CA 44
ATOM 21855 C C . GLN A 1 5 ? -7.043 4.248 1.172 1.00 0.00 5 GLN A C 44
ATOM 21856 O O . GLN A 1 5 ? -5.840 4.118 1.401 1.00 0.00 5 GLN A O 44
ATOM 21870 N N . ALA A 1 6 ? -7.723 3.423 0.388 1.00 0.00 6 ALA A N 44
ATOM 21871 C CA . ALA A 1 6 ? -7.069 2.342 -0.338 1.00 0.00 6 ALA A CA 44
ATOM 21872 C C . ALA A 1 6 ? -6.032 2.898 -1.300 1.00 0.00 6 ALA A C 44
ATOM 21873 O O . ALA A 1 6 ? -4.930 2.361 -1.417 1.00 0.00 6 ALA A O 44
ATOM 21880 N N . LYS A 1 7 ? -6.383 3.987 -1.971 1.00 0.00 7 LYS A N 44
ATOM 21881 C CA . LYS A 1 7 ? -5.484 4.620 -2.925 1.00 0.00 7 LYS A CA 44
ATOM 21882 C C . LYS A 1 7 ? -4.252 5.158 -2.203 1.00 0.00 7 LYS A C 44
ATOM 21883 O O . LYS A 1 7 ? -3.132 5.042 -2.697 1.00 0.00 7 LYS A O 44
ATOM 21902 N N . TYR A 1 8 ? -4.469 5.719 -1.021 1.00 0.00 8 TYR A N 44
ATOM 21903 C CA . TYR A 1 8 ? -3.378 6.217 -0.193 1.00 0.00 8 TYR A CA 44
ATOM 21904 C C . TYR A 1 8 ? -2.491 5.062 0.266 1.00 0.00 8 TYR A C 44
ATOM 21905 O O . TYR A 1 8 ? -1.263 5.177 0.280 1.00 0.00 8 TYR A O 44
ATOM 21923 N N . CYS A 1 9 ? -3.125 3.948 0.622 1.00 0.00 9 CYS A N 44
ATOM 21924 C CA . CYS A 1 9 ? -2.409 2.767 1.102 1.00 0.00 9 CYS A CA 44
ATOM 21925 C C . CYS A 1 9 ? -1.463 2.246 0.023 1.00 0.00 9 CYS A C 44
ATOM 21926 O O . CYS A 1 9 ? -0.270 2.077 0.266 1.00 0.00 9 CYS A O 44
ATOM 21933 N N . TYR A 1 10 ? -1.993 2.037 -1.179 1.00 0.00 10 TYR A N 44
ATOM 21934 C CA . TYR A 1 10 ? -1.200 1.503 -2.284 1.00 0.00 10 TYR A CA 44
ATOM 21935 C C . TYR A 1 10 ? -0.170 2.507 -2.780 1.00 0.00 10 TYR A C 44
ATOM 21936 O O . TYR A 1 10 ? 0.841 2.130 -3.375 1.00 0.00 10 TYR A O 44
ATOM 21954 N N . GLU A 1 11 ? -0.430 3.781 -2.557 1.00 0.00 11 GLU A N 44
ATOM 21955 C CA . GLU A 1 11 ? 0.482 4.814 -2.998 1.00 0.00 11 GLU A CA 44
ATOM 21956 C C . GLU A 1 11 ? 1.688 4.887 -2.070 1.00 0.00 11 GLU A C 44
ATOM 21957 O O . GLU A 1 11 ? 2.820 4.677 -2.490 1.00 0.00 11 GLU A O 44
ATOM 21969 N N . GLN A 1 12 ? 1.431 5.142 -0.796 1.00 0.00 12 GLN A N 44
ATOM 21970 C CA . GLN A 1 12 ? 2.502 5.415 0.150 1.00 0.00 12 GLN A CA 44
ATOM 21971 C C . GLN A 1 12 ? 3.240 4.153 0.574 1.00 0.00 12 GLN A C 44
ATOM 21972 O O . GLN A 1 12 ? 4.361 4.240 1.065 1.00 0.00 12 GLN A O 44
ATOM 21986 N N . CYS A 1 13 ? 2.631 2.987 0.375 1.00 0.00 13 CYS A N 44
ATOM 21987 C CA . CYS A 1 13 ? 3.246 1.732 0.806 1.00 0.00 13 CYS A CA 44
ATOM 21988 C C . CYS A 1 13 ? 4.622 1.554 0.155 1.00 0.00 13 CYS A C 44
ATOM 21989 O O . CYS A 1 13 ? 5.635 1.446 0.847 1.00 0.00 13 CYS A O 44
ATOM 21996 N N . ASN A 1 14 ? 4.662 1.557 -1.169 1.00 0.00 14 ASN A N 44
ATOM 21997 C CA . ASN A 1 14 ? 5.917 1.384 -1.894 1.00 0.00 14 ASN A CA 44
ATOM 21998 C C . ASN A 1 14 ? 6.765 2.654 -1.879 1.00 0.00 14 ASN A C 44
ATOM 21999 O O . ASN A 1 14 ? 7.987 2.581 -1.974 1.00 0.00 14 ASN A O 44
ATOM 22010 N N . VAL A 1 15 ? 6.125 3.815 -1.758 1.00 0.00 15 VAL A N 44
ATOM 22011 C CA . VAL A 1 15 ? 6.861 5.075 -1.676 1.00 0.00 15 VAL A CA 44
ATOM 22012 C C . VAL A 1 15 ? 7.670 5.125 -0.384 1.00 0.00 15 VAL A C 44
ATOM 22013 O O . VAL A 1 15 ? 8.815 5.582 -0.372 1.00 0.00 15 VAL A O 44
ATOM 22026 N N . ASN A 1 16 ? 7.071 4.641 0.701 1.00 0.00 16 ASN A N 44
ATOM 22027 C CA . ASN A 1 16 ? 7.748 4.629 1.996 1.00 0.00 16 ASN A CA 44
ATOM 22028 C C . ASN A 1 16 ? 8.851 3.580 1.978 1.00 0.00 16 ASN A C 44
ATOM 22029 O O . ASN A 1 16 ? 10.031 3.926 1.902 1.00 0.00 16 ASN A O 44
ATOM 22040 N N . LYS A 1 17 ? 8.455 2.305 2.031 1.00 0.00 17 LYS A N 44
ATOM 22041 C CA . LYS A 1 17 ? 9.375 1.190 1.831 1.00 0.00 17 LYS A CA 44
ATOM 22042 C C . LYS A 1 17 ? 8.661 -0.142 2.061 1.00 0.00 17 LYS A C 44
ATOM 22043 O O . LYS A 1 17 ? 8.694 -0.671 3.176 1.00 0.00 17 LYS A O 44
ATOM 22062 N N . VAL A 1 18 ? 8.006 -0.687 1.037 1.00 0.00 18 VAL A N 44
ATOM 22063 C CA . VAL A 1 18 ? 7.442 -2.034 1.130 1.00 0.00 18 VAL A CA 44
ATOM 22064 C C . VAL A 1 18 ? 7.445 -2.675 -0.257 1.00 0.00 18 VAL A C 44
ATOM 22065 O O . VAL A 1 18 ? 7.287 -1.981 -1.266 1.00 0.00 18 VAL A O 44
ATOM 22078 N N . PRO A 1 19 ? 7.678 -3.990 -0.332 1.00 0.00 19 PRO A N 44
ATOM 22079 C CA . PRO A 1 19 ? 7.509 -4.745 -1.573 1.00 0.00 19 PRO A CA 44
ATOM 22080 C C . PRO A 1 19 ? 6.046 -4.756 -2.018 1.00 0.00 19 PRO A C 44
ATOM 22081 O O . PRO A 1 19 ? 5.147 -4.651 -1.177 1.00 0.00 19 PRO A O 44
ATOM 22092 N N . PHE A 1 20 ? 5.797 -4.877 -3.318 1.00 0.00 20 PHE A N 44
ATOM 22093 C CA . PHE A 1 20 ? 4.426 -4.867 -3.835 1.00 0.00 20 PHE A CA 44
ATOM 22094 C C . PHE A 1 20 ? 3.573 -5.929 -3.138 1.00 0.00 20 PHE A C 44
ATOM 22095 O O . PHE A 1 20 ? 2.424 -5.669 -2.775 1.00 0.00 20 PHE A O 44
ATOM 22112 N N . ASP A 1 21 ? 4.149 -7.112 -2.930 1.00 0.00 21 ASP A N 44
ATOM 22113 C CA . ASP A 1 21 ? 3.439 -8.209 -2.278 1.00 0.00 21 ASP A CA 44
ATOM 22114 C C . ASP A 1 21 ? 3.029 -7.822 -0.859 1.00 0.00 21 ASP A C 44
ATOM 22115 O O . ASP A 1 21 ? 1.936 -8.163 -0.414 1.00 0.00 21 ASP A O 44
ATOM 22124 N N . GLN A 1 22 ? 3.895 -7.096 -0.156 1.00 0.00 22 GLN A N 44
ATOM 22125 C CA . GLN A 1 22 ? 3.569 -6.617 1.181 1.00 0.00 22 GLN A CA 44
ATOM 22126 C C . GLN A 1 22 ? 2.445 -5.590 1.113 1.00 0.00 22 GLN A C 44
ATOM 22127 O O . GLN A 1 22 ? 1.547 -5.578 1.957 1.00 0.00 22 GLN A O 44
ATOM 22141 N N . CYS A 1 23 ? 2.499 -4.728 0.102 1.00 0.00 23 CYS A N 44
ATOM 22142 C CA . CYS A 1 23 ? 1.454 -3.722 -0.093 1.00 0.00 23 CYS A CA 44
ATOM 22143 C C . CYS A 1 23 ? 0.121 -4.416 -0.340 1.00 0.00 23 CYS A C 44
ATOM 22144 O O . CYS A 1 23 ? -0.903 -4.044 0.231 1.00 0.00 23 CYS A O 44
ATOM 22151 N N . TYR A 1 24 ? 0.152 -5.453 -1.166 1.00 0.00 24 TYR A N 44
ATOM 22152 C CA . TYR A 1 24 ? -1.034 -6.248 -1.446 1.00 0.00 24 TYR A CA 44
ATOM 22153 C C . TYR A 1 24 ? -1.481 -7.003 -0.192 1.00 0.00 24 TYR A C 44
ATOM 22154 O O . TYR A 1 24 ? -2.659 -7.289 -0.013 1.00 0.00 24 TYR A O 44
ATOM 22172 N N . GLN A 1 25 ? -0.536 -7.313 0.680 1.00 0.00 25 GLN A N 44
ATOM 22173 C CA . GLN A 1 25 ? -0.828 -8.084 1.874 1.00 0.00 25 GLN A CA 44
ATOM 22174 C C . GLN A 1 25 ? -1.585 -7.236 2.894 1.00 0.00 25 GLN A C 44
ATOM 22175 O O . GLN A 1 25 ? -2.453 -7.735 3.604 1.00 0.00 25 GLN A O 44
ATOM 22189 N N . MET A 1 26 ? -1.241 -5.959 2.975 1.00 0.00 26 MET A N 44
ATOM 22190 C CA . MET A 1 26 ? -1.901 -5.058 3.913 1.00 0.00 26 MET A CA 44
ATOM 22191 C C . MET A 1 26 ? -3.094 -4.339 3.276 1.00 0.00 26 MET A C 44
ATOM 22192 O O . MET A 1 26 ? -4.189 -4.329 3.837 1.00 0.00 26 MET A O 44
ATOM 22206 N N . CYS A 1 27 ? -2.889 -3.738 2.110 1.00 0.00 27 CYS A N 44
ATOM 22207 C CA . CYS A 1 27 ? -3.905 -2.864 1.522 1.00 0.00 27 CYS A CA 44
ATOM 22208 C C . CYS A 1 27 ? -5.051 -3.643 0.865 1.00 0.00 27 CYS A C 44
ATOM 22209 O O . CYS A 1 27 ? -6.167 -3.132 0.777 1.00 0.00 27 CYS A O 44
ATOM 22216 N N . SER A 1 28 ? -4.801 -4.866 0.409 1.00 0.00 28 SER A N 44
ATOM 22217 C CA . SER A 1 28 ? -5.858 -5.631 -0.264 1.00 0.00 28 SER A CA 44
ATOM 22218 C C . SER A 1 28 ? -6.981 -6.036 0.712 1.00 0.00 28 SER A C 44
ATOM 22219 O O . SER A 1 28 ? -8.150 -5.837 0.394 1.00 0.00 28 SER A O 44
ATOM 22227 N N . PRO A 1 29 ? -6.671 -6.602 1.911 1.00 0.00 29 PRO A N 44
ATOM 22228 C CA . PRO A 1 29 ? -7.693 -6.871 2.949 1.00 0.00 29 PRO A CA 44
ATOM 22229 C C . PRO A 1 29 ? -8.435 -5.608 3.403 1.00 0.00 29 PRO A C 44
ATOM 22230 O O . PRO A 1 29 ? -9.424 -5.677 4.132 1.00 0.00 29 PRO A O 44
ATOM 22241 N N . LEU A 1 30 ? -7.923 -4.459 2.995 1.00 0.00 30 LEU A N 44
ATOM 22242 C CA . LEU A 1 30 ? -8.565 -3.177 3.251 1.00 0.00 30 LEU A CA 44
ATOM 22243 C C . LEU A 1 30 ? -9.552 -2.888 2.120 1.00 0.00 30 LEU A C 44
ATOM 22244 O O . LEU A 1 30 ? -10.749 -2.686 2.345 1.00 0.00 30 LEU A O 44
ATOM 22260 N N . GLU A 1 31 ? -9.024 -2.891 0.907 1.00 0.00 31 GLU A N 44
ATOM 22261 C CA . GLU A 1 31 ? -9.775 -2.506 -0.286 1.00 0.00 31 GLU A CA 44
ATOM 22262 C C . GLU A 1 31 ? -10.788 -3.568 -0.710 1.00 0.00 31 GLU A C 44
ATOM 22263 O O . GLU A 1 31 ? -11.931 -3.250 -1.042 1.00 0.00 31 GLU A O 44
ATOM 22275 N N . ARG A 1 32 ? -10.373 -4.823 -0.704 1.00 0.00 32 ARG A N 44
ATOM 22276 C CA . ARG A 1 32 ? -11.200 -5.899 -1.241 1.00 0.00 32 ARG A CA 44
ATOM 22277 C C . ARG A 1 32 ? -11.516 -6.933 -0.171 1.00 0.00 32 ARG A C 44
ATOM 22278 O O . ARG A 1 32 ? -10.803 -7.926 -0.015 1.00 0.00 32 ARG A O 44
ATOM 22299 N N . SER A 1 33 ? -12.574 -6.680 0.582 1.00 0.00 33 SER A N 44
ATOM 22300 C CA . SER A 1 33 ? -13.076 -7.639 1.555 1.00 0.00 33 SER A CA 44
ATOM 22301 C C . SER A 1 33 ? -14.577 -7.448 1.743 1.00 0.00 33 SER A C 44
ATOM 22309 N N . ALA A 1 1 ? -16.736 2.691 2.783 1.00 0.00 1 ALA A N 45
ATOM 22310 C CA . ALA A 1 1 ? -16.745 3.404 1.487 1.00 0.00 1 ALA A CA 45
ATOM 22311 C C . ALA A 1 1 ? -15.735 4.541 1.500 1.00 0.00 1 ALA A C 45
ATOM 22312 O O . ALA A 1 1 ? -15.999 5.607 2.059 1.00 0.00 1 ALA A O 45
ATOM 22318 N N . SER A 1 2 ? -14.581 4.311 0.887 1.00 0.00 2 SER A N 45
ATOM 22319 C CA . SER A 1 2 ? -13.511 5.304 0.869 1.00 0.00 2 SER A CA 45
ATOM 22320 C C . SER A 1 2 ? -12.373 4.842 -0.048 1.00 0.00 2 SER A C 45
ATOM 22321 O O . SER A 1 2 ? -11.319 4.417 0.430 1.00 0.00 2 SER A O 45
ATOM 22329 N N . PRO A 1 3 ? -12.566 4.907 -1.382 1.00 0.00 3 PRO A N 45
ATOM 22330 C CA . PRO A 1 3 ? -11.531 4.511 -2.350 1.00 0.00 3 PRO A CA 45
ATOM 22331 C C . PRO A 1 3 ? -10.207 5.250 -2.149 1.00 0.00 3 PRO A C 45
ATOM 22332 O O . PRO A 1 3 ? -9.141 4.736 -2.493 1.00 0.00 3 PRO A O 45
ATOM 22343 N N . GLN A 1 4 ? -10.271 6.445 -1.573 1.00 0.00 4 GLN A N 45
ATOM 22344 C CA . GLN A 1 4 ? -9.077 7.262 -1.390 1.00 0.00 4 GLN A CA 45
ATOM 22345 C C . GLN A 1 4 ? -8.160 6.672 -0.330 1.00 0.00 4 GLN A C 45
ATOM 22346 O O . GLN A 1 4 ? -6.940 6.726 -0.463 1.00 0.00 4 GLN A O 45
ATOM 22360 N N . GLN A 1 5 ? -8.744 6.096 0.715 1.00 0.00 5 GLN A N 45
ATOM 22361 C CA . GLN A 1 5 ? -7.947 5.513 1.792 1.00 0.00 5 GLN A CA 45
ATOM 22362 C C . GLN A 1 5 ? -7.176 4.302 1.278 1.00 0.00 5 GLN A C 45
ATOM 22363 O O . GLN A 1 5 ? -6.046 4.038 1.696 1.00 0.00 5 GLN A O 45
ATOM 22377 N N . ALA A 1 6 ? -7.793 3.577 0.356 1.00 0.00 6 ALA A N 45
ATOM 22378 C CA . ALA A 1 6 ? -7.150 2.434 -0.272 1.00 0.00 6 ALA A CA 45
ATOM 22379 C C . ALA A 1 6 ? -6.071 2.900 -1.235 1.00 0.00 6 ALA A C 45
ATOM 22380 O O . ALA A 1 6 ? -4.968 2.356 -1.254 1.00 0.00 6 ALA A O 45
ATOM 22387 N N . LYS A 1 7 ? -6.386 3.933 -2.011 1.00 0.00 7 LYS A N 45
ATOM 22388 C CA . LYS A 1 7 ? -5.437 4.489 -2.968 1.00 0.00 7 LYS A CA 45
ATOM 22389 C C . LYS A 1 7 ? -4.227 5.063 -2.235 1.00 0.00 7 LYS A C 45
ATOM 22390 O O . LYS A 1 7 ? -3.094 4.942 -2.696 1.00 0.00 7 LYS A O 45
ATOM 22409 N N . TYR A 1 8 ? -4.481 5.671 -1.080 1.00 0.00 8 TYR A N 45
ATOM 22410 C CA . TYR A 1 8 ? -3.418 6.214 -0.245 1.00 0.00 8 TYR A CA 45
ATOM 22411 C C . TYR A 1 8 ? -2.517 5.088 0.257 1.00 0.00 8 TYR A C 45
ATOM 22412 O O . TYR A 1 8 ? -1.294 5.227 0.294 1.00 0.00 8 TYR A O 45
ATOM 22430 N N . CYS A 1 9 ? -3.138 3.968 0.618 1.00 0.00 9 CYS A N 45
ATOM 22431 C CA . CYS A 1 9 ? -2.408 2.810 1.126 1.00 0.00 9 CYS A CA 45
ATOM 22432 C C . CYS A 1 9 ? -1.487 2.251 0.045 1.00 0.00 9 CYS A C 45
ATOM 22433 O O . CYS A 1 9 ? -0.290 2.084 0.270 1.00 0.00 9 CYS A O 45
ATOM 22440 N N . TYR A 1 10 ? -2.042 1.999 -1.140 1.00 0.00 10 TYR A N 45
ATOM 22441 C CA . TYR A 1 10 ? -1.265 1.444 -2.250 1.00 0.00 10 TYR A CA 45
ATOM 22442 C C . TYR A 1 10 ? -0.234 2.440 -2.765 1.00 0.00 10 TYR A C 45
ATOM 22443 O O . TYR A 1 10 ? 0.746 2.057 -3.400 1.00 0.00 10 TYR A O 45
ATOM 22461 N N . GLU A 1 11 ? -0.473 3.718 -2.531 1.00 0.00 11 GLU A N 45
ATOM 22462 C CA . GLU A 1 11 ? 0.465 4.743 -2.944 1.00 0.00 11 GLU A CA 45
ATOM 22463 C C . GLU A 1 11 ? 1.662 4.769 -2.006 1.00 0.00 11 GLU A C 45
ATOM 22464 O O . GLU A 1 11 ? 2.788 4.485 -2.404 1.00 0.00 11 GLU A O 45
ATOM 22476 N N . GLN A 1 12 ? 1.400 5.070 -0.745 1.00 0.00 12 GLN A N 45
ATOM 22477 C CA . GLN A 1 12 ? 2.459 5.327 0.212 1.00 0.00 12 GLN A CA 45
ATOM 22478 C C . GLN A 1 12 ? 3.182 4.057 0.636 1.00 0.00 12 GLN A C 45
ATOM 22479 O O . GLN A 1 12 ? 4.302 4.132 1.126 1.00 0.00 12 GLN A O 45
ATOM 22493 N N . CYS A 1 13 ? 2.563 2.899 0.431 1.00 0.00 13 CYS A N 45
ATOM 22494 C CA . CYS A 1 13 ? 3.160 1.636 0.865 1.00 0.00 13 CYS A CA 45
ATOM 22495 C C . CYS A 1 13 ? 4.555 1.458 0.257 1.00 0.00 13 CYS A C 45
ATOM 22496 O O . CYS A 1 13 ? 5.545 1.355 0.982 1.00 0.00 13 CYS A O 45
ATOM 22503 N N . ASN A 1 14 ? 4.641 1.450 -1.066 1.00 0.00 14 ASN A N 45
ATOM 22504 C CA . ASN A 1 14 ? 5.927 1.299 -1.736 1.00 0.00 14 ASN A CA 45
ATOM 22505 C C . ASN A 1 14 ? 6.756 2.579 -1.661 1.00 0.00 14 ASN A C 45
ATOM 22506 O O . ASN A 1 14 ? 7.984 2.527 -1.696 1.00 0.00 14 ASN A O 45
ATOM 22517 N N . VAL A 1 15 ? 6.088 3.727 -1.551 1.00 0.00 15 VAL A N 45
ATOM 22518 C CA . VAL A 1 15 ? 6.788 5.004 -1.440 1.00 0.00 15 VAL A CA 45
ATOM 22519 C C . VAL A 1 15 ? 7.571 5.066 -0.133 1.00 0.00 15 VAL A C 45
ATOM 22520 O O . VAL A 1 15 ? 8.705 5.552 -0.105 1.00 0.00 15 VAL A O 45
ATOM 22533 N N . ASN A 1 16 ? 6.973 4.566 0.947 1.00 0.00 16 ASN A N 45
ATOM 22534 C CA . ASN A 1 16 ? 7.669 4.514 2.228 1.00 0.00 16 ASN A CA 45
ATOM 22535 C C . ASN A 1 16 ? 8.819 3.525 2.125 1.00 0.00 16 ASN A C 45
ATOM 22536 O O . ASN A 1 16 ? 9.975 3.937 2.033 1.00 0.00 16 ASN A O 45
ATOM 22547 N N . LYS A 1 17 ? 8.484 2.231 2.120 1.00 0.00 17 LYS A N 45
ATOM 22548 C CA . LYS A 1 17 ? 9.404 1.155 1.737 1.00 0.00 17 LYS A CA 45
ATOM 22549 C C . LYS A 1 17 ? 8.758 -0.211 1.965 1.00 0.00 17 LYS A C 45
ATOM 22550 O O . LYS A 1 17 ? 8.931 -0.806 3.030 1.00 0.00 17 LYS A O 45
ATOM 22569 N N . VAL A 1 18 ? 8.006 -0.713 0.988 1.00 0.00 18 VAL A N 45
ATOM 22570 C CA . VAL A 1 18 ? 7.496 -2.078 1.062 1.00 0.00 18 VAL A CA 45
ATOM 22571 C C . VAL A 1 18 ? 7.474 -2.679 -0.340 1.00 0.00 18 VAL A C 45
ATOM 22572 O O . VAL A 1 18 ? 7.254 -1.965 -1.322 1.00 0.00 18 VAL A O 45
ATOM 22585 N N . PRO A 1 19 ? 7.748 -3.983 -0.455 1.00 0.00 19 PRO A N 45
ATOM 22586 C CA . PRO A 1 19 ? 7.564 -4.717 -1.708 1.00 0.00 19 PRO A CA 45
ATOM 22587 C C . PRO A 1 19 ? 6.091 -4.735 -2.121 1.00 0.00 19 PRO A C 45
ATOM 22588 O O . PRO A 1 19 ? 5.212 -4.636 -1.261 1.00 0.00 19 PRO A O 45
ATOM 22599 N N . PHE A 1 20 ? 5.810 -4.861 -3.415 1.00 0.00 20 PHE A N 45
ATOM 22600 C CA . PHE A 1 20 ? 4.426 -4.834 -3.891 1.00 0.00 20 PHE A CA 45
ATOM 22601 C C . PHE A 1 20 ? 3.595 -5.923 -3.212 1.00 0.00 20 PHE A C 45
ATOM 22602 O O . PHE A 1 20 ? 2.460 -5.678 -2.799 1.00 0.00 20 PHE A O 45
ATOM 22619 N N . ASP A 1 21 ? 4.177 -7.111 -3.070 1.00 0.00 21 ASP A N 45
ATOM 22620 C CA . ASP A 1 21 ? 3.494 -8.223 -2.416 1.00 0.00 21 ASP A CA 45
ATOM 22621 C C . ASP A 1 21 ? 3.104 -7.866 -0.983 1.00 0.00 21 ASP A C 45
ATOM 22622 O O . ASP A 1 21 ? 2.024 -8.232 -0.523 1.00 0.00 21 ASP A O 45
ATOM 22631 N N . GLN A 1 22 ? 3.977 -7.139 -0.290 1.00 0.00 22 GLN A N 45
ATOM 22632 C CA . GLN A 1 22 ? 3.679 -6.660 1.054 1.00 0.00 22 GLN A CA 45
ATOM 22633 C C . GLN A 1 22 ? 2.542 -5.644 1.021 1.00 0.00 22 GLN A C 45
ATOM 22634 O O . GLN A 1 22 ? 1.661 -5.654 1.883 1.00 0.00 22 GLN A O 45
ATOM 22648 N N . CYS A 1 23 ? 2.559 -4.772 0.020 1.00 0.00 23 CYS A N 45
ATOM 22649 C CA . CYS A 1 23 ? 1.495 -3.780 -0.136 1.00 0.00 23 CYS A CA 45
ATOM 22650 C C . CYS A 1 23 ? 0.164 -4.494 -0.337 1.00 0.00 23 CYS A C 45
ATOM 22651 O O . CYS A 1 23 ? -0.857 -4.114 0.239 1.00 0.00 23 CYS A O 45
ATOM 22658 N N . TYR A 1 24 ? 0.201 -5.563 -1.123 1.00 0.00 24 TYR A N 45
ATOM 22659 C CA . TYR A 1 24 ? -0.972 -6.388 -1.372 1.00 0.00 24 TYR A CA 45
ATOM 22660 C C . TYR A 1 24 ? -1.422 -7.105 -0.092 1.00 0.00 24 TYR A C 45
ATOM 22661 O O . TYR A 1 24 ? -2.593 -7.435 0.070 1.00 0.00 24 TYR A O 45
ATOM 22679 N N . GLN A 1 25 ? -0.505 -7.337 0.829 1.00 0.00 25 GLN A N 45
ATOM 22680 C CA . GLN A 1 25 ? -0.856 -8.047 2.051 1.00 0.00 25 GLN A CA 45
ATOM 22681 C C . GLN A 1 25 ? -1.520 -7.110 3.049 1.00 0.00 25 GLN A C 45
ATOM 22682 O O . GLN A 1 25 ? -2.345 -7.531 3.857 1.00 0.00 25 GLN A O 45
ATOM 22696 N N . MET A 1 26 ? -1.157 -5.841 2.994 1.00 0.00 26 MET A N 45
ATOM 22697 C CA . MET A 1 26 ? -1.714 -4.858 3.907 1.00 0.00 26 MET A CA 45
ATOM 22698 C C . MET A 1 26 ? -2.963 -4.179 3.331 1.00 0.00 26 MET A C 45
ATOM 22699 O O . MET A 1 26 ? -4.019 -4.165 3.965 1.00 0.00 26 MET A O 45
ATOM 22713 N N . CYS A 1 27 ? -2.847 -3.636 2.124 1.00 0.00 27 CYS A N 45
ATOM 22714 C CA . CYS A 1 27 ? -3.898 -2.781 1.570 1.00 0.00 27 CYS A CA 45
ATOM 22715 C C . CYS A 1 27 ? -5.036 -3.577 0.924 1.00 0.00 27 CYS A C 45
ATOM 22716 O O . CYS A 1 27 ? -6.172 -3.103 0.880 1.00 0.00 27 CYS A O 45
ATOM 22723 N N . SER A 1 28 ? -4.752 -4.771 0.416 1.00 0.00 28 SER A N 45
ATOM 22724 C CA . SER A 1 28 ? -5.782 -5.556 -0.259 1.00 0.00 28 SER A CA 45
ATOM 22725 C C . SER A 1 28 ? -6.879 -6.044 0.702 1.00 0.00 28 SER A C 45
ATOM 22726 O O . SER A 1 28 ? -8.058 -5.866 0.401 1.00 0.00 28 SER A O 45
ATOM 22734 N N . PRO A 1 29 ? -6.543 -6.656 1.867 1.00 0.00 29 PRO A N 45
ATOM 22735 C CA . PRO A 1 29 ? -7.556 -7.009 2.878 1.00 0.00 29 PRO A CA 45
ATOM 22736 C C . PRO A 1 29 ? -8.370 -5.796 3.337 1.00 0.00 29 PRO A C 45
ATOM 22737 O O . PRO A 1 29 ? -9.494 -5.933 3.818 1.00 0.00 29 PRO A O 45
ATOM 22748 N N . LEU A 1 30 ? -7.788 -4.614 3.181 1.00 0.00 30 LEU A N 45
ATOM 22749 C CA . LEU A 1 30 ? -8.460 -3.356 3.492 1.00 0.00 30 LEU A CA 45
ATOM 22750 C C . LEU A 1 30 ? -9.525 -3.089 2.431 1.00 0.00 30 LEU A C 45
ATOM 22751 O O . LEU A 1 30 ? -10.717 -2.983 2.728 1.00 0.00 30 LEU A O 45
ATOM 22767 N N . GLU A 1 31 ? -9.067 -2.994 1.194 1.00 0.00 31 GLU A N 45
ATOM 22768 C CA . GLU A 1 31 ? -9.921 -2.631 0.067 1.00 0.00 31 GLU A CA 45
ATOM 22769 C C . GLU A 1 31 ? -10.975 -3.707 -0.185 1.00 0.00 31 GLU A C 45
ATOM 22770 O O . GLU A 1 31 ? -12.173 -3.420 -0.239 1.00 0.00 31 GLU A O 45
ATOM 22782 N N . ARG A 1 32 ? -10.532 -4.947 -0.297 1.00 0.00 32 ARG A N 45
ATOM 22783 C CA . ARG A 1 32 ? -11.418 -6.032 -0.686 1.00 0.00 32 ARG A CA 45
ATOM 22784 C C . ARG A 1 32 ? -11.373 -7.160 0.342 1.00 0.00 32 ARG A C 45
ATOM 22785 O O . ARG A 1 32 ? -10.437 -7.958 0.368 1.00 0.00 32 ARG A O 45
ATOM 22806 N N . SER A 1 33 ? -12.384 -7.208 1.194 1.00 0.00 33 SER A N 45
ATOM 22807 C CA . SER A 1 33 ? -12.473 -8.247 2.214 1.00 0.00 33 SER A CA 45
ATOM 22808 C C . SER A 1 33 ? -13.484 -9.310 1.794 1.00 0.00 33 SER A C 45
ATOM 22816 N N . ALA A 1 1 ? -16.046 1.572 1.483 1.00 0.00 1 ALA A N 46
ATOM 22817 C CA . ALA A 1 1 ? -16.742 2.701 0.825 1.00 0.00 1 ALA A CA 46
ATOM 22818 C C . ALA A 1 1 ? -15.813 3.906 0.702 1.00 0.00 1 ALA A C 46
ATOM 22819 O O . ALA A 1 1 ? -16.156 5.012 1.126 1.00 0.00 1 ALA A O 46
ATOM 22825 N N . SER A 1 2 ? -14.641 3.687 0.113 1.00 0.00 2 SER A N 46
ATOM 22826 C CA . SER A 1 2 ? -13.640 4.739 -0.027 1.00 0.00 2 SER A CA 46
ATOM 22827 C C . SER A 1 2 ? -12.449 4.224 -0.839 1.00 0.00 2 SER A C 46
ATOM 22828 O O . SER A 1 2 ? -11.409 3.881 -0.272 1.00 0.00 2 SER A O 46
ATOM 22836 N N . PRO A 1 3 ? -12.584 4.120 -2.176 1.00 0.00 3 PRO A N 46
ATOM 22837 C CA . PRO A 1 3 ? -11.472 3.710 -3.047 1.00 0.00 3 PRO A CA 46
ATOM 22838 C C . PRO A 1 3 ? -10.237 4.596 -2.873 1.00 0.00 3 PRO A C 46
ATOM 22839 O O . PRO A 1 3 ? -9.106 4.154 -3.078 1.00 0.00 3 PRO A O 46
ATOM 22850 N N . GLN A 1 4 ? -10.464 5.844 -2.476 1.00 0.00 4 GLN A N 46
ATOM 22851 C CA . GLN A 1 4 ? -9.385 6.797 -2.274 1.00 0.00 4 GLN A CA 46
ATOM 22852 C C . GLN A 1 4 ? -8.455 6.355 -1.148 1.00 0.00 4 GLN A C 46
ATOM 22853 O O . GLN A 1 4 ? -7.233 6.410 -1.290 1.00 0.00 4 GLN A O 46
ATOM 22867 N N . GLN A 1 5 ? -9.030 5.908 -0.037 1.00 0.00 5 GLN A N 46
ATOM 22868 C CA . GLN A 1 5 ? -8.222 5.517 1.116 1.00 0.00 5 GLN A CA 46
ATOM 22869 C C . GLN A 1 5 ? -7.395 4.273 0.797 1.00 0.00 5 GLN A C 46
ATOM 22870 O O . GLN A 1 5 ? -6.277 4.113 1.288 1.00 0.00 5 GLN A O 46
ATOM 22884 N N . ALA A 1 6 ? -7.944 3.404 -0.041 1.00 0.00 6 ALA A N 46
ATOM 22885 C CA . ALA A 1 6 ? -7.204 2.240 -0.517 1.00 0.00 6 ALA A CA 46
ATOM 22886 C C . ALA A 1 6 ? -6.026 2.685 -1.366 1.00 0.00 6 ALA A C 46
ATOM 22887 O O . ALA A 1 6 ? -4.930 2.139 -1.260 1.00 0.00 6 ALA A O 46
ATOM 22894 N N . LYS A 1 7 ? -6.254 3.704 -2.182 1.00 0.00 7 LYS A N 46
ATOM 22895 C CA . LYS A 1 7 ? -5.205 4.256 -3.022 1.00 0.00 7 LYS A CA 46
ATOM 22896 C C . LYS A 1 7 ? -4.107 4.873 -2.159 1.00 0.00 7 LYS A C 46
ATOM 22897 O O . LYS A 1 7 ? -2.934 4.804 -2.502 1.00 0.00 7 LYS A O 46
ATOM 22916 N N . TYR A 1 8 ? -4.498 5.458 -1.032 1.00 0.00 8 TYR A N 46
ATOM 22917 C CA . TYR A 1 8 ? -3.540 6.038 -0.096 1.00 0.00 8 TYR A CA 46
ATOM 22918 C C . TYR A 1 8 ? -2.623 4.953 0.459 1.00 0.00 8 TYR A C 46
ATOM 22919 O O . TYR A 1 8 ? -1.407 5.137 0.547 1.00 0.00 8 TYR A O 46
ATOM 22937 N N . CYS A 1 9 ? -3.216 3.817 0.812 1.00 0.00 9 CYS A N 46
ATOM 22938 C CA . CYS A 1 9 ? -2.459 2.682 1.336 1.00 0.00 9 CYS A CA 46
ATOM 22939 C C . CYS A 1 9 ? -1.442 2.207 0.299 1.00 0.00 9 CYS A C 46
ATOM 22940 O O . CYS A 1 9 ? -0.266 2.011 0.606 1.00 0.00 9 CYS A O 46
ATOM 22947 N N . TYR A 1 10 ? -1.900 2.068 -0.941 1.00 0.00 10 TYR A N 46
ATOM 22948 C CA . TYR A 1 10 ? -1.051 1.599 -2.031 1.00 0.00 10 TYR A CA 46
ATOM 22949 C C . TYR A 1 10 ? -0.048 2.659 -2.481 1.00 0.00 10 TYR A C 46
ATOM 22950 O O . TYR A 1 10 ? 1.020 2.328 -2.995 1.00 0.00 10 TYR A O 46
ATOM 22968 N N . GLU A 1 11 ? -0.389 3.927 -2.324 1.00 0.00 11 GLU A N 46
ATOM 22969 C CA . GLU A 1 11 ? 0.520 4.990 -2.718 1.00 0.00 11 GLU A CA 46
ATOM 22970 C C . GLU A 1 11 ? 1.686 5.087 -1.737 1.00 0.00 11 GLU A C 46
ATOM 22971 O O . GLU A 1 11 ? 2.842 5.072 -2.143 1.00 0.00 11 GLU A O 46
ATOM 22983 N N . GLN A 1 12 ? 1.388 5.132 -0.445 1.00 0.00 12 GLN A N 46
ATOM 22984 C CA . GLN A 1 12 ? 2.412 5.410 0.553 1.00 0.00 12 GLN A CA 46
ATOM 22985 C C . GLN A 1 12 ? 3.249 4.176 0.875 1.00 0.00 12 GLN A C 46
ATOM 22986 O O . GLN A 1 12 ? 4.363 4.303 1.378 1.00 0.00 12 GLN A O 46
ATOM 23000 N N . CYS A 1 13 ? 2.735 2.992 0.557 1.00 0.00 13 CYS A N 46
ATOM 23001 C CA . CYS A 1 13 ? 3.436 1.753 0.885 1.00 0.00 13 CYS A CA 46
ATOM 23002 C C . CYS A 1 13 ? 4.782 1.685 0.155 1.00 0.00 13 CYS A C 46
ATOM 23003 O O . CYS A 1 13 ? 5.834 1.556 0.782 1.00 0.00 13 CYS A O 46
ATOM 23010 N N . ASN A 1 14 ? 4.749 1.802 -1.166 1.00 0.00 14 ASN A N 46
ATOM 23011 C CA . ASN A 1 14 ? 5.970 1.763 -1.966 1.00 0.00 14 ASN A CA 46
ATOM 23012 C C . ASN A 1 14 ? 6.784 3.046 -1.814 1.00 0.00 14 ASN A C 46
ATOM 23013 O O . ASN A 1 14 ? 7.997 3.039 -2.015 1.00 0.00 14 ASN A O 46
ATOM 23024 N N . VAL A 1 15 ? 6.112 4.148 -1.485 1.00 0.00 15 VAL A N 46
ATOM 23025 C CA . VAL A 1 15 ? 6.802 5.412 -1.245 1.00 0.00 15 VAL A CA 46
ATOM 23026 C C . VAL A 1 15 ? 7.758 5.278 -0.067 1.00 0.00 15 VAL A C 46
ATOM 23027 O O . VAL A 1 15 ? 8.904 5.727 -0.142 1.00 0.00 15 VAL A O 46
ATOM 23040 N N . ASN A 1 16 ? 7.298 4.653 1.016 1.00 0.00 16 ASN A N 46
ATOM 23041 C CA . ASN A 1 16 ? 8.159 4.460 2.172 1.00 0.00 16 ASN A CA 46
ATOM 23042 C C . ASN A 1 16 ? 9.238 3.441 1.833 1.00 0.00 16 ASN A C 46
ATOM 23043 O O . ASN A 1 16 ? 10.376 3.813 1.541 1.00 0.00 16 ASN A O 46
ATOM 23054 N N . LYS A 1 17 ? 8.855 2.163 1.827 1.00 0.00 17 LYS A N 46
ATOM 23055 C CA . LYS A 1 17 ? 9.683 1.082 1.301 1.00 0.00 17 LYS A CA 46
ATOM 23056 C C . LYS A 1 17 ? 9.020 -0.275 1.559 1.00 0.00 17 LYS A C 46
ATOM 23057 O O . LYS A 1 17 ? 9.294 -0.923 2.571 1.00 0.00 17 LYS A O 46
ATOM 23076 N N . VAL A 1 18 ? 8.143 -0.719 0.667 1.00 0.00 18 VAL A N 46
ATOM 23077 C CA . VAL A 1 18 ? 7.589 -2.061 0.794 1.00 0.00 18 VAL A CA 46
ATOM 23078 C C . VAL A 1 18 ? 7.469 -2.694 -0.588 1.00 0.00 18 VAL A C 46
ATOM 23079 O O . VAL A 1 18 ? 7.208 -2.001 -1.576 1.00 0.00 18 VAL A O 46
ATOM 23092 N N . PRO A 1 19 ? 7.716 -4.006 -0.685 1.00 0.00 19 PRO A N 46
ATOM 23093 C CA . PRO A 1 19 ? 7.472 -4.763 -1.911 1.00 0.00 19 PRO A CA 46
ATOM 23094 C C . PRO A 1 19 ? 5.981 -4.818 -2.245 1.00 0.00 19 PRO A C 46
ATOM 23095 O O . PRO A 1 19 ? 5.145 -4.709 -1.342 1.00 0.00 19 PRO A O 46
ATOM 23106 N N . PHE A 1 20 ? 5.644 -4.985 -3.523 1.00 0.00 20 PHE A N 46
ATOM 23107 C CA . PHE A 1 20 ? 4.240 -5.021 -3.943 1.00 0.00 20 PHE A CA 46
ATOM 23108 C C . PHE A 1 20 ? 3.448 -6.052 -3.140 1.00 0.00 20 PHE A C 46
ATOM 23109 O O . PHE A 1 20 ? 2.318 -5.789 -2.727 1.00 0.00 20 PHE A O 46
ATOM 23126 N N . ASP A 1 21 ? 4.054 -7.213 -2.903 1.00 0.00 21 ASP A N 46
ATOM 23127 C CA . ASP A 1 21 ? 3.407 -8.278 -2.143 1.00 0.00 21 ASP A CA 46
ATOM 23128 C C . ASP A 1 21 ? 2.991 -7.793 -0.758 1.00 0.00 21 ASP A C 46
ATOM 23129 O O . ASP A 1 21 ? 1.849 -7.989 -0.351 1.00 0.00 21 ASP A O 46
ATOM 23138 N N . GLN A 1 22 ? 3.906 -7.144 -0.042 1.00 0.00 22 GLN A N 46
ATOM 23139 C CA . GLN A 1 22 ? 3.586 -6.600 1.270 1.00 0.00 22 GLN A CA 46
ATOM 23140 C C . GLN A 1 22 ? 2.487 -5.548 1.157 1.00 0.00 22 GLN A C 46
ATOM 23141 O O . GLN A 1 22 ? 1.569 -5.505 1.979 1.00 0.00 22 GLN A O 46
ATOM 23155 N N . CYS A 1 23 ? 2.575 -4.708 0.130 1.00 0.00 23 CYS A N 46
ATOM 23156 C CA . CYS A 1 23 ? 1.567 -3.669 -0.078 1.00 0.00 23 CYS A CA 46
ATOM 23157 C C . CYS A 1 23 ? 0.209 -4.308 -0.320 1.00 0.00 23 CYS A C 46
ATOM 23158 O O . CYS A 1 23 ? -0.804 -3.882 0.237 1.00 0.00 23 CYS A O 46
ATOM 23165 N N . TYR A 1 24 ? 0.195 -5.357 -1.128 1.00 0.00 24 TYR A N 46
ATOM 23166 C CA . TYR A 1 24 ? -1.031 -6.074 -1.410 1.00 0.00 24 TYR A CA 46
ATOM 23167 C C . TYR A 1 24 ? -1.559 -6.733 -0.145 1.00 0.00 24 TYR A C 46
ATOM 23168 O O . TYR A 1 24 ? -2.754 -6.729 0.092 1.00 0.00 24 TYR A O 46
ATOM 23186 N N . GLN A 1 25 ? -0.668 -7.249 0.689 1.00 0.00 25 GLN A N 46
ATOM 23187 C CA . GLN A 1 25 ? -1.087 -8.012 1.862 1.00 0.00 25 GLN A CA 46
ATOM 23188 C C . GLN A 1 25 ? -1.639 -7.101 2.951 1.00 0.00 25 GLN A C 46
ATOM 23189 O O . GLN A 1 25 ? -2.529 -7.493 3.706 1.00 0.00 25 GLN A O 46
ATOM 23203 N N . MET A 1 26 ? -1.118 -5.887 3.028 1.00 0.00 26 MET A N 46
ATOM 23204 C CA . MET A 1 26 ? -1.579 -4.930 4.023 1.00 0.00 26 MET A CA 46
ATOM 23205 C C . MET A 1 26 ? -2.867 -4.242 3.573 1.00 0.00 26 MET A C 46
ATOM 23206 O O . MET A 1 26 ? -3.817 -4.125 4.348 1.00 0.00 26 MET A O 46
ATOM 23220 N N . CYS A 1 27 ? -2.911 -3.805 2.322 1.00 0.00 27 CYS A N 46
ATOM 23221 C CA . CYS A 1 27 ? -4.044 -3.020 1.840 1.00 0.00 27 CYS A CA 46
ATOM 23222 C C . CYS A 1 27 ? -5.200 -3.895 1.333 1.00 0.00 27 CYS A C 46
ATOM 23223 O O . CYS A 1 27 ? -6.298 -3.388 1.101 1.00 0.00 27 CYS A O 46
ATOM 23230 N N . SER A 1 28 ? -4.971 -5.199 1.159 1.00 0.00 28 SER A N 46
ATOM 23231 C CA . SER A 1 28 ? -6.018 -6.091 0.647 1.00 0.00 28 SER A CA 46
ATOM 23232 C C . SER A 1 28 ? -7.271 -6.135 1.541 1.00 0.00 28 SER A C 46
ATOM 23233 O O . SER A 1 28 ? -8.373 -5.958 1.025 1.00 0.00 28 SER A O 46
ATOM 23241 N N . PRO A 1 29 ? -7.151 -6.357 2.878 1.00 0.00 29 PRO A N 46
ATOM 23242 C CA . PRO A 1 29 ? -8.322 -6.369 3.774 1.00 0.00 29 PRO A CA 46
ATOM 23243 C C . PRO A 1 29 ? -9.131 -5.077 3.695 1.00 0.00 29 PRO A C 46
ATOM 23244 O O . PRO A 1 29 ? -10.334 -5.061 3.960 1.00 0.00 29 PRO A O 46
ATOM 23255 N N . LEU A 1 30 ? -8.458 -4.002 3.318 1.00 0.00 30 LEU A N 46
ATOM 23256 C CA . LEU A 1 30 ? -9.084 -2.698 3.176 1.00 0.00 30 LEU A CA 46
ATOM 23257 C C . LEU A 1 30 ? -9.857 -2.651 1.861 1.00 0.00 30 LEU A C 46
ATOM 23258 O O . LEU A 1 30 ? -11.068 -2.430 1.847 1.00 0.00 30 LEU A O 46
ATOM 23274 N N . GLU A 1 31 ? -9.140 -2.872 0.769 1.00 0.00 31 GLU A N 46
ATOM 23275 C CA . GLU A 1 31 ? -9.711 -2.759 -0.573 1.00 0.00 31 GLU A CA 46
ATOM 23276 C C . GLU A 1 31 ? -10.807 -3.802 -0.799 1.00 0.00 31 GLU A C 46
ATOM 23277 O O . GLU A 1 31 ? -11.864 -3.497 -1.350 1.00 0.00 31 GLU A O 46
ATOM 23289 N N . ARG A 1 32 ? -10.559 -5.023 -0.360 1.00 0.00 32 ARG A N 46
ATOM 23290 C CA . ARG A 1 32 ? -11.528 -6.097 -0.506 1.00 0.00 32 ARG A CA 46
ATOM 23291 C C . ARG A 1 32 ? -11.347 -7.114 0.614 1.00 0.00 32 ARG A C 46
ATOM 23292 O O . ARG A 1 32 ? -11.978 -7.007 1.668 1.00 0.00 32 ARG A O 46
ATOM 23313 N N . SER A 1 33 ? -10.452 -8.066 0.390 1.00 0.00 33 SER A N 46
ATOM 23314 C CA . SER A 1 33 ? -10.191 -9.133 1.345 1.00 0.00 33 SER A CA 46
ATOM 23315 C C . SER A 1 33 ? -9.123 -10.063 0.779 1.00 0.00 33 SER A C 46
ATOM 23323 N N . ALA A 1 1 ? -17.670 2.362 1.503 1.00 0.00 1 ALA A N 47
ATOM 23324 C CA . ALA A 1 1 ? -16.632 2.782 0.538 1.00 0.00 1 ALA A CA 47
ATOM 23325 C C . ALA A 1 1 ? -15.363 3.199 1.270 1.00 0.00 1 ALA A C 47
ATOM 23326 O O . ALA A 1 1 ? -15.420 3.664 2.408 1.00 0.00 1 ALA A O 47
ATOM 23332 N N . SER A 1 2 ? -14.222 3.013 0.620 1.00 0.00 2 SER A N 47
ATOM 23333 C CA . SER A 1 2 ? -12.932 3.414 1.177 1.00 0.00 2 SER A CA 47
ATOM 23334 C C . SER A 1 2 ? -11.884 3.548 0.063 1.00 0.00 2 SER A C 47
ATOM 23335 O O . SER A 1 2 ? -10.787 2.996 0.165 1.00 0.00 2 SER A O 47
ATOM 23343 N N . PRO A 1 3 ? -12.200 4.302 -1.014 1.00 0.00 3 PRO A N 47
ATOM 23344 C CA . PRO A 1 3 ? -11.330 4.377 -2.192 1.00 0.00 3 PRO A CA 47
ATOM 23345 C C . PRO A 1 3 ? -10.011 5.100 -1.923 1.00 0.00 3 PRO A C 47
ATOM 23346 O O . PRO A 1 3 ? -8.942 4.610 -2.291 1.00 0.00 3 PRO A O 47
ATOM 23357 N N . GLN A 1 4 ? -10.087 6.251 -1.267 1.00 0.00 4 GLN A N 47
ATOM 23358 C CA . GLN A 1 4 ? -8.904 7.075 -1.036 1.00 0.00 4 GLN A CA 47
ATOM 23359 C C . GLN A 1 4 ? -7.917 6.376 -0.122 1.00 0.00 4 GLN A C 47
ATOM 23360 O O . GLN A 1 4 ? -6.717 6.435 -0.351 1.00 0.00 4 GLN A O 47
ATOM 23374 N N . GLN A 1 5 ? -8.421 5.708 0.905 1.00 0.00 5 GLN A N 47
ATOM 23375 C CA . GLN A 1 5 ? -7.551 4.992 1.833 1.00 0.00 5 GLN A CA 47
ATOM 23376 C C . GLN A 1 5 ? -6.822 3.866 1.122 1.00 0.00 5 GLN A C 47
ATOM 23377 O O . GLN A 1 5 ? -5.634 3.643 1.347 1.00 0.00 5 GLN A O 47
ATOM 23391 N N . ALA A 1 6 ? -7.538 3.168 0.256 1.00 0.00 6 ALA A N 47
ATOM 23392 C CA . ALA A 1 6 ? -6.941 2.095 -0.517 1.00 0.00 6 ALA A CA 47
ATOM 23393 C C . ALA A 1 6 ? -5.889 2.644 -1.466 1.00 0.00 6 ALA A C 47
ATOM 23394 O O . ALA A 1 6 ? -4.781 2.114 -1.551 1.00 0.00 6 ALA A O 47
ATOM 23401 N N . LYS A 1 7 ? -6.227 3.725 -2.155 1.00 0.00 7 LYS A N 47
ATOM 23402 C CA . LYS A 1 7 ? -5.308 4.326 -3.108 1.00 0.00 7 LYS A CA 47
ATOM 23403 C C . LYS A 1 7 ? -4.110 4.919 -2.375 1.00 0.00 7 LYS A C 47
ATOM 23404 O O . LYS A 1 7 ? -2.978 4.806 -2.836 1.00 0.00 7 LYS A O 47
ATOM 23423 N N . TYR A 1 8 ? -4.365 5.524 -1.218 1.00 0.00 8 TYR A N 47
ATOM 23424 C CA . TYR A 1 8 ? -3.306 6.103 -0.404 1.00 0.00 8 TYR A CA 47
ATOM 23425 C C . TYR A 1 8 ? -2.346 5.017 0.062 1.00 0.00 8 TYR A C 47
ATOM 23426 O O . TYR A 1 8 ? -1.130 5.206 0.047 1.00 0.00 8 TYR A O 47
ATOM 23444 N N . CYS A 1 9 ? -2.897 3.878 0.471 1.00 0.00 9 CYS A N 47
ATOM 23445 C CA . CYS A 1 9 ? -2.074 2.758 0.902 1.00 0.00 9 CYS A CA 47
ATOM 23446 C C . CYS A 1 9 ? -1.164 2.293 -0.222 1.00 0.00 9 CYS A C 47
ATOM 23447 O O . CYS A 1 9 ? 0.053 2.277 -0.075 1.00 0.00 9 CYS A O 47
ATOM 23454 N N . TYR A 1 10 ? -1.757 1.949 -1.355 1.00 0.00 10 TYR A N 47
ATOM 23455 C CA . TYR A 1 10 ? -1.002 1.394 -2.474 1.00 0.00 10 TYR A CA 47
ATOM 23456 C C . TYR A 1 10 ? -0.080 2.433 -3.103 1.00 0.00 10 TYR A C 47
ATOM 23457 O O . TYR A 1 10 ? 0.854 2.088 -3.827 1.00 0.00 10 TYR A O 47
ATOM 23475 N N . GLU A 1 11 ? -0.357 3.699 -2.847 1.00 0.00 11 GLU A N 47
ATOM 23476 C CA . GLU A 1 11 ? 0.520 4.770 -3.280 1.00 0.00 11 GLU A CA 47
ATOM 23477 C C . GLU A 1 11 ? 1.718 4.904 -2.333 1.00 0.00 11 GLU A C 47
ATOM 23478 O O . GLU A 1 11 ? 2.870 4.807 -2.758 1.00 0.00 11 GLU A O 47
ATOM 23490 N N . GLN A 1 12 ? 1.445 5.094 -1.044 1.00 0.00 12 GLN A N 47
ATOM 23491 C CA . GLN A 1 12 ? 2.484 5.418 -0.081 1.00 0.00 12 GLN A CA 47
ATOM 23492 C C . GLN A 1 12 ? 3.244 4.188 0.402 1.00 0.00 12 GLN A C 47
ATOM 23493 O O . GLN A 1 12 ? 4.343 4.321 0.930 1.00 0.00 12 GLN A O 47
ATOM 23507 N N . CYS A 1 13 ? 2.669 3.002 0.223 1.00 0.00 13 CYS A N 47
ATOM 23508 C CA . CYS A 1 13 ? 3.277 1.767 0.730 1.00 0.00 13 CYS A CA 47
ATOM 23509 C C . CYS A 1 13 ? 4.718 1.620 0.240 1.00 0.00 13 CYS A C 47
ATOM 23510 O O . CYS A 1 13 ? 5.639 1.465 1.041 1.00 0.00 13 CYS A O 47
ATOM 23517 N N . ASN A 1 14 ? 4.917 1.700 -1.067 1.00 0.00 14 ASN A N 47
ATOM 23518 C CA . ASN A 1 14 ? 6.264 1.605 -1.633 1.00 0.00 14 ASN A CA 47
ATOM 23519 C C . ASN A 1 14 ? 7.073 2.866 -1.344 1.00 0.00 14 ASN A C 47
ATOM 23520 O O . ASN A 1 14 ? 8.297 2.811 -1.223 1.00 0.00 14 ASN A O 47
ATOM 23531 N N . VAL A 1 15 ? 6.387 3.997 -1.214 1.00 0.00 15 VAL A N 47
ATOM 23532 C CA . VAL A 1 15 ? 7.056 5.260 -0.943 1.00 0.00 15 VAL A CA 47
ATOM 23533 C C . VAL A 1 15 ? 7.687 5.231 0.444 1.00 0.00 15 VAL A C 47
ATOM 23534 O O . VAL A 1 15 ? 8.782 5.755 0.647 1.00 0.00 15 VAL A O 47
ATOM 23547 N N . ASN A 1 16 ? 7.002 4.601 1.393 1.00 0.00 16 ASN A N 47
ATOM 23548 C CA . ASN A 1 16 ? 7.562 4.424 2.726 1.00 0.00 16 ASN A CA 47
ATOM 23549 C C . ASN A 1 16 ? 8.705 3.415 2.653 1.00 0.00 16 ASN A C 47
ATOM 23550 O O . ASN A 1 16 ? 9.875 3.798 2.703 1.00 0.00 16 ASN A O 47
ATOM 23561 N N . LYS A 1 17 ? 8.351 2.137 2.500 1.00 0.00 17 LYS A N 47
ATOM 23562 C CA . LYS A 1 17 ? 9.301 1.087 2.137 1.00 0.00 17 LYS A CA 47
ATOM 23563 C C . LYS A 1 17 ? 8.613 -0.277 2.142 1.00 0.00 17 LYS A C 47
ATOM 23564 O O . LYS A 1 17 ? 8.706 -1.011 3.131 1.00 0.00 17 LYS A O 47
ATOM 23583 N N . VAL A 1 18 ? 7.941 -0.642 1.051 1.00 0.00 18 VAL A N 47
ATOM 23584 C CA . VAL A 1 18 ? 7.366 -1.981 0.932 1.00 0.00 18 VAL A CA 47
ATOM 23585 C C . VAL A 1 18 ? 7.223 -2.349 -0.550 1.00 0.00 18 VAL A C 47
ATOM 23586 O O . VAL A 1 18 ? 6.948 -1.486 -1.389 1.00 0.00 18 VAL A O 47
ATOM 23599 N N . PRO A 1 19 ? 7.469 -3.621 -0.899 1.00 0.00 19 PRO A N 47
ATOM 23600 C CA . PRO A 1 19 ? 7.140 -4.157 -2.223 1.00 0.00 19 PRO A CA 47
ATOM 23601 C C . PRO A 1 19 ? 5.625 -4.202 -2.439 1.00 0.00 19 PRO A C 47
ATOM 23602 O O . PRO A 1 19 ? 4.871 -4.308 -1.473 1.00 0.00 19 PRO A O 47
ATOM 23613 N N . PHE A 1 20 ? 5.176 -4.138 -3.692 1.00 0.00 20 PHE A N 47
ATOM 23614 C CA . PHE A 1 20 ? 3.737 -4.111 -3.988 1.00 0.00 20 PHE A CA 47
ATOM 23615 C C . PHE A 1 20 ? 3.018 -5.326 -3.401 1.00 0.00 20 PHE A C 47
ATOM 23616 O O . PHE A 1 20 ? 1.894 -5.210 -2.906 1.00 0.00 20 PHE A O 47
ATOM 23633 N N . ASP A 1 21 ? 3.664 -6.488 -3.447 1.00 0.00 21 ASP A N 47
ATOM 23634 C CA . ASP A 1 21 ? 3.093 -7.700 -2.861 1.00 0.00 21 ASP A CA 47
ATOM 23635 C C . ASP A 1 21 ? 2.833 -7.499 -1.369 1.00 0.00 21 ASP A C 47
ATOM 23636 O O . ASP A 1 21 ? 1.828 -7.969 -0.834 1.00 0.00 21 ASP A O 47
ATOM 23645 N N . GLN A 1 22 ? 3.733 -6.780 -0.708 1.00 0.00 22 GLN A N 47
ATOM 23646 C CA . GLN A 1 22 ? 3.558 -6.452 0.695 1.00 0.00 22 GLN A CA 47
ATOM 23647 C C . GLN A 1 22 ? 2.465 -5.395 0.861 1.00 0.00 22 GLN A C 47
ATOM 23648 O O . GLN A 1 22 ? 1.727 -5.414 1.849 1.00 0.00 22 GLN A O 47
ATOM 23662 N N . CYS A 1 23 ? 2.352 -4.478 -0.109 1.00 0.00 23 CYS A N 47
ATOM 23663 C CA . CYS A 1 23 ? 1.242 -3.525 -0.120 1.00 0.00 23 CYS A CA 47
ATOM 23664 C C . CYS A 1 23 ? -0.075 -4.292 -0.087 1.00 0.00 23 CYS A C 47
ATOM 23665 O O . CYS A 1 23 ? -0.984 -3.966 0.682 1.00 0.00 23 CYS A O 47
ATOM 23672 N N . TYR A 1 24 ? -0.152 -5.332 -0.914 1.00 0.00 24 TYR A N 47
ATOM 23673 C CA . TYR A 1 24 ? -1.336 -6.168 -0.989 1.00 0.00 24 TYR A CA 47
ATOM 23674 C C . TYR A 1 24 ? -1.567 -6.906 0.323 1.00 0.00 24 TYR A C 47
ATOM 23675 O O . TYR A 1 24 ? -2.690 -6.994 0.790 1.00 0.00 24 TYR A O 47
ATOM 23693 N N . GLN A 1 25 ? -0.507 -7.403 0.940 1.00 0.00 25 GLN A N 47
ATOM 23694 C CA . GLN A 1 25 ? -0.661 -8.233 2.135 1.00 0.00 25 GLN A CA 47
ATOM 23695 C C . GLN A 1 25 ? -1.268 -7.431 3.278 1.00 0.00 25 GLN A C 47
ATOM 23696 O O . GLN A 1 25 ? -2.068 -7.950 4.057 1.00 0.00 25 GLN A O 47
ATOM 23710 N N . MET A 1 26 ? -0.907 -6.162 3.355 1.00 0.00 26 MET A N 47
ATOM 23711 C CA . MET A 1 26 ? -1.381 -5.301 4.426 1.00 0.00 26 MET A CA 47
ATOM 23712 C C . MET A 1 26 ? -2.761 -4.716 4.120 1.00 0.00 26 MET A C 47
ATOM 23713 O O . MET A 1 26 ? -3.631 -4.675 4.990 1.00 0.00 26 MET A O 47
ATOM 23727 N N . CYS A 1 27 ? -2.971 -4.271 2.890 1.00 0.00 27 CYS A N 47
ATOM 23728 C CA . CYS A 1 27 ? -4.201 -3.557 2.550 1.00 0.00 27 CYS A CA 47
ATOM 23729 C C . CYS A 1 27 ? -5.204 -4.401 1.764 1.00 0.00 27 CYS A C 47
ATOM 23730 O O . CYS A 1 27 ? -6.217 -3.879 1.295 1.00 0.00 27 CYS A O 47
ATOM 23737 N N . SER A 1 28 ? -4.935 -5.692 1.598 1.00 0.00 28 SER A N 47
ATOM 23738 C CA . SER A 1 28 ? -5.926 -6.591 1.012 1.00 0.00 28 SER A CA 47
ATOM 23739 C C . SER A 1 28 ? -7.252 -6.574 1.798 1.00 0.00 28 SER A C 47
ATOM 23740 O O . SER A 1 28 ? -8.307 -6.442 1.187 1.00 0.00 28 SER A O 47
ATOM 23748 N N . PRO A 1 29 ? -7.243 -6.680 3.154 1.00 0.00 29 PRO A N 47
ATOM 23749 C CA . PRO A 1 29 ? -8.475 -6.556 3.961 1.00 0.00 29 PRO A CA 47
ATOM 23750 C C . PRO A 1 29 ? -9.132 -5.177 3.836 1.00 0.00 29 PRO A C 47
ATOM 23751 O O . PRO A 1 29 ? -10.271 -4.973 4.259 1.00 0.00 29 PRO A O 47
ATOM 23762 N N . LEU A 1 30 ? -8.404 -4.238 3.251 1.00 0.00 30 LEU A N 47
ATOM 23763 C CA . LEU A 1 30 ? -8.882 -2.875 3.073 1.00 0.00 30 LEU A CA 47
ATOM 23764 C C . LEU A 1 30 ? -9.611 -2.768 1.737 1.00 0.00 30 LEU A C 47
ATOM 23765 O O . LEU A 1 30 ? -10.798 -2.444 1.685 1.00 0.00 30 LEU A O 47
ATOM 23781 N N . GLU A 1 31 ? -8.888 -3.057 0.667 1.00 0.00 31 GLU A N 47
ATOM 23782 C CA . GLU A 1 31 ? -9.409 -2.895 -0.689 1.00 0.00 31 GLU A CA 47
ATOM 23783 C C . GLU A 1 31 ? -10.298 -4.079 -1.081 1.00 0.00 31 GLU A C 47
ATOM 23784 O O . GLU A 1 31 ? -11.349 -3.896 -1.690 1.00 0.00 31 GLU A O 47
ATOM 23796 N N . ARG A 1 32 ? -9.896 -5.285 -0.707 1.00 0.00 32 ARG A N 47
ATOM 23797 C CA . ARG A 1 32 ? -10.643 -6.484 -1.092 1.00 0.00 32 ARG A CA 47
ATOM 23798 C C . ARG A 1 32 ? -11.599 -6.894 0.023 1.00 0.00 32 ARG A C 47
ATOM 23799 O O . ARG A 1 32 ? -11.441 -6.484 1.176 1.00 0.00 32 ARG A O 47
ATOM 23820 N N . SER A 1 33 ? -12.592 -7.698 -0.324 1.00 0.00 33 SER A N 47
ATOM 23821 C CA . SER A 1 33 ? -13.575 -8.157 0.643 1.00 0.00 33 SER A CA 47
ATOM 23822 C C . SER A 1 33 ? -13.999 -9.593 0.336 1.00 0.00 33 SER A C 47
ATOM 23830 N N . ALA A 1 1 ? -17.652 2.945 0.861 1.00 0.00 1 ALA A N 48
ATOM 23831 C CA . ALA A 1 1 ? -16.903 2.822 -0.409 1.00 0.00 1 ALA A CA 48
ATOM 23832 C C . ALA A 1 1 ? -15.979 4.016 -0.593 1.00 0.00 1 ALA A C 48
ATOM 23833 O O . ALA A 1 1 ? -16.409 5.165 -0.486 1.00 0.00 1 ALA A O 48
ATOM 23839 N N . SER A 1 2 ? -14.710 3.745 -0.874 1.00 0.00 2 SER A N 48
ATOM 23840 C CA . SER A 1 2 ? -13.715 4.801 -1.008 1.00 0.00 2 SER A CA 48
ATOM 23841 C C . SER A 1 2 ? -12.421 4.237 -1.602 1.00 0.00 2 SER A C 48
ATOM 23842 O O . SER A 1 2 ? -11.476 3.934 -0.866 1.00 0.00 2 SER A O 48
ATOM 23850 N N . PRO A 1 3 ? -12.359 4.059 -2.939 1.00 0.00 3 PRO A N 48
ATOM 23851 C CA . PRO A 1 3 ? -11.150 3.559 -3.611 1.00 0.00 3 PRO A CA 48
ATOM 23852 C C . PRO A 1 3 ? -9.924 4.442 -3.364 1.00 0.00 3 PRO A C 48
ATOM 23853 O O . PRO A 1 3 ? -8.786 4.006 -3.553 1.00 0.00 3 PRO A O 48
ATOM 23864 N N . GLN A 1 4 ? -10.159 5.675 -2.930 1.00 0.00 4 GLN A N 48
ATOM 23865 C CA . GLN A 1 4 ? -9.072 6.606 -2.642 1.00 0.00 4 GLN A CA 48
ATOM 23866 C C . GLN A 1 4 ? -8.309 6.179 -1.392 1.00 0.00 4 GLN A C 48
ATOM 23867 O O . GLN A 1 4 ? -7.097 6.369 -1.301 1.00 0.00 4 GLN A O 48
ATOM 23881 N N 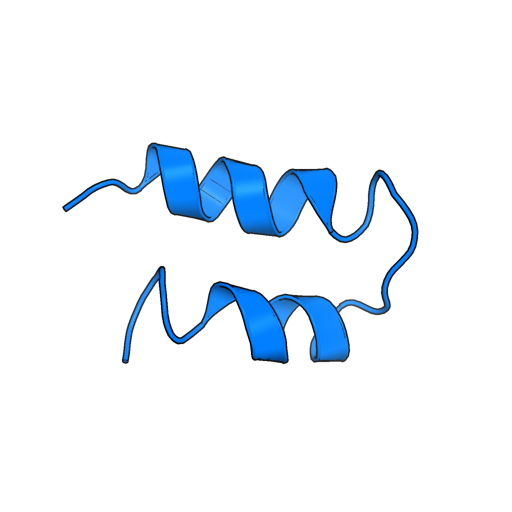. GLN A 1 5 ? -9.019 5.588 -0.440 1.00 0.00 5 GLN A N 48
ATOM 23882 C CA . GLN A 1 5 ? -8.390 5.099 0.788 1.00 0.00 5 GLN A CA 48
ATOM 23883 C C . GLN A 1 5 ? -7.405 3.984 0.468 1.00 0.00 5 GLN A C 48
ATOM 23884 O O . GLN A 1 5 ? -6.308 3.919 1.030 1.00 0.00 5 GLN A O 48
ATOM 23898 N N . ALA A 1 6 ? -7.809 3.107 -0.440 1.00 0.00 6 ALA A N 48
ATOM 23899 C CA . ALA A 1 6 ? -6.949 2.026 -0.896 1.00 0.00 6 ALA A CA 48
ATOM 23900 C C . ALA A 1 6 ? -5.767 2.586 -1.672 1.00 0.00 6 ALA A C 48
ATOM 23901 O O . ALA A 1 6 ? -4.632 2.139 -1.503 1.00 0.00 6 ALA A O 48
ATOM 23908 N N . LYS A 1 7 ? -6.038 3.592 -2.494 1.00 0.00 7 LYS A N 48
ATOM 23909 C CA . LYS A 1 7 ? -4.998 4.234 -3.284 1.00 0.00 7 LYS A CA 48
ATOM 23910 C C . LYS A 1 7 ? -3.967 4.899 -2.371 1.00 0.00 7 LYS A C 48
ATOM 23911 O O . LYS A 1 7 ? -2.776 4.909 -2.678 1.00 0.00 7 LYS A O 48
ATOM 23930 N N . TYR A 1 8 ? -4.433 5.442 -1.249 1.00 0.00 8 TYR A N 48
ATOM 23931 C CA . TYR A 1 8 ? -3.544 6.033 -0.254 1.00 0.00 8 TYR A CA 48
ATOM 23932 C C . TYR A 1 8 ? -2.611 4.971 0.324 1.00 0.00 8 TYR A C 48
ATOM 23933 O O . TYR A 1 8 ? -1.411 5.202 0.477 1.00 0.00 8 TYR A O 48
ATOM 23951 N N . CYS A 1 9 ? -3.171 3.804 0.621 1.00 0.00 9 CYS A N 48
ATOM 23952 C CA . CYS A 1 9 ? -2.401 2.705 1.200 1.00 0.00 9 CYS A CA 48
ATOM 23953 C C . CYS A 1 9 ? -1.322 2.245 0.224 1.00 0.00 9 CYS A C 48
ATOM 23954 O O . CYS A 1 9 ? -0.148 2.141 0.585 1.00 0.00 9 CYS A O 48
ATOM 23961 N N . TYR A 1 10 ? -1.722 2.013 -1.021 1.00 0.00 10 TYR A N 48
ATOM 23962 C CA . TYR A 1 10 ? -0.792 1.573 -2.055 1.00 0.00 10 TYR A CA 48
ATOM 23963 C C . TYR A 1 10 ? 0.215 2.662 -2.402 1.00 0.00 10 TYR A C 48
ATOM 23964 O O . TYR A 1 10 ? 1.329 2.374 -2.837 1.00 0.00 10 TYR A O 48
ATOM 23982 N N . GLU A 1 11 ? -0.174 3.915 -2.222 1.00 0.00 11 GLU A N 48
ATOM 23983 C CA . GLU A 1 11 ? 0.743 5.009 -2.464 1.00 0.00 11 GLU A CA 48
ATOM 23984 C C . GLU A 1 11 ? 1.817 5.043 -1.381 1.00 0.00 11 GLU A C 48
ATOM 23985 O O . GLU A 1 11 ? 3.005 4.944 -1.684 1.00 0.00 11 GLU A O 48
ATOM 23997 N N . GLN A 1 12 ? 1.402 5.107 -0.119 1.00 0.00 12 GLN A N 48
ATOM 23998 C CA . GLN A 1 12 ? 2.336 5.326 0.974 1.00 0.00 12 GLN A CA 48
ATOM 23999 C C . GLN A 1 12 ? 3.223 4.111 1.218 1.00 0.00 12 GLN A C 48
ATOM 24000 O O . GLN A 1 12 ? 4.357 4.260 1.678 1.00 0.00 12 GLN A O 48
ATOM 24014 N N . CYS A 1 13 ? 2.732 2.922 0.889 1.00 0.00 13 CYS A N 48
ATOM 24015 C CA . CYS A 1 13 ? 3.506 1.706 1.104 1.00 0.00 13 CYS A CA 48
ATOM 24016 C C . CYS A 1 13 ? 4.773 1.733 0.248 1.00 0.00 13 CYS A C 48
ATOM 24017 O O . CYS A 1 13 ? 5.881 1.533 0.750 1.00 0.00 13 CYS A O 48
ATOM 24024 N N . ASN A 1 14 ? 4.608 2.013 -1.039 1.00 0.00 14 ASN A N 48
ATOM 24025 C CA . ASN A 1 14 ? 5.748 2.112 -1.953 1.00 0.00 14 ASN A CA 48
ATOM 24026 C C . ASN A 1 14 ? 6.536 3.400 -1.705 1.00 0.00 14 ASN A C 48
ATOM 24027 O O . ASN A 1 14 ? 7.747 3.438 -1.917 1.00 0.00 14 ASN A O 48
ATOM 24038 N N . VAL A 1 15 ? 5.857 4.450 -1.242 1.00 0.00 15 VAL A N 48
ATOM 24039 C CA . VAL A 1 15 ? 6.535 5.700 -0.914 1.00 0.00 15 VAL A CA 48
ATOM 24040 C C . VAL A 1 15 ? 7.520 5.484 0.227 1.00 0.00 15 VAL A C 48
ATOM 24041 O O . VAL A 1 15 ? 8.634 6.004 0.199 1.00 0.00 15 VAL A O 48
ATOM 24054 N N . ASN A 1 16 ? 7.122 4.701 1.225 1.00 0.00 16 ASN A N 48
ATOM 24055 C CA . ASN A 1 16 ? 8.019 4.432 2.339 1.00 0.00 16 ASN A CA 48
ATOM 24056 C C . ASN A 1 16 ? 9.100 3.453 1.906 1.00 0.00 16 ASN A C 48
ATOM 24057 O O . ASN A 1 16 ? 10.221 3.867 1.606 1.00 0.00 16 ASN A O 48
ATOM 24068 N N . LYS A 1 17 ? 8.742 2.167 1.834 1.00 0.00 17 LYS A N 48
ATOM 24069 C CA . LYS A 1 17 ? 9.595 1.133 1.248 1.00 0.00 17 LYS A CA 48
ATOM 24070 C C . LYS A 1 17 ? 8.984 -0.260 1.442 1.00 0.00 17 LYS A C 48
ATOM 24071 O O . LYS A 1 17 ? 9.317 -0.948 2.407 1.00 0.00 17 LYS A O 48
ATOM 24090 N N . VAL A 1 18 ? 8.103 -0.697 0.542 1.00 0.00 18 VAL A N 48
ATOM 24091 C CA . VAL A 1 18 ? 7.588 -2.066 0.608 1.00 0.00 18 VAL A CA 48
ATOM 24092 C C . VAL A 1 18 ? 7.360 -2.603 -0.811 1.00 0.00 18 VAL A C 48
ATOM 24093 O O . VAL A 1 18 ? 7.003 -1.845 -1.719 1.00 0.00 18 VAL A O 48
ATOM 24106 N N . PRO A 1 19 ? 7.603 -3.906 -1.026 1.00 0.00 19 PRO A N 48
ATOM 24107 C CA . PRO A 1 19 ? 7.271 -4.581 -2.288 1.00 0.00 19 PRO A CA 48
ATOM 24108 C C . PRO A 1 19 ? 5.759 -4.664 -2.508 1.00 0.00 19 PRO A C 48
ATOM 24109 O O . PRO A 1 19 ? 4.999 -4.653 -1.534 1.00 0.00 19 PRO A O 48
ATOM 24120 N N . PHE A 1 20 ? 5.315 -4.749 -3.760 1.00 0.00 20 PHE A N 48
ATOM 24121 C CA . PHE A 1 20 ? 3.879 -4.741 -4.056 1.00 0.00 20 PHE A CA 48
ATOM 24122 C C . PHE A 1 20 ? 3.142 -5.841 -3.294 1.00 0.00 20 PHE A C 48
ATOM 24123 O O . PHE A 1 20 ? 2.086 -5.592 -2.713 1.00 0.00 20 PHE A O 48
ATOM 24140 N N . ASP A 1 21 ? 3.710 -7.044 -3.281 1.00 0.00 21 ASP A N 48
ATOM 24141 C CA . ASP A 1 21 ? 3.084 -8.186 -2.615 1.00 0.00 21 ASP A CA 48
ATOM 24142 C C . ASP A 1 21 ? 2.837 -7.894 -1.136 1.00 0.00 21 ASP A C 48
ATOM 24143 O O . ASP A 1 21 ? 1.783 -8.228 -0.599 1.00 0.00 21 ASP A O 48
ATOM 24152 N N . GLN A 1 22 ? 3.802 -7.257 -0.483 1.00 0.00 22 GLN A N 48
ATOM 24153 C CA . GLN A 1 22 ? 3.637 -6.864 0.908 1.00 0.00 22 GLN A CA 48
ATOM 24154 C C . GLN A 1 22 ? 2.599 -5.753 1.028 1.00 0.00 22 GLN A C 48
ATOM 24155 O O . GLN A 1 22 ? 1.800 -5.733 1.966 1.00 0.00 22 GLN A O 48
ATOM 24169 N N . CYS A 1 23 ? 2.605 -4.835 0.070 1.00 0.00 23 CYS A N 48
ATOM 24170 C CA . CYS A 1 23 ? 1.614 -3.763 0.052 1.00 0.00 23 CYS A CA 48
ATOM 24171 C C . CYS A 1 23 ? 0.223 -4.364 -0.087 1.00 0.00 23 CYS A C 48
ATOM 24172 O O . CYS A 1 23 ? -0.715 -3.963 0.603 1.00 0.00 23 CYS A O 48
ATOM 24179 N N . TYR A 1 24 ? 0.107 -5.356 -0.962 1.00 0.00 24 TYR A N 48
ATOM 24180 C CA . TYR A 1 24 ? -1.141 -6.066 -1.154 1.00 0.00 24 TYR A CA 48
ATOM 24181 C C . TYR A 1 24 ? -1.583 -6.706 0.153 1.00 0.00 24 TYR A C 48
ATOM 24182 O O . TYR A 1 24 ? -2.758 -6.677 0.486 1.00 0.00 24 TYR A O 48
ATOM 24200 N N . GLN A 1 25 ? -0.631 -7.243 0.913 1.00 0.00 25 GLN A N 48
ATOM 24201 C CA . GLN A 1 25 ? -0.944 -7.937 2.155 1.00 0.00 25 GLN A CA 48
ATOM 24202 C C . GLN A 1 25 ? -1.594 -6.986 3.157 1.00 0.00 25 GLN A C 48
ATOM 24203 O O . GLN A 1 25 ? -2.545 -7.349 3.848 1.00 0.00 25 GLN A O 48
ATOM 24217 N N . MET A 1 26 ? -1.083 -5.768 3.221 1.00 0.00 26 MET A N 48
ATOM 24218 C CA . MET A 1 26 ? -1.567 -4.791 4.183 1.00 0.00 26 MET A CA 48
ATOM 24219 C C . MET A 1 26 ? -2.835 -4.093 3.690 1.00 0.00 26 MET A C 48
ATOM 24220 O O . MET A 1 26 ? -3.792 -3.927 4.443 1.00 0.00 26 MET A O 48
ATOM 24234 N N . CYS A 1 27 ? -2.847 -3.698 2.426 1.00 0.00 27 CYS A N 48
ATOM 24235 C CA . CYS A 1 27 ? -3.949 -2.903 1.893 1.00 0.00 27 CYS A CA 48
ATOM 24236 C C . CYS A 1 27 ? -5.169 -3.752 1.516 1.00 0.00 27 CYS A C 48
ATOM 24237 O O . CYS A 1 27 ? -6.279 -3.225 1.436 1.00 0.00 27 CYS A O 48
ATOM 24244 N N . SER A 1 28 ? -4.983 -5.053 1.289 1.00 0.00 28 SER A N 48
ATOM 24245 C CA . SER A 1 28 ? -6.100 -5.906 0.876 1.00 0.00 28 SER A CA 48
ATOM 24246 C C . SER A 1 28 ? -7.244 -5.944 1.908 1.00 0.00 28 SER A C 48
ATOM 24247 O O . SER A 1 28 ? -8.393 -5.770 1.519 1.00 0.00 28 SER A O 48
ATOM 24255 N N . PRO A 1 29 ? -6.977 -6.152 3.227 1.00 0.00 29 PRO A N 48
ATOM 24256 C CA . PRO A 1 29 ? -8.036 -6.157 4.258 1.00 0.00 29 PRO A CA 48
ATOM 24257 C C . PRO A 1 29 ? -8.848 -4.860 4.294 1.00 0.00 29 PRO A C 48
ATOM 24258 O O . PRO A 1 29 ? -9.965 -4.824 4.812 1.00 0.00 29 PRO A O 48
ATOM 24269 N N . LEU A 1 30 ? -8.274 -3.802 3.747 1.00 0.00 30 LEU A N 48
ATOM 24270 C CA . LEU A 1 30 ? -8.946 -2.515 3.653 1.00 0.00 30 LEU A CA 48
ATOM 24271 C C . LEU A 1 30 ? -9.909 -2.550 2.472 1.00 0.00 30 LEU A C 48
ATOM 24272 O O . LEU A 1 30 ? -11.122 -2.395 2.628 1.00 0.00 30 LEU A O 48
ATOM 24288 N N . GLU A 1 31 ? -9.347 -2.783 1.298 1.00 0.00 31 GLU A N 48
ATOM 24289 C CA . GLU A 1 31 ? -10.099 -2.733 0.046 1.00 0.00 31 GLU A CA 48
ATOM 24290 C C . GLU A 1 31 ? -11.118 -3.870 -0.034 1.00 0.00 31 GLU A C 48
ATOM 24291 O O . GLU A 1 31 ? -12.217 -3.692 -0.559 1.00 0.00 31 GLU A O 48
ATOM 24303 N N . ARG A 1 32 ? -10.771 -5.025 0.508 1.00 0.00 32 ARG A N 48
ATOM 24304 C CA . ARG A 1 32 ? -11.633 -6.191 0.411 1.00 0.00 32 ARG A CA 48
ATOM 24305 C C . ARG A 1 32 ? -11.636 -6.960 1.727 1.00 0.00 32 ARG A C 48
ATOM 24306 O O . ARG A 1 32 ? -10.619 -7.045 2.409 1.00 0.00 32 ARG A O 48
ATOM 24327 N N . SER A 1 33 ? -12.782 -7.508 2.088 1.00 0.00 33 SER A N 48
ATOM 24328 C CA . SER A 1 33 ? -12.879 -8.334 3.279 1.00 0.00 33 SER A CA 48
ATOM 24329 C C . SER A 1 33 ? -12.740 -9.808 2.906 1.00 0.00 33 SER A C 48
ATOM 24337 N N . ALA A 1 1 ? -15.526 0.497 1.346 1.00 0.00 1 ALA A N 49
ATOM 24338 C CA . ALA A 1 1 ? -15.165 1.132 2.631 1.00 0.00 1 ALA A CA 49
ATOM 24339 C C . ALA A 1 1 ? -14.706 2.566 2.408 1.00 0.00 1 ALA A C 49
ATOM 24340 O O . ALA A 1 1 ? -15.318 3.509 2.906 1.00 0.00 1 ALA A O 49
ATOM 24346 N N . SER A 1 2 ? -13.640 2.721 1.639 1.00 0.00 2 SER A N 49
ATOM 24347 C CA . SER A 1 2 ? -13.067 4.031 1.361 1.00 0.00 2 SER A CA 49
ATOM 24348 C C . SER A 1 2 ? -12.023 3.895 0.250 1.00 0.00 2 SER A C 49
ATOM 24349 O O . SER A 1 2 ? -10.834 3.731 0.530 1.00 0.00 2 SER A O 49
ATOM 24357 N N . PRO A 1 3 ? -12.452 3.928 -1.031 1.00 0.00 3 PRO A N 49
ATOM 24358 C CA . PRO A 1 3 ? -11.538 3.767 -2.173 1.00 0.00 3 PRO A CA 49
ATOM 24359 C C . PRO A 1 3 ? -10.357 4.740 -2.144 1.00 0.00 3 PRO A C 49
ATOM 24360 O O . PRO A 1 3 ? -9.276 4.425 -2.635 1.00 0.00 3 PRO A O 49
ATOM 24371 N N . GLN A 1 4 ? -10.562 5.911 -1.548 1.00 0.00 4 GLN A N 49
ATOM 24372 C CA . GLN A 1 4 ? -9.506 6.918 -1.469 1.00 0.00 4 GLN A CA 49
ATOM 24373 C C . GLN A 1 4 ? -8.382 6.462 -0.550 1.00 0.00 4 GLN A C 49
ATOM 24374 O O . GLN A 1 4 ? -7.211 6.511 -0.924 1.00 0.00 4 GLN A O 49
ATOM 24388 N N . GLN A 1 5 ? -8.734 6.016 0.650 1.00 0.00 5 GLN A N 49
ATOM 24389 C CA . GLN A 1 5 ? -7.722 5.605 1.622 1.00 0.00 5 GLN A CA 49
ATOM 24390 C C . GLN A 1 5 ? -6.965 4.385 1.116 1.00 0.00 5 GLN A C 49
ATOM 24391 O O . GLN A 1 5 ? -5.765 4.240 1.353 1.00 0.00 5 GLN A O 49
ATOM 24405 N N . ALA A 1 6 ? -7.673 3.517 0.409 1.00 0.00 6 ALA A N 49
ATOM 24406 C CA . ALA A 1 6 ? -7.055 2.345 -0.189 1.00 0.00 6 ALA A CA 49
ATOM 24407 C C . ALA A 1 6 ? -6.095 2.761 -1.290 1.00 0.00 6 ALA A C 49
ATOM 24408 O O . ALA A 1 6 ? -4.984 2.241 -1.386 1.00 0.00 6 ALA A O 49
ATOM 24415 N N . LYS A 1 7 ? -6.518 3.727 -2.095 1.00 0.00 7 LYS A N 49
ATOM 24416 C CA . LYS A 1 7 ? -5.693 4.233 -3.180 1.00 0.00 7 LYS A CA 49
ATOM 24417 C C . LYS A 1 7 ? -4.422 4.856 -2.612 1.00 0.00 7 LYS A C 49
ATOM 24418 O O . LYS A 1 7 ? -3.332 4.695 -3.167 1.00 0.00 7 LYS A O 49
ATOM 24437 N N . TYR A 1 8 ? -4.571 5.543 -1.484 1.00 0.00 8 TYR A N 49
ATOM 24438 C CA . TYR A 1 8 ? -3.438 6.148 -0.801 1.00 0.00 8 TYR A CA 49
ATOM 24439 C C . TYR A 1 8 ? -2.538 5.075 -0.194 1.00 0.00 8 TYR A C 49
ATOM 24440 O O . TYR A 1 8 ? -1.315 5.205 -0.203 1.00 0.00 8 TYR A O 49
ATOM 24458 N N . CYS A 1 9 ? -3.147 4.018 0.337 1.00 0.00 9 CYS A N 49
ATOM 24459 C CA . CYS A 1 9 ? -2.393 2.902 0.913 1.00 0.00 9 CYS A CA 49
ATOM 24460 C C . CYS A 1 9 ? -1.456 2.312 -0.137 1.00 0.00 9 CYS A C 49
ATOM 24461 O O . CYS A 1 9 ? -0.267 2.121 0.115 1.00 0.00 9 CYS A O 49
ATOM 24468 N N . TYR A 1 10 ? -1.997 2.063 -1.326 1.00 0.00 10 TYR A N 49
ATOM 24469 C CA . TYR A 1 10 ? -1.216 1.503 -2.425 1.00 0.00 10 TYR A CA 49
ATOM 24470 C C . TYR A 1 10 ? -0.189 2.502 -2.945 1.00 0.00 10 TYR A C 49
ATOM 24471 O O . TYR A 1 10 ? 0.777 2.126 -3.608 1.00 0.00 10 TYR A O 49
ATOM 24489 N N . GLU A 1 11 ? -0.408 3.773 -2.665 1.00 0.00 11 GLU A N 49
ATOM 24490 C CA . GLU A 1 11 ? 0.544 4.799 -3.046 1.00 0.00 11 GLU A CA 49
ATOM 24491 C C . GLU A 1 11 ? 1.688 4.880 -2.034 1.00 0.00 11 GLU A C 49
ATOM 24492 O O . GLU A 1 11 ? 2.855 4.804 -2.409 1.00 0.00 11 GLU A O 49
ATOM 24504 N N . GLN A 1 12 ? 1.356 4.993 -0.750 1.00 0.00 12 GLN A N 49
ATOM 24505 C CA . GLN A 1 12 ? 2.361 5.262 0.264 1.00 0.00 12 GLN A CA 49
ATOM 24506 C C . GLN A 1 12 ? 3.129 4.009 0.670 1.00 0.00 12 GLN A C 49
ATOM 24507 O O . GLN A 1 12 ? 4.205 4.114 1.249 1.00 0.00 12 GLN A O 49
ATOM 24521 N N . CYS A 1 13 ? 2.589 2.834 0.367 1.00 0.00 13 CYS A N 49
ATOM 24522 C CA . CYS A 1 13 ? 3.206 1.583 0.796 1.00 0.00 13 CYS A CA 49
ATOM 24523 C C . CYS A 1 13 ? 4.642 1.476 0.281 1.00 0.00 13 CYS A C 49
ATOM 24524 O O . CYS A 1 13 ? 5.580 1.319 1.065 1.00 0.00 13 CYS A O 49
ATOM 24531 N N . ASN A 1 14 ? 4.821 1.587 -1.029 1.00 0.00 14 ASN A N 49
ATOM 24532 C CA . ASN A 1 14 ? 6.158 1.561 -1.618 1.00 0.00 14 ASN A CA 49
ATOM 24533 C C . ASN A 1 14 ? 6.924 2.845 -1.305 1.00 0.00 14 ASN A C 49
ATOM 24534 O O . ASN A 1 14 ? 8.152 2.840 -1.245 1.00 0.00 14 ASN A O 49
ATOM 24545 N N . VAL A 1 15 ? 6.192 3.937 -1.101 1.00 0.00 15 VAL A N 49
ATOM 24546 C CA . VAL A 1 15 ? 6.795 5.219 -0.751 1.00 0.00 15 VAL A CA 49
ATOM 24547 C C . VAL A 1 15 ? 7.518 5.118 0.585 1.00 0.00 15 VAL A C 49
ATOM 24548 O O . VAL A 1 15 ? 8.626 5.632 0.741 1.00 0.00 15 VAL A O 49
ATOM 24561 N N . ASN A 1 16 ? 6.889 4.451 1.545 1.00 0.00 16 ASN A N 49
ATOM 24562 C CA . ASN A 1 16 ? 7.507 4.251 2.848 1.00 0.00 16 ASN A CA 49
ATOM 24563 C C . ASN A 1 16 ? 8.679 3.291 2.711 1.00 0.00 16 ASN A C 49
ATOM 24564 O O . ASN A 1 16 ? 9.833 3.715 2.760 1.00 0.00 16 ASN A O 49
ATOM 24575 N N . LYS A 1 17 ? 8.370 2.005 2.527 1.00 0.00 17 LYS A N 49
ATOM 24576 C CA . LYS A 1 17 ? 9.362 1.007 2.139 1.00 0.00 17 LYS A CA 49
ATOM 24577 C C . LYS A 1 17 ? 8.733 -0.388 2.125 1.00 0.00 17 LYS A C 49
ATOM 24578 O O . LYS A 1 17 ? 8.829 -1.113 3.118 1.00 0.00 17 LYS A O 49
ATOM 24597 N N . VAL A 1 18 ? 8.097 -0.781 1.020 1.00 0.00 18 VAL A N 49
ATOM 24598 C CA . VAL A 1 18 ? 7.573 -2.142 0.900 1.00 0.00 18 VAL A CA 49
ATOM 24599 C C . VAL A 1 18 ? 7.594 -2.580 -0.565 1.00 0.00 18 VAL A C 49
ATOM 24600 O O . VAL A 1 18 ? 7.452 -1.753 -1.470 1.00 0.00 18 VAL A O 49
ATOM 24613 N N . PRO A 1 19 ? 7.820 -3.876 -0.815 1.00 0.00 19 PRO A N 49
ATOM 24614 C CA . PRO A 1 19 ? 7.621 -4.474 -2.136 1.00 0.00 19 PRO A CA 49
ATOM 24615 C C . PRO A 1 19 ? 6.131 -4.579 -2.476 1.00 0.00 19 PRO A C 49
ATOM 24616 O O . PRO A 1 19 ? 5.303 -4.633 -1.560 1.00 0.00 19 PRO A O 49
ATOM 24627 N N . PHE A 1 20 ? 5.779 -4.602 -3.759 1.00 0.00 20 PHE A N 49
ATOM 24628 C CA . PHE A 1 20 ? 4.368 -4.586 -4.161 1.00 0.00 20 PHE A CA 49
ATOM 24629 C C . PHE A 1 20 ? 3.563 -5.684 -3.460 1.00 0.00 20 PHE A C 49
ATOM 24630 O O . PHE A 1 20 ? 2.439 -5.446 -3.010 1.00 0.00 20 PHE A O 49
ATOM 24647 N N . ASP A 1 21 ? 4.148 -6.872 -3.351 1.00 0.00 21 ASP A N 49
ATOM 24648 C CA . ASP A 1 21 ? 3.474 -8.009 -2.729 1.00 0.00 21 ASP A CA 49
ATOM 24649 C C . ASP A 1 21 ? 3.080 -7.695 -1.288 1.00 0.00 21 ASP A C 49
ATOM 24650 O O . ASP A 1 21 ? 1.975 -8.025 -0.858 1.00 0.00 21 ASP A O 49
ATOM 24659 N N . GLN A 1 22 ? 3.972 -7.041 -0.549 1.00 0.00 22 GLN A N 49
ATOM 24660 C CA . GLN A 1 22 ? 3.657 -6.622 0.810 1.00 0.00 22 GLN A CA 49
ATOM 24661 C C . GLN A 1 22 ? 2.579 -5.542 0.789 1.00 0.00 22 GLN A C 49
ATOM 24662 O O . GLN A 1 22 ? 1.702 -5.507 1.654 1.00 0.00 22 GLN A O 49
ATOM 24676 N N . CYS A 1 23 ? 2.646 -4.668 -0.211 1.00 0.00 23 CYS A N 49
ATOM 24677 C CA . CYS A 1 23 ? 1.645 -3.612 -0.368 1.00 0.00 23 CYS A CA 49
ATOM 24678 C C . CYS A 1 23 ? 0.263 -4.230 -0.507 1.00 0.00 23 CYS A C 49
ATOM 24679 O O . CYS A 1 23 ? -0.700 -3.780 0.119 1.00 0.00 23 CYS A O 49
ATOM 24686 N N . TYR A 1 24 ? 0.175 -5.281 -1.308 1.00 0.00 24 TYR A N 49
ATOM 24687 C CA . TYR A 1 24 ? -1.074 -5.997 -1.479 1.00 0.00 24 TYR A CA 49
ATOM 24688 C C . TYR A 1 24 ? -1.531 -6.598 -0.157 1.00 0.00 24 TYR A C 49
ATOM 24689 O O . TYR A 1 24 ? -2.695 -6.488 0.204 1.00 0.00 24 TYR A O 49
ATOM 24707 N N . GLN A 1 25 ? -0.609 -7.179 0.592 1.00 0.00 25 GLN A N 49
ATOM 24708 C CA . GLN A 1 25 ? -0.983 -7.943 1.777 1.00 0.00 25 GLN A CA 49
ATOM 24709 C C . GLN A 1 25 ? -1.385 -7.032 2.930 1.00 0.00 25 GLN A C 49
ATOM 24710 O O . GLN A 1 25 ? -2.094 -7.454 3.841 1.00 0.00 25 GLN A O 49
ATOM 24724 N N . MET A 1 26 ? -0.940 -5.786 2.897 1.00 0.00 26 MET A N 49
ATOM 24725 C CA . MET A 1 26 ? -1.333 -4.829 3.918 1.00 0.00 26 MET A CA 49
ATOM 24726 C C . MET A 1 26 ? -2.603 -4.076 3.513 1.00 0.00 26 MET A C 49
ATOM 24727 O O . MET A 1 26 ? -3.527 -3.929 4.315 1.00 0.00 26 MET A O 49
ATOM 24741 N N . CYS A 1 27 ? -2.657 -3.610 2.271 1.00 0.00 27 CYS A N 49
ATOM 24742 C CA . CYS A 1 27 ? -3.775 -2.780 1.826 1.00 0.00 27 CYS A CA 49
ATOM 24743 C C . CYS A 1 27 ? -4.997 -3.606 1.404 1.00 0.00 27 CYS A C 49
ATOM 24744 O O . CYS A 1 27 ? -6.121 -3.111 1.475 1.00 0.00 27 CYS A O 49
ATOM 24751 N N . SER A 1 28 ? -4.797 -4.852 0.972 1.00 0.00 28 SER A N 49
ATOM 24752 C CA . SER A 1 28 ? -5.928 -5.671 0.509 1.00 0.00 28 SER A CA 49
ATOM 24753 C C . SER A 1 28 ? -6.950 -5.932 1.629 1.00 0.00 28 SER A C 49
ATOM 24754 O O . SER A 1 28 ? -8.136 -5.696 1.420 1.00 0.00 28 SER A O 49
ATOM 24762 N N . PRO A 1 29 ? -6.537 -6.421 2.828 1.00 0.00 29 PRO A N 49
ATOM 24763 C CA . PRO A 1 29 ? -7.467 -6.612 3.960 1.00 0.00 29 PRO A CA 49
ATOM 24764 C C . PRO A 1 29 ? -8.255 -5.345 4.301 1.00 0.00 29 PRO A C 49
ATOM 24765 O O . PRO A 1 29 ? -9.404 -5.410 4.737 1.00 0.00 29 PRO A O 49
ATOM 24776 N N . LEU A 1 30 ? -7.617 -4.202 4.100 1.00 0.00 30 LEU A N 49
ATOM 24777 C CA . LEU A 1 30 ? -8.252 -2.902 4.301 1.00 0.00 30 LEU A CA 49
ATOM 24778 C C . LEU A 1 30 ? -9.367 -2.682 3.285 1.00 0.00 30 LEU A C 49
ATOM 24779 O O . LEU A 1 30 ? -10.497 -2.343 3.638 1.00 0.00 30 LEU A O 49
ATOM 24795 N N . GLU A 1 31 ? -9.029 -2.887 2.027 1.00 0.00 31 GLU A N 49
ATOM 24796 C CA . GLU A 1 31 ? -9.934 -2.602 0.922 1.00 0.00 31 GLU A CA 49
ATOM 24797 C C . GLU A 1 31 ? -11.016 -3.677 0.808 1.00 0.00 31 GLU A C 49
ATOM 24798 O O . GLU A 1 31 ? -12.204 -3.365 0.716 1.00 0.00 31 GLU A O 49
ATOM 24810 N N . ARG A 1 32 ? -10.611 -4.935 0.841 1.00 0.00 32 ARG A N 49
ATOM 24811 C CA . ARG A 1 32 ? -11.557 -6.040 0.689 1.00 0.00 32 ARG A CA 49
ATOM 24812 C C . ARG A 1 32 ? -12.285 -6.302 1.998 1.00 0.00 32 ARG A C 49
ATOM 24813 O O . ARG A 1 32 ? -11.769 -6.985 2.886 1.00 0.00 32 ARG A O 49
ATOM 24834 N N . SER A 1 33 ? -13.481 -5.748 2.110 1.00 0.00 33 SER A N 49
ATOM 24835 C CA . SER A 1 33 ? -14.295 -5.925 3.300 1.00 0.00 33 SER A CA 49
ATOM 24836 C C . SER A 1 33 ? -15.599 -6.630 2.937 1.00 0.00 33 SER A C 49
ATOM 24844 N N . ALA A 1 1 ? -17.444 4.158 2.155 1.00 0.00 1 ALA A N 50
ATOM 24845 C CA . ALA A 1 1 ? -16.744 3.912 0.876 1.00 0.00 1 ALA A CA 50
ATOM 24846 C C . ALA A 1 1 ? -15.805 5.064 0.549 1.00 0.00 1 ALA A C 50
ATOM 24847 O O . ALA A 1 1 ? -16.181 6.234 0.648 1.00 0.00 1 ALA A O 50
ATOM 24853 N N . SER A 1 2 ? -14.583 4.727 0.166 1.00 0.00 2 SER A N 50
ATOM 24854 C CA . SER A 1 2 ? -13.578 5.722 -0.179 1.00 0.00 2 SER A CA 50
ATOM 24855 C C . SER A 1 2 ? -12.371 5.036 -0.822 1.00 0.00 2 SER A C 50
ATOM 24856 O O . SER A 1 2 ? -11.360 4.804 -0.156 1.00 0.00 2 SER A O 50
ATOM 24864 N N . PRO A 1 3 ? -12.466 4.669 -2.119 1.00 0.00 3 PRO A N 50
ATOM 24865 C CA . PRO A 1 3 ? -11.337 4.082 -2.861 1.00 0.00 3 PRO A CA 50
ATOM 24866 C C . PRO A 1 3 ? -10.064 4.924 -2.752 1.00 0.00 3 PRO A C 50
ATOM 24867 O O . PRO A 1 3 ? -8.950 4.403 -2.830 1.00 0.00 3 PRO A O 50
ATOM 24878 N N . GLN A 1 4 ? -10.245 6.225 -2.553 1.00 0.00 4 GLN A N 50
ATOM 24879 C CA . GLN A 1 4 ? -9.137 7.151 -2.376 1.00 0.00 4 GLN A CA 50
ATOM 24880 C C . GLN A 1 4 ? -8.273 6.760 -1.177 1.00 0.00 4 GLN A C 50
ATOM 24881 O O . GLN A 1 4 ? -7.049 6.901 -1.208 1.00 0.00 4 GLN A O 50
ATOM 24895 N N . GLN A 1 5 ? -8.912 6.252 -0.132 1.00 0.00 5 GLN A N 50
ATOM 24896 C CA . GLN A 1 5 ? -8.196 5.846 1.074 1.00 0.00 5 GLN A CA 50
ATOM 24897 C C . GLN A 1 5 ? -7.363 4.602 0.814 1.00 0.00 5 GLN A C 50
ATOM 24898 O O . GLN A 1 5 ? -6.228 4.494 1.281 1.00 0.00 5 GLN A O 50
ATOM 24912 N N . ALA A 1 6 ? -7.929 3.663 0.073 1.00 0.00 6 ALA A N 50
ATOM 24913 C CA . ALA A 1 6 ? -7.205 2.460 -0.303 1.00 0.00 6 ALA A CA 50
ATOM 24914 C C . ALA A 1 6 ? -6.036 2.814 -1.202 1.00 0.00 6 ALA A C 50
ATOM 24915 O O . ALA A 1 6 ? -4.940 2.267 -1.058 1.00 0.00 6 ALA A O 50
ATOM 24922 N N . LYS A 1 7 ? -6.266 3.754 -2.108 1.00 0.00 7 LYS A N 50
ATOM 24923 C CA . LYS A 1 7 ? -5.225 4.208 -3.011 1.00 0.00 7 LYS A CA 50
ATOM 24924 C C . LYS A 1 7 ? -4.103 4.878 -2.224 1.00 0.00 7 LYS A C 50
ATOM 24925 O O . LYS A 1 7 ? -2.939 4.791 -2.597 1.00 0.00 7 LYS A O 50
ATOM 24944 N N . TYR A 1 8 ? -4.461 5.524 -1.118 1.00 0.00 8 TYR A N 50
ATOM 24945 C CA . TYR A 1 8 ? -3.476 6.173 -0.261 1.00 0.00 8 TYR A CA 50
ATOM 24946 C C . TYR A 1 8 ? -2.515 5.141 0.320 1.00 0.00 8 TYR A C 50
ATOM 24947 O O . TYR A 1 8 ? -1.303 5.354 0.336 1.00 0.00 8 TYR A O 50
ATOM 24965 N N . CYS A 1 9 ? -3.058 4.015 0.778 1.00 0.00 9 CYS A N 50
ATOM 24966 C CA . CYS A 1 9 ? -2.227 2.942 1.315 1.00 0.00 9 CYS A CA 50
ATOM 24967 C C . CYS A 1 9 ? -1.257 2.440 0.254 1.00 0.00 9 CYS A C 50
ATOM 24968 O O . CYS A 1 9 ? -0.048 2.393 0.479 1.00 0.00 9 CYS A O 50
ATOM 24975 N N . TYR A 1 10 ? -1.794 2.102 -0.909 1.00 0.00 10 TYR A N 50
ATOM 24976 C CA . TYR A 1 10 ? -0.998 1.530 -1.989 1.00 0.00 10 TYR A CA 50
ATOM 24977 C C . TYR A 1 10 ? -0.027 2.550 -2.575 1.00 0.00 10 TYR A C 50
ATOM 24978 O O . TYR A 1 10 ? 1.035 2.185 -3.073 1.00 0.00 10 TYR A O 50
ATOM 24996 N N . GLU A 1 11 ? -0.387 3.823 -2.522 1.00 0.00 11 GLU A N 50
ATOM 24997 C CA . GLU A 1 11 ? 0.505 4.874 -2.977 1.00 0.00 11 GLU A CA 50
ATOM 24998 C C . GLU A 1 11 ? 1.691 5.017 -2.023 1.00 0.00 11 GLU A C 50
ATOM 24999 O O . GLU A 1 11 ? 2.843 4.960 -2.441 1.00 0.00 11 GLU A O 50
ATOM 25011 N N . GLN A 1 12 ? 1.404 5.159 -0.734 1.00 0.00 12 GLN A N 50
ATOM 25012 C CA . GLN A 1 12 ? 2.430 5.503 0.236 1.00 0.00 12 GLN A CA 50
ATOM 25013 C C . GLN A 1 12 ? 3.250 4.291 0.675 1.00 0.00 12 GLN A C 50
ATOM 25014 O O . GLN A 1 12 ? 4.380 4.450 1.130 1.00 0.00 12 GLN A O 50
ATOM 25028 N N . CYS A 1 13 ? 2.705 3.087 0.512 1.00 0.00 13 CYS A N 50
ATOM 25029 C CA . CYS A 1 13 ? 3.379 1.883 0.999 1.00 0.00 13 CYS A CA 50
ATOM 25030 C C . CYS A 1 13 ? 4.739 1.709 0.326 1.00 0.00 13 CYS A C 50
ATOM 25031 O O . CYS A 1 13 ? 5.754 1.531 0.999 1.00 0.00 13 CYS A O 50
ATOM 25038 N N . ASN A 1 14 ? 4.768 1.791 -0.997 1.00 0.00 14 ASN A N 50
ATOM 25039 C CA . ASN A 1 14 ? 6.028 1.677 -1.729 1.00 0.00 14 ASN A CA 50
ATOM 25040 C C . ASN A 1 14 ? 6.883 2.927 -1.540 1.00 0.00 14 ASN A C 50
ATOM 25041 O O . ASN A 1 14 ? 8.111 2.858 -1.581 1.00 0.00 14 ASN A O 50
ATOM 25052 N N . VAL A 1 15 ? 6.230 4.064 -1.323 1.00 0.00 15 VAL A N 50
ATOM 25053 C CA . VAL A 1 15 ? 6.937 5.319 -1.111 1.00 0.00 15 VAL A CA 50
ATOM 25054 C C . VAL A 1 15 ? 7.723 5.272 0.197 1.00 0.00 15 VAL A C 50
ATOM 25055 O O . VAL A 1 15 ? 8.827 5.817 0.287 1.00 0.00 15 VAL A O 50
ATOM 25068 N N . ASN A 1 16 ? 7.159 4.618 1.209 1.00 0.00 16 ASN A N 50
ATOM 25069 C CA . ASN A 1 16 ? 7.876 4.433 2.464 1.00 0.00 16 ASN A CA 50
ATOM 25070 C C . ASN A 1 16 ? 8.966 3.388 2.270 1.00 0.00 16 ASN A C 50
ATOM 25071 O O . ASN A 1 16 ? 10.141 3.734 2.143 1.00 0.00 16 ASN A O 50
ATOM 25082 N N . LYS A 1 17 ? 8.558 2.113 2.205 1.00 0.00 17 LYS A N 50
ATOM 25083 C CA . LYS A 1 17 ? 9.441 1.022 1.798 1.00 0.00 17 LYS A CA 50
ATOM 25084 C C . LYS A 1 17 ? 8.714 -0.334 1.872 1.00 0.00 17 LYS A C 50
ATOM 25085 O O . LYS A 1 17 ? 8.835 -1.060 2.859 1.00 0.00 17 LYS A O 50
ATOM 25104 N N . VAL A 1 18 ? 7.971 -0.701 0.829 1.00 0.00 18 VAL A N 50
ATOM 25105 C CA . VAL A 1 18 ? 7.397 -2.045 0.762 1.00 0.00 18 VAL A CA 50
ATOM 25106 C C . VAL A 1 18 ? 7.287 -2.487 -0.698 1.00 0.00 18 VAL A C 50
ATOM 25107 O O . VAL A 1 18 ? 7.016 -1.671 -1.586 1.00 0.00 18 VAL A O 50
ATOM 25120 N N . PRO A 1 19 ? 7.556 -3.769 -0.967 1.00 0.00 19 PRO A N 50
ATOM 25121 C CA . PRO A 1 19 ? 7.264 -4.390 -2.262 1.00 0.00 19 PRO A CA 50
ATOM 25122 C C . PRO A 1 19 ? 5.754 -4.510 -2.494 1.00 0.00 19 PRO A C 50
ATOM 25123 O O . PRO A 1 19 ? 4.990 -4.547 -1.526 1.00 0.00 19 PRO A O 50
ATOM 25134 N N . PHE A 1 20 ? 5.317 -4.562 -3.751 1.00 0.00 20 PHE A N 50
ATOM 25135 C CA . PHE A 1 20 ? 3.883 -4.630 -4.060 1.00 0.00 20 PHE A CA 50
ATOM 25136 C C . PHE A 1 20 ? 3.208 -5.780 -3.313 1.00 0.00 20 PHE A C 50
ATOM 25137 O O . PHE A 1 20 ? 2.134 -5.602 -2.733 1.00 0.00 20 PHE A O 50
ATOM 25154 N N . ASP A 1 21 ? 3.851 -6.947 -3.308 1.00 0.00 21 ASP A N 50
ATOM 25155 C CA . ASP A 1 21 ? 3.302 -8.120 -2.634 1.00 0.00 21 ASP A CA 50
ATOM 25156 C C . ASP A 1 21 ? 3.040 -7.829 -1.158 1.00 0.00 21 ASP A C 50
ATOM 25157 O O . ASP A 1 21 ? 2.009 -8.224 -0.616 1.00 0.00 21 ASP A O 50
ATOM 25166 N N . GLN A 1 22 ? 3.968 -7.121 -0.522 1.00 0.00 22 GLN A N 50
ATOM 25167 C CA . GLN A 1 22 ? 3.818 -6.720 0.869 1.00 0.00 22 GLN A CA 50
ATOM 25168 C C . GLN A 1 22 ? 2.669 -5.731 1.019 1.00 0.00 22 GLN A C 50
ATOM 25169 O O . GLN A 1 22 ? 1.887 -5.812 1.968 1.00 0.00 22 GLN A O 50
ATOM 25183 N N . CYS A 1 23 ? 2.560 -4.807 0.069 1.00 0.00 23 CYS A N 50
ATOM 25184 C CA . CYS A 1 23 ? 1.499 -3.799 0.105 1.00 0.00 23 CYS A CA 50
ATOM 25185 C C . CYS A 1 23 ? 0.139 -4.483 0.001 1.00 0.00 23 CYS A C 50
ATOM 25186 O O . CYS A 1 23 ? -0.813 -4.117 0.698 1.00 0.00 23 CYS A O 50
ATOM 25193 N N . TYR A 1 24 ? 0.067 -5.500 -0.852 1.00 0.00 24 TYR A N 50
ATOM 25194 C CA . TYR A 1 24 ? -1.142 -6.294 -0.999 1.00 0.00 24 TYR A CA 50
ATOM 25195 C C . TYR A 1 24 ? -1.464 -7.037 0.292 1.00 0.00 24 TYR A C 50
ATOM 25196 O O . TYR A 1 24 ? -2.615 -7.120 0.690 1.00 0.00 24 TYR A O 50
ATOM 25214 N N . GLN A 1 25 ? -0.447 -7.536 0.975 1.00 0.00 25 GLN A N 50
ATOM 25215 C CA . GLN A 1 25 ? -0.681 -8.388 2.137 1.00 0.00 25 GLN A CA 50
ATOM 25216 C C . GLN A 1 25 ? -1.220 -7.578 3.310 1.00 0.00 25 GLN A C 50
ATOM 25217 O O . GLN A 1 25 ? -1.851 -8.125 4.217 1.00 0.00 25 GLN A O 50
ATOM 25231 N N . MET A 1 26 ? -0.973 -6.277 3.290 1.00 0.00 26 MET A N 50
ATOM 25232 C CA . MET A 1 26 ? -1.449 -5.401 4.348 1.00 0.00 26 MET A CA 50
ATOM 25233 C C . MET A 1 26 ? -2.833 -4.822 4.034 1.00 0.00 26 MET A C 50
ATOM 25234 O O . MET A 1 26 ? -3.751 -4.936 4.843 1.00 0.00 26 MET A O 50
ATOM 25248 N N . CYS A 1 27 ? -2.993 -4.216 2.863 1.00 0.00 27 CYS A N 50
ATOM 25249 C CA . CYS A 1 27 ? -4.219 -3.467 2.572 1.00 0.00 27 CYS A CA 50
ATOM 25250 C C . CYS A 1 27 ? -5.197 -4.200 1.654 1.00 0.00 27 CYS A C 50
ATOM 25251 O O . CYS A 1 27 ? -6.197 -3.611 1.242 1.00 0.00 27 CYS A O 50
ATOM 25258 N N . SER A 1 28 ? -4.935 -5.458 1.311 1.00 0.00 28 SER A N 50
ATOM 25259 C CA . SER A 1 28 ? -5.933 -6.228 0.568 1.00 0.00 28 SER A CA 50
ATOM 25260 C C . SER A 1 28 ? -7.258 -6.340 1.347 1.00 0.00 28 SER A C 50
ATOM 25261 O O . SER A 1 28 ? -8.314 -6.134 0.760 1.00 0.00 28 SER A O 50
ATOM 25269 N N . PRO A 1 29 ? -7.250 -6.642 2.677 1.00 0.00 29 PRO A N 50
ATOM 25270 C CA . PRO A 1 29 ? -8.490 -6.657 3.479 1.00 0.00 29 PRO A CA 50
ATOM 25271 C C . PRO A 1 29 ? -9.254 -5.335 3.401 1.00 0.00 29 PRO A C 50
ATOM 25272 O O . PRO A 1 29 ? -10.464 -5.282 3.635 1.00 0.00 29 PRO A O 50
ATOM 25283 N N . LEU A 1 30 ? -8.532 -4.278 3.064 1.00 0.00 30 LEU A N 50
ATOM 25284 C CA . LEU A 1 30 ? -9.113 -2.957 2.898 1.00 0.00 30 LEU A CA 50
ATOM 25285 C C . LEU A 1 30 ? -9.746 -2.860 1.514 1.00 0.00 30 LEU A C 50
ATOM 25286 O O . LEU A 1 30 ? -10.954 -2.673 1.381 1.00 0.00 30 LEU A O 50
ATOM 25302 N N . GLU A 1 31 ? -8.918 -3.015 0.490 1.00 0.00 31 GLU A N 50
ATOM 25303 C CA . GLU A 1 31 ? -9.351 -2.804 -0.888 1.00 0.00 31 GLU A CA 50
ATOM 25304 C C . GLU A 1 31 ? -10.112 -4.017 -1.419 1.00 0.00 31 GLU A C 50
ATOM 25305 O O . GLU A 1 31 ? -11.332 -3.973 -1.586 1.00 0.00 31 GLU A O 50
ATOM 25317 N N . ARG A 1 32 ? -9.392 -5.101 -1.663 1.00 0.00 32 ARG A N 50
ATOM 25318 C CA . ARG A 1 32 ? -9.992 -6.327 -2.182 1.00 0.00 32 ARG A CA 50
ATOM 25319 C C . ARG A 1 32 ? -9.263 -7.549 -1.639 1.00 0.00 32 ARG A C 50
ATOM 25320 O O . ARG A 1 32 ? -8.070 -7.739 -1.881 1.00 0.00 32 ARG A O 50
ATOM 25341 N N . SER A 1 33 ? -9.988 -8.368 -0.899 1.00 0.00 33 SER A N 50
ATOM 25342 C CA . SER A 1 33 ? -9.424 -9.571 -0.310 1.00 0.00 33 SER A CA 50
ATOM 25343 C C . SER A 1 33 ? -10.442 -10.694 -0.408 1.00 0.00 33 SER A C 50
#

Organism: Urodacus manicatus (NCBI:txid1330407)

Sequence (33 aa):
ASPQQAKYCYEQCNVNKVPFDQCYQMCSPLERSASPQQAKYCYEQCNVNKVPFDQCYQMCSPLERSASPQQAKYCYEQCNVNKVPFDQCYQMCSPLERSASPQQAKYCYEQCNVNKVPFDQCYQMCSPLERSASPQQAKYCYEQCNVNKVPFDQCYQMCSPLERSASPQQAKYCYEQCNVNKVPFDQCYQMCSPLERSASPQQAKYCYEQCNVNKVPFDQCYQMCSPLERSASPQQAKYCYEQCNVNKVPFDQCYQMCSPLERSASPQQAKYCYEQCNVNKVPFDQCYQMCSPLERSASPQQAKYCYEQCNVNKVPFDQCYQMCSPLERSASPQQAKYCYEQCNVNKVPFDQCYQMCSPLERSASPQQAKYCYEQCNVNKVPFDQCYQMCSPLERSASPQQAKYCYEQCNVNKVPFDQCYQMCSPLERSASPQQAKYCYEQCNVNKVPFDQCYQMCSPLERSASPQQAKYCYEQCNVNKVPFDQCYQMCSPLERSASPQQAKYCYEQCNVNKVPFDQCYQMCSPLERSASPQQAKYCYEQCNVNKVPFDQCYQMCSPLERSASPQQAKYCYEQCNVNKVPFDQCYQMCSPLERSASPQQAKYCYEQCNVNKVPFDQCYQMCSPLERSASPQQAKYCYEQCNVNKVPFDQCYQMCSPLERSASPQQAKYCYEQCNVNKVPFDQCYQMCSPLERSASPQQAKYCYEQCNVNKVPFDQCYQMCSPLERSASPQQAKYCYEQCNVNKVPFDQCYQMCSPLERSASPQQAKYCYEQCNVNKVPFDQCYQMCSPLERSASPQQAKYCYEQCNVNKVPFDQCYQMCSPLERSASPQQAKYCYEQCNVNKVPFDQCYQMCSPLERSASPQQAKYCYEQCNVNKVPFDQCYQMCSPLERSASPQQAKYCYEQCNVNKVPFDQCYQMCSPLERSASPQQAKYCYEQCNVNKVPFDQCYQMCSPLERSASPQQAKYCYEQCNVNKVPFDQCYQMCSPLERSASPQQAKYCYEQCNVNKVPFDQCYQMCSPLERSASPQQAKYCYEQCNVNKVPFDQCYQMCSPLERSASPQQAKYCYEQCNVNKVPFDQCYQMCSPLERSASPQQAKYCYEQCNVNKVPFDQCYQMCSPLERSASPQQAKYCYEQCNVNKVPFDQCYQMCSPLERSASPQQAKYCYEQCNVNKVPFDQCYQMCSPLERSASPQQAKYCYEQCNVNKVPFDQCYQMCSPLERSASPQQAKYCYEQCNVNKVPFDQCYQMCSPLERSASPQQAKYCYEQCNVNKVPFDQCYQMCSPLERSASPQQAKYCYEQCNVNKVPFDQCYQMCSPLERSASPQQAKYCYEQCNVNKVPFDQCYQMCSPLERSASPQQAKYCYEQCNVNKVPFDQCYQMCSPLERSASPQQAKYCYEQCNVNKVPFDQCYQMCSPLERSASPQQAKYCYEQCNVNKVPFDQCYQMCSPLERSASPQQAKYCYEQCNVNKVPFDQCYQMCSPLERSASPQQAKYCYEQCNVNKVPFDQCYQMCSPLERSASPQQAKYCYEQCNVNKVPFDQCYQMCSPLERSASPQQAKYCYEQCNVNKVPFDQCYQMCSPLERSASPQQAKYCYEQCNVNKVPFDQCYQMCSPLERSASPQQAKYCYEQCNVNKVPFDQCYQMCSPLERS